Protein 3TR5 (pdb70)

B-factor: mean 40.3, std 16.74, range [4.31, 224.63]

Foldseek 3Di:
DVLQLLEAEEEEFDAPPQQRLLLVLLVCVLQVLPVVSVVSVPDDALVRCCVCLVPVCPPQVCWWGDHDPHIYIYGYQDRPSPHWLLSLLVRVLGQAYEGGAQQGAQDDRNLVVCSCVLVLHFYYEHADLADGDDPVVSQVCCCVRVVAAEAEQKAWQFNPLTFFIAGVVQQKTWTDDQPQQPDPDRTDMGHHLPDPVCCVVRNPSSVVVVVVVVVCVVPGDHDDLVCRSSNRYHYYWYDYSNRNGRSVVVVVVCSVRRDGQAWFDWPDDIGAAADAWWKWFFRAKAAHNLDQKIWTKIAIRHHKDFAWWKAFQVVRDIDIQHAWRFHRPDPGRDRMDGHSGITIGIDRQPGFHQTMMIRNDHIGTWSSKRFKFQAKWWKDAPDPVLPVLLVVLVLSCVRNVLWKWWQQQPDRIIMTGMNHPSSVVVSQVCSCSPRVGHMDIDHDLFGIKWFKDAPDVVLVVVLCVVQSRQWTAMSVRTIMGGDSDPVRVVVSVVRVRMDTHRMDID/DVLQLCEAFEEEFEAPPFQRLLLVLLVCVQLVLPPVSVVSVVDDALVRVVCCFVPVPPPFVQWWGDHDSHIYIYGDQDHPSPHWLLSLLVRVLGQAYEGGAQAGADDDRNQVVVSCVLVLHFYYEHADLADGDDPVVSQVCCCPRVVAAEAEQKDWQDNPLTFFIAGPVQQKTAGDDLGDIGHHLPPPVCCVVNNPSSVVVVVVVVVCVVPGDHDDLVCRSSNRYHYYWYAYSNSSGRSVVVVVCCRVRGDGQAWFAWPPGTGGAADQWWKWWFRAKDFRVQKIKTKIAIRHHKDFAWWKAFQVVRDIDTHHAWAFHRPDDGRDRMHGHSGITIGMDRQPHFHQTMMIRNDHIGTWDSKDFKFFAKWWKDAPDNVQVVLLVVLVLSCVRRVLWKWWQQQVDRIIMTGINHPSSVVVSQVCSCVVRVTHMDIDDDLFGIKWFKDAPPVVLVVVLCVVQSRQWTAMSVRTIMGGDSDPVRVVVSCVCPRMDTHRMDID/DVLQQCAAEEEEFDAPPQQRLLLVLLVCVLQPLNVVSVVSVPDDALVRCVVQQVPQVCWWGDHVSYIYIYGYQDRPRPHWLLNLLCRVLGQAYETGAQAHAQDDSNLVVVSCVLVLHQYYEHADLADGDDPVVNQVCCCPRVVAAEAEQKAFQDRPQTFFIAGVVQQWTATDDLGDIGHHLPPPVCCVPRNVSSVVVVVVVVVCVPPGDHDDLVCRSSSRYHYYWYDYSNSSGRSVVVVVCCSVRRGGQAWFAWPVGIGAAADQWKKWFFRAKADHHFPDQKIKTKIATRYHKDAQWWKAFQVVRDTDIRHAWAFHRPDPGRDRMGGGSGITIGMDRQPGFHQTMMIHRDHIGTWSSKDFKFQAKWWKDAPPNVCVVLLVVLVLSCVRNVLWKWWQQQPDRIIMTGINHPSSVVVSQVCSCRPSVGHMDIDHDLFGIKFFKDAPPPVVVVVCCVVQSRQWTAMSVRTIMGGDSDPVSVVVSCVCPRIDTHRMDMD/DVLQLLEAEEEEFDAPPQQRLLLVLLVCVQLVLPVVSVVSVDALVVCVCQQVDDDQVQWWGDHDSHIYIYGYQDRPRPHWLLSLLVRVLGQAYEGGAQAHAQDDRNQVVCSCVLVLHQYYEHADLADGDDPVVSQVCCCVRVVAFEAEQKAWQDNVLTFFIAGPVQQWTFGDDQVGDIDHHLPDPVCCVVNPPSSVVVVVVVVVCVVPGDHDDLVCSSSNRYHYYWYDYSNSSGRSVVVVVCCSVRRDGFAWFDWPDDIGGAADQWWKWFFRAKDAHYFQDQKMWTKIAIRYHKDAAWWKAFQVVRDIDIQHAWRFHRPDDGGDRMDGHSGITIGIDRQPGFHQTMMIRRDHIGTWDSKDFKFQAKKWKDAPDCPLVVLLVVLVLSCVRRVLWKWWQQPPDGTIMTGINHPSSVVVSQVCSCRPSVGHMDIHHDLFGIKWFKDAPDVVLVVVLCVVQSVQWTQMSVRTIMGTDSDPVRVVVSVVCPNMDTHRMDID

Secondary structure (DSSP, 8-state):
-HHHH--EEEE----TTSSHHHHHHHHHHHTT-HHHHHHHHT---TTT--HHHHH--SSSS---EEETTEEEEEE----STT--HHHHHGGGG-SEE--EETTT-S-HHHHH--TGGGGT----EEE-----S-HHHHHHHHHHHH--EEEESEEEE--TT--EEEETTTTEEEE--TTSSSSTT-S-EEE-TT-HHHHHHHTHHHHHHHHHHHHHHHHSPPP-HHHHHTTSEEEEEE-BGGGTBSHHHHHHHHHHHS-----B-BSSSPBPTTSSS-EEEEEEEEE------EEEEEEEEES-EE---EEETTTTEEE--SS-B-----SS--SEE-TT-EEEEEESSS--TT-EEESS----B---EEE--SEEEEEEES-GGGHHHHHHHHHHHHHTTS-EEEEETT---EEEEESSTHHHHHHHHHHHHHH---EEEE--S--EEEEEE-S-HHHHHHHHHHSGGGEEEETT--EEEEESSHHHHHH----TTSEEESEEE-/-HHHH--EEEE----TTSSHHHHHHHHHHHTT-HHHHHHHHT---TTT--HHHHT---SSS---EEETTEEEEEE----STT--HHHHHGGGG-SEE--EETTT-S-HHHHH--TGGGGT----EEE-------HHHHHHHHHHHS--EEEESEEEE--TT--EEEETTTTEEEE-----EEE-TT-HHHHHHHTHHHHHHHHHHHHHHHHS----HHHHHTTSEEEEEE-BGGGTBSHHHHHHHHHHHSPP---EEBSS-EEPTTSSS-EEEEEEEEE----EEEEEEEEES-EE---EEETTTTEEE--SS-B-----SS--SEE-TT-EEEEEESS---TT-EEESS----B---EEE---EEEEEEESSGGGHHHHHHHHHHHHHTTS-EEEEETTSS-EEEEESSTHHHHHHHHHHHHHH---EEEE--S--EEEEEE-S-HHHHHHHHHHHGGGEEEETTS-EEEEESSHHHHHH----TTSEEESEEE-/-HHHH--EEEE----TTSSHHHHHHHHHHHHT-HHHHHHHT----TTT--TTT---S---EEETTEEEEEE----STT--HHHHHHGGG-SEE--EETTTBS-HHHHH--TGGGGT----EEE-------HHHHHHHHHHHS--EEEESEEEE------EEEETTTTEEEE-----EEE-TT-HHHHHHHTHHHHHHHHHHHHHHHHS----HHHHHHTSEEEEEE-BGGGTBSHHHHHHHHHHHSPP---EEBSS-EEPTT-SS-EEEEEEEEE--TT---EEEEEEEEES-EE---EEEGGGTEEE--SS-B-----SS--SEE-TT-EEEEEESS---TT-EEESS----B---EEE---EEEEEEESSGGGHHHHHHHHHHHHHTTS-EEEEETTSS-EEEEESSTHHHHHHHHHHHHHH---EEEEE-S--EEEEEE-S-HHHHHHHHHHHGGGEEEETTS-EEEEESSHHHHHH----TTSEEESEEE-/-HHHH--EEEE----TTSSHHHHHHHHHHHTT-HHHHHHH---TTT--HHHH--GGG---EEETTEEEEEE----STT--HHHHHGGGG-SEE--EETTTBS-HHHHH--TGGGGT----EEE-----S-HHHHHHHHHHHS--EEEESEEEE--TT--EEEETTTTEEEE------EEE-TT-HHHHHHHTHHHHHHHHHHHHHHHHS----HHHHHHTSEEEEEE-BTTTTBSHHHHHHHHHHHSPPP--EEBSSSEE-TT-SS-EEEEEEEEE--TT---EEEEEEEEES-EE---EEETTTTEEE---S-B-----SS--SEE-TT-EEEEEESSS--TT-EEESS----B---EEE--SEEEEEEESSGGGHHHHHHHHHHHHHTTS-EEEEESSS---EEEESSTHHHHHHHHHHHHHH---EEEEE-S--EEEEEE-S-HHHHHHHHHHHGGGEEEETTS-EEEEESSHHHHHH----TTSEEESEEE-

Radius of gyration: 49.78 Å; Cα contacts (8 Å, |Δi|>4): 4368; chains: 4; bounding box: 72×140×150 Å

Sequence (1993 aa):
VEKQTARRTFAIISHPDAGKTTLTEKLLLFGGAIQLAGTIKSRHATSDWELEKQRGISVTTSVQFPYKDYLINLLDTPGHADFTEDTYRTLTAVDSALVIDAAKGVEPRTIKLEVCRLRHTPITFINKDRDTRPSIELLDEIESILRIHCAPVTWPIGGKYFKGIYHLIEDAIYLYQPGKHERVGESERIEGINNPELDKKLGDLASELRNEIELVKGASHPFEREGYLKGELTPIFFGSAINNFGVGELLDAFVKEAPPPQGRETNSRLVKPEEEKFSGFVFKIQANDGHRDRIAFLRIASGQYQKGKAYHVRLKKEIQINNALTFAGKRENAEEAWPGDIIGLHNHGTIQIGDTFTQGERFKFTGIPNFASELFRLVRLKDPLKQKALLKGLTQLSEEGATQLFRPLDSNELILGAVGLLQFDVVAYRLENEYNVKCVYESVNVVTARWVICDDKAVLERFNQEQSRNLAYDGGGHLTYLAPSRVNLEITEKWPEIQFSETREHVEKQTARRTFAIISHPDAGKTTLTEKLLLFGGAIQLAGTIKSRHATSDWELEKQRGISVTTSVQFPYKDYLINLLDTPGHADFTEDTYRTLTAVDSALVIDAAKGVEPRTIKLEVCRLRHTPITFINKDRDTRPSIELLDEIESILRIHCAPVTWPIGGKYFKGIYHLIEDAIYLYQPSERIEGINNPELDKKLGDLASELRNEIELVKGASHPFEREGYLKGELTPIFFGSAINNFGVGELLDAFVKEAPPPQGRETNSRLVKPEEEKFSGFVFKIQANHRDRIAFLRIASGQYQKGKAYHVRLKKEIQINNALTFAGKRENAEEAWPGDIIGLHNHGTIQIGDTFTQGERFKFTGIPNFASELFRLVRLKDPLKQKALLKGLTQLSEEGATQLFRPLDSNELILGAVGLLQFDVVAYRLENEYNVKCVYESVNVVTARWVICDDKAVLERFNQEQSRNLAYDGGGHLTYLAPSRVNLEITEKWPEIQFSETREHVEKQTARRTFAIISHPDAGKTTLTEKLLLFGGAIQLAGTIKSRHATSDWELEKQVTTSVQFPYKDYLINLLDTPGHADFTEDTYRTLTAVDSALVIDAAKGVEPRTIKLEVCRLRHTPITFINKDRDTRPSIELLDEIESILRIHCAPVTWPIGGKYFKGIYHLIEDAIYLYQPSERIEGINNPELDKKLGDLASELRNEIELVKGASHPFEREGYLKGELTPIFFGSAINNFGVGELLDAFVKEAPPPQGRETNSRLVKPEEEKFSGFVFKIQANDPGHRDRIAFLRIASGQYQKGKAYHVRLKKEIQINNALTFAGKRENAEEAWPGDIIGLHNHGTIQIGDTFTQGERFKFTGIPNFASELFRLVRLKDPLKQKALLKGLTQLSEEGATQLFRPLDSNELILGAVGLLQFDVVAYRLENEYNVKCVYESVNVVTARRWVICDDKAVLERFNQEQSRNLAYDGGGHLTYLAPSRVNLEITEKWPEIQFSETREHVEKQTARRTFAIISHPDAGKTTLTEKLLLFGGAIQLAGTIKHATSDWELEKQRSVTTSVQFPYKDYLINLLDTPGHADFTEDTYRTLTAVDSALVIDAAKGVEPRTIKLEVCRLRHTPITFINKDRDTRPSIELLDEIESILRIHCAPVTWPIGGKYFKGIYHLIEDAIYLYQPGSERIEGINNPELDKKLGDLASELRNEIELVKGASHPFEREGYLKGELTPIFFGSAINNFGVGELLDAFVKEAPPPQGRETNSRLVKPEEEKFSGFVFKIQANDPGHRDRIAFLRIASGQYQKGKAYHVRLKKEIQINNALTFAGKRENAEEAWPGDIIGLHNHGTIQIGDTFTQGERFKFTGIPNFASELFRLVRLKDPLKQKALLKGLTQLSEEGATQLFRPLDSNELILGAVGLLQFDVVAYRLENEYNVKCVYESVNVVTARWVICDDKAVLERFNQEQSRNLAYDGGGHLTYLAPSRVNLEITEKWPEIQFSETREH

Organism: Coxiella burnetii (strain RSA 493 / Nine Mile phase I) (NCBI:txid227377)

Solvent-accessible surface area: 87361 Å² total

InterPro domains:
  IPR000795 Translational (tr)-type GTP-binding domain [PF00009] (11-273)
  IPR000795 Translational (tr)-type GTP-binding domain [PR00315] (12-25)
  IPR000795 Translational (tr)-type GTP-binding domain [PR00315] (62-70)
  IPR000795 Translational (tr)-type GTP-binding domain [PR00315] (82-92)
  IPR000795 Translational (tr)-type GTP-binding domain [PR00315] (98-109)
  IPR000795 Translational (tr)-type GTP-binding domain [PR00315] (134-143)
  IPR000795 Translational (tr)-type GTP-binding domain [PS51722] (8-276)
  IPR004548 Peptide chain release factor 3 [MF_00072] (1-523)
  IPR004548 Peptide chain release factor 3 [PTHR43556] (2-524)
  IPR004548 Peptide chain release factor 3 [TIGR00503] (6-525)
  IPR005225 Small GTP-binding domain [TIGR00231] (14-145)
  IPR009000 Translation protein, beta-barrel domain superfamily [SSF50447] (257-389)
  IPR027417 P-loop containing nucleoside triphosphate hydrolase [G3DSA:3.40.50.300] (11-374)
  IPR027417 P-loop containing nucleoside triphosphate hydrolase [G3DSA:3.40.50.300] (18-271)
  IPR027417 P-loop containing nucleoside triphosphate hydrolase [SSF52540] (7-273)
  IPR031157 Tr-type G domain, conserved site [PS00301] (55-70)
  IPR032090 Peptide chain release factor 3, C-terminal [PF16658] (383-510)
  IPR035647 EF-G domain III/V-like [SSF54980] (390-464)
  IPR038467 Peptide chain release factor 3, domain III superfamily [G3DSA:3.30.70.3280] (386-525)
  IPR041732 Peptide chain release factor 3, GTP-binding domain [cd04169] (10-275)

CATH classification: 3.40.50.300 (+2 more: 3.40.50.300, 3.30.70.3280)

Nearest PDB structures (foldseek):
  3tr5-assembly1_C  TM=1.002E+00  e=0.000E+00  Coxiella burnetii
  3tr5-assembly1_B  TM=9.949E-01  e=0.000E+00  Coxiella burnetii
  3tr5-assembly1_A  TM=9.964E-01  e=3.483E-104  Coxiella burnetii
  3tr5-assembly1_D  TM=9.956E-01  e=2.676E-103  Coxiella burnetii
  3vqt-assembly6_D  TM=9.500E-01  e=5.322E-74  Nitratidesulfovibrio vulgaris str. 'Miyazaki F'

Structure (mmCIF, N/CA/C/O backbone):
data_3TR5
#
_entry.id   3TR5
#
_cell.length_a   57.254
_cell.length_b   141.429
_cell.length_c   161.869
_cell.angle_alpha   90.000
_cell.angle_beta   95.620
_cell.angle_gamma   90.000
#
_symmetry.space_group_name_H-M   'P 1 21 1'
#
loop_
_entity.id
_entity.type
_entity.pdbx_description
1 polymer 'Peptide chain release factor 3'
2 non-polymer 'CALCIUM ION'
3 non-polymer "GUANOSINE-5'-DIPHOSPHATE"
4 water water
#
loop_
_atom_site.group_PDB
_atom_site.id
_atom_site.type_symbol
_atom_site.label_atom_id
_atom_site.label_alt_id
_atom_site.label_comp_id
_atom_site.label_asym_id
_atom_site.label_entity_id
_atom_site.label_seq_id
_atom_site.pdbx_PDB_ins_code
_atom_site.Cartn_x
_atom_site.Cartn_y
_atom_site.Cartn_z
_atom_site.occupancy
_atom_site.B_iso_or_equiv
_atom_site.auth_seq_id
_atom_site.auth_comp_id
_atom_site.auth_asym_id
_atom_site.auth_atom_id
_atom_site.pdbx_PDB_model_num
ATOM 1 N N . VAL A 1 6 ? 2.734 -16.013 -85.847 1.00 61.70 3 VAL A N 1
ATOM 2 C CA . VAL A 1 6 ? 1.677 -16.047 -84.844 1.00 61.29 3 VAL A CA 1
ATOM 3 C C . VAL A 1 6 ? 0.666 -17.123 -85.211 1.00 58.65 3 VAL A C 1
ATOM 4 O O . VAL A 1 6 ? 0.326 -17.984 -84.396 1.00 54.05 3 VAL A O 1
ATOM 8 N N . GLU A 1 7 ? 0.183 -17.055 -86.447 1.00 59.30 4 GLU A N 1
ATOM 9 C CA . GLU A 1 7 ? -0.675 -18.092 -86.992 1.00 58.55 4 GLU A CA 1
ATOM 10 C C . GLU A 1 7 ? 0.179 -19.303 -87.342 1.00 51.85 4 GLU A C 1
ATOM 11 O O . GLU A 1 7 ? -0.302 -20.434 -87.346 1.00 48.50 4 GLU A O 1
ATOM 17 N N . LYS A 1 8 ? 1.451 -19.055 -87.633 1.00 49.79 5 LYS A N 1
ATOM 18 C CA . LYS A 1 8 ? 2.390 -20.126 -87.933 1.00 51.84 5 LYS A CA 1
ATOM 19 C C . LYS A 1 8 ? 2.833 -20.817 -86.646 1.00 47.02 5 LYS A C 1
ATOM 20 O O . LYS A 1 8 ? 2.989 -22.038 -86.611 1.00 44.54 5 LYS A O 1
ATOM 26 N N . GLN A 1 9 ? 3.036 -20.029 -85.593 1.00 45.76 6 GLN A N 1
ATOM 27 C CA . GLN A 1 9 ? 3.369 -20.579 -84.283 1.00 43.30 6 GLN A CA 1
ATOM 28 C C . GLN A 1 9 ? 2.273 -21.533 -83.825 1.00 40.47 6 GLN A C 1
ATOM 29 O O . GLN A 1 9 ? 2.555 -22.615 -83.307 1.00 42.08 6 GLN A O 1
ATOM 35 N N . THR A 1 10 ? 1.023 -21.127 -84.028 1.00 36.61 7 THR A N 1
ATOM 36 C CA . THR A 1 10 ? -0.123 -21.937 -83.632 1.00 34.24 7 THR A CA 1
ATOM 37 C C . THR A 1 10 ? -0.246 -23.195 -84.488 1.00 33.69 7 THR A C 1
ATOM 38 O O . THR A 1 10 ? -0.606 -24.258 -83.992 1.00 33.82 7 THR A O 1
ATOM 42 N N . ALA A 1 11 ? 0.058 -23.063 -85.775 1.00 32.66 8 ALA A N 1
ATOM 43 C CA . ALA A 1 11 ? -0.189 -24.130 -86.737 1.00 32.24 8 ALA A CA 1
ATOM 44 C C . ALA A 1 11 ? 0.690 -25.358 -86.506 1.00 31.34 8 ALA A C 1
ATOM 45 O O . ALA A 1 11 ? 0.304 -26.474 -86.847 1.00 28.13 8 ALA A O 1
ATOM 55 N N . ARG A 1 13 ? 1.803 -26.429 -83.538 1.00 22.15 10 ARG A N 1
ATOM 56 C CA . ARG A 1 13 ? 1.658 -26.987 -82.204 1.00 24.61 10 ARG A CA 1
ATOM 57 C C . ARG A 1 13 ? 0.586 -28.071 -82.105 1.00 23.96 10 ARG A C 1
ATOM 58 O O . ARG A 1 13 ? -0.447 -28.005 -82.771 1.00 22.68 10 ARG A O 1
ATOM 66 N N . ARG A 1 14 ? 0.860 -29.072 -81.273 1.00 20.75 11 ARG A N 1
ATOM 67 C CA . ARG A 1 14 ? -0.078 -30.152 -80.995 1.00 22.07 11 ARG A CA 1
ATOM 68 C C . ARG A 1 14 ? -0.118 -30.378 -79.489 1.00 21.18 11 ARG A C 1
ATOM 69 O O . ARG A 1 14 ? 0.846 -30.861 -78.903 1.00 21.77 11 ARG A O 1
ATOM 77 N N . THR A 1 15 ? -1.230 -30.023 -78.866 1.00 20.77 12 THR A N 1
ATOM 78 C CA . THR A 1 15 ? -1.355 -30.157 -77.425 1.00 19.31 12 THR A CA 1
ATOM 79 C C . THR A 1 15 ? -2.330 -31.277 -77.092 1.00 18.85 12 THR A C 1
ATOM 80 O O . THR A 1 15 ? -3.482 -31.252 -77.514 1.00 17.57 12 THR A O 1
ATOM 84 N N . PHE A 1 16 ? -1.859 -32.264 -76.338 1.00 20.44 13 PHE A N 1
ATOM 85 C CA . PHE A 1 16 ? -2.675 -33.430 -76.028 1.00 20.67 13 PHE A CA 1
ATOM 86 C C . PHE A 1 16 ? -2.314 -34.010 -74.667 1.00 22.08 13 PHE A C 1
ATOM 87 O O . PHE A 1 16 ? -1.415 -33.517 -73.986 1.00 24.20 13 PHE A O 1
ATOM 95 N N . ALA A 1 17 ? -3.039 -35.048 -74.276 1.00 20.05 14 ALA A N 1
ATOM 96 C CA . ALA A 1 17 ? -2.680 -35.846 -73.116 1.00 17.78 14 ALA A CA 1
ATOM 97 C C . ALA A 1 17 ? -2.968 -37.305 -73.418 1.00 20.37 14 ALA A C 1
ATOM 98 O O . ALA A 1 17 ? -3.746 -37.626 -74.321 1.00 18.73 14 ALA A O 1
ATOM 100 N N . ILE A 1 18 ? -2.328 -38.191 -72.668 1.00 18.42 15 ILE A N 1
ATOM 101 C CA . ILE A 1 18 ? -2.610 -39.607 -72.785 1.00 18.84 15 ILE A CA 1
ATOM 102 C C . ILE A 1 18 ? -3.679 -39.978 -71.771 1.00 20.06 15 ILE A C 1
ATOM 103 O O . ILE A 1 18 ? -3.571 -39.624 -70.591 1.00 21.57 15 ILE A O 1
ATOM 108 N N . ILE A 1 19 ? -4.718 -40.673 -72.226 1.00 16.32 16 ILE A N 1
ATOM 109 C CA . ILE A 1 19 ? -5.714 -41.210 -71.309 1.00 15.28 16 ILE A CA 1
ATOM 110 C C . ILE A 1 19 ? -5.642 -42.728 -71.264 1.00 16.99 16 ILE A C 1
ATOM 111 O O . ILE A 1 19 ? -5.560 -43.399 -72.296 1.00 16.41 16 ILE A O 1
ATOM 116 N N . SER A 1 20 ? -5.685 -43.269 -70.056 1.00 16.03 17 SER A N 1
ATOM 117 C CA . SER A 1 20 ? -5.411 -44.680 -69.873 1.00 17.12 17 SER A CA 1
ATOM 118 C C . SER A 1 20 ? -5.633 -45.118 -68.440 1.00 21.95 17 SER A C 1
ATOM 119 O O . SER A 1 20 ? -5.640 -44.298 -67.516 1.00 20.51 17 SER A O 1
ATOM 122 N N . HIS A 1 21 ? -5.811 -46.423 -68.270 1.00 21.07 18 HIS A N 1
ATOM 123 C CA . HIS A 1 21 ? -5.848 -47.039 -66.956 1.00 22.39 18 HIS A CA 1
ATOM 124 C C . HIS A 1 21 ? -4.411 -47.322 -66.525 1.00 21.29 18 HIS A C 1
ATOM 125 O O . HIS A 1 21 ? -3.577 -47.688 -67.351 1.00 19.44 18 HIS A O 1
ATOM 132 N N . PRO A 1 22 ? -4.113 -47.155 -65.224 1.00 19.72 19 PRO A N 1
ATOM 133 C CA . PRO A 1 22 ? -2.777 -47.421 -64.677 1.00 20.10 19 PRO A CA 1
ATOM 134 C C . PRO A 1 22 ? -2.247 -48.777 -65.143 1.00 22.41 19 PRO A C 1
ATOM 135 O O . PRO A 1 22 ? -3.038 -49.715 -65.256 1.00 25.44 19 PRO A O 1
ATOM 139 N N . ASP A 1 23 ? -0.942 -48.862 -65.410 1.00 23.84 20 ASP A N 1
ATOM 140 C CA . ASP A 1 23 ? -0.290 -50.089 -65.875 1.00 26.62 20 ASP A CA 1
ATOM 141 C C . ASP A 1 23 ? -0.482 -50.388 -67.373 1.00 26.14 20 ASP A C 1
ATOM 142 O O . ASP A 1 23 ? 0.045 -51.379 -67.883 1.00 28.13 20 ASP A O 1
ATOM 147 N N . ALA A 1 24 ? -1.232 -49.544 -68.074 1.00 24.02 21 ALA A N 1
ATOM 148 C CA . ALA A 1 24 ? -1.504 -49.768 -69.502 1.00 22.20 21 ALA A CA 1
ATOM 149 C C . ALA A 1 24 ? -0.284 -49.493 -70.390 1.00 22.02 21 ALA A C 1
ATOM 150 O O . ALA A 1 24 ? -0.123 -50.096 -71.458 1.00 22.03 21 ALA A O 1
ATOM 152 N N . GLY A 1 25 ? 0.566 -48.570 -69.949 1.00 17.94 22 GLY A N 1
ATOM 153 C CA . GLY A 1 25 ? 1.791 -48.262 -70.667 1.00 22.00 22 GLY A CA 1
ATOM 154 C C . GLY A 1 25 ? 2.010 -46.791 -70.990 1.00 22.52 22 GLY A C 1
ATOM 155 O O . GLY A 1 25 ? 2.796 -46.462 -71.880 1.00 22.34 22 GLY A O 1
ATOM 156 N N . LYS A 1 26 ? 1.330 -45.901 -70.271 1.00 20.48 23 LYS A N 1
ATOM 157 C CA . LYS A 1 26 ? 1.474 -44.464 -70.534 1.00 18.64 23 LYS A CA 1
ATOM 158 C C . LYS A 1 26 ? 2.899 -43.948 -70.302 1.00 18.17 23 LYS A C 1
ATOM 159 O O . LYS A 1 26 ? 3.453 -43.259 -71.155 1.00 18.32 23 LYS A O 1
ATOM 165 N N . THR A 1 27 ? 3.498 -44.292 -69.163 1.00 20.34 24 THR A N 1
ATOM 166 C CA . THR A 1 27 ? 4.866 -43.871 -68.868 1.00 22.27 24 THR A CA 1
ATOM 167 C C . THR A 1 27 ? 5.851 -44.389 -69.922 1.00 22.23 24 THR A C 1
ATOM 168 O O . THR A 1 27 ? 6.764 -43.674 -70.352 1.00 22.80 24 THR A O 1
ATOM 172 N N . THR A 1 28 ? 5.667 -45.638 -70.329 1.00 21.30 25 THR A N 1
ATOM 173 C CA . THR A 1 28 ? 6.516 -46.247 -71.351 1.00 21.30 25 THR A CA 1
ATOM 174 C C . THR A 1 28 ? 6.345 -45.549 -72.703 1.00 17.93 25 THR A C 1
ATOM 175 O O . THR A 1 28 ? 7.324 -45.228 -73.371 1.00 19.13 25 THR A O 1
ATOM 179 N N . LEU A 1 29 ? 5.101 -45.309 -73.103 1.00 18.84 26 LEU A N 1
ATOM 180 C CA . LEU A 1 29 ? 4.841 -44.609 -74.365 1.00 21.55 26 LEU A CA 1
ATOM 181 C C . LEU A 1 29 ? 5.380 -43.178 -74.323 1.00 21.85 26 LEU A C 1
ATOM 182 O O . LEU A 1 29 ? 5.959 -42.693 -75.296 1.00 23.37 26 LEU A O 1
ATOM 187 N N . THR A 1 30 ? 5.185 -42.507 -73.192 1.00 19.52 27 THR A N 1
ATOM 188 C CA . THR A 1 30 ? 5.708 -41.154 -72.998 1.00 18.52 27 THR A CA 1
ATOM 189 C C . THR A 1 30 ? 7.221 -41.126 -73.204 1.00 19.99 27 THR A C 1
ATOM 190 O O . THR A 1 30 ? 7.748 -40.258 -73.901 1.00 22.09 27 THR A O 1
ATOM 194 N N . GLU A 1 31 ? 7.917 -42.089 -72.607 1.00 22.26 28 GLU A N 1
ATOM 195 C CA . GLU A 1 31 ? 9.360 -42.214 -72.797 1.00 24.51 28 GLU A CA 1
ATOM 196 C C . GLU A 1 31 ? 9.710 -42.290 -74.276 1.00 22.26 28 GLU A C 1
ATOM 197 O O . GLU A 1 31 ? 10.586 -41.571 -74.749 1.00 25.48 28 GLU A O 1
ATOM 203 N N . LYS A 1 32 ? 9.022 -43.163 -75.006 1.00 18.31 29 LYS A N 1
ATOM 204 C CA . LYS A 1 32 ? 9.332 -43.382 -76.419 1.00 16.73 29 LYS A CA 1
ATOM 205 C C . LYS A 1 32 ? 8.995 -42.176 -77.296 1.00 19.68 29 LYS A C 1
ATOM 206 O O . LYS A 1 32 ? 9.696 -41.888 -78.261 1.00 17.45 29 LYS A O 1
ATOM 212 N N . LEU A 1 33 ? 7.909 -41.480 -76.974 1.00 24.70 30 LEU A N 1
ATOM 213 C CA . LEU A 1 33 ? 7.567 -40.264 -77.702 1.00 22.64 30 LEU A CA 1
ATOM 214 C C . LEU A 1 33 ? 8.649 -39.209 -77.458 1.00 19.95 30 LEU A C 1
ATOM 215 O O . LEU A 1 33 ? 9.070 -38.509 -78.371 1.00 16.91 30 LEU A O 1
ATOM 220 N N . LEU A 1 34 ? 9.100 -39.111 -76.213 1.00 22.45 31 LEU A N 1
ATOM 221 C CA . LEU A 1 34 ? 10.150 -38.166 -75.866 1.00 25.20 31 LEU A CA 1
ATOM 222 C C . LEU A 1 34 ? 11.424 -38.430 -76.658 1.00 25.78 31 LEU A C 1
ATOM 223 O O . LEU A 1 34 ? 12.048 -37.498 -77.160 1.00 25.45 31 LEU A O 1
ATOM 228 N N . LEU A 1 35 ? 11.801 -39.702 -76.775 1.00 25.53 32 LEU A N 1
ATOM 229 C CA . LEU A 1 35 ? 12.983 -40.077 -77.544 1.00 24.42 32 LEU A CA 1
ATOM 230 C C . LEU A 1 35 ? 12.832 -39.714 -79.027 1.00 25.05 32 LEU A C 1
ATOM 231 O O . LEU A 1 35 ? 13.790 -39.285 -79.669 1.00 25.39 32 LEU A O 1
ATOM 236 N N . PHE A 1 36 ? 11.633 -39.880 -79.575 1.00 23.76 33 PHE A N 1
ATOM 237 C CA . PHE A 1 36 ? 11.380 -39.414 -80.935 1.00 27.62 33 PHE A CA 1
ATOM 238 C C . PHE A 1 36 ? 11.609 -37.900 -81.042 1.00 32.53 33 PHE A C 1
ATOM 239 O O . PHE A 1 36 ? 11.943 -37.387 -82.113 1.00 34.68 33 PHE A O 1
ATOM 247 N N . GLY A 1 37 ? 11.432 -37.193 -79.928 1.00 31.63 34 GLY A N 1
ATOM 248 C CA . GLY A 1 37 ? 11.627 -35.752 -79.904 1.00 34.93 34 GLY A CA 1
ATOM 249 C C . GLY A 1 37 ? 13.009 -35.332 -79.431 1.00 35.33 34 GLY A C 1
ATOM 250 O O . GLY A 1 37 ? 13.240 -34.167 -79.105 1.00 36.06 34 GLY A O 1
ATOM 251 N N . GLY A 1 38 ? 13.928 -36.288 -79.383 1.00 34.12 35 GLY A N 1
ATOM 252 C CA . GLY A 1 38 ? 15.291 -36.018 -78.961 1.00 36.36 35 GLY A CA 1
ATOM 253 C C . GLY A 1 38 ? 15.423 -35.537 -77.526 1.00 37.29 35 GLY A C 1
ATOM 254 O O . GLY A 1 38 ? 16.409 -34.890 -77.176 1.00 40.22 35 GLY A O 1
ATOM 255 N N . ALA A 1 39 ? 14.436 -35.847 -76.690 1.00 34.10 36 ALA A N 1
ATOM 256 C CA . ALA A 1 39 ? 14.499 -35.476 -75.278 1.00 33.59 36 ALA A CA 1
ATOM 257 C C . ALA A 1 39 ? 15.078 -36.633 -74.476 1.00 34.67 36 ALA A C 1
ATOM 258 O O . ALA A 1 39 ? 14.449 -37.139 -73.550 1.00 28.13 36 ALA A O 1
ATOM 260 N N . ILE A 1 40 ? 16.286 -37.044 -74.846 1.00 39.62 37 ILE A N 1
ATOM 261 C CA . ILE A 1 40 ? 16.914 -38.226 -74.267 1.00 42.64 37 ILE A CA 1
ATOM 262 C C . ILE A 1 40 ? 17.022 -38.144 -72.746 1.00 43.34 37 ILE A C 1
ATOM 263 O O . ILE A 1 40 ? 16.661 -39.086 -72.039 1.00 41.95 37 ILE A O 1
ATOM 268 N N . GLN A 1 41 ? 17.507 -37.014 -72.242 1.00 43.87 38 GLN A N 1
ATOM 269 C CA . GLN A 1 41 ? 17.686 -36.848 -70.801 1.00 47.34 38 GLN A CA 1
ATOM 270 C C . GLN A 1 41 ? 16.368 -37.023 -70.052 1.00 43.93 38 GLN A C 1
ATOM 271 O O . GLN A 1 41 ? 16.276 -37.808 -69.112 1.00 42.53 38 GLN A O 1
ATOM 277 N N . LEU A 1 42 ? 15.352 -36.285 -70.485 1.00 42.29 39 LEU A N 1
ATOM 278 C CA . LEU A 1 42 ? 14.028 -36.346 -69.876 1.00 39.57 39 LEU A CA 1
ATOM 279 C C . LEU A 1 42 ? 13.432 -37.754 -69.921 1.00 39.64 39 LEU A C 1
ATOM 280 O O . LEU A 1 42 ? 12.905 -38.241 -68.922 1.00 42.56 39 LEU A O 1
ATOM 285 N N . ALA A 1 43 ? 13.515 -38.409 -71.075 1.00 36.99 40 ALA A N 1
ATOM 286 C CA . ALA A 1 43 ? 12.983 -39.760 -71.208 1.00 39.20 40 ALA A CA 1
ATOM 287 C C . ALA A 1 43 ? 13.570 -40.668 -70.139 1.00 43.26 40 ALA A C 1
ATOM 288 O O . ALA A 1 43 ? 12.874 -41.514 -69.578 1.00 40.47 40 ALA A O 1
ATOM 290 N N . GLY A 1 44 ? 14.857 -40.483 -69.860 1.00 49.57 41 GLY A N 1
ATOM 291 C CA . GLY A 1 44 ? 15.538 -41.262 -68.846 1.00 50.97 41 GLY A CA 1
ATOM 292 C C . GLY A 1 44 ? 14.955 -41.011 -67.472 1.00 52.57 41 GLY A C 1
ATOM 293 O O . GLY A 1 44 ? 14.766 -41.941 -66.691 1.00 53.33 41 GLY A O 1
ATOM 294 N N . THR A 1 45 ? 14.658 -39.751 -67.178 1.00 55.50 42 THR A N 1
ATOM 295 C CA . THR A 1 45 ? 14.154 -39.379 -65.862 1.00 59.02 42 THR A CA 1
ATOM 296 C C . THR A 1 45 ? 12.766 -39.947 -65.586 1.00 62.42 42 THR A C 1
ATOM 297 O O . THR A 1 45 ? 12.556 -40.612 -64.573 1.00 64.90 42 THR A O 1
ATOM 301 N N . ILE A 1 46 ? 11.819 -39.689 -66.482 1.00 62.73 43 ILE A N 1
ATOM 302 C CA . ILE A 1 46 ? 10.461 -40.186 -66.288 1.00 63.98 43 ILE A CA 1
ATOM 303 C C . ILE A 1 46 ? 10.467 -41.709 -66.203 1.00 65.33 43 ILE A C 1
ATOM 304 O O . ILE A 1 46 ? 9.608 -42.311 -65.561 1.00 64.25 43 ILE A O 1
ATOM 309 N N . LYS A 1 47 ? 11.450 -42.324 -66.852 1.00 67.96 44 LYS A N 1
ATOM 310 C CA . LYS A 1 47 ? 11.568 -43.774 -66.866 1.00 70.26 44 LYS A CA 1
ATOM 311 C C . LYS A 1 47 ? 11.995 -44.315 -65.506 1.00 73.15 44 LYS A C 1
ATOM 312 O O . LYS A 1 47 ? 11.604 -45.417 -65.118 1.00 75.31 44 LYS A O 1
ATOM 318 N N . SER A 1 48 ? 12.797 -43.537 -64.787 1.00 79.53 45 SER A N 1
ATOM 319 C CA . SER A 1 48 ? 13.256 -43.927 -63.458 1.00 81.37 45 SER A CA 1
ATOM 320 C C . SER A 1 48 ? 12.162 -43.729 -62.409 1.00 81.74 45 SER A C 1
ATOM 321 O O . SER A 1 48 ? 12.438 -43.355 -61.269 1.00 83.52 45 SER A O 1
ATOM 324 N N . ARG A 1 49 ? 10.919 -43.983 -62.806 1.00 80.05 46 ARG A N 1
ATOM 325 C CA . ARG A 1 49 ? 9.777 -43.882 -61.905 1.00 79.11 46 ARG A CA 1
ATOM 326 C C . ARG A 1 49 ? 9.100 -45.238 -61.752 1.00 77.31 46 ARG A C 1
ATOM 327 O O . ARG A 1 49 ? 8.889 -45.949 -62.735 1.00 76.33 46 ARG A O 1
ATOM 335 N N . HIS A 1 54 ? 4.463 -46.910 -54.536 1.00 59.96 51 HIS A N 1
ATOM 336 C CA . HIS A 1 54 ? 4.153 -45.525 -54.202 1.00 58.44 51 HIS A CA 1
ATOM 337 C C . HIS A 1 54 ? 2.772 -45.375 -53.576 1.00 53.42 51 HIS A C 1
ATOM 338 O O . HIS A 1 54 ? 1.774 -45.212 -54.279 1.00 52.79 51 HIS A O 1
ATOM 345 N N . ALA A 1 55 ? 2.719 -45.443 -52.251 1.00 48.54 52 ALA A N 1
ATOM 346 C CA . ALA A 1 55 ? 1.525 -45.037 -51.531 1.00 43.39 52 ALA A CA 1
ATOM 347 C C . ALA A 1 55 ? 1.513 -43.517 -51.579 1.00 37.31 52 ALA A C 1
ATOM 348 O O . ALA A 1 55 ? 2.547 -42.900 -51.842 1.00 31.76 52 ALA A O 1
ATOM 350 N N . THR A 1 56 ? 0.359 -42.906 -51.341 1.00 36.81 53 THR A N 1
ATOM 351 C CA . THR A 1 56 ? 0.288 -41.449 -51.365 1.00 38.15 53 THR A CA 1
ATOM 352 C C . THR A 1 56 ? 1.321 -40.843 -50.412 1.00 43.77 53 THR A C 1
ATOM 353 O O . THR A 1 56 ? 1.849 -39.759 -50.663 1.00 44.56 53 THR A O 1
ATOM 357 N N . SER A 1 57 ? 1.616 -41.556 -49.327 1.00 46.07 54 SER A N 1
ATOM 358 C CA . SER A 1 57 ? 2.603 -41.096 -48.356 1.00 49.20 54 SER A CA 1
ATOM 359 C C . SER A 1 57 ? 4.010 -41.103 -48.950 1.00 49.08 54 SER A C 1
ATOM 360 O O . SER A 1 57 ? 4.796 -40.187 -48.715 1.00 50.18 54 SER A O 1
ATOM 363 N N . ASP A 1 58 ? 4.323 -42.138 -49.723 1.00 47.72 55 ASP A N 1
ATOM 364 C CA . ASP A 1 58 ? 5.615 -42.219 -50.397 1.00 44.20 55 ASP A CA 1
ATOM 365 C C . ASP A 1 58 ? 5.780 -41.061 -51.373 1.00 40.79 55 ASP A C 1
ATOM 366 O O . ASP A 1 58 ? 6.845 -40.451 -51.445 1.00 39.02 55 ASP A O 1
ATOM 371 N N . TRP A 1 59 ? 4.726 -40.764 -52.129 1.00 38.99 56 TRP A N 1
ATOM 372 C CA . TRP A 1 59 ? 4.766 -39.641 -53.060 1.00 38.90 56 TRP A CA 1
ATOM 373 C C . TRP A 1 59 ? 5.029 -38.339 -52.307 1.00 36.63 56 TRP A C 1
ATOM 374 O O . TRP A 1 59 ? 5.895 -37.554 -52.688 1.00 36.17 56 TRP A O 1
ATOM 393 N N . GLU A 1 61 ? 6.506 -37.840 -49.491 1.00 47.72 58 GLU A N 1
ATOM 394 C CA . GLU A 1 61 ? 7.905 -37.820 -49.079 1.00 51.43 58 GLU A CA 1
ATOM 395 C C . GLU A 1 61 ? 8.794 -37.362 -50.226 1.00 50.31 58 GLU A C 1
ATOM 396 O O . GLU A 1 61 ? 9.504 -36.363 -50.109 1.00 49.51 58 GLU A O 1
ATOM 402 N N . LEU A 1 62 ? 8.747 -38.100 -51.333 1.00 47.81 59 LEU A N 1
ATOM 403 C CA . LEU A 1 62 ? 9.534 -37.774 -52.519 1.00 45.93 59 LEU A CA 1
ATOM 404 C C . LEU A 1 62 ? 9.320 -36.329 -52.957 1.00 43.91 59 LEU A C 1
ATOM 405 O O . LEU A 1 62 ? 10.273 -35.626 -53.290 1.00 43.96 59 LEU A O 1
ATOM 410 N N . GLU A 1 63 ? 8.065 -35.892 -52.958 1.00 39.82 60 GLU A N 1
ATOM 411 C CA . GLU A 1 63 ? 7.738 -34.535 -53.373 1.00 41.23 60 GLU A CA 1
ATOM 412 C C . GLU A 1 63 ? 8.396 -33.497 -52.462 1.00 41.53 60 GLU A C 1
ATOM 413 O O . GLU A 1 63 ? 8.916 -32.487 -52.934 1.00 39.14 60 GLU A O 1
ATOM 419 N N . LYS A 1 64 ? 8.373 -33.758 -51.158 1.00 41.64 61 LYS A N 1
ATOM 420 C CA . LYS A 1 64 ? 8.983 -32.861 -50.182 1.00 44.78 61 LYS A CA 1
ATOM 421 C C . LYS A 1 64 ? 10.492 -32.775 -50.394 1.00 48.58 61 LYS A C 1
ATOM 422 O O . LYS A 1 64 ? 11.095 -31.717 -50.223 1.00 47.02 61 LYS A O 1
ATOM 428 N N . GLN A 1 65 ? 11.091 -33.896 -50.782 1.00 52.32 62 GLN A N 1
ATOM 429 C CA . GLN A 1 65 ? 12.536 -33.981 -50.953 1.00 55.14 62 GLN A CA 1
ATOM 430 C C . GLN A 1 65 ? 13.053 -33.321 -52.233 1.00 55.96 62 GLN A C 1
ATOM 431 O O . GLN A 1 65 ? 14.014 -32.559 -52.192 1.00 54.78 62 GLN A O 1
ATOM 437 N N . ARG A 1 66 ? 12.427 -33.622 -53.367 1.00 58.35 63 ARG A N 1
ATOM 438 C CA . ARG A 1 66 ? 12.930 -33.147 -54.656 1.00 64.29 63 ARG A CA 1
ATOM 439 C C . ARG A 1 66 ? 12.075 -32.041 -55.279 1.00 64.88 63 ARG A C 1
ATOM 440 O O . ARG A 1 66 ? 12.602 -31.100 -55.873 1.00 63.67 63 ARG A O 1
ATOM 448 N N . GLY A 1 67 ? 10.760 -32.166 -55.148 1.00 66.73 64 GLY A N 1
ATOM 449 C CA . GLY A 1 67 ? 9.842 -31.120 -55.565 1.00 69.63 64 GLY A CA 1
ATOM 450 C C . GLY A 1 67 ? 9.979 -30.651 -57.001 1.00 71.62 64 GLY A C 1
ATOM 451 O O . GLY A 1 67 ? 9.867 -29.458 -57.286 1.00 71.35 64 GLY A O 1
ATOM 452 N N . ILE A 1 68 ? 10.218 -31.587 -57.911 1.00 74.42 65 ILE A N 1
ATOM 453 C CA . ILE A 1 68 ? 10.290 -31.265 -59.332 1.00 77.38 65 ILE A CA 1
ATOM 454 C C . ILE A 1 68 ? 9.322 -32.153 -60.123 1.00 74.69 65 ILE A C 1
ATOM 455 O O . ILE A 1 68 ? 9.662 -32.711 -61.166 1.00 75.87 65 ILE A O 1
ATOM 460 N N . SER A 1 69 ? 8.105 -32.285 -59.604 1.00 70.96 66 SER A N 1
ATOM 461 C CA . SER A 1 69 ? 7.055 -33.012 -60.303 1.00 67.61 66 SER A CA 1
ATOM 462 C C . SER A 1 69 ? 6.215 -32.009 -61.076 1.00 63.71 66 SER A C 1
ATOM 463 O O . SER A 1 69 ? 5.365 -32.380 -61.883 1.00 63.48 66 SER A O 1
ATOM 466 N N . VAL A 1 70 ? 6.463 -30.731 -60.816 1.00 60.74 67 VAL A N 1
ATOM 467 C CA . VAL A 1 70 ? 5.702 -29.657 -61.435 1.00 58.97 67 VAL A CA 1
ATOM 468 C C . VAL A 1 70 ? 6.347 -29.198 -62.740 1.00 55.28 67 VAL A C 1
ATOM 469 O O . VAL A 1 70 ? 5.682 -28.621 -63.600 1.00 55.01 67 VAL A O 1
ATOM 473 N N . THR A 1 71 ? 7.642 -29.459 -62.889 1.00 53.50 68 THR A N 1
ATOM 474 C CA . THR A 1 71 ? 8.359 -29.059 -64.095 1.00 54.82 68 THR A CA 1
ATOM 475 C C . THR A 1 71 ? 8.227 -30.115 -65.189 1.00 50.35 68 THR A C 1
ATOM 476 O O . THR A 1 71 ? 8.621 -29.888 -66.334 1.00 48.03 68 THR A O 1
ATOM 480 N N . THR A 1 72 ? 7.679 -31.270 -64.824 1.00 47.41 69 THR A N 1
ATOM 481 C CA . THR A 1 72 ? 7.402 -32.326 -65.789 1.00 42.41 69 THR A CA 1
ATOM 482 C C . THR A 1 72 ? 5.903 -32.603 -65.877 1.00 36.25 69 THR A C 1
ATOM 483 O O . THR A 1 72 ? 5.484 -33.596 -66.472 1.00 40.88 69 THR A O 1
ATOM 487 N N . SER A 1 73 ? 5.103 -31.731 -65.267 1.00 30.80 70 SER A N 1
ATOM 488 C CA . SER A 1 73 ? 3.650 -31.793 -65.370 1.00 31.88 70 SER A CA 1
ATOM 489 C C . SER A 1 73 ? 3.265 -31.582 -66.818 1.00 29.66 70 SER A C 1
ATOM 490 O O . SER A 1 73 ? 2.206 -32.012 -67.272 1.00 32.00 70 SER A O 1
ATOM 493 N N . VAL A 1 74 ? 4.136 -30.882 -67.526 1.00 25.94 71 VAL A N 1
ATOM 494 C CA . VAL A 1 74 ? 3.953 -30.596 -68.935 1.00 26.78 71 VAL A CA 1
ATOM 495 C C . VAL A 1 74 ? 5.278 -30.874 -69.609 1.00 27.34 71 VAL A C 1
ATOM 496 O O . VAL A 1 74 ? 6.331 -30.497 -69.098 1.00 27.83 71 VAL A O 1
ATOM 508 N N . GLN A 1 76 ? 7.203 -30.547 -73.289 1.00 23.25 73 GLN A N 1
ATOM 509 C CA . GLN A 1 76 ? 7.163 -29.937 -74.603 1.00 23.57 73 GLN A CA 1
ATOM 510 C C . GLN A 1 76 ? 8.399 -30.385 -75.362 1.00 26.90 73 GLN A C 1
ATOM 511 O O . GLN A 1 76 ? 9.505 -30.364 -74.826 1.00 30.74 73 GLN A O 1
ATOM 517 N N . PHE A 1 77 ? 8.218 -30.808 -76.605 1.00 23.81 74 PHE A N 1
ATOM 518 C CA . PHE A 1 77 ? 9.349 -31.276 -77.387 1.00 25.42 74 PHE A CA 1
ATOM 519 C C . PHE A 1 77 ? 9.070 -31.153 -78.875 1.00 27.22 74 PHE A C 1
ATOM 520 O O . PHE A 1 77 ? 7.925 -31.246 -79.306 1.00 28.84 74 PHE A O 1
ATOM 528 N N . PRO A 1 78 ? 10.123 -30.929 -79.668 1.00 27.56 75 PRO A N 1
ATOM 529 C CA . PRO A 1 78 ? 9.924 -30.777 -81.107 1.00 27.45 75 PRO A CA 1
ATOM 530 C C . PRO A 1 78 ? 9.934 -32.140 -81.795 1.00 26.58 75 PRO A C 1
ATOM 531 O O . PRO A 1 78 ? 10.559 -33.077 -81.305 1.00 27.53 75 PRO A O 1
ATOM 535 N N . TYR A 1 79 ? 9.213 -32.243 -82.903 1.00 24.78 76 TYR A N 1
ATOM 536 C CA . TYR A 1 79 ? 9.274 -33.412 -83.765 1.00 26.14 76 TYR A CA 1
ATOM 537 C C . TYR A 1 79 ? 8.978 -32.960 -85.184 1.00 26.87 76 TYR A C 1
ATOM 538 O O . TYR A 1 79 ? 7.891 -32.456 -85.470 1.00 22.45 76 TYR A O 1
ATOM 547 N N . LYS A 1 80 ? 9.949 -33.138 -86.071 1.00 31.51 77 LYS A N 1
ATOM 548 C CA . LYS A 1 80 ? 9.859 -32.564 -87.403 1.00 35.54 77 LYS A CA 1
ATOM 549 C C . LYS A 1 80 ? 9.644 -31.065 -87.253 1.00 35.88 77 LYS A C 1
ATOM 550 O O . LYS A 1 80 ? 10.313 -30.413 -86.455 1.00 37.07 77 LYS A O 1
ATOM 556 N N . ASP A 1 81 ? 8.696 -30.524 -88.007 1.00 37.45 78 ASP A N 1
ATOM 557 C CA . ASP A 1 81 ? 8.385 -29.102 -87.920 1.00 41.05 78 ASP A CA 1
ATOM 558 C C . ASP A 1 81 ? 7.181 -28.858 -87.017 1.00 37.52 78 ASP A C 1
ATOM 559 O O . ASP A 1 81 ? 6.455 -27.876 -87.177 1.00 38.88 78 ASP A O 1
ATOM 564 N N . TYR A 1 82 ? 6.979 -29.761 -86.064 1.00 28.05 79 TYR A N 1
ATOM 565 C CA . TYR A 1 82 ? 5.899 -29.628 -85.104 1.00 26.20 79 TYR A CA 1
ATOM 566 C C . TYR A 1 82 ? 6.471 -29.380 -83.718 1.00 26.74 79 TYR A C 1
ATOM 567 O O . TYR A 1 82 ? 7.591 -29.780 -83.418 1.00 27.38 79 TYR A O 1
ATOM 576 N N . LEU A 1 83 ? 5.691 -28.719 -82.874 1.00 26.00 80 LEU A N 1
ATOM 577 C CA . LEU A 1 83 ? 6.036 -28.584 -81.473 1.00 26.34 80 LEU A CA 1
ATOM 578 C C . LEU A 1 83 ? 4.924 -29.236 -80.660 1.00 24.73 80 LEU A C 1
ATOM 579 O O . LEU A 1 83 ? 3.767 -28.828 -80.738 1.00 24.48 80 LEU A O 1
ATOM 584 N N . ILE A 1 84 ? 5.283 -30.256 -79.893 1.00 21.21 81 ILE A N 1
ATOM 585 C CA . ILE A 1 84 ? 4.305 -31.064 -79.186 1.00 21.28 81 ILE A CA 1
ATOM 586 C C . ILE A 1 84 ? 4.226 -30.702 -77.706 1.00 18.72 81 ILE A C 1
ATOM 587 O O . ILE A 1 84 ? 5.249 -30.565 -77.036 1.00 21.19 81 ILE A O 1
ATOM 592 N N . ASN A 1 85 ? 3.002 -30.528 -77.214 1.00 16.44 82 ASN A N 1
ATOM 593 C CA . ASN A 1 85 ? 2.764 -30.288 -75.795 1.00 19.54 82 ASN A CA 1
ATOM 594 C C . ASN A 1 85 ? 2.019 -31.462 -75.176 1.00 20.70 82 ASN A C 1
ATOM 595 O O . ASN A 1 85 ? 0.841 -31.683 -75.451 1.00 21.76 82 ASN A O 1
ATOM 600 N N . LEU A 1 86 ? 2.718 -32.227 -74.350 1.00 21.61 83 LEU A N 1
ATOM 601 C CA . LEU A 1 86 ? 2.101 -33.350 -73.670 1.00 21.88 83 LEU A CA 1
ATOM 602 C C . LEU A 1 86 ? 1.843 -32.998 -72.210 1.00 20.57 83 LEU A C 1
ATOM 603 O O . LEU A 1 86 ? 2.786 -32.784 -71.441 1.00 17.66 83 LEU A O 1
ATOM 608 N N . LEU A 1 87 ? 0.569 -32.936 -71.836 1.00 19.38 84 LEU A N 1
ATOM 609 C CA . LEU A 1 87 ? 0.216 -32.665 -70.455 1.00 22.43 84 LEU A CA 1
ATOM 610 C C . LEU A 1 87 ? 0.058 -33.985 -69.731 1.00 23.10 84 LEU A C 1
ATOM 611 O O . LEU A 1 87 ? -0.614 -34.891 -70.214 1.00 18.88 84 LEU A O 1
ATOM 616 N N . ASP A 1 88 ? 0.677 -34.101 -68.566 1.00 24.51 85 ASP A N 1
ATOM 617 C CA . ASP A 1 88 ? 0.607 -35.363 -67.857 1.00 23.43 85 ASP A CA 1
ATOM 618 C C . ASP A 1 88 ? -0.749 -35.538 -67.193 1.00 20.82 85 ASP A C 1
ATOM 619 O O . ASP A 1 88 ? -1.442 -34.565 -66.891 1.00 20.85 85 ASP A O 1
ATOM 624 N N . THR A 1 89 ? -1.116 -36.793 -66.976 1.00 19.87 86 THR A N 1
ATOM 625 C CA . THR A 1 89 ? -2.365 -37.134 -66.319 1.00 20.49 86 THR A CA 1
ATOM 626 C C . THR A 1 89 ? -2.072 -38.204 -65.275 1.00 19.74 86 THR A C 1
ATOM 627 O O . THR A 1 89 ? -2.285 -39.392 -65.516 1.00 20.28 86 THR A O 1
ATOM 631 N N . PRO A 1 90 ? -1.565 -37.782 -64.107 1.00 18.52 87 PRO A N 1
ATOM 632 C CA . PRO A 1 90 ? -1.148 -38.756 -63.093 1.00 17.17 87 PRO A CA 1
ATOM 633 C C . PRO A 1 90 ? -2.283 -39.708 -62.752 1.00 18.11 87 PRO A C 1
ATOM 634 O O . PRO A 1 90 ? -3.406 -39.256 -62.505 1.00 15.91 87 PRO A O 1
ATOM 638 N N . GLY A 1 91 ? -1.990 -41.008 -62.756 1.00 16.38 88 GLY A N 1
ATOM 639 C CA . GLY A 1 91 ? -2.996 -42.023 -62.497 1.00 17.59 88 GLY A CA 1
ATOM 640 C C . GLY A 1 91 ? -2.729 -42.908 -61.285 1.00 21.05 88 GLY A C 1
ATOM 641 O O . GLY A 1 91 ? -3.590 -43.685 -60.874 1.00 22.95 88 GLY A O 1
ATOM 642 N N . HIS A 1 92 ? -1.537 -42.804 -60.710 1.00 19.80 89 HIS A N 1
ATOM 643 C CA . HIS A 1 92 ? -1.197 -43.624 -59.551 1.00 21.19 89 HIS A CA 1
ATOM 644 C C . HIS A 1 92 ? -1.395 -42.873 -58.234 1.00 21.13 89 HIS A C 1
ATOM 645 O O . HIS A 1 92 ? -2.463 -42.316 -57.996 1.00 23.16 89 HIS A O 1
ATOM 652 N N . ALA A 1 93 ? -0.380 -42.874 -57.376 1.00 19.42 90 ALA A N 1
ATOM 653 C CA . ALA A 1 93 ? -0.482 -42.207 -56.082 1.00 21.74 90 ALA A CA 1
ATOM 654 C C . ALA A 1 93 ? -0.899 -40.748 -56.229 1.00 23.32 90 ALA A C 1
ATOM 655 O O . ALA A 1 93 ? -1.604 -40.206 -55.379 1.00 21.17 90 ALA A O 1
ATOM 657 N N . ASP A 1 94 ? -0.464 -40.119 -57.315 1.00 25.94 91 ASP A N 1
ATOM 658 C CA . ASP A 1 94 ? -0.709 -38.693 -57.519 1.00 25.54 91 ASP A CA 1
ATOM 659 C C . ASP A 1 94 ? -1.965 -38.381 -58.348 1.00 21.62 91 ASP A C 1
ATOM 660 O O . ASP A 1 94 ? -2.144 -37.258 -58.818 1.00 21.62 91 ASP A O 1
ATOM 665 N N . PHE A 1 95 ? -2.833 -39.375 -58.512 1.00 18.82 92 PHE A N 1
ATOM 666 C CA . PHE A 1 95 ? -4.155 -39.162 -59.101 1.00 18.45 92 PHE A CA 1
ATOM 667 C C . PHE A 1 95 ? -4.941 -38.190 -58.220 1.00 20.85 92 PHE A C 1
ATOM 668 O O . PHE A 1 95 ? -4.993 -38.351 -57.000 1.00 20.77 92 PHE A O 1
ATOM 676 N N . THR A 1 96 ? -5.519 -37.162 -58.838 1.00 21.79 93 THR A N 1
ATOM 677 C CA . THR A 1 96 ? -6.387 -36.210 -58.145 1.00 19.76 93 THR A CA 1
ATOM 678 C C . THR A 1 96 ? -7.376 -35.628 -59.142 1.00 19.31 93 THR A C 1
ATOM 679 O O . THR A 1 96 ? -7.338 -35.969 -60.330 1.00 21.48 93 THR A O 1
ATOM 683 N N . GLU A 1 97 ? -8.241 -34.730 -58.676 1.00 17.26 94 GLU A N 1
ATOM 684 C CA . GLU A 1 97 ? -9.167 -34.059 -59.583 1.00 16.77 94 GLU A CA 1
ATOM 685 C C . GLU A 1 97 ? -8.411 -33.349 -60.708 1.00 16.85 94 GLU A C 1
ATOM 686 O O . GLU A 1 97 ? -8.905 -33.272 -61.834 1.00 19.24 94 GLU A O 1
ATOM 692 N N . ASP A 1 98 ? -7.208 -32.852 -60.416 1.00 17.60 95 ASP A N 1
ATOM 693 C CA . ASP A 1 98 ? -6.394 -32.200 -61.447 1.00 18.92 95 ASP A CA 1
ATOM 694 C C . ASP A 1 98 ? -6.230 -33.091 -62.683 1.00 17.18 95 ASP A C 1
ATOM 695 O O . ASP A 1 98 ? -6.149 -32.599 -63.804 1.00 19.40 95 ASP A O 1
ATOM 700 N N . THR A 1 99 ? -6.167 -34.402 -62.472 1.00 16.30 96 THR A N 1
ATOM 701 C CA . THR A 1 99 ? -6.039 -35.349 -63.576 1.00 14.90 96 THR A CA 1
ATOM 702 C C . THR A 1 99 ? -7.199 -35.231 -64.567 1.00 15.62 96 THR A C 1
ATOM 703 O O . THR A 1 99 ? -6.989 -35.277 -65.775 1.00 19.12 96 THR A O 1
ATOM 707 N N . TYR A 1 100 ? -8.419 -35.074 -64.061 1.00 16.21 97 TYR A N 1
ATOM 708 C CA . TYR A 1 100 ? -9.570 -34.855 -64.937 1.00 14.85 97 TYR A CA 1
ATOM 709 C C . TYR A 1 100 ? -9.498 -33.489 -65.611 1.00 15.67 97 TYR A C 1
ATOM 710 O O . TYR A 1 100 ? -9.674 -33.379 -66.826 1.00 13.23 97 TYR A O 1
ATOM 719 N N . ARG A 1 101 ? -9.219 -32.454 -64.819 1.00 15.39 98 ARG A N 1
ATOM 720 C CA . ARG A 1 101 ? -9.311 -31.071 -65.286 1.00 16.18 98 ARG A CA 1
ATOM 721 C C . ARG A 1 101 ? -8.233 -30.680 -66.303 1.00 17.43 98 ARG A C 1
ATOM 722 O O . ARG A 1 101 ? -8.440 -29.788 -67.125 1.00 16.58 98 ARG A O 1
ATOM 730 N N . THR A 1 102 ? -7.088 -31.348 -66.241 1.00 18.63 99 THR A N 1
ATOM 731 C CA . THR A 1 102 ? -6.034 -31.180 -67.233 1.00 18.67 99 THR A CA 1
ATOM 732 C C . THR A 1 102 ? -6.554 -31.417 -68.656 1.00 20.53 99 THR A C 1
ATOM 733 O O . THR A 1 102 ? -6.076 -30.812 -69.620 1.00 20.00 99 THR A O 1
ATOM 737 N N . LEU A 1 103 ? -7.533 -32.301 -68.784 1.00 16.39 100 LEU A N 1
ATOM 738 C CA . LEU A 1 103 ? -8.093 -32.610 -70.091 1.00 19.72 100 LEU A CA 1
ATOM 739 C C . LEU A 1 103 ? -8.810 -31.412 -70.731 1.00 19.99 100 LEU A C 1
ATOM 740 O O . LEU A 1 103 ? -9.008 -31.377 -71.944 1.00 13.27 100 LEU A O 1
ATOM 745 N N . THR A 1 104 ? -9.183 -30.424 -69.924 1.00 20.89 101 THR A N 1
ATOM 746 C CA . THR A 1 104 ? -9.854 -29.251 -70.470 1.00 20.03 101 THR A CA 1
ATOM 747 C C . THR A 1 104 ? -8.855 -28.400 -71.251 1.00 17.63 101 THR A C 1
ATOM 748 O O . THR A 1 104 ? -9.243 -27.545 -72.046 1.00 18.46 101 THR A O 1
ATOM 752 N N . ALA A 1 105 ? -7.569 -28.662 -71.033 1.00 12.53 102 ALA A N 1
ATOM 753 C CA . ALA A 1 105 ? -6.500 -27.848 -71.609 1.00 17.45 102 ALA A CA 1
ATOM 754 C C . ALA A 1 105 ? -5.854 -28.442 -72.861 1.00 17.98 102 ALA A C 1
ATOM 755 O O . ALA A 1 105 ? -4.898 -27.874 -73.388 1.00 19.77 102 ALA A O 1
ATOM 757 N N . VAL A 1 106 ? -6.358 -29.581 -73.328 1.00 15.98 103 VAL A N 1
ATOM 758 C CA . VAL A 1 106 ? -5.783 -30.237 -74.504 1.00 12.80 103 VAL A CA 1
ATOM 759 C C . VAL A 1 106 ? -6.724 -30.092 -75.690 1.00 16.16 103 VAL A C 1
ATOM 760 O O . VAL A 1 106 ? -7.908 -29.828 -75.514 1.00 15.02 103 VAL A O 1
ATOM 764 N N . ASP A 1 107 ? -6.203 -30.277 -76.898 1.00 14.98 104 ASP A N 1
ATOM 765 C CA . ASP A 1 107 ? -7.034 -30.176 -78.083 1.00 18.25 104 ASP A CA 1
ATOM 766 C C . ASP A 1 107 ? -7.413 -31.561 -78.599 1.00 20.40 104 ASP A C 1
ATOM 767 O O . ASP A 1 107 ? -8.350 -31.702 -79.379 1.00 18.38 104 ASP A O 1
ATOM 772 N N . SER A 1 108 ? -6.679 -32.577 -78.157 1.00 16.93 105 SER A N 1
ATOM 773 C CA . SER A 1 108 ? -7.020 -33.959 -78.480 1.00 14.21 105 SER A CA 1
ATOM 774 C C . SER A 1 108 ? -6.390 -34.885 -77.459 1.00 16.97 105 SER A C 1
ATOM 775 O O . SER A 1 108 ? -5.607 -34.448 -76.622 1.00 15.83 105 SER A O 1
ATOM 778 N N . ALA A 1 109 ? -6.726 -36.167 -77.532 1.00 20.79 106 ALA A N 1
ATOM 779 C CA . ALA A 1 109 ? -6.186 -37.126 -76.582 1.00 20.71 106 ALA A CA 1
ATOM 780 C C . ALA A 1 109 ? -5.735 -38.407 -77.260 1.00 21.77 106 ALA A C 1
ATOM 781 O O . ALA A 1 109 ? -6.185 -38.752 -78.358 1.00 19.85 106 ALA A O 1
ATOM 783 N N . LEU A 1 110 ? -4.826 -39.093 -76.587 1.00 19.96 107 LEU A N 1
ATOM 784 C CA . LEU A 1 110 ? -4.265 -40.332 -77.067 1.00 16.98 107 LEU A CA 1
ATOM 785 C C . LEU A 1 110 ? -4.573 -41.389 -76.023 1.00 16.94 107 LEU A C 1
ATOM 786 O O . LEU A 1 110 ? -4.031 -41.356 -74.919 1.00 15.40 107 LEU A O 1
ATOM 799 N N . VAL A 1 112 ? -4.444 -45.038 -74.441 1.00 18.55 109 VAL A N 1
ATOM 800 C CA . VAL A 1 112 ? -3.604 -46.227 -74.435 1.00 18.93 109 VAL A CA 1
ATOM 801 C C . VAL A 1 112 ? -4.312 -47.364 -73.712 1.00 21.58 109 VAL A C 1
ATOM 802 O O . VAL A 1 112 ? -4.820 -47.188 -72.601 1.00 22.13 109 VAL A O 1
ATOM 806 N N . ILE A 1 113 ? -4.336 -48.528 -74.354 1.00 20.80 110 ILE A N 1
ATOM 807 C CA . ILE A 1 113 ? -5.045 -49.686 -73.835 1.00 22.36 110 ILE A CA 1
ATOM 808 C C . ILE A 1 113 ? -4.129 -50.906 -73.771 1.00 22.56 110 ILE A C 1
ATOM 809 O O . ILE A 1 113 ? -3.405 -51.201 -74.723 1.00 24.65 110 ILE A O 1
ATOM 814 N N . ASP A 1 114 ? -4.144 -51.581 -72.626 1.00 21.22 111 ASP A N 1
ATOM 815 C CA . ASP A 1 114 ? -3.433 -52.839 -72.450 1.00 20.54 111 ASP A CA 1
ATOM 816 C C . ASP A 1 114 ? -4.234 -53.902 -73.189 1.00 17.07 111 ASP A C 1
ATOM 817 O O . ASP A 1 114 ? -5.359 -54.197 -72.816 1.00 20.03 111 ASP A O 1
ATOM 822 N N . ALA A 1 115 ? -3.656 -54.446 -74.255 1.00 18.47 112 ALA A N 1
ATOM 823 C CA . ALA A 1 115 ? -4.358 -55.377 -75.143 1.00 19.64 112 ALA A CA 1
ATOM 824 C C . ALA A 1 115 ? -4.874 -56.629 -74.431 1.00 21.39 112 ALA A C 1
ATOM 825 O O . ALA A 1 115 ? -5.855 -57.239 -74.864 1.00 18.12 112 ALA A O 1
ATOM 827 N N . ALA A 1 116 ? -4.203 -57.010 -73.350 1.00 19.79 113 ALA A N 1
ATOM 828 C CA . ALA A 1 116 ? -4.623 -58.168 -72.566 1.00 25.71 113 ALA A CA 1
ATOM 829 C C . ALA A 1 116 ? -5.781 -57.808 -71.648 1.00 28.61 113 ALA A C 1
ATOM 830 O O . ALA A 1 116 ? -6.449 -58.690 -71.109 1.00 24.19 113 ALA A O 1
ATOM 832 N N . LYS A 1 117 ? -6.009 -56.507 -71.470 1.00 26.84 114 LYS A N 1
ATOM 833 C CA . LYS A 1 117 ? -7.043 -56.023 -70.556 1.00 27.06 114 LYS A CA 1
ATOM 834 C C . LYS A 1 117 ? -8.245 -55.400 -71.261 1.00 24.22 114 LYS A C 1
ATOM 835 O O . LYS A 1 117 ? -9.370 -55.512 -70.787 1.00 25.07 114 LYS A O 1
ATOM 841 N N . GLY A 1 118 ? -8.009 -54.732 -72.384 1.00 21.69 115 GLY A N 1
ATOM 842 C CA . GLY A 1 118 ? -9.074 -54.017 -73.055 1.00 20.37 115 GLY A CA 1
ATOM 843 C C . GLY A 1 118 ? -9.439 -52.742 -72.308 1.00 22.16 115 GLY A C 1
ATOM 844 O O . GLY A 1 118 ? -8.569 -52.049 -71.784 1.00 18.30 115 GLY A O 1
ATOM 845 N N . VAL A 1 119 ? -10.732 -52.444 -72.258 1.00 22.31 116 VAL A N 1
ATOM 846 C CA . VAL A 1 119 ? -11.229 -51.219 -71.648 1.00 23.26 116 VAL A CA 1
ATOM 847 C C . VAL A 1 119 ? -11.392 -51.370 -70.138 1.00 23.20 116 VAL A C 1
ATOM 848 O O . VAL A 1 119 ? -12.104 -52.256 -69.665 1.00 19.04 116 VAL A O 1
ATOM 852 N N . GLU A 1 120 ? -10.732 -50.497 -69.386 1.00 21.73 117 GLU A N 1
ATOM 853 C CA . GLU A 1 120 ? -10.745 -50.584 -67.927 1.00 19.38 117 GLU A CA 1
ATOM 854 C C . GLU A 1 120 ? -11.458 -49.379 -67.314 1.00 19.22 117 GLU A C 1
ATOM 855 O O . GLU A 1 120 ? -11.831 -48.455 -68.033 1.00 16.05 117 GLU A O 1
ATOM 861 N N . PRO A 1 121 ? -11.684 -49.407 -65.987 1.00 21.38 118 PRO A N 1
ATOM 862 C CA . PRO A 1 121 ? -12.463 -48.361 -65.317 1.00 20.85 118 PRO A CA 1
ATOM 863 C C . PRO A 1 121 ? -11.968 -46.930 -65.561 1.00 21.73 118 PRO A C 1
ATOM 864 O O . PRO A 1 121 ? -12.799 -46.057 -65.792 1.00 20.09 118 PRO A O 1
ATOM 868 N N . ARG A 1 122 ? -10.662 -46.687 -65.512 1.00 23.67 119 ARG A N 1
ATOM 869 C CA . ARG A 1 122 ? -10.155 -45.333 -65.762 1.00 22.08 119 ARG A CA 1
ATOM 870 C C . ARG A 1 122 ? -10.272 -44.931 -67.231 1.00 22.82 119 ARG A C 1
ATOM 871 O O . ARG A 1 122 ? -10.540 -43.771 -67.539 1.00 21.63 119 ARG A O 1
ATOM 879 N N . THR A 1 123 ? -10.071 -45.893 -68.129 1.00 19.90 120 THR A N 1
ATOM 880 C CA . THR A 1 123 ? -10.279 -45.652 -69.551 1.00 19.96 120 THR A CA 1
ATOM 881 C C . THR A 1 123 ? -11.653 -45.023 -69.746 1.00 16.73 120 THR A C 1
ATOM 882 O O . THR A 1 123 ? -11.794 -43.987 -70.391 1.00 15.25 120 THR A O 1
ATOM 886 N N . ILE A 1 124 ? -12.663 -45.664 -69.169 1.00 16.21 121 ILE A N 1
ATOM 887 C CA . ILE A 1 124 ? -14.046 -45.231 -69.294 1.00 16.79 121 ILE A CA 1
ATOM 888 C C . ILE A 1 124 ? -14.249 -43.829 -68.731 1.00 20.18 121 ILE A C 1
ATOM 889 O O . ILE A 1 124 ? -14.870 -42.976 -69.368 1.00 20.37 121 ILE A O 1
ATOM 894 N N . LYS A 1 125 ? -13.735 -43.610 -67.524 1.00 20.75 122 LYS A N 1
ATOM 895 C CA . LYS A 1 125 ? -13.878 -42.339 -66.824 1.00 21.45 122 LYS A CA 1
ATOM 896 C C . LYS A 1 125 ? -13.210 -41.183 -67.562 1.00 18.90 122 LYS A C 1
ATOM 897 O O . LYS A 1 125 ? -13.798 -40.118 -67.707 1.00 17.58 122 LYS A O 1
ATOM 903 N N . LEU A 1 126 ? -11.980 -41.395 -68.018 1.00 17.48 123 LEU A N 1
ATOM 904 C CA . LEU A 1 126 ? -11.253 -40.357 -68.741 1.00 18.70 123 LEU A CA 1
ATOM 905 C C . LEU A 1 126 ? -11.869 -40.080 -70.123 1.00 17.78 123 LEU A C 1
ATOM 906 O O . LEU A 1 126 ? -11.815 -38.954 -70.630 1.00 13.97 123 LEU A O 1
ATOM 919 N N . GLU A 1 128 ? -15.116 -40.223 -70.549 1.00 22.24 125 GLU A N 1
ATOM 920 C CA . GLU A 1 128 ? -16.248 -39.390 -70.146 1.00 24.42 125 GLU A CA 1
ATOM 921 C C . GLU A 1 128 ? -15.851 -37.915 -70.020 1.00 22.58 125 GLU A C 1
ATOM 922 O O . GLU A 1 128 ? -16.586 -37.021 -70.446 1.00 20.11 125 GLU A O 1
ATOM 928 N N . VAL A 1 129 ? -14.688 -37.661 -69.429 1.00 19.17 126 VAL A N 1
ATOM 929 C CA . VAL A 1 129 ? -14.197 -36.295 -69.298 1.00 20.90 126 VAL A CA 1
ATOM 930 C C . VAL A 1 129 ? -13.972 -35.673 -70.673 1.00 21.64 126 VAL A C 1
ATOM 931 O O . VAL A 1 129 ? -14.425 -34.563 -70.949 1.00 20.21 126 VAL A O 1
ATOM 935 N N . CYS A 1 130 ? -13.278 -36.410 -71.534 1.00 20.59 127 CYS A N 1
ATOM 936 C CA . CYS A 1 130 ? -13.007 -35.975 -72.904 1.00 18.53 127 CYS A CA 1
ATOM 937 C C . CYS A 1 130 ? -14.287 -35.668 -73.676 1.00 18.89 127 CYS A C 1
ATOM 938 O O . CYS A 1 130 ? -14.328 -34.743 -74.485 1.00 18.98 127 CYS A O 1
ATOM 941 N N . ARG A 1 131 ? -15.320 -36.466 -73.428 1.00 17.73 128 ARG A N 1
ATOM 942 C CA . ARG A 1 131 ? -16.595 -36.349 -74.125 1.00 18.38 128 ARG A CA 1
ATOM 943 C C . ARG A 1 131 ? -17.226 -34.972 -73.882 1.00 20.59 128 ARG A C 1
ATOM 944 O O . ARG A 1 131 ? -17.955 -34.454 -74.728 1.00 23.11 128 ARG A O 1
ATOM 952 N N . LEU A 1 132 ? -16.917 -34.381 -72.730 1.00 18.89 129 LEU A N 1
ATOM 953 C CA . LEU A 1 132 ? -17.379 -33.043 -72.377 1.00 21.19 129 LEU A CA 1
ATOM 954 C C . LEU A 1 132 ? -17.104 -31.994 -73.453 1.00 21.87 129 LEU A C 1
ATOM 955 O O . LEU A 1 132 ? -17.848 -31.025 -73.578 1.00 21.82 129 LEU A O 1
ATOM 960 N N . ARG A 1 133 ? -16.033 -32.186 -74.218 1.00 20.52 130 ARG A N 1
ATOM 961 C CA . ARG A 1 133 ? -15.679 -31.246 -75.273 1.00 16.80 130 ARG A CA 1
ATOM 962 C C . ARG A 1 133 ? -15.582 -31.932 -76.634 1.00 18.13 130 ARG A C 1
ATOM 963 O O . ARG A 1 133 ? -15.108 -31.337 -77.605 1.00 20.16 130 ARG A O 1
ATOM 971 N N . HIS A 1 134 ? -16.028 -33.181 -76.703 1.00 18.94 131 HIS A N 1
ATOM 972 C CA . HIS A 1 134 ? -15.900 -33.986 -77.917 1.00 23.86 131 HIS A CA 1
ATOM 973 C C . HIS A 1 134 ? -14.453 -34.025 -78.384 1.00 21.67 131 HIS A C 1
ATOM 974 O O . HIS A 1 134 ? -14.167 -34.033 -79.582 1.00 21.18 131 HIS A O 1
ATOM 981 N N . THR A 1 135 ? -13.545 -34.041 -77.420 1.00 17.06 132 THR A N 1
ATOM 982 C CA . THR A 1 135 ? -12.123 -34.103 -77.705 1.00 16.43 132 THR A CA 1
ATOM 983 C C . THR A 1 135 ? -11.807 -35.285 -78.618 1.00 20.02 132 THR A C 1
ATOM 984 O O . THR A 1 135 ? -12.187 -36.415 -78.328 1.00 21.09 132 THR A O 1
ATOM 988 N N . PRO A 1 136 ? -11.103 -35.024 -79.725 1.00 16.20 133 PRO A N 1
ATOM 989 C CA . PRO A 1 136 ? -10.702 -36.095 -80.642 1.00 14.77 133 PRO A CA 1
ATOM 990 C C . PRO A 1 136 ? -9.796 -37.109 -79.953 1.00 16.72 133 PRO A C 1
ATOM 991 O O . PRO A 1 136 ? -8.959 -36.735 -79.129 1.00 17.16 133 PRO A O 1
ATOM 995 N N . ILE A 1 137 ? -9.966 -38.382 -80.300 1.00 15.18 134 ILE A N 1
ATOM 996 C CA . ILE A 1 137 ? -9.234 -39.471 -79.660 1.00 17.78 134 ILE A CA 1
ATOM 997 C C . ILE A 1 137 ? -8.458 -40.304 -80.684 1.00 19.03 134 ILE A C 1
ATOM 998 O O . ILE A 1 137 ? -9.045 -40.805 -81.644 1.00 19.81 134 ILE A O 1
ATOM 1011 N N . THR A 1 139 ? -6.143 -43.835 -80.728 1.00 20.82 136 THR A N 1
ATOM 1012 C CA . THR A 1 139 ? -6.035 -45.004 -79.865 1.00 18.65 136 THR A CA 1
ATOM 1013 C C . THR A 1 139 ? -4.783 -45.833 -80.149 1.00 21.33 136 THR A C 1
ATOM 1014 O O . THR A 1 139 ? -4.433 -46.069 -81.305 1.00 20.91 136 THR A O 1
ATOM 1018 N N . PHE A 1 140 ? -4.104 -46.257 -79.084 1.00 20.98 137 PHE A N 1
ATOM 1019 C CA . PHE A 1 140 ? -2.953 -47.148 -79.202 1.00 17.18 137 PHE A CA 1
ATOM 1020 C C . PHE A 1 140 ? -3.140 -48.384 -78.329 1.00 17.94 137 PHE A C 1
ATOM 1021 O O . PHE A 1 140 ? -3.260 -48.299 -77.100 1.00 14.11 137 PHE A O 1
ATOM 1029 N N . ILE A 1 141 ? -3.166 -49.535 -78.988 1.00 21.77 138 ILE A N 1
ATOM 1030 C CA . ILE A 1 141 ? -3.334 -50.821 -78.334 1.00 22.11 138 ILE A CA 1
ATOM 1031 C C . ILE A 1 141 ? -1.959 -51.378 -77.994 1.00 22.96 138 ILE A C 1
ATOM 1032 O O . ILE A 1 141 ? -1.222 -51.806 -78.876 1.00 23.26 138 ILE A O 1
ATOM 1037 N N . ASN A 1 142 ? -1.625 -51.380 -76.711 1.00 23.13 139 ASN A N 1
ATOM 1038 C CA . ASN A 1 142 ? -0.265 -51.687 -76.279 1.00 22.13 139 ASN A CA 1
ATOM 1039 C C . ASN A 1 142 ? -0.052 -53.149 -75.898 1.00 19.52 139 ASN A C 1
ATOM 1040 O O . ASN A 1 142 ? -1.008 -53.889 -75.695 1.00 20.12 139 ASN A O 1
ATOM 1045 N N . LYS A 1 143 ? 1.215 -53.548 -75.818 1.00 19.11 140 LYS A N 1
ATOM 1046 C CA . LYS A 1 143 ? 1.605 -54.851 -75.286 1.00 22.38 140 LYS A CA 1
ATOM 1047 C C . LYS A 1 143 ? 1.300 -56.012 -76.215 1.00 25.57 140 LYS A C 1
ATOM 1048 O O . LYS A 1 143 ? 0.939 -57.093 -75.762 1.00 28.31 140 LYS A O 1
ATOM 1062 N N . ASP A 1 145 ? 3.335 -57.701 -77.696 1.00 28.11 142 ASP A N 1
ATOM 1063 C CA . ASP A 1 145 ? 4.403 -58.688 -77.556 1.00 27.95 142 ASP A CA 1
ATOM 1064 C C . ASP A 1 145 ? 4.010 -59.807 -76.591 1.00 28.38 142 ASP A C 1
ATOM 1065 O O . ASP A 1 145 ? 4.706 -60.817 -76.467 1.00 25.23 142 ASP A O 1
ATOM 1070 N N . ARG A 1 146 ? 2.887 -59.616 -75.908 1.00 30.82 143 ARG A N 1
ATOM 1071 C CA . ARG A 1 146 ? 2.350 -60.629 -75.016 1.00 33.31 143 ARG A CA 1
ATOM 1072 C C . ARG A 1 146 ? 0.989 -61.047 -75.548 1.00 30.59 143 ARG A C 1
ATOM 1073 O O . ARG A 1 146 ? 0.395 -60.336 -76.362 1.00 28.23 143 ARG A O 1
ATOM 1081 N N . ASP A 1 147 ? 0.496 -62.202 -75.107 1.00 25.43 144 ASP A N 1
ATOM 1082 C CA . ASP A 1 147 ? -0.823 -62.634 -75.534 1.00 27.15 144 ASP A CA 1
ATOM 1083 C C . ASP A 1 147 ? -1.836 -61.541 -75.240 1.00 26.09 144 ASP A C 1
ATOM 1084 O O . ASP A 1 147 ? -1.773 -60.881 -74.202 1.00 23.88 144 ASP A O 1
ATOM 1089 N N . THR A 1 148 ? -2.783 -61.363 -76.149 1.00 24.27 145 THR A N 1
ATOM 1090 C CA . THR A 1 148 ? -3.766 -60.308 -75.998 1.00 24.69 145 THR A CA 1
ATOM 1091 C C . THR A 1 148 ? -5.153 -60.895 -76.123 1.00 26.98 145 THR A C 1
ATOM 1092 O O . THR A 1 148 ? -5.311 -62.080 -76.406 1.00 28.58 145 THR A O 1
ATOM 1096 N N . ARG A 1 149 ? -6.160 -60.061 -75.903 1.00 29.92 146 ARG A N 1
ATOM 1097 C CA . ARG A 1 149 ? -7.512 -60.403 -76.301 1.00 27.28 146 ARG A CA 1
ATOM 1098 C C . ARG A 1 149 ? -7.535 -60.288 -77.815 1.00 24.91 146 ARG A C 1
ATOM 1099 O O . ARG A 1 149 ? -6.671 -59.626 -78.391 1.00 21.43 146 ARG A O 1
ATOM 1107 N N . PRO A 1 150 ? -8.510 -60.935 -78.468 1.00 24.83 147 PRO A N 1
ATOM 1108 C CA . PRO A 1 150 ? -8.560 -60.852 -79.934 1.00 31.01 147 PRO A CA 1
ATOM 1109 C C . PRO A 1 150 ? -8.827 -59.427 -80.426 1.00 28.75 147 PRO A C 1
ATOM 1110 O O . PRO A 1 150 ? -9.664 -58.719 -79.871 1.00 28.80 147 PRO A O 1
ATOM 1114 N N . SER A 1 151 ? -8.097 -59.021 -81.459 1.00 28.36 148 SER A N 1
ATOM 1115 C CA . SER A 1 151 ? -8.151 -57.651 -81.961 1.00 26.94 148 SER A CA 1
ATOM 1116 C C . SER A 1 151 ? -9.572 -57.173 -82.226 1.00 26.29 148 SER A C 1
ATOM 1117 O O . SER A 1 151 ? -9.977 -56.117 -81.741 1.00 23.41 148 SER A O 1
ATOM 1120 N N . ILE A 1 152 ? -10.330 -57.944 -82.994 1.00 26.88 149 ILE A N 1
ATOM 1121 C CA . ILE A 1 152 ? -11.689 -57.536 -83.342 1.00 28.86 149 ILE A CA 1
ATOM 1122 C C . ILE A 1 152 ? -12.521 -57.350 -82.087 1.00 29.84 149 ILE A C 1
ATOM 1123 O O . ILE A 1 152 ? -13.359 -56.449 -82.014 1.00 35.67 149 ILE A O 1
ATOM 1128 N N . GLU A 1 153 ? -12.278 -58.193 -81.090 1.00 26.99 150 GLU A N 1
ATOM 1129 C CA . GLU A 1 153 ? -12.957 -58.054 -79.808 1.00 27.85 150 GLU A CA 1
ATOM 1130 C C . GLU A 1 153 ? -12.555 -56.761 -79.079 1.00 26.93 150 GLU A C 1
ATOM 1131 O O . GLU A 1 153 ? -13.395 -56.085 -78.487 1.00 24.63 150 GLU A O 1
ATOM 1137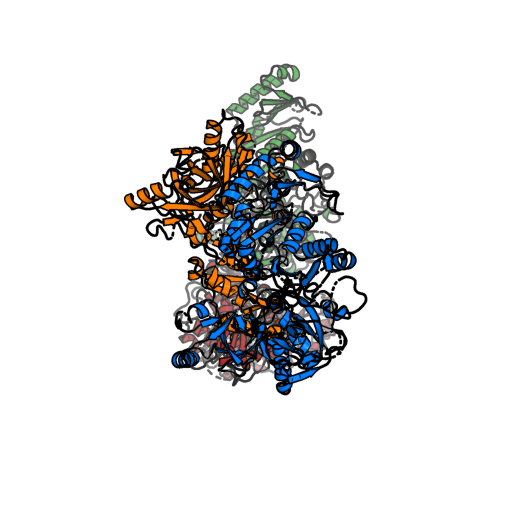 N N . LEU A 1 154 ? -11.274 -56.413 -79.121 1.00 24.14 151 LEU A N 1
ATOM 1138 C CA . LEU A 1 154 ? -10.839 -55.185 -78.461 1.00 19.61 151 LEU A CA 1
ATOM 1139 C C . LEU A 1 154 ? -11.593 -53.991 -79.040 1.00 19.00 151 LEU A C 1
ATOM 1140 O O . LEU A 1 154 ? -12.076 -53.130 -78.306 1.00 21.35 151 LEU A O 1
ATOM 1145 N N . LEU A 1 155 ? -11.722 -53.968 -80.361 1.00 18.92 152 LEU A N 1
ATOM 1146 C CA . LEU A 1 155 ? -12.384 -52.867 -81.040 1.00 21.50 152 LEU A CA 1
ATOM 1147 C C . LEU A 1 155 ? -13.873 -52.784 -80.696 1.00 25.42 152 LEU A C 1
ATOM 1148 O O . LEU A 1 155 ? -14.410 -51.694 -80.482 1.00 26.57 152 LEU A O 1
ATOM 1153 N N . ASP A 1 156 ? -14.539 -53.932 -80.646 1.00 25.85 153 ASP A N 1
ATOM 1154 C CA . ASP A 1 156 ? -15.960 -53.947 -80.333 1.00 25.85 153 ASP A CA 1
ATOM 1155 C C . ASP A 1 156 ? -16.240 -53.397 -78.940 1.00 25.15 153 ASP A C 1
ATOM 1156 O O . ASP A 1 156 ? -17.197 -52.651 -78.741 1.00 28.97 153 ASP A O 1
ATOM 1161 N N . GLU A 1 157 ? -15.410 -53.779 -77.974 1.00 26.97 154 GLU A N 1
ATOM 1162 C CA . GLU A 1 157 ? -15.566 -53.282 -76.611 1.00 28.70 154 GLU A CA 1
ATOM 1163 C C . GLU A 1 157 ? -15.384 -51.767 -76.553 1.00 28.00 154 GLU A C 1
ATOM 1164 O O . GLU A 1 157 ? -15.998 -51.093 -75.734 1.00 30.03 154 GLU A O 1
ATOM 1170 N N . ILE A 1 158 ? -14.536 -51.234 -77.424 1.00 27.69 155 ILE A N 1
ATOM 1171 C CA . ILE A 1 158 ? -14.323 -49.795 -77.483 1.00 25.15 155 ILE A CA 1
ATOM 1172 C C . ILE A 1 158 ? -15.568 -49.100 -78.021 1.00 24.27 155 ILE A C 1
ATOM 1173 O O . ILE A 1 158 ? -16.081 -48.165 -77.407 1.00 22.93 155 ILE A O 1
ATOM 1178 N N . GLU A 1 159 ? -16.061 -49.576 -79.157 1.00 20.00 156 GLU A N 1
ATOM 1179 C CA . GLU A 1 159 ? -17.262 -49.018 -79.752 1.00 22.50 156 GLU A CA 1
ATOM 1180 C C . GLU A 1 159 ? -18.455 -49.174 -78.820 1.00 24.13 156 GLU A C 1
ATOM 1181 O O . GLU A 1 159 ? -19.253 -48.249 -78.657 1.00 26.61 156 GLU A O 1
ATOM 1187 N N . SER A 1 160 ? -18.577 -50.348 -78.210 1.00 24.71 157 SER A N 1
ATOM 1188 C CA . SER A 1 160 ? -19.699 -50.612 -77.318 1.00 29.72 157 SER A CA 1
ATOM 1189 C C . SER A 1 160 ? -19.625 -49.855 -75.992 1.00 27.34 157 SER A C 1
ATOM 1190 O O . SER A 1 160 ? -20.601 -49.249 -75.560 1.00 26.65 157 SER A O 1
ATOM 1193 N N . ILE A 1 161 ? -18.472 -49.902 -75.337 1.00 23.62 158 ILE A N 1
ATOM 1194 C CA . ILE A 1 161 ? -18.370 -49.312 -74.018 1.00 28.43 158 ILE A CA 1
ATOM 1195 C C . ILE A 1 161 ? -18.098 -47.818 -74.100 1.00 28.71 158 ILE A C 1
ATOM 1196 O O . ILE A 1 161 ? -18.682 -47.038 -73.354 1.00 32.28 158 ILE A O 1
ATOM 1201 N N . LEU A 1 162 ? -17.227 -47.417 -75.019 1.00 25.53 159 LEU A N 1
ATOM 1202 C CA . LEU A 1 162 ? -16.796 -46.022 -75.088 1.00 22.94 159 LEU A CA 1
ATOM 1203 C C . LEU A 1 162 ? -17.570 -45.204 -76.121 1.00 25.18 159 LEU A C 1
ATOM 1204 O O . LEU A 1 162 ? -17.302 -44.018 -76.309 1.00 24.79 159 LEU A O 1
ATOM 1209 N N . ARG A 1 163 ? -18.523 -45.845 -76.790 1.00 29.94 160 ARG A N 1
ATOM 1210 C CA . ARG A 1 163 ? -19.427 -45.146 -77.702 1.00 32.05 160 ARG A CA 1
ATOM 1211 C C . ARG A 1 163 ? -18.686 -44.295 -78.724 1.00 29.72 160 ARG A C 1
ATOM 1212 O O . ARG A 1 163 ? -18.946 -43.096 -78.861 1.00 26.90 160 ARG A O 1
ATOM 1220 N N . ILE A 1 164 ? -17.763 -44.924 -79.438 1.00 27.29 161 ILE A N 1
ATOM 1221 C CA . ILE A 1 164 ? -16.992 -44.241 -80.464 1.00 26.12 161 ILE A CA 1
ATOM 1222 C C . ILE A 1 164 ? -16.614 -45.250 -81.541 1.00 27.38 161 ILE A C 1
ATOM 1223 O O . ILE A 1 164 ? -16.244 -46.384 -81.233 1.00 26.27 161 ILE A O 1
ATOM 1228 N N . HIS A 1 165 ? -16.733 -44.850 -82.804 1.00 26.43 162 HIS A N 1
ATOM 1229 C CA . HIS A 1 165 ? -16.424 -45.752 -83.911 1.00 25.26 162 HIS A CA 1
ATOM 1230 C C . HIS A 1 165 ? -14.927 -45.997 -83.986 1.00 24.01 162 HIS A C 1
ATOM 1231 O O . HIS A 1 165 ? -14.136 -45.073 -83.831 1.00 23.78 162 HIS A O 1
ATOM 1238 N N . CYS A 1 166 ? -14.537 -47.243 -84.226 1.00 27.31 163 CYS A N 1
ATOM 1239 C CA . CYS A 1 166 ? -13.124 -47.584 -84.370 1.00 28.00 163 CYS A CA 1
ATOM 1240 C C . CYS A 1 166 ? -12.699 -47.626 -85.835 1.00 28.13 163 CYS A C 1
ATOM 1241 O O . CYS A 1 166 ? -13.361 -48.239 -86.669 1.00 26.72 163 CYS A O 1
ATOM 1244 N N . ALA A 1 167 ? -11.589 -46.966 -86.144 1.00 29.65 164 ALA A N 1
ATOM 1245 C CA . ALA A 1 167 ? -11.066 -46.945 -87.506 1.00 31.75 164 ALA A CA 1
ATOM 1246 C C . ALA A 1 167 ? -9.603 -47.397 -87.565 1.00 29.19 164 ALA A C 1
ATOM 1247 O O . ALA A 1 167 ? -8.691 -46.585 -87.415 1.00 27.05 164 ALA A O 1
ATOM 1249 N N . PRO A 1 168 ? -9.373 -48.699 -87.792 1.00 25.89 165 PRO A N 1
ATOM 1250 C CA . PRO A 1 168 ? -8.009 -49.233 -87.794 1.00 22.83 165 PRO A CA 1
ATOM 1251 C C . PRO A 1 168 ? -7.125 -48.536 -88.814 1.00 20.35 165 PRO A C 1
ATOM 1252 O O . PRO A 1 168 ? -7.518 -48.400 -89.964 1.00 20.42 165 PRO A O 1
ATOM 1256 N N . VAL A 1 169 ? -5.951 -48.092 -88.379 1.00 17.67 166 VAL A N 1
ATOM 1257 C CA . VAL A 1 169 ? -4.957 -47.521 -89.271 1.00 19.27 166 VAL A CA 1
ATOM 1258 C C . VAL A 1 169 ? -3.771 -48.465 -89.353 1.00 21.67 166 VAL A C 1
ATOM 1259 O O . VAL A 1 169 ? -3.214 -48.676 -90.429 1.00 22.86 166 VAL A O 1
ATOM 1263 N N . THR A 1 170 ? -3.390 -49.042 -88.215 1.00 20.35 167 THR A N 1
ATOM 1264 C CA . THR A 1 170 ? -2.468 -50.170 -88.237 1.00 18.17 167 THR A CA 1
ATOM 1265 C C . THR A 1 170 ? -3.159 -51.375 -87.616 1.00 16.95 167 THR A C 1
ATOM 1266 O O . THR A 1 170 ? -4.218 -51.244 -87.013 1.00 15.72 167 THR A O 1
ATOM 1270 N N . TRP A 1 171 ? -2.558 -52.546 -87.780 1.00 16.87 168 TRP A N 1
ATOM 1271 C CA . TRP A 1 171 ? -3.197 -53.794 -87.388 1.00 17.64 168 TRP A CA 1
ATOM 1272 C C . TRP A 1 171 ? -2.101 -54.797 -87.095 1.00 20.42 168 TRP A C 1
ATOM 1273 O O . TRP A 1 171 ? -1.085 -54.820 -87.785 1.00 21.05 168 TRP A O 1
ATOM 1284 N N . PRO A 1 172 ? -2.294 -55.619 -86.057 1.00 22.39 169 PRO A N 1
ATOM 1285 C CA . PRO A 1 172 ? -1.240 -56.528 -85.614 1.00 25.38 169 PRO A CA 1
ATOM 1286 C C . PRO A 1 172 ? -1.102 -57.758 -86.506 1.00 22.67 169 PRO A C 1
ATOM 1287 O O . PRO A 1 172 ? -2.098 -58.269 -87.012 1.00 21.52 169 PRO A O 1
ATOM 1291 N N . ILE A 1 173 ? 0.134 -58.204 -86.699 1.00 18.13 170 ILE A N 1
ATOM 1292 C CA . ILE A 1 173 ? 0.411 -59.487 -87.330 1.00 22.37 170 ILE A CA 1
ATOM 1293 C C . ILE A 1 173 ? 0.918 -60.440 -86.262 1.00 21.11 170 ILE A C 1
ATOM 1294 O O . ILE A 1 173 ? 2.044 -60.299 -85.782 1.00 23.19 170 ILE A O 1
ATOM 1299 N N . GLY A 1 174 ? 0.072 -61.386 -85.869 1.00 22.30 171 GLY A N 1
ATOM 1300 C CA . GLY A 1 174 ? 0.385 -62.303 -84.782 1.00 23.62 171 GLY A CA 1
ATOM 1301 C C . GLY A 1 174 ? 0.172 -61.678 -83.414 1.00 26.14 171 GLY A C 1
ATOM 1302 O O . GLY A 1 174 ? -0.340 -60.564 -83.303 1.00 26.83 171 GLY A O 1
ATOM 1311 N N . GLY A 1 176 ? 1.778 -61.993 -78.960 1.00 30.44 173 GLY A N 1
ATOM 1312 C CA . GLY A 1 176 ? 2.649 -62.606 -77.978 1.00 31.32 173 GLY A CA 1
ATOM 1313 C C . GLY A 1 176 ? 3.927 -63.128 -78.602 1.00 31.18 173 GLY A C 1
ATOM 1314 O O . GLY A 1 176 ? 4.623 -62.400 -79.317 1.00 29.25 173 GLY A O 1
ATOM 1315 N N . LYS A 1 177 ? 4.221 -64.398 -78.332 1.00 28.06 174 LYS A N 1
ATOM 1316 C CA . LYS A 1 177 ? 5.426 -65.057 -78.826 1.00 31.13 174 LYS A CA 1
ATOM 1317 C C . LYS A 1 177 ? 5.521 -65.064 -80.350 1.00 27.99 174 LYS A C 1
ATOM 1318 O O . LYS A 1 177 ? 6.609 -65.199 -80.902 1.00 28.00 174 LYS A O 1
ATOM 1324 N N . TYR A 1 178 ? 4.384 -64.935 -81.026 1.00 26.95 175 TYR A N 1
ATOM 1325 C CA . TYR A 1 178 ? 4.379 -64.929 -82.488 1.00 26.48 175 TYR A CA 1
ATOM 1326 C C . TYR A 1 178 ? 3.906 -63.594 -83.072 1.00 27.37 175 TYR A C 1
ATOM 1327 O O . TYR A 1 178 ? 3.406 -63.534 -84.191 1.00 30.12 175 TYR A O 1
ATOM 1336 N N . PHE A 1 179 ? 4.060 -62.525 -82.304 1.00 25.96 176 PHE A N 1
ATOM 1337 C CA . PHE A 1 179 ? 3.824 -61.193 -82.833 1.00 22.16 176 PHE A CA 1
ATOM 1338 C C . PHE A 1 179 ? 4.991 -60.860 -83.749 1.00 23.57 176 PHE A C 1
ATOM 1339 O O . PHE A 1 179 ? 6.139 -60.922 -83.326 1.00 24.36 176 PHE A O 1
ATOM 1347 N N . LYS A 1 180 ? 4.700 -60.529 -85.006 1.00 23.66 177 LYS A N 1
ATOM 1348 C CA . LYS A 1 180 ? 5.750 -60.336 -86.002 1.00 26.92 177 LYS A CA 1
ATOM 1349 C C . LYS A 1 180 ? 5.741 -58.966 -86.665 1.00 26.91 177 LYS A C 1
ATOM 1350 O O . LYS A 1 180 ? 6.613 -58.667 -87.479 1.00 27.10 177 LYS A O 1
ATOM 1356 N N . GLY A 1 181 ? 4.760 -58.136 -86.335 1.00 25.88 178 GLY A N 1
ATOM 1357 C CA . GLY A 1 181 ? 4.740 -56.788 -86.870 1.00 24.94 178 GLY A CA 1
ATOM 1358 C C . GLY A 1 181 ? 3.363 -56.172 -86.985 1.00 26.42 178 GLY A C 1
ATOM 1359 O O . GLY A 1 181 ? 2.410 -56.610 -86.335 1.00 25.61 178 GLY A O 1
ATOM 1360 N N . ILE A 1 182 ? 3.262 -55.139 -87.812 1.00 26.45 179 ILE A N 1
ATOM 1361 C CA . ILE A 1 182 ? 1.986 -54.482 -88.039 1.00 25.01 179 ILE A CA 1
ATOM 1362 C C . ILE A 1 182 ? 1.797 -54.117 -89.506 1.00 23.30 179 ILE A C 1
ATOM 1363 O O . ILE A 1 182 ? 2.757 -53.826 -90.220 1.00 22.48 179 ILE A O 1
ATOM 1368 N N . TYR A 1 183 ? 0.543 -54.150 -89.939 1.00 20.67 180 TYR A N 1
ATOM 1369 C CA . TYR A 1 183 ? 0.161 -53.715 -91.268 1.00 21.69 180 TYR A CA 1
ATOM 1370 C C . TYR A 1 183 ? -0.429 -52.318 -91.161 1.00 23.63 180 TYR A C 1
ATOM 1371 O O . TYR A 1 183 ? -1.221 -52.028 -90.261 1.00 25.22 180 TYR A O 1
ATOM 1380 N N . HIS A 1 184 ? -0.026 -51.449 -92.075 1.00 24.35 181 HIS A N 1
ATOM 1381 C CA . HIS A 1 184 ? -0.514 -50.085 -92.091 1.00 23.09 181 HIS A CA 1
ATOM 1382 C C . HIS A 1 184 ? -1.541 -49.999 -93.214 1.00 24.93 181 HIS A C 1
ATOM 1383 O O . HIS A 1 184 ? -1.184 -50.099 -94.388 1.00 25.25 181 HIS A O 1
ATOM 1390 N N . LEU A 1 185 ? -2.815 -49.832 -92.860 1.00 24.10 182 LEU A N 1
ATOM 1391 C CA . LEU A 1 185 ? -3.893 -49.968 -93.846 1.00 24.45 182 LEU A CA 1
ATOM 1392 C C . LEU A 1 185 ? -3.884 -48.891 -94.926 1.00 28.23 182 LEU A C 1
ATOM 1393 O O . LEU A 1 185 ? -4.318 -49.136 -96.051 1.00 31.93 182 LEU A O 1
ATOM 1398 N N . ILE A 1 186 ? -3.393 -47.705 -94.586 1.00 28.62 183 ILE A N 1
ATOM 1399 C CA . ILE A 1 186 ? -3.361 -46.601 -95.542 1.00 31.60 183 ILE A CA 1
ATOM 1400 C C . ILE A 1 186 ? -2.126 -46.677 -96.448 1.00 32.36 183 ILE A C 1
ATOM 1401 O O . ILE A 1 186 ? -2.217 -46.468 -97.655 1.00 33.73 183 ILE A O 1
ATOM 1406 N N . GLU A 1 187 ? -0.972 -46.978 -95.865 1.00 30.98 184 GLU A N 1
ATOM 1407 C CA . GLU A 1 187 ? 0.244 -47.150 -96.647 1.00 29.12 184 GLU A CA 1
ATOM 1408 C C . GLU A 1 187 ? 0.229 -48.470 -97.411 1.00 29.57 184 GLU A C 1
ATOM 1409 O O . GLU A 1 187 ? 0.954 -48.627 -98.387 1.00 31.03 184 GLU A O 1
ATOM 1415 N N . ASP A 1 188 ? -0.595 -49.415 -96.964 1.00 25.96 185 ASP A N 1
ATOM 1416 C CA . ASP A 1 188 ? -0.558 -50.768 -97.506 1.00 29.01 185 ASP A CA 1
ATOM 1417 C C . ASP A 1 188 ? 0.861 -51.302 -97.363 1.00 28.89 185 ASP A C 1
ATOM 1418 O O . ASP A 1 188 ? 1.454 -51.790 -98.322 1.00 28.89 185 ASP A O 1
ATOM 1423 N N . ALA A 1 189 ? 1.421 -51.183 -96.165 1.00 28.52 186 ALA A N 1
ATOM 1424 C CA . ALA A 1 189 ? 2.792 -51.631 -95.935 1.00 29.51 186 ALA A CA 1
ATOM 1425 C C . ALA A 1 189 ? 2.925 -52.375 -94.620 1.00 26.69 186 ALA A C 1
ATOM 1426 O O . ALA A 1 189 ? 2.177 -52.129 -93.678 1.00 29.62 186 ALA A O 1
ATOM 1428 N N . ILE A 1 190 ? 3.888 -53.283 -94.560 1.00 25.68 187 ILE A N 1
ATOM 1429 C CA . ILE A 1 190 ? 4.102 -54.074 -93.358 1.00 24.69 187 ILE A CA 1
ATOM 1430 C C . ILE A 1 190 ? 5.414 -53.717 -92.687 1.00 24.92 187 ILE A C 1
ATOM 1431 O O . ILE A 1 190 ? 6.475 -53.788 -93.298 1.00 25.90 187 ILE A O 1
ATOM 1436 N N . TYR A 1 191 ? 5.330 -53.329 -91.424 1.00 24.68 188 TYR A N 1
ATOM 1437 C CA . TYR A 1 191 ? 6.516 -53.091 -90.627 1.00 26.02 188 TYR A CA 1
ATOM 1438 C C . TYR A 1 191 ? 6.782 -54.312 -89.767 1.00 25.30 188 TYR A C 1
ATOM 1439 O O . TYR A 1 191 ? 5.981 -54.660 -88.905 1.00 24.84 188 TYR A O 1
ATOM 1448 N N . LEU A 1 192 ? 7.905 -54.971 -90.019 1.00 28.08 189 LEU A N 1
ATOM 1449 C CA . LEU A 1 192 ? 8.267 -56.171 -89.280 1.00 24.68 189 LEU A CA 1
ATOM 1450 C C . LEU A 1 192 ? 8.791 -55.842 -87.898 1.00 19.81 189 LEU A C 1
ATOM 1451 O O . LEU A 1 192 ? 9.588 -54.925 -87.720 1.00 20.86 189 LEU A O 1
ATOM 1456 N N . TYR A 1 193 ? 8.338 -56.605 -86.917 1.00 22.62 190 TYR A N 1
ATOM 1457 C CA . TYR A 1 193 ? 8.820 -56.462 -85.556 1.00 22.19 190 TYR A CA 1
ATOM 1458 C C . TYR A 1 193 ? 10.111 -57.272 -85.409 1.00 25.30 190 TYR A C 1
ATOM 1459 O O . TYR A 1 193 ? 10.103 -58.499 -85.556 1.00 20.89 190 TYR A O 1
ATOM 1468 N N . GLN A 1 194 ? 11.219 -56.577 -85.154 1.00 26.74 191 GLN A N 1
ATOM 1469 C CA . GLN A 1 194 ? 12.534 -57.211 -85.060 1.00 30.72 191 GLN A CA 1
ATOM 1470 C C . GLN A 1 194 ? 13.363 -56.592 -83.937 1.00 28.15 191 GLN A C 1
ATOM 1471 O O . GLN A 1 194 ? 14.154 -55.680 -84.177 1.00 27.81 191 GLN A O 1
ATOM 1477 N N . PRO A 1 195 ? 13.179 -57.088 -82.704 1.00 26.41 192 PRO A N 1
ATOM 1478 C CA . PRO A 1 195 ? 13.885 -56.536 -81.544 1.00 28.24 192 PRO A CA 1
ATOM 1479 C C . PRO A 1 195 ? 15.374 -56.360 -81.817 1.00 25.51 192 PRO A C 1
ATOM 1480 O O . PRO A 1 195 ? 16.029 -57.255 -82.348 1.00 24.15 192 PRO A O 1
ATOM 1484 N N . GLY A 1 196 ? 15.896 -55.195 -81.460 1.00 25.57 193 GLY A N 1
ATOM 1485 C CA . GLY A 1 196 ? 17.271 -54.857 -81.765 1.00 28.75 193 GLY A CA 1
ATOM 1486 C C . GLY A 1 196 ? 17.394 -53.941 -82.968 1.00 29.14 193 GLY A C 1
ATOM 1487 O O . GLY A 1 196 ? 18.459 -53.380 -83.205 1.00 26.02 193 GLY A O 1
ATOM 1488 N N . LYS A 1 197 ? 16.313 -53.789 -83.734 1.00 29.95 194 LYS A N 1
ATOM 1489 C CA . LYS A 1 197 ? 16.324 -52.870 -84.874 1.00 35.26 194 LYS A CA 1
ATOM 1490 C C . LYS A 1 197 ? 15.348 -51.697 -84.714 1.00 34.87 194 LYS A C 1
ATOM 1491 O O . LYS A 1 197 ? 15.014 -51.023 -85.690 1.00 33.39 194 LYS A O 1
ATOM 1497 N N . HIS A 1 198 ? 14.895 -51.450 -83.488 1.00 33.92 195 HIS A N 1
ATOM 1498 C CA . HIS A 1 198 ? 13.987 -50.333 -83.241 1.00 35.10 195 HIS A CA 1
ATOM 1499 C C . HIS A 1 198 ? 14.545 -49.382 -82.185 1.00 38.28 195 HIS A C 1
ATOM 1500 O O . HIS A 1 198 ? 13.800 -48.665 -81.521 1.00 38.39 195 HIS A O 1
ATOM 1507 N N . GLU A 1 199 ? 15.866 -49.386 -82.040 1.00 43.09 196 GLU A N 1
ATOM 1508 C CA . GLU A 1 199 ? 16.552 -48.479 -81.129 1.00 46.55 196 GLU A CA 1
ATOM 1509 C C . GLU A 1 199 ? 16.688 -47.102 -81.772 1.00 48.09 196 GLU A C 1
ATOM 1510 O O . GLU A 1 199 ? 16.293 -46.089 -81.195 1.00 50.05 196 GLU A O 1
ATOM 1516 N N . ARG A 1 200 ? 17.253 -47.089 -82.976 1.00 45.88 197 ARG A N 1
ATOM 1517 C CA . ARG A 1 200 ? 17.433 -45.876 -83.762 1.00 43.46 197 ARG A CA 1
ATOM 1518 C C . ARG A 1 200 ? 16.525 -45.956 -84.987 1.00 45.15 197 ARG A C 1
ATOM 1519 O O . ARG A 1 200 ? 16.266 -47.042 -85.498 1.00 43.90 197 ARG A O 1
ATOM 1527 N N . VAL A 1 201 ? 16.032 -44.811 -85.449 1.00 46.74 198 VAL A N 1
ATOM 1528 C CA . VAL A 1 201 ? 15.163 -44.763 -86.625 1.00 47.15 198 VAL A CA 1
ATOM 1529 C C . VAL A 1 201 ? 15.910 -45.162 -87.904 1.00 48.14 198 VAL A C 1
ATOM 1530 O O . VAL A 1 201 ? 17.078 -44.813 -88.080 1.00 49.75 198 VAL A O 1
ATOM 1534 N N . GLY A 1 202 ? 15.243 -45.909 -88.781 1.00 48.25 199 GLY A N 1
ATOM 1535 C CA . GLY A 1 202 ? 15.795 -46.236 -90.088 1.00 49.83 199 GLY A CA 1
ATOM 1536 C C . GLY A 1 202 ? 16.380 -47.629 -90.263 1.00 52.40 199 GLY A C 1
ATOM 1537 O O . GLY A 1 202 ? 16.857 -47.974 -91.346 1.00 54.02 199 GLY A O 1
ATOM 1538 N N . GLU A 1 203 ? 16.338 -48.439 -89.211 1.00 52.26 200 GLU A N 1
ATOM 1539 C CA . GLU A 1 203 ? 16.988 -49.748 -89.239 1.00 50.68 200 GLU A CA 1
ATOM 1540 C C . GLU A 1 203 ? 15.996 -50.909 -89.341 1.00 49.16 200 GLU A C 1
ATOM 1541 O O . GLU A 1 203 ? 16.389 -52.068 -89.488 1.00 48.02 200 GLU A O 1
ATOM 1547 N N . SER A 1 204 ? 14.710 -50.584 -89.278 1.00 46.58 201 SER A N 1
ATOM 1548 C CA . SER A 1 204 ? 13.650 -51.584 -89.306 1.00 45.61 201 SER A CA 1
ATOM 1549 C C . SER A 1 204 ? 13.237 -51.945 -90.733 1.00 45.35 201 SER A C 1
ATOM 1550 O O . SER A 1 204 ? 13.330 -51.120 -91.643 1.00 43.80 201 SER A O 1
ATOM 1553 N N . GLU A 1 205 ? 12.776 -53.178 -90.923 1.00 45.28 202 GLU A N 1
ATOM 1554 C CA . GLU A 1 205 ? 12.422 -53.667 -92.253 1.00 44.51 202 GLU A CA 1
ATOM 1555 C C . GLU A 1 205 ? 10.960 -53.370 -92.592 1.00 42.76 202 GLU A C 1
ATOM 1556 O O . GLU A 1 205 ? 10.064 -53.561 -91.769 1.00 43.08 202 GLU A O 1
ATOM 1562 N N . ARG A 1 206 ? 10.733 -52.888 -93.809 1.00 40.82 203 ARG A N 1
ATOM 1563 C CA . ARG A 1 206 ? 9.403 -52.504 -94.263 1.00 40.01 203 ARG A CA 1
ATOM 1564 C C . ARG A 1 206 ? 9.088 -53.203 -95.580 1.00 39.30 203 ARG A C 1
ATOM 1565 O O . ARG A 1 206 ? 9.929 -53.262 -96.476 1.00 38.43 203 ARG A O 1
ATOM 1573 N N . ILE A 1 207 ? 7.878 -53.741 -95.687 1.00 39.84 204 ILE A N 1
ATOM 1574 C CA . ILE A 1 207 ? 7.469 -54.485 -96.874 1.00 40.36 204 ILE A CA 1
ATOM 1575 C C . ILE A 1 207 ? 6.253 -53.851 -97.544 1.00 38.04 204 ILE A C 1
ATOM 1576 O O . ILE A 1 207 ? 5.240 -53.586 -96.892 1.00 34.95 204 ILE A O 1
ATOM 1581 N N . GLU A 1 208 ? 6.362 -53.613 -98.848 1.00 38.29 205 GLU A N 1
ATOM 1582 C CA . GLU A 1 208 ? 5.275 -53.020 -99.621 1.00 38.73 205 GLU A CA 1
ATOM 1583 C C . GLU A 1 208 ? 4.260 -54.074 -100.044 1.00 33.27 205 GLU A C 1
ATOM 1584 O O . GLU A 1 208 ? 4.633 -55.142 -100.522 1.00 34.57 205 GLU A O 1
ATOM 1590 N N . GLY A 1 209 ? 2.978 -53.770 -99.863 1.00 29.94 206 GLY A N 1
ATOM 1591 C CA . GLY A 1 209 ? 1.907 -54.616 -100.356 1.00 26.09 206 GLY A CA 1
ATOM 1592 C C . GLY A 1 209 ? 1.512 -55.769 -99.451 1.00 30.79 206 GLY A C 1
ATOM 1593 O O . GLY A 1 209 ? 2.345 -56.591 -99.073 1.00 35.36 206 GLY A O 1
ATOM 1594 N N . ILE A 1 210 ? 0.228 -55.839 -99.117 1.00 29.90 207 ILE A N 1
ATOM 1595 C CA . ILE A 1 210 ? -0.289 -56.904 -98.263 1.00 30.47 207 ILE A CA 1
ATOM 1596 C C . ILE A 1 210 ? -0.330 -58.257 -98.982 1.00 33.31 207 ILE A C 1
ATOM 1597 O O . ILE A 1 210 ? -0.375 -59.306 -98.342 1.00 32.80 207 ILE A O 1
ATOM 1602 N N . ASN A 1 211 ? -0.323 -58.231 -100.310 1.00 33.44 208 ASN A N 1
ATOM 1603 C CA . ASN A 1 211 ? -0.310 -59.466 -101.089 1.00 38.00 208 ASN A CA 1
ATOM 1604 C C . ASN A 1 211 ? 1.086 -59.794 -101.620 1.00 39.55 208 ASN A C 1
ATOM 1605 O O . ASN A 1 211 ? 1.238 -60.590 -102.546 1.00 41.91 208 ASN A O 1
ATOM 1610 N N . ASN A 1 212 ? 2.097 -59.173 -101.021 1.00 39.36 209 ASN A N 1
ATOM 1611 C CA . ASN A 1 212 ? 3.483 -59.395 -101.411 1.00 42.08 209 ASN A CA 1
ATOM 1612 C C . ASN A 1 212 ? 3.965 -60.782 -100.986 1.00 44.47 209 ASN A C 1
ATOM 1613 O O . ASN A 1 212 ? 3.930 -61.122 -99.804 1.00 44.63 209 ASN A O 1
ATOM 1618 N N . PRO A 1 213 ? 4.425 -61.587 -101.954 1.00 46.87 210 PRO A N 1
ATOM 1619 C CA . PRO A 1 213 ? 4.850 -62.968 -101.693 1.00 45.29 210 PRO A CA 1
ATOM 1620 C C . PRO A 1 213 ? 5.908 -63.057 -100.595 1.00 43.39 210 PRO A C 1
ATOM 1621 O O . PRO A 1 213 ? 5.951 -64.057 -99.878 1.00 40.81 210 PRO A O 1
ATOM 1625 N N . GLU A 1 214 ? 6.737 -62.023 -100.468 1.00 45.22 211 GLU A N 1
ATOM 1626 C CA . GLU A 1 214 ? 7.775 -61.973 -99.437 1.00 46.44 211 GLU A CA 1
ATOM 1627 C C . GLU A 1 214 ? 7.209 -62.178 -98.035 1.00 43.73 211 GLU A C 1
ATOM 1628 O O . GLU A 1 214 ? 7.876 -62.738 -97.167 1.00 43.29 211 GLU A O 1
ATOM 1634 N N . LEU A 1 215 ? 5.981 -61.717 -97.818 1.00 41.35 212 LEU A N 1
ATOM 1635 C CA . LEU A 1 215 ? 5.330 -61.860 -96.519 1.00 41.87 212 LEU A CA 1
ATOM 1636 C C . LEU A 1 215 ? 5.152 -63.321 -96.124 1.00 41.14 212 LEU A C 1
ATOM 1637 O O . LEU A 1 215 ? 5.497 -63.711 -95.006 1.00 38.74 212 LEU A O 1
ATOM 1642 N N . ASP A 1 216 ? 4.606 -64.121 -97.040 1.00 38.58 213 ASP A N 1
ATOM 1643 C CA . ASP A 1 216 ? 4.382 -65.540 -96.779 1.00 40.34 213 ASP A CA 1
ATOM 1644 C C . ASP A 1 216 ? 5.707 -66.229 -96.492 1.00 39.12 213 ASP A C 1
ATOM 1645 O O . ASP A 1 216 ? 5.764 -67.202 -95.741 1.00 39.05 213 ASP A O 1
ATOM 1650 N N . LYS A 1 217 ? 6.773 -65.717 -97.095 1.00 42.18 214 LYS A N 1
ATOM 1651 C CA . LYS A 1 217 ? 8.106 -66.267 -96.888 1.00 48.33 214 LYS A CA 1
ATOM 1652 C C . LYS A 1 217 ? 8.554 -66.037 -95.456 1.00 50.03 214 LYS A C 1
ATOM 1653 O O . LYS A 1 217 ? 8.979 -66.967 -94.770 1.00 51.75 214 LYS A O 1
ATOM 1659 N N . LYS A 1 218 ? 8.454 -64.788 -95.011 1.00 49.14 215 LYS A N 1
ATOM 1660 C CA . LYS A 1 218 ? 8.934 -64.398 -93.691 1.00 48.52 215 LYS A CA 1
ATOM 1661 C C . LYS A 1 218 ? 8.006 -64.861 -92.570 1.00 49.21 215 LYS A C 1
ATOM 1662 O O . LYS A 1 218 ? 8.464 -65.363 -91.545 1.00 49.79 215 LYS A O 1
ATOM 1668 N N . LEU A 1 219 ? 6.701 -64.698 -92.771 1.00 48.41 216 LEU A N 1
ATOM 1669 C CA . LEU A 1 219 ? 5.733 -64.875 -91.688 1.00 44.39 216 LEU A CA 1
ATOM 1670 C C . LEU A 1 219 ? 4.882 -66.142 -91.804 1.00 42.78 216 LEU A C 1
ATOM 1671 O O . LEU A 1 219 ? 4.210 -66.540 -90.846 1.00 37.03 216 LEU A O 1
ATOM 1676 N N . GLY A 1 220 ? 4.908 -66.772 -92.974 1.00 45.03 217 GLY A N 1
ATOM 1677 C CA . GLY A 1 220 ? 4.134 -67.982 -93.195 1.00 46.55 217 GLY A CA 1
ATOM 1678 C C . GLY A 1 220 ? 2.637 -67.787 -93.030 1.00 45.71 217 GLY A C 1
ATOM 1679 O O . GLY A 1 220 ? 2.049 -66.903 -93.654 1.00 45.24 217 GLY A O 1
ATOM 1680 N N . ASP A 1 221 ? 2.025 -68.615 -92.183 1.00 45.52 218 ASP A N 1
ATOM 1681 C CA . ASP A 1 221 ? 0.572 -68.616 -91.984 1.00 45.43 218 ASP A CA 1
ATOM 1682 C C . ASP A 1 221 ? 0.022 -67.323 -91.383 1.00 43.18 218 ASP A C 1
ATOM 1683 O O . ASP A 1 221 ? -1.192 -67.101 -91.376 1.00 43.01 218 ASP A O 1
ATOM 1688 N N . LEU A 1 222 ? 0.907 -66.484 -90.859 1.00 38.98 219 LEU A N 1
ATOM 1689 C CA . LEU A 1 222 ? 0.484 -65.208 -90.301 1.00 34.56 219 LEU A CA 1
ATOM 1690 C C . LEU A 1 222 ? 0.049 -64.272 -91.424 1.00 32.77 219 LEU A C 1
ATOM 1691 O O . LEU A 1 222 ? -0.833 -63.436 -91.241 1.00 33.39 219 LEU A O 1
ATOM 1696 N N . ALA A 1 223 ? 0.665 -64.433 -92.588 1.00 30.58 220 ALA A N 1
ATOM 1697 C CA . ALA A 1 223 ? 0.365 -63.592 -93.742 1.00 33.58 220 ALA A CA 1
ATOM 1698 C C . ALA A 1 223 ? -1.076 -63.760 -94.201 1.00 33.90 220 ALA A C 1
ATOM 1699 O O . ALA A 1 223 ? -1.775 -62.778 -94.443 1.00 32.95 220 ALA A O 1
ATOM 1701 N N . SER A 1 224 ? -1.525 -65.006 -94.319 1.00 36.72 221 SER A N 1
ATOM 1702 C CA . SER A 1 224 ? -2.895 -65.264 -94.745 1.00 36.83 221 SER A CA 1
ATOM 1703 C C . SER A 1 224 ? -3.888 -64.902 -93.641 1.00 34.64 221 SER A C 1
ATOM 1704 O O . SER A 1 224 ? -5.006 -64.472 -93.923 1.00 34.92 221 SER A O 1
ATOM 1707 N N . GLU A 1 225 ? -3.483 -65.061 -92.386 1.00 30.21 222 GLU A N 1
ATOM 1708 C CA . GLU A 1 225 ? -4.347 -64.634 -91.295 1.00 32.29 222 GLU A CA 1
ATOM 1709 C C . GLU A 1 225 ? -4.538 -63.113 -91.335 1.00 30.47 222 GLU A C 1
ATOM 1710 O O . GLU A 1 225 ? -5.641 -62.616 -91.130 1.00 29.52 222 GLU A O 1
ATOM 1716 N N . LEU A 1 226 ? -3.462 -62.383 -91.611 1.00 31.44 223 LEU A N 1
ATOM 1717 C CA . LEU A 1 226 ? -3.545 -60.934 -91.780 1.00 28.12 223 LEU A CA 1
ATOM 1718 C C . LEU A 1 226 ? -4.532 -60.582 -92.884 1.00 28.81 223 LEU A C 1
ATOM 1719 O O . LEU A 1 226 ? -5.443 -59.775 -92.693 1.00 28.38 223 LEU A O 1
ATOM 1724 N N . ARG A 1 227 ? -4.336 -61.193 -94.047 1.00 32.09 224 ARG A N 1
ATOM 1725 C CA . ARG A 1 227 ? -5.193 -60.943 -95.195 1.00 30.50 224 ARG A CA 1
ATOM 1726 C C . ARG A 1 227 ? -6.651 -61.198 -94.854 1.00 31.43 224 ARG A C 1
ATOM 1727 O O . ARG A 1 227 ? -7.534 -60.442 -95.252 1.00 35.00 224 ARG A O 1
ATOM 1735 N N . ASN A 1 228 ? -6.900 -62.267 -94.111 1.00 28.21 225 ASN A N 1
ATOM 1736 C CA . ASN A 1 228 ? -8.250 -62.566 -93.656 1.00 27.92 225 ASN A CA 1
ATOM 1737 C C . ASN A 1 228 ? -8.798 -61.515 -92.680 1.00 28.60 225 ASN A C 1
ATOM 1738 O O . ASN A 1 228 ? -9.919 -61.030 -92.842 1.00 31.02 225 ASN A O 1
ATOM 1743 N N . GLU A 1 229 ? -8.011 -61.160 -91.668 1.00 25.59 226 GLU A N 1
ATOM 1744 C CA . GLU A 1 229 ? -8.460 -60.177 -90.675 1.00 25.04 226 GLU A CA 1
ATOM 1745 C C . GLU A 1 229 ? -8.723 -58.789 -91.270 1.00 23.98 226 GLU A C 1
ATOM 1746 O O . GLU A 1 229 ? -9.686 -58.120 -90.898 1.00 27.04 226 GLU A O 1
ATOM 1752 N N . ILE A 1 230 ? -7.862 -58.356 -92.181 1.00 23.59 227 ILE A N 1
ATOM 1753 C CA . ILE A 1 230 ? -8.030 -57.059 -92.825 1.00 25.08 227 ILE A CA 1
ATOM 1754 C C . ILE A 1 230 ? -9.333 -57.009 -93.626 1.00 27.92 227 ILE A C 1
ATOM 1755 O O . ILE A 1 230 ? -10.010 -55.981 -93.666 1.00 28.06 227 ILE A O 1
ATOM 1760 N N . GLU A 1 231 ? -9.695 -58.122 -94.256 1.00 28.08 228 GLU A N 1
ATOM 1761 C CA . GLU A 1 231 ? -10.957 -58.172 -94.990 1.00 32.40 228 GLU A CA 1
ATOM 1762 C C . GLU A 1 231 ? -12.152 -58.128 -94.029 1.00 31.14 228 GLU A C 1
ATOM 1763 O O . GLU A 1 231 ? -13.152 -57.460 -94.300 1.00 28.58 228 GLU A O 1
ATOM 1769 N N . LEU A 1 232 ? -12.046 -58.830 -92.902 1.00 27.38 229 LEU A N 1
ATOM 1770 C CA . LEU A 1 232 ? -13.065 -58.721 -91.864 1.00 28.71 229 LEU A CA 1
ATOM 1771 C C . LEU A 1 232 ? -13.185 -57.270 -91.391 1.00 30.06 229 LEU A C 1
ATOM 1772 O O . LEU A 1 232 ? -14.280 -56.728 -91.302 1.00 29.03 229 LEU A O 1
ATOM 1777 N N . VAL A 1 233 ? -12.049 -56.648 -91.093 1.00 32.25 230 VAL A N 1
ATOM 1778 C CA . VAL A 1 233 ? -12.033 -55.257 -90.649 1.00 36.68 230 VAL A CA 1
ATOM 1779 C C . VAL A 1 233 ? -12.644 -54.328 -91.689 1.00 36.25 230 VAL A C 1
ATOM 1780 O O . VAL A 1 233 ? -13.458 -53.471 -91.363 1.00 34.23 230 VAL A O 1
ATOM 1784 N N . LYS A 1 234 ? -12.246 -54.494 -92.944 1.00 41.61 231 LYS A N 1
ATOM 1785 C CA . LYS A 1 234 ? -12.772 -53.651 -94.012 1.00 48.21 231 LYS A CA 1
ATOM 1786 C C . LYS A 1 234 ? -14.295 -53.748 -94.115 1.00 49.09 231 LYS A C 1
ATOM 1787 O O . LYS A 1 234 ? -14.964 -52.773 -94.459 1.00 50.17 231 LYS A O 1
ATOM 1793 N N . GLY A 1 235 ? -14.838 -54.922 -93.807 1.00 47.30 232 GLY A N 1
ATOM 1794 C CA . GLY A 1 235 ? -16.264 -55.157 -93.939 1.00 45.91 232 GLY A CA 1
ATOM 1795 C C . GLY A 1 235 ? -17.101 -54.724 -92.749 1.00 46.93 232 GLY A C 1
ATOM 1796 O O . GLY A 1 235 ? -18.274 -54.389 -92.903 1.00 47.65 232 GLY A O 1
ATOM 1797 N N . ALA A 1 236 ? -16.505 -54.726 -91.561 1.00 47.19 233 ALA A N 1
ATOM 1798 C CA . ALA A 1 236 ? -17.248 -54.446 -90.335 1.00 46.78 233 ALA A CA 1
ATOM 1799 C C . ALA A 1 236 ? -16.793 -53.174 -89.627 1.00 44.97 233 ALA A C 1
ATOM 1800 O O . ALA A 1 236 ? -17.397 -52.756 -88.641 1.00 43.51 233 ALA A O 1
ATOM 1802 N N . SER A 1 237 ? -15.724 -52.562 -90.119 1.00 43.41 234 SER A N 1
ATOM 1803 C CA . SER A 1 237 ? -15.178 -51.380 -89.465 1.00 44.00 234 SER A CA 1
ATOM 1804 C C . SER A 1 237 ? -15.262 -50.157 -90.371 1.00 42.10 234 SER A C 1
ATOM 1805 O O . SER A 1 237 ? -15.668 -50.258 -91.524 1.00 43.68 234 SER A O 1
ATOM 1808 N N . HIS A 1 238 ? -14.886 -48.999 -89.847 1.00 41.95 235 HIS A N 1
ATOM 1809 C CA . HIS A 1 238 ? -14.891 -47.783 -90.645 1.00 42.76 235 HIS A CA 1
ATOM 1810 C C . HIS A 1 238 ? -13.469 -47.464 -91.075 1.00 40.11 235 HIS A C 1
ATOM 1811 O O . HIS A 1 238 ? -12.512 -47.828 -90.391 1.00 42.66 235 HIS A O 1
ATOM 1818 N N . PRO A 1 239 ? -13.320 -46.794 -92.223 1.00 35.62 236 PRO A N 1
ATOM 1819 C CA . PRO A 1 239 ? -12.000 -46.310 -92.617 1.00 33.46 236 PRO A CA 1
ATOM 1820 C C . PRO A 1 239 ? -11.744 -45.009 -91.879 1.00 27.95 236 PRO A C 1
ATOM 1821 O O . PRO A 1 239 ? -12.702 -44.359 -91.481 1.00 28.14 236 PRO A O 1
ATOM 1825 N N . PHE A 1 240 ? -10.486 -44.633 -91.690 1.00 27.89 237 PHE A N 1
ATOM 1826 C CA . PHE A 1 240 ? -10.205 -43.368 -91.032 1.00 24.99 237 PHE A CA 1
ATOM 1827 C C . PHE A 1 240 ? -10.836 -42.225 -91.814 1.00 26.23 237 PHE A C 1
ATOM 1828 O O . PHE A 1 240 ? -10.797 -42.204 -93.040 1.00 26.38 237 PHE A O 1
ATOM 1836 N N . GLU A 1 241 ? -11.422 -41.275 -91.099 1.00 25.97 238 GLU A N 1
ATOM 1837 C CA . GLU A 1 241 ? -12.026 -40.116 -91.739 1.00 29.48 238 GLU A CA 1
ATOM 1838 C C . GLU A 1 241 ? -11.844 -38.906 -90.836 1.00 27.21 238 GLU A C 1
ATOM 1839 O O . GLU A 1 241 ? -12.303 -38.902 -89.690 1.00 28.27 238 GLU A O 1
ATOM 1845 N N . ARG A 1 242 ? -11.166 -37.885 -91.355 1.00 24.65 239 ARG A N 1
ATOM 1846 C CA . ARG A 1 242 ? -10.742 -36.749 -90.542 1.00 31.32 239 ARG A CA 1
ATOM 1847 C C . ARG A 1 242 ? -11.896 -36.042 -89.827 1.00 29.70 239 ARG A C 1
ATOM 1848 O O . ARG A 1 242 ? -11.768 -35.682 -88.658 1.00 26.49 239 ARG A O 1
ATOM 1856 N N . GLU A 1 243 ? -13.022 -35.869 -90.517 1.00 30.75 240 GLU A N 1
ATOM 1857 C CA . GLU A 1 243 ? -14.171 -35.152 -89.956 1.00 32.15 240 GLU A CA 1
ATOM 1858 C C . GLU A 1 243 ? -14.769 -35.865 -88.739 1.00 29.31 240 GLU A C 1
ATOM 1859 O O . GLU A 1 243 ? -15.018 -35.248 -87.704 1.00 26.50 240 GLU A O 1
ATOM 1865 N N . GLY A 1 244 ? -15.000 -37.167 -88.868 1.00 27.62 241 GLY A N 1
ATOM 1866 C CA . GLY A 1 244 ? -15.499 -37.954 -87.757 1.00 22.90 241 GLY A CA 1
ATOM 1867 C C . GLY A 1 244 ? -14.504 -37.939 -86.609 1.00 19.91 241 GLY A C 1
ATOM 1868 O O . GLY A 1 244 ? -14.888 -37.897 -85.441 1.00 21.47 241 GLY A O 1
ATOM 1869 N N . TYR A 1 245 ? -13.219 -37.966 -86.944 1.00 16.11 242 TYR A N 1
ATOM 1870 C CA . TYR A 1 245 ? -12.173 -37.943 -85.925 1.00 19.58 242 TYR A CA 1
ATOM 1871 C C . TYR A 1 245 ? -12.183 -36.609 -85.179 1.00 23.91 242 TYR A C 1
ATOM 1872 O O . TYR A 1 245 ? -12.184 -36.571 -83.945 1.00 23.88 242 TYR A O 1
ATOM 1881 N N . LEU A 1 246 ? -12.195 -35.519 -85.938 1.00 23.77 243 LEU A N 1
ATOM 1882 C CA . LEU A 1 246 ? -12.178 -34.181 -85.359 1.00 23.80 243 LEU A CA 1
ATOM 1883 C C . LEU A 1 246 ? -13.439 -33.888 -84.553 1.00 22.52 243 LEU A C 1
ATOM 1884 O O . LEU A 1 246 ? -13.429 -33.026 -83.678 1.00 26.03 243 LEU A O 1
ATOM 1889 N N . LYS A 1 247 ? -14.516 -34.613 -84.839 1.00 23.87 244 LYS A N 1
ATOM 1890 C CA . LYS A 1 247 ? -15.765 -34.461 -84.091 1.00 29.72 244 LYS A CA 1
ATOM 1891 C C . LYS A 1 247 ? -15.823 -35.370 -82.868 1.00 24.26 244 LYS A C 1
ATOM 1892 O O . LYS A 1 247 ? -16.744 -35.271 -82.063 1.00 22.97 244 LYS A O 1
ATOM 1898 N N . GLY A 1 248 ? -14.851 -36.268 -82.742 1.00 23.59 245 GLY A N 1
ATOM 1899 C CA . GLY A 1 248 ? -14.809 -37.181 -81.612 1.00 24.31 245 GLY A CA 1
ATOM 1900 C C . GLY A 1 248 ? -15.816 -38.306 -81.739 1.00 26.92 245 GLY A C 1
ATOM 1901 O O . GLY A 1 248 ? -16.288 -38.836 -80.735 1.00 26.40 245 GLY A O 1
ATOM 1902 N N . GLU A 1 249 ? -16.153 -38.666 -82.975 1.00 25.26 246 GLU A N 1
ATOM 1903 C CA . GLU A 1 249 ? -17.087 -39.758 -83.225 1.00 27.65 246 GLU A CA 1
ATOM 1904 C C . GLU A 1 249 ? -16.348 -40.987 -83.745 1.00 23.59 246 GLU A C 1
ATOM 1905 O O . GLU A 1 249 ? -16.917 -42.072 -83.860 1.00 25.12 246 GLU A O 1
ATOM 1911 N N . LEU A 1 250 ? -15.074 -40.808 -84.062 1.00 22.18 247 LEU A N 1
ATOM 1912 C CA . LEU A 1 250 ? -14.293 -41.883 -84.653 1.00 22.47 247 LEU A CA 1
ATOM 1913 C C . LEU A 1 250 ? -12.840 -41.830 -84.185 1.00 20.65 247 LEU A C 1
ATOM 1914 O O . LEU A 1 250 ? -12.245 -40.753 -84.098 1.00 18.53 247 LEU A O 1
ATOM 1919 N N . THR A 1 251 ? -12.274 -42.995 -83.878 1.00 17.57 248 THR A N 1
ATOM 1920 C CA . THR A 1 251 ? -10.902 -43.054 -83.394 1.00 19.65 248 THR A CA 1
ATOM 1921 C C . THR A 1 251 ? -10.045 -44.002 -84.215 1.00 21.38 248 THR A C 1
ATOM 1922 O O . THR A 1 251 ? -10.332 -45.192 -84.293 1.00 23.41 248 THR A O 1
ATOM 1926 N N . PRO A 1 252 ? -8.975 -43.471 -84.818 1.00 19.95 249 PRO A N 1
ATOM 1927 C CA . PRO A 1 252 ? -8.035 -44.330 -85.537 1.00 20.62 249 PRO A CA 1
ATOM 1928 C C . PRO A 1 252 ? -7.295 -45.198 -84.526 1.00 19.41 249 PRO A C 1
ATOM 1929 O O . PRO A 1 252 ? -6.898 -44.713 -83.468 1.00 20.16 249 PRO A O 1
ATOM 1933 N N . ILE A 1 253 ? -7.140 -46.478 -84.830 1.00 19.46 250 ILE A N 1
ATOM 1934 C CA . ILE A 1 253 ? -6.480 -47.379 -83.900 1.00 21.67 250 ILE A CA 1
ATOM 1935 C C . ILE A 1 253 ? -5.086 -47.737 -84.383 1.00 19.68 250 ILE A C 1
ATOM 1936 O O . ILE A 1 253 ? -4.880 -48.036 -85.560 1.00 17.68 250 ILE A O 1
ATOM 1941 N N . PHE A 1 254 ? -4.128 -47.688 -83.466 1.00 17.39 251 PHE A N 1
ATOM 1942 C CA . PHE A 1 254 ? -2.781 -48.165 -83.743 1.00 18.48 251 PHE A CA 1
ATOM 1943 C C . PHE A 1 254 ? -2.447 -49.297 -82.782 1.00 17.94 251 PHE A C 1
ATOM 1944 O O . PHE A 1 254 ? -2.905 -49.296 -81.639 1.00 17.15 251 PHE A O 1
ATOM 1952 N N . PHE A 1 255 ? -1.668 -50.268 -83.255 1.00 19.68 252 PHE A N 1
ATOM 1953 C CA . PHE A 1 255 ? -1.248 -51.393 -82.426 1.00 18.62 252 PHE A CA 1
ATOM 1954 C C . PHE A 1 255 ? 0.264 -51.400 -82.315 1.00 18.93 252 PHE A C 1
ATOM 1955 O O . PHE A 1 255 ? 0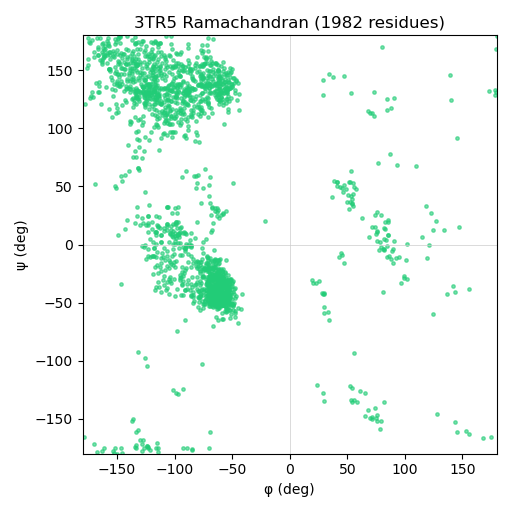.959 -51.052 -83.272 1.00 21.93 252 PHE A O 1
ATOM 1963 N N . GLY A 1 256 ? 0.778 -51.816 -81.161 1.00 17.99 253 GLY A N 1
ATOM 1964 C CA . GLY A 1 256 ? 2.217 -51.953 -80.987 1.00 18.03 253 GLY A CA 1
ATOM 1965 C C . GLY A 1 256 ? 2.712 -52.470 -79.638 1.00 18.87 253 GLY A C 1
ATOM 1966 O O . GLY A 1 256 ? 1.959 -53.027 -78.836 1.00 15.65 253 GLY A O 1
ATOM 1967 N N . SER A 1 257 ? 4.007 -52.292 -79.412 1.00 21.93 254 SER A N 1
ATOM 1968 C CA . SER A 1 257 ? 4.647 -52.663 -78.158 1.00 24.80 254 SER A CA 1
ATOM 1969 C C . SER A 1 257 ? 5.530 -51.502 -77.724 1.00 21.97 254 SER A C 1
ATOM 1970 O O . SER A 1 257 ? 6.658 -51.359 -78.199 1.00 23.33 254 SER A O 1
ATOM 1973 N N . ALA A 1 258 ? 5.006 -50.665 -76.836 1.00 18.78 255 ALA A N 1
ATOM 1974 C CA . ALA A 1 258 ? 5.720 -49.473 -76.405 1.00 16.38 255 ALA A CA 1
ATOM 1975 C C . ALA A 1 258 ? 7.088 -49.810 -75.813 1.00 18.11 255 ALA A C 1
ATOM 1976 O O . ALA A 1 258 ? 8.081 -49.158 -76.128 1.00 18.72 255 ALA A O 1
ATOM 1978 N N . ILE A 1 259 ? 7.143 -50.832 -74.964 1.00 22.50 256 ILE A N 1
ATOM 1979 C CA . ILE A 1 259 ? 8.394 -51.197 -74.297 1.00 25.31 256 ILE A CA 1
ATOM 1980 C C . ILE A 1 259 ? 9.503 -51.529 -75.298 1.00 27.60 256 ILE A C 1
ATOM 1981 O O . ILE A 1 259 ? 10.684 -51.350 -75.008 1.00 31.77 256 ILE A O 1
ATOM 1986 N N . ASN A 1 260 ? 9.118 -52.016 -76.473 1.00 25.60 257 ASN A N 1
ATOM 1987 C CA . ASN A 1 260 ? 10.076 -52.334 -77.524 1.00 26.20 257 ASN A CA 1
ATOM 1988 C C . ASN A 1 260 ? 10.095 -51.277 -78.631 1.00 28.79 257 ASN A C 1
ATOM 1989 O O . ASN A 1 260 ? 10.610 -51.513 -79.728 1.00 27.51 257 ASN A O 1
ATOM 1994 N N . ASN A 1 261 ? 9.530 -50.112 -78.332 1.00 27.27 258 ASN A N 1
ATOM 1995 C CA . ASN A 1 261 ? 9.480 -49.008 -79.276 1.00 24.71 258 ASN A CA 1
ATOM 1996 C C . ASN A 1 261 ? 8.944 -49.411 -80.653 1.00 24.06 258 ASN A C 1
ATOM 1997 O O . ASN A 1 261 ? 9.468 -49.001 -81.689 1.00 26.11 258 ASN A O 1
ATOM 2002 N N . PHE A 1 262 ? 7.889 -50.210 -80.671 1.00 23.07 259 PHE A N 1
ATOM 2003 C CA . PHE A 1 262 ? 7.365 -50.674 -81.947 1.00 23.47 259 PHE A CA 1
ATOM 2004 C C . PHE A 1 262 ? 5.928 -50.243 -82.172 1.00 20.82 259 PHE A C 1
ATOM 2005 O O . PHE A 1 262 ? 5.076 -50.413 -81.303 1.00 22.71 259 PHE A O 1
ATOM 2013 N N . GLY A 1 263 ? 5.667 -49.688 -83.351 1.00 22.94 260 GLY A N 1
ATOM 2014 C CA . GLY A 1 263 ? 4.356 -49.154 -83.678 1.00 19.89 260 GLY A CA 1
ATOM 2015 C C . GLY A 1 263 ? 4.184 -47.730 -83.175 1.00 20.91 260 GLY A C 1
ATOM 2016 O O . GLY A 1 263 ? 3.136 -47.110 -83.371 1.00 20.23 260 GLY A O 1
ATOM 2017 N N . VAL A 1 264 ? 5.211 -47.213 -82.511 1.00 20.16 261 VAL A N 1
ATOM 2018 C CA . VAL A 1 264 ? 5.149 -45.875 -81.934 1.00 21.63 261 VAL A CA 1
ATOM 2019 C C . VAL A 1 264 ? 5.367 -44.796 -82.992 1.00 22.10 261 VAL A C 1
ATOM 2020 O O . VAL A 1 264 ? 4.638 -43.808 -83.039 1.00 25.06 261 VAL A O 1
ATOM 2024 N N . GLY A 1 265 ? 6.381 -44.982 -83.828 1.00 23.02 262 GLY A N 1
ATOM 2025 C CA . GLY A 1 265 ? 6.612 -44.085 -84.945 1.00 24.40 262 GLY A CA 1
ATOM 2026 C C . GLY A 1 265 ? 5.368 -43.888 -85.800 1.00 23.00 262 GLY A C 1
ATOM 2027 O O . GLY A 1 265 ? 5.053 -42.766 -86.193 1.00 19.60 262 GLY A O 1
ATOM 2028 N N . GLU A 1 266 ? 4.656 -44.976 -86.087 1.00 22.15 263 GLU A N 1
ATOM 2029 C CA . GLU A 1 266 ? 3.455 -44.900 -86.918 1.00 22.23 263 GLU A CA 1
ATOM 2030 C C . GLU A 1 266 ? 2.372 -44.075 -86.242 1.00 25.52 263 GLU A C 1
ATOM 2031 O O . GLU A 1 266 ? 1.665 -43.301 -86.893 1.00 25.98 263 GLU A O 1
ATOM 2037 N N . LEU A 1 267 ? 2.241 -44.270 -84.934 1.00 20.69 264 LEU A N 1
ATOM 2038 C CA . LEU A 1 267 ? 1.279 -43.543 -84.127 1.00 18.62 264 LEU A CA 1
ATOM 2039 C C . LEU A 1 267 ? 1.600 -42.042 -84.108 1.00 20.55 264 LEU A C 1
ATOM 2040 O O . LEU A 1 267 ? 0.729 -41.199 -84.345 1.00 20.26 264 LEU A O 1
ATOM 2045 N N . LEU A 1 268 ? 2.859 -41.722 -83.833 1.00 22.46 265 LEU A N 1
ATOM 2046 C CA . LEU A 1 268 ? 3.305 -40.336 -83.722 1.00 22.42 265 LEU A CA 1
ATOM 2047 C C . LEU A 1 268 ? 3.149 -39.578 -85.033 1.00 23.91 265 LEU A C 1
ATOM 2048 O O . LEU A 1 268 ? 2.784 -38.405 -85.033 1.00 28.09 265 LEU A O 1
ATOM 2053 N N . ASP A 1 269 ? 3.431 -40.245 -86.148 1.00 23.39 266 ASP A N 1
ATOM 2054 C CA . ASP A 1 269 ? 3.352 -39.596 -87.450 1.00 25.10 266 ASP A CA 1
ATOM 2055 C C . ASP A 1 269 ? 1.914 -39.224 -87.813 1.00 22.50 266 ASP A C 1
ATOM 2056 O O . ASP A 1 269 ? 1.652 -38.110 -88.269 1.00 22.77 266 ASP A O 1
ATOM 2061 N N . ALA A 1 270 ? 0.991 -40.154 -87.594 1.00 19.08 267 ALA A N 1
ATOM 2062 C CA . ALA A 1 270 ? -0.424 -39.887 -87.810 1.00 19.55 267 ALA A CA 1
ATOM 2063 C C . ALA A 1 270 ? -0.922 -38.792 -86.868 1.00 23.45 267 ALA A C 1
ATOM 2064 O O . ALA A 1 270 ? -1.708 -37.935 -87.272 1.00 22.55 267 ALA A O 1
ATOM 2066 N N . PHE A 1 271 ? -0.458 -38.830 -85.618 1.00 21.37 268 PHE A N 1
ATOM 2067 C CA . PHE A 1 271 ? -0.807 -37.814 -84.630 1.00 23.06 268 PHE A CA 1
ATOM 2068 C C . PHE A 1 271 ? -0.465 -36.400 -85.106 1.00 22.30 268 PHE A C 1
ATOM 2069 O O . PHE A 1 271 ? -1.341 -35.544 -85.186 1.00 25.77 268 PHE A O 1
ATOM 2077 N N . VAL A 1 272 ? 0.801 -36.151 -85.423 1.00 23.01 269 VAL A N 1
ATOM 2078 C CA . VAL A 1 272 ? 1.188 -34.811 -85.865 1.00 26.36 269 VAL A CA 1
ATOM 2079 C C . VAL A 1 272 ? 0.443 -34.413 -87.138 1.00 28.56 269 VAL A C 1
ATOM 2080 O O . VAL A 1 272 ? 0.094 -33.248 -87.324 1.00 27.53 269 VAL A O 1
ATOM 2084 N N . LYS A 1 273 ? 0.178 -35.388 -88.002 1.00 28.78 270 LYS A N 1
ATOM 2085 C CA . LYS A 1 273 ? -0.530 -35.106 -89.245 1.00 30.13 270 LYS A CA 1
ATOM 2086 C C . LYS A 1 273 ? -2.010 -34.771 -89.037 1.00 28.82 270 LYS A C 1
ATOM 2087 O O . LYS A 1 273 ? -2.507 -33.794 -89.590 1.00 27.88 270 LYS A O 1
ATOM 2093 N N . GLU A 1 274 ? -2.706 -35.586 -88.246 1.00 25.04 271 GLU A N 1
ATOM 2094 C CA . GLU A 1 274 ? -4.159 -35.494 -88.132 1.00 25.38 271 GLU A CA 1
ATOM 2095 C C . GLU A 1 274 ? -4.665 -34.769 -86.885 1.00 27.08 271 GLU A C 1
ATOM 2096 O O . GLU A 1 274 ? -5.748 -34.189 -86.906 1.00 27.11 271 GLU A O 1
ATOM 2102 N N . ALA A 1 275 ? -3.914 -34.823 -85.790 1.00 26.05 272 ALA A N 1
ATOM 2103 C CA . ALA A 1 275 ? -4.384 -34.190 -84.557 1.00 23.97 272 ALA A CA 1
ATOM 2104 C C . ALA A 1 275 ? -4.559 -32.689 -84.762 1.00 19.53 272 ALA A C 1
ATOM 2105 O O . ALA A 1 275 ? -3.761 -32.060 -85.451 1.00 22.45 272 ALA A O 1
ATOM 2107 N N . PRO A 1 276 ? -5.607 -32.108 -84.162 1.00 20.83 273 PRO A N 1
ATOM 2108 C CA . PRO A 1 276 ? -5.900 -30.682 -84.373 1.00 20.42 273 PRO A CA 1
ATOM 2109 C C . PRO A 1 276 ? -4.906 -29.747 -83.690 1.00 23.00 273 PRO A C 1
ATOM 2110 O O . PRO A 1 276 ? -4.447 -30.043 -82.583 1.00 25.88 273 PRO A O 1
ATOM 2114 N N . PRO A 1 277 ? -4.577 -28.621 -84.343 1.00 25.00 274 PRO A N 1
ATOM 2115 C CA . PRO A 1 277 ? -3.781 -27.585 -83.680 1.00 23.48 274 PRO A CA 1
ATOM 2116 C C . PRO A 1 277 ? -4.649 -26.914 -82.623 1.00 21.40 274 PRO A C 1
ATOM 2117 O O . PRO A 1 277 ? -5.821 -27.274 -82.504 1.00 17.67 274 PRO A O 1
ATOM 2121 N N . PRO A 1 278 ? -4.087 -25.965 -81.858 1.00 26.11 275 PRO A N 1
ATOM 2122 C CA . PRO A 1 278 ? -4.881 -25.251 -80.855 1.00 27.45 275 PRO A CA 1
ATOM 2123 C C . PRO A 1 278 ? -6.187 -24.702 -81.430 1.00 23.98 275 PRO A C 1
ATOM 2124 O O . PRO A 1 278 ? -6.196 -24.152 -82.529 1.00 23.50 275 PRO A O 1
ATOM 2128 N N . GLN A 1 279 ? -7.274 -24.864 -80.682 1.00 25.20 276 GLN A N 1
ATOM 2129 C CA . GLN A 1 279 ? -8.605 -24.488 -81.146 1.00 25.58 276 GLN A CA 1
ATOM 2130 C C . GLN A 1 279 ? -9.159 -23.296 -80.369 1.00 28.19 276 GLN A C 1
ATOM 2131 O O . GLN A 1 279 ? -8.683 -22.980 -79.273 1.00 25.60 276 GLN A O 1
ATOM 2137 N N . GLY A 1 280 ? -10.177 -22.655 -80.938 1.00 23.99 277 GLY A N 1
ATOM 2138 C CA . GLY A 1 280 ? -10.868 -21.570 -80.271 1.00 24.26 277 GLY A CA 1
ATOM 2139 C C . GLY A 1 280 ? -11.495 -22.013 -78.962 1.00 28.65 277 GLY A C 1
ATOM 2140 O O . GLY A 1 280 ? -11.818 -23.189 -78.784 1.00 29.15 277 GLY A O 1
ATOM 2141 N N . ARG A 1 281 ? -11.663 -21.068 -78.041 1.00 28.12 278 ARG A N 1
ATOM 2142 C CA . ARG A 1 281 ? -12.269 -21.353 -76.747 1.00 28.95 278 ARG A CA 1
ATOM 2143 C C . ARG A 1 281 ? -13.437 -20.411 -76.481 1.00 30.20 278 ARG A C 1
ATOM 2144 O O . ARG A 1 281 ? -13.316 -19.195 -76.615 1.00 33.77 278 ARG A O 1
ATOM 2152 N N . GLU A 1 282 ? -14.567 -20.987 -76.098 1.00 26.61 279 GLU A N 1
ATOM 2153 C CA . GLU A 1 282 ? -15.766 -20.223 -75.803 1.00 27.10 279 GLU A CA 1
ATOM 2154 C C . GLU A 1 282 ? -15.597 -19.411 -74.521 1.00 24.46 279 GLU A C 1
ATOM 2155 O O . GLU A 1 282 ? -14.792 -19.761 -73.655 1.00 21.33 279 GLU A O 1
ATOM 2161 N N . THR A 1 283 ? -16.347 -18.315 -74.421 1.00 21.60 280 THR A N 1
ATOM 2162 C CA . THR A 1 283 ? -16.395 -17.509 -73.211 1.00 22.58 280 THR A CA 1
ATOM 2163 C C . THR A 1 283 ? -17.845 -17.175 -72.912 1.00 23.52 280 THR A C 1
ATOM 2164 O O . THR A 1 283 ? -18.741 -17.566 -73.663 1.00 25.91 280 THR A O 1
ATOM 2168 N N . ASN A 1 284 ? -18.083 -16.456 -71.819 1.00 24.64 281 ASN A N 1
ATOM 2169 C CA . ASN A 1 284 ? -19.435 -16.012 -71.490 1.00 28.47 281 ASN A CA 1
ATOM 2170 C C . ASN A 1 284 ? -20.024 -15.091 -72.567 1.00 33.08 281 ASN A C 1
ATOM 2171 O O . ASN A 1 284 ? -21.232 -14.856 -72.602 1.00 37.87 281 ASN A O 1
ATOM 2176 N N . SER A 1 285 ? -19.169 -14.575 -73.444 1.00 27.27 282 SER A N 1
ATOM 2177 C CA . SER A 1 285 ? -19.645 -13.889 -74.638 1.00 30.58 282 SER A CA 1
ATOM 2178 C C . SER A 1 285 ? -19.084 -14.499 -75.921 1.00 29.89 282 SER A C 1
ATOM 2179 O O . SER A 1 285 ? -19.517 -15.567 -76.364 1.00 25.88 282 SER A O 1
ATOM 2182 N N . ARG A 1 286 ? -18.120 -13.804 -76.517 1.00 30.62 283 ARG A N 1
ATOM 2183 C CA . ARG A 1 286 ? -17.633 -14.148 -77.847 1.00 25.95 283 ARG A CA 1
ATOM 2184 C C . ARG A 1 286 ? -16.739 -15.374 -77.842 1.00 22.16 283 ARG A C 1
ATOM 2185 O O . ARG A 1 286 ? -16.285 -15.825 -76.791 1.00 19.03 283 ARG A O 1
ATOM 2193 N N . LEU A 1 287 ? -16.485 -15.909 -79.030 1.00 26.30 284 LEU A N 1
ATOM 2194 C CA . LEU A 1 287 ? -15.530 -16.997 -79.183 1.00 28.34 284 LEU A CA 1
ATOM 2195 C C . LEU A 1 287 ? -14.143 -16.402 -79.376 1.00 28.05 284 LEU A C 1
ATOM 2196 O O . LEU A 1 287 ? -13.961 -15.483 -80.176 1.00 25.52 284 LEU A O 1
ATOM 2201 N N . VAL A 1 288 ? -13.167 -16.921 -78.639 1.00 24.67 285 VAL A N 1
ATOM 2202 C CA . VAL A 1 288 ? -11.790 -16.472 -78.794 1.00 22.85 285 VAL A CA 1
ATOM 2203 C C . VAL A 1 288 ? -11.012 -17.425 -79.696 1.00 23.28 285 VAL A C 1
ATOM 2204 O O . VAL A 1 288 ? -10.975 -18.631 -79.449 1.00 21.54 285 VAL A O 1
ATOM 2208 N N . LYS A 1 289 ? -10.388 -16.874 -80.735 1.00 23.73 286 LYS A N 1
ATOM 2209 C CA . LYS A 1 289 ? -9.590 -17.657 -81.667 1.00 27.91 286 LYS A CA 1
ATOM 2210 C C . LYS A 1 289 ? -8.103 -17.493 -81.357 1.00 27.70 286 LYS A C 1
ATOM 2211 O O . LYS A 1 289 ? -7.654 -16.402 -81.014 1.00 23.09 286 LYS A O 1
ATOM 2217 N N . PRO A 1 290 ? -7.336 -18.587 -81.470 1.00 28.54 287 PRO A N 1
ATOM 2218 C CA . PRO A 1 290 ? -5.918 -18.565 -81.097 1.00 29.95 287 PRO A CA 1
ATOM 2219 C C . PRO A 1 290 ? -5.106 -17.566 -81.923 1.00 28.69 287 PRO A C 1
ATOM 2220 O O . PRO A 1 290 ? -4.133 -17.004 -81.420 1.00 23.64 287 PRO A O 1
ATOM 2224 N N . GLU A 1 291 ? -5.518 -17.350 -83.168 1.00 32.20 288 GLU A N 1
ATOM 2225 C CA . GLU A 1 291 ? -4.802 -16.468 -84.088 1.00 36.88 288 GLU A CA 1
ATOM 2226 C C . GLU A 1 291 ? -4.920 -14.985 -83.728 1.00 36.80 288 GLU A C 1
ATOM 2227 O O . GLU A 1 291 ? -4.199 -14.155 -84.280 1.00 38.55 288 GLU A O 1
ATOM 2233 N N . GLU A 1 292 ? -5.824 -14.650 -82.813 1.00 32.67 289 GLU A N 1
ATOM 2234 C CA . GLU A 1 292 ? -5.958 -13.267 -82.378 1.00 34.62 289 GLU A CA 1
ATOM 2235 C C . GLU A 1 292 ? -4.630 -12.744 -81.830 1.00 32.93 289 GLU A C 1
ATOM 2236 O O . GLU A 1 292 ? -3.815 -13.514 -81.316 1.00 30.04 289 GLU A O 1
ATOM 2242 N N . GLU A 1 293 ? -4.425 -11.434 -81.948 1.00 30.10 290 GLU A N 1
ATOM 2243 C CA . GLU A 1 293 ? -3.149 -10.815 -81.607 1.00 35.17 290 GLU A CA 1
ATOM 2244 C C . GLU A 1 293 ? -2.958 -10.672 -80.102 1.00 31.96 290 GLU A C 1
ATOM 2245 O O . GLU A 1 293 ? -1.843 -10.763 -79.600 1.00 35.56 290 GLU A O 1
ATOM 2251 N N . LYS A 1 294 ? -4.055 -10.447 -79.390 1.00 30.25 291 LYS A N 1
ATOM 2252 C CA . LYS A 1 294 ? -4.008 -10.211 -77.955 1.00 30.78 291 LYS A CA 1
ATOM 2253 C C . LYS A 1 294 ? -3.876 -11.507 -77.156 1.00 29.22 291 LYS A C 1
ATOM 2254 O O . LYS A 1 294 ? -4.545 -12.501 -77.448 1.00 27.57 291 LYS A O 1
ATOM 2260 N N . PHE A 1 295 ? -3.019 -11.473 -76.140 1.00 27.52 292 PHE A N 1
ATOM 2261 C CA . PHE A 1 295 ? -2.794 -12.618 -75.264 1.00 26.25 292 PHE A CA 1
ATOM 2262 C C . PHE A 1 295 ? -3.971 -12.868 -74.333 1.00 24.95 292 PHE A C 1
ATOM 2263 O O . PHE A 1 295 ? -4.560 -11.931 -73.787 1.00 23.53 292 PHE A O 1
ATOM 2271 N N . SER A 1 296 ? -4.300 -14.145 -74.152 1.00 19.90 293 SER A N 1
ATOM 2272 C CA . SER A 1 296 ? -5.291 -14.551 -73.167 1.00 22.81 293 SER A CA 1
ATOM 2273 C C . SER A 1 296 ? -5.126 -16.033 -72.856 1.00 20.22 293 SER A C 1
ATOM 2274 O O . SER A 1 296 ? -4.520 -16.775 -73.629 1.00 20.55 293 SER A O 1
ATOM 2277 N N . GLY A 1 297 ? -5.672 -16.463 -71.729 1.00 19.66 294 GLY A N 1
ATOM 2278 C CA . GLY A 1 297 ? -5.568 -17.855 -71.326 1.00 20.18 294 GLY A CA 1
ATOM 2279 C C . GLY A 1 297 ? -6.373 -18.119 -70.069 1.00 21.52 294 GLY A C 1
ATOM 2280 O O . GLY A 1 297 ? -6.977 -17.202 -69.512 1.00 21.37 294 GLY A O 1
ATOM 2281 N N . PHE A 1 298 ? -6.387 -19.372 -69.622 1.00 18.74 295 PHE A N 1
ATOM 2282 C CA . PHE A 1 298 ? -7.112 -19.733 -68.411 1.00 17.08 295 PHE A CA 1
ATOM 2283 C C . PHE A 1 298 ? -6.306 -20.686 -67.539 1.00 17.28 295 PHE A C 1
ATOM 2284 O O . PHE A 1 298 ? -5.511 -21.485 -68.036 1.00 19.15 295 PHE A O 1
ATOM 2292 N N . VAL A 1 299 ? -6.516 -20.587 -66.232 1.00 17.05 296 VAL A N 1
ATOM 2293 C CA . VAL A 1 299 ? -5.850 -21.468 -65.278 1.00 18.55 296 VAL A CA 1
ATOM 2294 C C . VAL A 1 299 ? -6.680 -22.731 -65.056 1.00 15.27 296 VAL A C 1
ATOM 2295 O O . VAL A 1 299 ? -7.877 -22.653 -64.791 1.00 17.84 296 VAL A O 1
ATOM 2299 N N . PHE A 1 300 ? -6.050 -23.894 -65.172 1.00 21.45 297 PHE A N 1
ATOM 2300 C CA . PHE A 1 300 ? -6.785 -25.160 -65.081 1.00 18.06 297 PHE A CA 1
ATOM 2301 C C . PHE A 1 300 ? -6.290 -26.078 -63.962 1.00 16.40 297 PHE A C 1
ATOM 2302 O O . PHE A 1 300 ? -6.935 -27.078 -63.639 1.00 21.02 297 PHE A O 1
ATOM 2310 N N . LYS A 1 301 ? -5.150 -25.746 -63.371 1.00 18.55 298 LYS A N 1
ATOM 2311 C CA . LYS A 1 301 ? -4.702 -26.440 -62.159 1.00 22.91 298 LYS A CA 1
ATOM 2312 C C . LYS A 1 301 ? -3.624 -25.662 -61.424 1.00 20.47 298 LYS A C 1
ATOM 2313 O O . LYS A 1 301 ? -2.908 -24.864 -62.020 1.00 24.48 298 LYS A O 1
ATOM 2319 N N . ILE A 1 302 ? -3.510 -25.911 -60.125 1.00 19.12 299 ILE A N 1
ATOM 2320 C CA . ILE A 1 302 ? -2.541 -25.220 -59.285 1.00 21.53 299 ILE A CA 1
ATOM 2321 C C . ILE A 1 302 ? -1.769 -26.241 -58.451 1.00 27.08 299 ILE A C 1
ATOM 2322 O O . ILE A 1 302 ? -2.363 -27.083 -57.783 1.00 25.96 299 ILE A O 1
ATOM 2327 N N . GLN A 1 303 ? -0.444 -26.180 -58.512 1.00 29.58 300 GLN A N 1
ATOM 2328 C CA . GLN A 1 303 ? 0.386 -27.085 -57.730 1.00 33.59 300 GLN A CA 1
ATOM 2329 C C . GLN A 1 303 ? 1.150 -26.284 -56.687 1.00 29.87 300 GLN A C 1
ATOM 2330 O O . GLN A 1 303 ? 1.807 -25.299 -57.016 1.00 22.32 300 GLN A O 1
ATOM 2336 N N . ALA A 1 304 ? 1.056 -26.704 -55.431 1.00 29.92 301 ALA A N 1
ATOM 2337 C CA . ALA A 1 304 ? 1.720 -25.991 -54.353 1.00 34.13 301 ALA A CA 1
ATOM 2338 C C . ALA A 1 304 ? 3.138 -26.494 -54.134 1.00 35.14 301 ALA A C 1
ATOM 2339 O O . ALA A 1 304 ? 3.405 -27.693 -54.188 1.00 34.81 301 ALA A O 1
ATOM 2341 N N . ASN A 1 305 ? 4.050 -25.561 -53.896 1.00 39.73 302 ASN A N 1
ATOM 2342 C CA . ASN A 1 305 ? 5.394 -25.915 -53.476 1.00 46.39 302 ASN A CA 1
ATOM 2343 C C . ASN A 1 305 ? 5.325 -26.535 -52.086 1.00 48.26 302 ASN A C 1
ATOM 2344 O O . ASN A 1 305 ? 4.895 -25.887 -51.132 1.00 48.34 302 ASN A O 1
ATOM 2357 N N . ASP A 1 307 ? 8.034 -27.751 -50.458 1.00 67.86 304 ASP A N 1
ATOM 2358 C CA . ASP A 1 307 ? 9.231 -27.315 -49.746 1.00 72.28 304 ASP A CA 1
ATOM 2359 C C . ASP A 1 307 ? 9.032 -25.962 -49.079 1.00 73.79 304 ASP A C 1
ATOM 2360 O O . ASP A 1 307 ? 9.604 -25.699 -48.024 1.00 78.00 304 ASP A O 1
ATOM 2365 N N . GLY A 1 309 ? 9.369 -24.118 -45.795 1.00 57.44 306 GLY A N 1
ATOM 2366 C CA . GLY A 1 309 ? 8.707 -22.885 -45.417 1.00 60.78 306 GLY A CA 1
ATOM 2367 C C . GLY A 1 309 ? 8.241 -22.080 -46.613 1.00 65.43 306 GLY A C 1
ATOM 2368 O O . GLY A 1 309 ? 8.009 -20.875 -46.511 1.00 66.34 306 GLY A O 1
ATOM 2369 N N . HIS A 1 310 ? 8.107 -22.747 -47.754 1.00 67.55 307 HIS A N 1
ATOM 2370 C CA . HIS A 1 310 ? 7.602 -22.097 -48.955 1.00 69.04 307 HIS A CA 1
ATOM 2371 C C . HIS A 1 310 ? 6.084 -21.972 -48.907 1.00 69.77 307 HIS A C 1
ATOM 2372 O O . HIS A 1 310 ? 5.400 -22.805 -48.310 1.00 70.75 307 HIS A O 1
ATOM 2379 N N . ARG A 1 311 ? 5.563 -20.926 -49.537 1.00 68.71 308 ARG A N 1
ATOM 2380 C CA . ARG A 1 311 ? 4.122 -20.732 -49.628 1.00 67.46 308 ARG A CA 1
ATOM 2381 C C . ARG A 1 311 ? 3.725 -20.184 -50.995 1.00 61.46 308 ARG A C 1
ATOM 2382 O O . ARG A 1 311 ? 2.656 -19.601 -51.161 1.00 61.58 308 ARG A O 1
ATOM 2390 N N . ASP A 1 312 ? 4.605 -20.379 -51.971 1.00 56.46 309 ASP A N 1
ATOM 2391 C CA . ASP A 1 312 ? 4.310 -20.051 -53.358 1.00 51.02 309 ASP A CA 1
ATOM 2392 C C . ASP A 1 312 ? 3.646 -21.244 -54.041 1.00 45.98 309 ASP A C 1
ATOM 2393 O O . ASP A 1 312 ? 3.838 -22.393 -53.633 1.00 42.28 309 ASP A O 1
ATOM 2398 N N . ARG A 1 313 ? 2.859 -20.963 -55.074 1.00 42.18 310 ARG A N 1
ATOM 2399 C CA . ARG A 1 313 ? 2.236 -22.012 -55.865 1.00 39.78 310 ARG A CA 1
ATOM 2400 C C . ARG A 1 313 ? 2.375 -21.682 -57.341 1.00 33.59 310 ARG A C 1
ATOM 2401 O O . ARG A 1 313 ? 2.572 -20.520 -57.714 1.00 31.08 310 ARG A O 1
ATOM 2409 N N . ILE A 1 314 ? 2.273 -22.713 -58.175 1.00 27.75 311 ILE A N 1
ATOM 2410 C CA . ILE A 1 314 ? 2.287 -22.533 -59.614 1.00 25.27 311 ILE A CA 1
ATOM 2411 C C . ILE A 1 314 ? 0.884 -22.728 -60.165 1.00 24.28 311 ILE A C 1
ATOM 2412 O O . ILE A 1 314 ? 0.307 -23.810 -60.040 1.00 24.77 311 ILE A O 1
ATOM 2417 N N . ALA A 1 315 ? 0.328 -21.686 -60.771 1.00 24.00 312 ALA A N 1
ATOM 2418 C CA . ALA A 1 315 ? -0.955 -21.826 -61.441 1.00 24.19 312 ALA A CA 1
ATOM 2419 C C . ALA A 1 315 ? -0.737 -22.094 -62.929 1.00 24.84 312 ALA A C 1
ATOM 2420 O O . ALA A 1 315 ? -0.191 -21.259 -63.652 1.00 24.44 312 ALA A O 1
ATOM 2422 N N . PHE A 1 316 ? -1.159 -23.271 -63.375 1.00 20.67 313 PHE A N 1
ATOM 2423 C CA . PHE A 1 316 ? -0.998 -23.665 -64.773 1.00 20.01 313 PHE A CA 1
ATOM 2424 C C . PHE A 1 316 ? -2.032 -23.001 -65.670 1.00 19.07 313 PHE A C 1
ATOM 2425 O O . PHE A 1 316 ? -3.234 -23.135 -65.459 1.00 18.29 313 PHE A O 1
ATOM 2433 N N . LEU A 1 317 ? -1.542 -22.284 -66.675 1.00 19.13 314 LEU A N 1
ATOM 2434 C CA . LEU A 1 317 ? -2.403 -21.567 -67.598 1.00 17.74 314 LEU A CA 1
ATOM 2435 C C . LEU A 1 317 ? -2.169 -22.027 -69.021 1.00 19.53 314 LEU A C 1
ATOM 2436 O O . LEU A 1 317 ? -1.029 -22.093 -69.487 1.00 18.99 314 LEU A O 1
ATOM 2441 N N . ARG A 1 318 ? -3.256 -22.345 -69.711 1.00 21.07 315 ARG A N 1
ATOM 2442 C CA . ARG A 1 318 ? -3.184 -22.677 -71.120 1.00 18.05 315 ARG A CA 1
ATOM 2443 C C . ARG A 1 318 ? -3.369 -21.400 -71.933 1.00 17.22 315 ARG A C 1
ATOM 2444 O O . ARG A 1 318 ? -4.314 -20.656 -71.706 1.00 17.52 315 ARG A O 1
ATOM 2452 N N . ILE A 1 319 ? -2.468 -21.141 -72.874 1.00 20.17 316 ILE A N 1
ATOM 2453 C CA . ILE A 1 319 ? -2.608 -19.957 -73.713 1.00 22.29 316 ILE A CA 1
ATOM 2454 C C . ILE A 1 319 ? -3.667 -20.189 -74.785 1.00 24.33 316 ILE A C 1
ATOM 2455 O O . ILE A 1 319 ? -3.586 -21.145 -75.553 1.00 23.44 316 ILE A O 1
ATOM 2460 N N . ALA A 1 320 ? -4.667 -19.313 -74.816 1.00 25.43 317 ALA A N 1
ATOM 2461 C CA . ALA A 1 320 ? -5.781 -19.453 -75.748 1.00 22.23 317 ALA A CA 1
ATOM 2462 C C . ALA A 1 320 ? -5.566 -18.625 -77.006 1.00 25.77 317 ALA A C 1
ATOM 2463 O O . ALA A 1 320 ? -6.046 -18.982 -78.074 1.00 27.95 317 ALA A O 1
ATOM 2465 N N . SER A 1 321 ? -4.839 -17.520 -76.878 1.00 24.24 318 SER A N 1
ATOM 2466 C CA . SER A 1 321 ? -4.576 -16.657 -78.021 1.00 23.63 318 SER A CA 1
ATOM 2467 C C . SER A 1 321 ? -3.409 -15.712 -77.758 1.00 25.51 318 SER A C 1
ATOM 2468 O O . SER A 1 321 ? -2.974 -15.540 -76.617 1.00 22.46 318 SER A O 1
ATOM 2471 N N . GLY A 1 322 ? -2.908 -15.104 -78.825 1.00 26.35 319 GLY A N 1
ATOM 2472 C CA . GLY A 1 322 ? -1.848 -14.123 -78.707 1.00 26.40 319 GLY A CA 1
ATOM 2473 C C . GLY A 1 322 ? -0.512 -14.735 -78.335 1.00 26.54 319 GLY A C 1
ATOM 2474 O O . GLY A 1 322 ? -0.218 -15.883 -78.667 1.00 25.99 319 GLY A O 1
ATOM 2475 N N . GLN A 1 323 ? 0.299 -13.960 -77.631 1.00 27.34 320 GLN A N 1
ATOM 2476 C CA . GLN A 1 323 ? 1.651 -14.374 -77.304 1.00 28.69 320 GLN A CA 1
ATOM 2477 C C . GLN A 1 323 ? 1.980 -13.991 -75.871 1.00 28.76 320 GLN A C 1
ATOM 2478 O O . GLN A 1 323 ? 1.690 -12.876 -75.434 1.00 27.83 320 GLN A O 1
ATOM 2484 N N . TYR A 1 324 ? 2.563 -14.927 -75.129 1.00 26.90 321 TYR A N 1
ATOM 2485 C CA . TYR A 1 324 ? 3.139 -14.592 -73.840 1.00 25.13 321 TYR A CA 1
ATOM 2486 C C . TYR A 1 324 ? 4.555 -14.081 -74.063 1.00 25.06 321 TYR A C 1
ATOM 2487 O O . TYR A 1 324 ? 5.316 -14.656 -74.843 1.00 26.23 321 TYR A O 1
ATOM 2496 N N . GLN A 1 325 ? 4.895 -12.985 -73.397 1.00 23.94 322 GLN A N 1
ATOM 2497 C CA . GLN A 1 325 ? 6.259 -12.478 -73.412 1.00 27.45 322 GLN A CA 1
ATOM 2498 C C . GLN A 1 325 ? 6.726 -12.357 -71.976 1.00 26.21 322 GLN A C 1
ATOM 2499 O O . GLN A 1 325 ? 6.010 -11.813 -71.132 1.00 27.45 322 GLN A O 1
ATOM 2505 N N . LYS A 1 326 ? 7.915 -12.874 -71.690 1.00 26.25 323 LYS A N 1
ATOM 2506 C CA . LYS A 1 326 ? 8.435 -12.837 -70.329 1.00 30.07 323 LYS A CA 1
ATOM 2507 C C . LYS A 1 326 ? 8.508 -11.390 -69.822 1.00 33.04 323 LYS A C 1
ATOM 2508 O O . LYS A 1 326 ? 9.145 -10.540 -70.438 1.00 35.79 323 LYS A O 1
ATOM 2514 N N . GLY A 1 327 ? 7.832 -11.116 -68.711 1.00 32.48 324 GLY A N 1
ATOM 2515 C CA . GLY A 1 327 ? 7.834 -9.791 -68.123 1.00 36.17 324 GLY A CA 1
ATOM 2516 C C . GLY A 1 327 ? 6.675 -8.922 -68.575 1.00 36.58 324 GLY A C 1
ATOM 2517 O O . GLY A 1 327 ? 6.609 -7.740 -68.238 1.00 36.32 324 GLY A O 1
ATOM 2526 N N . LYS A 1 329 ? 2.881 -7.275 -69.215 1.00 36.73 326 LYS A N 1
ATOM 2527 C CA . LYS A 1 329 ? 1.715 -6.872 -68.445 1.00 39.72 326 LYS A CA 1
ATOM 2528 C C . LYS A 1 329 ? 0.545 -7.736 -68.884 1.00 35.77 326 LYS A C 1
ATOM 2529 O O . LYS A 1 329 ? 0.432 -8.081 -70.062 1.00 33.46 326 LYS A O 1
ATOM 2535 N N . ALA A 1 330 ? -0.326 -8.086 -67.945 1.00 30.61 327 ALA A N 1
ATOM 2536 C CA . ALA A 1 330 ? -1.522 -8.833 -68.286 1.00 30.92 327 ALA A CA 1
ATOM 2537 C C . ALA A 1 330 ? -2.671 -8.402 -67.396 1.00 31.20 327 ALA A C 1
ATOM 2538 O O . ALA A 1 330 ? -2.463 -7.764 -66.365 1.00 34.43 327 ALA A O 1
ATOM 2540 N N . TYR A 1 331 ? -3.886 -8.753 -67.797 1.00 24.56 328 TYR A N 1
ATOM 2541 C CA . TYR A 1 331 ? -5.062 -8.351 -67.053 1.00 23.99 328 TYR A CA 1
ATOM 2542 C C . TYR A 1 331 ? -5.721 -9.534 -66.331 1.00 28.83 328 TYR A C 1
ATOM 2543 O O . TYR A 1 331 ? -6.225 -10.465 -66.959 1.00 28.76 328 TYR A O 1
ATOM 2552 N N . HIS A 1 332 ? -5.693 -9.484 -65.002 1.00 30.72 329 HIS A N 1
ATOM 2553 C CA . HIS A 1 332 ? -6.327 -10.485 -64.153 1.00 28.90 329 HIS A CA 1
ATOM 2554 C C . HIS A 1 332 ? -7.810 -10.146 -64.051 1.00 32.20 329 HIS A C 1
ATOM 2555 O O . HIS A 1 332 ? -8.207 -9.306 -63.244 1.00 30.39 329 HIS A O 1
ATOM 2562 N N . VAL A 1 333 ? -8.625 -10.798 -64.876 1.00 30.78 330 VAL A N 1
ATOM 2563 C CA . VAL A 1 333 ? -10.033 -10.426 -65.026 1.00 29.43 330 VAL A CA 1
ATOM 2564 C C . VAL A 1 333 ? -10.858 -10.519 -63.742 1.00 30.30 330 VAL A C 1
ATOM 2565 O O . VAL A 1 333 ? -11.699 -9.656 -63.479 1.00 30.19 330 VAL A O 1
ATOM 2569 N N . ARG A 1 334 ? -10.639 -11.566 -62.953 1.00 28.86 331 ARG A N 1
ATOM 2570 C CA . ARG A 1 334 ? -11.386 -11.720 -61.703 1.00 29.16 331 ARG A CA 1
ATOM 2571 C C . ARG A 1 334 ? -11.076 -10.589 -60.724 1.00 27.15 331 ARG A C 1
ATOM 2572 O O . ARG A 1 334 ? -11.976 -10.055 -60.084 1.00 29.52 331 ARG A O 1
ATOM 2580 N N . LEU A 1 335 ? -9.804 -10.225 -60.611 1.00 27.65 332 LEU A N 1
ATOM 2581 C CA . LEU A 1 335 ? -9.408 -9.165 -59.687 1.00 33.52 332 LEU A CA 1
ATOM 2582 C C . LEU A 1 335 ? -9.507 -7.771 -60.322 1.00 35.15 332 LEU A C 1
ATOM 2583 O O . LEU A 1 335 ? -9.159 -6.768 -59.697 1.00 32.20 332 LEU A O 1
ATOM 2588 N N . LYS A 1 336 ? -9.997 -7.724 -61.558 1.00 36.55 333 LYS A N 1
ATOM 2589 C CA . LYS A 1 336 ? -10.098 -6.478 -62.307 1.00 40.24 333 LYS A CA 1
ATOM 2590 C C . LYS A 1 336 ? -8.855 -5.635 -62.076 1.00 40.86 333 LYS A C 1
ATOM 2591 O O . LYS A 1 336 ? -8.937 -4.476 -61.680 1.00 39.18 333 LYS A O 1
ATOM 2597 N N . LYS A 1 337 ? -7.698 -6.234 -62.328 1.00 40.23 334 LYS A N 1
ATOM 2598 C CA . LYS A 1 337 ? -6.429 -5.599 -62.015 1.00 42.98 334 LYS A CA 1
ATOM 2599 C C . LYS A 1 337 ? -5.376 -5.975 -63.043 1.00 39.48 334 LYS A C 1
ATOM 2600 O O . LYS A 1 337 ? -5.434 -7.052 -63.638 1.00 36.50 334 LYS A O 1
ATOM 2606 N N . GLU A 1 338 ? -4.411 -5.088 -63.251 1.00 36.61 335 GLU A N 1
ATOM 2607 C CA . GLU A 1 338 ? -3.281 -5.415 -64.101 1.00 36.07 335 GLU A CA 1
ATOM 2608 C C . GLU A 1 338 ? -2.208 -6.082 -63.260 1.00 34.23 335 GLU A C 1
ATOM 2609 O O . GLU A 1 338 ? -1.930 -5.652 -62.144 1.00 34.11 335 GLU A O 1
ATOM 2615 N N . ILE A 1 339 ? -1.620 -7.146 -63.788 1.00 34.33 336 ILE A N 1
ATOM 2616 C CA . ILE A 1 339 ? -0.486 -7.779 -63.129 1.00 36.38 336 ILE A CA 1
ATOM 2617 C C . ILE A 1 339 ? 0.688 -7.863 -64.090 1.00 37.87 336 ILE A C 1
ATOM 2618 O O . ILE A 1 339 ? 0.551 -7.571 -65.277 1.00 38.76 336 ILE A O 1
ATOM 2623 N N . GLN A 1 340 ? 1.846 -8.246 -63.570 1.00 38.05 337 GLN A N 1
ATOM 2624 C CA . GLN A 1 340 ? 2.988 -8.531 -64.421 1.00 39.04 337 GLN A CA 1
ATOM 2625 C C . GLN A 1 340 ? 3.305 -10.020 -64.320 1.00 36.57 337 GLN A C 1
ATOM 2626 O O . GLN A 1 340 ? 3.052 -10.642 -63.293 1.00 37.21 337 GLN A O 1
ATOM 2632 N N . ILE A 1 341 ? 3.835 -10.587 -65.397 1.00 33.64 338 ILE A N 1
ATOM 2633 C CA . ILE A 1 341 ? 4.252 -11.983 -65.414 1.00 31.23 338 ILE A CA 1
ATOM 2634 C C . ILE A 1 341 ? 5.738 -12.021 -65.742 1.00 32.55 338 ILE A C 1
ATOM 2635 O O . ILE A 1 341 ? 6.127 -11.965 -66.909 1.00 32.04 338 ILE A O 1
ATOM 2640 N N . ASN A 1 342 ? 6.564 -12.116 -64.706 1.00 35.26 339 ASN A N 1
ATOM 2641 C CA . ASN A 1 342 ? 7.993 -11.852 -64.837 1.00 40.20 339 ASN A CA 1
ATOM 2642 C C . ASN A 1 342 ? 8.866 -13.049 -65.183 1.00 41.57 339 ASN A C 1
ATOM 2643 O O . ASN A 1 342 ? 9.989 -12.884 -65.668 1.00 48.15 339 ASN A O 1
ATOM 2648 N N . ASN A 1 343 ? 8.360 -14.247 -64.928 1.00 33.01 340 ASN A N 1
ATOM 2649 C CA . ASN A 1 343 ? 9.190 -15.433 -65.035 1.00 35.26 340 ASN A CA 1
ATOM 2650 C C . ASN A 1 343 ? 8.361 -16.707 -64.964 1.00 30.83 340 ASN A C 1
ATOM 2651 O O . ASN A 1 343 ? 8.640 -17.596 -64.165 1.00 36.03 340 ASN A O 1
ATOM 2656 N N . ALA A 1 344 ? 7.332 -16.780 -65.798 1.00 23.82 341 ALA A N 1
ATOM 2657 C CA . ALA A 1 344 ? 6.457 -17.942 -65.833 1.00 25.12 341 ALA A CA 1
ATOM 2658 C C . ALA A 1 344 ? 7.228 -19.206 -66.207 1.00 23.94 341 ALA A C 1
ATOM 2659 O O . ALA A 1 344 ? 8.101 -19.182 -67.076 1.00 21.96 341 ALA A O 1
ATOM 2661 N N . LEU A 1 345 ? 6.906 -20.310 -65.540 1.00 22.87 342 LEU A N 1
ATOM 2662 C CA . LEU A 1 345 ? 7.507 -21.598 -65.859 1.00 21.90 342 LEU A CA 1
ATOM 2663 C C . LEU A 1 345 ? 7.169 -21.999 -67.305 1.00 25.88 342 LEU A C 1
ATOM 2664 O O . LEU A 1 345 ? 6.023 -21.870 -67.739 1.00 27.14 342 LEU A O 1
ATOM 2669 N N . THR A 1 346 ? 8.169 -22.457 -68.054 1.00 27.28 343 THR A N 1
ATOM 2670 C CA . THR A 1 346 ? 7.934 -23.060 -69.367 1.00 27.55 343 THR A CA 1
ATOM 2671 C C . THR A 1 346 ? 8.460 -24.501 -69.361 1.00 29.15 343 THR A C 1
ATOM 2672 O O . THR A 1 346 ? 9.073 -24.928 -68.385 1.00 27.13 343 THR A O 1
ATOM 2676 N N . PHE A 1 347 ? 8.222 -25.247 -70.438 1.00 28.31 344 PHE A N 1
ATOM 2677 C CA . PHE A 1 347 ? 8.337 -26.704 -70.367 1.00 27.10 344 PHE A CA 1
ATOM 2678 C C . PHE A 1 347 ? 9.082 -27.386 -71.520 1.00 27.97 344 PHE A C 1
ATOM 2679 O O . PHE A 1 347 ? 8.932 -28.590 -71.733 1.00 27.45 344 PHE A O 1
ATOM 2695 N N . ALA A 1 349 ? 11.641 -29.456 -73.191 1.00 29.63 346 ALA A N 1
ATOM 2696 C CA . ALA A 1 349 ? 12.546 -30.507 -72.739 1.00 30.25 346 ALA A CA 1
ATOM 2697 C C . ALA A 1 349 ? 14.008 -30.097 -72.906 1.00 30.00 346 ALA A C 1
ATOM 2698 O O . ALA A 1 349 ? 14.427 -29.692 -73.989 1.00 32.61 346 ALA A O 1
ATOM 2700 N N . GLY A 1 350 ? 14.778 -30.199 -71.826 1.00 30.82 347 GLY A N 1
ATOM 2701 C CA . GLY A 1 350 ? 16.208 -29.929 -71.870 1.00 31.30 347 GLY A CA 1
ATOM 2702 C C . GLY A 1 350 ? 16.550 -28.456 -71.760 1.00 36.05 347 GLY A C 1
ATOM 2703 O O . GLY A 1 350 ? 17.684 -28.052 -72.016 1.00 40.60 347 GLY A O 1
ATOM 2704 N N . LYS A 1 351 ? 15.566 -27.651 -71.374 1.00 37.91 348 LYS A N 1
ATOM 2705 C CA . LYS A 1 351 ? 15.751 -26.208 -71.273 1.00 40.75 348 LYS A CA 1
ATOM 2706 C C . LYS A 1 351 ? 16.676 -25.839 -70.117 1.00 41.86 348 LYS A C 1
ATOM 2707 O O . LYS A 1 351 ? 16.722 -26.525 -69.093 1.00 36.12 348 LYS A O 1
ATOM 2713 N N . ARG A 1 352 ? 17.406 -24.743 -70.289 1.00 48.35 349 ARG A N 1
ATOM 2714 C CA . ARG A 1 352 ? 18.307 -24.257 -69.252 1.00 53.24 349 ARG A CA 1
ATOM 2715 C C . ARG A 1 352 ? 17.604 -23.226 -68.383 1.00 48.13 349 ARG A C 1
ATOM 2716 O O . ARG A 1 352 ? 17.974 -23.011 -67.228 1.00 49.05 349 ARG A O 1
ATOM 2724 N N . GLU A 1 353 ? 16.580 -22.599 -68.950 1.00 43.25 350 GLU A N 1
ATOM 2725 C CA . GLU A 1 353 ? 15.820 -21.574 -68.249 1.00 42.04 350 GLU A CA 1
ATOM 2726 C C . GLU A 1 353 ? 14.466 -21.365 -68.915 1.00 39.39 350 GLU A C 1
ATOM 2727 O O . GLU A 1 353 ? 14.224 -21.844 -70.027 1.00 39.56 350 GLU A O 1
ATOM 2733 N N . ASN A 1 354 ? 13.586 -20.647 -68.230 1.00 34.81 351 ASN A N 1
ATOM 2734 C CA . ASN A 1 354 ? 12.263 -20.371 -68.767 1.00 32.82 351 ASN A CA 1
ATOM 2735 C C . ASN A 1 354 ? 12.332 -19.568 -70.060 1.00 33.48 351 ASN A C 1
ATOM 2736 O O . ASN A 1 354 ? 13.210 -18.721 -70.228 1.00 33.57 351 ASN A O 1
ATOM 2741 N N . ALA A 1 355 ? 11.415 -19.850 -70.978 1.00 32.06 352 ALA A N 1
ATOM 2742 C CA . ALA A 1 355 ? 11.450 -19.226 -72.295 1.00 30.72 352 ALA A CA 1
ATOM 2743 C C . ALA A 1 355 ? 11.046 -17.762 -72.219 1.00 30.57 352 ALA A C 1
ATOM 2744 O O . ALA A 1 355 ? 10.430 -17.329 -71.245 1.00 28.96 352 ALA A O 1
ATOM 2746 N N . GLU A 1 356 ? 11.406 -17.005 -73.251 1.00 31.97 353 GLU A N 1
ATOM 2747 C CA . GLU A 1 356 ? 11.059 -15.592 -73.323 1.00 32.06 353 GLU A CA 1
ATOM 2748 C C . GLU A 1 356 ? 9.633 -15.423 -73.818 1.00 29.46 353 GLU A C 1
ATOM 2749 O O . GLU A 1 356 ? 9.024 -14.372 -73.640 1.00 28.70 353 GLU A O 1
ATOM 2755 N N . GLU A 1 357 ? 9.101 -16.463 -74.445 1.00 33.58 354 GLU A N 1
ATOM 2756 C CA . GLU A 1 357 ? 7.754 -16.387 -74.994 1.00 36.82 354 GLU A CA 1
ATOM 2757 C C . GLU A 1 357 ? 7.108 -17.756 -75.139 1.00 30.89 354 GLU A C 1
ATOM 2758 O O . GLU A 1 357 ? 7.791 -18.779 -75.163 1.00 29.36 354 GLU A O 1
ATOM 2764 N N . ALA A 1 358 ? 5.784 -17.756 -75.229 1.00 24.96 355 ALA A N 1
ATOM 2765 C CA . ALA A 1 358 ? 5.014 -18.968 -75.468 1.00 24.52 355 ALA A CA 1
ATOM 2766 C C . ALA A 1 358 ? 3.828 -18.622 -76.358 1.00 23.90 355 ALA A C 1
ATOM 2767 O O . ALA A 1 358 ? 3.475 -17.451 -76.502 1.00 25.01 355 ALA A O 1
ATOM 2769 N N . TRP A 1 359 ? 3.210 -19.634 -76.950 1.00 25.30 356 TRP A N 1
ATOM 2770 C CA . TRP A 1 359 ? 2.158 -19.403 -77.935 1.00 24.80 356 TRP A CA 1
ATOM 2771 C C . TRP A 1 359 ? 0.883 -20.192 -77.635 1.00 25.71 356 TRP A C 1
ATOM 2772 O O . TRP A 1 359 ? 0.862 -21.009 -76.718 1.00 21.88 356 TRP A O 1
ATOM 2783 N N . PRO A 1 360 ? -0.194 -19.932 -78.399 1.00 26.37 357 PRO A N 1
ATOM 2784 C CA . PRO A 1 360 ? -1.447 -20.645 -78.131 1.00 23.93 357 PRO A CA 1
ATOM 2785 C C . PRO A 1 360 ? -1.237 -22.149 -78.166 1.00 24.66 357 PRO A C 1
ATOM 2786 O O . PRO A 1 360 ? -0.544 -22.654 -79.047 1.00 23.06 357 PRO A O 1
ATOM 2790 N N . GLY A 1 361 ? -1.843 -22.854 -77.220 1.00 25.25 358 GLY A N 1
ATOM 2791 C CA . GLY A 1 361 ? -1.686 -24.292 -77.129 1.00 23.43 358 GLY A CA 1
ATOM 2792 C C . GLY A 1 361 ? -0.665 -24.616 -76.066 1.00 24.60 358 GLY A C 1
ATOM 2793 O O . GLY A 1 361 ? -0.720 -25.674 -75.440 1.00 23.95 358 GLY A O 1
ATOM 2794 N N . ASP A 1 362 ? 0.273 -23.692 -75.862 1.00 26.65 359 ASP A N 1
ATOM 2795 C CA . ASP A 1 362 ? 1.289 -23.854 -74.832 1.00 24.41 359 ASP A CA 1
ATOM 2796 C C . ASP A 1 362 ? 0.686 -23.688 -73.457 1.00 23.32 359 ASP A C 1
ATOM 2797 O O . ASP A 1 362 ? -0.351 -23.039 -73.289 1.00 20.97 359 ASP A O 1
ATOM 2802 N N . ILE A 1 363 ? 1.355 -24.281 -72.475 1.00 22.78 360 ILE A N 1
ATOM 2803 C CA . ILE A 1 363 ? 1.045 -24.045 -71.077 1.00 21.51 360 ILE A CA 1
ATOM 2804 C C . ILE A 1 363 ? 2.208 -23.276 -70.471 1.00 22.02 360 ILE A C 1
ATOM 2805 O O . ILE A 1 363 ? 3.364 -23.514 -70.829 1.00 21.16 360 ILE A O 1
ATOM 2810 N N . ILE A 1 364 ? 1.904 -22.352 -69.566 1.00 18.05 361 ILE A N 1
ATOM 2811 C CA . ILE A 1 364 ? 2.941 -21.676 -68.805 1.00 18.78 361 ILE A CA 1
ATOM 2812 C C . ILE A 1 364 ? 2.560 -21.678 -67.335 1.00 17.26 361 ILE A C 1
ATOM 2813 O O . ILE A 1 364 ? 1.386 -21.765 -67.004 1.00 17.36 361 ILE A O 1
ATOM 2818 N N . GLY A 1 365 ? 3.555 -21.585 -66.457 1.00 20.93 362 GLY A N 1
ATOM 2819 C CA . GLY A 1 365 ? 3.313 -21.643 -65.025 1.00 23.90 362 GLY A CA 1
ATOM 2820 C C . GLY A 1 365 ? 3.470 -20.306 -64.326 1.00 23.60 362 GLY A C 1
ATOM 2821 O O . GLY A 1 365 ? 4.581 -19.783 -64.208 1.00 22.19 362 GLY A O 1
ATOM 2822 N N . LEU A 1 366 ? 2.354 -19.758 -63.850 1.00 25.07 363 LEU A N 1
ATOM 2823 C CA . LEU A 1 366 ? 2.353 -18.440 -63.223 1.00 24.73 363 LEU A CA 1
ATOM 2824 C C . LEU A 1 366 ? 2.626 -18.524 -61.726 1.00 28.24 363 LEU A C 1
ATOM 2825 O O . LEU A 1 366 ? 1.878 -19.164 -60.978 1.00 27.33 363 LEU A O 1
ATOM 2830 N N . HIS A 1 367 ? 3.698 -17.872 -61.293 1.00 30.44 364 HIS A N 1
ATOM 2831 C CA . HIS A 1 367 ? 4.050 -17.828 -59.880 1.00 35.44 364 HIS A CA 1
ATOM 2832 C C . HIS A 1 367 ? 3.121 -16.899 -59.110 1.00 35.09 364 HIS A C 1
ATOM 2833 O O . HIS A 1 367 ? 2.829 -15.790 -59.554 1.00 36.41 364 HIS A O 1
ATOM 2840 N N . ASN A 1 368 ? 2.654 -17.362 -57.955 1.00 33.61 365 ASN A N 1
ATOM 2841 C CA . ASN A 1 368 ? 1.824 -16.538 -57.084 1.00 35.76 365 ASN A CA 1
ATOM 2842 C C . ASN A 1 368 ? 1.750 -17.080 -55.665 1.00 39.09 365 ASN A C 1
ATOM 2843 O O . ASN A 1 368 ? 2.227 -18.177 -55.377 1.00 37.49 365 ASN A O 1
ATOM 2848 N N . HIS A 1 369 ? 1.137 -16.299 -54.782 1.00 42.07 366 HIS A N 1
ATOM 2849 C CA . HIS A 1 369 ? 0.994 -16.694 -53.391 1.00 41.46 366 HIS A CA 1
ATOM 2850 C C . HIS A 1 369 ? -0.471 -16.731 -52.971 1.00 37.78 366 HIS A C 1
ATOM 2851 O O . HIS A 1 369 ? -0.811 -16.431 -51.830 1.00 36.90 366 HIS A O 1
ATOM 2858 N N . GLY A 1 370 ? -1.338 -17.105 -53.907 1.00 35.38 367 GLY A N 1
ATOM 2859 C CA . GLY A 1 370 ? -2.735 -17.340 -53.585 1.00 34.50 367 GLY A CA 1
ATOM 2860 C C . GLY A 1 370 ? -3.710 -16.381 -54.239 1.00 33.17 367 GLY A C 1
ATOM 2861 O O . GLY A 1 370 ? -4.906 -16.410 -53.957 1.00 34.91 367 GLY A O 1
ATOM 2862 N N . THR A 1 371 ? -3.202 -15.536 -55.126 1.00 30.25 368 THR A N 1
ATOM 2863 C CA . THR A 1 371 ? -4.042 -14.560 -55.799 1.00 29.96 368 THR A CA 1
ATOM 2864 C C . THR A 1 371 ? -4.596 -15.114 -57.112 1.00 31.86 368 THR A C 1
ATOM 2865 O O . THR A 1 371 ? -5.389 -14.456 -57.788 1.00 30.54 368 THR A O 1
ATOM 2869 N N . ILE A 1 372 ? -4.184 -16.334 -57.459 1.00 30.42 369 ILE A N 1
ATOM 2870 C CA . ILE A 1 372 ? -4.631 -16.970 -58.696 1.00 30.48 369 ILE A CA 1
ATOM 2871 C C . ILE A 1 372 ? -5.356 -18.292 -58.422 1.00 31.19 369 ILE A C 1
ATOM 2872 O O . ILE A 1 372 ? -4.839 -19.163 -57.718 1.00 35.19 369 ILE A O 1
ATOM 2877 N N . GLN A 1 373 ? -6.554 -18.433 -58.985 1.00 28.60 370 GLN A N 1
ATOM 2878 C CA . GLN A 1 373 ? -7.415 -19.579 -58.696 1.00 29.24 370 GLN A CA 1
ATOM 2879 C C . GLN A 1 373 ? -7.892 -20.311 -59.945 1.00 24.00 370 GLN A C 1
ATOM 2880 O O . GLN A 1 373 ? -7.794 -19.788 -61.056 1.00 21.07 370 GLN A O 1
ATOM 2886 N N . ILE A 1 374 ? -8.415 -21.517 -59.746 1.00 21.39 371 ILE A N 1
ATOM 2887 C CA . ILE A 1 374 ? -8.921 -22.337 -60.845 1.00 20.87 371 ILE A CA 1
ATOM 2888 C C . ILE A 1 374 ? -9.974 -21.598 -61.658 1.00 20.54 371 ILE A C 1
ATOM 2889 O O . ILE A 1 374 ? -10.898 -21.011 -61.103 1.00 22.98 371 ILE A O 1
ATOM 2894 N N . GLY A 1 375 ? -9.828 -21.624 -62.977 1.00 22.99 372 GLY A N 1
ATOM 2895 C CA . GLY A 1 375 ? -10.788 -20.978 -63.854 1.00 24.36 372 GLY A CA 1
ATOM 2896 C C . GLY A 1 375 ? -10.476 -19.521 -64.138 1.00 23.45 372 GLY A C 1
ATOM 2897 O O . GLY A 1 375 ? -11.156 -18.890 -64.944 1.00 23.17 372 GLY A O 1
ATOM 2898 N N . ASP A 1 376 ? -9.451 -18.979 -63.482 1.00 22.69 373 ASP A N 1
ATOM 2899 C CA . ASP A 1 376 ? -9.099 -17.576 -63.685 1.00 22.37 373 ASP A CA 1
ATOM 2900 C C . ASP A 1 376 ? -8.712 -17.303 -65.135 1.00 23.39 373 ASP A C 1
ATOM 2901 O O . ASP A 1 376 ? -7.897 -18.022 -65.722 1.00 19.55 373 ASP A O 1
ATOM 2906 N N . THR A 1 377 ? -9.312 -16.259 -65.701 1.00 23.35 374 THR A N 1
ATOM 2907 C CA . THR A 1 377 ? -9.018 -15.821 -67.059 1.00 23.99 374 THR A CA 1
ATOM 2908 C C . THR A 1 377 ? -8.066 -14.633 -67.045 1.00 27.40 374 THR A C 1
ATOM 2909 O O . THR A 1 377 ? -8.214 -13.711 -66.236 1.00 28.17 374 THR A O 1
ATOM 2913 N N . PHE A 1 378 ? -7.084 -14.661 -67.938 1.00 25.65 375 PHE A N 1
ATOM 2914 C CA . PHE A 1 378 ? -6.150 -13.558 -68.077 1.00 24.14 375 PHE A CA 1
ATOM 2915 C C . PHE A 1 378 ? -6.164 -13.046 -69.512 1.00 23.06 375 PHE A C 1
ATOM 2916 O O . PHE A 1 378 ? -6.123 -13.826 -70.451 1.00 22.36 375 PHE A O 1
ATOM 2924 N N . THR A 1 379 ? -6.243 -11.729 -69.671 1.00 23.11 376 THR A N 1
ATOM 2925 C CA . THR A 1 379 ? -6.231 -11.105 -70.989 1.00 23.65 376 THR A CA 1
ATOM 2926 C C . THR A 1 379 ? -5.223 -9.958 -70.989 1.00 28.45 376 THR A C 1
ATOM 2927 O O . THR A 1 379 ? -4.323 -9.915 -70.156 1.00 29.90 376 THR A O 1
ATOM 2931 N N . GLN A 1 380 ? -5.373 -9.030 -71.927 1.00 31.22 377 GLN A N 1
ATOM 2932 C CA . GLN A 1 380 ? -4.536 -7.836 -71.954 1.00 31.70 377 GLN A CA 1
ATOM 2933 C C . GLN A 1 380 ? -5.374 -6.585 -71.730 1.00 31.98 377 GLN A C 1
ATOM 2934 O O . GLN A 1 380 ? -4.897 -5.468 -71.913 1.00 32.75 377 GLN A O 1
ATOM 2940 N N . GLY A 1 381 ? -6.626 -6.780 -71.328 1.00 31.75 378 GLY A N 1
ATOM 2941 C CA . GLY A 1 381 ? -7.507 -5.669 -71.031 1.00 32.49 378 GLY A CA 1
ATOM 2942 C C . GLY A 1 381 ? -8.959 -6.062 -71.184 1.00 30.56 378 GLY A C 1
ATOM 2943 O O . GLY A 1 381 ? -9.815 -5.654 -70.402 1.00 30.65 378 GLY A O 1
ATOM 2944 N N . GLU A 1 382 ? -9.238 -6.867 -72.200 1.00 30.02 379 GLU A N 1
ATOM 2945 C CA . GLU A 1 382 ? -10.597 -7.313 -72.450 1.00 30.92 379 GLU A CA 1
ATOM 2946 C C . GLU A 1 382 ? -11.132 -8.112 -71.268 1.00 32.92 379 GLU A C 1
ATOM 2947 O O . GLU A 1 382 ? -10.444 -8.978 -70.723 1.00 29.94 379 GLU A O 1
ATOM 2953 N N . ARG A 1 383 ? -12.361 -7.814 -70.864 1.00 35.93 380 ARG A N 1
ATOM 2954 C CA . ARG A 1 383 ? -12.993 -8.583 -69.804 1.00 39.69 380 ARG A CA 1
ATOM 2955 C C . ARG A 1 383 ? -13.939 -9.635 -70.372 1.00 38.45 380 ARG A C 1
ATOM 2956 O O . ARG A 1 383 ? -14.972 -9.323 -70.965 1.00 39.25 380 ARG A O 1
ATOM 2964 N N . PHE A 1 384 ? -13.536 -10.889 -70.218 1.00 35.00 381 PHE A N 1
ATOM 2965 C CA . PHE A 1 384 ? -14.398 -12.032 -70.460 1.00 31.78 381 PHE A CA 1
ATOM 2966 C C . PHE A 1 384 ? -13.841 -13.195 -69.654 1.00 29.03 381 PHE A C 1
ATOM 2967 O O . PHE A 1 384 ? -12.695 -13.167 -69.216 1.00 29.64 381 PHE A O 1
ATOM 2975 N N . LYS A 1 385 ? -14.655 -14.216 -69.460 1.00 29.08 382 LYS A N 1
ATOM 2976 C CA . LYS A 1 385 ? -14.210 -15.399 -68.746 1.00 32.49 382 LYS A CA 1
ATOM 2977 C C . LYS A 1 385 ? -14.416 -16.623 -69.622 1.00 27.79 382 LYS A C 1
ATOM 2978 O O . LYS A 1 385 ? -15.496 -16.829 -70.169 1.00 22.92 382 LYS A O 1
ATOM 2984 N N . PHE A 1 386 ? -13.362 -17.413 -69.783 1.00 25.63 383 PHE A N 1
ATOM 2985 C CA . PHE A 1 386 ? -13.472 -18.668 -70.505 1.00 24.65 383 PHE A CA 1
ATOM 2986 C C . PHE A 1 386 ? -14.390 -19.618 -69.742 1.00 22.86 383 PHE A C 1
ATOM 2987 O O . PHE A 1 386 ? -14.333 -19.710 -68.518 1.00 24.26 383 PHE A O 1
ATOM 2995 N N . THR A 1 387 ? -15.252 -20.308 -70.472 1.00 20.95 384 THR A N 1
ATOM 2996 C CA . THR A 1 387 ? -16.192 -21.233 -69.867 1.00 19.90 384 THR A CA 1
ATOM 2997 C C . THR A 1 387 ? -15.705 -22.661 -70.089 1.00 19.28 384 THR A C 1
ATOM 2998 O O . THR A 1 387 ? -14.665 -22.876 -70.697 1.00 18.68 384 THR A O 1
ATOM 3002 N N . GLY A 1 388 ? -16.451 -23.633 -69.579 1.00 23.69 385 GLY A N 1
ATOM 3003 C CA . GLY A 1 388 ? -16.140 -25.030 -69.810 1.00 23.21 385 GLY A CA 1
ATOM 3004 C C . GLY A 1 388 ? -15.075 -25.625 -68.903 1.00 22.35 385 GLY A C 1
ATOM 3005 O O . GLY A 1 388 ? -14.681 -26.775 -69.088 1.00 18.21 385 GLY A O 1
ATOM 3006 N N . ILE A 1 389 ? -14.596 -24.857 -67.929 1.00 27.18 386 ILE A N 1
ATOM 3007 C CA . ILE A 1 389 ? -13.640 -25.398 -66.959 1.00 24.79 386 ILE A CA 1
ATOM 3008 C C . ILE A 1 389 ? -14.405 -26.099 -65.837 1.00 23.92 386 ILE A C 1
ATOM 3009 O O . ILE A 1 389 ? -15.056 -25.449 -65.024 1.00 22.08 386 ILE A O 1
ATOM 3014 N N . PRO A 1 390 ? -14.327 -27.437 -65.785 1.00 27.41 387 PRO A N 1
ATOM 3015 C CA . PRO A 1 390 ? -15.282 -28.177 -64.961 1.00 25.50 387 PRO A CA 1
ATOM 3016 C C . PRO A 1 390 ? -14.809 -28.472 -63.549 1.00 24.13 387 PRO A C 1
ATOM 3017 O O . PRO A 1 390 ? -13.614 -28.543 -63.291 1.00 27.13 387 PRO A O 1
ATOM 3021 N N . ASN A 1 391 ? -15.766 -28.621 -62.641 1.00 23.56 388 ASN A N 1
ATOM 3022 C CA . ASN A 1 391 ? -15.570 -29.433 -61.454 1.00 23.52 388 ASN A CA 1
ATOM 3023 C C . ASN A 1 391 ? -16.092 -30.820 -61.802 1.00 23.24 388 ASN A C 1
ATOM 3024 O O . ASN A 1 391 ? -16.968 -30.956 -62.660 1.00 22.76 388 ASN A O 1
ATOM 3029 N N . PHE A 1 392 ? -15.564 -31.845 -61.144 1.00 23.11 389 PHE A N 1
ATOM 3030 C CA . PHE A 1 392 ? -16.034 -33.210 -61.358 1.00 20.22 389 PHE A CA 1
ATOM 3031 C C . PHE A 1 392 ? -16.517 -33.772 -60.031 1.00 22.51 389 PHE A C 1
ATOM 3032 O O . PHE A 1 392 ? -15.984 -33.418 -58.983 1.00 18.67 389 PHE A O 1
ATOM 3040 N N . ALA A 1 393 ? -17.515 -34.650 -60.078 1.00 20.62 390 ALA A N 1
ATOM 3041 C CA . ALA A 1 393 ? -18.087 -35.203 -58.857 1.00 21.77 390 ALA A CA 1
ATOM 3042 C C . ALA A 1 393 ? -17.032 -35.897 -58.007 1.00 21.81 390 ALA A C 1
ATOM 3043 O O . ALA A 1 393 ? -16.270 -36.724 -58.499 1.00 19.74 390 ALA A O 1
ATOM 3045 N N . SER A 1 394 ? -16.995 -35.555 -56.726 1.00 25.38 391 SER A N 1
ATOM 3046 C CA . SER A 1 394 ? -16.036 -36.164 -55.811 1.00 24.55 391 SER A CA 1
ATOM 3047 C C . SER A 1 394 ? -16.326 -37.652 -55.663 1.00 25.94 391 SER A C 1
ATOM 3048 O O . SER A 1 394 ? -17.482 -38.083 -55.735 1.00 24.22 391 SER A O 1
ATOM 3051 N N . GLU A 1 395 ? -15.269 -38.431 -55.459 1.00 25.28 392 GLU A N 1
ATOM 3052 C CA . GLU A 1 395 ? -15.388 -39.878 -55.373 1.00 25.80 392 GLU A CA 1
ATOM 3053 C C . GLU A 1 395 ? -14.949 -40.368 -53.996 1.00 25.53 392 GLU A C 1
ATOM 3054 O O . GLU A 1 395 ? -15.016 -41.552 -53.703 1.00 24.07 392 GLU A O 1
ATOM 3060 N N . LEU A 1 396 ? -14.485 -39.445 -53.160 1.00 25.68 393 LEU A N 1
ATOM 3061 C CA . LEU A 1 396 ? -14.056 -39.777 -51.803 1.00 21.15 393 LEU A CA 1
ATOM 3062 C C . LEU A 1 396 ? -14.488 -38.654 -50.877 1.00 23.34 393 LEU A C 1
ATOM 3063 O O . LEU A 1 396 ? -14.430 -37.477 -51.246 1.00 17.95 393 LEU A O 1
ATOM 3068 N N . PHE A 1 397 ? -14.909 -39.019 -49.672 1.00 26.67 394 PHE A N 1
ATOM 3069 C CA . PHE A 1 397 ? -15.513 -38.068 -48.755 1.00 25.82 394 PHE A CA 1
ATOM 3070 C C . PHE A 1 397 ? -14.986 -38.247 -47.339 1.00 26.67 394 PHE A C 1
ATOM 3071 O O . PHE A 1 397 ? -14.747 -39.371 -46.893 1.00 26.37 394 PHE A O 1
ATOM 3079 N N . ARG A 1 398 ? -14.799 -37.130 -46.644 1.00 20.34 395 ARG A N 1
ATOM 3080 C CA . ARG A 1 398 ? -14.367 -37.166 -45.259 1.00 21.71 395 ARG A CA 1
ATOM 3081 C C . ARG A 1 398 ? -14.849 -35.934 -44.516 1.00 25.51 395 ARG A C 1
ATOM 3082 O O . ARG A 1 398 ? -14.828 -34.819 -45.045 1.00 27.36 395 ARG A O 1
ATOM 3090 N N . LEU A 1 399 ? -15.308 -36.146 -43.291 1.00 27.41 396 LEU A N 1
ATOM 3091 C CA . LEU A 1 399 ? -15.635 -35.044 -42.411 1.00 30.54 396 LEU A CA 1
ATOM 3092 C C . LEU A 1 399 ? -14.301 -34.462 -41.951 1.00 33.26 396 LEU A C 1
ATOM 3093 O O . LEU A 1 399 ? -13.348 -35.205 -41.688 1.00 32.21 396 LEU A O 1
ATOM 3098 N N . VAL A 1 400 ? -14.211 -33.137 -41.898 1.00 30.55 397 VAL A N 1
ATOM 3099 C CA . VAL A 1 400 ? -13.009 -32.505 -41.373 1.00 32.72 397 VAL A CA 1
ATOM 3100 C C . VAL A 1 400 ? -13.362 -31.627 -40.176 1.00 36.73 397 VAL A C 1
ATOM 3101 O O . VAL A 1 400 ? -14.347 -30.883 -40.201 1.00 36.52 397 VAL A O 1
ATOM 3105 N N . ARG A 1 401 ? -12.564 -31.747 -39.121 1.00 39.42 398 ARG A N 1
ATOM 3106 C CA . ARG A 1 401 ? -12.780 -30.987 -37.896 1.00 42.17 398 ARG A CA 1
ATOM 3107 C C . ARG A 1 401 ? -11.456 -30.660 -37.203 1.00 41.34 398 ARG A C 1
ATOM 3108 O O . ARG A 1 401 ? -10.386 -31.050 -37.673 1.00 37.75 398 ARG A O 1
ATOM 3116 N N . LEU A 1 402 ? -11.547 -29.953 -36.080 1.00 40.33 399 LEU A N 1
ATOM 3117 C CA . LEU A 1 402 ? -10.379 -29.545 -35.313 1.00 41.14 399 LEU A CA 1
ATOM 3118 C C . LEU A 1 402 ? -10.388 -30.133 -33.909 1.00 36.47 399 LEU A C 1
ATOM 3119 O O . LEU A 1 402 ? -11.440 -30.412 -33.352 1.00 32.19 399 LEU A O 1
ATOM 3124 N N . LYS A 1 403 ? -9.203 -30.299 -33.336 1.00 40.98 400 LYS A N 1
ATOM 3125 C CA . LYS A 1 403 ? -9.082 -30.649 -31.931 1.00 45.52 400 LYS A CA 1
ATOM 3126 C C . LYS A 1 403 ? -9.246 -29.387 -31.092 1.00 42.43 400 LYS A C 1
ATOM 3127 O O . LYS A 1 403 ? -9.701 -29.446 -29.952 1.00 43.07 400 LYS A O 1
ATOM 3133 N N . ASP A 1 404 ? -8.883 -28.244 -31.670 1.00 37.91 401 ASP A N 1
ATOM 3134 C CA . ASP A 1 404 ? -8.956 -26.957 -30.971 1.00 34.41 401 ASP A CA 1
ATOM 3135 C C . ASP A 1 404 ? -9.970 -26.014 -31.622 1.00 35.26 401 ASP A C 1
ATOM 3136 O O . ASP A 1 404 ? -9.724 -25.479 -32.704 1.00 35.18 401 ASP A O 1
ATOM 3141 N N . PRO A 1 405 ? -11.110 -25.798 -30.951 1.00 36.33 402 PRO A N 1
ATOM 3142 C CA . PRO A 1 405 ? -12.207 -24.964 -31.461 1.00 36.09 402 PRO A CA 1
ATOM 3143 C C . PRO A 1 405 ? -11.757 -23.536 -31.767 1.00 33.61 402 PRO A C 1
ATOM 3144 O O . PRO A 1 405 ? -12.346 -22.880 -32.626 1.00 33.59 402 PRO A O 1
ATOM 3148 N N . LEU A 1 406 ? -10.730 -23.059 -31.067 1.00 29.03 403 LEU A N 1
ATOM 3149 C CA . LEU A 1 406 ? -10.274 -21.683 -31.243 1.00 27.26 403 LEU A CA 1
ATOM 3150 C C . LEU A 1 406 ? -9.656 -21.428 -32.626 1.00 27.28 403 LEU A C 1
ATOM 3151 O O . LEU A 1 406 ? -9.486 -20.278 -33.035 1.00 28.56 403 LEU A O 1
ATOM 3156 N N . LYS A 1 407 ? -9.345 -22.501 -33.349 1.00 29.80 404 LYS A N 1
ATOM 3157 C CA . LYS A 1 407 ? -8.718 -22.393 -34.667 1.00 32.94 404 LYS A CA 1
ATOM 3158 C C . LYS A 1 407 ? -9.718 -22.531 -35.813 1.00 34.11 404 LYS A C 1
ATOM 3159 O O . LYS A 1 407 ? -9.327 -22.784 -36.951 1.00 33.69 404 LYS A O 1
ATOM 3165 N N . GLN A 1 408 ? -11.003 -22.365 -35.520 1.00 36.79 405 GLN A N 1
ATOM 3166 C CA . GLN A 1 408 ? -12.035 -22.550 -36.538 1.00 42.07 405 GLN A CA 1
ATOM 3167 C C . GLN A 1 408 ? -11.901 -21.568 -37.694 1.00 37.10 405 GLN A C 1
ATOM 3168 O O . GLN A 1 408 ? -12.115 -21.930 -38.855 1.00 33.64 405 GLN A O 1
ATOM 3174 N N . LYS A 1 409 ? -11.546 -20.328 -37.378 1.00 36.34 406 LYS A N 1
ATOM 3175 C CA . LYS A 1 409 ? -11.406 -19.298 -38.401 1.00 36.89 406 LYS A CA 1
ATOM 3176 C C . LYS A 1 409 ? -10.308 -19.648 -39.405 1.00 34.12 406 LYS A C 1
ATOM 3177 O O . LYS A 1 409 ? -10.504 -19.532 -40.612 1.00 36.06 406 LYS A O 1
ATOM 3183 N N . ALA A 1 410 ? -9.153 -20.070 -38.901 1.00 27.89 407 ALA A N 1
ATOM 3184 C CA . ALA A 1 410 ? -8.048 -20.474 -39.761 1.00 24.79 407 ALA A CA 1
ATOM 3185 C C . ALA A 1 410 ? -8.396 -21.707 -40.608 1.00 23.37 407 ALA A C 1
ATOM 3186 O O . ALA A 1 410 ? -8.064 -21.767 -41.793 1.00 23.60 407 ALA A O 1
ATOM 3188 N N . LEU A 1 411 ? -9.060 -22.687 -40.006 1.00 23.18 408 LEU A N 1
ATOM 3189 C CA . LEU A 1 411 ? -9.471 -23.881 -40.751 1.00 22.23 408 LEU A CA 1
ATOM 3190 C C . LEU A 1 411 ? -10.360 -23.494 -41.940 1.00 24.25 408 LEU A C 1
ATOM 3191 O O . LEU A 1 411 ? -10.101 -23.890 -43.080 1.00 23.12 408 LEU A O 1
ATOM 3196 N N . LEU A 1 412 ? -11.393 -22.701 -41.666 1.00 25.94 409 LEU A N 1
ATOM 3197 C CA . LEU A 1 412 ? -12.318 -22.243 -42.699 1.00 30.01 409 LEU A CA 1
ATOM 3198 C C . LEU A 1 412 ? -11.629 -21.452 -43.802 1.00 27.95 409 LEU A C 1
ATOM 3199 O O . LEU A 1 412 ? -11.881 -21.673 -44.985 1.00 25.07 409 LEU A O 1
ATOM 3204 N N . LYS A 1 413 ? -10.769 -20.523 -43.405 1.00 25.99 410 LYS A N 1
ATOM 3205 C CA . LYS A 1 413 ? -10.012 -19.725 -44.357 1.00 27.80 410 LYS A CA 1
ATOM 3206 C C . LYS A 1 413 ? -9.158 -20.612 -45.252 1.00 25.68 410 LYS A C 1
ATOM 3207 O O . LYS A 1 413 ? -9.142 -20.442 -46.471 1.00 25.96 410 LYS A O 1
ATOM 3213 N N . GLY A 1 414 ? -8.442 -21.549 -44.635 1.00 22.17 411 GLY A N 1
ATOM 3214 C CA . GLY A 1 414 ? -7.575 -22.455 -45.366 1.00 21.40 411 GLY A CA 1
ATOM 3215 C C . GLY A 1 414 ? -8.353 -23.336 -46.326 1.00 18.76 411 GLY A C 1
ATOM 3216 O O . GLY A 1 414 ? -8.022 -23.416 -47.506 1.00 22.70 411 GLY A O 1
ATOM 3217 N N . LEU A 1 415 ? -9.393 -23.990 -45.815 1.00 19.49 412 LEU A N 1
ATOM 3218 C CA . LEU A 1 415 ? -10.257 -24.839 -46.632 1.00 18.17 412 LEU A CA 1
ATOM 3219 C C . LEU A 1 415 ? -10.924 -24.057 -47.761 1.00 21.43 412 LEU A C 1
ATOM 3220 O O . LEU A 1 415 ? -11.155 -24.589 -48.847 1.00 20.39 412 LEU A O 1
ATOM 3225 N N . THR A 1 416 ? -11.230 -22.789 -47.509 1.00 23.59 413 THR A N 1
ATOM 3226 C CA . THR A 1 416 ? -11.838 -21.961 -48.545 1.00 24.37 413 THR A CA 1
ATOM 3227 C C . THR A 1 416 ? -10.835 -21.658 -49.665 1.00 25.70 413 THR A C 1
ATOM 3228 O O . THR A 1 416 ? -11.168 -21.766 -50.845 1.00 29.84 413 THR A O 1
ATOM 3232 N N . GLN A 1 417 ? -9.604 -21.303 -49.300 1.00 23.76 414 GLN A N 1
ATOM 3233 C CA . GLN A 1 417 ? -8.566 -21.066 -50.304 1.00 23.08 414 GLN A CA 1
ATOM 3234 C C . GLN A 1 417 ? -8.208 -22.341 -51.071 1.00 22.63 414 GLN A C 1
ATOM 3235 O O . GLN A 1 417 ? -8.102 -22.330 -52.296 1.00 23.54 414 GLN A O 1
ATOM 3241 N N . LEU A 1 418 ? -8.022 -23.433 -50.337 1.00 21.05 415 LEU A N 1
ATOM 3242 C CA . LEU A 1 418 ? -7.678 -24.723 -50.927 1.00 22.05 415 LEU A CA 1
ATOM 3243 C C . LEU A 1 418 ? -8.714 -25.180 -51.957 1.00 22.09 415 LEU A C 1
ATOM 3244 O O . LEU A 1 418 ? -8.361 -25.682 -53.025 1.00 23.78 415 LEU A O 1
ATOM 3249 N N . SER A 1 419 ? -9.988 -24.991 -51.631 1.00 21.76 416 SER A N 1
ATOM 3250 C CA . SER A 1 419 ? -11.082 -25.275 -52.554 1.00 23.07 416 SER A CA 1
ATOM 3251 C C . SER A 1 419 ? -10.945 -24.417 -53.811 1.00 23.64 416 SER A C 1
ATOM 3252 O O . SER A 1 419 ? -11.020 -24.912 -54.937 1.00 20.54 416 SER A O 1
ATOM 3255 N N . GLU A 1 420 ? -10.728 -23.122 -53.608 1.00 21.75 417 GLU A N 1
ATOM 3256 C CA . GLU A 1 420 ? -10.607 -22.194 -54.727 1.00 21.56 417 GLU A CA 1
ATOM 3257 C C . GLU A 1 420 ? -9.413 -22.512 -55.622 1.00 21.77 417 GLU A C 1
ATOM 3258 O O . GLU A 1 420 ? -9.394 -22.129 -56.791 1.00 25.25 417 GLU A O 1
ATOM 3264 N N . GLU A 1 421 ? -8.429 -23.219 -55.077 1.00 19.68 418 GLU A N 1
ATOM 3265 C CA . GLU A 1 421 ? -7.276 -23.655 -55.861 1.00 19.71 418 GLU A CA 1
ATOM 3266 C C . GLU A 1 421 ? -7.405 -25.100 -56.349 1.00 22.60 418 GLU A C 1
ATOM 3267 O O . GLU A 1 421 ? -6.458 -25.669 -56.889 1.00 25.54 418 GLU A O 1
ATOM 3273 N N . GLY A 1 422 ? -8.578 -25.687 -56.144 1.00 19.51 419 GLY A N 1
ATOM 3274 C CA . GLY A 1 422 ? -8.869 -27.017 -56.655 1.00 16.90 419 GLY A CA 1
ATOM 3275 C C . GLY A 1 422 ? -8.215 -28.139 -55.878 1.00 18.19 419 GLY A C 1
ATOM 3276 O O . GLY A 1 422 ? -8.226 -29.287 -56.319 1.00 21.38 419 GLY A O 1
ATOM 3277 N N . ALA A 1 423 ? -7.648 -27.819 -54.716 1.00 16.01 420 ALA A N 1
ATOM 3278 C CA . ALA A 1 423 ? -6.988 -28.816 -53.890 1.00 17.06 420 ALA A CA 1
ATOM 3279 C C . ALA A 1 423 ? -8.010 -29.831 -53.385 1.00 20.05 420 ALA A C 1
ATOM 3280 O O . ALA A 1 423 ? -7.683 -30.988 -53.128 1.00 20.83 420 ALA A O 1
ATOM 3282 N N . THR A 1 424 ? -9.251 -29.383 -53.251 1.00 17.17 421 THR A N 1
ATOM 3283 C CA . THR A 1 424 ? -10.297 -30.207 -52.681 1.00 17.72 421 THR A CA 1
ATOM 3284 C C . THR A 1 424 ? -11.648 -29.567 -52.956 1.00 21.66 421 THR A C 1
ATOM 3285 O O . THR A 1 424 ? -11.726 -28.391 -53.302 1.00 27.52 421 THR A O 1
ATOM 3289 N N . GLN A 1 425 ? -12.716 -30.338 -52.812 1.00 20.53 422 GLN A N 1
ATOM 3290 C CA . GLN A 1 425 ? -14.037 -29.739 -52.778 1.00 19.03 422 GLN A CA 1
ATOM 3291 C C . GLN A 1 425 ? -14.501 -29.668 -51.331 1.00 19.14 422 GLN A C 1
ATOM 3292 O O . GLN A 1 425 ? -13.999 -30.393 -50.469 1.00 17.48 422 GLN A O 1
ATOM 3298 N N . LEU A 1 426 ? -15.448 -28.777 -51.078 1.00 20.09 423 LEU A N 1
ATOM 3299 C CA . LEU A 1 426 ? -15.861 -28.444 -49.727 1.00 24.80 423 LEU A CA 1
ATOM 3300 C C . LEU A 1 426 ? -17.377 -28.369 -49.697 1.00 26.85 423 LEU A C 1
ATOM 3301 O O . LEU A 1 426 ? -17.984 -27.644 -50.486 1.00 29.26 423 LEU A O 1
ATOM 3306 N N . PHE A 1 427 ? -17.993 -29.124 -48.795 1.00 26.31 424 PHE A N 1
ATOM 3307 C CA . PHE A 1 427 ? -19.447 -29.169 -48.731 1.00 23.97 424 PHE A CA 1
ATOM 3308 C C . PHE A 1 427 ? -19.959 -28.780 -47.347 1.00 27.39 424 PHE A C 1
ATOM 3309 O O . PHE A 1 427 ? -19.404 -29.199 -46.325 1.00 25.42 424 PHE A O 1
ATOM 3317 N N . ARG A 1 428 ? -21.025 -27.986 -47.326 1.00 26.83 425 ARG A N 1
ATOM 3318 C CA . ARG A 1 428 ? -21.677 -27.599 -46.082 1.00 32.62 425 ARG A CA 1
ATOM 3319 C C . ARG A 1 428 ? -23.109 -28.106 -46.078 1.00 32.92 425 ARG A C 1
ATOM 3320 O O . ARG A 1 428 ? -23.977 -27.515 -46.715 1.00 32.80 425 ARG A O 1
ATOM 3328 N N . PRO A 1 429 ? -23.357 -29.214 -45.371 1.00 33.65 426 PRO A N 1
ATOM 3329 C CA . PRO A 1 429 ? -24.710 -29.772 -45.295 1.00 34.46 426 PRO A CA 1
ATOM 3330 C C . PRO A 1 429 ? -25.710 -28.715 -44.828 1.00 32.24 426 PRO A C 1
ATOM 3331 O O . PRO A 1 429 ? -25.345 -27.830 -44.059 1.00 28.34 426 PRO A O 1
ATOM 3335 N N . LEU A 1 430 ? -26.950 -28.805 -45.298 1.00 34.85 427 LEU A N 1
ATOM 3336 C CA . LEU A 1 430 ? -27.979 -27.827 -44.955 1.00 37.04 427 LEU A CA 1
ATOM 3337 C C . LEU A 1 430 ? -28.364 -27.892 -43.479 1.00 40.40 427 LEU A C 1
ATOM 3338 O O . LEU A 1 430 ? -28.632 -26.864 -42.854 1.00 42.40 427 LEU A O 1
ATOM 3343 N N . ASP A 1 431 ? -28.389 -29.105 -42.932 1.00 42.27 428 ASP A N 1
ATOM 3344 C CA . ASP A 1 431 ? -28.900 -29.333 -41.582 1.00 50.93 428 ASP A CA 1
ATOM 3345 C C . ASP A 1 431 ? -27.804 -29.620 -40.559 1.00 54.11 428 ASP A C 1
ATOM 3346 O O . ASP A 1 431 ? -28.019 -30.383 -39.619 1.00 56.63 428 ASP A O 1
ATOM 3351 N N . SER A 1 432 ? -26.634 -29.019 -40.746 1.00 54.01 429 SER A N 1
ATOM 3352 C CA . SER A 1 432 ? -25.553 -29.131 -39.772 1.00 54.36 429 SER A CA 1
ATOM 3353 C C . SER A 1 432 ? -24.469 -28.104 -40.068 1.00 52.48 429 SER A C 1
ATOM 3354 O O . SER A 1 432 ? -24.488 -27.454 -41.111 1.00 52.07 429 SER A O 1
ATOM 3357 N N . ASN A 1 433 ? -23.530 -27.959 -39.140 1.00 51.73 430 ASN A N 1
ATOM 3358 C CA . ASN A 1 433 ? -22.410 -27.044 -39.313 1.00 52.13 430 ASN A CA 1
ATOM 3359 C C . ASN A 1 433 ? -21.134 -27.803 -39.649 1.00 47.44 430 ASN A C 1
ATOM 3360 O O . ASN A 1 433 ? -20.042 -27.231 -39.664 1.00 44.13 430 ASN A O 1
ATOM 3365 N N . GLU A 1 434 ? -21.286 -29.096 -39.916 1.00 45.54 431 GLU A N 1
ATOM 3366 C CA . GLU A 1 434 ? -20.164 -29.954 -40.272 1.00 44.74 431 GLU A CA 1
ATOM 3367 C C . GLU A 1 434 ? -19.536 -29.554 -41.600 1.00 38.02 431 GLU A C 1
ATOM 3368 O O . GLU A 1 434 ? -20.173 -28.923 -42.440 1.00 37.22 431 GLU A O 1
ATOM 3374 N N . LEU A 1 435 ? -18.274 -29.923 -41.772 1.00 36.00 432 LEU A N 1
ATOM 3375 C CA . LEU A 1 435 ? -17.550 -29.671 -43.008 1.00 32.89 432 LEU A CA 1
ATOM 3376 C C . LEU A 1 435 ? -17.146 -30.995 -43.642 1.00 29.23 432 LEU A C 1
ATOM 3377 O O . LEU A 1 435 ? -16.504 -31.832 -43.002 1.00 28.99 432 LEU A O 1
ATOM 3382 N N . ILE A 1 436 ? -17.535 -31.185 -44.897 1.00 24.36 433 ILE A N 1
ATOM 3383 C CA . ILE A 1 436 ? -17.212 -32.402 -45.620 1.00 23.25 433 ILE A CA 1
ATOM 3384 C C . ILE A 1 436 ? -16.272 -32.073 -46.763 1.00 21.33 433 ILE A C 1
ATOM 3385 O O . ILE A 1 436 ? -16.572 -31.206 -47.582 1.00 20.17 433 ILE A O 1
ATOM 3390 N N . LEU A 1 437 ? -15.134 -32.754 -46.819 1.00 17.62 434 LEU A N 1
ATOM 3391 C CA . LEU A 1 437 ? -14.233 -32.593 -47.953 1.00 16.96 434 LEU A CA 1
ATOM 3392 C C . LEU A 1 437 ? -14.509 -33.638 -49.024 1.00 18.51 434 LEU A C 1
ATOM 3393 O O . LEU A 1 437 ? -14.788 -34.801 -48.721 1.00 20.17 434 LEU A O 1
ATOM 3398 N N . GLY A 1 438 ? -14.429 -33.209 -50.278 1.00 20.59 435 GLY A N 1
ATOM 3399 C CA . GLY A 1 438 ? -14.627 -34.089 -51.415 1.00 22.38 435 GLY A CA 1
ATOM 3400 C C . GLY A 1 438 ? -13.386 -34.123 -52.290 1.00 23.23 435 GLY A C 1
ATOM 3401 O O . GLY A 1 438 ? -12.825 -33.082 -52.648 1.00 22.45 435 GLY A O 1
ATOM 3402 N N . ALA A 1 439 ? -12.956 -35.327 -52.630 1.00 15.10 436 ALA A N 1
ATOM 3403 C CA . ALA A 1 439 ? -11.764 -35.506 -53.437 1.00 18.07 436 ALA A CA 1
ATOM 3404 C C . ALA A 1 439 ? -12.049 -36.485 -54.567 1.00 17.85 436 ALA A C 1
ATOM 3405 O O . ALA A 1 439 ? -12.997 -37.269 -54.496 1.00 17.43 436 ALA A O 1
ATOM 3407 N N . VAL A 1 440 ? -11.232 -36.437 -55.609 1.00 19.04 437 VAL A N 1
ATOM 3408 C CA . VAL A 1 440 ? -11.285 -37.448 -56.651 1.00 20.94 437 VAL A CA 1
ATOM 3409 C C . VAL A 1 440 ? -10.205 -38.498 -56.389 1.00 24.55 437 VAL A C 1
ATOM 3410 O O . VAL A 1 440 ? -10.417 -39.695 -56.592 1.00 21.36 437 VAL A O 1
ATOM 3414 N N . GLY A 1 441 ? -9.049 -38.030 -55.931 1.00 23.19 438 GLY A N 1
ATOM 3415 C CA . GLY A 1 441 ? -7.949 -38.906 -55.588 1.00 23.14 438 GLY A CA 1
ATOM 3416 C C . GLY A 1 441 ? -7.560 -38.826 -54.120 1.00 23.19 438 GLY A C 1
ATOM 3417 O O . GLY A 1 441 ? -7.566 -37.755 -53.512 1.00 23.41 438 GLY A O 1
ATOM 3418 N N . LEU A 1 442 ? -7.206 -39.979 -53.564 1.00 22.26 439 LEU A N 1
ATOM 3419 C CA . LEU A 1 442 ? -6.782 -40.110 -52.177 1.00 21.61 439 LEU A CA 1
ATOM 3420 C C . LEU A 1 442 ? -5.729 -39.083 -51.751 1.00 21.66 439 LEU A C 1
ATOM 3421 O O . LEU A 1 442 ? -5.755 -38.584 -50.627 1.00 18.60 439 LEU A O 1
ATOM 3426 N N . LEU A 1 443 ? -4.798 -38.776 -52.648 1.00 24.05 440 LEU A N 1
ATOM 3427 C CA . LEU A 1 443 ? -3.686 -37.892 -52.313 1.00 22.38 440 LEU A CA 1
ATOM 3428 C C . LEU A 1 443 ? -4.146 -36.512 -51.832 1.00 22.48 440 LEU A C 1
ATOM 3429 O O . LEU A 1 443 ? -3.481 -35.879 -51.011 1.00 19.95 440 LEU A O 1
ATOM 3434 N N . GLN A 1 444 ? -5.291 -36.059 -52.333 1.00 19.65 441 GLN A N 1
ATOM 3435 C CA . GLN A 1 444 ? -5.794 -34.731 -52.000 1.00 19.30 441 GLN A CA 1
ATOM 3436 C C . GLN A 1 444 ? -5.929 -34.519 -50.494 1.00 22.13 441 GLN A C 1
ATOM 3437 O O . GLN A 1 444 ? -5.682 -33.430 -50.001 1.00 20.56 441 GLN A O 1
ATOM 3443 N N . PHE A 1 445 ? -6.319 -35.558 -49.760 1.00 24.01 442 PHE A N 1
ATOM 3444 C CA . PHE A 1 445 ? -6.500 -35.407 -48.322 1.00 22.26 442 PHE A CA 1
ATOM 3445 C C . PHE A 1 445 ? -5.157 -35.127 -47.637 1.00 21.21 442 PHE A C 1
ATOM 3446 O O . PHE A 1 445 ? -5.086 -34.330 -46.705 1.00 23.34 442 PHE A O 1
ATOM 3454 N N . ASP A 1 446 ? -4.102 -35.782 -48.115 1.00 19.13 443 ASP A N 1
ATOM 3455 C CA . ASP A 1 446 ? -2.747 -35.571 -47.608 1.00 22.03 443 ASP A CA 1
ATOM 3456 C C . ASP A 1 446 ? -2.260 -34.146 -47.885 1.00 24.66 443 ASP A C 1
ATOM 3457 O O . ASP A 1 446 ? -1.720 -33.479 -47.001 1.00 23.92 443 ASP A O 1
ATOM 3462 N N . VAL A 1 447 ? -2.435 -33.707 -49.128 1.00 20.58 444 VAL A N 1
ATOM 3463 C CA . VAL A 1 447 ? -2.073 -32.358 -49.546 1.00 21.85 444 VAL A CA 1
ATOM 3464 C C . VAL A 1 447 ? -2.826 -31.302 -48.746 1.00 24.27 444 VAL A C 1
ATOM 3465 O O . VAL A 1 447 ? -2.247 -30.297 -48.326 1.00 23.22 444 VAL A O 1
ATOM 3469 N N . VAL A 1 448 ? -4.119 -31.532 -48.536 1.00 22.06 445 VAL A N 1
ATOM 3470 C CA . VAL A 1 448 ? -4.934 -30.606 -47.767 1.00 24.19 445 VAL A CA 1
ATOM 3471 C C . VAL A 1 448 ? -4.439 -30.502 -46.323 1.00 26.46 445 VAL A C 1
ATOM 3472 O O . VAL A 1 448 ? -4.274 -29.400 -45.797 1.00 24.86 445 VAL A O 1
ATOM 3476 N N . ALA A 1 449 ? -4.198 -31.646 -45.689 1.00 25.09 446 ALA A N 1
ATOM 3477 C CA . ALA A 1 449 ? -3.722 -31.663 -44.306 1.00 25.05 446 ALA A CA 1
ATOM 3478 C C . ALA A 1 449 ? -2.370 -30.960 -44.173 1.00 21.52 446 ALA A C 1
ATOM 3479 O O . ALA A 1 449 ? -2.163 -30.145 -43.271 1.00 21.72 446 ALA A O 1
ATOM 3481 N N . TYR A 1 450 ? -1.452 -31.279 -45.074 1.00 17.05 447 TYR A N 1
ATOM 3482 C CA . TYR A 1 450 ? -0.143 -30.644 -45.091 1.00 26.84 447 TYR A CA 1
ATOM 3483 C C . TYR A 1 450 ? -0.253 -29.130 -45.292 1.00 25.51 447 TYR A C 1
ATOM 3484 O O . TYR A 1 450 ? 0.356 -28.340 -44.565 1.00 21.66 447 TYR A O 1
ATOM 3493 N N . ARG A 1 451 ? -1.031 -28.730 -46.287 1.00 23.61 448 ARG A N 1
ATOM 3494 C CA . ARG A 1 451 ? -1.179 -27.315 -46.588 1.00 27.12 448 ARG A CA 1
ATOM 3495 C C . ARG A 1 451 ? -1.770 -26.550 -45.409 1.00 23.71 448 ARG A C 1
ATOM 3496 O O . ARG A 1 451 ? -1.303 -25.464 -45.074 1.00 23.93 448 ARG A O 1
ATOM 3504 N N . LEU A 1 452 ? -2.786 -27.126 -44.774 1.00 21.26 449 LEU A N 1
ATOM 3505 C CA . LEU A 1 452 ? -3.412 -26.503 -43.614 1.00 22.18 449 LEU A CA 1
ATOM 3506 C C . LEU A 1 452 ? -2.408 -26.247 -42.493 1.00 29.01 449 LEU A C 1
ATOM 3507 O O . LEU A 1 452 ? -2.404 -25.183 -41.869 1.00 30.38 449 LEU A O 1
ATOM 3512 N N . GLU A 1 453 ? -1.571 -27.241 -42.239 1.00 28.79 450 GLU A N 1
ATOM 3513 C CA . GLU A 1 453 ? -0.540 -27.137 -41.225 1.00 34.39 450 GLU A CA 1
ATOM 3514 C C . GLU A 1 453 ? 0.529 -26.125 -41.625 1.00 35.61 450 GLU A C 1
ATOM 3515 O O . GLU A 1 453 ? 0.830 -25.199 -40.876 1.00 35.95 450 GLU A O 1
ATOM 3521 N N . ASN A 1 454 ? 1.083 -26.295 -42.822 1.00 36.25 451 ASN A N 1
ATOM 3522 C CA . ASN A 1 454 ? 2.218 -25.493 -43.274 1.00 37.61 451 ASN A CA 1
ATOM 3523 C C . ASN A 1 454 ? 1.887 -24.035 -43.620 1.00 36.12 451 ASN A C 1
ATOM 3524 O O . ASN A 1 454 ? 2.717 -23.149 -43.413 1.00 37.57 451 ASN A O 1
ATOM 3529 N N . GLU A 1 455 ? 0.684 -23.786 -44.135 1.00 30.28 452 GLU A N 1
ATOM 3530 C CA . GLU A 1 455 ? 0.295 -22.433 -44.547 1.00 28.55 452 GLU A CA 1
ATOM 3531 C C . GLU A 1 455 ? -0.665 -21.746 -43.572 1.00 24.18 452 GLU A C 1
ATOM 3532 O O . GLU A 1 455 ? -0.689 -20.524 -43.478 1.00 25.21 452 GLU A O 1
ATOM 3538 N N . TYR A 1 456 ? -1.460 -22.527 -42.851 1.00 21.92 453 TYR A N 1
ATOM 3539 C CA . TYR A 1 456 ? -2.484 -21.953 -41.980 1.00 22.04 453 TYR A CA 1
ATOM 3540 C C . TYR A 1 456 ? -2.290 -22.312 -40.510 1.00 24.91 453 TYR A C 1
ATOM 3541 O O . TYR A 1 456 ? -3.091 -21.923 -39.665 1.00 27.00 453 TYR A O 1
ATOM 3550 N N . ASN A 1 457 ? -1.213 -23.036 -40.213 1.00 26.01 454 ASN A N 1
ATOM 3551 C CA . ASN A 1 457 ? -0.950 -23.520 -38.860 1.00 27.70 454 ASN A CA 1
ATOM 3552 C C . ASN A 1 457 ? -2.197 -24.127 -38.227 1.00 29.70 454 ASN A C 1
ATOM 3553 O O . ASN A 1 457 ? -2.561 -23.789 -37.098 1.00 28.28 454 ASN A O 1
ATOM 3558 N N . VAL A 1 458 ? -2.854 -25.012 -38.977 1.00 28.22 455 VAL A N 1
ATOM 3559 C CA . VAL A 1 458 ? -4.048 -25.711 -38.520 1.00 30.30 455 VAL A CA 1
ATOM 3560 C C . VAL A 1 458 ? -3.872 -27.222 -38.649 1.00 30.25 455 VAL A C 1
ATOM 3561 O O . VAL A 1 458 ? -3.555 -27.719 -39.729 1.00 34.21 455 VAL A O 1
ATOM 3565 N N . LYS A 1 459 ? -4.083 -27.950 -37.557 1.00 28.08 456 LYS A N 1
ATOM 3566 C CA . LYS A 1 459 ? -4.065 -29.412 -37.597 1.00 34.68 456 LYS A CA 1
ATOM 3567 C C . LYS A 1 459 ? -5.484 -29.958 -37.706 1.00 34.43 456 LYS A C 1
ATOM 3568 O O . LYS A 1 459 ? -6.290 -29.804 -36.790 1.00 35.20 456 LYS A O 1
ATOM 3574 N N . CYS A 1 460 ? -5.790 -30.588 -38.832 1.00 32.21 457 CYS A N 1
ATOM 3575 C CA . CYS A 1 460 ? -7.135 -31.096 -39.059 1.00 31.08 457 CYS A CA 1
ATOM 3576 C C . CYS A 1 460 ? -7.250 -32.579 -38.719 1.00 30.24 457 CYS A C 1
ATOM 3577 O O . CYS A 1 460 ? -6.263 -33.309 -38.719 1.00 33.82 457 CYS A O 1
ATOM 3580 N N . VAL A 1 461 ? -8.466 -33.012 -38.421 1.00 29.71 458 VAL A N 1
ATOM 3581 C CA . VAL A 1 461 ? -8.741 -34.414 -38.156 1.00 31.81 458 VAL A CA 1
ATOM 3582 C C . VAL A 1 461 ? -9.798 -34.906 -39.140 1.00 31.47 458 VAL A C 1
ATOM 3583 O O . VAL A 1 461 ? -10.831 -34.263 -39.328 1.00 31.51 458 VAL A O 1
ATOM 3587 N N . TYR A 1 462 ? -9.528 -36.038 -39.778 1.00 31.29 459 TYR A N 1
ATOM 3588 C CA . TYR A 1 462 ? -10.470 -36.629 -40.719 1.00 30.22 459 TYR A CA 1
ATOM 3589 C C . TYR A 1 462 ? -11.310 -37.703 -40.038 1.00 30.20 459 TYR A C 1
ATOM 3590 O O . TYR A 1 462 ? -10.837 -38.397 -39.144 1.00 30.79 459 TYR A O 1
ATOM 3599 N N . GLU A 1 463 ? -12.563 -37.826 -40.459 1.00 31.17 460 GLU A N 1
ATOM 3600 C CA . GLU A 1 463 ? -13.403 -38.949 -40.055 1.00 33.06 460 GLU A CA 1
ATOM 3601 C C . GLU A 1 463 ? -14.172 -39.479 -41.259 1.00 31.91 460 GLU A C 1
ATOM 3602 O O . GLU A 1 463 ? -14.572 -38.712 -42.140 1.00 30.29 460 GLU A O 1
ATOM 3608 N N . SER A 1 464 ? -14.365 -40.792 -41.302 1.00 27.42 461 SER A N 1
ATOM 3609 C CA . SER A 1 464 ? -15.192 -41.386 -42.340 1.00 27.70 461 SER A CA 1
ATOM 3610 C C . SER A 1 464 ? -16.608 -40.851 -42.205 1.00 25.79 461 SER A C 1
ATOM 3611 O O . SER A 1 464 ? -17.046 -40.512 -41.102 1.00 27.98 461 SER A O 1
ATOM 3614 N N . VAL A 1 465 ? -17.315 -40.767 -43.326 1.00 22.71 462 VAL A N 1
ATOM 3615 C CA . VAL A 1 465 ? -18.699 -40.320 -43.330 1.00 24.17 462 VAL A CA 1
ATOM 3616 C C . VAL A 1 465 ? -19.509 -41.229 -44.254 1.00 26.87 462 VAL A C 1
ATOM 3617 O O . VAL A 1 465 ? -18.945 -41.892 -45.118 1.00 23.70 462 VAL A O 1
ATOM 3621 N N . ASN A 1 466 ? -20.825 -41.270 -44.068 1.00 30.87 463 ASN A N 1
ATOM 3622 C CA . ASN A 1 466 ? -21.671 -42.148 -44.875 1.00 31.01 463 ASN A CA 1
ATOM 3623 C C . ASN A 1 466 ? -22.049 -41.544 -46.226 1.00 26.60 463 ASN A C 1
ATOM 3624 O O . ASN A 1 466 ? -23.232 -41.379 -46.537 1.00 25.19 463 ASN A O 1
ATOM 3629 N N . VAL A 1 467 ? -21.039 -41.221 -47.026 1.00 26.23 464 VAL A N 1
ATOM 3630 C CA . VAL A 1 467 ? -21.257 -40.661 -48.357 1.00 24.49 464 VAL A CA 1
ATOM 3631 C C . VAL A 1 467 ? -20.375 -41.385 -49.363 1.00 23.51 464 VAL A C 1
ATOM 3632 O O . VAL A 1 467 ? -19.185 -41.561 -49.123 1.00 26.37 464 VAL A O 1
ATOM 3636 N N . VAL A 1 468 ? -20.949 -41.817 -50.481 1.00 23.78 465 VAL A N 1
ATOM 3637 C CA . VAL A 1 468 ? -20.157 -42.531 -51.483 1.00 23.27 465 VAL A CA 1
ATOM 3638 C C . VAL A 1 468 ? -20.030 -41.770 -52.801 1.00 23.26 465 VAL A C 1
ATOM 3639 O O . VAL A 1 468 ? -19.080 -41.974 -53.553 1.00 26.77 465 VAL A O 1
ATOM 3643 N N . THR A 1 469 ? -20.984 -40.892 -53.083 1.00 23.82 466 THR A N 1
ATOM 3644 C CA . THR A 1 469 ? -20.934 -40.112 -54.313 1.00 25.53 466 THR A CA 1
ATOM 3645 C C . THR A 1 469 ? -21.761 -38.840 -54.163 1.00 25.96 466 THR A C 1
ATOM 3646 O O . THR A 1 469 ? -22.484 -38.671 -53.178 1.00 25.13 466 THR A O 1
ATOM 3650 N N . ALA A 1 470 ? -21.652 -37.949 -55.142 1.00 25.01 467 ALA A N 1
ATOM 3651 C CA . ALA A 1 470 ? -22.366 -36.680 -55.093 1.00 24.74 467 ALA A CA 1
ATOM 3652 C C . ALA A 1 470 ? -22.765 -36.209 -56.488 1.00 21.42 467 ALA A C 1
ATOM 3653 O O . ALA A 1 470 ? -22.146 -36.585 -57.485 1.00 19.94 467 ALA A O 1
ATOM 3655 N N . ARG A 1 471 ? -23.811 -35.391 -56.541 1.00 21.20 468 ARG A N 1
ATOM 3656 C CA . ARG A 1 471 ? -24.300 -34.820 -57.789 1.00 22.10 468 ARG A CA 1
ATOM 3657 C C . ARG A 1 471 ? -24.731 -33.385 -57.540 1.00 23.77 468 ARG A C 1
ATOM 3658 O O . ARG A 1 471 ? -25.330 -33.088 -56.509 1.00 24.29 468 ARG A O 1
ATOM 3666 N N . TRP A 1 472 ? -24.437 -32.497 -58.483 1.00 22.47 469 TRP A N 1
ATOM 3667 C CA . TRP A 1 472 ? -24.982 -31.151 -58.421 1.00 24.52 469 TRP A CA 1
ATOM 3668 C C . TRP A 1 472 ? -26.451 -31.154 -58.858 1.00 27.69 469 TRP A C 1
ATOM 3669 O O . TRP A 1 472 ? -26.828 -31.841 -59.807 1.00 25.77 469 TRP A O 1
ATOM 3680 N N . VAL A 1 473 ? -27.268 -30.398 -58.130 1.00 29.95 470 VAL A N 1
ATOM 3681 C CA . VAL A 1 473 ? -28.714 -30.390 -58.314 1.00 32.21 470 VAL A CA 1
ATOM 3682 C C . VAL A 1 473 ? -29.166 -29.147 -59.063 1.00 35.27 470 VAL A C 1
ATOM 3683 O O . VAL A 1 473 ? -28.918 -28.025 -58.623 1.00 33.35 470 VAL A O 1
ATOM 3687 N N . ILE A 1 474 ? -29.854 -29.355 -60.179 1.00 37.35 471 ILE A N 1
ATOM 3688 C CA . ILE A 1 474 ? -30.335 -28.260 -61.006 1.00 40.03 471 ILE A CA 1
ATOM 3689 C C . ILE A 1 474 ? -31.798 -28.485 -61.363 1.00 41.21 471 ILE A C 1
ATOM 3690 O O . ILE A 1 474 ? -32.184 -29.583 -61.758 1.00 40.31 471 ILE A O 1
ATOM 3695 N N . CYS A 1 475 ? -32.613 -27.445 -61.215 1.00 42.43 472 CYS A N 1
ATOM 3696 C CA . CYS A 1 475 ? -34.027 -27.531 -61.565 1.00 43.34 472 CYS A CA 1
ATOM 3697 C C . CYS A 1 475 ? -34.581 -26.158 -61.935 1.00 46.86 472 CYS A C 1
ATOM 3698 O O . CYS A 1 475 ? -34.439 -25.202 -61.179 1.00 46.12 472 CYS A O 1
ATOM 3701 N N . ASP A 1 476 ? -35.213 -26.067 -63.099 1.00 51.26 473 ASP A N 1
ATOM 3702 C CA . ASP A 1 476 ? -35.819 -24.813 -63.537 1.00 56.08 473 ASP A CA 1
ATOM 3703 C C . ASP A 1 476 ? -36.958 -24.381 -62.615 1.00 58.69 473 ASP A C 1
ATOM 3704 O O . ASP A 1 476 ? -36.965 -23.258 -62.109 1.00 61.72 473 ASP A O 1
ATOM 3709 N N . ASP A 1 477 ? -37.910 -25.281 -62.393 1.00 55.67 474 ASP A N 1
ATOM 3710 C CA . ASP A 1 477 ? -39.064 -24.982 -61.553 1.00 56.18 474 ASP A CA 1
ATOM 3711 C C . ASP A 1 477 ? -38.673 -24.885 -60.080 1.00 52.60 474 ASP A C 1
ATOM 3712 O O . ASP A 1 477 ? -38.352 -25.889 -59.445 1.00 51.98 474 ASP A O 1
ATOM 3717 N N . LYS A 1 478 ? -38.716 -23.672 -59.540 1.00 50.47 475 LYS A N 1
ATOM 3718 C CA . LYS A 1 478 ? -38.284 -23.428 -58.169 1.00 51.15 475 LYS A CA 1
ATOM 3719 C C . LYS A 1 478 ? -39.255 -23.971 -57.118 1.00 50.55 475 LYS A C 1
ATOM 3720 O O . LYS A 1 478 ? -38.874 -24.190 -55.969 1.00 49.33 475 LYS A O 1
ATOM 3726 N N . ALA A 1 479 ? -40.508 -24.181 -57.507 1.00 50.22 476 ALA A N 1
ATOM 3727 C CA . ALA A 1 479 ? -41.485 -24.749 -56.588 1.00 48.71 476 ALA A CA 1
ATOM 3728 C C . ALA A 1 479 ? -41.132 -26.202 -56.308 1.00 47.49 476 ALA A C 1
ATOM 3729 O O . ALA A 1 479 ? -41.156 -26.650 -55.164 1.00 49.95 476 ALA A O 1
ATOM 3731 N N . VAL A 1 480 ? -40.800 -26.933 -57.364 1.00 46.03 477 VAL A N 1
ATOM 3732 C CA . VAL A 1 480 ? -40.361 -28.311 -57.228 1.00 45.84 477 VAL A CA 1
ATOM 3733 C C . VAL A 1 480 ? -39.064 -28.359 -56.425 1.00 42.83 477 VAL A C 1
ATOM 3734 O O . VAL A 1 480 ? -38.963 -29.079 -55.434 1.00 42.11 477 VAL A O 1
ATOM 3738 N N . LEU A 1 481 ? -38.079 -27.575 -56.854 1.00 41.86 478 LEU A N 1
ATOM 3739 C CA . LEU A 1 481 ? -36.771 -27.561 -56.204 1.00 41.37 478 LEU A CA 1
ATOM 3740 C C . LEU A 1 481 ? -36.869 -27.330 -54.697 1.00 42.82 478 LEU A C 1
ATOM 3741 O O . LEU A 1 481 ? -36.372 -28.133 -53.906 1.00 39.35 478 LEU A O 1
ATOM 3746 N N . GLU A 1 482 ? -37.507 -26.236 -54.299 1.00 46.46 479 GLU A N 1
ATOM 3747 C CA . GLU A 1 482 ? -37.605 -25.917 -52.880 1.00 50.55 479 GLU A CA 1
ATOM 3748 C C . GLU A 1 482 ? -38.350 -27.019 -52.140 1.00 48.88 479 GLU A C 1
ATOM 3749 O O . GLU A 1 482 ? -38.066 -27.305 -50.975 1.00 48.15 479 GLU A O 1
ATOM 3755 N N . ARG A 1 483 ? -39.300 -27.642 -52.827 1.00 45.81 480 ARG A N 1
ATOM 3756 C CA . ARG A 1 483 ? -40.002 -28.786 -52.276 1.00 45.26 480 ARG A CA 1
ATOM 3757 C C . ARG A 1 483 ? -38.981 -29.886 -52.024 1.00 40.35 480 ARG A C 1
ATOM 3758 O O . ARG A 1 483 ? -38.938 -30.478 -50.945 1.00 36.61 480 ARG A O 1
ATOM 3766 N N . PHE A 1 484 ? -38.146 -30.131 -53.030 1.00 38.28 481 PHE A N 1
ATOM 3767 C CA . PHE A 1 484 ? -37.086 -31.137 -52.958 1.00 36.04 481 PHE A CA 1
ATOM 3768 C C . PHE A 1 484 ? -36.088 -30.847 -51.833 1.00 34.62 481 PHE A C 1
ATOM 3769 O O . PHE A 1 484 ? -35.637 -31.762 -51.148 1.00 33.64 481 PHE A O 1
ATOM 3777 N N . ASN A 1 485 ? -35.754 -29.578 -51.631 1.00 37.42 482 ASN A N 1
ATOM 3778 C CA . ASN A 1 485 ? -34.827 -29.211 -50.561 1.00 41.28 482 ASN A CA 1
ATOM 3779 C C . ASN A 1 485 ? -35.379 -29.533 -49.173 1.00 46.89 482 ASN A C 1
ATOM 3780 O O . ASN A 1 485 ? -34.630 -29.578 -48.201 1.00 47.69 482 ASN A O 1
ATOM 3785 N N . GLN A 1 486 ? -36.687 -29.768 -49.088 1.00 53.72 483 GLN A N 1
ATOM 3786 C CA . GLN A 1 486 ? -37.331 -30.111 -47.819 1.00 59.63 483 GLN A CA 1
ATOM 3787 C C . GLN A 1 486 ? -37.226 -31.596 -47.482 1.00 57.68 483 GLN A C 1
ATOM 3788 O O . GLN A 1 486 ? -36.861 -31.964 -46.365 1.00 58.73 483 GLN A O 1
ATOM 3794 N N . GLU A 1 487 ? -37.559 -32.438 -48.454 1.00 54.55 484 GLU A N 1
ATOM 3795 C CA . GLU A 1 487 ? -37.549 -33.884 -48.271 1.00 53.63 484 GLU A CA 1
ATOM 3796 C C . GLU A 1 487 ? -36.134 -34.424 -48.136 1.00 50.96 484 GLU A C 1
ATOM 3797 O O . GLU A 1 487 ? -35.916 -35.456 -47.506 1.00 52.72 484 GLU A O 1
ATOM 3803 N N . GLN A 1 488 ? -35.173 -33.726 -48.734 1.00 48.41 485 GLN A N 1
ATOM 3804 C CA . GLN A 1 488 ? -33.826 -34.266 -48.871 1.00 45.45 485 GLN A CA 1
ATOM 3805 C C . GLN A 1 488 ? -32.736 -33.379 -48.262 1.00 41.10 485 GLN A C 1
ATOM 3806 O O . GLN A 1 488 ? -31.556 -33.552 -48.562 1.00 40.65 485 GLN A O 1
ATOM 3812 N N . SER A 1 489 ? -33.128 -32.445 -47.400 1.00 39.05 486 SER A N 1
ATOM 3813 C CA . SER A 1 489 ? -32.177 -31.507 -46.807 1.00 38.72 486 SER A CA 1
ATOM 3814 C C . SER A 1 489 ? -31.041 -32.217 -46.071 1.00 38.02 486 SER A C 1
ATOM 3815 O O . SER A 1 489 ? -29.904 -31.745 -46.077 1.00 38.72 486 SER A O 1
ATOM 3818 N N . ARG A 1 490 ? -31.351 -33.351 -45.452 1.00 37.14 487 ARG A N 1
ATOM 3819 C CA . ARG A 1 490 ? -30.348 -34.132 -44.733 1.00 41.69 487 ARG A CA 1
ATOM 3820 C C . ARG A 1 490 ? -29.254 -34.666 -45.666 1.00 35.72 487 ARG A C 1
ATOM 3821 O O . ARG A 1 490 ? -28.133 -34.928 -45.232 1.00 34.72 487 ARG A O 1
ATOM 3829 N N . ASN A 1 491 ? -29.581 -34.831 -46.943 1.00 32.23 488 ASN A N 1
ATOM 3830 C CA . ASN A 1 491 ? -28.594 -35.286 -47.922 1.00 32.82 488 ASN A CA 1
ATOM 3831 C C . ASN A 1 491 ? -28.149 -34.165 -48.859 1.00 29.91 488 ASN A C 1
ATOM 3832 O O . ASN A 1 491 ? -27.588 -34.422 -49.920 1.00 28.89 488 ASN A O 1
ATOM 3837 N N . LEU A 1 492 ? -28.405 -32.923 -48.461 1.00 29.68 489 LEU A N 1
ATOM 3838 C CA . LEU A 1 492 ? -28.066 -31.774 -49.294 1.00 28.02 489 LEU A CA 1
ATOM 3839 C C . LEU A 1 492 ? -27.019 -30.881 -48.649 1.00 29.44 489 LEU A C 1
ATOM 3840 O O . LEU A 1 492 ? -26.904 -30.812 -47.424 1.00 27.96 489 LEU A O 1
ATOM 3845 N N . ALA A 1 493 ? -26.277 -30.177 -49.494 1.00 29.34 490 ALA A N 1
ATOM 3846 C CA . ALA A 1 493 ? -25.226 -29.294 -49.034 1.00 30.95 490 ALA A CA 1
ATOM 3847 C C . ALA A 1 493 ? -24.964 -28.250 -50.099 1.00 26.86 490 ALA A C 1
ATOM 3848 O O . ALA A 1 493 ? -25.406 -28.390 -51.237 1.00 26.90 490 ALA A O 1
ATOM 3850 N N . TYR A 1 494 ? -24.250 -27.200 -49.719 1.00 25.42 491 TYR A N 1
ATOM 3851 C CA . TYR A 1 494 ? -23.744 -26.234 -50.675 1.00 26.81 491 TYR A CA 1
ATOM 3852 C C . TYR A 1 494 ? -22.238 -26.417 -50.749 1.00 26.57 491 TYR A C 1
ATOM 3853 O O . TYR A 1 494 ? -21.584 -26.563 -49.718 1.00 24.89 491 TYR A O 1
ATOM 3862 N N . ASP A 1 495 ? -21.687 -26.442 -51.960 1.00 25.39 492 ASP A N 1
ATOM 3863 C CA . ASP A 1 495 ? -20.247 -26.581 -52.101 1.00 25.97 492 ASP A CA 1
ATOM 3864 C C . ASP A 1 495 ? -19.572 -25.214 -51.999 1.00 27.20 492 ASP A C 1
ATOM 3865 O O . ASP A 1 495 ? -20.238 -24.215 -51.741 1.00 28.15 492 ASP A O 1
ATOM 3870 N N . GLY A 1 496 ? -18.257 -25.179 -52.186 1.00 28.30 493 GLY A N 1
ATOM 3871 C CA . GLY A 1 496 ? -17.485 -23.964 -51.984 1.00 33.13 493 GLY A CA 1
ATOM 3872 C C . GLY A 1 496 ? -17.825 -22.844 -52.948 1.00 36.63 493 GLY A C 1
ATOM 3873 O O . GLY A 1 496 ? -17.419 -21.699 -52.755 1.00 39.13 493 GLY A O 1
ATOM 3874 N N . GLY A 1 497 ? -18.566 -23.177 -53.997 1.00 35.89 494 GLY A N 1
ATOM 3875 C CA . GLY A 1 497 ? -19.007 -22.186 -54.961 1.00 33.69 494 GLY A CA 1
ATOM 3876 C C . GLY A 1 497 ? -20.454 -21.802 -54.735 1.00 31.79 494 GLY A C 1
ATOM 3877 O O . GLY A 1 497 ? -21.007 -20.983 -55.465 1.00 34.19 494 GLY A O 1
ATOM 3878 N N . GLY A 1 498 ? -21.072 -22.405 -53.722 1.00 28.33 495 GLY A N 1
ATOM 3879 C CA . GLY A 1 498 ? -22.456 -22.116 -53.393 1.00 27.42 495 GLY A CA 1
ATOM 3880 C C . GLY A 1 498 ? -23.447 -22.896 -54.236 1.00 28.99 495 GLY A C 1
ATOM 3881 O O . GLY A 1 498 ? -24.610 -22.516 -54.344 1.00 27.18 495 GLY A O 1
ATOM 3882 N N . HIS A 1 499 ? -22.985 -23.990 -54.838 1.00 28.60 496 HIS A N 1
ATOM 3883 C CA . HIS A 1 499 ? -23.846 -24.818 -55.675 1.00 26.73 496 HIS A CA 1
ATOM 3884 C C . HIS A 1 499 ? -24.475 -25.944 -54.875 1.00 26.19 496 HIS A C 1
ATOM 3885 O O . HIS A 1 499 ? -23.786 -26.669 -54.152 1.00 23.66 496 HIS A O 1
ATOM 3892 N N . LEU A 1 500 ? -25.790 -26.084 -55.015 1.00 26.66 497 LEU A N 1
ATOM 3893 C CA . LEU A 1 500 ? -26.539 -27.132 -54.334 1.00 26.01 497 LEU A CA 1
ATOM 3894 C C . LEU A 1 500 ? -26.051 -28.512 -54.774 1.00 27.12 497 LEU A C 1
ATOM 3895 O O . LEU A 1 500 ? -26.026 -28.824 -55.969 1.00 29.96 497 LEU A O 1
ATOM 3900 N N . THR A 1 501 ? -25.661 -29.331 -53.802 1.00 23.92 498 THR A N 1
ATOM 3901 C CA . THR A 1 501 ? -25.089 -30.644 -54.074 1.00 24.89 498 THR A CA 1
ATOM 3902 C C . THR A 1 501 ? -25.791 -31.746 -53.268 1.00 28.36 498 THR A C 1
ATOM 3903 O O . THR A 1 501 ? -26.086 -31.573 -52.082 1.00 28.83 498 THR A O 1
ATOM 3907 N N . TYR A 1 502 ? -26.049 -32.878 -53.915 1.00 25.44 499 TYR A N 1
ATOM 3908 C CA . TYR A 1 502 ? -26.648 -34.026 -53.245 1.00 27.26 499 TYR A CA 1
ATOM 3909 C C . TYR A 1 502 ? -25.562 -35.021 -52.841 1.00 24.75 499 TYR A C 1
ATOM 3910 O O . TYR A 1 502 ? -24.803 -35.496 -53.683 1.00 23.17 499 TYR A O 1
ATOM 3919 N N . LEU A 1 503 ? -25.480 -35.324 -51.548 1.00 24.84 500 LEU A N 1
ATOM 3920 C CA . LEU A 1 503 ? -24.466 -36.250 -51.058 1.00 22.95 500 LEU A CA 1
ATOM 3921 C C . LEU A 1 503 ? -25.099 -37.606 -50.787 1.00 24.17 500 LEU A C 1
ATOM 3922 O O . LEU A 1 503 ? -25.676 -37.830 -49.720 1.00 23.63 500 LEU A O 1
ATOM 3927 N N . ALA A 1 504 ? -24.989 -38.507 -51.759 1.00 21.34 501 ALA A N 1
ATOM 3928 C CA . ALA A 1 504 ? -25.634 -39.809 -51.663 1.00 22.24 501 ALA A CA 1
ATOM 3929 C C . ALA A 1 504 ? -24.894 -40.748 -50.718 1.00 23.82 501 ALA A C 1
ATOM 3930 O O . ALA A 1 504 ? -23.696 -40.982 -50.871 1.00 21.73 501 ALA A O 1
ATOM 3932 N N . PRO A 1 505 ? -25.618 -41.287 -49.730 1.00 28.64 502 PRO A N 1
ATOM 3933 C CA . PRO A 1 505 ? -25.067 -42.277 -48.802 1.00 30.28 502 PRO A CA 1
ATOM 3934 C C . PRO A 1 505 ? -24.824 -43.603 -49.514 1.00 29.01 502 PRO A C 1
ATOM 3935 O O . PRO A 1 505 ? -24.034 -44.421 -49.048 1.00 28.75 502 PRO A O 1
ATOM 3939 N N . SER A 1 506 ? -25.488 -43.810 -50.646 1.00 28.40 503 SER A N 1
ATOM 3940 C CA . SER A 1 506 ? -25.321 -45.054 -51.391 1.00 26.64 503 SER A CA 1
ATOM 3941 C C . SER A 1 506 ? -25.822 -44.906 -52.816 1.00 28.01 503 SER A C 1
ATOM 3942 O O . SER A 1 506 ? -26.616 -44.017 -53.108 1.00 29.72 503 SER A O 1
ATOM 3945 N N . ARG A 1 507 ? -25.355 -45.780 -53.699 1.00 29.23 504 ARG A N 1
ATOM 3946 C CA . ARG A 1 507 ? -25.848 -45.803 -55.068 1.00 33.07 504 ARG A CA 1
ATOM 3947 C C . ARG A 1 507 ? -27.363 -45.939 -55.087 1.00 37.47 504 ARG A C 1
ATOM 3948 O O . ARG A 1 507 ? -28.052 -45.184 -55.771 1.00 38.00 504 ARG A O 1
ATOM 3956 N N . VAL A 1 508 ? -27.881 -46.902 -54.329 1.00 40.61 505 VAL A N 1
ATOM 3957 C CA . VAL A 1 508 ? -29.314 -47.173 -54.341 1.00 41.65 505 VAL A CA 1
ATOM 3958 C C . VAL A 1 508 ? -30.128 -45.951 -53.937 1.00 39.83 505 VAL A C 1
ATOM 3959 O O . VAL A 1 508 ? -31.171 -45.675 -54.527 1.00 38.93 505 VAL A O 1
ATOM 3963 N N . ASN A 1 509 ? -29.655 -45.227 -52.928 1.00 36.67 506 ASN A N 1
ATOM 3964 C CA . ASN A 1 509 ? -30.341 -44.019 -52.483 1.00 33.65 506 ASN A CA 1
ATOM 3965 C C . ASN A 1 509 ? -30.409 -42.961 -53.587 1.00 31.91 506 ASN A C 1
ATOM 3966 O O . ASN A 1 509 ? -31.447 -42.331 -53.788 1.00 32.01 506 ASN A O 1
ATOM 3971 N N . LEU A 1 510 ? -29.307 -42.776 -54.308 1.00 30.13 507 LEU A N 1
ATOM 3972 C CA . LEU A 1 510 ? -29.288 -41.835 -55.426 1.00 33.85 507 LEU A CA 1
ATOM 3973 C C . LEU A 1 510 ? -30.344 -42.210 -56.470 1.00 36.75 507 LEU A C 1
ATOM 3974 O O . LEU A 1 510 ? -31.235 -41.416 -56.772 1.00 37.35 507 LEU A O 1
ATOM 3979 N N . GLU A 1 511 ? -30.247 -43.421 -57.010 1.00 39.86 508 GLU A N 1
ATOM 3980 C CA . GLU A 1 511 ? -31.252 -43.919 -57.944 1.00 43.16 508 GLU A CA 1
ATOM 3981 C C . GLU A 1 511 ? -32.657 -43.617 -57.444 1.00 43.99 508 GLU A C 1
ATOM 3982 O O . GLU A 1 511 ? -33.460 -43.000 -58.146 1.00 42.98 508 GLU A O 1
ATOM 3988 N N . ILE A 1 512 ? -32.947 -44.055 -56.224 1.00 43.80 509 ILE A N 1
ATOM 3989 C CA . ILE A 1 512 ? -34.278 -43.899 -55.652 1.00 45.68 509 ILE A CA 1
ATOM 3990 C C . ILE A 1 512 ? -34.711 -42.437 -55.556 1.00 46.16 509 ILE A C 1
ATOM 3991 O O . ILE A 1 512 ? -35.864 -42.105 -55.837 1.00 47.57 509 ILE A O 1
ATOM 3996 N N . THR A 1 513 ? -33.787 -41.563 -55.172 1.00 40.98 510 THR A N 1
ATOM 3997 C CA . THR A 1 513 ? -34.099 -40.142 -55.102 1.00 37.26 510 THR A CA 1
ATOM 3998 C C . THR A 1 513 ? -34.326 -39.577 -56.501 1.00 38.70 510 THR A C 1
ATOM 3999 O O . THR A 1 513 ? -35.246 -38.786 -56.720 1.00 39.83 510 THR A O 1
ATOM 4011 N N . GLU A 1 515 ? -35.339 -41.065 -59.376 1.00 42.15 512 GLU A N 1
ATOM 4012 C CA . GLU A 1 515 ? -36.594 -41.466 -60.000 1.00 45.52 512 GLU A CA 1
ATOM 4013 C C . GLU A 1 515 ? -37.800 -40.750 -59.397 1.00 43.68 512 GLU A C 1
ATOM 4014 O O . GLU A 1 515 ? -38.787 -40.498 -60.087 1.00 42.71 512 GLU A O 1
ATOM 4020 N N . LYS A 1 516 ? -37.712 -40.419 -58.112 1.00 43.65 513 LYS A N 1
ATOM 4021 C CA . LYS A 1 516 ? -38.771 -39.675 -57.436 1.00 47.46 513 LYS A CA 1
ATOM 4022 C C . LYS A 1 516 ? -38.836 -38.216 -57.892 1.00 44.01 513 LYS A C 1
ATOM 4023 O O . LYS A 1 516 ? -39.833 -37.533 -57.659 1.00 43.22 513 LYS A O 1
ATOM 4029 N N . TRP A 1 517 ? -37.774 -37.740 -58.535 1.00 41.42 514 TRP A N 1
ATOM 4030 C CA . TRP A 1 517 ? -37.698 -36.337 -58.934 1.00 40.02 514 TRP A CA 1
ATOM 4031 C C . TRP A 1 517 ? -37.098 -36.163 -60.324 1.00 40.12 514 TRP A C 1
ATOM 4032 O O . TRP A 1 517 ? -36.052 -35.529 -60.478 1.00 41.26 514 TRP A O 1
ATOM 4043 N N . PRO A 1 518 ? -37.779 -36.700 -61.348 1.00 40.15 515 PRO A N 1
ATOM 4044 C CA . PRO A 1 518 ? -37.261 -36.728 -62.722 1.00 37.84 515 PRO A CA 1
ATOM 4045 C C . PRO A 1 518 ? -37.130 -35.339 -63.337 1.00 38.21 515 PRO A C 1
ATOM 4046 O O . PRO A 1 518 ? -36.335 -35.161 -64.255 1.00 42.49 515 PRO A O 1
ATOM 4050 N N . GLU A 1 519 ? -37.892 -34.370 -62.843 1.00 37.44 516 GLU A N 1
ATOM 4051 C CA . GLU A 1 519 ? -37.783 -32.998 -63.329 1.00 38.33 516 GLU A CA 1
ATOM 4052 C C . GLU A 1 519 ? -36.528 -32.334 -62.780 1.00 39.26 516 GLU A C 1
ATOM 4053 O O . GLU A 1 519 ? -36.177 -31.219 -63.169 1.00 42.05 516 GLU A O 1
ATOM 4059 N N . ILE A 1 520 ? -35.855 -33.020 -61.865 1.00 35.59 517 ILE A N 1
ATOM 4060 C CA . ILE A 1 520 ? -34.623 -32.499 -61.298 1.00 34.90 517 ILE A CA 1
ATOM 4061 C C . ILE A 1 520 ? -33.417 -33.139 -61.964 1.00 33.97 517 ILE A C 1
ATOM 4062 O O . ILE A 1 520 ? -33.313 -34.364 -62.050 1.00 36.70 517 ILE A O 1
ATOM 4067 N N . GLN A 1 521 ? -32.511 -32.301 -62.452 1.00 31.67 518 GLN A N 1
ATOM 4068 C CA . GLN A 1 521 ? -31.291 -32.795 -63.065 1.00 33.71 518 GLN A CA 1
ATOM 4069 C C . GLN A 1 521 ? -30.222 -33.062 -62.009 1.00 33.22 518 GLN A C 1
ATOM 4070 O O . GLN A 1 521 ? -29.993 -32.241 -61.122 1.00 33.74 518 GLN A O 1
ATOM 4076 N N . PHE A 1 522 ? -29.579 -34.220 -62.102 1.00 33.15 519 PHE A N 1
ATOM 4077 C CA . PHE A 1 522 ? -28.459 -34.549 -61.228 1.00 33.73 519 PHE A CA 1
ATOM 4078 C C . PHE A 1 522 ? -27.199 -34.716 -62.072 1.00 32.76 519 PHE A C 1
ATOM 4079 O O . PHE A 1 522 ? -27.081 -35.663 -62.839 1.00 34.85 519 PHE A O 1
ATOM 4087 N N . SER A 1 523 ? -26.256 -33.793 -61.928 1.00 29.22 520 SER A N 1
ATOM 4088 C CA . SER A 1 523 ? -25.085 -33.787 -62.796 1.00 30.35 520 SER A CA 1
ATOM 4089 C C . SER A 1 523 ? -23.821 -34.258 -62.095 1.00 27.08 520 SER A C 1
ATOM 4090 O O . SER A 1 523 ? -23.678 -34.124 -60.880 1.00 24.01 520 SER A O 1
ATOM 4093 N N . GLU A 1 524 ? -22.903 -34.802 -62.887 1.00 27.24 521 GLU A N 1
ATOM 4094 C CA . GLU A 1 524 ? -21.625 -35.293 -62.388 1.00 27.56 521 GLU A CA 1
ATOM 4095 C C . GLU A 1 524 ? -20.519 -34.286 -62.671 1.00 23.41 521 GLU A C 1
ATOM 4096 O O . GLU A 1 524 ? -19.374 -34.478 -62.278 1.00 22.69 521 GLU A O 1
ATOM 4102 N N . THR A 1 525 ? -20.873 -33.214 -63.365 1.00 22.79 522 THR A N 1
ATOM 4103 C CA . THR A 1 525 ? -19.944 -32.130 -63.632 1.00 21.68 522 THR A CA 1
ATOM 4104 C C . THR A 1 525 ? -20.691 -30.811 -63.552 1.00 26.18 522 THR A C 1
ATOM 4105 O O . THR A 1 525 ? -21.910 -30.755 -63.727 1.00 23.78 522 THR A O 1
ATOM 4109 N N . ARG A 1 526 ? -19.950 -29.752 -63.269 1.00 25.56 523 ARG A N 1
ATOM 4110 C CA . ARG A 1 526 ? -20.493 -28.414 -63.337 1.00 27.02 523 ARG A CA 1
ATOM 4111 C C . ARG A 1 526 ? -19.376 -27.469 -63.730 1.00 26.57 523 ARG A C 1
ATOM 4112 O O . ARG A 1 526 ? -18.201 -27.770 -63.528 1.00 27.61 523 ARG A O 1
ATOM 4120 N N . GLU A 1 527 ? -19.742 -26.340 -64.320 1.00 26.64 524 GLU A N 1
ATOM 4121 C CA . GLU A 1 527 ? -18.771 -25.307 -64.627 1.00 31.95 524 GLU A CA 1
ATOM 4122 C C . GLU A 1 527 ? -18.180 -24.824 -63.311 1.00 29.02 524 GLU A C 1
ATOM 4123 O O . GLU A 1 527 ? -18.919 -24.503 -62.389 1.00 27.86 524 GLU A O 1
ATOM 4129 N N . HIS A 1 528 ? -16.855 -24.800 -63.213 1.00 28.67 525 HIS A N 1
ATOM 4130 C CA . HIS A 1 528 ? -16.204 -24.389 -61.972 1.00 29.65 525 HIS A CA 1
ATOM 4131 C C . HIS A 1 528 ? -16.595 -22.965 -61.591 1.00 32.69 525 HIS A C 1
ATOM 4132 O O . HIS A 1 528 ? -16.626 -22.078 -62.448 1.00 32.54 525 HIS A O 1
ATOM 4140 N N . VAL B 1 6 ? -23.038 -92.707 -41.253 1.00 92.80 3 VAL B N 1
ATOM 4141 C CA . VAL B 1 6 ? -23.007 -92.197 -42.619 1.00 92.14 3 VAL B CA 1
ATOM 4142 C C . VAL B 1 6 ? -23.545 -90.773 -42.685 1.00 91.45 3 VAL B C 1
ATOM 4143 O O . VAL B 1 6 ? -23.459 -90.112 -43.719 1.00 91.56 3 VAL B O 1
ATOM 4147 N N . GLU B 1 7 ? -24.100 -90.305 -41.572 1.00 91.13 4 GLU B N 1
ATOM 4148 C CA . GLU B 1 7 ? -24.661 -88.962 -41.504 1.00 90.63 4 GLU B CA 1
ATOM 4149 C C . GLU B 1 7 ? -23.586 -87.928 -41.191 1.00 88.88 4 GLU B C 1
ATOM 4150 O O . GLU B 1 7 ? -23.616 -86.812 -41.708 1.00 89.26 4 GLU B O 1
ATOM 4156 N N . LYS B 1 8 ? -22.637 -88.308 -40.342 1.00 86.59 5 LYS B N 1
ATOM 4157 C CA . LYS B 1 8 ? -21.574 -87.400 -39.925 1.00 84.45 5 LYS B CA 1
ATOM 4158 C C . LYS B 1 8 ? -20.522 -87.194 -41.013 1.00 78.03 5 LYS B C 1
ATOM 4159 O O . LYS B 1 8 ? -19.813 -86.188 -41.016 1.00 77.12 5 LYS B O 1
ATOM 4165 N N . GLN B 1 9 ? -20.422 -88.149 -41.933 1.00 72.14 6 GLN B N 1
ATOM 4166 C CA . GLN B 1 9 ? -19.487 -88.033 -43.046 1.00 65.54 6 GLN B CA 1
ATOM 4167 C C . GLN B 1 9 ? -19.881 -86.871 -43.958 1.00 63.11 6 GLN B C 1
ATOM 4168 O O . GLN B 1 9 ? -19.024 -86.146 -44.456 1.00 61.71 6 GLN B O 1
ATOM 4174 N N . THR B 1 10 ? -21.182 -86.694 -44.161 1.00 62.22 7 THR B N 1
ATOM 4175 C CA . THR B 1 10 ? -21.690 -85.574 -44.949 1.00 60.68 7 THR B CA 1
ATOM 4176 C C . THR B 1 10 ? -21.766 -84.300 -44.102 1.00 57.99 7 THR B C 1
ATOM 4177 O O . THR B 1 10 ? -21.534 -83.195 -44.596 1.00 57.53 7 THR B O 1
ATOM 4181 N N . ALA B 1 11 ? -22.072 -84.470 -42.820 1.00 55.08 8 ALA B N 1
ATOM 4182 C CA . ALA B 1 11 ? -22.254 -83.347 -41.907 1.00 51.45 8 ALA B CA 1
ATOM 4183 C C . ALA B 1 11 ? -20.986 -82.518 -41.710 1.00 47.97 8 ALA B C 1
ATOM 4184 O O . ALA B 1 11 ? -21.047 -81.293 -41.588 1.00 43.42 8 ALA B O 1
ATOM 4194 N N . ARG B 1 13 ? -18.587 -82.164 -43.821 1.00 36.65 10 ARG B N 1
ATOM 4195 C CA . ARG B 1 13 ? -17.987 -81.761 -45.088 1.00 35.28 10 ARG B CA 1
ATOM 4196 C C . ARG B 1 13 ? -18.368 -80.352 -45.545 1.00 33.36 10 ARG B C 1
ATOM 4197 O O . ARG B 1 13 ? -19.480 -79.883 -45.310 1.00 30.75 10 ARG B O 1
ATOM 4205 N N . ARG B 1 14 ? -17.417 -79.681 -46.186 1.00 33.61 11 ARG B N 1
ATOM 4206 C CA . ARG B 1 14 ? -17.626 -78.332 -46.699 1.00 33.75 11 ARG B CA 1
ATOM 4207 C C . ARG B 1 14 ? -17.005 -78.216 -48.083 1.00 32.32 11 ARG B C 1
ATOM 4208 O O . ARG B 1 14 ? -15.784 -78.146 -48.222 1.00 33.11 11 ARG B O 1
ATOM 4216 N N . THR B 1 15 ? -17.852 -78.202 -49.105 1.00 28.35 12 THR B N 1
ATOM 4217 C CA . THR B 1 15 ? -17.390 -78.141 -50.481 1.00 28.89 12 THR B CA 1
ATOM 4218 C C . THR B 1 15 ? -17.626 -76.742 -51.042 1.00 30.77 12 THR B C 1
ATOM 4219 O O . THR B 1 15 ? -18.744 -76.224 -51.003 1.00 28.01 12 THR B O 1
ATOM 4223 N N . PHE B 1 16 ? -16.567 -76.126 -51.553 1.00 31.35 13 PHE B N 1
ATOM 4224 C CA . PHE B 1 16 ? -16.662 -74.749 -52.014 1.00 30.40 13 PHE B CA 1
ATOM 4225 C C . PHE B 1 16 ? -15.583 -74.401 -53.025 1.00 28.98 13 PHE B C 1
ATOM 4226 O O . PHE B 1 16 ? -14.719 -75.221 -53.350 1.00 27.94 13 PHE B O 1
ATOM 4234 N N . ALA B 1 17 ? -15.649 -73.171 -53.519 1.00 27.21 14 ALA B N 1
ATOM 4235 C CA . ALA B 1 17 ? -14.633 -72.642 -54.405 1.00 28.17 14 ALA B CA 1
ATOM 4236 C C . ALA B 1 17 ? -14.457 -71.157 -54.141 1.00 29.35 14 ALA B C 1
ATOM 4237 O O . ALA B 1 17 ? -15.328 -70.503 -53.566 1.00 27.70 14 ALA B O 1
ATOM 4239 N N . ILE B 1 18 ? -13.316 -70.631 -54.561 1.00 31.41 15 ILE B N 1
ATOM 4240 C CA . ILE B 1 18 ? -13.051 -69.214 -54.434 1.00 32.66 15 ILE B CA 1
ATOM 4241 C C . ILE B 1 18 ? -13.325 -68.532 -55.764 1.00 30.87 15 ILE B C 1
ATOM 4242 O O . ILE B 1 18 ? -12.820 -68.952 -56.806 1.00 30.59 15 ILE B O 1
ATOM 4247 N N . ILE B 1 19 ? -14.150 -67.494 -55.729 1.00 29.96 16 ILE B N 1
ATOM 4248 C CA . ILE B 1 19 ? -14.405 -66.703 -56.922 1.00 28.45 16 ILE B CA 1
ATOM 4249 C C . ILE B 1 19 ? -13.733 -65.353 -56.752 1.00 28.43 16 ILE B C 1
ATOM 4250 O O . ILE B 1 19 ? -13.817 -64.737 -55.686 1.00 27.54 16 ILE B O 1
ATOM 4255 N N . SER B 1 20 ? -13.051 -64.906 -57.802 1.00 27.29 17 SER B N 1
ATOM 4256 C CA . SER B 1 20 ? -12.244 -63.704 -57.715 1.00 29.72 17 SER B CA 1
ATOM 4257 C C . SER B 1 20 ? -11.668 -63.337 -59.072 1.00 29.16 17 SER B C 1
ATOM 4258 O O . SER B 1 20 ? -11.478 -64.196 -59.933 1.00 18.70 17 SER B O 1
ATOM 4261 N N . HIS B 1 21 ? -11.387 -62.052 -59.253 1.00 29.47 18 HIS B N 1
ATOM 4262 C CA . HIS B 1 21 ? -10.708 -61.579 -60.451 1.00 28.61 18 HIS B CA 1
ATOM 4263 C C . HIS B 1 21 ? -9.228 -61.893 -60.297 1.00 27.49 18 HIS B C 1
ATOM 4264 O O . HIS B 1 21 ? -8.698 -61.849 -59.189 1.00 31.10 18 HIS B O 1
ATOM 4271 N N . PRO B 1 22 ? -8.557 -62.236 -61.401 1.00 24.54 19 PRO B N 1
ATOM 4272 C CA . PRO B 1 22 ? -7.120 -62.516 -61.326 1.00 28.24 19 PRO B CA 1
ATOM 4273 C C . PRO B 1 22 ? -6.375 -61.442 -60.534 1.00 30.12 19 PRO B C 1
ATOM 4274 O O . PRO B 1 22 ? -6.709 -60.260 -60.640 1.00 33.63 19 PRO B O 1
ATOM 4278 N N . ASP B 1 23 ? -5.397 -61.867 -59.737 1.00 31.82 20 ASP B N 1
ATOM 4279 C CA . ASP B 1 23 ? -4.589 -60.974 -58.899 1.00 38.21 20 ASP B CA 1
ATOM 4280 C C . ASP B 1 23 ? -5.268 -60.440 -57.631 1.00 38.11 20 ASP B C 1
ATOM 4281 O O . ASP B 1 23 ? -4.743 -59.536 -56.984 1.00 36.53 20 ASP B O 1
ATOM 4286 N N . ALA B 1 24 ? -6.420 -60.996 -57.271 1.00 36.24 21 ALA B N 1
ATOM 4287 C CA . ALA B 1 24 ? -7.121 -60.545 -56.072 1.00 34.20 21 ALA B CA 1
ATOM 4288 C C . ALA B 1 24 ? -6.536 -61.162 -54.802 1.00 31.72 21 ALA B C 1
ATOM 4289 O O . ALA B 1 24 ? -6.550 -60.539 -53.742 1.00 29.24 21 ALA B O 1
ATOM 4291 N N . GLY B 1 25 ? -6.028 -62.388 -54.916 1.00 30.81 22 GLY B N 1
ATOM 4292 C CA . GLY B 1 25 ? -5.436 -63.073 -53.784 1.00 29.21 22 GLY B CA 1
ATOM 4293 C C . GLY B 1 25 ? -5.860 -64.523 -53.609 1.00 32.08 22 GLY B C 1
ATOM 4294 O O . GLY B 1 25 ? -5.596 -65.123 -52.567 1.00 31.72 22 GLY B O 1
ATOM 4295 N N . LYS B 1 26 ? -6.509 -65.099 -54.619 1.00 32.27 23 LYS B N 1
ATOM 4296 C CA . LYS B 1 26 ? -6.970 -66.485 -54.515 1.00 30.88 23 LYS B CA 1
ATOM 4297 C C . LYS B 1 26 ? -5.851 -67.430 -54.082 1.00 30.87 23 LYS B C 1
ATOM 4298 O O . LYS B 1 26 ? -5.931 -68.041 -53.021 1.00 30.35 23 LYS B O 1
ATOM 4304 N N . THR B 1 27 ? -4.816 -67.544 -54.911 1.00 33.33 24 THR B N 1
ATOM 4305 C CA . THR B 1 27 ? -3.683 -68.425 -54.633 1.00 36.49 24 THR B CA 1
ATOM 4306 C C . THR B 1 27 ? -3.080 -68.188 -53.255 1.00 39.95 24 THR B C 1
ATOM 4307 O O . THR B 1 27 ? -2.806 -69.134 -52.514 1.00 38.58 24 THR B O 1
ATOM 4311 N N . THR B 1 28 ? -2.865 -66.917 -52.923 1.00 37.85 25 THR B N 1
ATOM 4312 C CA . THR B 1 28 ? -2.276 -66.550 -51.642 1.00 35.17 25 THR B CA 1
ATOM 4313 C C . THR B 1 28 ? -3.150 -67.034 -50.489 1.00 34.61 25 THR B C 1
ATOM 4314 O O . THR B 1 28 ? -2.658 -67.630 -49.531 1.00 37.87 25 THR B O 1
ATOM 4318 N N . LEU B 1 29 ? -4.449 -66.777 -50.584 1.00 32.31 26 LEU B N 1
ATOM 4319 C CA . LEU B 1 29 ? -5.384 -67.230 -49.562 1.00 32.55 26 LEU B CA 1
ATOM 4320 C C . LEU B 1 29 ? -5.444 -68.760 -49.494 1.00 33.03 26 LEU B C 1
ATOM 4321 O O . LEU B 1 29 ? -5.420 -69.338 -48.407 1.00 32.44 26 LEU B O 1
ATOM 4326 N N . THR B 1 30 ? -5.525 -69.406 -50.654 1.00 32.71 27 THR B N 1
ATOM 4327 C CA . THR B 1 30 ? -5.556 -70.868 -50.725 1.00 34.83 27 THR B CA 1
ATOM 4328 C C . THR B 1 30 ? -4.402 -71.485 -49.943 1.00 37.37 27 THR B C 1
ATOM 4329 O O . THR B 1 30 ? -4.584 -72.462 -49.222 1.00 39.00 27 THR B O 1
ATOM 4333 N N . GLU B 1 31 ? -3.214 -70.913 -50.100 1.00 41.07 28 GLU B N 1
ATOM 4334 C CA . GLU B 1 31 ? -2.038 -71.354 -49.357 1.00 43.53 28 GLU B CA 1
ATOM 4335 C C . GLU B 1 31 ? -2.292 -71.303 -47.855 1.00 42.51 28 GLU B C 1
ATOM 4336 O O . GLU B 1 31 ? -2.096 -72.293 -47.149 1.00 44.03 28 GLU B O 1
ATOM 4342 N N . LYS B 1 32 ? -2.734 -70.145 -47.375 1.00 39.29 29 LYS B N 1
ATOM 4343 C CA . LYS B 1 32 ? -2.959 -69.940 -45.947 1.00 40.55 29 LYS B CA 1
ATOM 4344 C C . LYS B 1 32 ? -3.992 -70.910 -45.373 1.00 42.98 29 LYS B C 1
ATOM 4345 O O . LYS B 1 32 ? -3.783 -71.484 -44.304 1.00 44.09 29 LYS B O 1
ATOM 4351 N N . LEU B 1 33 ? -5.106 -71.088 -46.080 1.00 40.84 30 LEU B N 1
ATOM 4352 C CA . LEU B 1 33 ? -6.139 -72.019 -45.640 1.00 39.48 30 LEU B CA 1
ATOM 4353 C C . LEU B 1 33 ? -5.570 -73.433 -45.565 1.00 39.05 30 LEU B C 1
ATOM 4354 O O . LEU B 1 33 ? -5.889 -74.203 -44.660 1.00 37.02 30 LEU B O 1
ATOM 4359 N N . LEU B 1 34 ? -4.717 -73.762 -46.525 1.00 39.23 31 LEU B N 1
ATOM 4360 C CA . LEU B 1 34 ? -4.038 -75.046 -46.539 1.00 39.63 31 LEU B CA 1
ATOM 4361 C C . LEU B 1 34 ? -3.117 -75.185 -45.329 1.00 41.85 31 LEU B C 1
ATOM 4362 O O . LEU B 1 34 ? -3.029 -76.257 -44.732 1.00 41.90 31 LEU B O 1
ATOM 4367 N N . LEU B 1 35 ? -2.432 -74.102 -44.969 1.00 41.98 32 LEU B N 1
ATOM 4368 C CA . LEU B 1 35 ? -1.575 -74.113 -43.786 1.00 43.22 32 LEU B CA 1
ATOM 4369 C C . LEU B 1 35 ? -2.389 -74.384 -42.525 1.00 44.13 32 LEU B C 1
ATOM 4370 O O . LEU B 1 35 ? -1.959 -75.136 -41.651 1.00 45.11 32 LEU B O 1
ATOM 4375 N N . PHE B 1 36 ? -3.564 -73.770 -42.431 1.00 42.25 33 PHE B N 1
ATOM 4376 C CA . PHE B 1 36 ? -4.444 -74.000 -41.290 1.00 41.75 33 PHE B CA 1
ATOM 4377 C C . PHE B 1 36 ? -4.897 -75.454 -41.246 1.00 46.31 33 PHE B C 1
ATOM 4378 O O . PHE B 1 36 ? -5.186 -75.993 -40.174 1.00 46.79 33 PHE B O 1
ATOM 4386 N N . GLY B 1 37 ? -4.953 -76.085 -42.416 1.00 46.03 34 GLY B N 1
ATOM 4387 C CA . GLY B 1 37 ? -5.374 -77.470 -42.516 1.00 50.85 34 GLY B CA 1
ATOM 4388 C C . GLY B 1 37 ? -4.241 -78.458 -42.306 1.00 52.77 34 GLY B C 1
ATOM 4389 O O . GLY B 1 37 ? -4.454 -79.673 -42.335 1.00 52.60 34 GLY B O 1
ATOM 4390 N N . GLY B 1 38 ? -3.036 -77.935 -42.094 1.00 52.15 35 GLY B N 1
ATOM 4391 C CA . GLY B 1 38 ? -1.864 -78.767 -41.895 1.00 53.20 35 GLY B CA 1
ATOM 4392 C C . GLY B 1 38 ? -1.230 -79.235 -43.193 1.00 53.93 35 GLY B C 1
ATOM 4393 O O . GLY B 1 38 ? -0.269 -80.002 -43.179 1.00 55.86 35 GLY B O 1
ATOM 4394 N N . ALA B 1 39 ? -1.762 -78.769 -44.319 1.00 50.68 36 ALA B N 1
ATOM 4395 C CA . ALA B 1 39 ? -1.283 -79.200 -45.628 1.00 50.42 36 ALA B CA 1
ATOM 4396 C C . ALA B 1 39 ? -0.014 -78.469 -46.068 1.00 51.92 36 ALA B C 1
ATOM 4397 O O . ALA B 1 39 ? 0.040 -77.909 -47.163 1.00 52.81 36 ALA B O 1
ATOM 4399 N N . ILE B 1 40 ? 1.007 -78.488 -45.216 1.00 53.55 37 ILE B N 1
ATOM 4400 C CA . ILE B 1 40 ? 2.287 -77.849 -45.519 1.00 54.34 37 ILE B CA 1
ATOM 4401 C C . ILE B 1 40 ? 2.845 -78.293 -46.875 1.00 58.19 37 ILE B C 1
ATOM 4402 O O . ILE B 1 40 ? 3.554 -77.539 -47.541 1.00 57.36 37 ILE B O 1
ATOM 4407 N N . GLN B 1 41 ? 2.513 -79.516 -47.279 1.00 63.62 38 GLN B N 1
ATOM 4408 C CA . GLN B 1 41 ? 2.944 -80.054 -48.567 1.00 68.03 38 GLN B CA 1
ATOM 4409 C C . GLN B 1 41 ? 2.396 -79.244 -49.743 1.00 65.14 38 GLN B C 1
ATOM 4410 O O . GLN B 1 41 ? 3.156 -78.633 -50.496 1.00 63.66 38 GLN B O 1
ATOM 4416 N N . LEU B 1 42 ? 1.075 -79.258 -49.903 1.00 63.58 39 LEU B N 1
ATOM 4417 C CA . LEU B 1 42 ? 0.413 -78.510 -50.970 1.00 61.07 39 LEU B CA 1
ATOM 4418 C C . LEU B 1 42 ? 0.728 -77.023 -50.894 1.00 59.36 39 LEU B C 1
ATOM 4419 O O . LEU B 1 42 ? 0.963 -76.377 -51.916 1.00 59.68 39 LEU B O 1
ATOM 4424 N N . ALA B 1 43 ? 0.722 -76.489 -49.677 1.00 57.68 40 ALA B N 1
ATOM 4425 C CA . ALA B 1 43 ? 0.913 -75.060 -49.456 1.00 56.66 40 ALA B CA 1
ATOM 4426 C C . ALA B 1 43 ? 2.095 -74.512 -50.245 1.00 59.10 40 ALA B C 1
ATOM 4427 O O . ALA B 1 43 ? 1.940 -73.605 -51.060 1.00 59.95 40 ALA B O 1
ATOM 4429 N N . GLY B 1 44 ? 3.277 -75.066 -50.005 1.00 61.14 41 GLY B N 1
ATOM 4430 C CA . GLY B 1 44 ? 4.462 -74.637 -50.724 1.00 61.75 41 GLY B CA 1
ATOM 4431 C C . GLY B 1 44 ? 4.327 -74.872 -52.214 1.00 61.53 41 GLY B C 1
ATOM 4432 O O . GLY B 1 44 ? 4.693 -74.019 -53.024 1.00 61.08 41 GLY B O 1
ATOM 4433 N N . THR B 1 45 ? 3.789 -76.033 -52.573 1.00 61.45 42 THR B N 1
ATOM 4434 C CA . THR B 1 45 ? 3.644 -76.422 -53.973 1.00 62.95 42 THR B CA 1
ATOM 4435 C C . THR B 1 45 ? 2.873 -75.393 -54.792 1.00 64.93 42 THR B C 1
ATOM 4436 O O . THR B 1 45 ? 3.283 -75.040 -55.896 1.00 64.68 42 THR B O 1
ATOM 4440 N N . ILE B 1 46 ? 1.754 -74.918 -54.254 1.00 68.55 43 ILE B N 1
ATOM 4441 C CA . ILE B 1 46 ? 0.902 -73.989 -54.990 1.00 72.31 43 ILE B CA 1
ATOM 4442 C C . ILE B 1 46 ? 1.562 -72.623 -55.187 1.00 72.55 43 ILE B C 1
ATOM 4443 O O . ILE B 1 46 ? 1.417 -72.008 -56.244 1.00 70.67 43 ILE B O 1
ATOM 4448 N N . LYS B 1 47 ? 2.290 -72.155 -54.178 1.00 74.89 44 LYS B N 1
ATOM 4449 C CA . LYS B 1 47 ? 2.961 -70.865 -54.279 1.00 77.25 44 LYS B CA 1
ATOM 4450 C C . LYS B 1 47 ? 4.118 -70.934 -55.258 1.00 78.28 44 LYS B C 1
ATOM 4451 O O . LYS B 1 47 ? 4.546 -69.916 -55.800 1.00 80.35 44 LYS B O 1
ATOM 4457 N N . SER B 1 48 ? 4.627 -72.139 -55.483 1.00 86.32 45 SER B N 1
ATOM 4458 C CA . SER B 1 48 ? 5.674 -72.339 -56.476 1.00 86.57 45 SER B CA 1
ATOM 4459 C C . SER B 1 48 ? 5.119 -72.079 -57.876 1.00 86.41 45 SER B C 1
ATOM 4460 O O . SER B 1 48 ? 5.695 -72.509 -58.876 1.00 88.26 45 SER B O 1
ATOM 4463 N N . ARG B 1 49 ? 3.994 -71.374 -57.936 1.00 84.00 46 ARG B N 1
ATOM 4464 C CA . ARG B 1 49 ? 3.408 -70.953 -59.199 1.00 80.94 46 ARG B CA 1
ATOM 4465 C C . ARG B 1 49 ? 3.088 -69.460 -59.153 1.00 79.46 46 ARG B C 1
ATOM 4466 O O . ARG B 1 49 ? 2.942 -68.808 -60.194 1.00 78.30 46 ARG B O 1
ATOM 4474 N N . HIS B 1 54 ? 2.904 -67.333 -66.887 1.00 64.56 51 HIS B N 1
ATOM 4475 C CA . HIS B 1 54 ? 2.532 -68.363 -67.853 1.00 65.77 51 HIS B CA 1
ATOM 4476 C C . HIS B 1 54 ? 1.625 -67.846 -68.964 1.00 63.66 51 HIS B C 1
ATOM 4477 O O . HIS B 1 54 ? 0.558 -67.285 -68.700 1.00 64.80 51 HIS B O 1
ATOM 4484 N N . ALA B 1 55 ? 2.054 -68.038 -70.206 1.00 59.43 52 ALA B N 1
ATOM 4485 C CA . ALA B 1 55 ? 1.170 -67.870 -71.347 1.00 55.72 52 ALA B CA 1
ATOM 4486 C C . ALA B 1 55 ? 0.492 -69.214 -71.566 1.00 54.02 52 ALA B C 1
ATOM 4487 O O . ALA B 1 55 ? 0.842 -70.196 -70.910 1.00 53.35 52 ALA B O 1
ATOM 4489 N N . THR B 1 56 ? -0.485 -69.264 -72.464 1.00 53.67 53 THR B N 1
ATOM 4490 C CA . THR B 1 56 ? -1.164 -70.522 -72.752 1.00 54.96 53 THR B CA 1
ATOM 4491 C C . THR B 1 56 ? -0.150 -71.549 -73.250 1.00 56.76 53 THR B C 1
ATOM 4492 O O . THR B 1 56 ? -0.182 -72.714 -72.851 1.00 56.40 53 THR B O 1
ATOM 4496 N N . SER B 1 57 ? 0.754 -71.099 -74.116 1.00 57.81 54 SER B N 1
ATOM 4497 C CA . SER B 1 57 ? 1.827 -71.941 -74.630 1.00 59.79 54 SER B CA 1
ATOM 4498 C C . SER B 1 57 ? 2.682 -72.507 -73.499 1.00 62.48 54 SER B C 1
ATOM 4499 O O . SER B 1 57 ? 3.013 -73.695 -73.497 1.00 63.32 54 SER B O 1
ATOM 4502 N N . ASP B 1 58 ? 3.043 -71.654 -72.545 1.00 62.87 55 ASP B N 1
ATOM 4503 C CA . ASP B 1 58 ? 3.836 -72.086 -71.396 1.00 62.63 55 ASP B CA 1
ATOM 4504 C C . ASP B 1 58 ? 3.129 -73.207 -70.648 1.00 59.54 55 ASP B C 1
ATOM 4505 O O . ASP B 1 58 ? 3.734 -74.228 -70.322 1.00 58.33 55 ASP B O 1
ATOM 4510 N N . TRP B 1 59 ? 1.842 -73.008 -70.383 1.00 58.54 56 TRP B N 1
ATOM 4511 C CA . TRP B 1 59 ? 1.043 -74.000 -69.672 1.00 56.67 56 TRP B CA 1
ATOM 4512 C C . TRP B 1 59 ? 1.029 -75.348 -70.394 1.00 59.10 56 TRP B C 1
ATOM 4513 O O . TRP B 1 59 ? 1.028 -76.394 -69.752 1.00 57.43 56 TRP B O 1
ATOM 4532 N N . GLU B 1 61 ? 3.423 -76.535 -72.490 1.00 76.66 58 GLU B N 1
ATOM 4533 C CA . GLU B 1 61 ? 4.754 -77.117 -72.383 1.00 82.75 58 GLU B CA 1
ATOM 4534 C C . GLU B 1 61 ? 4.859 -77.966 -71.121 1.00 85.93 58 GLU B C 1
ATOM 4535 O O . GLU B 1 61 ? 5.030 -79.183 -71.195 1.00 86.80 58 GLU B O 1
ATOM 4541 N N . LEU B 1 62 ? 4.752 -77.318 -69.965 1.00 88.45 59 LEU B N 1
ATOM 4542 C CA . LEU B 1 62 ? 4.788 -78.020 -68.687 1.00 91.94 59 LEU B CA 1
ATOM 4543 C C . LEU B 1 62 ? 3.744 -79.128 -68.668 1.00 92.79 59 LEU B C 1
ATOM 4544 O O . LEU B 1 62 ? 4.021 -80.253 -68.255 1.00 93.88 59 LEU B O 1
ATOM 4549 N N . GLU B 1 63 ? 2.541 -78.792 -69.120 1.00 92.52 60 GLU B N 1
ATOM 4550 C CA . GLU B 1 63 ? 1.415 -79.719 -69.143 1.00 92.77 60 GLU B CA 1
ATOM 4551 C C . GLU B 1 63 ? 1.752 -81.062 -69.784 1.00 90.37 60 GLU B C 1
ATOM 4552 O O . GLU B 1 63 ? 1.418 -82.115 -69.246 1.00 90.31 60 GLU B O 1
ATOM 4558 N N . LYS B 1 64 ? 2.398 -81.025 -70.942 1.00 88.61 61 LYS B N 1
ATOM 4559 C CA . LYS B 1 64 ? 2.750 -82.257 -71.635 1.00 87.92 61 LYS B CA 1
ATOM 4560 C C . LYS B 1 64 ? 3.784 -83.054 -70.840 1.00 90.35 61 LYS B C 1
ATOM 4561 O O . LYS B 1 64 ? 3.470 -84.105 -70.280 1.00 90.55 61 LYS B O 1
ATOM 4567 N N . GLN B 1 65 ? 5.010 -82.541 -70.788 1.00 91.87 62 GLN B N 1
ATOM 4568 C CA . GLN B 1 65 ? 6.083 -83.177 -70.032 1.00 93.75 62 GLN B CA 1
ATOM 4569 C C . GLN B 1 65 ? 5.599 -83.609 -68.651 1.00 95.20 62 GLN B C 1
ATOM 4570 O O . GLN B 1 65 ? 5.498 -84.802 -68.361 1.00 95.41 62 GLN B O 1
ATOM 4576 N N . ARG B 1 66 ? 5.296 -82.625 -67.809 1.00 96.03 63 ARG B N 1
ATOM 4577 C CA . ARG B 1 66 ? 4.909 -82.867 -66.422 1.00 97.49 63 ARG B CA 1
ATOM 4578 C C . ARG B 1 66 ? 3.404 -83.020 -66.246 1.00 98.38 63 ARG B C 1
ATOM 4579 O O . ARG B 1 66 ? 2.923 -84.081 -65.846 1.00 99.08 63 ARG B O 1
ATOM 4587 N N . GLY B 1 67 ? 2.673 -81.944 -66.519 1.00 98.14 64 GLY B N 1
ATOM 4588 C CA . GLY B 1 67 ? 1.222 -81.963 -66.481 1.00 97.88 64 GLY B CA 1
ATOM 4589 C C . GLY B 1 67 ? 0.619 -82.443 -65.177 1.00 97.92 64 GLY B C 1
ATOM 4590 O O . GLY B 1 67 ? -0.446 -83.066 -65.169 1.00 97.55 64 GLY B O 1
ATOM 4591 N N . ILE B 1 68 ? 1.294 -82.152 -64.070 1.00 98.06 65 ILE B N 1
ATOM 4592 C CA . ILE B 1 68 ? 0.773 -82.507 -62.758 1.00 98.02 65 ILE B CA 1
ATOM 4593 C C . ILE B 1 68 ? -0.244 -81.461 -62.305 1.00 97.43 65 ILE B C 1
ATOM 4594 O O . ILE B 1 68 ? -0.180 -80.954 -61.184 1.00 97.52 65 ILE B O 1
ATOM 4599 N N . SER B 1 69 ? -1.172 -81.131 -63.199 1.00 97.19 66 SER B N 1
ATOM 4600 C CA . SER B 1 69 ? -2.284 -80.249 -62.872 1.00 96.22 66 SER B CA 1
ATOM 4601 C C . SER B 1 69 ? -3.519 -81.105 -62.632 1.00 95.06 66 SER B C 1
ATOM 4602 O O . SER B 1 69 ? -4.638 -80.599 -62.543 1.00 94.99 66 SER B O 1
ATOM 4605 N N . VAL B 1 70 ? -3.293 -82.411 -62.528 1.00 93.89 67 VAL B N 1
ATOM 4606 C CA . VAL B 1 70 ? -4.361 -83.386 -62.344 1.00 91.75 67 VAL B CA 1
ATOM 4607 C C . VAL B 1 70 ? -4.603 -83.673 -60.865 1.00 87.73 67 VAL B C 1
ATOM 4608 O O . VAL B 1 70 ? -5.708 -84.041 -60.466 1.00 86.91 67 VAL B O 1
ATOM 4612 N N . THR B 1 71 ? -3.564 -83.494 -60.056 1.00 84.74 68 THR B N 1
ATOM 4613 C CA . THR B 1 71 ? -3.620 -83.851 -58.643 1.00 81.30 68 THR B CA 1
ATOM 4614 C C . THR B 1 71 ? -3.975 -82.668 -57.747 1.00 75.47 68 THR B C 1
ATOM 4615 O O . THR B 1 71 ? -4.025 -82.805 -56.525 1.00 76.49 68 THR B O 1
ATOM 4619 N N . THR B 1 72 ? -4.216 -81.508 -58.349 1.00 68.65 69 THR B N 1
ATOM 4620 C CA . THR B 1 72 ? -4.528 -80.312 -57.571 1.00 62.79 69 THR B CA 1
ATOM 4621 C C . THR B 1 72 ? -5.722 -79.530 -58.125 1.00 58.34 69 THR B C 1
ATOM 4622 O O . THR B 1 72 ? -5.896 -78.352 -57.817 1.00 58.00 69 THR B O 1
ATOM 4626 N N . SER B 1 73 ? -6.538 -80.186 -58.942 1.00 53.28 70 SER B N 1
ATOM 4627 C CA . SER B 1 73 ? -7.769 -79.574 -59.425 1.00 47.38 70 SER B CA 1
ATOM 4628 C C . SER B 1 73 ? -8.782 -79.571 -58.293 1.00 39.93 70 SER B C 1
ATOM 4629 O O . SER B 1 73 ? -9.737 -78.796 -58.294 1.00 37.14 70 SER B O 1
ATOM 4632 N N . VAL B 1 74 ? -8.552 -80.450 -57.325 1.00 35.70 71 VAL B N 1
ATOM 4633 C CA . VAL B 1 74 ? -9.381 -80.540 -56.132 1.00 35.42 71 VAL B CA 1
ATOM 4634 C C . VAL B 1 74 ? -8.478 -80.631 -54.903 1.00 36.34 71 VAL B C 1
ATOM 4635 O O . VAL B 1 74 ? -7.579 -81.466 -54.848 1.00 36.86 71 VAL B O 1
ATOM 4647 N N . GLN B 1 76 ? -8.496 -81.252 -50.931 1.00 36.71 73 GLN B N 1
ATOM 4648 C CA . GLN B 1 76 ? -9.223 -81.740 -49.773 1.00 35.09 73 GLN B CA 1
ATOM 4649 C C . GLN B 1 76 ? -8.313 -81.725 -48.550 1.00 38.59 73 GLN B C 1
ATOM 4650 O O . GLN B 1 76 ? -7.178 -82.197 -48.607 1.00 41.40 73 GLN B O 1
ATOM 4656 N N . PHE B 1 77 ? -8.809 -81.186 -47.443 1.00 37.18 74 PHE B N 1
ATOM 4657 C CA . PHE B 1 77 ? -8.013 -81.122 -46.225 1.00 38.55 74 PHE B CA 1
ATOM 4658 C C . PHE B 1 77 ? -8.890 -81.003 -44.989 1.00 38.85 74 PHE B C 1
ATOM 4659 O O . PHE B 1 77 ? -9.989 -80.452 -45.051 1.00 37.08 74 PHE B O 1
ATOM 4667 N N . PRO B 1 78 ? -8.398 -81.522 -43.854 1.00 39.98 75 PRO B N 1
ATOM 4668 C CA . PRO B 1 78 ? -9.131 -81.490 -42.590 1.00 41.16 75 PRO B CA 1
ATOM 4669 C C . PRO B 1 78 ? -8.872 -80.190 -41.848 1.00 41.94 75 PRO B C 1
ATOM 4670 O O . PRO B 1 78 ? -7.783 -79.629 -41.950 1.00 44.66 75 PRO B O 1
ATOM 4674 N N . TYR B 1 79 ? -9.873 -79.719 -41.114 1.00 41.33 76 TYR B N 1
ATOM 4675 C CA . TYR B 1 79 ? -9.717 -78.586 -40.209 1.00 39.24 76 TYR B CA 1
ATOM 4676 C C . TYR B 1 79 ? -10.701 -78.753 -39.060 1.00 42.33 76 TYR B C 1
ATOM 4677 O O . TYR B 1 79 ? -11.909 -78.832 -39.275 1.00 41.15 76 TYR B O 1
ATOM 4686 N N . LYS B 1 80 ? -10.181 -78.807 -37.838 1.00 48.52 77 LYS B N 1
ATOM 4687 C CA . LYS B 1 80 ? -11.002 -79.160 -36.688 1.00 49.69 77 LYS B CA 1
ATOM 4688 C C . LYS B 1 80 ? -11.703 -80.479 -36.986 1.00 49.17 77 LYS B C 1
ATOM 4689 O O . LYS B 1 80 ? -11.082 -81.426 -37.472 1.00 48.32 77 LYS B O 1
ATOM 4695 N N . ASP B 1 81 ? -13.000 -80.536 -36.707 1.00 50.37 78 ASP B N 1
ATOM 4696 C CA . ASP B 1 81 ? -13.787 -81.728 -37.002 1.00 51.81 78 ASP B CA 1
ATOM 4697 C C . ASP B 1 81 ? -14.524 -81.588 -38.332 1.00 48.28 78 ASP B C 1
ATOM 4698 O O . ASP B 1 81 ? -15.617 -82.127 -38.502 1.00 49.91 78 ASP B O 1
ATOM 4703 N N . TYR B 1 82 ? -13.919 -80.863 -39.269 1.00 43.58 79 TYR B N 1
ATOM 4704 C CA . TYR B 1 82 ? -14.521 -80.628 -40.579 1.00 39.16 79 TYR B CA 1
ATOM 4705 C C . TYR B 1 82 ? -13.647 -81.198 -41.689 1.00 39.53 79 TYR B C 1
ATOM 4706 O O . TYR B 1 82 ? -12.434 -81.317 -41.534 1.00 42.13 79 TYR B O 1
ATOM 4715 N N . LEU B 1 83 ? -14.267 -81.555 -42.809 1.00 38.66 80 LEU B N 1
ATOM 4716 C CA . LEU B 1 83 ? -13.517 -81.922 -44.003 1.00 38.58 80 LEU B CA 1
ATOM 4717 C C . LEU B 1 83 ? -13.848 -80.922 -45.102 1.00 37.52 80 LEU B C 1
ATOM 4718 O O . LEU B 1 83 ? -15.006 -80.767 -45.485 1.00 39.47 80 LEU B O 1
ATOM 4723 N N . ILE B 1 84 ? -12.829 -80.237 -45.601 1.00 33.77 81 ILE B N 1
ATOM 4724 C CA . ILE B 1 84 ? -13.045 -79.161 -46.560 1.00 33.55 81 ILE B CA 1
ATOM 4725 C C . ILE B 1 84 ? -12.636 -79.556 -47.976 1.00 33.03 81 ILE B C 1
ATOM 4726 O O . ILE B 1 84 ? -11.501 -79.968 -48.207 1.00 35.90 81 ILE B O 1
ATOM 4731 N N . ASN B 1 85 ? -13.568 -79.434 -48.917 1.00 31.39 82 ASN B N 1
ATOM 4732 C CA . ASN B 1 85 ? -13.267 -79.662 -50.330 1.00 31.32 82 ASN B CA 1
ATOM 4733 C C . ASN B 1 85 ? -13.186 -78.354 -51.109 1.00 30.47 82 ASN B C 1
ATOM 4734 O O . ASN B 1 85 ? -14.208 -77.749 -51.422 1.00 30.62 82 ASN B O 1
ATOM 4739 N N . LEU B 1 86 ? -11.969 -77.919 -51.418 1.00 30.55 83 LEU B N 1
ATOM 4740 C CA . LEU B 1 86 ? -11.770 -76.723 -52.229 1.00 32.32 83 LEU B CA 1
ATOM 4741 C C . LEU B 1 86 ? -11.570 -77.088 -53.697 1.00 32.14 83 LEU B C 1
ATOM 4742 O O . LEU B 1 86 ? -10.559 -77.693 -54.058 1.00 31.53 83 LEU B O 1
ATOM 4747 N N . LEU B 1 87 ? -12.528 -76.714 -54.541 1.00 29.57 84 LEU B N 1
ATOM 4748 C CA . LEU B 1 87 ? -12.398 -76.967 -55.970 1.00 29.87 84 LEU B CA 1
ATOM 4749 C C . LEU B 1 87 ? -11.687 -75.812 -56.667 1.00 35.94 84 LEU B C 1
ATOM 4750 O O . LEU B 1 87 ? -12.036 -74.648 -56.485 1.00 33.15 84 LEU B O 1
ATOM 4755 N N . ASP B 1 88 ? -10.684 -76.152 -57.465 1.00 31.62 85 ASP B N 1
ATOM 4756 C CA . ASP B 1 88 ? -9.893 -75.178 -58.213 1.00 34.85 85 ASP B CA 1
ATOM 4757 C C . ASP B 1 88 ? -10.742 -74.415 -59.231 1.00 33.62 85 ASP B C 1
ATOM 4758 O O . ASP B 1 88 ? -11.590 -74.997 -59.907 1.00 29.16 85 ASP B O 1
ATOM 4763 N N . THR B 1 89 ? -10.504 -73.110 -59.332 1.00 33.14 86 THR B N 1
ATOM 4764 C CA . THR B 1 89 ? -11.140 -72.266 -60.342 1.00 31.77 86 THR B CA 1
ATOM 4765 C C . THR B 1 89 ? -10.073 -71.466 -61.087 1.00 31.09 86 THR B C 1
ATOM 4766 O O . THR B 1 89 ? -9.924 -70.267 -60.861 1.00 31.27 86 THR B O 1
ATOM 4770 N N . PRO B 1 90 ? -9.322 -72.133 -61.976 1.00 29.98 87 PRO B N 1
ATOM 4771 C CA . PRO B 1 90 ? -8.206 -71.509 -62.694 1.00 29.02 87 PRO B CA 1
ATOM 4772 C C . PRO B 1 90 ? -8.633 -70.210 -63.371 1.00 29.26 87 PRO B C 1
ATOM 4773 O O . PRO B 1 90 ? -9.689 -70.167 -64.002 1.00 31.62 87 PRO B O 1
ATOM 4777 N N . GLY B 1 91 ? -7.820 -69.166 -63.233 1.00 24.06 88 GLY B N 1
ATOM 4778 C CA . GLY B 1 91 ? -8.187 -67.850 -63.711 1.00 20.45 88 GLY B CA 1
ATOM 4779 C C . GLY B 1 91 ? -7.172 -67.243 -64.658 1.00 24.48 88 GLY B C 1
ATOM 4780 O O . GLY B 1 91 ? -7.451 -66.251 -65.328 1.00 25.98 88 GLY B O 1
ATOM 4781 N N . HIS B 1 92 ? -5.992 -67.844 -64.729 1.00 27.77 89 HIS B N 1
ATOM 4782 C CA . HIS B 1 92 ? -4.943 -67.316 -65.589 1.00 31.93 89 HIS B CA 1
ATOM 4783 C C . HIS B 1 92 ? -4.876 -68.071 -66.910 1.00 33.09 89 HIS B C 1
ATOM 4784 O O . HIS B 1 92 ? -5.891 -68.223 -67.593 1.00 30.40 89 HIS B O 1
ATOM 4791 N N . ALA B 1 93 ? -3.683 -68.544 -67.254 1.00 33.65 90 ALA B N 1
ATOM 4792 C CA . ALA B 1 93 ? -3.451 -69.234 -68.521 1.00 31.73 90 ALA B CA 1
ATOM 4793 C C . ALA B 1 93 ? -4.406 -70.403 -68.749 1.00 31.06 90 ALA B C 1
ATOM 4794 O O . ALA B 1 93 ? -4.795 -70.684 -69.884 1.00 31.85 90 ALA B O 1
ATOM 4796 N N . ASP B 1 94 ? -4.771 -71.090 -67.671 1.00 31.61 91 ASP B N 1
ATOM 4797 C CA . ASP B 1 94 ? -5.588 -72.293 -67.780 1.00 32.51 91 ASP B CA 1
ATOM 4798 C C . ASP B 1 94 ? -7.065 -72.038 -67.494 1.00 29.77 91 ASP B C 1
ATOM 4799 O O . ASP B 1 94 ? -7.827 -72.963 -67.221 1.00 30.42 91 ASP B O 1
ATOM 4804 N N . PHE B 1 95 ? -7.457 -70.771 -67.561 1.00 26.22 92 PHE B N 1
ATOM 4805 C CA . PHE B 1 95 ? -8.862 -70.395 -67.546 1.00 22.20 92 PHE B CA 1
ATOM 4806 C C . PHE B 1 95 ? -9.565 -71.036 -68.739 1.00 19.99 92 PHE B C 1
ATOM 4807 O O . PHE B 1 95 ? -9.118 -70.889 -69.873 1.00 23.24 92 PHE B O 1
ATOM 4815 N N . THR B 1 96 ? -10.652 -71.755 -68.475 1.00 20.77 93 THR B N 1
ATOM 4816 C CA . THR B 1 96 ? -11.500 -72.312 -69.533 1.00 25.50 93 THR B CA 1
ATOM 4817 C C . THR B 1 96 ? -12.944 -72.301 -69.050 1.00 26.53 93 THR B C 1
ATOM 4818 O O . THR B 1 96 ? -13.226 -71.897 -67.918 1.00 26.52 93 THR B O 1
ATOM 4822 N N . GLU B 1 97 ? -13.853 -72.786 -69.891 1.00 25.73 94 GLU B N 1
ATOM 4823 C CA . GLU B 1 97 ? -15.249 -72.922 -69.494 1.00 25.04 94 GLU B CA 1
ATOM 4824 C C . GLU B 1 97 ? -15.388 -73.784 -68.233 1.00 26.12 94 GLU B C 1
ATOM 4825 O O . GLU B 1 97 ? -16.295 -73.566 -67.431 1.00 26.35 94 GLU B O 1
ATOM 4831 N N . ASP B 1 98 ? -14.491 -74.755 -68.056 1.00 25.76 95 ASP B N 1
ATOM 4832 C CA . ASP B 1 98 ? -14.518 -75.605 -66.860 1.00 28.07 95 ASP B CA 1
ATOM 4833 C C . ASP B 1 98 ? -14.471 -74.782 -65.573 1.00 27.78 95 ASP B C 1
ATOM 4834 O O . ASP B 1 98 ? -14.972 -75.209 -64.536 1.00 26.07 95 ASP B O 1
ATOM 4839 N N . THR B 1 99 ? -13.845 -73.610 -65.640 1.00 27.35 96 THR B N 1
ATOM 4840 C CA . THR B 1 99 ? -13.760 -72.727 -64.482 1.00 27.95 96 THR B CA 1
ATOM 4841 C C . THR B 1 99 ? -15.152 -72.300 -64.026 1.00 24.71 96 THR B C 1
ATOM 4842 O O . THR B 1 99 ? -15.422 -72.230 -62.825 1.00 23.54 96 THR B O 1
ATOM 4846 N N . TYR B 1 100 ? -16.034 -72.022 -64.985 1.00 18.63 97 TYR B N 1
ATOM 4847 C CA . TYR B 1 100 ? -17.423 -71.720 -64.667 1.00 21.03 97 TYR B CA 1
ATOM 4848 C C . TYR B 1 100 ? -18.149 -72.977 -64.197 1.00 22.75 97 TYR B C 1
ATOM 4849 O O . TYR B 1 100 ? -18.802 -72.975 -63.153 1.00 27.98 97 TYR B O 1
ATOM 4858 N N . ARG B 1 101 ? -18.028 -74.053 -64.967 1.00 21.84 98 ARG B N 1
ATOM 4859 C CA . ARG B 1 101 ? -18.813 -75.257 -64.698 1.00 23.41 98 ARG B CA 1
ATOM 4860 C C . ARG B 1 101 ? -18.487 -75.872 -63.332 1.00 22.06 98 ARG B C 1
ATOM 4861 O O . ARG B 1 101 ? -19.333 -76.511 -62.716 1.00 22.77 98 ARG B O 1
ATOM 4869 N N . THR B 1 102 ? -17.273 -75.647 -62.849 1.00 25.21 99 THR B N 1
ATOM 4870 C CA . THR B 1 102 ? -16.865 -76.168 -61.549 1.00 29.06 99 THR B CA 1
ATOM 4871 C C . THR B 1 102 ? -17.722 -75.628 -60.408 1.00 30.03 99 THR B C 1
ATOM 4872 O O . THR B 1 102 ? -17.875 -76.279 -59.374 1.00 32.12 99 THR B O 1
ATOM 4876 N N . LEU B 1 103 ? -18.292 -74.444 -60.601 1.00 27.58 100 LEU B N 1
ATOM 4877 C CA . LEU B 1 103 ? -19.121 -73.840 -59.563 1.00 24.97 100 LEU B CA 1
ATOM 4878 C C . LEU B 1 103 ? -20.421 -74.614 -59.360 1.00 23.32 100 LEU B C 1
ATOM 4879 O O . LEU B 1 103 ? -21.037 -74.534 -58.298 1.00 24.47 100 LEU B O 1
ATOM 4884 N N . THR B 1 104 ? -20.838 -75.370 -60.373 1.00 20.98 101 THR B N 1
ATOM 4885 C CA . THR B 1 104 ? -22.049 -76.173 -60.246 1.00 26.01 101 THR B CA 1
ATOM 4886 C C . THR B 1 104 ? -21.851 -77.290 -59.221 1.00 24.42 101 THR B C 1
ATOM 4887 O O . THR B 1 104 ? -22.818 -77.810 -58.670 1.00 24.22 101 THR B O 1
ATOM 4891 N N . ALA B 1 105 ? -20.597 -77.645 -58.958 1.00 24.12 102 ALA B N 1
ATOM 4892 C CA . ALA B 1 105 ? -20.307 -78.723 -58.019 1.00 25.46 102 ALA B CA 1
ATOM 4893 C C . ALA B 1 105 ? -19.997 -78.247 -56.596 1.00 25.14 102 ALA B C 1
ATOM 4894 O O . ALA B 1 105 ? -19.567 -79.047 -55.771 1.00 26.12 102 ALA B O 1
ATOM 4896 N N . VAL B 1 106 ? -20.205 -76.963 -56.304 1.00 22.71 103 VAL B N 1
ATOM 4897 C CA . VAL B 1 106 ? -19.992 -76.470 -54.936 1.00 25.11 103 VAL B CA 1
ATOM 4898 C C . VAL B 1 106 ? -21.306 -76.225 -54.193 1.00 25.03 103 VAL B C 1
ATOM 4899 O O . VAL B 1 106 ? -22.368 -76.140 -54.804 1.00 26.55 103 VAL B O 1
ATOM 4903 N N . ASP B 1 107 ? -21.227 -76.123 -52.870 1.00 24.17 104 ASP B N 1
ATOM 4904 C CA . ASP B 1 107 ? -22.398 -75.836 -52.048 1.00 23.23 104 ASP B CA 1
ATOM 4905 C C . ASP B 1 107 ? -22.375 -74.396 -51.572 1.00 26.04 104 ASP B C 1
ATOM 4906 O O . ASP B 1 107 ? -23.404 -73.844 -51.181 1.00 29.86 104 ASP B O 1
ATOM 4911 N N . SER B 1 108 ? -21.193 -73.791 -51.593 1.00 23.64 105 SER B N 1
ATOM 4912 C CA . SER B 1 108 ? -21.077 -72.367 -51.306 1.00 26.17 105 SER B CA 1
ATOM 4913 C C . SER B 1 108 ? -19.791 -71.829 -51.911 1.00 29.74 105 SER B C 1
ATOM 4914 O O . SER B 1 108 ? -18.957 -72.595 -52.391 1.00 30.40 105 SER B O 1
ATOM 4917 N N . ALA B 1 109 ? -19.626 -70.512 -51.880 1.00 32.19 106 ALA B N 1
ATOM 4918 C CA . ALA B 1 109 ? -18.454 -69.896 -52.478 1.00 29.75 106 ALA B CA 1
ATOM 4919 C C . ALA B 1 109 ? -17.822 -68.855 -51.563 1.00 30.39 106 ALA B C 1
ATOM 4920 O O . ALA B 1 109 ? -18.488 -68.271 -50.708 1.00 29.25 106 ALA B O 1
ATOM 4922 N N . LEU B 1 110 ? -16.525 -68.647 -51.755 1.00 29.18 107 LEU B N 1
ATOM 4923 C CA . LEU B 1 110 ? -15.772 -67.633 -51.039 1.00 27.72 107 LEU B CA 1
ATOM 4924 C C . LEU B 1 110 ? -15.271 -66.621 -52.062 1.00 27.90 107 LEU B C 1
ATOM 4925 O O . LEU B 1 110 ? -14.443 -66.949 -52.913 1.00 25.77 107 LEU B O 1
ATOM 4938 N N . VAL B 1 112 ? -13.179 -63.380 -53.208 1.00 27.41 109 VAL B N 1
ATOM 4939 C CA . VAL B 1 112 ? -12.026 -62.574 -52.822 1.00 26.03 109 VAL B CA 1
ATOM 4940 C C . VAL B 1 112 ? -11.953 -61.310 -53.655 1.00 27.16 109 VAL B C 1
ATOM 4941 O O . VAL B 1 112 ? -11.979 -61.360 -54.886 1.00 25.29 109 VAL B O 1
ATOM 4945 N N . ILE B 1 113 ? -11.860 -60.177 -52.972 1.00 25.38 110 ILE B N 1
ATOM 4946 C CA . ILE B 1 113 ? -11.810 -58.892 -53.638 1.00 27.04 110 ILE B CA 1
ATOM 4947 C C . ILE B 1 113 ? -10.563 -58.131 -53.229 1.00 28.93 110 ILE B C 1
ATOM 4948 O O . ILE B 1 113 ? -10.205 -58.093 -52.049 1.00 30.93 110 ILE B O 1
ATOM 4953 N N . ASP B 1 114 ? -9.894 -57.539 -54.212 1.00 27.12 111 ASP B N 1
ATOM 4954 C CA . ASP B 1 114 ? -8.747 -56.691 -53.946 1.00 29.68 111 ASP B CA 1
ATOM 4955 C C . ASP B 1 114 ? -9.256 -55.345 -53.447 1.00 28.23 111 ASP B C 1
ATOM 4956 O O . ASP B 1 114 ? -9.886 -54.602 -54.197 1.00 27.68 111 ASP B O 1
ATOM 4961 N N . ALA B 1 115 ? -8.985 -55.041 -52.180 1.00 29.48 112 ALA B N 1
ATOM 4962 C CA . ALA B 1 115 ? -9.501 -53.827 -51.540 1.00 28.54 112 ALA B CA 1
ATOM 4963 C C . ALA B 1 115 ? -9.218 -52.545 -52.324 1.00 28.11 112 ALA B C 1
ATOM 4964 O O . ALA B 1 115 ? -9.988 -51.587 -52.249 1.00 30.06 112 ALA B O 1
ATOM 4966 N N . ALA B 1 116 ? -8.112 -52.522 -53.060 1.00 28.99 113 ALA B N 1
ATOM 4967 C CA . ALA B 1 116 ? -7.773 -51.366 -53.894 1.00 31.81 113 ALA B CA 1
ATOM 4968 C C . ALA B 1 116 ? -8.579 -51.327 -55.194 1.00 36.07 113 ALA B C 1
ATOM 4969 O O . ALA B 1 116 ? -8.670 -50.287 -55.848 1.00 36.93 113 ALA B O 1
ATOM 4971 N N . LYS B 1 117 ? -9.160 -52.463 -55.561 1.00 35.85 114 LYS B N 1
ATOM 4972 C CA . LYS B 1 117 ? -9.855 -52.595 -56.837 1.00 35.18 114 LYS B CA 1
ATOM 4973 C C . LYS B 1 117 ? -11.378 -52.642 -56.707 1.00 32.59 114 LYS B C 1
ATOM 4974 O O . LYS B 1 117 ? -12.094 -52.104 -57.548 1.00 32.25 114 LYS B O 1
ATOM 4980 N N . GLY B 1 118 ? -11.873 -53.297 -55.661 1.00 31.61 115 GLY B N 1
ATOM 4981 C CA . GLY B 1 118 ? -13.299 -53.533 -55.532 1.00 27.88 115 GLY B CA 1
ATOM 4982 C C . GLY B 1 118 ? -13.754 -54.568 -56.550 1.00 26.95 115 GLY B C 1
ATOM 4983 O O . GLY B 1 118 ? -12.988 -55.449 -56.926 1.00 26.51 115 GLY B O 1
ATOM 4984 N N . VAL B 1 119 ? -14.994 -54.441 -57.010 1.00 26.19 116 VAL B N 1
ATOM 4985 C CA . VAL B 1 119 ? -15.585 -55.388 -57.947 1.00 27.25 116 VAL B CA 1
ATOM 4986 C C . VAL B 1 119 ? -14.983 -55.293 -59.349 1.00 29.81 116 VAL B C 1
ATOM 4987 O O . VAL B 1 119 ? -14.970 -54.224 -59.954 1.00 29.22 116 VAL B O 1
ATOM 4991 N N . GLU B 1 120 ? -14.513 -56.422 -59.872 1.00 28.66 117 GLU B N 1
ATOM 4992 C CA . GLU B 1 120 ? -13.889 -56.456 -61.194 1.00 26.97 117 GLU B CA 1
ATOM 4993 C C . GLU B 1 120 ? -14.656 -57.361 -62.170 1.00 26.15 117 GLU B C 1
ATOM 4994 O O . GLU B 1 120 ? -15.614 -58.018 -61.776 1.00 23.88 117 GLU B O 1
ATOM 5000 N N . PRO B 1 121 ? -14.260 -57.366 -63.460 1.00 25.95 118 PRO B N 1
ATOM 5001 C CA . PRO B 1 121 ? -15.025 -58.122 -64.464 1.00 23.17 118 PRO B CA 1
ATOM 5002 C C . PRO B 1 121 ? -15.291 -59.594 -64.110 1.00 25.65 118 PRO B C 1
ATOM 5003 O O . PRO B 1 121 ? -16.444 -60.021 -64.182 1.00 26.65 118 PRO B O 1
ATOM 5007 N N . ARG B 1 122 ? -14.262 -60.355 -63.748 1.00 25.12 119 ARG B N 1
ATOM 5008 C CA . ARG B 1 122 ? -14.472 -61.762 -63.384 1.00 27.60 119 ARG B CA 1
ATOM 5009 C C . ARG B 1 122 ? -15.266 -61.927 -62.092 1.00 28.78 119 ARG B C 1
ATOM 5010 O O . ARG B 1 122 ? -15.967 -62.921 -61.917 1.00 31.34 119 ARG B O 1
ATOM 5018 N N . THR B 1 123 ? -15.145 -60.962 -61.185 1.00 27.01 120 THR B N 1
ATOM 5019 C CA . THR B 1 123 ? -15.910 -61.011 -59.949 1.00 23.53 120 THR B CA 1
ATOM 5020 C C . THR B 1 123 ? -17.374 -61.074 -60.337 1.00 24.26 120 THR B C 1
ATOM 5021 O O . THR B 1 123 ? -18.152 -61.843 -59.774 1.00 25.27 120 THR B O 1
ATOM 5025 N N . ILE B 1 124 ? -17.739 -60.250 -61.314 1.00 22.01 121 ILE B N 1
ATOM 5026 C CA . ILE B 1 124 ? -19.115 -60.163 -61.771 1.00 23.37 121 ILE B CA 1
ATOM 5027 C C . ILE B 1 124 ? -19.537 -61.443 -62.483 1.00 27.23 121 ILE B C 1
ATOM 5028 O O . ILE B 1 124 ? -20.626 -61.961 -62.242 1.00 28.77 121 ILE B O 1
ATOM 5033 N N . LYS B 1 125 ? -18.675 -61.944 -63.365 1.00 28.42 122 LYS B N 1
ATOM 5034 C CA . LYS B 1 125 ? -18.981 -63.147 -64.131 1.00 30.35 122 LYS B CA 1
ATOM 5035 C C . LYS B 1 125 ? -19.225 -64.343 -63.216 1.00 30.33 122 LYS B C 1
ATOM 5036 O O . LYS B 1 125 ? -20.247 -65.018 -63.330 1.00 29.08 122 LYS B O 1
ATOM 5042 N N . LEU B 1 126 ? -18.279 -64.594 -62.314 1.00 29.88 123 LEU B N 1
ATOM 5043 C CA . LEU B 1 126 ? -18.344 -65.742 -61.414 1.00 26.85 123 LEU B CA 1
ATOM 5044 C C . LEU B 1 126 ? -19.543 -65.664 -60.467 1.00 26.59 123 LEU B C 1
ATOM 5045 O O . LEU B 1 126 ? -20.095 -66.692 -60.076 1.00 23.04 123 LEU B O 1
ATOM 5058 N N . GLU B 1 128 ? -22.452 -64.181 -61.315 1.00 27.89 125 GLU B N 1
ATOM 5059 C CA . GLU B 1 128 ? -23.550 -64.559 -62.197 1.00 28.63 125 GLU B CA 1
ATOM 5060 C C . GLU B 1 128 ? -23.674 -66.083 -62.272 1.00 26.72 125 GLU B C 1
ATOM 5061 O O . GLU B 1 128 ? -24.776 -66.631 -62.230 1.00 27.34 125 GLU B O 1
ATOM 5067 N N . VAL B 1 129 ? -22.542 -66.768 -62.381 1.00 23.82 126 VAL B N 1
ATOM 5068 C CA . VAL B 1 129 ? -22.559 -68.232 -62.420 1.00 22.30 126 VAL B CA 1
ATOM 5069 C C . VAL B 1 129 ? -23.058 -68.790 -61.088 1.00 22.19 126 VAL B C 1
ATOM 5070 O O . VAL B 1 129 ? -23.957 -69.616 -61.056 1.00 23.62 126 VAL B O 1
ATOM 5074 N N . CYS B 1 130 ? -22.487 -68.321 -59.986 1.00 20.74 127 CYS B N 1
ATOM 5075 C CA . CYS B 1 130 ? -22.965 -68.731 -58.674 1.00 24.48 127 CYS B CA 1
ATOM 5076 C C . CYS B 1 130 ? -24.464 -68.462 -58.536 1.00 26.90 127 CYS B C 1
ATOM 5077 O O . CYS B 1 130 ? -25.196 -69.250 -57.936 1.00 27.36 127 CYS B O 1
ATOM 5080 N N . ARG B 1 131 ? -24.918 -67.360 -59.119 1.00 30.38 128 ARG B N 1
ATOM 5081 C CA . ARG B 1 131 ? -26.313 -66.944 -59.009 1.00 33.60 128 ARG B CA 1
ATOM 5082 C C . ARG B 1 131 ? -27.294 -67.971 -59.597 1.00 34.52 128 ARG B C 1
ATOM 5083 O O . ARG B 1 131 ? -28.471 -67.999 -59.229 1.00 33.93 128 ARG B O 1
ATOM 5091 N N . LEU B 1 132 ? -26.804 -68.815 -60.502 1.00 30.46 129 LEU B N 1
ATOM 5092 C CA . LEU B 1 132 ? -27.628 -69.850 -61.122 1.00 29.13 129 LEU B CA 1
ATOM 5093 C C . LEU B 1 132 ? -28.199 -70.829 -60.106 1.00 29.47 129 LEU B C 1
ATOM 5094 O O . LEU B 1 132 ? -29.244 -71.435 -60.336 1.00 31.02 129 LEU B O 1
ATOM 5099 N N . ARG B 1 133 ? -27.504 -70.994 -58.987 1.00 29.36 130 ARG B N 1
ATOM 5100 C CA . ARG B 1 133 ? -27.969 -71.897 -57.941 1.00 29.27 130 ARG B CA 1
ATOM 5101 C C . ARG B 1 133 ? -28.125 -71.158 -56.609 1.00 28.72 130 ARG B C 1
ATOM 5102 O O . ARG B 1 133 ? -28.187 -71.775 -55.544 1.00 29.58 130 ARG B O 1
ATOM 5110 N N . HIS B 1 134 ? -28.196 -69.832 -56.678 1.00 30.59 131 HIS B N 1
ATOM 5111 C CA . HIS B 1 134 ? -28.254 -68.997 -55.478 1.00 31.91 131 HIS B CA 1
ATOM 5112 C C . HIS B 1 134 ? -27.216 -69.454 -54.471 1.00 28.28 131 HIS B C 1
ATOM 5113 O O . HIS B 1 134 ? -27.502 -69.591 -53.280 1.00 31.01 131 HIS B O 1
ATOM 5120 N N . THR B 1 135 ? -26.010 -69.701 -54.963 1.00 25.95 132 THR B N 1
ATOM 5121 C CA . THR B 1 135 ? -24.928 -70.213 -54.132 1.00 26.85 132 THR B CA 1
ATOM 5122 C C . THR B 1 135 ? -24.570 -69.210 -53.038 1.00 24.84 132 THR B C 1
ATOM 5123 O O . THR B 1 135 ? -24.304 -68.047 -53.332 1.00 23.89 132 THR B O 1
ATOM 5127 N N . PRO B 1 136 ? -24.590 -69.650 -51.770 1.00 24.35 133 PRO B N 1
ATOM 5128 C CA . PRO B 1 136 ? -24.184 -68.768 -50.666 1.00 23.86 133 PRO B CA 1
ATOM 5129 C C . PRO B 1 136 ? -22.770 -68.226 -50.865 1.00 23.93 133 PRO B C 1
ATOM 5130 O O . PRO B 1 136 ? -21.898 -68.954 -51.353 1.00 24.46 133 PRO B O 1
ATOM 5134 N N . ILE B 1 137 ? -22.556 -66.968 -50.481 1.00 18.89 134 ILE B N 1
ATOM 5135 C CA . ILE B 1 137 ? -21.273 -66.304 -50.678 1.00 20.33 134 ILE B CA 1
ATOM 5136 C C . ILE B 1 137 ? -20.711 -65.714 -49.382 1.00 23.91 134 ILE B C 1
ATOM 5137 O O . ILE B 1 137 ? -21.401 -64.979 -48.680 1.00 24.83 134 ILE B O 1
ATOM 5150 N N . THR B 1 139 ? -17.365 -63.319 -48.142 1.00 22.54 136 THR B N 1
ATOM 5151 C CA . THR B 1 139 ? -16.430 -62.390 -48.767 1.00 21.57 136 THR B CA 1
ATOM 5152 C C . THR B 1 139 ? -15.206 -62.076 -47.911 1.00 23.80 136 THR B C 1
ATOM 5153 O O . THR B 1 139 ? -15.313 -61.749 -46.723 1.00 25.52 136 THR B O 1
ATOM 5157 N N . PHE B 1 140 ? -14.039 -62.174 -48.532 1.00 23.18 137 PHE B N 1
ATOM 5158 C CA . PHE B 1 140 ? -12.802 -61.719 -47.917 1.00 25.72 137 PHE B CA 1
ATOM 5159 C C . PHE B 1 140 ? -12.272 -60.519 -48.700 1.00 27.25 137 PHE B C 1
ATOM 5160 O O . PHE B 1 140 ? -11.914 -60.643 -49.874 1.00 26.68 137 PHE B O 1
ATOM 5168 N N . ILE B 1 141 ? -12.258 -59.352 -48.059 1.00 25.64 138 ILE B N 1
ATOM 5169 C CA . ILE B 1 141 ? -11.660 -58.153 -48.642 1.00 28.28 138 ILE B CA 1
ATOM 5170 C C . ILE B 1 141 ? -10.169 -58.163 -48.327 1.00 30.26 138 ILE B C 1
ATOM 5171 O O . ILE B 1 141 ? -9.770 -57.985 -47.173 1.00 30.03 138 ILE B O 1
ATOM 5176 N N . ASN B 1 142 ? -9.353 -58.355 -49.358 1.00 30.39 139 ASN B N 1
ATOM 5177 C CA . ASN B 1 142 ? -7.934 -58.649 -49.190 1.00 29.97 139 ASN B CA 1
ATOM 5178 C C . ASN B 1 142 ? -7.031 -57.427 -49.361 1.00 32.36 139 ASN B C 1
ATOM 5179 O O . ASN B 1 142 ? -7.460 -56.400 -49.879 1.00 34.32 139 ASN B O 1
ATOM 5184 N N . LYS B 1 143 ? -5.783 -57.549 -48.914 1.00 34.46 140 LYS B N 1
ATOM 5185 C CA . LYS B 1 143 ? -4.764 -56.508 -49.092 1.00 36.07 140 LYS B CA 1
ATOM 5186 C C . LYS B 1 143 ? -5.026 -55.220 -48.302 1.00 35.05 140 LYS B C 1
ATOM 5187 O O . LYS B 1 143 ? -4.917 -54.122 -48.847 1.00 37.41 140 LYS B O 1
ATOM 5201 N N . ASP B 1 145 ? -3.160 -54.242 -45.992 1.00 33.83 142 ASP B N 1
ATOM 5202 C CA . ASP B 1 145 ? -1.844 -53.725 -45.639 1.00 36.45 142 ASP B CA 1
ATOM 5203 C C . ASP B 1 145 ? -1.401 -52.585 -46.560 1.00 39.35 142 ASP B C 1
ATOM 5204 O O . ASP B 1 145 ? -0.470 -51.846 -46.235 1.00 43.17 142 ASP B O 1
ATOM 5209 N N . ARG B 1 146 ? -2.072 -52.447 -47.703 1.00 35.56 143 ARG B N 1
ATOM 5210 C CA . ARG B 1 146 ? -1.811 -51.354 -48.640 1.00 37.16 143 ARG B CA 1
ATOM 5211 C C . ARG B 1 146 ? -3.037 -50.445 -48.727 1.00 37.56 143 ARG B C 1
ATOM 5212 O O . ARG B 1 146 ? -4.120 -50.823 -48.276 1.00 40.60 143 ARG B O 1
ATOM 5220 N N . ASP B 1 147 ? -2.878 -49.251 -49.293 1.00 36.96 144 ASP B N 1
ATOM 5221 C CA . ASP B 1 147 ? -4.008 -48.334 -49.417 1.00 37.82 144 ASP B CA 1
ATOM 5222 C C . ASP B 1 147 ? -5.189 -49.028 -50.079 1.00 38.59 144 ASP B C 1
AT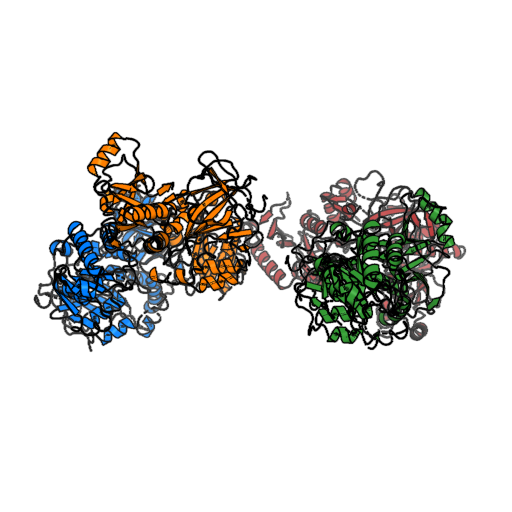OM 5223 O O . ASP B 1 147 ? -5.012 -49.907 -50.927 1.00 36.78 144 ASP B O 1
ATOM 5228 N N . THR B 1 148 ? -6.394 -48.632 -49.688 1.00 36.50 145 THR B N 1
ATOM 5229 C CA . THR B 1 148 ? -7.594 -49.226 -50.249 1.00 36.40 145 THR B CA 1
ATOM 5230 C C . THR B 1 148 ? -8.656 -48.173 -50.465 1.00 38.40 145 THR B C 1
ATOM 5231 O O . THR B 1 148 ? -8.544 -47.052 -49.973 1.00 40.02 145 THR B O 1
ATOM 5235 N N . ARG B 1 149 ? -9.693 -48.549 -51.200 1.00 39.17 146 ARG B N 1
ATOM 5236 C CA . ARG B 1 149 ? -10.891 -47.739 -51.288 1.00 39.72 146 ARG B CA 1
ATOM 5237 C C . ARG B 1 149 ? -11.567 -47.760 -49.927 1.00 37.83 146 ARG B C 1
ATOM 5238 O O . ARG B 1 149 ? -11.385 -48.705 -49.158 1.00 34.65 146 ARG B O 1
ATOM 5246 N N . PRO B 1 150 ? -12.343 -46.714 -49.613 1.00 41.66 147 PRO B N 1
ATOM 5247 C CA . PRO B 1 150 ? -13.083 -46.736 -48.350 1.00 40.03 147 PRO B CA 1
ATOM 5248 C C . PRO B 1 150 ? -13.911 -48.012 -48.223 1.00 39.78 147 PRO B C 1
ATOM 5249 O O . PRO B 1 150 ? -14.503 -48.474 -49.200 1.00 38.81 147 PRO B O 1
ATOM 5253 N N . SER B 1 151 ? -13.937 -48.572 -47.019 1.00 38.46 148 SER B N 1
ATOM 5254 C CA . SER B 1 151 ? -14.633 -49.822 -46.748 1.00 37.86 148 SER B CA 1
ATOM 5255 C C . SER B 1 151 ? -16.120 -49.729 -47.073 1.00 37.30 148 SER B C 1
ATOM 5256 O O . SER B 1 151 ? -16.700 -50.659 -47.634 1.00 34.73 148 SER B O 1
ATOM 5259 N N . ILE B 1 152 ? -16.726 -48.600 -46.715 1.00 38.04 149 ILE B N 1
ATOM 5260 C CA . ILE B 1 152 ? -18.137 -48.348 -46.986 1.00 38.67 149 ILE B CA 1
ATOM 5261 C C . ILE B 1 152 ? -18.403 -48.329 -48.485 1.00 35.70 149 ILE B C 1
ATOM 5262 O O . ILE B 1 152 ? -19.423 -48.833 -48.952 1.00 37.70 149 ILE B O 1
ATOM 5267 N N . GLU B 1 153 ? -17.487 -47.730 -49.235 1.00 31.53 150 GLU B N 1
ATOM 5268 C CA . GLU B 1 153 ? -17.602 -47.703 -50.687 1.00 35.47 150 GLU B CA 1
ATOM 5269 C C . GLU B 1 153 ? -17.519 -49.121 -51.258 1.00 33.45 150 GLU B C 1
ATOM 5270 O O . GLU B 1 153 ? -18.343 -49.517 -52.083 1.00 33.57 150 GLU B O 1
ATOM 5276 N N . LEU B 1 154 ? -16.531 -49.884 -50.803 1.00 32.44 151 LEU B N 1
ATOM 5277 C CA . LEU B 1 154 ? -16.391 -51.275 -51.231 1.00 33.21 151 LEU B CA 1
ATOM 5278 C C . LEU B 1 154 ? -17.678 -52.060 -50.993 1.00 32.21 151 LEU B C 1
ATOM 5279 O O . LEU B 1 154 ? -18.123 -52.805 -51.861 1.00 31.85 151 LEU B O 1
ATOM 5284 N N . LEU B 1 155 ? -18.274 -51.885 -49.818 1.00 32.33 152 LEU B N 1
ATOM 5285 C CA . LEU B 1 155 ? -19.508 -52.587 -49.486 1.00 33.27 152 LEU B CA 1
ATOM 5286 C C . LEU B 1 155 ? -20.670 -52.130 -50.358 1.00 31.60 152 LEU B C 1
ATOM 5287 O O . LEU B 1 155 ? -21.438 -52.951 -50.853 1.00 34.17 152 LEU B O 1
ATOM 5292 N N . ASP B 1 156 ? -20.807 -50.820 -50.534 1.00 30.01 153 ASP B N 1
ATOM 5293 C CA . ASP B 1 156 ? -21.908 -50.290 -51.327 1.00 31.08 153 ASP B CA 1
ATOM 5294 C C . ASP B 1 156 ? -21.863 -50.818 -52.751 1.00 29.78 153 ASP B C 1
ATOM 5295 O O . ASP B 1 156 ? -22.887 -51.223 -53.306 1.00 32.33 153 ASP B O 1
ATOM 5300 N N . GLU B 1 157 ? -20.671 -50.805 -53.338 1.00 28.57 154 GLU B N 1
ATOM 5301 C CA . GLU B 1 157 ? -20.494 -51.286 -54.697 1.00 32.18 154 GLU B CA 1
ATOM 5302 C C . GLU B 1 157 ? -20.905 -52.745 -54.828 1.00 31.37 154 GLU B C 1
ATOM 5303 O O . GLU B 1 157 ? -21.535 -53.125 -55.810 1.00 28.33 154 GLU B O 1
ATOM 5309 N N . ILE B 1 158 ? -20.534 -53.559 -53.843 1.00 30.88 155 ILE B N 1
ATOM 5310 C CA . ILE B 1 158 ? -20.895 -54.976 -53.855 1.00 29.90 155 ILE B CA 1
ATOM 5311 C C . ILE B 1 158 ? -22.408 -55.132 -53.889 1.00 31.32 155 ILE B C 1
ATOM 5312 O O . ILE B 1 158 ? -22.940 -55.936 -54.655 1.00 29.88 155 ILE B O 1
ATOM 5317 N N . GLU B 1 159 ? -23.099 -54.339 -53.075 1.00 31.43 156 GLU B N 1
ATOM 5318 C CA . GLU B 1 159 ? -24.553 -54.417 -53.002 1.00 33.43 156 GLU B CA 1
ATOM 5319 C C . GLU B 1 159 ? -25.229 -54.000 -54.308 1.00 34.57 156 GLU B C 1
ATOM 5320 O O . GLU B 1 159 ? -26.177 -54.643 -54.760 1.00 36.01 156 GLU B O 1
ATOM 5326 N N . SER B 1 160 ? -24.740 -52.925 -54.913 1.00 36.03 157 SER B N 1
ATOM 5327 C CA . SER B 1 160 ? -25.352 -52.402 -56.127 1.00 38.71 157 SER B CA 1
ATOM 5328 C C . SER B 1 160 ? -25.015 -53.265 -57.332 1.00 36.99 157 SER B C 1
ATOM 5329 O O . SER B 1 160 ? -25.907 -53.725 -58.043 1.00 38.25 157 SER B O 1
ATOM 5332 N N . ILE B 1 161 ? -23.723 -53.476 -57.558 1.00 33.84 158 ILE B N 1
ATOM 5333 C CA . ILE B 1 161 ? -23.270 -54.195 -58.738 1.00 35.81 158 ILE B CA 1
ATOM 5334 C C . ILE B 1 161 ? -23.545 -55.691 -58.640 1.00 32.63 158 ILE B C 1
ATOM 5335 O O . ILE B 1 161 ? -24.065 -56.290 -59.576 1.00 31.86 158 ILE B O 1
ATOM 5340 N N . LEU B 1 162 ? -23.202 -56.292 -57.507 1.00 31.30 159 LEU B N 1
ATOM 5341 C CA . LEU B 1 162 ? -23.336 -57.736 -57.364 1.00 28.80 159 LEU B CA 1
ATOM 5342 C C . LEU B 1 162 ? -24.693 -58.156 -56.799 1.00 30.91 159 LEU B C 1
ATOM 5343 O O . LEU B 1 162 ? -24.985 -59.348 -56.683 1.00 31.14 159 LEU B O 1
ATOM 5348 N N . ARG B 1 163 ? -25.521 -57.173 -56.462 1.00 33.15 160 ARG B N 1
ATOM 5349 C CA . ARG B 1 163 ? -26.899 -57.427 -56.042 1.00 36.81 160 ARG B CA 1
ATOM 5350 C C . ARG B 1 163 ? -27.014 -58.363 -54.836 1.00 34.96 160 ARG B C 1
ATOM 5351 O O . ARG B 1 163 ? -27.809 -59.307 -54.843 1.00 31.79 160 ARG B O 1
ATOM 5359 N N . ILE B 1 164 ? -26.228 -58.088 -53.800 1.00 33.80 161 ILE B N 1
ATOM 5360 C CA . ILE B 1 164 ? -26.274 -58.886 -52.578 1.00 34.48 161 ILE B CA 1
ATOM 5361 C C . ILE B 1 164 ? -25.950 -58.043 -51.352 1.00 38.37 161 ILE B C 1
ATOM 5362 O O . ILE B 1 164 ? -25.015 -57.243 -51.364 1.00 41.22 161 ILE B O 1
ATOM 5367 N N . HIS B 1 165 ? -26.731 -58.229 -50.294 1.00 40.36 162 HIS B N 1
ATOM 5368 C CA . HIS B 1 165 ? -26.540 -57.483 -49.057 1.00 42.08 162 HIS B CA 1
ATOM 5369 C C . HIS B 1 165 ? -25.217 -57.829 -48.389 1.00 38.45 162 HIS B C 1
ATOM 5370 O O . HIS B 1 165 ? -24.841 -58.993 -48.307 1.00 36.27 162 HIS B O 1
ATOM 5377 N N . CYS B 1 166 ? -24.518 -56.808 -47.905 1.00 37.89 163 CYS B N 1
ATOM 5378 C CA . CYS B 1 166 ? -23.268 -57.013 -47.183 1.00 34.47 163 CYS B CA 1
ATOM 5379 C C . CYS B 1 166 ? -23.507 -57.005 -45.678 1.00 32.74 163 CYS B C 1
ATOM 5380 O O . CYS B 1 166 ? -24.261 -56.179 -45.166 1.00 38.26 163 CYS B O 1
ATOM 5383 N N . ALA B 1 167 ? -22.872 -57.938 -44.975 1.00 27.48 164 ALA B N 1
ATOM 5384 C CA . ALA B 1 167 ? -22.987 -58.028 -43.522 1.00 25.54 164 ALA B CA 1
ATOM 5385 C C . ALA B 1 167 ? -21.614 -58.191 -42.879 1.00 27.82 164 ALA B C 1
ATOM 5386 O O . ALA B 1 167 ? -21.142 -59.310 -42.704 1.00 30.75 164 ALA B O 1
ATOM 5388 N N . PRO B 1 168 ? -20.967 -57.071 -42.522 1.00 28.05 165 PRO B N 1
ATOM 5389 C CA . PRO B 1 168 ? -19.622 -57.131 -41.937 1.00 28.83 165 PRO B CA 1
ATOM 5390 C C . PRO B 1 168 ? -19.559 -58.007 -40.687 1.00 30.87 165 PRO B C 1
ATOM 5391 O O . PRO B 1 168 ? -20.423 -57.910 -39.809 1.00 28.57 165 PRO B O 1
ATOM 5395 N N . VAL B 1 169 ? -18.537 -58.855 -40.620 1.00 30.27 166 VAL B N 1
ATOM 5396 C CA . VAL B 1 169 ? -18.280 -59.660 -39.438 1.00 27.40 166 VAL B CA 1
ATOM 5397 C C . VAL B 1 169 ? -16.941 -59.236 -38.857 1.00 29.49 166 VAL B C 1
ATOM 5398 O O . VAL B 1 169 ? -16.760 -59.204 -37.639 1.00 32.01 166 VAL B O 1
ATOM 5402 N N . THR B 1 170 ? -15.999 -58.915 -39.738 1.00 26.29 167 THR B N 1
ATOM 5403 C CA . THR B 1 170 ? -14.783 -58.232 -39.321 1.00 24.29 167 THR B CA 1
ATOM 5404 C C . THR B 1 170 ? -14.660 -56.895 -40.044 1.00 28.41 167 THR B C 1
ATOM 5405 O O . THR B 1 170 ? -15.360 -56.634 -41.025 1.00 30.81 167 THR B O 1
ATOM 5409 N N . TRP B 1 171 ? -13.773 -56.048 -39.540 1.00 30.04 168 TRP B N 1
ATOM 5410 C CA . TRP B 1 171 ? -13.651 -54.686 -40.019 1.00 30.62 168 TRP B CA 1
ATOM 5411 C C . TRP B 1 171 ? -12.206 -54.239 -39.850 1.00 32.79 168 TRP B C 1
ATOM 5412 O O . TRP B 1 171 ? -11.559 -54.576 -38.856 1.00 30.91 168 TRP B O 1
ATOM 5423 N N . PRO B 1 172 ? -11.686 -53.488 -40.831 1.00 32.10 169 PRO B N 1
ATOM 5424 C CA . PRO B 1 172 ? -10.286 -53.052 -40.809 1.00 31.58 169 PRO B CA 1
ATOM 5425 C C . PRO B 1 172 ? -10.046 -51.913 -39.820 1.00 32.28 169 PRO B C 1
ATOM 5426 O O . PRO B 1 172 ? -10.896 -51.032 -39.666 1.00 28.89 169 PRO B O 1
ATOM 5430 N N . ILE B 1 173 ? -8.896 -51.940 -39.157 1.00 32.53 170 ILE B N 1
ATOM 5431 C CA . ILE B 1 173 ? -8.461 -50.804 -38.352 1.00 36.26 170 ILE B CA 1
ATOM 5432 C C . ILE B 1 173 ? -7.322 -50.099 -39.088 1.00 34.65 170 ILE B C 1
ATOM 5433 O O . ILE B 1 173 ? -6.195 -50.584 -39.121 1.00 34.03 170 ILE B O 1
ATOM 5438 N N . GLY B 1 174 ? -7.634 -48.958 -39.692 1.00 34.35 171 GLY B N 1
ATOM 5439 C CA . GLY B 1 174 ? -6.695 -48.274 -40.561 1.00 34.67 171 GLY B CA 1
ATOM 5440 C C . GLY B 1 174 ? -6.575 -48.964 -41.913 1.00 34.17 171 GLY B C 1
ATOM 5441 O O . GLY B 1 174 ? -7.306 -49.920 -42.205 1.00 28.44 171 GLY B O 1
ATOM 5450 N N . GLY B 1 176 ? -3.357 -49.503 -45.351 1.00 37.60 173 GLY B N 1
ATOM 5451 C CA . GLY B 1 176 ? -1.988 -49.281 -45.776 1.00 39.66 173 GLY B CA 1
ATOM 5452 C C . GLY B 1 176 ? -1.004 -49.272 -44.620 1.00 44.28 173 GLY B C 1
ATOM 5453 O O . GLY B 1 176 ? -1.059 -50.135 -43.743 1.00 42.91 173 GLY B O 1
ATOM 5454 N N . LYS B 1 177 ? -0.105 -48.289 -44.617 1.00 49.39 174 LYS B N 1
ATOM 5455 C CA . LYS B 1 177 ? 0.924 -48.180 -43.583 1.00 51.02 174 LYS B CA 1
ATOM 5456 C C . LYS B 1 177 ? 0.351 -48.169 -42.168 1.00 48.71 174 LYS B C 1
ATOM 5457 O O . LYS B 1 177 ? 0.955 -48.714 -41.245 1.00 49.84 174 LYS B O 1
ATOM 5463 N N . TYR B 1 178 ? -0.815 -47.552 -41.998 1.00 47.22 175 TYR B N 1
ATOM 5464 C CA . TYR B 1 178 ? -1.434 -47.472 -40.680 1.00 49.94 175 TYR B CA 1
ATOM 5465 C C . TYR B 1 178 ? -2.539 -48.505 -40.461 1.00 46.67 175 TYR B C 1
ATOM 5466 O O . TYR B 1 178 ? -3.498 -48.252 -39.728 1.00 45.51 175 TYR B O 1
ATOM 5475 N N . PHE B 1 179 ? -2.402 -49.665 -41.099 1.00 41.51 176 PHE B N 1
ATOM 5476 C CA . PHE B 1 179 ? -3.297 -50.786 -40.835 1.00 36.96 176 PHE B CA 1
ATOM 5477 C C . PHE B 1 179 ? -2.875 -51.494 -39.555 1.00 34.51 176 PHE B C 1
ATOM 5478 O O . PHE B 1 179 ? -1.810 -52.117 -39.500 1.00 31.91 176 PHE B O 1
ATOM 5486 N N . LYS B 1 180 ? -3.713 -51.404 -38.528 1.00 34.83 177 LYS B N 1
ATOM 5487 C CA . LYS B 1 180 ? -3.341 -51.901 -37.206 1.00 36.42 177 LYS B CA 1
ATOM 5488 C C . LYS B 1 180 ? -4.077 -53.166 -36.759 1.00 36.19 177 LYS B C 1
ATOM 5489 O O . LYS B 1 180 ? -3.803 -53.694 -35.683 1.00 39.33 177 LYS B O 1
ATOM 5495 N N . GLY B 1 181 ? -5.006 -53.650 -37.574 1.00 33.41 178 GLY B N 1
ATOM 5496 C CA . GLY B 1 181 ? -5.691 -54.889 -37.256 1.00 36.19 178 GLY B CA 1
ATOM 5497 C C . GLY B 1 181 ? -7.142 -54.933 -37.687 1.00 32.48 178 GLY B C 1
ATOM 5498 O O . GLY B 1 181 ? -7.570 -54.159 -38.540 1.00 29.12 178 GLY B O 1
ATOM 5499 N N . ILE B 1 182 ? -7.896 -55.855 -37.098 1.00 31.22 179 ILE B N 1
ATOM 5500 C CA . ILE B 1 182 ? -9.311 -55.994 -37.415 1.00 30.30 179 ILE B CA 1
ATOM 5501 C C . ILE B 1 182 ? -10.170 -56.089 -36.165 1.00 31.35 179 ILE B C 1
ATOM 5502 O O . ILE B 1 182 ? -9.705 -56.498 -35.100 1.00 32.62 179 ILE B O 1
ATOM 5507 N N . TYR B 1 183 ? -11.428 -55.698 -36.308 1.00 32.85 180 TYR B N 1
ATOM 5508 C CA . TYR B 1 183 ? -12.393 -55.774 -35.224 1.00 34.93 180 TYR B CA 1
ATOM 5509 C C . TYR B 1 183 ? -13.466 -56.789 -35.580 1.00 36.72 180 TYR B C 1
ATOM 5510 O O . TYR B 1 183 ? -14.131 -56.679 -36.614 1.00 34.56 180 TYR B O 1
ATOM 5519 N N . HIS B 1 184 ? -13.611 -57.794 -34.725 1.00 36.43 181 HIS B N 1
ATOM 5520 C CA . HIS B 1 184 ? -14.641 -58.800 -34.906 1.00 35.61 181 HIS B CA 1
ATOM 5521 C C . HIS B 1 184 ? -15.912 -58.265 -34.275 1.00 34.02 181 HIS B C 1
ATOM 5522 O O . HIS B 1 184 ? -15.982 -58.102 -33.058 1.00 34.51 181 HIS B O 1
ATOM 5529 N N . LEU B 1 185 ? -16.908 -57.975 -35.106 1.00 31.74 182 LEU B N 1
ATOM 5530 C CA . LEU B 1 185 ? -18.149 -57.366 -34.633 1.00 32.53 182 LEU B CA 1
ATOM 5531 C C . LEU B 1 185 ? -18.948 -58.291 -33.722 1.00 34.40 182 LEU B C 1
ATOM 5532 O O . LEU B 1 185 ? -19.644 -57.831 -32.814 1.00 36.49 182 LEU B O 1
ATOM 5537 N N . ILE B 1 186 ? -18.849 -59.593 -33.964 1.00 33.42 183 ILE B N 1
ATOM 5538 C CA . ILE B 1 186 ? -19.589 -60.564 -33.165 1.00 36.76 183 ILE B CA 1
ATOM 5539 C C . ILE B 1 186 ? -18.922 -60.820 -31.810 1.00 35.57 183 ILE B C 1
ATOM 5540 O O . ILE B 1 186 ? -19.584 -60.827 -30.777 1.00 37.24 183 ILE B O 1
ATOM 5545 N N . GLU B 1 187 ? -17.608 -61.006 -31.820 1.00 35.66 184 GLU B N 1
ATOM 5546 C CA . GLU B 1 187 ? -16.852 -61.214 -30.593 1.00 36.74 184 GLU B CA 1
ATOM 5547 C C . GLU B 1 187 ? -16.657 -59.912 -29.824 1.00 38.87 184 GLU B C 1
ATOM 5548 O O . GLU B 1 187 ? -16.360 -59.928 -28.629 1.00 36.71 184 GLU B O 1
ATOM 5554 N N . ASP B 1 188 ? -16.821 -58.787 -30.517 1.00 38.07 185 ASP B N 1
ATOM 5555 C CA . ASP B 1 188 ? -16.509 -57.483 -29.949 1.00 37.91 185 ASP B CA 1
ATOM 5556 C C . ASP B 1 188 ? -15.068 -57.490 -29.451 1.00 39.73 185 ASP B C 1
ATOM 5557 O O . ASP B 1 188 ? -14.793 -57.161 -28.297 1.00 39.33 185 ASP B O 1
ATOM 5562 N N . ALA B 1 189 ? -14.153 -57.880 -30.333 1.00 38.91 186 ALA B N 1
ATOM 5563 C CA . ALA B 1 189 ? -12.741 -57.971 -29.985 1.00 36.93 186 ALA B CA 1
ATOM 5564 C C . ALA B 1 189 ? -11.856 -57.435 -31.106 1.00 34.10 186 ALA B C 1
ATOM 5565 O O . ALA B 1 189 ? -12.231 -57.468 -32.281 1.00 34.29 186 ALA B O 1
ATOM 5567 N N . ILE B 1 190 ? -10.681 -56.940 -30.729 1.00 31.40 187 ILE B N 1
ATOM 5568 C CA . ILE B 1 190 ? -9.731 -56.370 -31.673 1.00 32.28 187 ILE B CA 1
ATOM 5569 C C . ILE B 1 190 ? -8.486 -57.241 -31.789 1.00 36.58 187 ILE B C 1
ATOM 5570 O O . ILE B 1 190 ? -7.797 -57.487 -30.797 1.00 38.08 187 ILE B O 1
ATOM 5575 N N . TYR B 1 191 ? -8.198 -57.709 -33.000 1.00 34.53 188 TYR B N 1
ATOM 5576 C CA . TYR B 1 191 ? -6.973 -58.457 -33.248 1.00 35.41 188 TYR B CA 1
ATOM 5577 C C . TYR B 1 191 ? -5.926 -57.538 -33.864 1.00 38.88 188 TYR B C 1
ATOM 5578 O O . TYR B 1 191 ? -6.077 -57.080 -34.999 1.00 38.81 188 TYR B O 1
ATOM 5587 N N . LEU B 1 192 ? -4.865 -57.268 -33.109 1.00 39.94 189 LEU B N 1
ATOM 5588 C CA . LEU B 1 192 ? -3.831 -56.338 -33.545 1.00 41.65 189 LEU B CA 1
ATOM 5589 C C . LEU B 1 192 ? -2.910 -56.946 -34.599 1.00 41.90 189 LEU B C 1
ATOM 5590 O O . LEU B 1 192 ? -2.481 -58.092 -34.479 1.00 40.76 189 LEU B O 1
ATOM 5595 N N . TYR B 1 193 ? -2.610 -56.162 -35.628 1.00 45.91 190 TYR B N 1
ATOM 5596 C CA . TYR B 1 193 ? -1.721 -56.593 -36.699 1.00 51.14 190 TYR B CA 1
ATOM 5597 C C . TYR B 1 193 ? -0.272 -56.244 -36.374 1.00 56.38 190 TYR B C 1
ATOM 5598 O O . TYR B 1 193 ? 0.135 -55.082 -36.438 1.00 57.78 190 TYR B O 1
ATOM 5607 N N . GLN B 1 194 ? 0.500 -57.267 -36.023 1.00 59.26 191 GLN B N 1
ATOM 5608 C CA . GLN B 1 194 ? 1.884 -57.094 -35.609 1.00 62.65 191 GLN B CA 1
ATOM 5609 C C . GLN B 1 194 ? 2.778 -58.074 -36.358 1.00 65.44 191 GLN B C 1
ATOM 5610 O O . GLN B 1 194 ? 3.099 -59.143 -35.840 1.00 65.28 191 GLN B O 1
ATOM 5616 N N . PRO B 1 195 ? 3.185 -57.707 -37.584 1.00 68.27 192 PRO B N 1
ATOM 5617 C CA . PRO B 1 195 ? 3.967 -58.579 -38.470 1.00 69.29 192 PRO B CA 1
ATOM 5618 C C . PRO B 1 195 ? 5.165 -59.205 -37.761 1.00 71.60 192 PRO B C 1
ATOM 5619 O O . PRO B 1 195 ? 6.044 -58.466 -37.317 1.00 73.58 192 PRO B O 1
ATOM 5623 N N . SER B 1 204 ? -0.221 -61.303 -32.837 1.00 79.93 201 SER B N 1
ATOM 5624 C CA . SER B 1 204 ? -1.674 -61.428 -32.849 1.00 78.83 201 SER B CA 1
ATOM 5625 C C . SER B 1 204 ? -2.257 -61.199 -31.458 1.00 75.65 201 SER B C 1
ATOM 5626 O O . SER B 1 204 ? -3.070 -61.987 -30.972 1.00 74.68 201 SER B O 1
ATOM 5629 N N . GLU B 1 205 ? -1.823 -60.115 -30.825 1.00 73.43 202 GLU B N 1
ATOM 5630 C CA . GLU B 1 205 ? -2.357 -59.697 -29.537 1.00 70.58 202 GLU B CA 1
ATOM 5631 C C . GLU B 1 205 ? -3.851 -59.413 -29.657 1.00 65.76 202 GLU B C 1
ATOM 5632 O O . GLU B 1 205 ? -4.298 -58.817 -30.637 1.00 64.05 202 GLU B O 1
ATOM 5638 N N . ARG B 1 206 ? -4.621 -59.838 -28.659 1.00 61.95 203 ARG B N 1
ATOM 5639 C CA . ARG B 1 206 ? -6.072 -59.685 -28.703 1.00 59.18 203 ARG B CA 1
ATOM 5640 C C . ARG B 1 206 ? -6.609 -58.780 -27.592 1.00 58.89 203 ARG B C 1
ATOM 5641 O O . ARG B 1 206 ? -6.180 -58.871 -26.441 1.00 62.80 203 ARG B O 1
ATOM 5649 N N . ILE B 1 207 ? -7.553 -57.911 -27.945 1.00 54.12 204 ILE B N 1
ATOM 5650 C CA . ILE B 1 207 ? -8.099 -56.943 -26.999 1.00 53.13 204 ILE B CA 1
ATOM 5651 C C . ILE B 1 207 ? -9.627 -56.891 -27.043 1.00 52.30 204 ILE B C 1
ATOM 5652 O O . ILE B 1 207 ? -10.219 -56.597 -28.080 1.00 48.80 204 ILE B O 1
ATOM 5657 N N . GLU B 1 208 ? -10.255 -57.170 -25.904 1.00 52.12 205 GLU B N 1
ATOM 5658 C CA . GLU B 1 208 ? -11.712 -57.222 -25.813 1.00 50.59 205 GLU B CA 1
ATOM 5659 C C . GLU B 1 208 ? -12.334 -55.847 -25.590 1.00 45.85 205 GLU B C 1
ATOM 5660 O O . GLU B 1 208 ? -11.798 -55.028 -24.844 1.00 43.72 205 GLU B O 1
ATOM 5666 N N . GLY B 1 209 ? -13.473 -55.608 -26.237 1.00 41.30 206 GLY B N 1
ATOM 5667 C CA . GLY B 1 209 ? -14.212 -54.370 -26.071 1.00 38.92 206 GLY B CA 1
ATOM 5668 C C . GLY B 1 209 ? -13.771 -53.263 -27.013 1.00 40.93 206 GLY B C 1
ATOM 5669 O O . GLY B 1 209 ? -12.632 -52.805 -26.956 1.00 39.46 206 GLY B O 1
ATOM 5670 N N . ILE B 1 210 ? -14.680 -52.826 -27.881 1.00 43.27 207 ILE B N 1
ATOM 5671 C CA . ILE B 1 210 ? -14.379 -51.743 -28.812 1.00 42.78 207 ILE B CA 1
ATOM 5672 C C . ILE B 1 210 ? -14.075 -50.444 -28.059 1.00 42.00 207 ILE B C 1
ATOM 5673 O O . ILE B 1 210 ? -13.369 -49.572 -28.564 1.00 41.45 207 ILE B O 1
ATOM 5678 N N . ASN B 1 211 ? -14.593 -50.335 -26.840 1.00 44.21 208 ASN B N 1
ATOM 5679 C CA . ASN B 1 211 ? -14.398 -49.144 -26.017 1.00 46.18 208 ASN B CA 1
ATOM 5680 C C . ASN B 1 211 ? -13.282 -49.297 -24.989 1.00 47.62 208 ASN B C 1
ATOM 5681 O O . ASN B 1 211 ? -13.078 -48.422 -24.150 1.00 48.32 208 ASN B O 1
ATOM 5686 N N . ASN B 1 212 ? -12.568 -50.414 -25.052 1.00 47.65 209 ASN B N 1
ATOM 5687 C CA . ASN B 1 212 ? -11.459 -50.651 -24.141 1.00 44.96 209 ASN B CA 1
ATOM 5688 C C . ASN B 1 212 ? -10.413 -49.543 -24.255 1.00 45.83 209 ASN B C 1
ATOM 5689 O O . ASN B 1 212 ? -9.852 -49.321 -25.330 1.00 45.80 209 ASN B O 1
ATOM 5694 N N . PRO B 1 213 ? -10.156 -48.837 -23.143 1.00 56.82 210 PRO B N 1
ATOM 5695 C CA . PRO B 1 213 ? -9.235 -47.694 -23.095 1.00 56.10 210 PRO B CA 1
ATOM 5696 C C . PRO B 1 213 ? -7.844 -48.013 -23.635 1.00 53.94 210 PRO B C 1
ATOM 5697 O O . PRO B 1 213 ? -7.152 -47.109 -24.100 1.00 51.86 210 PRO B O 1
ATOM 5701 N N . GLU B 1 214 ? -7.435 -49.276 -23.575 1.00 55.98 211 GLU B N 1
ATOM 5702 C CA . GLU B 1 214 ? -6.129 -49.651 -24.104 1.00 59.58 211 GLU B CA 1
ATOM 5703 C C . GLU B 1 214 ? -6.043 -49.471 -25.621 1.00 58.58 211 GLU B C 1
ATOM 5704 O O . GLU B 1 214 ? -4.958 -49.271 -26.165 1.00 59.41 211 GLU B O 1
ATOM 5710 N N . LEU B 1 215 ? -7.183 -49.540 -26.299 1.00 55.96 212 LEU B N 1
ATOM 5711 C CA . LEU B 1 215 ? -7.213 -49.308 -27.740 1.00 54.71 212 LEU B CA 1
ATOM 5712 C C . LEU B 1 215 ? -6.688 -47.915 -28.067 1.00 53.41 212 LEU B C 1
ATOM 5713 O O . LEU B 1 215 ? -5.831 -47.752 -28.935 1.00 50.09 212 LEU B O 1
ATOM 5718 N N . ASP B 1 216 ? -7.208 -46.916 -27.361 1.00 56.46 213 ASP B N 1
ATOM 5719 C CA . ASP B 1 216 ? -6.815 -45.527 -27.580 1.00 60.07 213 ASP B CA 1
ATOM 5720 C C . ASP B 1 216 ? -5.332 -45.316 -27.296 1.00 62.09 213 ASP B C 1
ATOM 5721 O O . ASP B 1 216 ? -4.690 -44.453 -27.896 1.00 62.43 213 ASP B O 1
ATOM 5726 N N . LYS B 1 217 ? -4.796 -46.115 -26.380 1.00 63.61 214 LYS B N 1
ATOM 5727 C CA . LYS B 1 217 ? -3.394 -46.013 -25.996 1.00 67.67 214 LYS B CA 1
ATOM 5728 C C . LYS B 1 217 ? -2.477 -46.515 -27.102 1.00 66.67 214 LYS B C 1
ATOM 5729 O O . LYS B 1 217 ? -1.465 -45.888 -27.410 1.00 67.45 214 LYS B O 1
ATOM 5735 N N . LYS B 1 218 ? -2.838 -47.645 -27.700 1.00 66.10 215 LYS B N 1
ATOM 5736 C CA . LYS B 1 218 ? -2.011 -48.256 -28.732 1.00 65.44 215 LYS B CA 1
ATOM 5737 C C . LYS B 1 218 ? -2.320 -47.737 -30.135 1.00 64.43 215 LYS B C 1
ATOM 5738 O O . LYS B 1 218 ? -1.434 -47.685 -30.985 1.00 67.03 215 LYS B O 1
ATOM 5744 N N . LEU B 1 219 ? -3.569 -47.350 -30.376 1.00 61.07 216 LEU B N 1
ATOM 5745 C CA . LEU B 1 219 ? -4.001 -47.007 -31.732 1.00 58.17 216 LEU B CA 1
ATOM 5746 C C . LEU B 1 219 ? -4.324 -45.525 -31.940 1.00 55.78 216 LEU B C 1
ATOM 5747 O O . LEU B 1 219 ? -4.421 -45.057 -33.078 1.00 54.90 216 LEU B O 1
ATOM 5752 N N . GLY B 1 220 ? -4.494 -44.793 -30.844 1.00 53.66 217 GLY B N 1
ATOM 5753 C CA . GLY B 1 220 ? -4.722 -43.359 -30.908 1.00 51.73 217 GLY B CA 1
ATOM 5754 C C . GLY B 1 220 ? -6.024 -42.960 -31.579 1.00 51.71 217 GLY B C 1
ATOM 5755 O O . GLY B 1 220 ? -7.099 -43.435 -31.208 1.00 51.46 217 GLY B O 1
ATOM 5756 N N . ASP B 1 221 ? -5.922 -42.074 -32.567 1.00 50.71 218 ASP B N 1
ATOM 5757 C CA . ASP B 1 221 ? -7.087 -41.605 -33.312 1.00 51.29 218 ASP B CA 1
ATOM 5758 C C . ASP B 1 221 ? -7.796 -42.735 -34.068 1.00 49.73 218 ASP B C 1
ATOM 5759 O O . ASP B 1 221 ? -8.990 -42.641 -34.356 1.00 48.88 218 ASP B O 1
ATOM 5764 N N . LEU B 1 222 ? -7.063 -43.798 -34.389 1.00 47.23 219 LEU B N 1
ATOM 5765 C CA . LEU B 1 222 ? -7.650 -44.942 -35.084 1.00 45.74 219 LEU B CA 1
ATOM 5766 C C . LEU B 1 222 ? -8.721 -45.615 -34.231 1.00 43.22 219 LEU B C 1
ATOM 5767 O O . LEU B 1 222 ? -9.672 -46.191 -34.757 1.00 41.04 219 LEU B O 1
ATOM 5772 N N . ALA B 1 223 ? -8.563 -45.537 -32.913 1.00 43.90 220 ALA B N 1
ATOM 5773 C CA . ALA B 1 223 ? -9.512 -46.161 -31.997 1.00 40.98 220 ALA B CA 1
ATOM 5774 C C . ALA B 1 223 ? -10.899 -45.542 -32.136 1.00 39.42 220 ALA B C 1
ATOM 5775 O O . ALA B 1 223 ? -11.896 -46.257 -32.204 1.00 37.88 220 ALA B O 1
ATOM 5777 N N . SER B 1 224 ? -10.962 -44.215 -32.185 1.00 37.84 221 SER B N 1
ATOM 5778 C CA . SER B 1 224 ? -12.246 -43.531 -32.340 1.00 37.60 221 SER B CA 1
ATOM 5779 C C . SER B 1 224 ? -12.754 -43.569 -33.785 1.00 34.52 221 SER B C 1
ATOM 5780 O O . SER B 1 224 ? -13.952 -43.444 -34.032 1.00 35.65 221 SER B O 1
ATOM 5783 N N . GLU B 1 225 ? -11.844 -43.747 -34.736 1.00 32.88 222 GLU B N 1
ATOM 5784 C CA . GLU B 1 225 ? -12.245 -43.926 -36.126 1.00 35.72 222 GLU B CA 1
ATOM 5785 C C . GLU B 1 225 ? -12.929 -45.287 -36.285 1.00 38.34 222 GLU B C 1
ATOM 5786 O O . GLU B 1 225 ? -13.929 -45.414 -36.988 1.00 38.88 222 GLU B O 1
ATOM 5792 N N . LEU B 1 226 ? -12.394 -46.303 -35.613 1.00 39.51 223 LEU B N 1
ATOM 5793 C CA . LEU B 1 226 ? -13.023 -47.620 -35.601 1.00 37.93 223 LEU B CA 1
ATOM 5794 C C . LEU B 1 226 ? -14.445 -47.518 -35.060 1.00 37.61 223 LEU B C 1
ATOM 5795 O O . LEU B 1 226 ? -15.385 -48.033 -35.662 1.00 38.28 223 LEU B O 1
ATOM 5800 N N . ARG B 1 227 ? -14.599 -46.849 -33.923 1.00 37.48 224 ARG B N 1
ATOM 5801 C CA . ARG B 1 227 ? -15.915 -46.665 -33.320 1.00 36.42 224 ARG B CA 1
ATOM 5802 C C . ARG B 1 227 ? -16.848 -45.902 -34.251 1.00 34.98 224 ARG B C 1
ATOM 5803 O O . ARG B 1 227 ? -17.999 -46.293 -34.452 1.00 35.87 224 ARG B O 1
ATOM 5811 N N . ASN B 1 228 ? -16.346 -44.807 -34.810 1.00 32.66 225 ASN B N 1
ATOM 5812 C CA . ASN B 1 228 ? -17.084 -44.054 -35.813 1.00 32.54 225 ASN B CA 1
ATOM 5813 C C . ASN B 1 228 ? -17.580 -44.976 -36.921 1.00 30.14 225 ASN B C 1
ATOM 5814 O O . ASN B 1 228 ? -18.784 -45.093 -37.144 1.00 31.96 225 ASN B O 1
ATOM 5819 N N . GLU B 1 229 ? -16.649 -45.641 -37.601 1.00 32.57 226 GLU B N 1
ATOM 5820 C CA . GLU B 1 229 ? -16.995 -46.514 -38.727 1.00 34.51 226 GLU B CA 1
ATOM 5821 C C . GLU B 1 229 ? -17.938 -47.656 -38.353 1.00 33.13 226 GLU B C 1
ATOM 5822 O O . GLU B 1 229 ? -18.841 -47.991 -39.117 1.00 33.07 226 GLU B O 1
ATOM 5828 N N . ILE B 1 230 ? -17.732 -48.250 -37.182 1.00 35.34 227 ILE B N 1
ATOM 5829 C CA . ILE B 1 230 ? -18.598 -49.337 -36.730 1.00 36.13 227 ILE B CA 1
ATOM 5830 C C . ILE B 1 230 ? -20.038 -48.856 -36.538 1.00 36.97 227 ILE B C 1
ATOM 5831 O O . ILE B 1 230 ? -20.992 -49.581 -36.830 1.00 33.93 227 ILE B O 1
ATOM 5836 N N . GLU B 1 231 ? -20.189 -47.622 -36.069 1.00 40.38 228 GLU B N 1
ATOM 5837 C CA . GLU B 1 231 ? -21.513 -47.031 -35.896 1.00 42.11 228 GLU B CA 1
ATOM 5838 C C . GLU B 1 231 ? -22.188 -46.765 -37.243 1.00 37.90 228 GLU B C 1
ATOM 5839 O O . GLU B 1 231 ? -23.354 -47.115 -37.444 1.00 33.84 228 GLU B O 1
ATOM 5845 N N . LEU B 1 232 ? -21.448 -46.143 -38.159 1.00 37.05 229 LEU B N 1
ATOM 5846 C CA . LEU B 1 232 ? -21.923 -45.949 -39.524 1.00 38.96 229 LEU B CA 1
ATOM 5847 C C . LEU B 1 232 ? -22.334 -47.289 -40.135 1.00 40.97 229 LEU B C 1
ATOM 5848 O O . LEU B 1 232 ? -23.385 -47.396 -40.768 1.00 41.30 229 LEU B O 1
ATOM 5853 N N . VAL B 1 233 ? -21.499 -48.308 -39.943 1.00 42.64 230 VAL B N 1
ATOM 5854 C CA . VAL B 1 233 ? -21.773 -49.641 -40.476 1.00 46.15 230 VAL B CA 1
ATOM 5855 C C . VAL B 1 233 ? -23.128 -50.158 -40.026 1.00 47.45 230 VAL B C 1
ATOM 5856 O O . VAL B 1 233 ? -23.963 -50.521 -40.846 1.00 46.31 230 VAL B O 1
ATOM 5860 N N . LYS B 1 234 ? -23.341 -50.188 -38.715 1.00 52.09 231 LYS B N 1
ATOM 5861 C CA . LYS B 1 234 ? -24.551 -50.781 -38.151 1.00 54.89 231 LYS B CA 1
ATOM 5862 C C . LYS B 1 234 ? -25.798 -49.920 -38.368 1.00 58.13 231 LYS B C 1
ATOM 5863 O O . LYS B 1 234 ? -26.882 -50.248 -37.889 1.00 61.47 231 LYS B O 1
ATOM 5869 N N . GLY B 1 235 ? -25.638 -48.823 -39.099 1.00 58.15 232 GLY B N 1
ATOM 5870 C CA . GLY B 1 235 ? -26.759 -47.970 -39.442 1.00 57.61 232 GLY B CA 1
ATOM 5871 C C . GLY B 1 235 ? -27.083 -48.046 -40.921 1.00 57.66 232 GLY B C 1
ATOM 5872 O O . GLY B 1 235 ? -28.237 -47.903 -41.323 1.00 59.59 232 GLY B O 1
ATOM 5873 N N . ALA B 1 236 ? -26.057 -48.282 -41.733 1.00 56.87 233 ALA B N 1
ATOM 5874 C CA . ALA B 1 236 ? -26.222 -48.334 -43.179 1.00 57.91 233 ALA B CA 1
ATOM 5875 C C . ALA B 1 236 ? -26.018 -49.742 -43.733 1.00 59.05 233 ALA B C 1
ATOM 5876 O O . ALA B 1 236 ? -26.086 -49.957 -44.943 1.00 60.27 233 ALA B O 1
ATOM 5878 N N . SER B 1 237 ? -25.772 -50.700 -42.847 1.00 58.45 234 SER B N 1
ATOM 5879 C CA . SER B 1 237 ? -25.480 -52.064 -43.273 1.00 58.77 234 SER B CA 1
ATOM 5880 C C . SER B 1 237 ? -26.373 -53.083 -42.569 1.00 60.62 234 SER B C 1
ATOM 5881 O O . SER B 1 237 ? -27.252 -52.719 -41.789 1.00 62.35 234 SER B O 1
ATOM 5884 N N . HIS B 1 238 ? -26.148 -54.361 -42.860 1.00 60.79 235 HIS B N 1
ATOM 5885 C CA . HIS B 1 238 ? -26.912 -55.437 -42.243 1.00 60.45 235 HIS B CA 1
ATOM 5886 C C . HIS B 1 238 ? -26.019 -56.260 -41.322 1.00 56.33 235 HIS B C 1
ATOM 5887 O O . HIS B 1 238 ? -24.814 -56.373 -41.556 1.00 56.47 235 HIS B O 1
ATOM 5894 N N . PRO B 1 239 ? -26.611 -56.835 -40.265 1.00 50.12 236 PRO B N 1
ATOM 5895 C CA . PRO B 1 239 ? -25.901 -57.773 -39.394 1.00 47.22 236 PRO B CA 1
ATOM 5896 C C . PRO B 1 239 ? -25.923 -59.158 -40.024 1.00 44.63 236 PRO B C 1
ATOM 5897 O O . PRO B 1 239 ? -26.853 -59.468 -40.771 1.00 43.65 236 PRO B O 1
ATOM 5901 N N . PHE B 1 240 ? -24.921 -59.980 -39.738 1.00 44.01 237 PHE B N 1
ATOM 5902 C CA . PHE B 1 240 ? -24.896 -61.325 -40.295 1.00 45.30 237 PHE B CA 1
ATOM 5903 C C . PHE B 1 240 ? -26.176 -62.076 -39.946 1.00 48.37 237 PHE B C 1
ATOM 5904 O O . PHE B 1 240 ? -26.765 -61.857 -38.888 1.00 49.45 237 PHE B O 1
ATOM 5912 N N . GLU B 1 241 ? -26.600 -62.961 -40.843 1.00 49.57 238 GLU B N 1
ATOM 5913 C CA . GLU B 1 241 ? -27.851 -63.690 -40.672 1.00 51.93 238 GLU B CA 1
ATOM 5914 C C . GLU B 1 241 ? -27.828 -64.985 -41.483 1.00 48.93 238 GLU B C 1
ATOM 5915 O O . GLU B 1 241 ? -27.747 -64.957 -42.711 1.00 45.53 238 GLU B O 1
ATOM 5921 N N . ARG B 1 242 ? -27.888 -66.115 -40.781 1.00 49.71 239 ARG B N 1
ATOM 5922 C CA . ARG B 1 242 ? -27.814 -67.440 -41.398 1.00 51.05 239 ARG B CA 1
ATOM 5923 C C . ARG B 1 242 ? -28.774 -67.605 -42.579 1.00 48.12 239 ARG B C 1
ATOM 5924 O O . ARG B 1 242 ? -28.353 -67.937 -43.685 1.00 49.54 239 ARG B O 1
ATOM 5932 N N . GLU B 1 243 ? -30.060 -67.372 -42.335 1.00 46.03 240 GLU B N 1
ATOM 5933 C CA . GLU B 1 243 ? -31.095 -67.578 -43.347 1.00 45.57 240 GLU B CA 1
ATOM 5934 C C . GLU B 1 243 ? -30.805 -66.837 -44.656 1.00 44.77 240 GLU B C 1
ATOM 5935 O O . GLU B 1 243 ? -30.841 -67.427 -45.741 1.00 43.26 240 GLU B O 1
ATOM 5941 N N . GLY B 1 244 ? -30.522 -65.543 -44.553 1.00 41.98 241 GLY B N 1
ATOM 5942 C CA . GLY B 1 244 ? -30.211 -64.746 -45.725 1.00 40.44 241 GLY B CA 1
ATOM 5943 C C . GLY B 1 244 ? -28.955 -65.231 -46.424 1.00 38.74 241 GLY B C 1
ATOM 5944 O O . GLY B 1 244 ? -28.876 -65.241 -47.656 1.00 37.88 241 GLY B O 1
ATOM 5945 N N . TYR B 1 245 ? -27.969 -65.637 -45.631 1.00 35.07 242 TYR B N 1
ATOM 5946 C CA . TYR B 1 245 ? -26.723 -66.149 -46.178 1.00 33.92 242 TYR B CA 1
ATOM 5947 C C . TYR B 1 245 ? -26.947 -67.439 -46.963 1.00 34.82 242 TYR B C 1
ATOM 5948 O O . TYR B 1 245 ? -26.396 -67.614 -48.048 1.00 33.12 242 TYR B O 1
ATOM 5957 N N . LEU B 1 246 ? -27.765 -68.335 -46.419 1.00 35.69 243 LEU B N 1
ATOM 5958 C CA . LEU B 1 246 ? -28.038 -69.610 -47.077 1.00 36.72 243 LEU B CA 1
ATOM 5959 C C . LEU B 1 246 ? -28.873 -69.465 -48.353 1.00 37.44 243 LEU B C 1
ATOM 5960 O O . LEU B 1 246 ? -28.767 -70.284 -49.262 1.00 38.76 243 LEU B O 1
ATOM 5965 N N . LYS B 1 247 ? -29.701 -68.427 -48.420 1.00 36.77 244 LYS B N 1
ATOM 5966 C CA . LYS B 1 247 ? -30.518 -68.190 -49.605 1.00 36.40 244 LYS B CA 1
ATOM 5967 C C . LYS B 1 247 ? -29.778 -67.357 -50.643 1.00 33.73 244 LYS B C 1
ATOM 5968 O O . LYS B 1 247 ? -30.319 -67.049 -51.704 1.00 35.48 244 LYS B O 1
ATOM 5974 N N . GLY B 1 248 ? -28.539 -66.995 -50.334 1.00 31.66 245 GLY B N 1
ATOM 5975 C CA . GLY B 1 248 ? -27.719 -66.223 -51.253 1.00 31.21 245 GLY B CA 1
ATOM 5976 C C . GLY B 1 248 ? -28.122 -64.763 -51.373 1.00 32.63 245 GLY B C 1
ATOM 5977 O O . GLY B 1 248 ? -27.854 -64.125 -52.390 1.00 30.07 245 GLY B O 1
ATOM 5978 N N . GLU B 1 249 ? -28.753 -64.223 -50.334 1.00 36.09 246 GLU B N 1
ATOM 5979 C CA . GLU B 1 249 ? -29.213 -62.835 -50.369 1.00 40.83 246 GLU B CA 1
ATOM 5980 C C . GLU B 1 249 ? -28.292 -61.917 -49.581 1.00 40.36 246 GLU B C 1
ATOM 5981 O O . GLU B 1 249 ? -28.412 -60.695 -49.649 1.00 39.07 246 GLU B O 1
ATOM 5987 N N . LEU B 1 250 ? -27.371 -62.514 -48.835 1.00 33.91 247 LEU B N 1
ATOM 5988 C CA . LEU B 1 250 ? -26.531 -61.766 -47.913 1.00 34.76 247 LEU B CA 1
ATOM 5989 C C . LEU B 1 250 ? -25.164 -62.426 -47.810 1.00 34.30 247 LEU B C 1
ATOM 5990 O O . LEU B 1 250 ? -25.065 -63.655 -47.762 1.00 34.88 247 LEU B O 1
ATOM 5995 N N . THR B 1 251 ? -24.110 -61.616 -47.787 1.00 29.93 248 THR B N 1
ATOM 5996 C CA . THR B 1 251 ? -22.755 -62.137 -47.616 1.00 28.46 248 THR B CA 1
ATOM 5997 C C . THR B 1 251 ? -22.028 -61.519 -46.423 1.00 30.48 248 THR B C 1
ATOM 5998 O O . THR B 1 251 ? -21.904 -60.300 -46.328 1.00 26.55 248 THR B O 1
ATOM 6002 N N . PRO B 1 252 ? -21.540 -62.363 -45.506 1.00 30.91 249 PRO B N 1
ATOM 6003 C CA . PRO B 1 252 ? -20.699 -61.829 -44.427 1.00 31.44 249 PRO B CA 1
ATOM 6004 C C . PRO B 1 252 ? -19.350 -61.373 -44.982 1.00 30.93 249 PRO B C 1
ATOM 6005 O O . PRO B 1 252 ? -18.754 -62.089 -45.786 1.00 31.78 249 PRO B O 1
ATOM 6009 N N . ILE B 1 253 ? -18.885 -60.194 -44.573 1.00 30.22 250 ILE B N 1
ATOM 6010 C CA . ILE B 1 253 ? -17.614 -59.660 -45.067 1.00 27.76 250 ILE B CA 1
ATOM 6011 C C . ILE B 1 253 ? -16.493 -59.801 -44.048 1.00 26.57 250 ILE B C 1
ATOM 6012 O O . ILE B 1 253 ? -16.682 -59.555 -42.856 1.00 24.47 250 ILE B O 1
ATOM 6017 N N . PHE B 1 254 ? -15.319 -60.185 -44.535 1.00 30.16 251 PHE B N 1
ATOM 6018 C CA . PHE B 1 254 ? -14.126 -60.265 -43.707 1.00 30.56 251 PHE B CA 1
ATOM 6019 C C . PHE B 1 254 ? -13.012 -59.458 -44.358 1.00 29.30 251 PHE B C 1
ATOM 6020 O O . PHE B 1 254 ? -12.879 -59.446 -45.583 1.00 29.54 251 PHE B O 1
ATOM 6028 N N . PHE B 1 255 ? -12.224 -58.772 -43.541 1.00 26.32 252 PHE B N 1
ATOM 6029 C CA . PHE B 1 255 ? -11.113 -57.979 -44.049 1.00 29.14 252 PHE B CA 1
ATOM 6030 C C . PHE B 1 255 ? -9.805 -58.564 -43.543 1.00 31.11 252 PHE B C 1
ATOM 6031 O O . PHE B 1 255 ? -9.717 -59.002 -42.399 1.00 31.69 252 PHE B O 1
ATOM 6039 N N . GLY B 1 256 ? -8.782 -58.567 -44.386 1.00 33.36 253 GLY B N 1
ATOM 6040 C CA . GLY B 1 256 ? -7.487 -59.045 -43.949 1.00 32.56 253 GLY B CA 1
ATOM 6041 C C . GLY B 1 256 ? -6.366 -58.782 -44.926 1.00 34.52 253 GLY B C 1
ATOM 6042 O O . GLY B 1 256 ? -6.524 -58.059 -45.913 1.00 36.05 253 GLY B O 1
ATOM 6043 N N . SER B 1 257 ? -5.216 -59.367 -44.623 1.00 36.78 254 SER B N 1
ATOM 6044 C CA . SER B 1 257 ? -4.078 -59.371 -45.517 1.00 38.61 254 SER B CA 1
ATOM 6045 C C . SER B 1 257 ? -3.625 -60.816 -45.648 1.00 40.14 254 SER B C 1
ATOM 6046 O O . SER B 1 257 ? -2.988 -61.362 -44.744 1.00 39.96 254 SER B O 1
ATOM 6049 N N . ALA B 1 258 ? -3.974 -61.436 -46.771 1.00 38.28 255 ALA B N 1
ATOM 6050 C CA . ALA B 1 258 ? -3.677 -62.847 -46.996 1.00 37.72 255 ALA B CA 1
ATOM 6051 C C . ALA B 1 258 ? -2.180 -63.130 -46.961 1.00 36.29 255 ALA B C 1
ATOM 6052 O O . ALA B 1 258 ? -1.746 -64.118 -46.372 1.00 39.50 255 ALA B O 1
ATOM 6054 N N . ILE B 1 259 ? -1.395 -62.263 -47.593 1.00 33.12 256 ILE B N 1
ATOM 6055 C CA . ILE B 1 259 ? 0.050 -62.448 -47.655 1.00 33.30 256 ILE B CA 1
ATOM 6056 C C . ILE B 1 259 ? 0.675 -62.464 -46.252 1.00 36.75 256 ILE B C 1
ATOM 6057 O O . ILE B 1 259 ? 1.729 -63.065 -46.044 1.00 39.97 256 ILE B O 1
ATOM 6062 N N . ASN B 1 260 ? 0.014 -61.813 -45.297 1.00 36.71 257 ASN B N 1
ATOM 6063 C CA . ASN B 1 260 ? 0.454 -61.826 -43.901 1.00 38.95 257 ASN B CA 1
ATOM 6064 C C . ASN B 1 260 ? -0.327 -62.828 -43.063 1.00 41.04 257 ASN B C 1
ATOM 6065 O O . ASN B 1 260 ? -0.184 -62.872 -41.842 1.00 42.84 257 ASN B O 1
ATOM 6070 N N . ASN B 1 261 ? -1.160 -63.626 -43.724 1.00 42.59 258 ASN B N 1
ATOM 6071 C CA . ASN B 1 261 ? -1.956 -64.640 -43.041 1.00 40.96 258 ASN B CA 1
ATOM 6072 C C . ASN B 1 261 ? -2.749 -64.028 -41.898 1.00 39.35 258 ASN B C 1
ATOM 6073 O O . ASN B 1 261 ? -2.840 -64.597 -40.809 1.00 40.21 258 ASN B O 1
ATOM 6078 N N . PHE B 1 262 ? -3.315 -62.856 -42.159 1.00 35.91 259 PHE B N 1
ATOM 6079 C CA . PHE B 1 262 ? -4.019 -62.094 -41.142 1.00 32.92 259 PHE B CA 1
ATOM 6080 C C . PHE B 1 262 ? -5.480 -61.917 -41.524 1.00 30.55 259 PHE B C 1
ATOM 6081 O O . PHE B 1 262 ? -5.796 -61.535 -42.655 1.00 31.83 259 PHE B O 1
ATOM 6089 N N . GLY B 1 263 ? -6.369 -62.185 -40.576 1.00 28.00 260 GLY B N 1
ATOM 6090 C CA . GLY B 1 263 ? -7.794 -62.103 -40.825 1.00 28.85 260 GLY B CA 1
ATOM 6091 C C . GLY B 1 263 ? -8.315 -63.387 -41.439 1.00 31.61 260 GLY B C 1
ATOM 6092 O O . GLY B 1 263 ? -9.524 -63.591 -41.532 1.00 32.76 260 GLY B O 1
ATOM 6093 N N . VAL B 1 264 ? -7.396 -64.257 -41.850 1.00 34.30 261 VAL B N 1
ATOM 6094 C CA . VAL B 1 264 ? -7.758 -65.519 -42.489 1.00 33.92 261 VAL B CA 1
ATOM 6095 C C . VAL B 1 264 ? -8.422 -66.484 -41.508 1.00 32.42 261 VAL B C 1
ATOM 6096 O O . VAL B 1 264 ? -9.449 -67.090 -41.822 1.00 30.26 261 VAL B O 1
ATOM 6100 N N . GLY B 1 265 ? -7.832 -66.619 -40.323 1.00 32.59 262 GLY B N 1
ATOM 6101 C CA . GLY B 1 265 ? -8.350 -67.506 -39.294 1.00 32.06 262 GLY B CA 1
ATOM 6102 C C . GLY B 1 265 ? -9.794 -67.216 -38.938 1.00 33.28 262 GLY B C 1
ATOM 6103 O O . GLY B 1 265 ? -10.594 -68.132 -38.756 1.00 33.76 262 GLY B O 1
ATOM 6104 N N . GLU B 1 266 ? -10.124 -65.932 -38.833 1.00 34.89 263 GLU B N 1
ATOM 6105 C CA . GLU B 1 266 ? -11.491 -65.507 -38.558 1.00 32.41 263 GLU B CA 1
ATOM 6106 C C . GLU B 1 266 ? -12.424 -65.898 -39.699 1.00 33.60 263 GLU B C 1
ATOM 6107 O O . GLU B 1 266 ? -13.568 -66.289 -39.471 1.00 34.75 263 GLU B O 1
ATOM 6113 N N . LEU B 1 267 ? -11.926 -65.791 -40.927 1.00 33.25 264 LEU B N 1
ATOM 6114 C CA . LEU B 1 267 ? -12.695 -66.174 -42.105 1.00 33.74 264 LEU B CA 1
ATOM 6115 C C . LEU B 1 267 ? -12.988 -67.675 -42.116 1.00 33.95 264 LEU B C 1
ATOM 6116 O O . LEU B 1 267 ? -14.131 -68.092 -42.295 1.00 34.55 264 LEU B O 1
ATOM 6121 N N . LEU B 1 268 ? -11.947 -68.477 -41.917 1.00 36.84 265 LEU B N 1
ATOM 6122 C CA . LEU B 1 268 ? -12.062 -69.936 -41.940 1.00 36.15 265 LEU B CA 1
ATOM 6123 C C . LEU B 1 268 ? -13.001 -70.481 -40.863 1.00 37.51 265 LEU B C 1
ATOM 6124 O O . LEU B 1 268 ? -13.783 -71.397 -41.114 1.00 36.38 265 LEU B O 1
ATOM 6129 N N . ASP B 1 269 ? -12.910 -69.923 -39.662 1.00 38.80 266 ASP B N 1
ATOM 6130 C CA . ASP B 1 269 ? -13.770 -70.351 -38.565 1.00 39.14 266 ASP B CA 1
ATOM 6131 C C . ASP B 1 269 ? -15.235 -70.055 -38.860 1.00 36.38 266 ASP B C 1
ATOM 6132 O O . ASP B 1 269 ? -16.112 -70.865 -38.561 1.00 37.75 266 ASP B O 1
ATOM 6137 N N . ALA B 1 270 ? -15.502 -68.896 -39.448 1.00 33.49 267 ALA B N 1
ATOM 6138 C CA . ALA B 1 270 ? -16.871 -68.553 -39.797 1.00 33.49 267 ALA B CA 1
ATOM 6139 C C . ALA B 1 270 ? -17.350 -69.436 -40.948 1.00 34.00 267 ALA B C 1
ATOM 6140 O O . ALA B 1 270 ? -18.532 -69.772 -41.032 1.00 34.00 267 ALA B O 1
ATOM 6142 N N . PHE B 1 271 ? -16.420 -69.818 -41.819 1.00 33.30 268 PHE B N 1
ATOM 6143 C CA . PHE B 1 271 ? -16.734 -70.693 -42.948 1.00 34.60 268 PHE B CA 1
ATOM 6144 C C . PHE B 1 271 ? -17.195 -72.085 -42.504 1.00 37.84 268 PHE B C 1
ATOM 6145 O O . PHE B 1 271 ? -18.324 -72.489 -42.786 1.00 37.97 268 PHE B O 1
ATOM 6153 N N . VAL B 1 272 ? -16.321 -72.821 -41.822 1.00 40.68 269 VAL B N 1
ATOM 6154 C CA . VAL B 1 272 ? -16.673 -74.165 -41.359 1.00 42.28 269 VAL B CA 1
ATOM 6155 C C . VAL B 1 272 ? -17.949 -74.142 -40.519 1.00 40.98 269 VAL B C 1
ATOM 6156 O O . VAL B 1 272 ? -18.767 -75.057 -40.591 1.00 42.24 269 VAL B O 1
ATOM 6160 N N . LYS B 1 273 ? -18.123 -73.078 -39.744 1.00 39.85 270 LYS B N 1
ATOM 6161 C CA . LYS B 1 273 ? -19.285 -72.951 -38.875 1.00 40.21 270 LYS B CA 1
ATOM 6162 C C . LYS B 1 273 ? -20.589 -72.699 -39.626 1.00 38.34 270 LYS B C 1
ATOM 6163 O O . LYS B 1 273 ? -21.614 -73.310 -39.317 1.00 35.15 270 LYS B O 1
ATOM 6169 N N . GLU B 1 274 ? -20.553 -71.802 -40.610 1.00 38.88 271 GLU B N 1
ATOM 6170 C CA . GLU B 1 274 ? -21.780 -71.336 -41.253 1.00 38.25 271 GLU B CA 1
ATOM 6171 C C . GLU B 1 274 ? -22.025 -71.903 -42.649 1.00 34.47 271 GLU B C 1
ATOM 6172 O O . GLU B 1 274 ? -23.172 -72.037 -43.065 1.00 31.86 271 GLU B O 1
ATOM 6178 N N . ALA B 1 275 ? -20.958 -72.214 -43.379 1.00 34.28 272 ALA B N 1
ATOM 6179 C CA . ALA B 1 275 ? -21.105 -72.691 -44.756 1.00 29.88 272 ALA B CA 1
ATOM 6180 C C . ALA B 1 275 ? -21.859 -74.017 -44.788 1.00 32.51 272 ALA B C 1
ATOM 6181 O O . ALA B 1 275 ? -21.707 -74.843 -43.889 1.00 35.82 272 ALA B O 1
ATOM 6183 N N . PRO B 1 276 ? -22.675 -74.221 -45.829 1.00 32.03 273 PRO B N 1
ATOM 6184 C CA . PRO B 1 276 ? -23.547 -75.396 -45.927 1.00 32.87 273 PRO B CA 1
ATOM 6185 C C . PRO B 1 276 ? -22.794 -76.695 -46.183 1.00 36.94 273 PRO B C 1
ATOM 6186 O O . PRO B 1 276 ? -21.810 -76.705 -46.926 1.00 38.02 273 PRO B O 1
ATOM 6190 N N . PRO B 1 277 ? -23.253 -77.785 -45.555 1.00 35.54 274 PRO B N 1
ATOM 6191 C CA . PRO B 1 277 ? -22.797 -79.127 -45.917 1.00 39.93 274 PRO B CA 1
ATOM 6192 C C . PRO B 1 277 ? -23.378 -79.484 -47.282 1.00 39.82 274 PRO B C 1
ATOM 6193 O O . PRO B 1 277 ? -24.269 -78.780 -47.765 1.00 41.73 274 PRO B O 1
ATOM 6197 N N . PRO B 1 278 ? -22.870 -80.549 -47.911 1.00 38.87 275 PRO B N 1
ATOM 6198 C CA . PRO B 1 278 ? -23.409 -80.979 -49.203 1.00 39.80 275 PRO B CA 1
ATOM 6199 C C . PRO B 1 278 ? -24.936 -80.962 -49.223 1.00 38.55 275 PRO B C 1
ATOM 6200 O O . PRO B 1 278 ? -25.583 -81.494 -48.327 1.00 37.26 275 PRO B O 1
ATOM 6204 N N . GLN B 1 279 ? -25.504 -80.331 -50.240 1.00 40.01 276 GLN B N 1
ATOM 6205 C CA . GLN B 1 279 ? -26.953 -80.262 -50.373 1.00 41.87 276 GLN B CA 1
ATOM 6206 C C . GLN B 1 279 ? -27.423 -81.264 -51.412 1.00 40.94 276 GLN B C 1
ATOM 6207 O O . GLN B 1 279 ? -26.619 -81.822 -52.155 1.00 40.76 276 GLN B O 1
ATOM 6213 N N . GLY B 1 280 ? -28.730 -81.491 -51.461 1.00 40.62 277 GLY B N 1
ATOM 6214 C CA . GLY B 1 280 ? -29.303 -82.370 -52.458 1.00 41.60 277 GLY B CA 1
ATOM 6215 C C . GLY B 1 280 ? -29.360 -81.676 -53.801 1.00 41.78 277 GLY B C 1
ATOM 6216 O O . GLY B 1 280 ? -29.223 -80.455 -53.885 1.00 42.05 277 GLY B O 1
ATOM 6217 N N . ARG B 1 281 ? -29.558 -82.452 -54.859 1.00 41.60 278 ARG B N 1
ATOM 6218 C CA . ARG B 1 281 ? -29.659 -81.886 -56.195 1.00 40.40 278 ARG B CA 1
ATOM 6219 C C . ARG B 1 281 ? -30.892 -82.428 -56.900 1.00 43.43 278 ARG B C 1
ATOM 6220 O O . ARG B 1 281 ? -31.285 -83.577 -56.693 1.00 43.81 278 ARG B O 1
ATOM 6228 N N . GLU B 1 282 ? -31.508 -81.591 -57.725 1.00 43.32 279 GLU B N 1
ATOM 6229 C CA . GLU B 1 282 ? -32.683 -81.998 -58.480 1.00 44.72 279 GLU B CA 1
ATOM 6230 C C . GLU B 1 282 ? -32.303 -82.914 -59.635 1.00 42.48 279 GLU B C 1
ATOM 6231 O O . GLU B 1 282 ? -31.173 -82.880 -60.120 1.00 43.48 279 GLU B O 1
ATOM 6237 N N . THR B 1 283 ? -33.251 -83.740 -60.064 1.00 41.38 280 THR B N 1
ATOM 6238 C CA . THR B 1 283 ? -33.064 -84.576 -61.243 1.00 41.41 280 THR B CA 1
ATOM 6239 C C . THR B 1 283 ? -34.297 -84.489 -62.130 1.00 43.75 280 THR B C 1
ATOM 6240 O O . THR B 1 283 ? -35.305 -83.891 -61.750 1.00 40.00 280 THR B O 1
ATOM 6244 N N . ASN B 1 284 ? -34.213 -85.101 -63.307 1.00 46.40 281 ASN B N 1
ATOM 6245 C CA . ASN B 1 284 ? -35.323 -85.115 -64.247 1.00 52.11 281 ASN B CA 1
ATOM 6246 C C . ASN B 1 284 ? -36.507 -85.938 -63.747 1.00 57.93 281 ASN B C 1
ATOM 6247 O O . ASN B 1 284 ? -37.420 -86.242 -64.514 1.00 62.32 281 ASN B O 1
ATOM 6252 N N . SER B 1 285 ? -36.490 -86.308 -62.470 1.00 56.29 282 SER B N 1
ATOM 6253 C CA . SER B 1 285 ? -37.574 -87.104 -61.908 1.00 59.27 282 SER B CA 1
ATOM 6254 C C . SER B 1 285 ? -37.872 -86.793 -60.440 1.00 58.69 282 SER B C 1
ATOM 6255 O O . SER B 1 285 ? -39.024 -86.864 -60.010 1.00 58.86 282 SER B O 1
ATOM 6258 N N . ARG B 1 286 ? -36.839 -86.456 -59.671 1.00 56.19 283 ARG B N 1
ATOM 6259 C CA . ARG B 1 286 ? -37.016 -86.233 -58.237 1.00 53.12 283 ARG B CA 1
ATOM 6260 C C . ARG B 1 286 ? -35.819 -85.557 -57.574 1.00 51.37 283 ARG B C 1
ATOM 6261 O O . ARG B 1 286 ? -34.748 -85.441 -58.167 1.00 50.59 283 ARG B O 1
ATOM 6269 N N . LEU B 1 287 ? -36.011 -85.117 -56.335 1.00 49.44 284 LEU B N 1
ATOM 6270 C CA . LEU B 1 287 ? -34.921 -84.543 -55.562 1.00 50.35 284 LEU B CA 1
ATOM 6271 C C . LEU B 1 287 ? -34.110 -85.649 -54.905 1.00 51.21 284 LEU B C 1
ATOM 6272 O O . LEU B 1 287 ? -34.638 -86.426 -54.110 1.00 55.89 284 LEU B O 1
ATOM 6277 N N . VAL B 1 288 ? -32.829 -85.723 -55.245 1.00 47.75 285 VAL B N 1
ATOM 6278 C CA . VAL B 1 288 ? -31.932 -86.689 -54.626 1.00 43.99 285 VAL B CA 1
ATOM 6279 C C . VAL B 1 288 ? -31.223 -86.039 -53.444 1.00 42.13 285 VAL B C 1
ATOM 6280 O O . VAL B 1 288 ? -30.558 -85.018 -53.603 1.00 41.77 285 VAL B O 1
ATOM 6284 N N . LYS B 1 289 ? -31.378 -86.623 -52.260 1.00 41.13 286 LYS B N 1
ATOM 6285 C CA . LYS B 1 289 ? -30.706 -86.114 -51.069 1.00 42.23 286 LYS B CA 1
ATOM 6286 C C . LYS B 1 289 ? -29.486 -86.970 -50.726 1.00 41.00 286 LYS B C 1
ATOM 6287 O O . LYS B 1 289 ? -29.485 -88.179 -50.964 1.00 40.24 286 LYS B O 1
ATOM 6293 N N . PRO B 1 290 ? -28.432 -86.338 -50.185 1.00 43.89 287 PRO B N 1
ATOM 6294 C CA . PRO B 1 290 ? -27.148 -87.023 -49.998 1.00 47.28 287 PRO B CA 1
ATOM 6295 C C . PRO B 1 290 ? -27.220 -88.168 -48.994 1.00 49.70 287 PRO B C 1
ATOM 6296 O O . PRO B 1 290 ? -26.422 -89.103 -49.079 1.00 51.61 287 PRO B O 1
ATOM 6300 N N . GLU B 1 291 ? -28.167 -88.098 -48.065 1.00 50.63 288 GLU B N 1
ATOM 6301 C CA . GLU B 1 291 ? -28.278 -89.111 -47.020 1.00 54.54 288 GLU B CA 1
ATOM 6302 C C . GLU B 1 291 ? -28.891 -90.425 -47.515 1.00 52.56 288 GLU B C 1
ATOM 6303 O O . GLU B 1 291 ? -29.000 -91.383 -46.751 1.00 52.65 288 GLU B O 1
ATOM 6309 N N . GLU B 1 292 ? -29.290 -90.473 -48.784 1.00 49.79 289 GLU B N 1
ATOM 6310 C CA . GLU B 1 292 ? -29.773 -91.723 -49.365 1.00 47.86 289 GLU B CA 1
ATOM 6311 C C . GLU B 1 292 ? -28.627 -92.725 -49.400 1.00 48.55 289 GLU B C 1
ATOM 6312 O O . GLU B 1 292 ? -27.499 -92.367 -49.733 1.00 46.63 289 GLU B O 1
ATOM 6318 N N . GLU B 1 293 ? -28.919 -93.976 -49.055 1.00 50.07 290 GLU B N 1
ATOM 6319 C CA . GLU B 1 293 ? -27.883 -94.997 -48.934 1.00 52.98 290 GLU B CA 1
ATOM 6320 C C . GLU B 1 293 ? -27.257 -95.383 -50.271 1.00 46.38 290 GLU B C 1
ATOM 6321 O O . GLU B 1 293 ? -26.090 -95.770 -50.326 1.00 41.33 290 GLU B O 1
ATOM 6327 N N . LYS B 1 294 ? -28.032 -95.285 -51.345 1.00 46.56 291 LYS B N 1
ATOM 6328 C CA . LYS B 1 294 ? -27.516 -95.616 -52.667 1.00 48.78 291 LYS B CA 1
ATOM 6329 C C . LYS B 1 294 ? -26.589 -94.528 -53.205 1.00 46.39 291 LYS B C 1
ATOM 6330 O O . LYS B 1 294 ? -26.806 -93.340 -52.971 1.00 46.51 291 LYS B O 1
ATOM 6336 N N . PHE B 1 295 ? -25.552 -94.953 -53.918 1.00 44.11 292 PHE B N 1
ATOM 6337 C CA . PHE B 1 295 ? -24.570 -94.039 -54.479 1.00 42.45 292 PHE B CA 1
ATOM 6338 C C . PHE B 1 295 ? -25.105 -93.337 -55.725 1.00 40.81 292 PHE B C 1
ATOM 6339 O O . PHE B 1 295 ? -25.892 -93.903 -56.483 1.00 36.82 292 PHE B O 1
ATOM 6347 N N . SER B 1 296 ? -24.687 -92.090 -55.914 1.00 40.03 293 SER B N 1
ATOM 6348 C CA . SER B 1 296 ? -24.989 -91.353 -57.135 1.00 37.51 293 SER B CA 1
ATOM 6349 C C . SER B 1 296 ? -24.085 -90.130 -57.243 1.00 35.45 293 SER B C 1
ATOM 6350 O O . SER B 1 296 ? -23.536 -89.664 -56.247 1.00 32.36 293 SER B O 1
ATOM 6353 N N . GLY B 1 297 ? -23.931 -89.619 -58.460 1.00 37.65 294 GLY B N 1
ATOM 6354 C CA . GLY B 1 297 ? -23.098 -88.457 -58.703 1.00 37.83 294 GLY B CA 1
ATOM 6355 C C . GLY B 1 297 ? -23.213 -87.996 -60.142 1.00 37.17 294 GLY B C 1
ATOM 6356 O O . GLY B 1 297 ? -23.868 -88.652 -60.952 1.00 35.84 294 GLY B O 1
ATOM 6357 N N . PHE B 1 298 ? -22.585 -86.865 -60.460 1.00 34.29 295 PHE B N 1
ATOM 6358 C CA . PHE B 1 298 ? -22.602 -86.354 -61.828 1.00 33.53 295 PHE B CA 1
ATOM 6359 C C . PHE B 1 298 ? -21.226 -85.847 -62.266 1.00 32.41 295 PHE B C 1
ATOM 6360 O O . PHE B 1 298 ? -20.445 -85.358 -61.449 1.00 31.40 295 PHE B O 1
ATOM 6368 N N . VAL B 1 299 ? -20.933 -85.982 -63.555 1.00 30.17 296 VAL B N 1
ATOM 6369 C CA . VAL B 1 299 ? -19.672 -85.504 -64.104 1.00 30.91 296 VAL B CA 1
ATOM 6370 C C . VAL B 1 299 ? -19.797 -84.046 -64.550 1.00 31.95 296 VAL B C 1
ATOM 6371 O O . VAL B 1 299 ? -20.718 -83.694 -65.292 1.00 31.27 296 VAL B O 1
ATOM 6375 N N . PHE B 1 300 ? -18.874 -83.205 -64.091 1.00 28.35 297 PHE B N 1
ATOM 6376 C CA . PHE B 1 300 ? -18.924 -81.779 -64.402 1.00 29.31 297 PHE B CA 1
ATOM 6377 C C . PHE B 1 300 ? -17.630 -81.254 -65.012 1.00 28.81 297 PHE B C 1
ATOM 6378 O O . PHE B 1 300 ? -17.534 -80.076 -65.352 1.00 28.81 297 PHE B O 1
ATOM 6386 N N . LYS B 1 301 ? -16.632 -82.120 -65.142 1.00 26.36 298 LYS B N 1
ATOM 6387 C CA . LYS B 1 301 ? -15.353 -81.696 -65.692 1.00 32.82 298 LYS B CA 1
ATOM 6388 C C . LYS B 1 301 ? -14.546 -82.872 -66.224 1.00 32.57 298 LYS B C 1
ATOM 6389 O O . LYS B 1 301 ? -14.452 -83.916 -65.582 1.00 37.17 298 LYS B O 1
ATOM 6395 N N . ILE B 1 302 ? -13.963 -82.695 -67.404 1.00 28.81 299 ILE B N 1
ATOM 6396 C CA . ILE B 1 302 ? -13.100 -83.710 -67.981 1.00 32.66 299 ILE B CA 1
ATOM 6397 C C . ILE B 1 302 ? -11.790 -83.093 -68.442 1.00 37.11 299 ILE B C 1
ATOM 6398 O O . ILE B 1 302 ? -11.781 -82.061 -69.106 1.00 33.68 299 ILE B O 1
ATOM 6403 N N . GLN B 1 303 ? -10.677 -83.715 -68.073 1.00 43.94 300 GLN B N 1
ATOM 6404 C CA . GLN B 1 303 ? -9.396 -83.334 -68.654 1.00 49.84 300 GLN B CA 1
ATOM 6405 C C . GLN B 1 303 ? -8.588 -84.552 -69.084 1.00 49.53 300 GLN B C 1
ATOM 6406 O O . GLN B 1 303 ? -8.411 -85.502 -68.322 1.00 48.83 300 GLN B O 1
ATOM 6412 N N . ALA B 1 304 ? -8.123 -84.519 -70.327 1.00 50.10 301 ALA B N 1
ATOM 6413 C CA . ALA B 1 304 ? -7.412 -85.647 -70.911 1.00 52.14 301 ALA B CA 1
ATOM 6414 C C . ALA B 1 304 ? -5.922 -85.557 -70.616 1.00 52.35 301 ALA B C 1
ATOM 6415 O O . ALA B 1 304 ? -5.399 -84.482 -70.310 1.00 51.95 301 ALA B O 1
ATOM 6417 N N . ASN B 1 305 ? -5.247 -86.697 -70.702 1.00 52.06 302 ASN B N 1
ATOM 6418 C CA . ASN B 1 305 ? -3.812 -86.751 -70.498 1.00 53.90 302 ASN B CA 1
ATOM 6419 C C . ASN B 1 305 ? -3.089 -86.218 -71.727 1.00 54.28 302 ASN B C 1
ATOM 6420 O O . ASN B 1 305 ? -3.282 -86.718 -72.837 1.00 55.00 302 ASN B O 1
ATOM 6433 N N . HIS B 1 310 ? -0.784 -90.911 -75.159 1.00 90.35 307 HIS B N 1
ATOM 6434 C CA . HIS B 1 310 ? -1.854 -91.409 -74.305 1.00 90.27 307 HIS B CA 1
ATOM 6435 C C . HIS B 1 310 ? -3.223 -91.090 -74.900 1.00 85.53 307 HIS B C 1
ATOM 6436 O O . HIS B 1 310 ? -3.331 -90.335 -75.867 1.00 84.82 307 HIS B O 1
ATOM 6443 N N . ARG B 1 311 ? -4.265 -91.671 -74.314 1.00 81.28 308 ARG B N 1
ATOM 6444 C CA . ARG B 1 311 ? -5.633 -91.442 -74.766 1.00 76.14 308 ARG B CA 1
ATOM 6445 C C . ARG B 1 311 ? -6.623 -91.551 -73.607 1.00 71.48 308 ARG B C 1
ATOM 6446 O O . ARG B 1 311 ? -7.836 -91.526 -73.808 1.00 71.21 308 ARG B O 1
ATOM 6454 N N . ASP B 1 312 ? -6.095 -91.664 -72.392 1.00 66.60 309 ASP B N 1
ATOM 6455 C CA . ASP B 1 312 ? -6.931 -91.783 -71.203 1.00 63.25 309 ASP B CA 1
ATOM 6456 C C . ASP B 1 312 ? -7.335 -90.411 -70.666 1.00 58.99 309 ASP B C 1
ATOM 6457 O O . ASP B 1 312 ? -6.607 -89.431 -70.825 1.00 59.19 309 ASP B O 1
ATOM 6462 N N . ARG B 1 313 ? -8.501 -90.350 -70.032 1.00 54.03 310 ARG B N 1
ATOM 6463 C CA . ARG B 1 313 ? -9.032 -89.094 -69.521 1.00 49.60 310 ARG B CA 1
ATOM 6464 C C . ARG B 1 313 ? -9.548 -89.265 -68.100 1.00 41.78 310 ARG B C 1
ATOM 6465 O O . ARG B 1 313 ? -9.850 -90.372 -67.666 1.00 36.17 310 ARG B O 1
ATOM 6473 N N . ILE B 1 314 ? -9.661 -88.156 -67.382 1.00 39.00 311 ILE B N 1
ATOM 6474 C CA . ILE B 1 314 ? -10.219 -88.193 -66.038 1.00 36.99 311 ILE B CA 1
ATOM 6475 C C . ILE B 1 314 ? -11.495 -87.367 -65.941 1.00 32.99 311 ILE B C 1
ATOM 6476 O O . ILE B 1 314 ? -11.476 -86.151 -66.127 1.00 35.39 311 ILE B O 1
ATOM 6481 N N . ALA B 1 315 ? -12.606 -88.032 -65.656 1.00 30.45 312 ALA B N 1
ATOM 6482 C CA . ALA B 1 315 ? -13.873 -87.335 -65.471 1.00 29.39 312 ALA B CA 1
ATOM 6483 C C . ALA B 1 315 ? -14.105 -87.064 -63.992 1.00 30.69 312 ALA B C 1
ATOM 6484 O O . ALA B 1 315 ? -14.205 -87.993 -63.192 1.00 31.93 312 ALA B O 1
ATOM 6486 N N . PHE B 1 316 ? -14.181 -85.789 -63.631 1.00 30.42 313 PHE B N 1
ATOM 6487 C CA . PHE B 1 316 ? -14.415 -85.408 -62.246 1.00 33.40 313 PHE B CA 1
ATOM 6488 C C . PHE B 1 316 ? -15.895 -85.540 -61.894 1.00 34.19 313 PHE B C 1
ATOM 6489 O O . PHE B 1 316 ? -16.760 -84.927 -62.524 1.00 34.48 313 PHE B O 1
ATOM 6497 N N . LEU B 1 317 ? -16.170 -86.367 -60.893 1.00 31.91 314 LEU B N 1
ATOM 6498 C CA . LEU B 1 317 ? -17.530 -86.630 -60.455 1.00 30.58 314 LEU B CA 1
ATOM 6499 C C . LEU B 1 317 ? -17.744 -86.110 -59.045 1.00 32.90 314 LEU B C 1
ATOM 6500 O O . LEU B 1 317 ? -16.970 -86.420 -58.137 1.00 37.12 314 LEU B O 1
ATOM 6505 N N . ARG B 1 318 ? -18.786 -85.308 -58.863 1.00 30.28 315 ARG B N 1
ATOM 6506 C CA . ARG B 1 318 ? -19.212 -84.939 -57.522 1.00 34.38 315 ARG B CA 1
ATOM 6507 C C . ARG B 1 318 ? -20.182 -85.993 -57.018 1.00 34.81 315 ARG B C 1
ATOM 6508 O O . ARG B 1 318 ? -21.148 -86.328 -57.705 1.00 33.54 315 ARG B O 1
ATOM 6516 N N . ILE B 1 319 ? -19.924 -86.526 -55.827 1.00 35.07 316 ILE B N 1
ATOM 6517 C CA . ILE B 1 319 ? -20.839 -87.495 -55.239 1.00 34.27 316 ILE B CA 1
ATOM 6518 C C . ILE B 1 319 ? -22.053 -86.760 -54.699 1.00 35.86 316 ILE B C 1
ATOM 6519 O O . ILE B 1 319 ? -21.916 -85.760 -53.990 1.00 35.09 316 ILE B O 1
ATOM 6524 N N . ALA B 1 320 ? -23.241 -87.244 -55.049 1.00 35.01 317 ALA B N 1
ATOM 6525 C CA . ALA B 1 320 ? -24.469 -86.559 -54.663 1.00 34.74 317 ALA B CA 1
ATOM 6526 C C . ALA B 1 320 ? -25.224 -87.291 -53.562 1.00 38.84 317 ALA B C 1
ATOM 6527 O O . ALA B 1 320 ? -26.067 -86.701 -52.890 1.00 41.18 317 ALA B O 1
ATOM 6529 N N . SER B 1 321 ? -24.922 -88.575 -53.379 1.00 40.28 318 SER B N 1
ATOM 6530 C CA . SER B 1 321 ? -25.617 -89.385 -52.380 1.00 41.44 318 SER B CA 1
ATOM 6531 C C . SER B 1 321 ? -24.900 -90.707 -52.121 1.00 41.46 318 SER B C 1
ATOM 6532 O O . SER B 1 321 ? -24.071 -91.144 -52.924 1.00 40.41 318 SER B O 1
ATOM 6535 N N . GLY B 1 322 ? -25.235 -91.345 -51.002 1.00 42.49 319 GLY B N 1
ATOM 6536 C CA . GLY B 1 322 ? -24.670 -92.640 -50.658 1.00 37.90 319 GLY B CA 1
ATOM 6537 C C . GLY B 1 322 ? -23.194 -92.539 -50.334 1.00 36.85 319 GLY B C 1
ATOM 6538 O O . GLY B 1 322 ? -22.754 -91.572 -49.711 1.00 34.15 319 GLY B O 1
ATOM 6539 N N . GLN B 1 323 ? -22.426 -93.539 -50.753 1.00 40.03 320 GLN B N 1
ATOM 6540 C CA . GLN B 1 323 ? -20.981 -93.517 -50.562 1.00 44.18 320 GLN B CA 1
ATOM 6541 C C . GLN B 1 323 ? -20.277 -94.206 -51.719 1.00 44.56 320 GLN B C 1
ATOM 6542 O O . GLN B 1 323 ? -20.832 -95.106 -52.354 1.00 44.97 320 GLN B O 1
ATOM 6548 N N . TYR B 1 324 ? -19.050 -93.776 -51.988 1.00 43.97 321 TYR B N 1
ATOM 6549 C CA . TYR B 1 324 ? -18.204 -94.449 -52.961 1.00 43.78 321 TYR B CA 1
ATOM 6550 C C . TYR B 1 324 ? -17.277 -95.431 -52.256 1.00 42.93 321 TYR B C 1
ATOM 6551 O O . TYR B 1 324 ? -16.719 -95.122 -51.203 1.00 39.39 321 TYR B O 1
ATOM 6560 N N . GLN B 1 325 ? -17.117 -96.613 -52.840 1.00 45.12 322 GLN B N 1
ATOM 6561 C CA . GLN B 1 325 ? -16.189 -97.608 -52.315 1.00 49.48 322 GLN B CA 1
ATOM 6562 C C . GLN B 1 325 ? -15.347 -98.152 -53.462 1.00 51.76 322 GLN B C 1
ATOM 6563 O O . GLN B 1 325 ? -15.880 -98.571 -54.487 1.00 49.21 322 GLN B O 1
ATOM 6569 N N . LYS B 1 326 ? -14.030 -98.125 -53.291 1.00 55.55 323 LYS B N 1
ATOM 6570 C CA . LYS B 1 326 ? -13.119 -98.602 -54.321 1.00 58.91 323 LYS B CA 1
ATOM 6571 C C . LYS B 1 326 ? -13.525 -100.000 -54.780 1.00 59.12 323 LYS B C 1
ATOM 6572 O O . LYS B 1 326 ? -13.894 -100.847 -53.965 1.00 59.26 323 LYS B O 1
ATOM 6578 N N . GLY B 1 327 ? -13.474 -100.229 -56.088 1.00 58.22 324 GLY B N 1
ATOM 6579 C CA . GLY B 1 327 ? -13.819 -101.520 -56.653 1.00 58.65 324 GLY B CA 1
ATOM 6580 C C . GLY B 1 327 ? -15.311 -101.794 -56.725 1.00 57.47 324 GLY B C 1
ATOM 6581 O O . GLY B 1 327 ? -15.723 -102.925 -56.964 1.00 59.22 324 GLY B O 1
ATOM 6590 N N . LYS B 1 329 ? -19.392 -101.482 -58.014 1.00 52.19 326 LYS B N 1
ATOM 6591 C CA . LYS B 1 329 ? -20.120 -101.506 -59.271 1.00 55.86 326 LYS B CA 1
ATOM 6592 C C . LYS B 1 329 ? -21.093 -100.332 -59.292 1.00 53.62 326 LYS B C 1
ATOM 6593 O O . LYS B 1 329 ? -21.815 -100.092 -58.321 1.00 50.69 326 LYS B O 1
ATOM 6599 N N . ALA B 1 330 ? -21.094 -99.589 -60.394 1.00 53.00 327 ALA B N 1
ATOM 6600 C CA . ALA B 1 330 ? -22.008 -98.468 -60.552 1.00 50.81 327 ALA B CA 1
ATOM 6601 C C . ALA B 1 330 ? -22.738 -98.556 -61.885 1.00 49.12 327 ALA B C 1
ATOM 6602 O O . ALA B 1 330 ? -22.370 -99.339 -62.757 1.00 48.52 327 ALA B O 1
ATOM 6604 N N . TYR B 1 331 ? -23.771 -97.737 -62.032 1.00 47.01 328 TYR B N 1
ATOM 6605 C CA . TYR B 1 331 ? -24.592 -97.743 -63.231 1.00 40.71 328 TYR B CA 1
ATOM 6606 C C . TYR B 1 331 ? -24.384 -96.465 -64.031 1.00 38.82 328 TYR B C 1
ATOM 6607 O O . TYR B 1 331 ? -24.712 -95.376 -63.567 1.00 37.00 328 TYR B O 1
ATOM 6616 N N . HIS B 1 332 ? -23.830 -96.611 -65.230 1.00 39.96 329 HIS B N 1
ATOM 6617 C CA . HIS B 1 332 ? -23.638 -95.498 -66.149 1.00 40.29 329 HIS B CA 1
ATOM 6618 C C . HIS B 1 332 ? -24.957 -95.228 -66.863 1.00 39.71 329 HIS B C 1
ATOM 6619 O O . HIS B 1 332 ? -25.271 -95.862 -67.873 1.00 37.58 329 HIS B O 1
ATOM 6626 N N . VAL B 1 333 ? -25.728 -94.290 -66.323 1.00 37.95 330 VAL B N 1
ATOM 6627 C CA . VAL B 1 333 ? -27.104 -94.065 -66.764 1.00 36.66 330 VAL B CA 1
ATOM 6628 C C . VAL B 1 333 ? -27.276 -93.860 -68.273 1.00 37.24 330 VAL B C 1
ATOM 6629 O O . VAL B 1 333 ? -28.116 -94.510 -68.893 1.00 40.00 330 VAL B O 1
ATOM 6633 N N . ARG B 1 334 ? -26.488 -92.964 -68.859 1.00 36.29 331 ARG B N 1
ATOM 6634 C CA . ARG B 1 334 ? -26.601 -92.678 -70.289 1.00 36.09 331 ARG B CA 1
ATOM 6635 C C . ARG B 1 334 ? -26.386 -93.925 -71.143 1.00 37.43 331 ARG B C 1
ATOM 6636 O O . ARG B 1 334 ? -27.118 -94.158 -72.097 1.00 35.62 331 ARG B O 1
ATOM 6644 N N . LEU B 1 335 ? -25.379 -94.723 -70.802 1.00 39.97 332 LEU B N 1
ATOM 6645 C CA . LEU B 1 335 ? -25.045 -95.897 -71.598 1.00 41.51 332 LEU B CA 1
ATOM 6646 C C . LEU B 1 335 ? -25.791 -97.150 -71.135 1.00 41.59 332 LEU B C 1
ATOM 6647 O O . LEU B 1 335 ? -25.505 -98.256 -71.599 1.00 41.24 332 LEU B O 1
ATOM 6652 N N . LYS B 1 336 ? -26.751 -96.972 -70.230 1.00 43.38 333 LYS B N 1
ATOM 6653 C CA . LYS B 1 336 ? -27.525 -98.090 -69.693 1.00 46.54 333 LYS B CA 1
ATOM 6654 C C . LYS B 1 336 ? -26.632 -99.297 -69.427 1.00 47.00 333 LYS B C 1
ATOM 6655 O O . LYS B 1 336 ? -26.941 -100.416 -69.835 1.00 45.07 333 LYS B O 1
ATOM 6661 N N . LYS B 1 337 ? -25.529 -99.059 -68.725 1.00 47.04 334 LYS B N 1
ATOM 6662 C CA . LYS B 1 337 ? -24.474 -100.051 -68.603 1.00 48.30 334 LYS B CA 1
ATOM 6663 C C . LYS B 1 337 ? -23.871 -100.075 -67.205 1.00 43.39 334 LYS B C 1
ATOM 6664 O O . LYS B 1 337 ? -23.588 -99.026 -66.625 1.00 39.88 334 LYS B O 1
ATOM 6670 N N . GLU B 1 338 ? -23.677 -101.272 -66.661 1.00 41.94 335 GLU B N 1
ATOM 6671 C CA . GLU B 1 338 ? -22.987 -101.412 -65.386 1.00 45.75 335 GLU B CA 1
ATOM 6672 C C . GLU B 1 338 ? -21.484 -101.255 -65.581 1.00 45.71 335 GLU B C 1
ATOM 6673 O O . GLU B 1 338 ? -20.923 -101.704 -66.580 1.00 43.14 335 GLU B O 1
ATOM 6679 N N . ILE B 1 339 ? -20.841 -100.599 -64.622 1.00 49.59 336 ILE B N 1
ATOM 6680 C CA . ILE B 1 339 ? -19.399 -100.406 -64.653 1.00 50.85 336 ILE B CA 1
ATOM 6681 C C . ILE B 1 339 ? -18.807 -100.718 -63.290 1.00 48.17 336 ILE B C 1
ATOM 6682 O O . ILE B 1 339 ? -19.530 -100.939 -62.319 1.00 44.52 336 ILE B O 1
ATOM 6687 N N . GLN B 1 340 ? -17.483 -100.723 -63.227 1.00 51.31 337 GLN B N 1
ATOM 6688 C CA . GLN B 1 340 ? -16.770 -100.911 -61.977 1.00 55.48 337 GLN B CA 1
ATOM 6689 C C . GLN B 1 340 ? -15.718 -99.823 -61.842 1.00 57.99 337 GLN B C 1
ATOM 6690 O O . GLN B 1 340 ? -14.872 -99.649 -62.719 1.00 59.33 337 GLN B O 1
ATOM 6696 N N . ILE B 1 341 ? -15.783 -99.076 -60.748 1.00 58.36 338 ILE B N 1
ATOM 6697 C CA . ILE B 1 341 ? -14.794 -98.044 -60.483 1.00 55.09 338 ILE B CA 1
ATOM 6698 C C . ILE B 1 341 ? -13.711 -98.644 -59.599 1.00 56.43 338 ILE B C 1
ATOM 6699 O O . ILE B 1 341 ? -13.916 -98.850 -58.403 1.00 55.32 338 ILE B O 1
ATOM 6704 N N . ASN B 1 342 ? -12.563 -98.943 -60.200 1.00 58.71 339 ASN B N 1
ATOM 6705 C CA . ASN B 1 342 ? -11.522 -99.703 -59.514 1.00 59.57 339 ASN B CA 1
ATOM 6706 C C . ASN B 1 342 ? -10.514 -98.868 -58.733 1.00 58.85 339 ASN B C 1
ATOM 6707 O O . ASN B 1 342 ? -10.024 -99.299 -57.689 1.00 61.17 339 ASN B O 1
ATOM 6712 N N . ASN B 1 343 ? -10.201 -97.679 -59.236 1.00 53.99 340 ASN B N 1
ATOM 6713 C CA . ASN B 1 343 ? -9.160 -96.863 -58.626 1.00 51.11 340 ASN B CA 1
ATOM 6714 C C . ASN B 1 343 ? -9.381 -95.370 -58.849 1.00 47.72 340 ASN B C 1
ATOM 6715 O O . ASN B 1 343 ? -8.476 -94.658 -59.279 1.00 49.42 340 ASN B O 1
ATOM 6720 N N . ALA B 1 344 ? -10.588 -94.902 -58.548 1.00 45.03 341 ALA B N 1
ATOM 6721 C CA . ALA B 1 344 ? -10.936 -93.500 -58.753 1.00 45.24 341 ALA B CA 1
ATOM 6722 C C . ALA B 1 344 ? -10.006 -92.569 -57.982 1.00 48.66 341 ALA B C 1
ATOM 6723 O O . ALA B 1 344 ? -9.733 -92.783 -56.804 1.00 50.48 341 ALA B O 1
ATOM 6725 N N . LEU B 1 345 ? -9.526 -91.534 -58.659 1.00 48.96 342 LEU B N 1
ATOM 6726 C CA . LEU B 1 345 ? -8.646 -90.554 -58.042 1.00 49.17 342 LEU B CA 1
ATOM 6727 C C . LEU B 1 345 ? -9.357 -89.803 -56.920 1.00 46.15 342 LEU B C 1
ATOM 6728 O O . LEU B 1 345 ? -10.479 -89.336 -57.095 1.00 44.46 342 LEU B O 1
ATOM 6733 N N . THR B 1 346 ? -8.702 -89.702 -55.766 1.00 42.95 343 THR B N 1
ATOM 6734 C CA . THR B 1 346 ? -9.209 -88.896 -54.659 1.00 40.52 343 THR B CA 1
ATOM 6735 C C . THR B 1 346 ? -8.231 -87.765 -54.366 1.00 40.41 343 THR B C 1
ATOM 6736 O O . THR B 1 346 ? -7.146 -87.714 -54.947 1.00 40.03 343 THR B O 1
ATOM 6740 N N . PHE B 1 347 ? -8.602 -86.863 -53.463 1.00 40.41 344 PHE B N 1
ATOM 6741 C CA . PHE B 1 347 ? -7.875 -85.602 -53.345 1.00 40.46 344 PHE B CA 1
ATOM 6742 C C . PHE B 1 347 ? -7.463 -85.176 -51.935 1.00 41.78 344 PHE B C 1
ATOM 6743 O O . PHE B 1 347 ? -7.271 -83.990 -51.675 1.00 40.70 344 PHE B O 1
ATOM 6759 N N . ALA B 1 349 ? -5.140 -84.117 -49.252 1.00 42.70 346 ALA B N 1
ATOM 6760 C CA . ALA B 1 349 ? -3.792 -83.568 -49.251 1.00 46.08 346 ALA B CA 1
ATOM 6761 C C . ALA B 1 349 ? -2.825 -84.518 -48.547 1.00 49.55 346 ALA B C 1
ATOM 6762 O O . ALA B 1 349 ? -3.159 -85.108 -47.519 1.00 48.81 346 ALA B O 1
ATOM 6764 N N . GLY B 1 350 ? -1.635 -84.677 -49.119 1.00 54.14 347 GLY B N 1
ATOM 6765 C CA . GLY B 1 350 ? -0.586 -85.473 -48.507 1.00 59.43 347 GLY B CA 1
ATOM 6766 C C . GLY B 1 350 ? -0.726 -86.980 -48.636 1.00 64.70 347 GLY B C 1
ATOM 6767 O O . GLY B 1 350 ? 0.162 -87.721 -48.217 1.00 66.21 347 GLY B O 1
ATOM 6768 N N . LYS B 1 351 ? -1.832 -87.442 -49.211 1.00 66.45 348 LYS B N 1
ATOM 6769 C CA . LYS B 1 351 ? -2.075 -88.878 -49.341 1.00 69.92 348 LYS B CA 1
ATOM 6770 C C . LYS B 1 351 ? -1.020 -89.563 -50.210 1.00 70.35 348 LYS B C 1
ATOM 6771 O O . LYS B 1 351 ? -0.400 -88.930 -51.064 1.00 68.99 348 LYS B O 1
ATOM 6777 N N . ARG B 1 352 ? -0.823 -90.859 -49.990 1.00 72.92 349 ARG B N 1
ATOM 6778 C CA . ARG B 1 352 ? 0.086 -91.641 -50.821 1.00 76.36 349 ARG B CA 1
ATOM 6779 C C . ARG B 1 352 ? -0.686 -92.514 -51.804 1.00 75.34 349 ARG B C 1
ATOM 6780 O O . ARG B 1 352 ? -0.214 -92.784 -52.908 1.00 77.48 349 ARG B O 1
ATOM 6788 N N . GLU B 1 353 ? -1.871 -92.956 -51.395 1.00 71.07 350 GLU B N 1
ATOM 6789 C CA . GLU B 1 353 ? -2.731 -93.755 -52.261 1.00 65.65 350 GLU B CA 1
ATOM 6790 C C . GLU B 1 353 ? -4.120 -93.141 -52.374 1.00 54.75 350 GLU B C 1
ATOM 6791 O O . GLU B 1 353 ? -4.509 -92.313 -51.548 1.00 51.65 350 GLU B O 1
ATOM 6797 N N . ASN B 1 354 ? -4.865 -93.556 -53.394 1.00 48.34 351 ASN B N 1
ATOM 6798 C CA . ASN B 1 354 ? -6.261 -93.158 -53.531 1.00 45.73 351 ASN B CA 1
ATOM 6799 C C . ASN B 1 354 ? -7.084 -93.693 -52.367 1.00 47.07 351 ASN B C 1
ATOM 6800 O O . ASN B 1 354 ? -6.889 -94.824 -51.933 1.00 49.21 351 ASN B O 1
ATOM 6805 N N . ALA B 1 355 ? -7.996 -92.877 -51.854 1.00 49.07 352 ALA B N 1
ATOM 6806 C CA . ALA B 1 355 ? -8.831 -93.286 -50.730 1.00 52.01 352 ALA B CA 1
ATOM 6807 C C . ALA B 1 355 ? -9.677 -94.500 -51.096 1.00 53.51 352 ALA B C 1
ATOM 6808 O O . ALA B 1 355 ? -10.059 -94.676 -52.251 1.00 53.99 352 ALA B O 1
ATOM 6810 N N . GLU B 1 356 ? -9.964 -95.341 -50.112 1.00 56.36 353 GLU B N 1
ATOM 6811 C CA . GLU B 1 356 ? -10.738 -96.550 -50.360 1.00 58.77 353 GLU B CA 1
ATOM 6812 C C . GLU B 1 356 ? -12.222 -96.215 -50.430 1.00 56.19 353 GLU B C 1
ATOM 6813 O O . GLU B 1 356 ? -13.023 -96.989 -50.958 1.00 52.47 353 GLU B O 1
ATOM 6819 N N . GLU B 1 357 ? -12.578 -95.051 -49.896 1.00 55.41 354 GLU B N 1
ATOM 6820 C CA . GLU B 1 357 ? -13.963 -94.600 -49.895 1.00 54.75 354 GLU B CA 1
ATOM 6821 C C . GLU B 1 357 ? -14.064 -93.084 -50.023 1.00 49.44 354 GLU B C 1
ATOM 6822 O O . GLU B 1 357 ? -13.082 -92.368 -49.833 1.00 46.40 354 GLU B O 1
ATOM 6828 N N . ALA B 1 358 ? -15.262 -92.607 -50.349 1.00 47.90 355 ALA B N 1
ATOM 6829 C CA . ALA B 1 358 ? -15.534 -91.177 -50.456 1.00 44.84 355 ALA B CA 1
ATOM 6830 C C . ALA B 1 358 ? -17.013 -90.914 -50.183 1.00 44.81 355 ALA B C 1
ATOM 6831 O O . ALA B 1 358 ? -17.821 -91.844 -50.175 1.00 44.86 355 ALA B O 1
ATOM 6833 N N . TRP B 1 359 ? -17.363 -89.649 -49.963 1.00 42.36 356 TRP B N 1
ATOM 6834 C CA . TRP B 1 359 ? -18.701 -89.297 -49.500 1.00 41.46 356 TRP B CA 1
ATOM 6835 C C . TRP B 1 359 ? -19.291 -88.089 -50.224 1.00 40.53 356 TRP B C 1
ATOM 6836 O O . TRP B 1 359 ? -18.573 -87.363 -50.905 1.00 41.98 356 TRP B O 1
ATOM 6847 N N . PRO B 1 360 ? -20.609 -87.872 -50.071 1.00 39.47 357 PRO B N 1
ATOM 6848 C CA . PRO B 1 360 ? -21.296 -86.747 -50.710 1.00 40.07 357 PRO B CA 1
ATOM 6849 C C . PRO B 1 360 ? -20.566 -85.436 -50.463 1.00 40.30 357 PRO B C 1
ATOM 6850 O O . PRO B 1 360 ? -20.115 -85.185 -49.347 1.00 41.09 357 PRO B O 1
ATOM 6854 N N . GLY B 1 361 ? -20.461 -84.611 -51.498 1.00 37.23 358 GLY B N 1
ATOM 6855 C CA . GLY B 1 361 ? -19.715 -83.371 -51.416 1.00 36.04 358 GLY B CA 1
ATOM 6856 C C . GLY B 1 361 ? -18.314 -83.550 -51.968 1.00 35.03 358 GLY B C 1
ATOM 6857 O O . GLY B 1 361 ? -17.744 -82.625 -52.545 1.00 35.79 358 GLY B O 1
ATOM 6858 N N . ASP B 1 362 ? -17.761 -84.748 -51.793 1.00 35.54 359 ASP B N 1
ATOM 6859 C CA . ASP B 1 362 ? -16.427 -85.058 -52.295 1.00 34.71 359 ASP B CA 1
ATOM 6860 C C . ASP B 1 362 ? -16.404 -85.131 -53.820 1.00 34.87 359 ASP B C 1
ATOM 6861 O O . ASP B 1 362 ? -17.441 -85.292 -54.463 1.00 34.49 359 ASP B O 1
ATOM 6866 N N . ILE B 1 363 ? -15.207 -85.022 -54.384 1.00 31.93 360 ILE B N 1
ATOM 6867 C CA . ILE B 1 363 ? -15.014 -85.217 -55.810 1.00 31.62 360 ILE B CA 1
ATOM 6868 C C . ILE B 1 363 ? -14.134 -86.438 -56.036 1.00 34.89 360 ILE B C 1
ATOM 6869 O O . ILE B 1 363 ? -13.142 -86.634 -55.333 1.00 38.25 360 ILE B O 1
ATOM 6874 N N . ILE B 1 364 ? -14.502 -87.267 -57.004 1.00 33.84 361 ILE B N 1
ATOM 6875 C CA . ILE B 1 364 ? -13.636 -88.370 -57.400 1.00 34.92 361 ILE B CA 1
ATOM 6876 C C . ILE B 1 364 ? -13.338 -88.302 -58.896 1.00 35.57 361 ILE B C 1
ATOM 6877 O O . ILE B 1 364 ? -14.132 -87.765 -59.673 1.00 35.77 361 ILE B O 1
ATOM 6882 N N . GLY B 1 365 ? -12.181 -88.825 -59.287 1.00 34.27 362 GLY B N 1
ATOM 6883 C CA . GLY B 1 365 ? -11.759 -88.793 -60.673 1.00 35.22 362 GLY B CA 1
ATOM 6884 C C . GLY B 1 365 ? -11.922 -90.146 -61.340 1.00 38.80 362 GLY B C 1
ATOM 6885 O O . GLY B 1 365 ? -11.265 -91.120 -60.961 1.00 41.40 362 GLY B O 1
ATOM 6886 N N . LEU B 1 366 ? -12.801 -90.206 -62.337 1.00 36.27 363 LEU B N 1
ATOM 6887 C CA . LEU B 1 366 ? -13.070 -91.447 -63.045 1.00 37.52 363 LEU B CA 1
ATOM 6888 C C . LEU B 1 366 ? -12.192 -91.589 -64.282 1.00 39.19 363 LEU B C 1
ATOM 6889 O O . LEU B 1 366 ? -12.323 -90.821 -65.236 1.00 36.35 363 LEU B O 1
ATOM 6894 N N . HIS B 1 367 ? -11.306 -92.582 -64.263 1.00 42.51 364 HIS B N 1
ATOM 6895 C CA . HIS B 1 367 ? -10.468 -92.885 -65.418 1.00 44.69 364 HIS B CA 1
ATOM 6896 C C . HIS B 1 367 ? -11.280 -93.551 -66.517 1.00 44.11 364 HIS B C 1
ATOM 6897 O O . HIS B 1 367 ? -12.081 -94.449 -66.252 1.00 43.57 364 HIS B O 1
ATOM 6904 N N . ASN B 1 368 ? -11.056 -93.114 -67.751 1.00 44.43 365 ASN B N 1
ATOM 6905 C CA . ASN B 1 368 ? -11.727 -93.689 -68.910 1.00 45.34 365 ASN B CA 1
ATOM 6906 C C . ASN B 1 368 ? -10.973 -93.330 -70.177 1.00 47.30 365 ASN B C 1
ATOM 6907 O O . ASN B 1 368 ? -9.913 -92.709 -70.119 1.00 45.78 365 ASN B O 1
ATOM 6912 N N . HIS B 1 369 ? -11.528 -93.708 -71.322 1.00 52.64 366 HIS B N 1
ATOM 6913 C CA . HIS B 1 369 ? -10.884 -93.438 -72.602 1.00 57.56 366 HIS B CA 1
ATOM 6914 C C . HIS B 1 369 ? -11.850 -92.842 -73.624 1.00 59.05 366 HIS B C 1
ATOM 6915 O O . HIS B 1 369 ? -11.641 -92.963 -74.833 1.00 62.07 366 HIS B O 1
ATOM 6922 N N . GLY B 1 370 ? -12.905 -92.198 -73.133 1.00 55.83 367 GLY B N 1
ATOM 6923 C CA . GLY B 1 370 ? -13.850 -91.520 -74.002 1.00 51.19 367 GLY B CA 1
ATOM 6924 C C . GLY B 1 370 ? -15.294 -91.949 -73.829 1.00 46.70 367 GLY B C 1
ATOM 6925 O O . GLY B 1 370 ? -16.141 -91.608 -74.651 1.00 49.20 367 GLY B O 1
ATOM 6926 N N . THR B 1 371 ? -15.581 -92.686 -72.761 1.00 41.95 368 THR B N 1
ATOM 6927 C CA . THR B 1 371 ? -16.931 -93.194 -72.529 1.00 38.81 368 THR B CA 1
ATOM 6928 C C . THR B 1 371 ? -17.680 -92.390 -71.476 1.00 38.03 368 THR B C 1
ATOM 6929 O O . THR B 1 371 ? -18.781 -92.765 -71.066 1.00 38.29 368 THR B O 1
ATOM 6933 N N . ILE B 1 372 ? -17.082 -91.289 -71.034 1.00 33.66 369 ILE B N 1
ATOM 6934 C CA . ILE B 1 372 ? -17.702 -90.464 -70.011 1.00 34.21 369 ILE B CA 1
ATOM 6935 C C . ILE B 1 372 ? -17.783 -89.022 -70.491 1.00 32.01 369 ILE B C 1
ATOM 6936 O O . ILE B 1 372 ? -16.783 -88.438 -70.907 1.00 32.63 369 ILE B O 1
ATOM 6941 N N . GLN B 1 373 ? -18.979 -88.452 -70.446 1.00 29.12 370 GLN B N 1
ATOM 6942 C CA . GLN B 1 373 ? -19.172 -87.097 -70.939 1.00 28.58 370 GLN B CA 1
ATOM 6943 C C . GLN B 1 373 ? -19.729 -86.172 -69.878 1.00 27.25 370 GLN B C 1
ATOM 6944 O O . GLN B 1 373 ? -20.270 -86.616 -68.866 1.00 27.73 370 GLN B O 1
ATOM 6950 N N . ILE B 1 374 ? -19.581 -84.877 -70.131 1.00 24.61 371 ILE B N 1
ATOM 6951 C CA . ILE B 1 374 ? -20.091 -83.845 -69.255 1.00 24.40 371 ILE B CA 1
ATOM 6952 C C . ILE B 1 374 ? -21.564 -84.096 -68.979 1.00 26.30 371 ILE B C 1
ATOM 6953 O O . ILE B 1 374 ? -22.335 -84.384 -69.896 1.00 24.68 371 ILE B O 1
ATOM 6958 N N . GLY B 1 375 ? -21.955 -83.987 -67.715 1.00 27.32 372 GLY B N 1
ATOM 6959 C CA . GLY B 1 375 ? -23.338 -84.203 -67.338 1.00 28.13 372 GLY B CA 1
ATOM 6960 C C . GLY B 1 375 ? -23.691 -85.651 -67.026 1.00 28.52 372 GLY B C 1
ATOM 6961 O O . GLY B 1 375 ? -24.763 -85.916 -66.484 1.00 32.86 372 GLY B O 1
ATOM 6962 N N . ASP B 1 376 ? -22.811 -86.589 -67.365 1.00 24.94 373 ASP B N 1
ATOM 6963 C CA . ASP B 1 376 ? -23.111 -88.002 -67.115 1.00 29.78 373 ASP B CA 1
ATOM 6964 C C . ASP B 1 376 ? -23.469 -88.259 -65.650 1.00 32.83 373 ASP B C 1
ATOM 6965 O O . ASP B 1 376 ? -22.713 -87.908 -64.739 1.00 30.07 373 ASP B O 1
ATOM 6970 N N . THR B 1 377 ? -24.637 -88.860 -65.439 1.00 31.86 374 THR B N 1
ATOM 6971 C CA . THR B 1 377 ? -25.078 -89.247 -64.108 1.00 34.72 374 THR B CA 1
ATOM 6972 C C . THR B 1 377 ? -24.794 -90.727 -63.851 1.00 36.04 374 THR B C 1
ATOM 6973 O O . THR B 1 377 ? -25.045 -91.581 -64.708 1.00 31.29 374 THR B O 1
ATOM 6977 N N . PHE B 1 378 ? -24.259 -91.019 -62.669 1.00 36.24 375 PHE B N 1
ATOM 6978 C CA . PHE B 1 378 ? -24.015 -92.391 -62.251 1.00 35.24 375 PHE B CA 1
ATOM 6979 C C . PHE B 1 378 ? -24.820 -92.698 -61.000 1.00 35.40 375 PHE B C 1
ATOM 6980 O O . PHE B 1 378 ? -24.950 -91.854 -60.116 1.00 37.74 375 PHE B O 1
ATOM 6988 N N . THR B 1 379 ? -25.372 -93.906 -60.942 1.00 36.23 376 THR B N 1
ATOM 6989 C CA . THR B 1 379 ? -26.149 -94.357 -59.793 1.00 33.97 376 THR B CA 1
ATOM 6990 C C . THR B 1 379 ? -25.770 -95.792 -59.463 1.00 33.62 376 THR B C 1
ATOM 6991 O O . THR B 1 379 ? -24.647 -96.220 -59.726 1.00 33.10 376 THR B O 1
ATOM 6995 N N . GLN B 1 380 ? -26.712 -96.532 -58.888 1.00 36.03 377 GLN B N 1
ATOM 6996 C CA . GLN B 1 380 ? -26.514 -97.957 -58.642 1.00 38.65 377 GLN B CA 1
ATOM 6997 C C . GLN B 1 380 ? -27.616 -98.777 -59.300 1.00 39.36 377 GLN B C 1
ATOM 6998 O O . GLN B 1 380 ? -27.908 -99.895 -58.880 1.00 39.04 377 GLN B O 1
ATOM 7004 N N . GLY B 1 381 ? -28.220 -98.207 -60.338 1.00 39.40 378 GLY B N 1
ATOM 7005 C CA . GLY B 1 381 ? -29.279 -98.874 -61.070 1.00 41.29 378 GLY B CA 1
ATOM 7006 C C . GLY B 1 381 ? -30.433 -97.945 -61.395 1.00 41.74 378 GLY B C 1
ATOM 7007 O O . GLY B 1 381 ? -30.965 -97.976 -62.506 1.00 40.79 378 GLY B O 1
ATOM 7008 N N . GLU B 1 382 ? -30.828 -97.125 -60.422 1.00 40.89 379 GLU B N 1
ATOM 7009 C CA . GLU B 1 382 ? -31.894 -96.153 -60.635 1.00 42.17 379 GLU B CA 1
ATOM 7010 C C . GLU B 1 382 ? -31.516 -95.252 -61.803 1.00 45.17 379 GLU B C 1
ATOM 7011 O O . GLU B 1 382 ? -30.383 -94.783 -61.889 1.00 45.67 379 GLU B O 1
ATOM 7017 N N . ARG B 1 383 ? -32.459 -95.022 -62.709 1.00 47.74 380 ARG B N 1
ATOM 7018 C CA . ARG B 1 383 ? -32.168 -94.249 -63.909 1.00 51.33 380 ARG B CA 1
ATOM 7019 C C . ARG B 1 383 ? -32.765 -92.845 -63.875 1.00 50.77 380 ARG B C 1
ATOM 7020 O O . ARG B 1 383 ? -33.930 -92.637 -64.215 1.00 53.94 380 ARG B O 1
ATOM 7028 N N . PHE B 1 384 ? -31.952 -91.889 -63.441 1.00 46.99 381 PHE B N 1
ATOM 7029 C CA . PHE B 1 384 ? -32.298 -90.479 -63.518 1.00 44.62 381 PHE B CA 1
ATOM 7030 C C . PHE B 1 384 ? -31.075 -89.706 -63.989 1.00 41.99 381 PHE B C 1
ATOM 7031 O O . PHE B 1 384 ? -29.963 -90.231 -63.973 1.00 40.13 381 PHE B O 1
ATOM 7039 N N . LYS B 1 385 ? -31.279 -88.467 -64.421 1.00 41.22 382 LYS B N 1
ATOM 7040 C CA . LYS B 1 385 ? -30.164 -87.617 -64.809 1.00 42.53 382 LYS B CA 1
ATOM 7041 C C . LYS B 1 385 ? -30.211 -86.314 -64.012 1.00 38.78 382 LYS B C 1
ATOM 7042 O O . LYS B 1 385 ? -31.255 -85.665 -63.938 1.00 38.23 382 LYS B O 1
ATOM 7048 N N . PHE B 1 386 ? -29.091 -85.947 -63.395 1.00 32.89 383 PHE B N 1
ATOM 7049 C CA . PHE B 1 386 ? -29.036 -84.713 -62.623 1.00 33.36 383 PHE B CA 1
ATOM 7050 C C . PHE B 1 386 ? -29.160 -83.506 -63.544 1.00 32.96 383 PHE B C 1
ATOM 7051 O O . PHE B 1 386 ? -28.641 -83.501 -64.661 1.00 30.94 383 PHE B O 1
ATOM 7059 N N . THR B 1 387 ? -29.865 -82.489 -63.075 1.00 36.06 384 THR B N 1
ATOM 7060 C CA . THR B 1 387 ? -30.090 -81.296 -63.874 1.00 35.15 384 THR B CA 1
ATOM 7061 C C . THR B 1 387 ? -29.178 -80.161 -63.415 1.00 32.37 384 THR B C 1
ATOM 7062 O O . THR B 1 387 ? -28.470 -80.297 -62.414 1.00 31.96 384 THR B O 1
ATOM 7066 N N . GLY B 1 388 ? -29.174 -79.064 -64.170 1.00 29.95 385 GLY B N 1
ATOM 7067 C CA . GLY B 1 388 ? -28.499 -77.845 -63.757 1.00 29.07 385 GLY B CA 1
ATOM 7068 C C . GLY B 1 388 ? -27.045 -77.708 -64.168 1.00 28.43 385 GLY B C 1
ATOM 7069 O O . GLY B 1 388 ? -26.421 -76.679 -63.910 1.00 31.43 385 GLY B O 1
ATOM 7070 N N . ILE B 1 389 ? -26.492 -78.742 -64.793 1.00 27.98 386 ILE B N 1
ATOM 7071 C CA . ILE B 1 389 ? -25.121 -78.672 -65.292 1.00 28.54 386 ILE B CA 1
ATOM 7072 C C . ILE B 1 389 ? -25.119 -77.876 -66.591 1.00 29.39 386 ILE B C 1
ATOM 7073 O O . ILE B 1 389 ? -25.631 -78.343 -67.601 1.00 26.74 386 ILE B O 1
ATOM 7078 N N . PRO B 1 390 ? -24.544 -76.662 -66.564 1.00 32.73 387 PRO B N 1
ATOM 7079 C CA . PRO B 1 390 ? -24.733 -75.698 -67.651 1.00 31.46 387 PRO B CA 1
ATOM 7080 C C . PRO B 1 390 ? -23.623 -75.654 -68.688 1.00 30.56 387 PRO B C 1
ATOM 7081 O O . PRO B 1 390 ? -22.483 -75.995 -68.391 1.00 32.00 387 PRO B O 1
ATOM 7085 N N . ASN B 1 391 ? -23.981 -75.238 -69.900 1.00 28.31 388 ASN B N 1
ATOM 7086 C CA . ASN B 1 391 ? -23.027 -74.676 -70.845 1.00 28.00 388 ASN B CA 1
ATOM 7087 C C . ASN B 1 391 ? -23.058 -73.161 -70.671 1.00 26.45 388 ASN B C 1
ATOM 7088 O O . ASN B 1 391 ? -24.086 -72.595 -70.302 1.00 25.20 388 ASN B O 1
ATOM 7093 N N . PHE B 1 392 ? -21.943 -72.500 -70.931 1.00 25.65 389 PHE B N 1
ATOM 7094 C CA . PHE B 1 392 ? -21.911 -71.051 -70.810 1.00 25.87 389 PHE B CA 1
ATOM 7095 C C . PHE B 1 392 ? -21.630 -70.395 -72.148 1.00 26.73 389 PHE B C 1
ATOM 7096 O O . PHE B 1 392 ? -20.885 -70.927 -72.968 1.00 24.66 389 PHE B O 1
ATOM 7104 N N . ALA B 1 393 ? -22.251 -69.244 -72.375 1.00 29.13 390 ALA B N 1
ATOM 7105 C CA . ALA B 1 393 ? -22.052 -68.518 -73.620 1.00 29.34 390 ALA B CA 1
ATOM 7106 C C . ALA B 1 393 ? -20.567 -68.430 -73.919 1.00 26.16 390 ALA B C 1
ATOM 7107 O O . ALA B 1 393 ? -19.777 -68.056 -73.049 1.00 25.62 390 ALA B O 1
ATOM 7109 N N . SER B 1 394 ? -20.186 -68.787 -75.142 1.00 20.87 391 SER B N 1
ATOM 7110 C CA . SER B 1 394 ? -18.788 -68.695 -75.546 1.00 19.38 391 SER B CA 1
ATOM 7111 C C . SER B 1 394 ? -18.371 -67.228 -75.594 1.00 19.45 391 SER B C 1
ATOM 7112 O O . SER B 1 394 ? -19.193 -66.355 -75.853 1.00 21.92 391 SER B O 1
ATOM 7115 N N . GLU B 1 395 ? -17.096 -66.961 -75.358 1.00 20.20 392 GLU B N 1
ATOM 7116 C CA . GLU B 1 395 ? -16.603 -65.592 -75.321 1.00 24.71 392 GLU B CA 1
ATOM 7117 C C . GLU B 1 395 ? -15.577 -65.349 -76.424 1.00 29.25 392 GLU B C 1
ATOM 7118 O O . GLU B 1 395 ? -15.319 -64.210 -76.804 1.00 31.85 392 GLU B O 1
ATOM 7124 N N . LEU B 1 396 ? -15.007 -66.435 -76.940 1.00 26.60 393 LEU B N 1
ATOM 7125 C CA . LEU B 1 396 ? -13.988 -66.361 -77.983 1.00 23.32 393 LEU B CA 1
ATOM 7126 C C . LEU B 1 396 ? -14.405 -67.286 -79.116 1.00 24.59 393 LEU B C 1
ATOM 7127 O O . LEU B 1 396 ? -14.966 -68.348 -78.873 1.00 23.07 393 LEU B O 1
ATOM 7132 N N . PHE B 1 397 ? -14.133 -66.888 -80.351 1.00 22.42 394 PHE B N 1
ATOM 7133 C CA . PHE B 1 397 ? -14.625 -67.640 -81.492 1.00 24.76 394 PHE B CA 1
ATOM 7134 C C . PHE B 1 397 ? -13.563 -67.761 -82.561 1.00 24.71 394 PHE B C 1
ATOM 7135 O O . PHE B 1 397 ? -12.798 -66.833 -82.796 1.00 24.54 394 PHE B O 1
ATOM 7143 N N . ARG B 1 398 ? -13.516 -68.920 -83.206 1.00 25.63 395 ARG B N 1
ATOM 7144 C CA . ARG B 1 398 ? -12.640 -69.112 -84.350 1.00 25.51 395 ARG B CA 1
ATOM 7145 C C . ARG B 1 398 ? -13.259 -70.063 -85.359 1.00 23.52 395 ARG B C 1
ATOM 7146 O O . ARG B 1 398 ? -13.982 -70.986 -84.996 1.00 21.87 395 ARG B O 1
ATOM 7154 N N . LEU B 1 399 ? -12.985 -69.823 -86.632 1.00 26.14 396 LEU B N 1
ATOM 7155 C CA . LEU B 1 399 ? -13.347 -70.778 -87.664 1.00 28.90 396 LEU B CA 1
ATOM 7156 C C . LEU B 1 399 ? -12.309 -71.894 -87.654 1.00 28.31 396 LEU B C 1
ATOM 7157 O O . LEU B 1 399 ? -11.115 -71.633 -87.503 1.00 28.07 396 LEU B O 1
ATOM 7162 N N . VAL B 1 400 ? -12.758 -73.138 -87.794 1.00 27.98 397 VAL B N 1
ATOM 7163 C CA . VAL B 1 400 ? -11.826 -74.260 -87.847 1.00 29.99 397 VAL B CA 1
ATOM 7164 C C . VAL B 1 400 ? -11.974 -75.075 -89.130 1.00 36.40 397 VAL B C 1
ATOM 7165 O O . VAL B 1 400 ? -13.085 -75.369 -89.574 1.00 39.39 397 VAL B O 1
ATOM 7169 N N . ARG B 1 401 ? -10.836 -75.429 -89.718 1.00 40.19 398 ARG B N 1
ATOM 7170 C CA . ARG B 1 401 ? -10.801 -76.196 -90.957 1.00 42.47 398 ARG B CA 1
ATOM 7171 C C . ARG B 1 401 ? -9.505 -77.001 -91.047 1.00 41.10 398 ARG B C 1
ATOM 7172 O O . ARG B 1 401 ? -8.684 -76.972 -90.128 1.00 34.87 398 ARG B O 1
ATOM 7180 N N . LEU B 1 402 ? -9.328 -77.711 -92.158 1.00 44.55 399 LEU B N 1
ATOM 7181 C CA . LEU B 1 402 ? -8.125 -78.509 -92.388 1.00 47.54 399 LEU B CA 1
ATOM 7182 C C . LEU B 1 402 ? -7.433 -78.077 -93.669 1.00 52.28 399 LEU B C 1
ATOM 7183 O O . LEU B 1 402 ? -8.060 -77.493 -94.550 1.00 53.07 399 LEU B O 1
ATOM 7188 N N . LYS B 1 403 ? -6.138 -78.359 -93.768 1.00 59.21 400 LYS B N 1
ATOM 7189 C CA . LYS B 1 403 ? -5.413 -78.149 -95.017 1.00 65.80 400 LYS B CA 1
ATOM 7190 C C . LYS B 1 403 ? -5.629 -79.339 -95.946 1.00 70.37 400 LYS B C 1
ATOM 7191 O O . LYS B 1 403 ? -5.704 -79.182 -97.165 1.00 72.23 400 LYS B O 1
ATOM 7197 N N . ASP B 1 404 ? -5.732 -80.528 -95.357 1.00 71.95 401 ASP B N 1
ATOM 7198 C CA . ASP B 1 404 ? -6.071 -81.732 -96.106 1.00 73.32 401 ASP B CA 1
ATOM 7199 C C . ASP B 1 404 ? -7.570 -81.989 -96.006 1.00 71.98 401 ASP B C 1
ATOM 7200 O O . ASP B 1 404 ? -8.051 -82.475 -94.984 1.00 71.84 401 ASP B O 1
ATOM 7205 N N . PRO B 1 405 ? -8.312 -81.661 -97.074 1.00 71.22 402 PRO B N 1
ATOM 7206 C CA . PRO B 1 405 ? -9.772 -81.801 -97.129 1.00 71.19 402 PRO B CA 1
ATOM 7207 C C . PRO B 1 405 ? -10.260 -83.241 -96.977 1.00 71.74 402 PRO B C 1
ATOM 7208 O O . PRO B 1 405 ? -11.437 -83.451 -96.695 1.00 71.96 402 PRO B O 1
ATOM 7212 N N . LEU B 1 406 ? -9.378 -84.217 -97.163 1.00 71.17 403 LEU B N 1
ATOM 7213 C CA . LEU B 1 406 ? -9.789 -85.618 -97.120 1.00 71.12 403 LEU B CA 1
ATOM 7214 C C . LEU B 1 406 ? -10.052 -86.120 -95.700 1.00 68.99 403 LEU B C 1
ATOM 7215 O O . LEU B 1 406 ? -10.375 -87.291 -95.500 1.00 69.58 403 LEU B O 1
ATOM 7220 N N . LYS B 1 407 ? -9.926 -85.229 -94.721 1.00 65.30 404 LYS B N 1
ATOM 7221 C CA . LYS B 1 407 ? -10.016 -85.618 -93.316 1.00 62.42 404 LYS B CA 1
ATOM 7222 C C . LYS B 1 407 ? -11.264 -85.066 -92.623 1.00 56.53 404 LYS B C 1
ATOM 7223 O O . LYS B 1 407 ? -11.403 -85.178 -91.404 1.00 55.64 404 LYS B O 1
ATOM 7229 N N . GLN B 1 408 ? -12.167 -84.478 -93.402 1.00 52.77 405 GLN B N 1
ATOM 7230 C CA . GLN B 1 408 ? -13.335 -83.783 -92.853 1.00 53.59 405 GLN B CA 1
ATOM 7231 C C . GLN B 1 408 ? -14.107 -84.579 -91.794 1.00 48.45 405 GLN B C 1
ATOM 7232 O O . GLN B 1 408 ? -14.386 -84.069 -90.709 1.00 44.62 405 GLN B O 1
ATOM 7238 N N . LYS B 1 409 ? -14.434 -85.828 -92.109 1.00 44.58 406 LYS B N 1
ATOM 7239 C CA . LYS B 1 409 ? -15.222 -86.670 -91.213 1.00 41.57 406 LYS B CA 1
ATOM 7240 C C . LYS B 1 409 ? -14.560 -86.881 -89.854 1.00 35.13 406 LYS B C 1
ATOM 7241 O O . LYS B 1 409 ? -15.236 -86.882 -88.829 1.00 34.85 406 LYS B O 1
ATOM 7247 N N . ALA B 1 410 ? -13.245 -87.074 -89.845 1.00 31.49 407 ALA B N 1
ATOM 7248 C CA . ALA B 1 410 ? -12.518 -87.236 -88.593 1.00 31.71 407 ALA B CA 1
ATOM 7249 C C . ALA B 1 410 ? -12.506 -85.921 -87.820 1.00 32.86 407 ALA B C 1
ATOM 7250 O O . ALA B 1 410 ? -12.510 -85.908 -86.591 1.00 35.85 407 ALA B O 1
ATOM 7252 N N . LEU B 1 411 ? -12.489 -84.816 -88.552 1.00 29.28 408 LEU B N 1
ATOM 7253 C CA . LEU B 1 411 ? -12.524 -83.502 -87.928 1.00 29.95 408 LEU B CA 1
ATOM 7254 C C . LEU B 1 411 ? -13.836 -83.313 -87.169 1.00 30.14 408 LEU B C 1
ATOM 7255 O O . LEU B 1 411 ? -13.837 -82.944 -85.997 1.00 30.40 408 LEU B O 1
ATOM 7260 N N . LEU B 1 412 ? -14.949 -83.571 -87.848 1.00 31.13 409 LEU B N 1
ATOM 7261 C CA . LEU B 1 412 ? -16.266 -83.505 -87.229 1.00 35.34 409 LEU B CA 1
ATOM 7262 C C . LEU B 1 412 ? -16.403 -84.481 -86.072 1.00 35.85 409 LEU B C 1
ATOM 7263 O O . LEU B 1 412 ? -16.950 -84.143 -85.024 1.00 36.58 409 LEU B O 1
ATOM 7268 N N . LYS B 1 413 ? -15.924 -85.701 -86.276 1.00 35.60 410 LYS B N 1
ATOM 7269 C CA . LYS B 1 413 ? -16.012 -86.717 -85.241 1.00 35.83 410 LYS B CA 1
ATOM 7270 C C . LYS B 1 413 ? -15.223 -86.282 -84.016 1.00 32.46 410 LYS B C 1
ATOM 7271 O O . LYS B 1 413 ? -15.682 -86.428 -82.885 1.00 31.57 410 LYS B O 1
ATOM 7277 N N . GLY B 1 414 ? -14.027 -85.754 -84.252 1.00 30.15 411 GLY B N 1
ATOM 7278 C CA . GLY B 1 414 ? -13.179 -85.290 -83.173 1.00 24.97 411 GLY B CA 1
ATOM 7279 C C . GLY B 1 414 ? -13.824 -84.137 -82.436 1.00 24.11 411 GLY B C 1
ATOM 7280 O O . GLY B 1 414 ? -13.926 -84.154 -81.213 1.00 26.99 411 GLY B O 1
ATOM 7281 N N . LEU B 1 415 ? -14.265 -83.129 -83.182 1.00 26.92 412 LEU B N 1
ATOM 7282 C CA . LEU B 1 415 ? -14.869 -81.944 -82.581 1.00 24.70 412 LEU B CA 1
ATOM 7283 C C . LEU B 1 415 ? -16.116 -82.296 -81.774 1.00 27.04 412 LEU B C 1
ATOM 7284 O O . LEU B 1 415 ? -16.338 -81.750 -80.693 1.00 29.24 412 LEU B O 1
ATOM 7289 N N . THR B 1 416 ? -16.925 -83.208 -82.303 1.00 23.01 413 THR B N 1
ATOM 7290 C CA . THR B 1 416 ? -18.120 -83.669 -81.606 1.00 24.94 413 THR B CA 1
ATOM 7291 C C . THR B 1 416 ? -17.772 -84.265 -80.241 1.00 29.09 413 THR B C 1
ATOM 7292 O O . THR B 1 416 ? -18.333 -83.873 -79.221 1.00 31.46 413 THR B O 1
ATOM 7296 N N . GLN B 1 417 ? -16.839 -85.209 -80.228 1.00 28.97 414 GLN B N 1
ATOM 7297 C CA . GLN B 1 417 ? -16.392 -85.806 -78.980 1.00 30.76 414 GLN B CA 1
ATOM 7298 C C . GLN B 1 417 ? -15.852 -84.745 -78.027 1.00 26.43 414 GLN B C 1
ATOM 7299 O O . GLN B 1 417 ? -16.216 -84.709 -76.849 1.00 24.97 414 GLN B O 1
ATOM 7305 N N . LEU B 1 418 ? -14.971 -83.891 -78.539 1.00 25.37 415 LEU B N 1
ATOM 7306 C CA . LEU B 1 418 ? -14.423 -82.793 -77.747 1.00 24.15 415 LEU B CA 1
ATOM 7307 C C . LEU B 1 418 ? -15.536 -81.917 -77.180 1.00 27.19 415 LEU B C 1
ATOM 7308 O O . LEU B 1 418 ? -15.489 -81.509 -76.020 1.00 26.13 415 LEU B O 1
ATOM 7313 N N . SER B 1 419 ? -16.547 -81.640 -77.997 1.00 29.48 416 SER B N 1
ATOM 7314 C CA . SER B 1 419 ? -17.697 -80.870 -77.534 1.00 30.24 416 SER B CA 1
ATOM 7315 C C . SER B 1 419 ? -18.417 -81.621 -76.413 1.00 27.75 416 SER B C 1
ATOM 7316 O O . SER B 1 419 ? -18.858 -81.025 -75.433 1.00 26.05 416 SER B O 1
ATOM 7319 N N . GLU B 1 420 ? -18.519 -82.937 -76.559 1.00 24.06 417 GLU B N 1
ATOM 7320 C CA . GLU B 1 420 ? -19.184 -83.762 -75.559 1.00 26.98 417 GLU B CA 1
ATOM 7321 C C . GLU B 1 420 ? -18.407 -83.821 -74.244 1.00 24.95 417 GLU B C 1
ATOM 7322 O O . GLU B 1 420 ? -18.993 -84.025 -73.185 1.00 27.27 417 GLU B O 1
ATOM 7328 N N . GLU B 1 421 ? -17.093 -83.640 -74.308 1.00 21.21 418 GLU B N 1
ATOM 7329 C CA . GLU B 1 421 ? -16.272 -83.615 -73.102 1.00 21.25 418 GLU B CA 1
ATOM 7330 C C . GLU B 1 421 ? -16.025 -82.189 -72.586 1.00 23.60 418 GLU B C 1
ATOM 7331 O O . GLU B 1 421 ? -15.201 -81.975 -71.699 1.00 25.47 418 GLU B O 1
ATOM 7337 N N . GLY B 1 422 ? -16.743 -81.224 -73.149 1.00 21.93 419 GLY B N 1
ATOM 7338 C CA . GLY B 1 422 ? -16.699 -79.855 -72.657 1.00 26.69 419 GLY B CA 1
ATOM 7339 C C . GLY B 1 422 ? -15.436 -79.083 -72.997 1.00 28.24 419 GLY B C 1
ATOM 7340 O O . GLY B 1 422 ? -15.171 -78.034 -72.411 1.00 28.74 419 GLY B O 1
ATOM 7341 N N . ALA B 1 423 ? -14.656 -79.590 -73.949 1.00 29.48 420 ALA B N 1
ATOM 7342 C CA . ALA B 1 423 ? -13.395 -78.952 -74.324 1.00 29.12 420 ALA B CA 1
ATOM 7343 C C . ALA B 1 423 ? -13.623 -77.701 -75.168 1.00 25.21 420 ALA B C 1
ATOM 7344 O O . ALA B 1 423 ? -12.808 -76.781 -75.159 1.00 19.34 420 ALA B O 1
ATOM 7346 N N . THR B 1 424 ? -14.735 -77.692 -75.896 1.00 23.79 421 THR B N 1
ATOM 7347 C CA . THR B 1 424 ? -15.078 -76.603 -76.798 1.00 22.26 421 THR B CA 1
ATOM 7348 C C . THR B 1 424 ? -16.563 -76.682 -77.121 1.00 25.53 421 THR B C 1
ATOM 7349 O O . THR B 1 424 ? -17.187 -77.727 -76.941 1.00 28.74 421 THR B O 1
ATOM 7353 N N . GLN B 1 425 ? -17.137 -75.580 -77.588 1.00 24.97 422 GLN B N 1
ATOM 7354 C CA . GLN B 1 425 ? -18.473 -75.625 -78.167 1.00 22.25 422 GLN B CA 1
ATOM 7355 C C . GLN B 1 425 ? -18.296 -75.602 -79.682 1.00 25.03 422 GLN B C 1
ATOM 7356 O O . GLN B 1 425 ? -17.273 -75.111 -80.174 1.00 25.96 422 GLN B O 1
ATOM 7362 N N . LEU B 1 426 ? -19.259 -76.166 -80.413 1.00 23.49 423 LEU B N 1
ATOM 7363 C CA . LEU B 1 426 ? -19.176 -76.231 -81.875 1.00 25.11 423 LEU B CA 1
ATOM 7364 C C . LEU B 1 426 ? -20.419 -75.644 -82.535 1.00 24.58 423 LEU B C 1
ATOM 7365 O O . LEU B 1 426 ? -21.542 -76.011 -82.195 1.00 27.49 423 LEU B O 1
ATOM 7370 N N . PHE B 1 427 ? -20.218 -74.747 -83.493 1.00 19.95 424 PHE B N 1
ATOM 7371 C CA . PHE B 1 427 ? -21.343 -74.080 -84.140 1.00 21.27 424 PHE B CA 1
ATOM 7372 C C . PHE B 1 427 ? -21.348 -74.305 -85.653 1.00 23.32 424 PHE B C 1
ATOM 7373 O O . PHE B 1 427 ? -20.306 -74.180 -86.306 1.00 19.41 424 PHE B O 1
ATOM 7381 N N . ARG B 1 428 ? -22.521 -74.638 -86.198 1.00 21.08 425 ARG B N 1
ATOM 7382 C CA . ARG B 1 428 ? -22.691 -74.795 -87.639 1.00 23.89 425 ARG B CA 1
ATOM 7383 C C . ARG B 1 428 ? -23.631 -73.719 -88.180 1.00 21.14 425 ARG B C 1
ATOM 7384 O O . ARG B 1 428 ? -24.847 -73.818 -88.029 1.00 20.29 425 ARG B O 1
ATOM 7392 N N . PRO B 1 429 ? -23.062 -72.666 -88.791 1.00 23.17 426 PRO B N 1
ATOM 7393 C CA . PRO B 1 429 ? -23.859 -71.565 -89.353 1.00 22.70 426 PRO B CA 1
ATOM 7394 C C . PRO B 1 429 ? -24.872 -72.044 -90.384 1.00 26.85 426 PRO B C 1
ATOM 7395 O O . PRO B 1 429 ? -24.568 -72.909 -91.205 1.00 25.19 426 PRO B O 1
ATOM 7399 N N . LEU B 1 430 ? -26.068 -71.466 -90.345 1.00 29.18 427 LEU B N 1
ATOM 7400 C CA . LEU B 1 430 ? -27.158 -71.889 -91.211 1.00 29.54 427 LEU B CA 1
ATOM 7401 C C . LEU B 1 430 ? -26.833 -71.754 -92.692 1.00 33.52 427 LEU B C 1
ATOM 7402 O O . LEU B 1 430 ? -27.236 -72.587 -93.498 1.00 32.12 427 LEU B O 1
ATOM 7407 N N . ASP B 1 431 ? -26.109 -70.703 -93.055 1.00 36.08 428 ASP B N 1
ATOM 7408 C CA . ASP B 1 431 ? -25.947 -70.375 -94.466 1.00 37.88 428 ASP B CA 1
ATOM 7409 C C . ASP B 1 431 ? -24.666 -70.913 -95.096 1.00 38.08 428 ASP B C 1
ATOM 7410 O O . ASP B 1 431 ? -24.375 -70.622 -96.256 1.00 34.71 428 ASP B O 1
ATOM 7415 N N . SER B 1 432 ? -23.919 -71.716 -94.344 1.00 37.49 429 SER B N 1
ATOM 7416 C CA . SER B 1 432 ? -22.672 -72.266 -94.857 1.00 36.33 429 SER B CA 1
ATOM 7417 C C . SER B 1 432 ? -22.366 -73.633 -94.273 1.00 38.84 429 SER B C 1
ATOM 7418 O O . SER B 1 432 ? -23.092 -74.134 -93.415 1.00 37.69 429 SER B O 1
ATOM 7421 N N . ASN B 1 433 ? -21.269 -74.222 -94.740 1.00 41.13 430 ASN B N 1
ATOM 7422 C CA . ASN B 1 433 ? -20.782 -75.491 -94.214 1.00 42.67 430 ASN B CA 1
ATOM 7423 C C . ASN B 1 433 ? -19.578 -75.289 -93.298 1.00 39.84 430 ASN B C 1
ATOM 7424 O O . ASN B 1 433 ? -18.925 -76.251 -92.901 1.00 40.37 430 ASN B O 1
ATOM 7429 N N . GLU B 1 434 ? -19.286 -74.037 -92.965 1.00 37.63 431 GLU B N 1
ATOM 7430 C CA . GLU B 1 434 ? -18.158 -73.737 -92.089 1.00 37.58 431 GLU B CA 1
ATOM 7431 C C . GLU B 1 434 ? -18.385 -74.248 -90.667 1.00 28.71 431 GLU B C 1
ATOM 7432 O O . GLU B 1 434 ? -19.521 -74.443 -90.238 1.00 23.46 431 GLU B O 1
ATOM 7438 N N . LEU B 1 435 ? -17.292 -74.478 -89.951 1.00 27.40 432 LEU B N 1
ATOM 7439 C CA . LEU B 1 435 ? -17.357 -74.873 -88.548 1.00 28.20 432 LEU B CA 1
ATOM 7440 C C . LEU B 1 435 ? -16.730 -73.792 -87.676 1.00 25.53 432 LEU B C 1
ATOM 7441 O O . LEU B 1 435 ? -15.594 -73.375 -87.918 1.00 24.23 432 LEU B O 1
ATOM 7446 N N . ILE B 1 436 ? -17.465 -73.351 -86.661 1.00 24.12 433 ILE B N 1
ATOM 7447 C CA . ILE B 1 436 ? -16.972 -72.317 -85.751 1.00 22.86 433 ILE B CA 1
ATOM 7448 C C . ILE B 1 436 ? -16.791 -72.864 -84.344 1.00 19.11 433 ILE B C 1
ATOM 7449 O O . ILE B 1 436 ? -17.702 -73.473 -83.792 1.00 22.82 433 ILE B O 1
ATOM 7454 N N . LEU B 1 437 ? -15.615 -72.644 -83.765 1.00 19.65 434 LEU B N 1
ATOM 7455 C CA . LEU B 1 437 ? -15.362 -73.067 -82.390 1.00 23.09 434 LEU B CA 1
ATOM 7456 C C . LEU B 1 437 ? -15.621 -71.946 -81.391 1.00 24.89 434 LEU B C 1
ATOM 7457 O O . LEU B 1 437 ? -15.244 -70.797 -81.621 1.00 23.51 434 LEU B O 1
ATOM 7462 N N . GLY B 1 438 ? -16.273 -72.302 -80.287 1.00 22.98 435 GLY B N 1
ATOM 7463 C CA . GLY B 1 438 ? -16.548 -71.381 -79.204 1.00 20.44 435 GLY B CA 1
ATOM 7464 C C . GLY B 1 438 ? -15.820 -71.814 -77.946 1.00 24.14 435 GLY B C 1
ATOM 7465 O O . GLY B 1 438 ? -15.879 -72.982 -77.549 1.00 22.64 435 GLY B O 1
ATOM 7466 N N . ALA B 1 439 ? -15.122 -70.867 -77.327 1.00 20.92 436 ALA B N 1
ATOM 7467 C CA . ALA B 1 439 ? -14.355 -71.123 -76.125 1.00 19.86 436 ALA B CA 1
ATOM 7468 C C . ALA B 1 439 ? -14.653 -70.045 -75.092 1.00 23.11 436 ALA B C 1
ATOM 7469 O O . ALA B 1 439 ? -15.052 -68.941 -75.446 1.00 19.28 436 ALA B O 1
ATOM 7471 N N . VAL B 1 440 ? -14.467 -70.371 -73.815 1.00 26.32 437 VAL B N 1
ATOM 7472 C CA . VAL B 1 440 ? -14.560 -69.368 -72.761 1.00 25.09 437 VAL B CA 1
ATOM 7473 C C . VAL B 1 440 ? -13.170 -68.813 -72.460 1.00 25.30 437 VAL B C 1
ATOM 7474 O O . VAL B 1 440 ? -13.019 -67.631 -72.164 1.00 25.40 437 VAL B O 1
ATOM 7478 N N . GLY B 1 441 ? -12.156 -69.672 -72.555 1.00 22.75 438 GLY B N 1
ATOM 7479 C CA . GLY B 1 441 ? -10.782 -69.263 -72.335 1.00 22.69 438 GLY B CA 1
ATOM 7480 C C . GLY B 1 441 ? -9.846 -69.670 -73.457 1.00 25.44 438 GLY B C 1
ATOM 7481 O O . GLY B 1 441 ? -10.024 -70.723 -74.076 1.00 26.32 438 GLY B O 1
ATOM 7482 N N . LEU B 1 442 ? -8.835 -68.838 -73.699 1.00 23.54 439 LEU B N 1
ATOM 7483 C CA . LEU B 1 442 ? -7.911 -69.005 -74.824 1.00 26.14 439 LEU B CA 1
ATOM 7484 C C . LEU B 1 442 ? -7.247 -70.385 -74.898 1.00 27.02 439 LEU B C 1
ATOM 7485 O O . LEU B 1 442 ? -6.951 -70.879 -75.991 1.00 22.31 439 LEU B O 1
ATOM 7490 N N . LEU B 1 443 ? -7.012 -71.000 -73.741 1.00 25.46 440 LEU B N 1
ATOM 7491 C CA . LEU B 1 443 ? -6.330 -72.293 -73.694 1.00 24.72 440 LEU B CA 1
ATOM 7492 C C . LEU B 1 443 ? -7.095 -73.385 -74.440 1.00 23.50 440 LEU B C 1
ATOM 7493 O O . LEU B 1 443 ? -6.489 -74.277 -75.028 1.00 25.66 440 LEU B O 1
ATOM 7498 N N . GLN B 1 444 ? -8.421 -73.316 -74.425 1.00 23.16 441 GLN B N 1
ATOM 7499 C CA . GLN B 1 444 ? -9.237 -74.352 -75.071 1.00 22.89 441 GLN B CA 1
ATOM 7500 C C . GLN B 1 444 ? -8.885 -74.569 -76.542 1.00 24.16 441 GLN B C 1
ATOM 7501 O O . GLN B 1 444 ? -8.905 -75.702 -77.036 1.00 23.95 441 GLN B O 1
ATOM 7507 N N . PHE B 1 445 ? -8.562 -73.487 -77.241 1.00 23.02 442 PHE B N 1
ATOM 7508 C CA . PHE B 1 445 ? -8.157 -73.598 -78.635 1.00 26.69 442 PHE B CA 1
ATOM 7509 C C . PHE B 1 445 ? -6.888 -74.448 -78.773 1.00 29.05 442 PHE B C 1
ATOM 7510 O O . PHE B 1 445 ? -6.767 -75.227 -79.714 1.00 29.53 442 PHE B O 1
ATOM 7518 N N . ASP B 1 446 ? -5.953 -74.305 -77.832 1.00 29.62 443 ASP B N 1
ATOM 7519 C CA . ASP B 1 446 ? -4.705 -75.074 -77.855 1.00 30.18 443 ASP B CA 1
ATOM 7520 C C . ASP B 1 446 ? -4.952 -76.545 -77.537 1.00 28.79 443 ASP B C 1
ATOM 7521 O O . ASP B 1 446 ? -4.333 -77.433 -78.126 1.00 28.48 443 ASP B O 1
ATOM 7526 N N . VAL B 1 447 ? -5.844 -76.793 -76.586 1.00 27.64 444 VAL B N 1
ATOM 7527 C CA . VAL B 1 447 ? -6.181 -78.151 -76.180 1.00 27.63 444 VAL B CA 1
ATOM 7528 C C . VAL B 1 447 ? -6.929 -78.885 -77.294 1.00 29.77 444 VAL B C 1
ATOM 7529 O O . VAL B 1 447 ? -6.697 -80.073 -77.531 1.00 31.67 444 VAL B O 1
ATOM 7533 N N . VAL B 1 448 ? -7.819 -78.172 -77.979 1.00 28.93 445 VAL B N 1
ATOM 7534 C CA . VAL B 1 448 ? -8.543 -78.745 -79.107 1.00 28.50 445 VAL B CA 1
ATOM 7535 C C . VAL B 1 448 ? -7.591 -79.152 -80.231 1.00 29.96 445 VAL B C 1
ATOM 7536 O O . VAL B 1 448 ? -7.675 -80.269 -80.747 1.00 26.93 445 VAL B O 1
ATOM 7540 N N . ALA B 1 449 ? -6.690 -78.246 -80.609 1.00 28.10 446 ALA B N 1
ATOM 7541 C CA . ALA B 1 449 ? -5.793 -78.505 -81.733 1.00 27.37 446 ALA B CA 1
ATOM 7542 C C . ALA B 1 449 ? -4.870 -79.679 -81.437 1.00 30.14 446 ALA B C 1
ATOM 7543 O O . ALA B 1 449 ? -4.543 -80.454 -82.332 1.00 28.27 446 ALA B O 1
ATOM 7545 N N . TYR B 1 450 ? -4.460 -79.801 -80.178 1.00 30.93 447 TYR B N 1
ATOM 7546 C CA . TYR B 1 450 ? -3.566 -80.874 -79.766 1.00 34.23 447 TYR B CA 1
ATOM 7547 C C . TYR B 1 450 ? -4.293 -82.210 -79.714 1.00 32.31 447 TYR B C 1
ATOM 7548 O O . TYR B 1 450 ? -3.836 -83.200 -80.279 1.00 35.48 447 TYR B O 1
ATOM 7557 N N . ARG B 1 451 ? -5.425 -82.231 -79.023 1.00 29.14 448 ARG B N 1
ATOM 7558 C CA . ARG B 1 451 ? -6.218 -83.441 -78.902 1.00 29.69 448 ARG B CA 1
ATOM 7559 C C . ARG B 1 451 ? -6.654 -83.970 -80.267 1.00 31.63 448 ARG B C 1
ATOM 7560 O O . ARG B 1 451 ? -6.680 -85.178 -80.487 1.00 32.20 448 ARG B O 1
ATOM 7568 N N . LEU B 1 452 ? -6.997 -83.065 -81.180 1.00 28.64 449 LEU B N 1
ATOM 7569 C CA . LEU B 1 452 ? -7.386 -83.463 -82.528 1.00 29.71 449 LEU B CA 1
ATOM 7570 C C . LEU B 1 452 ? -6.260 -84.202 -83.237 1.00 34.92 449 LEU B C 1
ATOM 7571 O O . LEU B 1 452 ? -6.482 -85.227 -83.893 1.00 32.51 449 LEU B O 1
ATOM 7576 N N . GLU B 1 453 ? -5.050 -83.673 -83.108 1.00 38.25 450 GLU B N 1
ATOM 7577 C CA . GLU B 1 453 ? -3.883 -84.298 -83.714 1.00 40.67 450 GLU B CA 1
ATOM 7578 C C . GLU B 1 453 ? -3.541 -85.618 -83.026 1.00 39.22 450 GLU B C 1
ATOM 7579 O O . GLU B 1 453 ? -3.418 -86.650 -83.680 1.00 38.50 450 GLU B O 1
ATOM 7585 N N . ASN B 1 454 ? -3.405 -85.582 -81.704 1.00 43.13 451 ASN B N 1
ATOM 7586 C CA . ASN B 1 454 ? -2.993 -86.758 -80.934 1.00 47.90 451 ASN B CA 1
ATOM 7587 C C . ASN B 1 454 ? -4.013 -87.907 -80.940 1.00 49.18 451 ASN B C 1
ATOM 7588 O O . ASN B 1 454 ? -3.639 -89.066 -81.109 1.00 49.53 451 ASN B O 1
ATOM 7593 N N . GLU B 1 455 ? -5.294 -87.588 -80.770 1.00 46.74 452 GLU B N 1
ATOM 7594 C CA . GLU B 1 455 ? -6.331 -88.619 -80.693 1.00 45.81 452 GLU B CA 1
ATOM 7595 C C . GLU B 1 455 ? -7.011 -88.934 -82.029 1.00 43.47 452 GLU B C 1
ATOM 7596 O O . GLU B 1 455 ? -7.621 -89.994 -82.183 1.00 43.03 452 GLU B O 1
ATOM 7602 N N . TYR B 1 456 ? -6.913 -88.020 -82.990 1.00 39.77 453 TYR B N 1
ATOM 7603 C CA . TYR B 1 456 ? -7.632 -88.177 -84.253 1.00 38.00 453 TYR B CA 1
ATOM 7604 C C . TYR B 1 456 ? -6.754 -88.029 -85.492 1.00 38.97 453 TYR B C 1
ATOM 7605 O O . TYR B 1 456 ? -7.236 -88.167 -86.615 1.00 41.77 453 TYR B O 1
ATOM 7614 N N . ASN B 1 457 ? -5.469 -87.758 -85.289 1.00 39.18 454 ASN B N 1
ATOM 7615 C CA . ASN B 1 457 ? -4.546 -87.541 -86.401 1.00 44.71 454 ASN B CA 1
ATOM 7616 C C . ASN B 1 457 ? -5.056 -86.489 -87.377 1.00 41.63 454 ASN B C 1
ATOM 7617 O O . ASN B 1 457 ? -4.855 -86.601 -88.587 1.00 41.83 454 ASN B O 1
ATOM 7622 N N . VAL B 1 458 ? -5.709 -85.464 -86.835 1.00 37.65 455 VAL B N 1
ATOM 7623 C CA . VAL B 1 458 ? -6.295 -84.393 -87.635 1.00 37.06 455 VAL B CA 1
ATOM 7624 C C . VAL B 1 458 ? -5.545 -83.084 -87.404 1.00 34.49 455 VAL B C 1
ATOM 7625 O O . VAL B 1 458 ? -5.467 -82.606 -86.280 1.00 36.22 455 VAL B O 1
ATOM 7629 N N . LYS B 1 459 ? -4.984 -82.512 -88.463 1.00 36.14 456 LYS B N 1
ATOM 7630 C CA . LYS B 1 459 ? -4.277 -81.236 -88.351 1.00 40.64 456 LYS B CA 1
ATOM 7631 C C . LYS B 1 459 ? -5.193 -80.083 -88.753 1.00 41.29 456 LYS B C 1
ATOM 7632 O O . LYS B 1 459 ? -5.468 -79.891 -89.937 1.00 44.84 456 LYS B O 1
ATOM 7638 N N . CYS B 1 460 ? -5.668 -79.323 -87.767 1.00 37.36 457 CYS B N 1
ATOM 7639 C CA . CYS B 1 460 ? -6.611 -78.240 -88.038 1.00 36.77 457 CYS B CA 1
ATOM 7640 C C . CYS B 1 460 ? -5.943 -76.869 -88.108 1.00 37.83 457 CYS B C 1
ATOM 7641 O O . CYS B 1 460 ? -4.871 -76.649 -87.547 1.00 38.51 457 CYS B O 1
ATOM 7644 N N . VAL B 1 461 ? -6.593 -75.951 -88.809 1.00 38.07 458 VAL B N 1
ATOM 7645 C CA . VAL B 1 461 ? -6.121 -74.578 -88.908 1.00 38.17 458 VAL B CA 1
ATOM 7646 C C . VAL B 1 461 ? -7.209 -73.631 -88.406 1.00 28.75 458 VAL B C 1
ATOM 7647 O O . VAL B 1 461 ? -8.385 -73.801 -88.732 1.00 25.06 458 VAL B O 1
ATOM 7651 N N . TYR B 1 462 ? -6.811 -72.639 -87.617 1.00 26.08 459 TYR B N 1
ATOM 7652 C CA . TYR B 1 462 ? -7.747 -71.646 -87.102 1.00 28.64 459 TYR B CA 1
ATOM 7653 C C . TYR B 1 462 ? -7.767 -70.390 -87.971 1.00 27.62 459 TYR B C 1
ATOM 7654 O O . TYR B 1 462 ? -6.747 -69.990 -88.520 1.00 30.18 459 TYR B O 1
ATOM 7663 N N . GLU B 1 463 ? -8.938 -69.777 -88.094 1.00 24.12 460 GLU B N 1
ATOM 7664 C CA . GLU B 1 463 ? -9.051 -68.457 -88.709 1.00 26.77 460 GLU B CA 1
ATOM 7665 C C . GLU B 1 463 ? -9.914 -67.557 -87.846 1.00 23.21 460 GLU B C 1
ATOM 7666 O O . GLU B 1 463 ? -10.831 -68.026 -87.172 1.00 23.46 460 GLU B O 1
ATOM 7672 N N . SER B 1 464 ? -9.608 -66.263 -87.860 1.00 23.43 461 SER B N 1
ATOM 7673 C CA . SER B 1 464 ? -10.432 -65.280 -87.171 1.00 26.60 461 SER B CA 1
ATOM 7674 C C . SER B 1 464 ? -11.772 -65.141 -87.872 1.00 24.16 461 SER B C 1
ATOM 7675 O O . SER B 1 464 ? -11.860 -65.243 -89.096 1.00 24.25 461 SER B O 1
ATOM 7678 N N . VAL B 1 465 ? -12.816 -64.909 -87.085 1.00 25.73 462 VAL B N 1
ATOM 7679 C CA . VAL B 1 465 ? -14.143 -64.635 -87.628 1.00 23.79 462 VAL B CA 1
ATOM 7680 C C . VAL B 1 465 ? -14.729 -63.411 -86.945 1.00 24.82 462 VAL B C 1
ATOM 7681 O O . VAL B 1 465 ? -14.265 -63.008 -85.879 1.00 28.75 462 VAL B O 1
ATOM 7685 N N . ASN B 1 466 ? -15.763 -62.839 -87.548 1.00 24.83 463 ASN B N 1
ATOM 7686 C CA . ASN B 1 466 ? -16.423 -61.657 -86.996 1.00 24.94 463 ASN B CA 1
ATOM 7687 C C . ASN B 1 466 ? -17.570 -62.032 -86.065 1.00 19.51 463 ASN B C 1
ATOM 7688 O O . ASN B 1 466 ? -18.729 -61.762 -86.346 1.00 19.59 463 ASN B O 1
ATOM 7693 N N . VAL B 1 467 ? -17.233 -62.700 -84.971 1.00 19.95 464 VAL B N 1
ATOM 7694 C CA . VAL B 1 467 ? -18.205 -63.058 -83.955 1.00 22.03 464 VAL B CA 1
ATOM 7695 C C . VAL B 1 467 ? -17.571 -62.728 -82.607 1.00 21.19 464 VAL B C 1
ATOM 7696 O O . VAL B 1 467 ? -16.419 -63.065 -82.373 1.00 19.22 464 VAL B O 1
ATOM 7700 N N . VAL B 1 468 ? -18.302 -62.047 -81.735 1.00 18.23 465 VAL B N 1
ATOM 7701 C CA . VAL B 1 468 ? -17.733 -61.659 -80.451 1.00 19.11 465 VAL B CA 1
ATOM 7702 C C . VAL B 1 468 ? -18.480 -62.263 -79.267 1.00 17.78 465 VAL B C 1
ATOM 7703 O O . VAL B 1 468 ? -17.911 -62.435 -78.198 1.00 23.02 465 VAL B O 1
ATOM 7707 N N . THR B 1 469 ? -19.753 -62.588 -79.448 1.00 18.96 466 THR B N 1
ATOM 7708 C CA . THR B 1 469 ? -20.497 -63.243 -78.373 1.00 23.46 466 THR B CA 1
ATOM 7709 C C . THR B 1 469 ? -21.605 -64.138 -78.913 1.00 20.33 466 THR B C 1
ATOM 7710 O O . THR B 1 469 ? -21.864 -64.164 -80.121 1.00 18.47 466 THR B O 1
ATOM 7714 N N . ALA B 1 470 ? -22.256 -64.875 -78.021 1.00 19.43 467 ALA B N 1
ATOM 7715 C CA . ALA B 1 470 ? -23.291 -65.815 -78.444 1.00 22.62 467 ALA B CA 1
ATOM 7716 C C . ALA B 1 470 ? -24.447 -65.911 -77.456 1.00 23.23 467 ALA B C 1
ATOM 7717 O O . ALA B 1 470 ? -24.259 -65.774 -76.250 1.00 25.20 467 ALA B O 1
ATOM 7719 N N . ARG B 1 471 ? -25.645 -66.140 -77.984 1.00 19.37 468 ARG B N 1
ATOM 7720 C CA . ARG B 1 471 ? -26.819 -66.363 -77.153 1.00 19.99 468 ARG B CA 1
ATOM 7721 C C . ARG B 1 471 ? -27.610 -67.519 -77.731 1.00 21.50 468 ARG B C 1
ATOM 7722 O O . ARG B 1 471 ? -27.752 -67.639 -78.949 1.00 20.81 468 ARG B O 1
ATOM 7730 N N . TRP B 1 472 ? -28.132 -68.365 -76.854 1.00 22.90 469 TRP B N 1
ATOM 7731 C CA . TRP B 1 472 ? -29.077 -69.377 -77.285 1.00 20.83 469 TRP B CA 1
ATOM 7732 C C . TRP B 1 472 ? -30.442 -68.736 -77.517 1.00 20.73 469 TRP B C 1
ATOM 7733 O O . TRP B 1 472 ? -30.880 -67.873 -76.753 1.00 20.08 469 TRP B O 1
ATOM 7744 N N . VAL B 1 473 ? -31.086 -69.141 -78.605 1.00 18.65 470 VAL B N 1
ATOM 7745 C CA . VAL B 1 473 ? -32.336 -68.537 -79.041 1.00 22.74 470 VAL B CA 1
ATOM 7746 C C . VAL B 1 473 ? -33.489 -69.455 -78.693 1.00 27.32 470 VAL B C 1
ATOM 7747 O O . VAL B 1 473 ? -33.443 -70.654 -78.962 1.00 23.89 470 VAL B O 1
ATOM 7751 N N . ILE B 1 474 ? -34.535 -68.886 -78.112 1.00 33.52 471 ILE B N 1
ATOM 7752 C CA . ILE B 1 474 ? -35.668 -69.676 -77.657 1.00 36.73 471 ILE B CA 1
ATOM 7753 C C . ILE B 1 474 ? -36.972 -68.928 -77.908 1.00 33.59 471 ILE B C 1
ATOM 7754 O O . ILE B 1 474 ? -37.150 -67.796 -77.443 1.00 29.26 471 ILE B O 1
ATOM 7759 N N . CYS B 1 475 ? -37.879 -69.553 -78.652 1.00 30.53 472 CYS B N 1
ATOM 7760 C CA . CYS B 1 475 ? -39.202 -68.970 -78.855 1.00 37.66 472 CYS B CA 1
ATOM 7761 C C . CYS B 1 475 ? -40.259 -70.040 -79.084 1.00 45.94 472 CYS B C 1
ATOM 7762 O O . CYS B 1 475 ? -40.237 -70.730 -80.099 1.00 46.25 472 CYS B O 1
ATOM 7765 N N . ASP B 1 476 ? -41.185 -70.169 -78.139 1.00 54.08 473 ASP B N 1
ATOM 7766 C CA . ASP B 1 476 ? -42.233 -71.181 -78.235 1.00 58.46 473 ASP B CA 1
ATOM 7767 C C . ASP B 1 476 ? -43.254 -70.819 -79.309 1.00 57.45 473 ASP B C 1
ATOM 7768 O O . ASP B 1 476 ? -44.097 -71.635 -79.683 1.00 59.75 473 ASP B O 1
ATOM 7773 N N . ASP B 1 477 ? -43.170 -69.587 -79.803 1.00 53.50 474 ASP B N 1
ATOM 7774 C CA . ASP B 1 477 ? -44.016 -69.142 -80.900 1.00 51.21 474 ASP B CA 1
ATOM 7775 C C . ASP B 1 477 ? -43.306 -69.411 -82.224 1.00 49.10 474 ASP B C 1
ATOM 7776 O O . ASP B 1 477 ? -42.512 -68.597 -82.696 1.00 47.01 474 ASP B O 1
ATOM 7781 N N . LYS B 1 478 ? -43.606 -70.562 -82.818 1.00 48.86 475 LYS B N 1
ATOM 7782 C CA . LYS B 1 478 ? -42.885 -71.045 -83.991 1.00 47.75 475 LYS B CA 1
ATOM 7783 C C . LYS B 1 478 ? -43.020 -70.159 -85.234 1.00 46.07 475 LYS B C 1
ATOM 7784 O O . LYS B 1 478 ? -42.109 -70.105 -86.056 1.00 46.53 475 LYS B O 1
ATOM 7790 N N . ALA B 1 479 ? -44.140 -69.462 -85.376 1.00 46.34 476 ALA B N 1
ATOM 7791 C CA . ALA B 1 479 ? -44.293 -68.547 -86.502 1.00 45.90 476 ALA B CA 1
ATOM 7792 C C . ALA B 1 479 ? -43.335 -67.358 -86.365 1.00 42.78 476 ALA B C 1
ATOM 7793 O O . ALA B 1 479 ? -42.693 -66.945 -87.331 1.00 38.86 476 ALA B O 1
ATOM 7795 N N . VAL B 1 480 ? -43.242 -66.811 -85.157 1.00 41.18 477 VAL B N 1
ATOM 7796 C CA . VAL B 1 480 ? -42.259 -65.769 -84.887 1.00 40.31 477 VAL B CA 1
ATOM 7797 C C . VAL B 1 480 ? -40.832 -66.294 -85.099 1.00 36.21 477 VAL B C 1
ATOM 7798 O O . VAL B 1 480 ? -40.035 -65.677 -85.809 1.00 35.00 477 VAL B O 1
ATOM 7802 N N . LEU B 1 481 ? -40.524 -67.440 -84.498 1.00 35.17 478 LEU B N 1
ATOM 7803 C CA . LEU B 1 481 ? -39.196 -68.036 -84.617 1.00 36.82 478 LEU B CA 1
ATOM 7804 C C . LEU B 1 481 ? -38.791 -68.241 -86.070 1.00 38.61 478 LEU B C 1
ATOM 7805 O O . LEU B 1 481 ? -37.617 -68.088 -86.419 1.00 35.52 478 LEU B O 1
ATOM 7810 N N . GLU B 1 482 ? -39.766 -68.589 -86.911 1.00 42.59 479 GLU B N 1
ATOM 7811 C CA . GLU B 1 482 ? -39.502 -68.857 -88.322 1.00 43.72 479 GLU B CA 1
ATOM 7812 C C . GLU B 1 482 ? -39.211 -67.564 -89.079 1.00 38.08 479 GLU B C 1
ATOM 7813 O O . GLU B 1 482 ? -38.332 -67.530 -89.932 1.00 34.08 479 GLU B O 1
ATOM 7819 N N . ARG B 1 483 ? -39.936 -66.494 -88.763 1.00 40.23 480 ARG B N 1
ATOM 7820 C CA . ARG B 1 483 ? -39.629 -65.200 -89.359 1.00 39.87 480 ARG B CA 1
ATOM 7821 C C . ARG B 1 483 ? -38.243 -64.754 -88.904 1.00 31.97 480 ARG B C 1
ATOM 7822 O O . ARG B 1 483 ? -37.452 -64.242 -89.691 1.00 29.93 480 ARG B O 1
ATOM 7830 N N . PHE B 1 484 ? -37.951 -64.970 -87.627 1.00 29.81 481 PHE B N 1
ATOM 7831 C CA . PHE B 1 484 ? -36.639 -64.643 -87.078 1.00 28.16 481 PHE B CA 1
ATOM 7832 C C . PHE B 1 484 ? -35.521 -65.374 -87.829 1.00 28.86 481 PHE B C 1
ATOM 7833 O O . PHE B 1 484 ? -34.557 -64.751 -88.278 1.00 29.70 481 PHE B O 1
ATOM 7841 N N . ASN B 1 485 ? -35.657 -66.691 -87.966 1.00 28.11 482 ASN B N 1
ATOM 7842 C CA . ASN B 1 485 ? -34.681 -67.495 -88.706 1.00 33.57 482 ASN B CA 1
ATOM 7843 C C . ASN B 1 485 ? -34.458 -67.023 -90.138 1.00 32.75 482 ASN B C 1
ATOM 7844 O O . ASN B 1 485 ? -33.320 -66.944 -90.606 1.00 31.09 482 ASN B O 1
ATOM 7849 N N . GLN B 1 486 ? -35.550 -66.726 -90.835 1.00 33.88 483 GLN B N 1
ATOM 7850 C CA . GLN B 1 486 ? -35.467 -66.218 -92.198 1.00 36.64 483 GLN B CA 1
ATOM 7851 C C . GLN B 1 486 ? -34.640 -64.938 -92.258 1.00 34.29 483 GLN B C 1
ATOM 7852 O O . GLN B 1 486 ? -33.737 -64.815 -93.079 1.00 34.21 483 GLN B O 1
ATOM 7858 N N . GLU B 1 487 ? -34.950 -63.995 -91.376 1.00 30.90 484 GLU B N 1
ATOM 7859 C CA . GLU B 1 487 ? -34.287 -62.695 -91.365 1.00 31.14 484 GLU B CA 1
ATOM 7860 C C . GLU B 1 487 ? -32.832 -62.745 -90.884 1.00 33.33 484 GLU B C 1
ATOM 7861 O O . GLU B 1 487 ? -31.965 -62.083 -91.456 1.00 35.64 484 GLU B O 1
ATOM 7867 N N . GLN B 1 488 ? -32.561 -63.530 -89.845 1.00 31.96 485 GLN B N 1
ATOM 7868 C CA . GLN B 1 488 ? -31.255 -63.486 -89.187 1.00 29.68 485 GLN B CA 1
ATOM 7869 C C . GLN B 1 488 ? -30.345 -64.688 -89.476 1.00 27.50 485 GLN B C 1
ATOM 7870 O O . GLN B 1 488 ? -29.357 -64.905 -88.776 1.00 25.99 485 GLN B O 1
ATOM 7876 N N . SER B 1 489 ? -30.671 -65.454 -90.513 1.00 28.05 486 SER B N 1
ATOM 7877 C CA . SER B 1 489 ? -29.929 -66.671 -90.838 1.00 28.68 486 SER B CA 1
ATOM 7878 C C . SER B 1 489 ? -28.420 -66.454 -90.964 1.00 24.59 486 SER B C 1
ATOM 7879 O O . SER B 1 489 ? -27.623 -67.309 -90.571 1.00 22.18 486 SER B O 1
ATOM 7882 N N . ARG B 1 490 ? -28.024 -65.317 -91.520 1.00 26.75 487 ARG B N 1
ATOM 7883 C CA . ARG B 1 490 ? -26.608 -64.996 -91.629 1.00 30.44 487 ARG B CA 1
ATOM 7884 C C . ARG B 1 490 ? -25.892 -65.065 -90.273 1.00 31.03 487 ARG B C 1
ATOM 7885 O O . ARG B 1 490 ? -24.709 -65.386 -90.211 1.00 35.15 487 ARG B O 1
ATOM 7893 N N . ASN B 1 491 ? -26.612 -64.776 -89.194 1.00 28.65 488 ASN B N 1
ATOM 7894 C CA . ASN B 1 491 ? -26.014 -64.764 -87.860 1.00 27.73 488 ASN B CA 1
ATOM 7895 C C . ASN B 1 491 ? -26.467 -65.915 -86.972 1.00 26.75 488 ASN B C 1
ATOM 7896 O O . ASN B 1 491 ? -26.277 -65.875 -85.757 1.00 24.01 488 ASN B O 1
ATOM 7901 N N . LEU B 1 492 ? -27.083 -66.930 -87.568 1.00 25.97 489 LEU B N 1
ATOM 7902 C CA . LEU B 1 492 ? -27.610 -68.047 -86.789 1.00 24.37 489 LEU B CA 1
ATOM 7903 C C . LEU B 1 492 ? -26.831 -69.331 -87.035 1.00 23.66 489 LEU B C 1
ATOM 7904 O O . LEU B 1 492 ? -26.188 -69.490 -88.071 1.00 24.77 489 LEU B O 1
ATOM 7909 N N . ALA B 1 493 ? -26.894 -70.241 -86.068 1.00 20.29 490 ALA B N 1
ATOM 7910 C CA . ALA B 1 493 ? -26.236 -71.538 -86.176 1.00 19.62 490 ALA B CA 1
ATOM 7911 C C . ALA B 1 493 ? -26.813 -72.536 -85.182 1.00 21.76 490 ALA B C 1
ATOM 7912 O O . ALA B 1 493 ? -27.484 -72.160 -84.217 1.00 22.89 490 ALA B O 1
ATOM 7914 N N . TYR B 1 494 ? -26.555 -73.814 -85.428 1.00 23.37 491 TYR B N 1
ATOM 7915 C CA . TYR B 1 494 ? -26.909 -74.858 -84.476 1.00 20.63 491 TYR B CA 1
ATOM 7916 C C . TYR B 1 494 ? -25.642 -75.318 -83.778 1.00 19.71 491 TYR B C 1
ATOM 7917 O O . TYR B 1 494 ? -24.602 -75.463 -84.414 1.00 18.66 491 TYR B O 1
ATOM 7926 N N . ASP B 1 495 ? -25.712 -75.520 -82.468 1.00 21.05 492 ASP B N 1
ATOM 7927 C CA . ASP B 1 495 ? -24.526 -75.952 -81.740 1.00 22.02 492 ASP B CA 1
ATOM 7928 C C . ASP B 1 495 ? -24.447 -77.477 -81.611 1.00 25.07 492 ASP B C 1
ATOM 7929 O O . ASP B 1 495 ? -25.265 -78.203 -82.175 1.00 24.64 492 ASP B O 1
ATOM 7934 N N . GLY B 1 496 ? -23.452 -77.962 -80.877 1.00 30.08 493 GLY B N 1
ATOM 7935 C CA . GLY B 1 496 ? -23.226 -79.393 -80.760 1.00 28.45 493 GLY B CA 1
ATOM 7936 C C . GLY B 1 496 ? -24.379 -80.165 -80.142 1.00 30.29 493 GLY B C 1
ATOM 7937 O O . GLY B 1 496 ? -24.407 -81.393 -80.212 1.00 31.63 493 GLY B O 1
ATOM 7938 N N . GLY B 1 497 ? -25.327 -79.459 -79.532 1.00 26.18 494 GLY B N 1
ATOM 7939 C CA . GLY B 1 497 ? -26.469 -80.109 -78.908 1.00 24.17 494 GLY B CA 1
ATOM 7940 C C . GLY B 1 497 ? -27.736 -79.963 -79.727 1.00 27.70 494 GLY B C 1
ATOM 7941 O O . GLY B 1 497 ? -28.810 -80.416 -79.320 1.00 31.73 494 GLY B O 1
ATOM 7942 N N . GLY B 1 498 ? -27.614 -79.326 -80.889 1.00 25.61 495 GLY B N 1
ATOM 7943 C CA . GLY B 1 498 ? -28.770 -79.066 -81.731 1.00 26.52 495 GLY B CA 1
ATOM 7944 C C . GLY B 1 498 ? -29.531 -77.790 -81.382 1.00 26.42 495 GLY B C 1
ATOM 7945 O O . GLY B 1 498 ? -30.609 -77.543 -81.923 1.00 23.82 495 GLY B O 1
ATOM 7946 N N . HIS B 1 499 ? -28.982 -76.972 -80.484 1.00 24.01 496 HIS B N 1
ATOM 7947 C CA . HIS B 1 499 ? -29.672 -75.740 -80.075 1.00 24.28 496 HIS B CA 1
ATOM 7948 C C . HIS B 1 499 ? -29.362 -74.554 -80.981 1.00 16.88 496 HIS B C 1
ATOM 7949 O O . HIS B 1 499 ? -28.198 -74.257 -81.252 1.00 18.58 496 HIS B O 1
ATOM 7956 N N . LEU B 1 500 ? -30.409 -73.864 -81.421 1.00 20.23 497 LEU B N 1
ATOM 7957 C CA . LEU B 1 500 ? -30.262 -72.640 -82.203 1.00 23.17 497 LEU B CA 1
ATOM 7958 C C . LEU B 1 500 ? -29.491 -71.587 -81.403 1.00 25.06 497 LEU B C 1
ATOM 7959 O O . LEU B 1 500 ? -29.812 -71.322 -80.246 1.00 22.64 497 LEU B O 1
ATOM 7964 N N . THR B 1 501 ? -28.473 -71.004 -82.031 1.00 24.87 498 THR B N 1
ATOM 7965 C CA . THR B 1 501 ? -27.574 -70.061 -81.378 1.00 23.44 498 THR B CA 1
ATOM 7966 C C . THR B 1 501 ? -27.368 -68.811 -82.232 1.00 23.75 498 THR B C 1
ATOM 7967 O O . THR B 1 501 ? -27.110 -68.911 -83.435 1.00 22.44 498 THR B O 1
ATOM 7971 N N . TYR B 1 502 ? -27.473 -67.638 -81.611 1.00 21.38 499 TYR B N 1
ATOM 7972 C CA . TYR B 1 502 ? -27.170 -66.375 -82.290 1.00 17.22 499 TYR B CA 1
ATOM 7973 C C . TYR B 1 502 ? -25.705 -66.007 -82.079 1.00 15.91 499 TYR B C 1
ATOM 7974 O O . TYR B 1 502 ? -25.275 -65.797 -80.947 1.00 14.95 499 TYR B O 1
ATOM 7983 N N . LEU B 1 503 ? -24.943 -65.942 -83.168 1.00 16.47 500 LEU B N 1
ATOM 7984 C CA . LEU B 1 503 ? -23.541 -65.537 -83.111 1.00 15.36 500 LEU B CA 1
ATOM 7985 C C . LEU B 1 503 ? -23.396 -64.064 -83.522 1.00 18.95 500 LEU B C 1
ATOM 7986 O O . LEU B 1 503 ? -23.341 -63.750 -84.711 1.00 18.22 500 LEU B O 1
ATOM 7991 N N . ALA B 1 504 ? -23.333 -63.164 -82.542 1.00 18.92 501 ALA B N 1
ATOM 7992 C CA . ALA B 1 504 ? -23.293 -61.728 -82.820 1.00 15.22 501 ALA B CA 1
ATOM 7993 C C . ALA B 1 504 ? -21.918 -61.230 -83.268 1.00 15.73 501 ALA B C 1
ATOM 7994 O O . ALA B 1 504 ? -20.907 -61.492 -82.612 1.00 15.59 501 ALA B O 1
ATOM 7996 N N . PRO B 1 505 ? -21.883 -60.506 -84.400 1.00 16.94 502 PRO B N 1
ATOM 7997 C CA . PRO B 1 505 ? -20.662 -59.883 -84.918 1.00 22.02 502 PRO B CA 1
ATOM 7998 C C . PRO B 1 505 ? -20.221 -58.723 -84.030 1.00 21.51 502 PRO B C 1
ATOM 7999 O O . PRO B 1 505 ? -19.067 -58.317 -84.092 1.00 26.42 502 PRO B O 1
ATOM 8003 N N . SER B 1 506 ? -21.134 -58.206 -83.212 1.00 19.82 503 SER B N 1
ATOM 8004 C CA . SER B 1 506 ? -20.804 -57.124 -82.291 1.00 21.01 503 SER B CA 1
ATOM 8005 C C . SER B 1 506 ? -21.868 -57.012 -81.209 1.00 23.56 503 SER B C 1
ATOM 8006 O O . SER B 1 506 ? -23.013 -57.445 -81.410 1.00 23.00 503 SER B O 1
ATOM 8009 N N . ARG B 1 507 ? -21.489 -56.432 -80.069 1.00 20.45 504 ARG B N 1
ATOM 8010 C CA . ARG B 1 507 ? -22.415 -56.207 -78.967 1.00 24.13 504 ARG B CA 1
ATOM 8011 C C . ARG B 1 507 ? -23.574 -55.352 -79.434 1.00 26.31 504 ARG B C 1
ATOM 8012 O O . ARG B 1 507 ? -24.732 -55.616 -79.105 1.00 28.02 504 ARG B O 1
ATOM 8020 N N . VAL B 1 508 ? -23.255 -54.313 -80.198 1.00 28.41 505 VAL B N 1
ATOM 8021 C CA . VAL B 1 508 ? -24.276 -53.420 -80.717 1.00 30.59 505 VAL B CA 1
ATOM 8022 C C . VAL B 1 508 ? -25.270 -54.192 -81.579 1.00 29.79 505 VAL B C 1
ATOM 8023 O O . VAL B 1 508 ? -26.475 -53.974 -81.487 1.00 27.50 505 VAL B O 1
ATOM 8027 N N . ASN B 1 509 ? -24.767 -55.096 -82.415 1.00 27.28 506 ASN B N 1
ATOM 8028 C CA . ASN B 1 509 ? -25.666 -55.914 -83.225 1.00 25.13 506 ASN B CA 1
ATOM 8029 C C . ASN B 1 509 ? -26.575 -56.789 -82.355 1.00 24.13 506 ASN B C 1
ATOM 8030 O O . ASN B 1 509 ? -27.770 -56.899 -82.616 1.00 25.04 506 ASN B O 1
ATOM 8035 N N . LEU B 1 510 ? -26.014 -57.389 -81.309 1.00 26.59 507 LEU B N 1
ATOM 8036 C CA . LEU B 1 510 ? -26.814 -58.167 -80.367 1.00 28.40 507 LEU B CA 1
ATOM 8037 C C . LEU B 1 510 ? -27.946 -57.328 -79.770 1.00 26.88 507 LEU B C 1
ATOM 8038 O O . LEU B 1 510 ? -29.091 -57.778 -79.715 1.00 25.77 507 LEU B O 1
ATOM 8043 N N . GLU B 1 511 ? -27.616 -56.118 -79.321 1.00 21.25 508 GLU B N 1
ATOM 8044 C CA . GLU B 1 511 ? -28.606 -55.204 -78.755 1.00 26.62 508 GLU B CA 1
ATOM 8045 C C . GLU B 1 511 ? -29.736 -54.917 -79.736 1.00 26.42 508 GLU B C 1
ATOM 8046 O O . GLU B 1 511 ? -30.916 -55.035 -79.402 1.00 25.81 508 GLU B O 1
ATOM 8052 N N . ILE B 1 512 ? -29.374 -54.524 -80.951 1.00 27.36 509 ILE B N 1
ATOM 8053 C CA . ILE B 1 512 ? -30.376 -54.196 -81.958 1.00 26.72 509 ILE B CA 1
ATOM 8054 C C . ILE B 1 512 ? -31.265 -55.395 -82.257 1.00 28.61 509 ILE B C 1
ATOM 8055 O O . ILE B 1 512 ? -32.487 -55.275 -82.300 1.00 29.52 509 ILE B O 1
ATOM 8060 N N . THR B 1 513 ? -30.652 -56.557 -82.458 1.00 27.62 510 THR B N 1
ATOM 8061 C CA . THR B 1 513 ? -31.425 -57.759 -82.751 1.00 25.88 510 THR B CA 1
ATOM 8062 C C . THR B 1 513 ? -32.371 -58.105 -81.606 1.00 25.46 510 THR B C 1
ATOM 8063 O O . THR B 1 513 ? -33.546 -58.375 -81.837 1.00 27.46 510 THR B O 1
ATOM 8075 N N . GLU B 1 515 ? -33.568 -56.161 -79.300 1.00 32.91 512 GLU B N 1
ATOM 8076 C CA . GLU B 1 515 ? -34.572 -55.098 -79.213 1.00 33.05 512 GLU B CA 1
ATOM 8077 C C . GLU B 1 515 ? -35.615 -55.260 -80.311 1.00 30.78 512 GLU B C 1
ATOM 8078 O O . GLU B 1 515 ? -36.783 -54.921 -80.132 1.00 27.08 512 GLU B O 1
ATOM 8084 N N . LYS B 1 516 ? -35.176 -55.791 -81.445 1.00 31.67 513 LYS B N 1
ATOM 8085 C CA . LYS B 1 516 ? -36.049 -55.991 -82.594 1.00 35.37 513 LYS B CA 1
ATOM 8086 C C . LYS B 1 516 ? -36.976 -57.186 -82.363 1.00 32.67 513 LYS B C 1
ATOM 8087 O O . LYS B 1 516 ? -38.026 -57.299 -82.994 1.00 33.97 513 LYS B O 1
ATOM 8093 N N . TRP B 1 517 ? -36.589 -58.072 -81.451 1.00 28.10 514 TRP B N 1
ATOM 8094 C CA . TRP B 1 517 ? -37.337 -59.308 -81.239 1.00 24.79 514 TRP B CA 1
ATOM 8095 C C . TRP B 1 517 ? -37.625 -59.587 -79.764 1.00 23.02 514 TRP B C 1
ATOM 8096 O O . TRP B 1 517 ? -37.139 -60.572 -79.206 1.00 26.68 514 TRP B O 1
ATOM 8107 N N . PRO B 1 518 ? -38.441 -58.735 -79.135 1.00 23.22 515 PRO B N 1
ATOM 8108 C CA . PRO B 1 518 ? -38.724 -58.909 -77.704 1.00 27.11 515 PRO B CA 1
ATOM 8109 C C . PRO B 1 518 ? -39.501 -60.193 -77.401 1.00 31.26 515 PRO B C 1
ATOM 8110 O O . PRO B 1 518 ? -39.582 -60.591 -76.236 1.00 33.68 515 PRO B O 1
ATOM 8114 N N . GLU B 1 519 ? -40.054 -60.832 -78.429 1.00 28.03 516 GLU B N 1
ATOM 8115 C CA . GLU B 1 519 ? -40.771 -62.092 -78.243 1.00 32.42 516 GLU B CA 1
ATOM 8116 C C . GLU B 1 519 ? -39.830 -63.291 -78.131 1.00 32.84 516 GLU B C 1
ATOM 8117 O O . GLU B 1 519 ? -40.240 -64.378 -77.726 1.00 31.25 516 GLU B O 1
ATOM 8123 N N . ILE B 1 520 ? -38.572 -63.085 -78.504 1.00 32.41 517 ILE B N 1
ATOM 8124 C CA . ILE B 1 520 ? -37.583 -64.157 -78.512 1.00 32.55 517 ILE B CA 1
ATOM 8125 C C . ILE B 1 520 ? -36.622 -64.018 -77.337 1.00 34.74 517 ILE B C 1
ATOM 8126 O O . ILE B 1 520 ? -36.126 -62.926 -77.063 1.00 36.02 517 ILE B O 1
ATOM 8131 N N . GLN B 1 521 ? -36.373 -65.118 -76.633 1.00 36.83 518 GLN B N 1
ATOM 8132 C CA . GLN B 1 521 ? -35.435 -65.098 -75.511 1.00 36.91 518 GLN B CA 1
ATOM 8133 C C . GLN B 1 521 ? -34.002 -65.385 -75.974 1.00 31.13 518 GLN B C 1
ATOM 8134 O O . GLN B 1 521 ? -33.753 -66.324 -76.734 1.00 29.98 518 GLN B O 1
ATOM 8140 N N . PHE B 1 522 ? -33.070 -64.559 -75.514 1.00 23.45 519 PHE B N 1
ATOM 8141 C CA . PHE B 1 522 ? -31.659 -64.738 -75.801 1.00 24.33 519 PHE B CA 1
ATOM 8142 C C . PHE B 1 522 ? -30.942 -65.039 -74.494 1.00 28.46 519 PHE B C 1
ATOM 8143 O O . PHE B 1 522 ? -30.828 -64.172 -73.629 1.00 30.24 519 PHE B O 1
ATOM 8151 N N . SER B 1 523 ? -30.462 -66.270 -74.349 1.00 26.11 520 SER B N 1
ATOM 8152 C CA . SER B 1 523 ? -29.904 -66.710 -73.072 1.00 25.37 520 SER B CA 1
ATOM 8153 C C . SER B 1 523 ? -28.390 -66.883 -73.087 1.00 22.62 520 SER B C 1
ATOM 8154 O O . SER B 1 523 ? -27.801 -67.273 -74.099 1.00 20.96 520 SER B O 1
ATOM 8157 N N . GLU B 1 524 ? -27.770 -66.600 -71.947 1.00 23.46 521 GLU B N 1
ATOM 8158 C CA . GLU B 1 524 ? -26.327 -66.736 -71.789 1.00 26.99 521 GLU B CA 1
ATOM 8159 C C . GLU B 1 524 ? -25.935 -68.098 -71.215 1.00 23.50 521 GLU B C 1
ATOM 8160 O O . GLU B 1 524 ? -24.758 -68.429 -71.156 1.00 22.53 521 GLU B O 1
ATOM 8166 N N . THR B 1 525 ? -26.922 -68.869 -70.771 1.00 26.97 522 THR B N 1
ATOM 8167 C CA . THR B 1 525 ? -26.683 -70.239 -70.311 1.00 25.01 522 THR B CA 1
ATOM 8168 C C . THR B 1 525 ? -27.758 -71.190 -70.829 1.00 26.88 522 THR B C 1
ATOM 8169 O O . THR B 1 525 ? -28.842 -70.769 -71.225 1.00 30.70 522 THR B O 1
ATOM 8173 N N . ARG B 1 526 ? -27.435 -72.476 -70.834 1.00 24.85 523 ARG B N 1
ATOM 8174 C CA . ARG B 1 526 ? -28.405 -73.526 -71.096 1.00 23.64 523 ARG B CA 1
ATOM 8175 C C . ARG B 1 526 ? -27.904 -74.784 -70.406 1.00 25.10 523 ARG B C 1
ATOM 8176 O O . ARG B 1 526 ? -26.734 -74.870 -70.041 1.00 25.64 523 ARG B O 1
ATOM 8184 N N . GLU B 1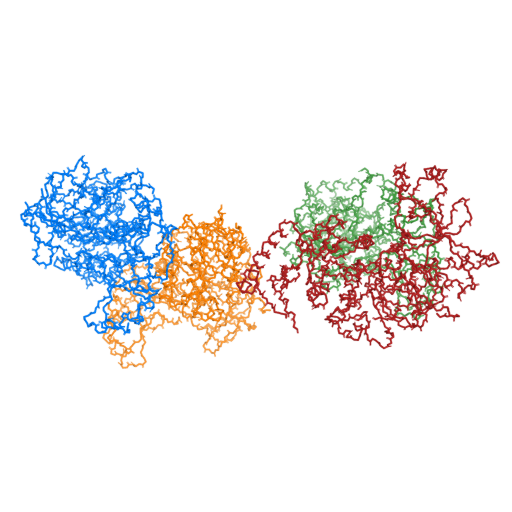 527 ? -28.787 -75.748 -70.202 1.00 27.68 524 GLU B N 1
ATOM 8185 C CA . GLU B 1 527 ? -28.365 -77.006 -69.612 1.00 34.92 524 GLU B CA 1
ATOM 8186 C C . GLU B 1 527 ? -27.566 -77.772 -70.650 1.00 34.54 524 GLU B C 1
ATOM 8187 O O . GLU B 1 527 ? -27.930 -77.806 -71.828 1.00 33.11 524 GLU B O 1
ATOM 8193 N N . HIS B 1 528 ? -26.459 -78.363 -70.217 1.00 35.08 525 HIS B N 1
ATOM 8194 C CA . HIS B 1 528 ? -25.608 -79.124 -71.115 1.00 33.77 525 HIS B CA 1
ATOM 8195 C C . HIS B 1 528 ? -26.419 -80.213 -71.809 1.00 31.03 525 HIS B C 1
ATOM 8196 O O . HIS B 1 528 ? -27.240 -80.867 -71.170 1.00 31.72 525 HIS B O 1
ATOM 8204 N N . VAL C 1 6 ? -0.141 -95.276 -40.069 1.00 117.24 3 VAL C N 1
ATOM 8205 C CA . VAL C 1 6 ? -0.842 -95.567 -38.824 1.00 117.34 3 VAL C CA 1
ATOM 8206 C C . VAL C 1 6 ? -1.465 -96.964 -38.842 1.00 117.80 3 VAL C C 1
ATOM 8207 O O . VAL C 1 6 ? -1.528 -97.637 -37.812 1.00 116.23 3 VAL C O 1
ATOM 8211 N N . GLU C 1 7 ? -1.922 -97.397 -40.015 1.00 119.59 4 GLU C N 1
ATOM 8212 C CA . GLU C 1 7 ? -2.482 -98.736 -40.172 1.00 119.79 4 GLU C CA 1
ATOM 8213 C C . GLU C 1 7 ? -1.381 -99.768 -40.395 1.00 117.23 4 GLU C C 1
ATOM 8214 O O . GLU C 1 7 ? -1.396 -100.844 -39.798 1.00 116.88 4 GLU C O 1
ATOM 8220 N N . LYS C 1 8 ? -0.429 -99.434 -41.261 1.00 115.00 5 LYS C N 1
ATOM 8221 C CA . LYS C 1 8 ? 0.687 -100.326 -41.546 1.00 112.47 5 LYS C CA 1
ATOM 8222 C C . LYS C 1 8 ? 1.614 -100.441 -40.339 1.00 109.48 5 LYS C C 1
ATOM 8223 O O . LYS C 1 8 ? 2.282 -101.458 -40.155 1.00 109.90 5 LYS C O 1
ATOM 8229 N N . GLN C 1 9 ? 1.645 -99.394 -39.518 1.00 105.72 6 GLN C N 1
ATOM 8230 C CA . GLN C 1 9 ? 2.457 -99.384 -38.304 1.00 101.42 6 GLN C CA 1
ATOM 8231 C C . GLN C 1 9 ? 2.106 -100.555 -37.392 1.00 95.58 6 GLN C C 1
ATOM 8232 O O . GLN C 1 9 ? 2.986 -101.196 -36.820 1.00 94.85 6 GLN C O 1
ATOM 8238 N N . THR C 1 10 ? 0.811 -100.824 -37.260 1.00 90.87 7 THR C N 1
ATOM 8239 C CA . THR C 1 10 ? 0.331 -101.926 -36.438 1.00 86.61 7 THR C CA 1
ATOM 8240 C C . THR C 1 10 ? 0.515 -103.257 -37.157 1.00 82.04 7 THR C C 1
ATOM 8241 O O . THR C 1 10 ? 0.934 -104.247 -36.559 1.00 81.17 7 THR C O 1
ATOM 8245 N N . ALA C 1 11 ? 0.206 -103.267 -38.449 1.00 78.41 8 ALA C N 1
ATOM 8246 C CA . ALA C 1 11 ? 0.241 -104.490 -39.242 1.00 74.16 8 ALA C CA 1
ATOM 8247 C C . ALA C 1 11 ? 1.656 -105.011 -39.503 1.00 68.35 8 ALA C C 1
ATOM 8248 O O . ALA C 1 11 ? 1.830 -106.163 -39.893 1.00 67.40 8 ALA C O 1
ATOM 8258 N N . ARG C 1 13 ? 4.015 -105.024 -37.129 1.00 45.59 10 ARG C N 1
ATOM 8259 C CA . ARG C 1 13 ? 4.607 -105.420 -35.858 1.00 43.40 10 ARG C CA 1
ATOM 8260 C C . ARG C 1 13 ? 4.185 -106.809 -35.397 1.00 42.54 10 ARG C C 1
ATOM 8261 O O . ARG C 1 13 ? 3.034 -107.220 -35.567 1.00 39.62 10 ARG C O 1
ATOM 8269 N N . ARG C 1 14 ? 5.143 -107.526 -34.820 1.00 45.35 11 ARG C N 1
ATOM 8270 C CA . ARG C 1 14 ? 4.899 -108.845 -34.260 1.00 48.27 11 ARG C CA 1
ATOM 8271 C C . ARG C 1 14 ? 5.466 -108.885 -32.852 1.00 45.44 11 ARG C C 1
ATOM 8272 O O . ARG C 1 14 ? 6.684 -108.899 -32.663 1.00 42.16 11 ARG C O 1
ATOM 8280 N N . THR C 1 15 ? 4.577 -108.889 -31.866 1.00 44.96 12 THR C N 1
ATOM 8281 C CA . THR C 1 15 ? 4.985 -108.879 -30.470 1.00 41.62 12 THR C CA 1
ATOM 8282 C C . THR C 1 15 ? 4.706 -110.231 -29.832 1.00 41.19 12 THR C C 1
ATOM 8283 O O . THR C 1 15 ? 3.557 -110.669 -29.763 1.00 39.51 12 THR C O 1
ATOM 8287 N N . PHE C 1 16 ? 5.762 -110.887 -29.365 1.00 39.85 13 PHE C N 1
ATOM 8288 C CA . PHE C 1 16 ? 5.629 -112.217 -28.786 1.00 39.17 13 PHE C CA 1
ATOM 8289 C C . PHE C 1 16 ? 6.634 -112.439 -27.667 1.00 38.77 13 PHE C C 1
ATOM 8290 O O . PHE C 1 16 ? 7.368 -111.525 -27.280 1.00 39.90 13 PHE C O 1
ATOM 8298 N N . ALA C 1 17 ? 6.652 -113.663 -27.149 1.00 35.18 14 ALA C N 1
ATOM 8299 C CA . ALA C 1 17 ? 7.597 -114.058 -26.119 1.00 34.60 14 ALA C CA 1
ATOM 8300 C C . ALA C 1 17 ? 7.862 -115.551 -26.240 1.00 36.21 14 ALA C C 1
ATOM 8301 O O . ALA C 1 17 ? 7.018 -116.301 -26.736 1.00 33.84 14 ALA C O 1
ATOM 8303 N N . ILE C 1 18 ? 9.040 -115.981 -25.802 1.00 34.15 15 ILE C N 1
ATOM 8304 C CA . ILE C 1 18 ? 9.386 -117.394 -25.866 1.00 33.29 15 ILE C CA 1
ATOM 8305 C C . ILE C 1 18 ? 9.022 -118.094 -24.561 1.00 31.01 15 ILE C C 1
ATOM 8306 O O . ILE C 1 18 ? 9.462 -117.684 -23.493 1.00 31.91 15 ILE C O 1
ATOM 8311 N N . ILE C 1 19 ? 8.209 -119.143 -24.651 1.00 29.69 16 ILE C N 1
ATOM 8312 C CA . ILE C 1 19 ? 7.859 -119.936 -23.476 1.00 28.51 16 ILE C CA 1
ATOM 8313 C C . ILE C 1 19 ? 8.551 -121.292 -23.508 1.00 28.70 16 ILE C C 1
ATOM 8314 O O . ILE C 1 19 ? 8.495 -122.012 -24.506 1.00 30.47 16 ILE C O 1
ATOM 8319 N N . SER C 1 20 ? 9.203 -121.636 -22.405 1.00 26.52 17 SER C N 1
ATOM 8320 C CA . SER C 1 20 ? 10.006 -122.844 -22.342 1.00 28.05 17 SER C CA 1
ATOM 8321 C C . SER C 1 20 ? 10.445 -123.151 -20.918 1.00 29.56 17 SER C C 1
ATOM 8322 O O . SER C 1 20 ? 10.428 -122.278 -20.042 1.00 28.41 17 SER C O 1
ATOM 8325 N N . HIS C 1 21 ? 10.833 -124.403 -20.701 1.00 28.07 18 HIS C N 1
ATOM 8326 C CA . HIS C 1 21 ? 11.442 -124.813 -19.451 1.00 24.60 18 HIS C CA 1
ATOM 8327 C C . HIS C 1 21 ? 12.933 -124.507 -19.534 1.00 27.29 18 HIS C C 1
ATOM 8328 O O . HIS C 1 21 ? 13.534 -124.610 -20.606 1.00 27.39 18 HIS C O 1
ATOM 8335 N N . PRO C 1 22 ? 13.536 -124.117 -18.406 1.00 28.75 19 PRO C N 1
ATOM 8336 C CA . PRO C 1 22 ? 14.973 -123.841 -18.346 1.00 30.15 19 PRO C CA 1
ATOM 8337 C C . PRO C 1 22 ? 15.798 -124.916 -19.051 1.00 26.00 19 PRO C C 1
ATOM 8338 O O . PRO C 1 22 ? 15.494 -126.100 -18.933 1.00 25.38 19 PRO C O 1
ATOM 8342 N N . ASP C 1 23 ? 16.823 -124.488 -19.778 1.00 27.28 20 ASP C N 1
ATOM 8343 C CA . ASP C 1 23 ? 17.752 -125.390 -20.453 1.00 28.00 20 ASP C CA 1
ATOM 8344 C C . ASP C 1 23 ? 17.223 -125.920 -21.785 1.00 28.38 20 ASP C C 1
ATOM 8345 O O . ASP C 1 23 ? 17.935 -126.623 -22.494 1.00 27.02 20 ASP C O 1
ATOM 8350 N N . ALA C 1 24 ? 15.988 -125.575 -22.131 1.00 31.61 21 ALA C N 1
ATOM 8351 C CA . ALA C 1 24 ? 15.409 -126.034 -23.394 1.00 34.70 21 ALA C CA 1
ATOM 8352 C C . ALA C 1 24 ? 16.154 -125.474 -24.606 1.00 36.82 21 ALA C C 1
ATOM 8353 O O . ALA C 1 24 ? 16.484 -126.216 -25.534 1.00 38.94 21 ALA C O 1
ATOM 8355 N N . GLY C 1 25 ? 16.408 -124.167 -24.599 1.00 33.15 22 GLY C N 1
ATOM 8356 C CA . GLY C 1 25 ? 17.117 -123.527 -25.694 1.00 31.51 22 GLY C CA 1
ATOM 8357 C C . GLY C 1 25 ? 16.697 -122.097 -25.993 1.00 32.81 22 GLY C C 1
ATOM 8358 O O . GLY C 1 25 ? 17.023 -121.558 -27.054 1.00 31.73 22 GLY C O 1
ATOM 8359 N N . LYS C 1 26 ? 15.981 -121.475 -25.059 1.00 34.16 23 LYS C N 1
ATOM 8360 C CA . LYS C 1 26 ? 15.473 -120.112 -25.255 1.00 36.28 23 LYS C CA 1
ATOM 8361 C C . LYS C 1 26 ? 16.576 -119.095 -25.552 1.00 34.99 23 LYS C C 1
ATOM 8362 O O . LYS C 1 26 ? 16.489 -118.334 -26.518 1.00 35.28 23 LYS C O 1
ATOM 8368 N N . THR C 1 27 ? 17.613 -119.088 -24.723 1.00 35.05 24 THR C N 1
ATOM 8369 C CA . THR C 1 27 ? 18.724 -118.159 -24.904 1.00 36.97 24 THR C CA 1
ATOM 8370 C C . THR C 1 27 ? 19.381 -118.344 -26.270 1.00 36.66 24 THR C C 1
ATOM 8371 O O . THR C 1 27 ? 19.710 -117.372 -26.947 1.00 35.33 24 THR C O 1
ATOM 8375 N N . THR C 1 28 ? 19.571 -119.598 -26.666 1.00 35.87 25 THR C N 1
ATOM 8376 C CA . THR C 1 28 ? 20.250 -119.910 -27.918 1.00 38.59 25 THR C CA 1
ATOM 8377 C C . THR C 1 28 ? 19.437 -119.452 -29.125 1.00 40.70 25 THR C C 1
ATOM 8378 O O . THR C 1 28 ? 19.976 -118.853 -30.054 1.00 38.96 25 THR C O 1
ATOM 8382 N N . LEU C 1 29 ? 18.137 -119.736 -29.098 1.00 41.19 26 LEU C N 1
ATOM 8383 C CA . LEU C 1 29 ? 17.237 -119.352 -30.181 1.00 36.95 26 LEU C CA 1
ATOM 8384 C C . LEU C 1 29 ? 17.085 -117.834 -30.293 1.00 36.15 26 LEU C C 1
ATOM 8385 O O . LEU C 1 29 ? 16.945 -117.298 -31.396 1.00 36.96 26 LEU C O 1
ATOM 8390 N N . THR C 1 30 ? 17.101 -117.143 -29.156 1.00 33.56 27 THR C N 1
ATOM 8391 C CA . THR C 1 30 ? 16.995 -115.689 -29.159 1.00 35.10 27 THR C CA 1
ATOM 8392 C C . THR C 1 30 ? 18.178 -115.097 -29.907 1.00 38.15 27 THR C C 1
ATOM 8393 O O . THR C 1 30 ? 18.028 -114.180 -30.712 1.00 36.48 27 THR C O 1
ATOM 8397 N N . GLU C 1 31 ? 19.363 -115.626 -29.626 1.00 41.97 28 GLU C N 1
ATOM 8398 C CA . GLU C 1 31 ? 20.561 -115.198 -30.325 1.00 46.12 28 GLU C CA 1
ATOM 8399 C C . GLU C 1 31 ? 20.348 -115.318 -31.827 1.00 47.66 28 GLU C C 1
ATOM 8400 O O . GLU C 1 31 ? 20.528 -114.352 -32.571 1.00 50.33 28 GLU C O 1
ATOM 8406 N N . LYS C 1 32 ? 19.952 -116.508 -32.268 1.00 44.32 29 LYS C N 1
ATOM 8407 C CA . LYS C 1 32 ? 19.772 -116.759 -33.694 1.00 45.28 29 LYS C CA 1
ATOM 8408 C C . LYS C 1 32 ? 18.744 -115.817 -34.308 1.00 45.80 29 LYS C C 1
ATOM 8409 O O . LYS C 1 32 ? 18.929 -115.323 -35.423 1.00 47.64 29 LYS C O 1
ATOM 8415 N N . LEU C 1 33 ? 17.660 -115.570 -33.579 1.00 43.14 30 LEU C N 1
ATOM 8416 C CA . LEU C 1 33 ? 16.633 -114.652 -34.048 1.00 41.99 30 LEU C CA 1
ATOM 8417 C C . LEU C 1 33 ? 17.200 -113.236 -34.183 1.00 43.16 30 LEU C C 1
ATOM 8418 O O . LEU C 1 33 ? 16.923 -112.544 -35.158 1.00 39.63 30 LEU C O 1
ATOM 8423 N N . LEU C 1 34 ? 18.008 -112.817 -33.214 1.00 46.09 31 LEU C N 1
ATOM 8424 C CA . LEU C 1 34 ? 18.637 -111.500 -33.269 1.00 50.22 31 LEU C CA 1
ATOM 8425 C C . LEU C 1 34 ? 19.578 -111.380 -34.471 1.00 53.35 31 LEU C C 1
ATOM 8426 O O . LEU C 1 34 ? 19.700 -110.312 -35.072 1.00 52.05 31 LEU C O 1
ATOM 8431 N N . LEU C 1 35 ? 20.232 -112.485 -34.818 1.00 55.32 32 LEU C N 1
ATOM 8432 C CA . LEU C 1 35 ? 21.124 -112.523 -35.972 1.00 55.76 32 LEU C CA 1
ATOM 8433 C C . LEU C 1 35 ? 20.386 -112.257 -37.281 1.00 57.36 32 LEU C C 1
ATOM 8434 O O . LEU C 1 35 ? 20.753 -111.354 -38.029 1.00 61.11 32 LEU C O 1
ATOM 8439 N N . PHE C 1 36 ? 19.352 -113.047 -37.557 1.00 56.08 33 PHE C N 1
ATOM 8440 C CA . PHE C 1 36 ? 18.545 -112.852 -38.757 1.00 56.20 33 PHE C CA 1
ATOM 8441 C C . PHE C 1 36 ? 18.108 -111.398 -38.891 1.00 59.14 33 PHE C C 1
ATOM 8442 O O . PHE C 1 36 ? 17.953 -110.886 -39.999 1.00 59.6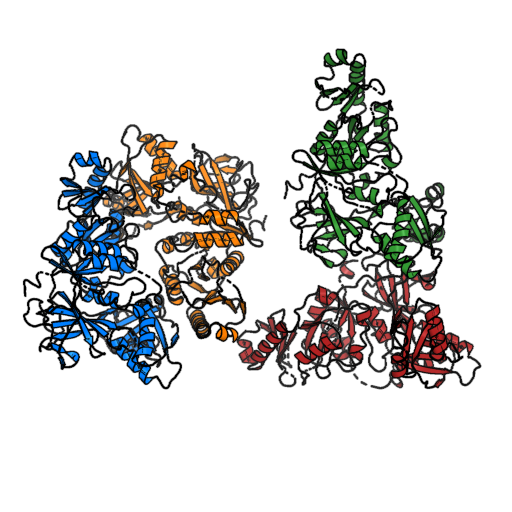0 33 PHE C O 1
ATOM 8450 N N . GLY C 1 37 ? 17.907 -110.738 -37.755 1.00 60.87 34 GLY C N 1
ATOM 8451 C CA . GLY C 1 37 ? 17.471 -109.355 -37.747 1.00 64.61 34 GLY C CA 1
ATOM 8452 C C . GLY C 1 37 ? 18.593 -108.381 -38.050 1.00 66.32 34 GLY C C 1
ATOM 8453 O O . GLY C 1 37 ? 18.381 -107.351 -38.689 1.00 67.87 34 GLY C O 1
ATOM 8454 N N . GLY C 1 38 ? 19.793 -108.708 -37.587 1.00 70.45 35 GLY C N 1
ATOM 8455 C CA . GLY C 1 38 ? 20.947 -107.859 -37.801 1.00 70.98 35 GLY C CA 1
ATOM 8456 C C . GLY C 1 38 ? 21.555 -107.367 -36.503 1.00 71.98 35 GLY C C 1
ATOM 8457 O O . GLY C 1 38 ? 22.655 -106.812 -36.496 1.00 73.42 35 GLY C O 1
ATOM 8458 N N . ALA C 1 39 ? 20.838 -107.569 -35.400 1.00 69.75 36 ALA C N 1
ATOM 8459 C CA . ALA C 1 39 ? 21.308 -107.134 -34.089 1.00 67.66 36 ALA C CA 1
ATOM 8460 C C . ALA C 1 39 ? 22.436 -108.026 -33.588 1.00 67.11 36 ALA C C 1
ATOM 8461 O O . ALA C 1 39 ? 22.288 -108.726 -32.588 1.00 67.27 36 ALA C O 1
ATOM 8463 N N . ILE C 1 40 ? 23.564 -107.991 -34.290 1.00 68.92 37 ILE C N 1
ATOM 8464 C CA . ILE C 1 40 ? 24.716 -108.819 -33.952 1.00 69.76 37 ILE C CA 1
ATOM 8465 C C . ILE C 1 40 ? 25.210 -108.544 -32.535 1.00 69.84 37 ILE C C 1
ATOM 8466 O O . ILE C 1 40 ? 25.446 -109.470 -31.759 1.00 68.68 37 ILE C O 1
ATOM 8471 N N . GLN C 1 41 ? 25.366 -107.264 -32.209 1.00 70.68 38 GLN C N 1
ATOM 8472 C CA . GLN C 1 41 ? 25.861 -106.845 -30.903 1.00 71.19 38 GLN C CA 1
ATOM 8473 C C . GLN C 1 41 ? 25.000 -107.410 -29.778 1.00 69.03 38 GLN C C 1
ATOM 8474 O O . GLN C 1 41 ? 25.496 -108.100 -28.886 1.00 66.75 38 GLN C O 1
ATOM 8480 N N . LEU C 1 42 ? 23.706 -107.111 -29.828 1.00 68.97 39 LEU C N 1
ATOM 8481 C CA . LEU C 1 42 ? 22.766 -107.599 -28.831 1.00 68.12 39 LEU C CA 1
ATOM 8482 C C . LEU C 1 42 ? 22.861 -109.118 -28.723 1.00 68.58 39 LEU C C 1
ATOM 8483 O O . LEU C 1 42 ? 22.993 -109.665 -27.628 1.00 66.27 39 LEU C O 1
ATOM 8488 N N . ALA C 1 43 ? 22.796 -109.795 -29.865 1.00 70.74 40 ALA C N 1
ATOM 8489 C CA . ALA C 1 43 ? 22.873 -111.251 -29.889 1.00 71.72 40 ALA C CA 1
ATOM 8490 C C . ALA C 1 43 ? 24.145 -111.738 -29.205 1.00 73.45 40 ALA C C 1
ATOM 8491 O O . ALA C 1 43 ? 24.107 -112.649 -28.380 1.00 75.36 40 ALA C O 1
ATOM 8493 N N . GLY C 1 44 ? 25.270 -111.122 -29.548 1.00 72.93 41 GLY C N 1
ATOM 8494 C CA . GLY C 1 44 ? 26.538 -111.478 -28.942 1.00 72.63 41 GLY C CA 1
ATOM 8495 C C . GLY C 1 44 ? 26.541 -111.244 -27.444 1.00 72.51 41 GLY C C 1
ATOM 8496 O O . GLY C 1 44 ? 27.345 -111.827 -26.718 1.00 72.47 41 GLY C O 1
ATOM 8497 N N . THR C 1 45 ? 25.634 -110.391 -26.978 1.00 73.54 42 THR C N 1
ATOM 8498 C CA . THR C 1 45 ? 25.559 -110.046 -25.561 1.00 74.81 42 THR C CA 1
ATOM 8499 C C . THR C 1 45 ? 24.883 -111.129 -24.725 1.00 74.18 42 THR C C 1
ATOM 8500 O O . THR C 1 45 ? 25.460 -111.625 -23.756 1.00 73.50 42 THR C O 1
ATOM 8504 N N . ILE C 1 46 ? 23.660 -111.489 -25.098 1.00 75.03 43 ILE C N 1
ATOM 8505 C CA . ILE C 1 46 ? 22.904 -112.488 -24.351 1.00 76.30 43 ILE C CA 1
ATOM 8506 C C . ILE C 1 46 ? 23.646 -113.821 -24.307 1.00 76.07 43 ILE C C 1
ATOM 8507 O O . ILE C 1 46 ? 23.390 -114.651 -23.436 1.00 75.50 43 ILE C O 1
ATOM 8512 N N . LYS C 1 47 ? 24.568 -114.020 -25.244 1.00 77.72 44 LYS C N 1
ATOM 8513 C CA . LYS C 1 47 ? 25.398 -115.219 -25.244 1.00 78.95 44 LYS C CA 1
ATOM 8514 C C . LYS C 1 47 ? 26.288 -115.259 -24.006 1.00 78.36 44 LYS C C 1
ATOM 8515 O O . LYS C 1 47 ? 26.582 -116.333 -23.481 1.00 78.74 44 LYS C O 1
ATOM 8521 N N . SER C 1 48 ? 26.719 -114.086 -23.545 1.00 76.84 45 SER C N 1
ATOM 8522 C CA . SER C 1 48 ? 27.510 -113.990 -22.322 1.00 75.61 45 SER C CA 1
ATOM 8523 C C . SER C 1 48 ? 26.650 -114.302 -21.104 1.00 76.23 45 SER C C 1
ATOM 8524 O O . SER C 1 48 ? 26.613 -113.536 -20.140 1.00 75.15 45 SER C O 1
ATOM 8527 N N . ARG C 1 49 ? 25.959 -115.437 -21.163 1.00 77.76 46 ARG C N 1
ATOM 8528 C CA . ARG C 1 49 ? 25.043 -115.856 -20.113 1.00 78.75 46 ARG C CA 1
ATOM 8529 C C . ARG C 1 49 ? 24.976 -117.377 -20.039 1.00 77.72 46 ARG C C 1
ATOM 8530 O O . ARG C 1 49 ? 24.905 -118.054 -21.066 1.00 77.24 46 ARG C O 1
ATOM 8538 N N . HIS C 1 54 ? 23.925 -118.484 -12.477 1.00 63.40 51 HIS C N 1
ATOM 8539 C CA . HIS C 1 54 ? 23.778 -117.570 -11.350 1.00 63.27 51 HIS C CA 1
ATOM 8540 C C . HIS C 1 54 ? 22.704 -118.032 -10.379 1.00 60.39 51 HIS C C 1
ATOM 8541 O O . HIS C 1 54 ? 21.700 -118.623 -10.776 1.00 61.04 51 HIS C O 1
ATOM 8548 N N . ALA C 1 55 ? 22.929 -117.762 -9.100 1.00 56.50 52 ALA C N 1
ATOM 8549 C CA . ALA C 1 55 ? 21.886 -117.907 -8.101 1.00 51.88 52 ALA C CA 1
ATOM 8550 C C . ALA C 1 55 ? 21.298 -116.523 -7.867 1.00 45.41 52 ALA C C 1
ATOM 8551 O O . ALA C 1 55 ? 21.895 -115.521 -8.261 1.00 41.98 52 ALA C O 1
ATOM 8553 N N . THR C 1 56 ? 20.129 -116.464 -7.239 1.00 43.72 53 THR C N 1
ATOM 8554 C CA . THR C 1 56 ? 19.508 -115.181 -6.930 1.00 43.79 53 THR C CA 1
ATOM 8555 C C . THR C 1 56 ? 20.503 -114.252 -6.239 1.00 47.36 53 THR C C 1
ATOM 8556 O O . THR C 1 56 ? 20.502 -113.042 -6.467 1.00 45.70 53 THR C O 1
ATOM 8560 N N . SER C 1 57 ? 21.361 -114.830 -5.405 1.00 52.26 54 SER C N 1
ATOM 8561 C CA . SER C 1 57 ? 22.374 -114.060 -4.690 1.00 57.71 54 SER C CA 1
ATOM 8562 C C . SER C 1 57 ? 23.323 -113.364 -5.663 1.00 60.02 54 SER C C 1
ATOM 8563 O O . SER C 1 57 ? 23.627 -112.182 -5.513 1.00 59.65 54 SER C O 1
ATOM 8566 N N . ASP C 1 58 ? 23.783 -114.107 -6.664 1.00 61.94 55 ASP C N 1
ATOM 8567 C CA . ASP C 1 58 ? 24.657 -113.557 -7.694 1.00 63.37 55 ASP C CA 1
ATOM 8568 C C . ASP C 1 58 ? 23.947 -112.466 -8.485 1.00 61.87 55 ASP C C 1
ATOM 8569 O O . ASP C 1 58 ? 24.505 -111.395 -8.719 1.00 63.64 55 ASP C O 1
ATOM 8574 N N . TRP C 1 59 ? 22.714 -112.747 -8.896 1.00 58.53 56 TRP C N 1
ATOM 8575 C CA . TRP C 1 59 ? 21.930 -111.800 -9.681 1.00 54.24 56 TRP C CA 1
ATOM 8576 C C . TRP C 1 59 ? 21.765 -110.478 -8.937 1.00 52.76 56 TRP C C 1
ATOM 8577 O O . TRP C 1 59 ? 21.870 -109.402 -9.532 1.00 50.22 56 TRP C O 1
ATOM 8596 N N . GLU C 1 61 ? 23.766 -109.262 -6.779 1.00 71.07 58 GLU C N 1
ATOM 8597 C CA . GLU C 1 61 ? 25.071 -108.613 -6.792 1.00 78.10 58 GLU C CA 1
ATOM 8598 C C . GLU C 1 61 ? 25.240 -107.781 -8.057 1.00 80.37 58 GLU C C 1
ATOM 8599 O O . GLU C 1 61 ? 25.475 -106.573 -7.992 1.00 81.39 58 GLU C O 1
ATOM 8605 N N . LEU C 1 62 ? 25.119 -108.436 -9.207 1.00 81.17 59 LEU C N 1
ATOM 8606 C CA . LEU C 1 62 ? 25.277 -107.766 -10.492 1.00 83.34 59 LEU C CA 1
ATOM 8607 C C . LEU C 1 62 ? 24.281 -106.628 -10.643 1.00 85.54 59 LEU C C 1
ATOM 8608 O O . LEU C 1 62 ? 24.628 -105.540 -11.104 1.00 86.70 59 LEU C O 1
ATOM 8613 N N . GLU C 1 63 ? 23.039 -106.888 -10.250 1.00 86.10 60 GLU C N 1
ATOM 8614 C CA . GLU C 1 63 ? 21.966 -105.922 -10.439 1.00 87.79 60 GLU C CA 1
ATOM 8615 C C . GLU C 1 63 ? 22.215 -104.623 -9.672 1.00 89.72 60 GLU C C 1
ATOM 8616 O O . GLU C 1 63 ? 21.540 -103.624 -9.905 1.00 91.79 60 GLU C O 1
ATOM 8622 N N . LYS C 1 64 ? 23.182 -104.639 -8.761 1.00 88.89 61 LYS C N 1
ATOM 8623 C CA . LYS C 1 64 ? 23.587 -103.416 -8.079 1.00 89.09 61 LYS C CA 1
ATOM 8624 C C . LYS C 1 64 ? 24.623 -102.665 -8.913 1.00 88.80 61 LYS C C 1
ATOM 8625 O O . LYS C 1 64 ? 24.532 -101.448 -9.084 1.00 90.88 61 LYS C O 1
ATOM 8631 N N . GLN C 1 65 ? 25.594 -103.396 -9.448 1.00 85.52 62 GLN C N 1
ATOM 8632 C CA . GLN C 1 65 ? 26.535 -102.825 -10.405 1.00 83.01 62 GLN C CA 1
ATOM 8633 C C . GLN C 1 65 ? 25.972 -102.876 -11.823 1.00 81.80 62 GLN C C 1
ATOM 8634 O O . GLN C 1 65 ? 25.420 -101.894 -12.317 1.00 81.71 62 GLN C O 1
ATOM 8640 N N . VAL C 1 70 ? 17.172 -104.869 -17.853 1.00 76.02 67 VAL C N 1
ATOM 8641 C CA . VAL C 1 70 ? 16.593 -103.531 -17.937 1.00 75.98 67 VAL C CA 1
ATOM 8642 C C . VAL C 1 70 ? 16.390 -103.083 -19.381 1.00 73.29 67 VAL C C 1
ATOM 8643 O O . VAL C 1 70 ? 15.268 -102.793 -19.794 1.00 71.74 67 VAL C O 1
ATOM 8647 N N . THR C 1 71 ? 17.477 -103.028 -20.144 1.00 73.06 68 THR C N 1
ATOM 8648 C CA . THR C 1 71 ? 17.407 -102.624 -21.544 1.00 71.95 68 THR C CA 1
ATOM 8649 C C . THR C 1 71 ? 17.331 -103.836 -22.466 1.00 68.26 68 THR C C 1
ATOM 8650 O O . THR C 1 71 ? 17.212 -103.693 -23.682 1.00 69.86 68 THR C O 1
ATOM 8654 N N . THR C 1 72 ? 17.407 -105.029 -21.885 1.00 63.91 69 THR C N 1
ATOM 8655 C CA . THR C 1 72 ? 17.195 -106.257 -22.645 1.00 59.82 69 THR C CA 1
ATOM 8656 C C . THR C 1 72 ? 16.007 -107.044 -22.090 1.00 56.36 69 THR C C 1
ATOM 8657 O O . THR C 1 72 ? 15.868 -108.242 -22.338 1.00 56.42 69 THR C O 1
ATOM 8661 N N . SER C 1 73 ? 15.156 -106.360 -21.333 1.00 53.74 70 SER C N 1
ATOM 8662 C CA . SER C 1 73 ? 13.896 -106.941 -20.891 1.00 52.56 70 SER C CA 1
ATOM 8663 C C . SER C 1 73 ? 12.972 -107.027 -22.096 1.00 48.21 70 SER C C 1
ATOM 8664 O O . SER C 1 73 ? 12.090 -107.884 -22.168 1.00 47.91 70 SER C O 1
ATOM 8667 N N . VAL C 1 74 ? 13.189 -106.120 -23.041 1.00 45.95 71 VAL C N 1
ATOM 8668 C CA . VAL C 1 74 ? 12.484 -106.125 -24.312 1.00 43.61 71 VAL C CA 1
ATOM 8669 C C . VAL C 1 74 ? 13.510 -106.013 -25.426 1.00 43.77 71 VAL C C 1
ATOM 8670 O O . VAL C 1 74 ? 14.469 -105.244 -25.322 1.00 44.79 71 VAL C O 1
ATOM 8682 N N . GLN C 1 76 ? 13.570 -105.307 -29.405 1.00 47.92 73 GLN C N 1
ATOM 8683 C CA . GLN C 1 76 ? 12.915 -104.913 -30.641 1.00 51.97 73 GLN C CA 1
ATOM 8684 C C . GLN C 1 76 ? 13.923 -104.945 -31.781 1.00 55.43 73 GLN C C 1
ATOM 8685 O O . GLN C 1 76 ? 15.024 -104.410 -31.657 1.00 57.47 73 GLN C O 1
ATOM 8691 N N . PHE C 1 77 ? 13.553 -105.580 -32.889 1.00 55.53 74 PHE C N 1
ATOM 8692 C CA . PHE C 1 77 ? 14.467 -105.703 -34.019 1.00 55.98 74 PHE C CA 1
ATOM 8693 C C . PHE C 1 77 ? 13.729 -105.932 -35.332 1.00 53.49 74 PHE C C 1
ATOM 8694 O O . PHE C 1 77 ? 12.637 -106.502 -35.348 1.00 51.51 74 PHE C O 1
ATOM 8702 N N . PRO C 1 78 ? 14.330 -105.480 -36.443 1.00 51.66 75 PRO C N 1
ATOM 8703 C CA . PRO C 1 78 ? 13.712 -105.546 -37.769 1.00 50.49 75 PRO C CA 1
ATOM 8704 C C . PRO C 1 78 ? 13.951 -106.878 -38.474 1.00 49.60 75 PRO C C 1
ATOM 8705 O O . PRO C 1 78 ? 14.980 -107.519 -38.263 1.00 46.94 75 PRO C O 1
ATOM 8709 N N . TYR C 1 79 ? 12.994 -107.282 -39.303 1.00 53.49 76 TYR C N 1
ATOM 8710 C CA . TYR C 1 79 ? 13.155 -108.432 -40.188 1.00 57.06 76 TYR C CA 1
ATOM 8711 C C . TYR C 1 79 ? 12.242 -108.264 -41.401 1.00 58.81 76 TYR C C 1
ATOM 8712 O O . TYR C 1 79 ? 11.019 -108.354 -41.284 1.00 57.38 76 TYR C O 1
ATOM 8721 N N . LYS C 1 80 ? 12.842 -108.008 -42.560 1.00 63.36 77 LYS C N 1
ATOM 8722 C CA . LYS C 1 80 ? 12.082 -107.693 -43.767 1.00 65.99 77 LYS C CA 1
ATOM 8723 C C . LYS C 1 80 ? 11.129 -106.524 -43.511 1.00 66.53 77 LYS C C 1
ATOM 8724 O O . LYS C 1 80 ? 11.512 -105.529 -42.893 1.00 66.28 77 LYS C O 1
ATOM 8730 N N . ASP C 1 81 ? 9.890 -106.646 -43.977 1.00 66.81 78 ASP C N 1
ATOM 8731 C CA . ASP C 1 81 ? 8.899 -105.594 -43.771 1.00 68.26 78 ASP C CA 1
ATOM 8732 C C . ASP C 1 81 ? 8.288 -105.665 -42.376 1.00 65.13 78 ASP C C 1
ATOM 8733 O O . ASP C 1 81 ? 7.221 -105.103 -42.129 1.00 65.51 78 ASP C O 1
ATOM 8738 N N . TYR C 1 82 ? 8.973 -106.351 -41.465 1.00 62.15 79 TYR C N 1
ATOM 8739 C CA . TYR C 1 82 ? 8.436 -106.593 -40.131 1.00 57.04 79 TYR C CA 1
ATOM 8740 C C . TYR C 1 82 ? 9.294 -105.992 -39.018 1.00 53.62 79 TYR C C 1
ATOM 8741 O O . TYR C 1 82 ? 10.516 -105.893 -39.139 1.00 52.93 79 TYR C O 1
ATOM 8750 N N . LEU C 1 83 ? 8.637 -105.596 -37.932 1.00 51.25 80 LEU C N 1
ATOM 8751 C CA . LEU C 1 83 ? 9.327 -105.154 -36.724 1.00 52.13 80 LEU C CA 1
ATOM 8752 C C . LEU C 1 83 ? 8.960 -106.088 -35.574 1.00 49.35 80 LEU C C 1
ATOM 8753 O O . LEU C 1 83 ? 7.782 -106.235 -35.234 1.00 48.86 80 LEU C O 1
ATOM 8758 N N . ILE C 1 84 ? 9.968 -106.719 -34.981 1.00 45.70 81 ILE C N 1
ATOM 8759 C CA . ILE C 1 84 ? 9.735 -107.767 -33.989 1.00 43.94 81 ILE C CA 1
ATOM 8760 C C . ILE C 1 84 ? 9.996 -107.309 -32.557 1.00 41.58 81 ILE C C 1
ATOM 8761 O O . ILE C 1 84 ? 11.113 -106.921 -32.217 1.00 37.54 81 ILE C O 1
ATOM 8766 N N . ASN C 1 85 ? 8.957 -107.364 -31.727 1.00 41.93 82 ASN C N 1
ATOM 8767 C CA . ASN C 1 85 ? 9.090 -107.083 -30.300 1.00 40.55 82 ASN C CA 1
ATOM 8768 C C . ASN C 1 85 ? 9.152 -108.378 -29.506 1.00 39.68 82 ASN C C 1
ATOM 8769 O O . ASN C 1 85 ? 8.154 -109.079 -29.377 1.00 37.38 82 ASN C O 1
ATOM 8774 N N . LEU C 1 86 ? 10.329 -108.693 -28.977 1.00 41.40 83 LEU C N 1
ATOM 8775 C CA . LEU C 1 86 ? 10.509 -109.912 -28.202 1.00 39.91 83 LEU C CA 1
ATOM 8776 C C . LEU C 1 86 ? 10.611 -109.595 -26.716 1.00 39.68 83 LEU C C 1
ATOM 8777 O O . LEU C 1 86 ? 11.616 -109.056 -26.257 1.00 41.31 83 LEU C O 1
ATOM 8782 N N . LEU C 1 87 ? 9.561 -109.926 -25.969 1.00 37.21 84 LEU C N 1
ATOM 8783 C CA . LEU C 1 87 ? 9.546 -109.685 -24.534 1.00 34.22 84 LEU C CA 1
ATOM 8784 C C . LEU C 1 87 ? 10.180 -110.873 -23.836 1.00 35.37 84 LEU C C 1
ATOM 8785 O O . LEU C 1 87 ? 9.781 -112.015 -24.061 1.00 37.61 84 LEU C O 1
ATOM 8790 N N . ASP C 1 88 ? 11.174 -110.615 -22.996 1.00 37.27 85 ASP C N 1
ATOM 8791 C CA . ASP C 1 88 ? 11.876 -111.713 -22.349 1.00 38.06 85 ASP C CA 1
ATOM 8792 C C . ASP C 1 88 ? 11.047 -112.310 -21.225 1.00 34.06 85 ASP C C 1
ATOM 8793 O O . ASP C 1 88 ? 10.188 -111.647 -20.645 1.00 34.22 85 ASP C O 1
ATOM 8798 N N . THR C 1 89 ? 11.304 -113.577 -20.937 1.00 28.76 86 THR C N 1
ATOM 8799 C CA . THR C 1 89 ? 10.614 -114.279 -19.873 1.00 28.86 86 THR C CA 1
ATOM 8800 C C . THR C 1 89 ? 11.634 -115.035 -19.032 1.00 27.50 86 THR C C 1
ATOM 8801 O O . THR C 1 89 ? 11.758 -116.249 -19.150 1.00 29.29 86 THR C O 1
ATOM 8805 N N . PRO C 1 90 ? 12.374 -114.304 -18.183 1.00 29.01 87 PRO C N 1
ATOM 8806 C CA . PRO C 1 90 ? 13.449 -114.865 -17.355 1.00 29.76 87 PRO C CA 1
ATOM 8807 C C . PRO C 1 90 ? 13.021 -116.153 -16.674 1.00 28.34 87 PRO C C 1
ATOM 8808 O O . PRO C 1 90 ? 12.018 -116.167 -15.961 1.00 26.23 87 PRO C O 1
ATOM 8812 N N . GLY C 1 91 ? 13.783 -117.220 -16.891 1.00 30.19 88 GLY C N 1
ATOM 8813 C CA . GLY C 1 91 ? 13.451 -118.517 -16.335 1.00 29.33 88 GLY C CA 1
ATOM 8814 C C . GLY C 1 91 ? 14.392 -119.033 -15.262 1.00 27.09 88 GLY C C 1
ATOM 8815 O O . GLY C 1 91 ? 14.074 -120.007 -14.589 1.00 22.16 88 GLY C O 1
ATOM 8816 N N . HIS C 1 92 ? 15.546 -118.394 -15.085 1.00 26.78 89 HIS C N 1
ATOM 8817 C CA . HIS C 1 92 ? 16.516 -118.896 -14.108 1.00 28.32 89 HIS C CA 1
ATOM 8818 C C . HIS C 1 92 ? 16.488 -118.108 -12.794 1.00 29.82 89 HIS C C 1
ATOM 8819 O O . HIS C 1 92 ? 15.436 -117.973 -12.171 1.00 31.70 89 HIS C O 1
ATOM 8826 N N . ALA C 1 93 ? 17.641 -117.591 -12.379 1.00 29.29 90 ALA C N 1
ATOM 8827 C CA . ALA C 1 93 ? 17.751 -116.874 -11.110 1.00 28.06 90 ALA C CA 1
ATOM 8828 C C . ALA C 1 93 ? 16.727 -115.752 -10.976 1.00 28.19 90 ALA C C 1
ATOM 8829 O O . ALA C 1 93 ? 16.196 -115.508 -9.890 1.00 22.88 90 ALA C O 1
ATOM 8831 N N . ASP C 1 94 ? 16.457 -115.062 -12.078 1.00 29.18 91 ASP C N 1
ATOM 8832 C CA . ASP C 1 94 ? 15.571 -113.904 -12.022 1.00 30.40 91 ASP C CA 1
ATOM 8833 C C . ASP C 1 94 ? 14.127 -114.207 -12.424 1.00 27.57 91 ASP C C 1
ATOM 8834 O O . ASP C 1 94 ? 13.364 -113.302 -12.754 1.00 28.28 91 ASP C O 1
ATOM 8839 N N . PHE C 1 95 ? 13.760 -115.485 -12.377 1.00 27.15 92 PHE C N 1
ATOM 8840 C CA . PHE C 1 95 ? 12.368 -115.894 -12.511 1.00 25.64 92 PHE C CA 1
ATOM 8841 C C . PHE C 1 95 ? 11.512 -115.275 -11.402 1.00 26.83 92 PHE C C 1
ATOM 8842 O O . PHE C 1 95 ? 11.834 -115.397 -10.217 1.00 27.87 92 PHE C O 1
ATOM 8850 N N . THR C 1 96 ? 10.432 -114.605 -11.790 1.00 24.79 93 THR C N 1
ATOM 8851 C CA . THR C 1 96 ? 9.480 -114.027 -10.840 1.00 25.32 93 THR C CA 1
ATOM 8852 C C . THR C 1 96 ? 8.084 -114.049 -11.454 1.00 29.64 93 THR C C 1
ATOM 8853 O O . THR C 1 96 ? 7.909 -114.485 -12.594 1.00 25.55 93 THR C O 1
ATOM 8857 N N . GLU C 1 97 ? 7.095 -113.559 -10.711 1.00 21.66 94 GLU C N 1
ATOM 8858 C CA . GLU C 1 97 ? 5.752 -113.409 -11.267 1.00 25.86 94 GLU C CA 1
ATOM 8859 C C . GLU C 1 97 ? 5.758 -112.531 -12.524 1.00 27.18 94 GLU C C 1
ATOM 8860 O O . GLU C 1 97 ? 4.967 -112.757 -13.440 1.00 26.31 94 GLU C O 1
ATOM 8866 N N . ASP C 1 98 ? 6.651 -111.543 -12.579 1.00 27.73 95 ASP C N 1
ATOM 8867 C CA . ASP C 1 98 ? 6.754 -110.695 -13.766 1.00 30.61 95 ASP C CA 1
ATOM 8868 C C . ASP C 1 98 ? 6.863 -111.567 -15.012 1.00 32.26 95 ASP C C 1
ATOM 8869 O O . ASP C 1 98 ? 6.381 -111.200 -16.085 1.00 31.58 95 ASP C O 1
ATOM 8874 N N . THR C 1 99 ? 7.501 -112.725 -14.861 1.00 31.97 96 THR C N 1
ATOM 8875 C CA . THR C 1 99 ? 7.663 -113.667 -15.965 1.00 29.75 96 THR C CA 1
ATOM 8876 C C . THR C 1 99 ? 6.325 -114.124 -16.546 1.00 31.05 96 THR C C 1
ATOM 8877 O O . THR C 1 99 ? 6.165 -114.191 -17.768 1.00 32.72 96 THR C O 1
ATOM 8881 N N . TYR C 1 100 ? 5.369 -114.444 -15.675 1.00 25.88 97 TYR C N 1
ATOM 8882 C CA . TYR C 1 100 ? 4.029 -114.821 -16.123 1.00 24.42 97 TYR C CA 1
ATOM 8883 C C . TYR C 1 100 ? 3.280 -113.618 -16.690 1.00 28.52 97 TYR C C 1
ATOM 8884 O O . TYR C 1 100 ? 2.696 -113.687 -17.773 1.00 29.79 97 TYR C O 1
ATOM 8893 N N . ARG C 1 101 ? 3.290 -112.521 -15.938 1.00 27.47 98 ARG C N 1
ATOM 8894 C CA . ARG C 1 101 ? 2.501 -111.343 -16.288 1.00 31.10 98 ARG C CA 1
ATOM 8895 C C . ARG C 1 101 ? 2.899 -110.745 -17.632 1.00 32.59 98 ARG C C 1
ATOM 8896 O O . ARG C 1 101 ? 2.068 -110.153 -18.318 1.00 34.36 98 ARG C O 1
ATOM 8904 N N . THR C 1 102 ? 4.163 -110.910 -18.009 1.00 33.70 99 THR C N 1
ATOM 8905 C CA . THR C 1 102 ? 4.650 -110.408 -19.288 1.00 34.46 99 THR C CA 1
ATOM 8906 C C . THR C 1 102 ? 3.804 -110.916 -20.457 1.00 36.25 99 THR C C 1
ATOM 8907 O O . THR C 1 102 ? 3.465 -110.156 -21.367 1.00 36.72 99 THR C O 1
ATOM 8911 N N . LEU C 1 103 ? 3.455 -112.197 -20.416 1.00 33.35 100 LEU C N 1
ATOM 8912 C CA . LEU C 1 103 ? 2.742 -112.840 -21.516 1.00 33.99 100 LEU C CA 1
ATOM 8913 C C . LEU C 1 103 ? 1.435 -112.127 -21.863 1.00 31.58 100 LEU C C 1
ATOM 8914 O O . LEU C 1 103 ? 0.947 -112.225 -22.991 1.00 29.15 100 LEU C O 1
ATOM 8919 N N . THR C 1 104 ? 0.888 -111.393 -20.899 1.00 30.95 101 THR C N 1
ATOM 8920 C CA . THR C 1 104 ? -0.320 -110.613 -21.130 1.00 32.82 101 THR C CA 1
ATOM 8921 C C . THR C 1 104 ? -0.049 -109.494 -22.137 1.00 37.45 101 THR C C 1
ATOM 8922 O O . THR C 1 104 ? -0.977 -108.897 -22.684 1.00 39.74 101 THR C O 1
ATOM 8926 N N . ALA C 1 105 ? 1.230 -109.233 -22.392 1.00 36.54 102 ALA C N 1
ATOM 8927 C CA . ALA C 1 105 ? 1.634 -108.136 -23.264 1.00 34.66 102 ALA C CA 1
ATOM 8928 C C . ALA C 1 105 ? 1.993 -108.587 -24.677 1.00 32.87 102 ALA C C 1
ATOM 8929 O O . ALA C 1 105 ? 2.371 -107.770 -25.511 1.00 33.07 102 ALA C O 1
ATOM 8931 N N . VAL C 1 106 ? 1.884 -109.882 -24.951 1.00 31.72 103 VAL C N 1
ATOM 8932 C CA . VAL C 1 106 ? 2.195 -110.381 -26.284 1.00 32.28 103 VAL C CA 1
ATOM 8933 C C . VAL C 1 106 ? 0.931 -110.781 -27.043 1.00 35.44 103 VAL C C 1
ATOM 8934 O O . VAL C 1 106 ? -0.108 -111.040 -26.442 1.00 35.55 103 VAL C O 1
ATOM 8938 N N . ASP C 1 107 ? 1.025 -110.819 -28.368 1.00 38.28 104 ASP C N 1
ATOM 8939 C CA . ASP C 1 107 ? -0.113 -111.182 -29.206 1.00 39.76 104 ASP C CA 1
ATOM 8940 C C . ASP C 1 107 ? -0.040 -112.644 -29.644 1.00 40.05 104 ASP C C 1
ATOM 8941 O O . ASP C 1 107 ? -1.017 -113.205 -30.143 1.00 41.56 104 ASP C O 1
ATOM 8946 N N . SER C 1 108 ? 1.129 -113.249 -29.461 1.00 37.41 105 SER C N 1
ATOM 8947 C CA . SER C 1 108 ? 1.320 -114.675 -29.712 1.00 35.78 105 SER C CA 1
ATOM 8948 C C . SER C 1 108 ? 2.593 -115.126 -29.011 1.00 33.24 105 SER C C 1
ATOM 8949 O O . SER C 1 108 ? 3.329 -114.303 -28.471 1.00 29.78 105 SER C O 1
ATOM 8952 N N . ALA C 1 109 ? 2.861 -116.428 -29.015 1.00 35.28 106 ALA C N 1
ATOM 8953 C CA . ALA C 1 109 ? 4.032 -116.938 -28.308 1.00 35.42 106 ALA C CA 1
ATOM 8954 C C . ALA C 1 109 ? 4.740 -118.052 -29.070 1.00 37.77 106 ALA C C 1
ATOM 8955 O O . ALA C 1 109 ? 4.135 -118.743 -29.896 1.00 39.73 106 ALA C O 1
ATOM 8957 N N . LEU C 1 110 ? 6.029 -118.210 -28.794 1.00 35.32 107 LEU C N 1
ATOM 8958 C CA . LEU C 1 110 ? 6.829 -119.254 -29.424 1.00 37.97 107 LEU C CA 1
ATOM 8959 C C . LEU C 1 110 ? 7.296 -120.260 -28.374 1.00 33.35 107 LEU C C 1
ATOM 8960 O O . LEU C 1 110 ? 7.996 -119.897 -27.424 1.00 30.84 107 LEU C O 1
ATOM 8973 N N . VAL C 1 112 ? 9.451 -123.381 -27.089 1.00 30.02 109 VAL C N 1
ATOM 8974 C CA . VAL C 1 112 ? 10.655 -124.155 -27.343 1.00 30.34 109 VAL C CA 1
ATOM 8975 C C . VAL C 1 112 ? 10.693 -125.366 -26.424 1.00 32.50 109 VAL C C 1
ATOM 8976 O O . VAL C 1 112 ? 10.578 -125.237 -25.205 1.00 29.64 109 VAL C O 1
ATOM 8980 N N . ILE C 1 113 ? 10.843 -126.540 -27.029 1.00 34.58 110 ILE C N 1
ATOM 8981 C CA . ILE C 1 113 ? 10.854 -127.804 -26.309 1.00 33.87 110 ILE C CA 1
ATOM 8982 C C . ILE C 1 113 ? 12.173 -128.532 -26.525 1.00 33.96 110 ILE C C 1
ATOM 8983 O O . ILE C 1 113 ? 12.674 -128.609 -27.647 1.00 35.66 110 ILE C O 1
ATOM 8988 N N . ASP C 1 114 ? 12.740 -129.060 -25.447 1.00 32.23 111 ASP C N 1
ATOM 8989 C CA . ASP C 1 114 ? 13.926 -129.895 -25.544 1.00 31.21 111 ASP C CA 1
ATOM 8990 C C . ASP C 1 114 ? 13.482 -131.256 -26.053 1.00 30.89 111 ASP C C 1
ATOM 8991 O O . ASP C 1 114 ? 12.726 -131.958 -25.386 1.00 30.73 111 ASP C O 1
ATOM 8996 N N . ALA C 1 115 ? 13.944 -131.625 -27.240 1.00 31.62 112 ALA C N 1
ATOM 8997 C CA . ALA C 1 115 ? 13.499 -132.863 -27.872 1.00 32.09 112 ALA C CA 1
ATOM 8998 C C . ALA C 1 115 ? 13.702 -134.091 -26.981 1.00 30.99 112 ALA C C 1
ATOM 8999 O O . ALA C 1 115 ? 12.887 -135.010 -26.986 1.00 31.92 112 ALA C O 1
ATOM 9001 N N . ALA C 1 116 ? 14.784 -134.106 -26.213 1.00 30.95 113 ALA C N 1
ATOM 9002 C CA . ALA C 1 116 ? 15.068 -135.252 -25.357 1.00 34.18 113 ALA C CA 1
ATOM 9003 C C . ALA C 1 116 ? 14.191 -135.268 -24.105 1.00 34.65 113 ALA C C 1
ATOM 9004 O O . ALA C 1 116 ? 14.122 -136.279 -23.409 1.00 33.77 113 ALA C O 1
ATOM 9006 N N . LYS C 1 117 ? 13.511 -134.155 -23.838 1.00 32.99 114 LYS C N 1
ATOM 9007 C CA . LYS C 1 117 ? 12.720 -134.011 -22.614 1.00 32.74 114 LYS C CA 1
ATOM 9008 C C . LYS C 1 117 ? 11.209 -133.918 -22.827 1.00 32.03 114 LYS C C 1
ATOM 9009 O O . LYS C 1 117 ? 10.435 -134.427 -22.022 1.00 34.53 114 LYS C O 1
ATOM 9015 N N . GLY C 1 118 ? 10.790 -133.253 -23.896 1.00 33.58 115 GLY C N 1
ATOM 9016 C CA . GLY C 1 118 ? 9.376 -133.029 -24.142 1.00 33.56 115 GLY C CA 1
ATOM 9017 C C . GLY C 1 118 ? 8.786 -131.939 -23.262 1.00 30.12 115 GLY C C 1
ATOM 9018 O O . GLY C 1 118 ? 9.453 -130.974 -22.909 1.00 28.17 115 GLY C O 1
ATOM 9019 N N . VAL C 1 119 ? 7.520 -132.101 -22.903 1.00 29.44 116 VAL C N 1
ATOM 9020 C CA . VAL C 1 119 ? 6.826 -131.146 -22.051 1.00 29.33 116 VAL C CA 1
ATOM 9021 C C . VAL C 1 119 ? 7.338 -131.195 -20.609 1.00 28.65 116 VAL C C 1
ATOM 9022 O O . VAL C 1 119 ? 7.280 -132.231 -19.953 1.00 26.14 116 VAL C O 1
ATOM 9026 N N . GLU C 1 120 ? 7.836 -130.069 -20.115 1.00 29.17 117 GLU C N 1
ATOM 9027 C CA . GLU C 1 120 ? 8.335 -130.004 -18.744 1.00 28.26 117 GLU C CA 1
ATOM 9028 C C . GLU C 1 120 ? 7.446 -129.096 -17.891 1.00 26.72 117 GLU C C 1
ATOM 9029 O O . GLU C 1 120 ? 6.518 -128.481 -18.413 1.00 28.02 117 GLU C O 1
ATOM 9035 N N . PRO C 1 121 ? 7.701 -129.042 -16.568 1.00 25.19 118 PRO C N 1
ATOM 9036 C CA . PRO C 1 121 ? 6.836 -128.283 -15.658 1.00 24.93 118 PRO C CA 1
ATOM 9037 C C . PRO C 1 121 ? 6.623 -126.813 -16.060 1.00 27.13 118 PRO C C 1
ATOM 9038 O O . PRO C 1 121 ? 5.480 -126.357 -16.092 1.00 26.98 118 PRO C O 1
ATOM 9042 N N . ARG C 1 122 ? 7.694 -126.081 -16.349 1.00 25.76 119 ARG C N 1
ATOM 9043 C CA . ARG C 1 122 ? 7.545 -124.687 -16.762 1.00 27.35 119 ARG C CA 1
ATOM 9044 C C . ARG C 1 122 ? 6.758 -124.580 -18.066 1.00 29.07 119 ARG C C 1
ATOM 9045 O O . ARG C 1 122 ? 6.036 -123.607 -18.280 1.00 30.92 119 ARG C O 1
ATOM 9053 N N . THR C 1 123 ? 6.897 -125.582 -18.931 1.00 28.59 120 THR C N 1
ATOM 9054 C CA . THR C 1 123 ? 6.181 -125.597 -20.209 1.00 27.66 120 THR C CA 1
ATOM 9055 C C . THR C 1 123 ? 4.683 -125.500 -19.950 1.00 27.76 120 THR C C 1
ATOM 9056 O O . THR C 1 123 ? 3.976 -124.704 -20.571 1.00 25.63 120 THR C O 1
ATOM 9060 N N . ILE C 1 124 ? 4.223 -126.315 -19.009 1.00 27.55 121 ILE C N 1
ATOM 9061 C CA . ILE C 1 124 ? 2.820 -126.408 -18.625 1.00 27.42 121 ILE C CA 1
ATOM 9062 C C . ILE C 1 124 ? 2.291 -125.105 -18.027 1.00 29.34 121 ILE C C 1
ATOM 9063 O O . ILE C 1 124 ? 1.216 -124.638 -18.401 1.00 27.73 121 ILE C O 1
ATOM 9068 N N . LYS C 1 125 ? 3.046 -124.526 -17.096 1.00 30.26 122 LYS C N 1
ATOM 9069 C CA . LYS C 1 125 ? 2.644 -123.283 -16.441 1.00 31.31 122 LYS C CA 1
ATOM 9070 C C . LYS C 1 125 ? 2.488 -122.115 -17.418 1.00 26.64 122 LYS C C 1
ATOM 9071 O O . LYS C 1 125 ? 1.493 -121.392 -17.380 1.00 24.70 122 LYS C O 1
ATOM 9077 N N . LEU C 1 126 ? 3.479 -121.935 -18.284 1.00 23.33 123 LEU C N 1
ATOM 9078 C CA . LEU C 1 126 ? 3.481 -120.826 -19.237 1.00 23.65 123 LEU C CA 1
ATOM 9079 C C . LEU C 1 126 ? 2.382 -120.986 -20.288 1.00 27.38 123 LEU C C 1
ATOM 9080 O O . LEU C 1 126 ? 1.848 -120.000 -20.796 1.00 30.60 123 LEU C O 1
ATOM 9093 N N . GLU C 1 128 ? -0.520 -122.457 -19.562 1.00 28.19 125 GLU C N 1
ATOM 9094 C CA . GLU C 1 128 ? -1.710 -122.080 -18.809 1.00 27.86 125 GLU C CA 1
ATOM 9095 C C . GLU C 1 128 ? -1.892 -120.565 -18.820 1.00 28.64 125 GLU C C 1
ATOM 9096 O O . GLU C 1 128 ? -3.009 -120.072 -18.981 1.00 30.63 125 GLU C O 1
ATOM 9102 N N . VAL C 1 129 ? -0.794 -119.832 -18.655 1.00 27.30 126 VAL C N 1
ATOM 9103 C CA . VAL C 1 129 ? -0.837 -118.371 -18.699 1.00 25.35 126 VAL C CA 1
ATOM 9104 C C . VAL C 1 129 ? -1.299 -117.880 -20.069 1.00 26.97 126 VAL C C 1
ATOM 9105 O O . VAL C 1 129 ? -2.162 -117.012 -20.170 1.00 30.37 126 VAL C O 1
ATOM 9109 N N . CYS C 1 130 ? -0.722 -118.443 -21.122 1.00 27.58 127 CYS C N 1
ATOM 9110 C CA . CYS C 1 130 ? -1.098 -118.085 -22.483 1.00 33.15 127 CYS C CA 1
ATOM 9111 C C . CYS C 1 130 ? -2.575 -118.367 -22.730 1.00 38.44 127 CYS C C 1
ATOM 9112 O O . CYS C 1 130 ? -3.257 -117.612 -23.422 1.00 39.96 127 CYS C O 1
ATOM 9115 N N . ARG C 1 131 ? -3.060 -119.458 -22.151 1.00 39.41 128 ARG C N 1
ATOM 9116 C CA . ARG C 1 131 ? -4.442 -119.880 -22.338 1.00 42.10 128 ARG C CA 1
ATOM 9117 C C . ARG C 1 131 ? -5.429 -118.813 -21.859 1.00 41.71 128 ARG C C 1
ATOM 9118 O O . ARG C 1 131 ? -6.546 -118.716 -22.373 1.00 41.80 128 ARG C O 1
ATOM 9126 N N . LEU C 1 132 ? -5.007 -118.012 -20.882 1.00 38.05 129 LEU C N 1
ATOM 9127 C CA . LEU C 1 132 ? -5.831 -116.926 -20.348 1.00 38.03 129 LEU C CA 1
ATOM 9128 C C . LEU C 1 132 ? -6.372 -116.018 -21.445 1.00 38.86 129 LEU C C 1
ATOM 9129 O O . LEU C 1 132 ? -7.447 -115.437 -21.307 1.00 42.55 129 LEU C O 1
ATOM 9134 N N . ARG C 1 133 ? -5.616 -115.891 -22.529 1.00 38.74 130 ARG C N 1
ATOM 9135 C CA . ARG C 1 133 ? -5.992 -115.012 -23.627 1.00 41.64 130 ARG C CA 1
ATOM 9136 C C . ARG C 1 133 ? -6.039 -115.787 -24.933 1.00 43.43 130 ARG C C 1
ATOM 9137 O O . ARG C 1 133 ? -6.029 -115.198 -26.016 1.00 44.37 130 ARG C O 1
ATOM 9145 N N . HIS C 1 134 ? -6.087 -117.111 -24.822 1.00 44.52 131 HIS C N 1
ATOM 9146 C CA . HIS C 1 134 ? -6.094 -117.984 -25.990 1.00 46.91 131 HIS C CA 1
ATOM 9147 C C . HIS C 1 134 ? -4.966 -117.588 -26.927 1.00 43.24 131 HIS C C 1
ATOM 9148 O O . HIS C 1 134 ? -5.112 -117.636 -28.147 1.00 43.72 131 HIS C O 1
ATOM 9155 N N . THR C 1 135 ? -3.842 -117.191 -26.341 1.00 40.82 132 THR C N 1
ATOM 9156 C CA . THR C 1 135 ? -2.679 -116.752 -27.102 1.00 41.39 132 THR C CA 1
ATOM 9157 C C . THR C 1 135 ? -2.218 -117.801 -28.112 1.00 41.87 132 THR C C 1
ATOM 9158 O O . THR C 1 135 ? -1.890 -118.928 -27.742 1.00 37.30 132 THR C O 1
ATOM 9162 N N . PRO C 1 136 ? -2.187 -117.424 -29.397 1.00 41.81 133 PRO C N 1
ATOM 9163 C CA . PRO C 1 136 ? -1.704 -118.314 -30.456 1.00 39.22 133 PRO C CA 1
ATOM 9164 C C . PRO C 1 136 ? -0.314 -118.834 -30.111 1.00 34.60 133 PRO C C 1
ATOM 9165 O O . PRO C 1 136 ? 0.506 -118.069 -29.606 1.00 33.76 133 PRO C O 1
ATOM 9169 N N . ILE C 1 137 ? -0.059 -120.111 -30.379 1.00 32.60 134 ILE C N 1
ATOM 9170 C CA . ILE C 1 137 ? 1.221 -120.731 -30.058 1.00 29.03 134 ILE C CA 1
ATOM 9171 C C . ILE C 1 137 ? 1.878 -121.326 -31.296 1.00 30.16 134 ILE C C 1
ATOM 9172 O O . ILE C 1 137 ? 1.235 -122.039 -32.061 1.00 31.32 134 ILE C O 1
ATOM 9185 N N . THR C 1 139 ? 5.416 -123.708 -32.256 1.00 32.07 136 THR C N 1
ATOM 9186 C CA . THR C 1 139 ? 6.303 -124.612 -31.525 1.00 33.61 136 THR C CA 1
ATOM 9187 C C . THR C 1 139 ? 7.601 -124.917 -32.256 1.00 34.32 136 THR C C 1
ATOM 9188 O O . THR C 1 139 ? 7.615 -125.103 -33.468 1.00 37.29 136 THR C O 1
ATOM 9192 N N . PHE C 1 140 ? 8.691 -124.966 -31.500 1.00 34.76 137 PHE C N 1
ATOM 9193 C CA . PHE C 1 140 ? 9.987 -125.344 -32.041 1.00 36.86 137 PHE C CA 1
ATOM 9194 C C . PHE C 1 140 ? 10.610 -126.466 -31.208 1.00 38.45 137 PHE C C 1
ATOM 9195 O O . PHE C 1 140 ? 11.003 -126.255 -30.058 1.00 37.39 137 PHE C O 1
ATOM 9203 N N . ILE C 1 141 ? 10.685 -127.663 -31.786 1.00 38.10 138 ILE C N 1
ATOM 9204 C CA . ILE C 1 141 ? 11.321 -128.802 -31.124 1.00 36.66 138 ILE C CA 1
ATOM 9205 C C . ILE C 1 141 ? 12.825 -128.742 -31.359 1.00 33.96 138 ILE C C 1
ATOM 9206 O O . ILE C 1 141 ? 13.296 -128.901 -32.489 1.00 34.43 138 ILE C O 1
ATOM 9211 N N . ASN C 1 142 ? 13.572 -128.517 -30.282 1.00 30.49 139 ASN C N 1
ATOM 9212 C CA . ASN C 1 142 ? 14.986 -128.161 -30.372 1.00 30.64 139 ASN C CA 1
ATOM 9213 C C . ASN C 1 142 ? 15.938 -129.308 -30.022 1.00 30.69 139 ASN C C 1
ATOM 9214 O O . ASN C 1 142 ? 15.539 -130.290 -29.399 1.00 30.78 139 ASN C O 1
ATOM 9219 N N . LYS C 1 143 ? 17.197 -129.171 -30.433 1.00 32.08 140 LYS C N 1
ATOM 9220 C CA . LYS C 1 143 ? 18.240 -130.152 -30.131 1.00 31.45 140 LYS C CA 1
ATOM 9221 C C . LYS C 1 143 ? 18.094 -131.472 -30.892 1.00 35.96 140 LYS C C 1
ATOM 9222 O O . LYS C 1 143 ? 18.376 -132.545 -30.354 1.00 34.62 140 LYS C O 1
ATOM 9236 N N . ASP C 1 145 ? 19.978 -132.475 -32.982 1.00 40.64 142 ASP C N 1
ATOM 9237 C CA . ASP C 1 145 ? 21.338 -132.968 -33.190 1.00 43.13 142 ASP C CA 1
ATOM 9238 C C . ASP C 1 145 ? 21.756 -133.982 -32.134 1.00 44.73 142 ASP C C 1
ATOM 9239 O O . ASP C 1 145 ? 22.832 -134.568 -32.219 1.00 47.36 142 ASP C O 1
ATOM 9244 N N . ARG C 1 146 ? 20.923 -134.166 -31.119 1.00 42.80 143 ARG C N 1
ATOM 9245 C CA . ARG C 1 146 ? 21.174 -135.200 -30.132 1.00 46.34 143 ARG C CA 1
ATOM 9246 C C . ARG C 1 146 ? 19.971 -136.121 -30.072 1.00 43.83 143 ARG C C 1
ATOM 9247 O O . ARG C 1 146 ? 18.896 -135.779 -30.561 1.00 43.56 143 ARG C O 1
ATOM 9255 N N . ASP C 1 147 ? 20.155 -137.294 -29.483 1.00 41.07 144 ASP C N 1
ATOM 9256 C CA . ASP C 1 147 ? 19.060 -138.240 -29.370 1.00 41.09 144 ASP C CA 1
ATOM 9257 C C . ASP C 1 147 ? 17.827 -137.583 -28.766 1.00 39.99 144 ASP C C 1
ATOM 9258 O O . ASP C 1 147 ? 17.926 -136.667 -27.947 1.00 38.70 144 ASP C O 1
ATOM 9263 N N . THR C 1 148 ? 16.668 -138.066 -29.190 1.00 39.14 145 THR C N 1
ATOM 9264 C CA . THR C 1 148 ? 15.405 -137.401 -28.936 1.00 38.02 145 THR C CA 1
ATOM 9265 C C . THR C 1 148 ? 14.347 -138.428 -28.565 1.00 33.83 145 THR C C 1
ATOM 9266 O O . THR C 1 148 ? 14.513 -139.620 -28.820 1.00 29.23 145 THR C O 1
ATOM 9270 N N . ARG C 1 149 ? 13.260 -137.965 -27.960 1.00 34.30 146 ARG C N 1
ATOM 9271 C CA . ARG C 1 149 ? 12.068 -138.788 -27.845 1.00 37.54 146 ARG C CA 1
ATOM 9272 C C . ARG C 1 149 ? 11.454 -138.881 -29.234 1.00 35.94 146 ARG C C 1
ATOM 9273 O O . ARG C 1 149 ? 11.587 -137.952 -30.032 1.00 34.27 146 ARG C O 1
ATOM 9281 N N . PRO C 1 150 ? 10.769 -139.993 -29.529 1.00 34.14 147 PRO C N 1
ATOM 9282 C CA . PRO C 1 150 ? 10.169 -140.100 -30.864 1.00 35.62 147 PRO C CA 1
ATOM 9283 C C . PRO C 1 150 ? 9.265 -138.903 -31.157 1.00 35.18 147 PRO C C 1
ATOM 9284 O O . PRO C 1 150 ? 8.632 -138.364 -30.245 1.00 31.84 147 PRO C O 1
ATOM 9288 N N . SER C 1 151 ? 9.229 -138.491 -32.421 1.00 36.44 148 SER C N 1
ATOM 9289 C CA . SER C 1 151 ? 8.538 -137.274 -32.828 1.00 37.98 148 SER C CA 1
ATOM 9290 C C . SER C 1 151 ? 7.027 -137.367 -32.654 1.00 38.30 148 SER C C 1
ATOM 9291 O O . SER C 1 151 ? 6.380 -136.399 -32.245 1.00 36.04 148 SER C O 1
ATOM 9294 N N . ILE C 1 152 ? 6.467 -138.528 -32.972 1.00 37.34 149 ILE C N 1
ATOM 9295 C CA . ILE C 1 152 ? 5.037 -138.747 -32.804 1.00 39.39 149 ILE C CA 1
ATOM 9296 C C . ILE C 1 152 ? 4.687 -138.732 -31.318 1.00 34.43 149 ILE C C 1
ATOM 9297 O O . ILE C 1 152 ? 3.618 -138.267 -30.924 1.00 36.40 149 ILE C O 1
ATOM 9302 N N . GLU C 1 153 ? 5.597 -139.242 -30.496 1.00 32.81 150 GLU C N 1
ATOM 9303 C CA . GLU C 1 153 ? 5.420 -139.213 -29.044 1.00 36.15 150 GLU C CA 1
ATOM 9304 C C . GLU C 1 153 ? 5.439 -137.782 -28.506 1.00 35.38 150 GLU C C 1
ATOM 9305 O O . GLU C 1 153 ? 4.662 -137.432 -27.616 1.00 33.48 150 GLU C O 1
ATOM 9311 N N . LEU C 1 154 ? 6.328 -136.957 -29.051 1.00 35.62 151 LEU C N 1
ATOM 9312 C CA . LEU C 1 154 ? 6.430 -135.565 -28.624 1.00 33.00 151 LEU C CA 1
ATOM 9313 C C . LEU C 1 154 ? 5.155 -134.815 -28.969 1.00 33.22 151 LEU C C 1
ATOM 9314 O O . LEU C 1 154 ? 4.640 -134.037 -28.165 1.00 34.23 151 LEU C O 1
ATOM 9319 N N . LEU C 1 155 ? 4.648 -135.060 -30.172 1.00 33.43 152 LEU C N 1
ATOM 9320 C CA . LEU C 1 155 ? 3.417 -134.433 -30.626 1.00 36.78 152 LEU C CA 1
ATOM 9321 C C . LEU C 1 155 ? 2.270 -134.872 -29.743 1.00 32.98 152 LEU C C 1
ATOM 9322 O O . LEU C 1 155 ? 1.453 -134.058 -29.320 1.00 32.13 152 LEU C O 1
ATOM 9327 N N . ASP C 1 156 ? 2.207 -136.171 -29.475 1.00 34.72 153 ASP C N 1
ATOM 9328 C CA . ASP C 1 156 ? 1.124 -136.710 -28.671 1.00 35.89 153 ASP C CA 1
ATOM 9329 C C . ASP C 1 156 ? 1.106 -136.072 -27.290 1.00 35.55 153 ASP C C 1
ATOM 9330 O O . ASP C 1 156 ? 0.055 -135.664 -26.797 1.00 37.26 153 ASP C O 1
ATOM 9335 N N . GLU C 1 157 ? 2.276 -135.984 -26.672 1.00 35.71 154 GLU C N 1
ATOM 9336 C CA . GLU C 1 157 ? 2.377 -135.410 -25.338 1.00 38.05 154 GLU C CA 1
ATOM 9337 C C . GLU C 1 157 ? 1.847 -133.980 -25.325 1.00 39.22 154 GLU C C 1
ATOM 9338 O O . GLU C 1 157 ? 1.045 -133.620 -24.460 1.00 36.62 154 GLU C O 1
ATOM 9344 N N . ILE C 1 158 ? 2.291 -133.176 -26.292 1.00 40.11 155 ILE C N 1
ATOM 9345 C CA . ILE C 1 158 ? 1.815 -131.799 -26.444 1.00 37.44 155 ILE C CA 1
ATOM 9346 C C . ILE C 1 158 ? 0.289 -131.746 -26.540 1.00 40.29 155 ILE C C 1
ATOM 9347 O O . ILE C 1 158 ? -0.348 -130.882 -25.935 1.00 38.69 155 ILE C O 1
ATOM 9352 N N . GLU C 1 159 ? -0.299 -132.681 -27.285 1.00 40.89 156 GLU C N 1
ATOM 9353 C CA . GLU C 1 159 ? -1.748 -132.687 -27.484 1.00 38.51 156 GLU C CA 1
ATOM 9354 C C . GLU C 1 159 ? -2.545 -132.936 -26.206 1.00 36.04 156 GLU C C 1
ATOM 9355 O O . GLU C 1 159 ? -3.438 -132.161 -25.875 1.00 35.22 156 GLU C O 1
ATOM 9361 N N . SER C 1 160 ? -2.228 -134.009 -25.488 1.00 39.30 157 SER C N 1
ATOM 9362 C CA . SER C 1 160 ? -3.028 -134.383 -24.325 1.00 39.74 157 SER C CA 1
ATOM 9363 C C . SER C 1 160 ? -2.696 -133.545 -23.093 1.00 40.31 157 SER C C 1
ATOM 9364 O O . SER C 1 160 ? -3.590 -133.153 -22.345 1.00 40.58 157 SER C O 1
ATOM 9367 N N . ILE C 1 161 ? -1.412 -133.268 -22.891 1.00 38.99 158 ILE C N 1
ATOM 9368 C CA . ILE C 1 161 ? -0.979 -132.492 -21.737 1.00 36.35 158 ILE C CA 1
ATOM 9369 C C . ILE C 1 161 ? -1.214 -130.994 -21.916 1.00 37.70 158 ILE C C 1
ATOM 9370 O O . ILE C 1 161 ? -1.700 -130.323 -21.007 1.00 37.56 158 ILE C O 1
ATOM 9375 N N . LEU C 1 162 ? -0.877 -130.470 -23.090 1.00 38.73 159 LEU C N 1
ATOM 9376 C CA . LEU C 1 162 ? -1.001 -129.036 -23.334 1.00 35.67 159 LEU C CA 1
ATOM 9377 C C . LEU C 1 162 ? -2.300 -128.677 -24.059 1.00 40.24 159 LEU C C 1
ATOM 9378 O O . LEU C 1 162 ? -2.485 -127.538 -24.487 1.00 43.20 159 LEU C O 1
ATOM 9383 N N . ARG C 1 163 ? -3.190 -129.660 -24.188 1.00 42.92 160 ARG C N 1
ATOM 9384 C CA . ARG C 1 163 ? -4.521 -129.458 -24.761 1.00 45.02 160 ARG C CA 1
ATOM 9385 C C . ARG C 1 163 ? -4.516 -128.544 -25.987 1.00 44.40 160 ARG C C 1
ATOM 9386 O O . ARG C 1 163 ? -5.242 -127.552 -26.037 1.00 45.77 160 ARG C O 1
ATOM 9394 N N . ILE C 1 164 ? -3.690 -128.886 -26.971 1.00 41.52 161 ILE C N 1
ATOM 9395 C CA . ILE C 1 164 ? -3.633 -128.140 -28.223 1.00 41.72 161 ILE C CA 1
ATOM 9396 C C . ILE C 1 164 ? -3.192 -129.050 -29.370 1.00 44.69 161 ILE C C 1
ATOM 9397 O O . ILE C 1 164 ? -2.235 -129.815 -29.238 1.00 47.82 161 ILE C O 1
ATOM 9402 N N . HIS C 1 165 ? -3.906 -128.974 -30.487 1.00 43.31 162 HIS C N 1
ATOM 9403 C CA . HIS C 1 165 ? -3.610 -129.808 -31.645 1.00 44.91 162 HIS C CA 1
ATOM 9404 C C . HIS C 1 165 ? -2.294 -129.394 -32.296 1.00 41.39 162 HIS C C 1
ATOM 9405 O O . HIS C 1 165 ? -2.007 -128.204 -32.429 1.00 43.73 162 HIS C O 1
ATOM 9412 N N . CYS C 1 166 ? -1.499 -130.381 -32.697 1.00 35.34 163 CYS C N 1
ATOM 9413 C CA . CYS C 1 166 ? -0.206 -130.127 -33.320 1.00 34.58 163 CYS C CA 1
ATOM 9414 C C . CYS C 1 166 ? -0.310 -130.135 -34.841 1.00 37.44 163 CYS C C 1
ATOM 9415 O O . CYS C 1 166 ? -0.949 -131.013 -35.425 1.00 36.88 163 CYS C O 1
ATOM 9418 N N . ALA C 1 167 ? 0.324 -129.161 -35.483 1.00 36.96 164 ALA C N 1
ATOM 9419 C CA . ALA C 1 167 ? 0.284 -129.078 -36.940 1.00 39.47 164 ALA C CA 1
ATOM 9420 C C . ALA C 1 167 ? 1.678 -128.892 -37.524 1.00 39.90 164 ALA C C 1
ATOM 9421 O O . ALA C 1 167 ? 2.137 -127.766 -37.712 1.00 42.11 164 ALA C O 1
ATOM 9423 N N . PRO C 1 168 ? 2.353 -130.008 -37.826 1.00 36.67 165 PRO C N 1
ATOM 9424 C CA . PRO C 1 168 ? 3.740 -129.962 -38.295 1.00 38.25 165 PRO C CA 1
ATOM 9425 C C . PRO C 1 168 ? 3.876 -129.183 -39.596 1.00 45.53 165 PRO C C 1
ATOM 9426 O O . PRO C 1 168 ? 3.089 -129.385 -40.520 1.00 48.83 165 PRO C O 1
ATOM 9430 N N . VAL C 1 169 ? 4.861 -128.293 -39.649 1.00 47.63 166 VAL C N 1
ATOM 9431 C CA . VAL C 1 169 ? 5.193 -127.569 -40.865 1.00 49.85 166 VAL C CA 1
ATOM 9432 C C . VAL C 1 169 ? 6.584 -127.999 -41.306 1.00 50.34 166 VAL C C 1
ATOM 9433 O O . VAL C 1 169 ? 6.892 -128.034 -42.500 1.00 51.88 166 VAL C O 1
ATOM 9437 N N . THR C 1 170 ? 7.425 -128.318 -40.327 1.00 45.75 167 THR C N 1
ATOM 9438 C CA . THR C 1 170 ? 8.701 -128.964 -40.597 1.00 44.30 167 THR C CA 1
ATOM 9439 C C . THR C 1 170 ? 8.750 -130.307 -39.876 1.00 43.69 167 THR C C 1
ATOM 9440 O O . THR C 1 170 ? 7.980 -130.543 -38.947 1.00 45.63 167 THR C O 1
ATOM 9444 N N . TRP C 1 171 ? 9.644 -131.187 -40.314 1.00 42.38 168 TRP C N 1
ATOM 9445 C CA . TRP C 1 171 ? 9.740 -132.524 -39.741 1.00 41.28 168 TRP C CA 1
ATOM 9446 C C . TRP C 1 171 ? 11.182 -133.022 -39.776 1.00 43.23 168 TRP C C 1
ATOM 9447 O O . TRP C 1 171 ? 11.867 -132.873 -40.786 1.00 43.16 168 TRP C O 1
ATOM 9458 N N . PRO C 1 172 ? 11.643 -133.629 -38.671 1.00 43.53 169 PRO C N 1
ATOM 9459 C CA . PRO C 1 172 ? 13.041 -134.052 -38.556 1.00 44.98 169 PRO C CA 1
ATOM 9460 C C . PRO C 1 172 ? 13.364 -135.246 -39.449 1.00 45.38 169 PRO C C 1
ATOM 9461 O O . PRO C 1 172 ? 12.513 -136.107 -39.658 1.00 45.89 169 PRO C O 1
ATOM 9465 N N . ILE C 1 173 ? 14.588 -135.288 -39.967 1.00 44.81 170 ILE C N 1
ATOM 9466 C CA . ILE C 1 173 ? 15.078 -136.454 -40.697 1.00 43.34 170 ILE C CA 1
ATOM 9467 C C . ILE C 1 173 ? 16.248 -137.070 -39.937 1.00 41.57 170 ILE C C 1
ATOM 9468 O O . ILE C 1 173 ? 17.361 -136.547 -39.969 1.00 41.33 170 ILE C O 1
ATOM 9473 N N . GLY C 1 174 ? 15.991 -138.184 -39.259 1.00 40.65 171 GLY C N 1
ATOM 9474 C CA . GLY C 1 174 ? 16.980 -138.786 -38.384 1.00 41.64 171 GLY C CA 1
ATOM 9475 C C . GLY C 1 174 ? 17.045 -138.043 -37.057 1.00 40.04 171 GLY C C 1
ATOM 9476 O O . GLY C 1 174 ? 16.206 -137.183 -36.787 1.00 38.87 171 GLY C O 1
ATOM 9485 N N . GLY C 1 176 ? 20.037 -137.365 -33.366 1.00 43.93 173 GLY C N 1
ATOM 9486 C CA . GLY C 1 176 ? 21.210 -137.730 -32.592 1.00 48.12 173 GLY C CA 1
ATOM 9487 C C . GLY C 1 176 ? 22.498 -137.779 -33.386 1.00 54.44 173 GLY C C 1
ATOM 9488 O O . GLY C 1 176 ? 23.188 -136.773 -33.536 1.00 57.52 173 GLY C O 1
ATOM 9489 N N . LYS C 1 177 ? 22.837 -138.958 -33.887 1.00 57.88 174 LYS C N 1
ATOM 9490 C CA . LYS C 1 177 ? 24.012 -139.100 -34.730 1.00 59.03 174 LYS C CA 1
ATOM 9491 C C . LYS C 1 177 ? 23.636 -138.863 -36.185 1.00 56.75 174 LYS C C 1
ATOM 9492 O O . LYS C 1 177 ? 24.385 -138.245 -36.939 1.00 55.66 174 LYS C O 1
ATOM 9498 N N . TYR C 1 178 ? 22.455 -139.340 -36.562 1.00 55.90 175 TYR C N 1
ATOM 9499 C CA . TYR C 1 178 ? 22.029 -139.337 -37.955 1.00 57.16 175 TYR C CA 1
ATOM 9500 C C . TYR C 1 178 ? 20.970 -138.288 -38.294 1.00 55.09 175 TYR C C 1
ATOM 9501 O O . TYR C 1 178 ? 20.126 -138.515 -39.158 1.00 56.69 175 TYR C O 1
ATOM 9510 N N . PHE C 1 179 ? 21.009 -137.146 -37.612 1.00 49.96 176 PHE C N 1
ATOM 9511 C CA . PHE C 1 179 ? 20.180 -136.008 -38.003 1.00 48.41 176 PHE C CA 1
ATOM 9512 C C . PHE C 1 179 ? 20.733 -135.471 -39.317 1.00 47.53 176 PHE C C 1
ATOM 9513 O O . PHE C 1 179 ? 21.886 -135.047 -39.383 1.00 49.00 176 PHE C O 1
ATOM 9521 N N . LYS C 1 180 ? 19.919 -135.501 -40.366 1.00 46.93 177 LYS C N 1
ATOM 9522 C CA . LYS C 1 180 ? 20.396 -135.115 -41.692 1.00 47.20 177 LYS C CA 1
ATOM 9523 C C . LYS C 1 180 ? 19.700 -133.885 -42.268 1.00 47.35 177 LYS C C 1
ATOM 9524 O O . LYS C 1 180 ? 20.130 -133.342 -43.288 1.00 49.99 177 LYS C O 1
ATOM 9530 N N . GLY C 1 181 ? 18.623 -133.448 -41.625 1.00 44.16 178 GLY C N 1
ATOM 9531 C CA . GLY C 1 181 ? 17.922 -132.263 -42.080 1.00 45.79 178 GLY C CA 1
ATOM 9532 C C . GLY C 1 181 ? 16.470 -132.211 -41.660 1.00 45.11 178 GLY C C 1
ATOM 9533 O O . GLY C 1 181 ? 16.048 -132.927 -40.748 1.00 43.75 178 GLY C O 1
ATOM 9534 N N . ILE C 1 182 ? 15.704 -131.353 -42.328 1.00 44.85 179 ILE C N 1
ATOM 9535 C CA . ILE C 1 182 ? 14.281 -131.213 -42.048 1.00 45.55 179 ILE C CA 1
ATOM 9536 C C . ILE C 1 182 ? 13.450 -131.184 -43.326 1.00 46.05 179 ILE C C 1
ATOM 9537 O O . ILE C 1 182 ? 13.951 -130.837 -44.397 1.00 47.79 179 ILE C O 1
ATOM 9542 N N . TYR C 1 183 ? 12.177 -131.549 -43.196 1.00 44.60 180 TYR C N 1
ATOM 9543 C CA . TYR C 1 183 ? 11.229 -131.530 -44.304 1.00 47.73 180 TYR C CA 1
ATOM 9544 C C . TYR C 1 183 ? 10.145 -130.480 -44.062 1.00 49.88 180 TYR C C 1
ATOM 9545 O O . TYR C 1 183 ? 9.594 -130.392 -42.965 1.00 52.51 180 TYR C O 1
ATOM 9554 N N . HIS C 1 184 ? 9.841 -129.691 -45.088 1.00 46.80 181 HIS C N 1
ATOM 9555 C CA . HIS C 1 184 ? 8.852 -128.618 -44.987 1.00 47.54 181 HIS C CA 1
ATOM 9556 C C . HIS C 1 184 ? 7.527 -129.041 -45.634 1.00 49.65 181 HIS C C 1
ATOM 9557 O O . HIS C 1 184 ? 7.330 -128.861 -46.834 1.00 49.01 181 HIS C O 1
ATOM 9564 N N . LEU C 1 185 ? 6.623 -129.598 -44.833 1.00 50.31 182 LEU C N 1
ATOM 9565 C CA . LEU C 1 185 ? 5.371 -130.166 -45.338 1.00 52.54 182 LEU C CA 1
ATOM 9566 C C . LEU C 1 185 ? 4.599 -129.272 -46.311 1.00 58.10 182 LEU C C 1
ATOM 9567 O O . LEU C 1 185 ? 3.990 -129.766 -47.259 1.00 60.33 182 LEU C O 1
ATOM 9572 N N . ILE C 1 186 ? 4.609 -127.965 -46.071 1.00 61.22 183 ILE C N 1
ATOM 9573 C CA . ILE C 1 186 ? 3.874 -127.037 -46.927 1.00 65.25 183 ILE C CA 1
ATOM 9574 C C . ILE C 1 186 ? 4.584 -126.808 -48.257 1.00 67.40 183 ILE C C 1
ATOM 9575 O O . ILE C 1 186 ? 3.979 -126.920 -49.323 1.00 69.42 183 ILE C O 1
ATOM 9580 N N . GLU C 1 187 ? 5.869 -126.483 -48.188 1.00 66.44 184 GLU C N 1
ATOM 9581 C CA . GLU C 1 187 ? 6.662 -126.267 -49.390 1.00 67.39 184 GLU C CA 1
ATOM 9582 C C . GLU C 1 187 ? 6.943 -127.576 -50.111 1.00 66.89 184 GLU C C 1
ATOM 9583 O O . GLU C 1 187 ? 7.254 -127.581 -51.301 1.00 68.44 184 GLU C O 1
ATOM 9589 N N . ASP C 1 188 ? 6.841 -128.686 -49.389 1.00 64.91 185 ASP C N 1
ATOM 9590 C CA . ASP C 1 188 ? 7.311 -129.962 -49.908 1.00 63.91 185 ASP C CA 1
ATOM 9591 C C . ASP C 1 188 ? 8.765 -129.813 -50.366 1.00 61.40 185 ASP C C 1
ATOM 9592 O O . ASP C 1 188 ? 9.078 -129.943 -51.548 1.00 62.03 185 ASP C O 1
ATOM 9597 N N . ALA C 1 189 ? 9.648 -129.506 -49.424 1.00 59.62 186 ALA C N 1
ATOM 9598 C CA . ALA C 1 189 ? 11.066 -129.371 -49.723 1.00 59.10 186 ALA C CA 1
ATOM 9599 C C . ALA C 1 189 ? 11.902 -129.894 -48.556 1.00 57.84 186 ALA C C 1
ATOM 9600 O O . ALA C 1 189 ? 11.466 -129.873 -47.405 1.00 58.85 186 ALA C O 1
ATOM 9602 N N . ILE C 1 190 ? 13.099 -130.382 -48.861 1.00 55.19 187 ILE C N 1
ATOM 9603 C CA . ILE C 1 190 ? 14.014 -130.872 -47.836 1.00 53.67 187 ILE C CA 1
ATOM 9604 C C . ILE C 1 190 ? 15.243 -129.973 -47.693 1.00 56.46 187 ILE C C 1
ATOM 9605 O O . ILE C 1 190 ? 15.982 -129.750 -48.655 1.00 58.60 187 ILE C O 1
ATOM 9610 N N . TYR C 1 191 ? 15.450 -129.456 -46.486 1.00 53.16 188 TYR C N 1
ATOM 9611 C CA . TYR C 1 191 ? 16.644 -128.679 -46.181 1.00 54.15 188 TYR C CA 1
ATOM 9612 C C . TYR C 1 191 ? 17.627 -129.540 -45.402 1.00 53.51 188 TYR C C 1
ATOM 9613 O O . TYR C 1 191 ? 17.337 -129.981 -44.290 1.00 52.80 188 TYR C O 1
ATOM 9622 N N . LEU C 1 192 ? 18.789 -129.786 -45.994 1.00 54.35 189 LEU C N 1
ATOM 9623 C CA . LEU C 1 192 ? 19.764 -130.690 -45.398 1.00 55.16 189 LEU C CA 1
ATOM 9624 C C . LEU C 1 192 ? 20.611 -130.003 -44.335 1.00 58.59 189 LEU C C 1
ATOM 9625 O O . LEU C 1 192 ? 20.999 -128.844 -44.485 1.00 57.91 189 LEU C O 1
ATOM 9630 N N . TYR C 1 193 ? 20.885 -130.737 -43.260 1.00 62.83 190 TYR C N 1
ATOM 9631 C CA . TYR C 1 193 ? 21.704 -130.249 -42.160 1.00 64.04 190 TYR C CA 1
ATOM 9632 C C . TYR C 1 193 ? 23.162 -130.617 -42.381 1.00 66.48 190 TYR C C 1
ATOM 9633 O O . TYR C 1 193 ? 23.530 -131.791 -42.337 1.00 63.61 190 TYR C O 1
ATOM 9642 N N . GLN C 1 194 ? 23.990 -129.607 -42.618 1.00 71.36 191 GLN C N 1
ATOM 9643 C CA . GLN C 1 194 ? 25.404 -129.828 -42.877 1.00 75.85 191 GLN C CA 1
ATOM 9644 C C . GLN C 1 194 ? 26.251 -128.785 -42.156 1.00 77.68 191 GLN C C 1
ATOM 9645 O O . GLN C 1 194 ? 26.328 -127.636 -42.587 1.00 80.13 191 GLN C O 1
ATOM 9651 N N . PRO C 1 195 ? 26.883 -129.188 -41.043 1.00 76.25 192 PRO C N 1
ATOM 9652 C CA . PRO C 1 195 ? 27.690 -128.284 -40.217 1.00 75.33 192 PRO C CA 1
ATOM 9653 C C . PRO C 1 195 ? 28.967 -127.849 -40.927 1.00 75.99 192 PRO C C 1
ATOM 9654 O O . PRO C 1 195 ? 30.055 -128.187 -40.463 1.00 75.26 192 PRO C O 1
ATOM 9658 N N . SER C 1 204 ? 23.382 -124.749 -47.220 1.00 82.82 201 SER C N 1
ATOM 9659 C CA . SER C 1 204 ? 22.064 -125.278 -46.887 1.00 82.38 201 SER C CA 1
ATOM 9660 C C . SER C 1 204 ? 21.339 -125.794 -48.127 1.00 80.24 201 SER C C 1
ATOM 9661 O O . SER C 1 204 ? 20.417 -125.152 -48.632 1.00 79.97 201 SER C O 1
ATOM 9664 N N . GLU C 1 205 ? 21.762 -126.961 -48.606 1.00 78.02 202 GLU C N 1
ATOM 9665 C CA . GLU C 1 205 ? 21.199 -127.563 -49.813 1.00 76.70 202 GLU C CA 1
ATOM 9666 C C . GLU C 1 205 ? 19.707 -127.850 -49.683 1.00 72.64 202 GLU C C 1
ATOM 9667 O O . GLU C 1 205 ? 19.249 -128.364 -48.664 1.00 72.76 202 GLU C O 1
ATOM 9673 N N . ARG C 1 206 ? 18.961 -127.520 -50.730 1.00 69.86 203 ARG C N 1
ATOM 9674 C CA . ARG C 1 206 ? 17.516 -127.695 -50.740 1.00 67.15 203 ARG C CA 1
ATOM 9675 C C . ARG C 1 206 ? 17.083 -128.673 -51.830 1.00 67.88 203 ARG C C 1
ATOM 9676 O O . ARG C 1 206 ? 17.507 -128.558 -52.978 1.00 69.56 203 ARG C O 1
ATOM 9684 N N . ILE C 1 207 ? 16.238 -129.632 -51.464 1.00 66.53 204 ILE C N 1
ATOM 9685 C CA . ILE C 1 207 ? 15.724 -130.611 -52.416 1.00 67.04 204 ILE C CA 1
ATOM 9686 C C . ILE C 1 207 ? 14.200 -130.611 -52.398 1.00 71.38 204 ILE C C 1
ATOM 9687 O O . ILE C 1 207 ? 13.593 -130.552 -51.333 1.00 71.64 204 ILE C O 1
ATOM 9692 N N . GLU C 1 208 ? 13.578 -130.674 -53.572 1.00 76.13 205 GLU C N 1
ATOM 9693 C CA . GLU C 1 208 ? 12.117 -130.645 -53.645 1.00 79.35 205 GLU C CA 1
ATOM 9694 C C . GLU C 1 208 ? 11.503 -132.015 -53.952 1.00 78.83 205 GLU C C 1
ATOM 9695 O O . GLU C 1 208 ? 12.102 -132.839 -54.644 1.00 79.34 205 GLU C O 1
ATOM 9701 N N . GLY C 1 209 ? 10.303 -132.247 -53.425 1.00 75.97 206 GLY C N 1
ATOM 9702 C CA . GLY C 1 209 ? 9.650 -133.539 -53.522 1.00 73.81 206 GLY C CA 1
ATOM 9703 C C . GLY C 1 209 ? 10.082 -134.508 -52.433 1.00 71.21 206 GLY C C 1
ATOM 9704 O O . GLY C 1 209 ? 11.246 -134.900 -52.365 1.00 67.52 206 GLY C O 1
ATOM 9705 N N . ILE C 1 210 ? 9.142 -134.898 -51.577 1.00 72.62 207 ILE C N 1
ATOM 9706 C CA . ILE C 1 210 ? 9.423 -135.888 -50.543 1.00 74.51 207 ILE C CA 1
ATOM 9707 C C . ILE C 1 210 ? 9.703 -137.248 -51.182 1.00 77.66 207 ILE C C 1
ATOM 9708 O O . ILE C 1 210 ? 10.474 -138.049 -50.654 1.00 75.54 207 ILE C O 1
ATOM 9713 N N . ASN C 1 211 ? 9.075 -137.499 -52.327 1.00 82.37 208 ASN C N 1
ATOM 9714 C CA . ASN C 1 211 ? 9.293 -138.738 -53.065 1.00 85.00 208 ASN C CA 1
ATOM 9715 C C . ASN C 1 211 ? 10.415 -138.596 -54.090 1.00 85.67 208 ASN C C 1
ATOM 9716 O O . ASN C 1 211 ? 10.619 -139.474 -54.928 1.00 85.84 208 ASN C O 1
ATOM 9721 N N . ASN C 1 212 ? 11.136 -137.482 -54.014 1.00 85.09 209 ASN C N 1
ATOM 9722 C CA . ASN C 1 212 ? 12.271 -137.237 -54.896 1.00 86.65 209 ASN C CA 1
ATOM 9723 C C . ASN C 1 212 ? 13.352 -138.293 -54.706 1.00 86.74 209 ASN C C 1
ATOM 9724 O O . ASN C 1 212 ? 13.881 -138.453 -53.607 1.00 85.30 209 ASN C O 1
ATOM 9729 N N . PRO C 1 213 ? 13.685 -139.015 -55.785 1.00 88.59 210 PRO C N 1
ATOM 9730 C CA . PRO C 1 213 ? 14.691 -140.083 -55.773 1.00 88.17 210 PRO C CA 1
ATOM 9731 C C . PRO C 1 213 ? 16.048 -139.614 -55.250 1.00 86.28 210 PRO C C 1
ATOM 9732 O O . PRO C 1 213 ? 16.908 -140.443 -54.949 1.00 85.33 210 PRO C O 1
ATOM 9736 N N . GLU C 1 214 ? 16.233 -138.302 -55.144 1.00 85.38 211 GLU C N 1
ATOM 9737 C CA . GLU C 1 214 ? 17.500 -137.740 -54.686 1.00 83.64 211 GLU C CA 1
ATOM 9738 C C . GLU C 1 214 ? 17.691 -137.894 -53.179 1.00 77.67 211 GLU C C 1
ATOM 9739 O O . GLU C 1 214 ? 18.821 -137.942 -52.687 1.00 73.49 211 GLU C O 1
ATOM 9745 N N . LEU C 1 215 ? 16.582 -137.968 -52.451 1.00 77.26 212 LEU C N 1
ATOM 9746 C CA . LEU C 1 215 ? 16.632 -138.220 -51.016 1.00 75.32 212 LEU C CA 1
ATOM 9747 C C . LEU C 1 215 ? 17.277 -139.574 -50.732 1.00 73.15 212 LEU C C 1
ATOM 9748 O O . LEU C 1 215 ? 18.246 -139.662 -49.981 1.00 70.22 212 LEU C O 1
ATOM 9753 N N . ASP C 1 216 ? 16.736 -140.622 -51.345 1.00 74.68 213 ASP C N 1
ATOM 9754 C CA . ASP C 1 216 ? 17.236 -141.979 -51.143 1.00 75.05 213 ASP C CA 1
ATOM 9755 C C . ASP C 1 216 ? 18.741 -142.057 -51.384 1.00 78.06 213 ASP C C 1
ATOM 9756 O O . ASP C 1 216 ? 19.461 -142.743 -50.659 1.00 77.22 213 ASP C O 1
ATOM 9761 N N . LYS C 1 217 ? 19.206 -141.343 -52.403 1.00 81.43 214 LYS C N 1
ATOM 9762 C CA . LYS C 1 217 ? 20.614 -141.363 -52.782 1.00 84.03 214 LYS C CA 1
ATOM 9763 C C . LYS C 1 217 ? 21.530 -140.769 -51.711 1.00 81.29 214 LYS C C 1
ATOM 9764 O O . LYS C 1 217 ? 22.632 -141.269 -51.481 1.00 81.55 214 LYS C O 1
ATOM 9770 N N . LYS C 1 218 ? 21.073 -139.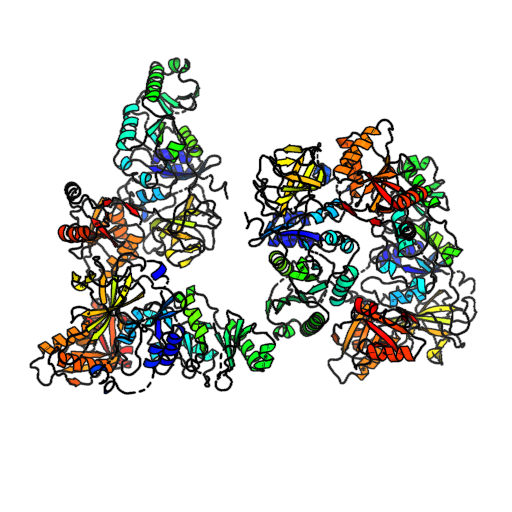705 -51.058 1.00 77.94 215 LYS C N 1
ATOM 9771 C CA . LYS C 1 218 ? 21.890 -139.006 -50.069 1.00 74.70 215 LYS C CA 1
ATOM 9772 C C . LYS C 1 218 ? 21.673 -139.511 -48.642 1.00 69.67 215 LYS C C 1
ATOM 9773 O O . LYS C 1 218 ? 22.630 -139.698 -47.891 1.00 66.99 215 LYS C O 1
ATOM 9779 N N . LEU C 1 219 ? 20.414 -139.728 -48.277 1.00 68.74 216 LEU C N 1
ATOM 9780 C CA . LEU C 1 219 ? 20.051 -140.045 -46.896 1.00 67.03 216 LEU C CA 1
ATOM 9781 C C . LEU C 1 219 ? 19.921 -141.548 -46.632 1.00 65.97 216 LEU C C 1
ATOM 9782 O O . LEU C 1 219 ? 20.093 -142.005 -45.501 1.00 64.70 216 LEU C O 1
ATOM 9787 N N . GLY C 1 220 ? 19.615 -142.311 -47.676 1.00 65.77 217 GLY C N 1
ATOM 9788 C CA . GLY C 1 220 ? 19.474 -143.749 -47.546 1.00 64.45 217 GLY C CA 1
ATOM 9789 C C . GLY C 1 220 ? 18.112 -144.166 -47.026 1.00 63.42 217 GLY C C 1
ATOM 9790 O O . GLY C 1 220 ? 17.084 -143.656 -47.474 1.00 63.48 217 GLY C O 1
ATOM 9791 N N . ASP C 1 221 ? 18.104 -145.096 -46.076 1.00 62.48 218 ASP C N 1
ATOM 9792 C CA . ASP C 1 221 ? 16.857 -145.600 -45.510 1.00 62.73 218 ASP C CA 1
ATOM 9793 C C . ASP C 1 221 ? 16.061 -144.506 -44.802 1.00 57.45 218 ASP C C 1
ATOM 9794 O O . ASP C 1 221 ? 14.850 -144.631 -44.619 1.00 54.51 218 ASP C O 1
ATOM 9799 N N . LEU C 1 222 ? 16.747 -143.437 -44.410 1.00 57.12 219 LEU C N 1
ATOM 9800 C CA . LEU C 1 222 ? 16.095 -142.289 -43.787 1.00 54.52 219 LEU C CA 1
ATOM 9801 C C . LEU C 1 222 ? 15.042 -141.682 -44.707 1.00 53.20 219 LEU C C 1
ATOM 9802 O O . LEU C 1 222 ? 14.061 -141.100 -44.242 1.00 51.42 219 LEU C O 1
ATOM 9807 N N . ALA C 1 223 ? 15.251 -141.824 -46.013 1.00 53.60 220 ALA C N 1
ATOM 9808 C CA . ALA C 1 223 ? 14.314 -141.298 -47.000 1.00 54.63 220 ALA C CA 1
ATOM 9809 C C . ALA C 1 223 ? 12.966 -141.999 -46.897 1.00 52.81 220 ALA C C 1
ATOM 9810 O O . ALA C 1 223 ? 11.917 -141.354 -46.927 1.00 52.89 220 ALA C O 1
ATOM 9812 N N . SER C 1 224 ? 12.999 -143.321 -46.771 1.00 52.46 221 SER C N 1
ATOM 9813 C CA . SER C 1 224 ? 11.775 -144.096 -46.599 1.00 52.74 221 SER C CA 1
ATOM 9814 C C . SER C 1 224 ? 11.148 -143.827 -45.233 1.00 50.78 221 SER C C 1
ATOM 9815 O O . SER C 1 224 ? 9.925 -143.786 -45.096 1.00 50.52 221 SER C O 1
ATOM 9818 N N . GLU C 1 225 ? 11.991 -143.641 -44.223 1.00 48.66 222 GLU C N 1
ATOM 9819 C CA . GLU C 1 225 ? 11.500 -143.373 -42.880 1.00 49.00 222 GLU C CA 1
ATOM 9820 C C . GLU C 1 225 ? 10.750 -142.053 -42.865 1.00 47.83 222 GLU C C 1
ATOM 9821 O O . GLU C 1 225 ? 9.732 -141.915 -42.187 1.00 46.82 222 GLU C O 1
ATOM 9827 N N . LEU C 1 226 ? 11.263 -141.083 -43.618 1.00 45.04 223 LEU C N 1
ATOM 9828 C CA . LEU C 1 226 ? 10.610 -139.789 -43.743 1.00 44.14 223 LEU C CA 1
ATOM 9829 C C . LEU C 1 226 ? 9.228 -139.950 -44.371 1.00 45.70 223 LEU C C 1
ATOM 9830 O O . LEU C 1 226 ? 8.225 -139.524 -43.800 1.00 44.28 223 LEU C O 1
ATOM 9835 N N . ARG C 1 227 ? 9.178 -140.578 -45.542 1.00 48.82 224 ARG C N 1
ATOM 9836 C CA . ARG C 1 227 ? 7.909 -140.823 -46.217 1.00 49.88 224 ARG C CA 1
ATOM 9837 C C . ARG C 1 227 ? 6.929 -141.535 -45.292 1.00 47.68 224 ARG C C 1
ATOM 9838 O O . ARG C 1 227 ? 5.769 -141.140 -45.178 1.00 47.86 224 ARG C O 1
ATOM 9846 N N . ASN C 1 228 ? 7.405 -142.585 -44.629 1.00 46.29 225 ASN C N 1
ATOM 9847 C CA . ASN C 1 228 ? 6.591 -143.312 -43.663 1.00 47.24 225 ASN C CA 1
ATOM 9848 C C . ASN C 1 228 ? 6.008 -142.387 -42.595 1.00 46.71 225 ASN C C 1
ATOM 9849 O O . ASN C 1 228 ? 4.796 -142.352 -42.385 1.00 46.04 225 ASN C O 1
ATOM 9854 N N . GLU C 1 229 ? 6.876 -141.631 -41.928 1.00 45.63 226 GLU C N 1
ATOM 9855 C CA . GLU C 1 229 ? 6.442 -140.763 -40.838 1.00 43.42 226 GLU C CA 1
ATOM 9856 C C . GLU C 1 229 ? 5.514 -139.654 -41.328 1.00 43.41 226 GLU C C 1
ATOM 9857 O O . GLU C 1 229 ? 4.537 -139.313 -40.666 1.00 40.19 226 GLU C O 1
ATOM 9863 N N . ILE C 1 230 ? 5.808 -139.097 -42.495 1.00 47.61 227 ILE C N 1
ATOM 9864 C CA . ILE C 1 230 ? 4.964 -138.041 -43.041 1.00 50.15 227 ILE C CA 1
ATOM 9865 C C . ILE C 1 230 ? 3.561 -138.568 -43.334 1.00 52.42 227 ILE C C 1
ATOM 9866 O O . ILE C 1 230 ? 2.572 -137.856 -43.149 1.00 53.79 227 ILE C O 1
ATOM 9871 N N . GLU C 1 231 ? 3.482 -139.820 -43.774 1.00 52.79 228 GLU C N 1
ATOM 9872 C CA . GLU C 1 231 ? 2.197 -140.481 -43.972 1.00 53.30 228 GLU C CA 1
ATOM 9873 C C . GLU C 1 231 ? 1.510 -140.712 -42.628 1.00 47.24 228 GLU C C 1
ATOM 9874 O O . GLU C 1 231 ? 0.305 -140.500 -42.490 1.00 45.82 228 GLU C O 1
ATOM 9880 N N . LEU C 1 232 ? 2.283 -141.140 -41.634 1.00 44.54 229 LEU C N 1
ATOM 9881 C CA . LEU C 1 232 ? 1.751 -141.306 -40.286 1.00 44.09 229 LEU C CA 1
ATOM 9882 C C . LEU C 1 232 ? 1.189 -139.983 -39.768 1.00 45.79 229 LEU C C 1
ATOM 9883 O O . LEU C 1 232 ? 0.168 -139.956 -39.086 1.00 47.72 229 LEU C O 1
ATOM 9888 N N . VAL C 1 233 ? 1.858 -138.887 -40.109 1.00 47.55 230 VAL C N 1
ATOM 9889 C CA . VAL C 1 233 ? 1.427 -137.556 -39.693 1.00 50.46 230 VAL C CA 1
ATOM 9890 C C . VAL C 1 233 ? 0.129 -137.152 -40.389 1.00 55.61 230 VAL C C 1
ATOM 9891 O O . VAL C 1 233 ? -0.653 -136.371 -39.855 1.00 56.95 230 VAL C O 1
ATOM 9895 N N . LYS C 1 234 ? -0.101 -137.698 -41.578 1.00 59.30 231 LYS C N 1
ATOM 9896 C CA . LYS C 1 234 ? -1.291 -137.367 -42.355 1.00 64.81 231 LYS C CA 1
ATOM 9897 C C . LYS C 1 234 ? -2.586 -137.783 -41.655 1.00 64.13 231 LYS C C 1
ATOM 9898 O O . LYS C 1 234 ? -3.572 -137.044 -41.665 1.00 63.36 231 LYS C O 1
ATOM 9904 N N . GLY C 1 235 ? -2.576 -138.964 -41.046 1.00 65.33 232 GLY C N 1
ATOM 9905 C CA . GLY C 1 235 ? -3.775 -139.516 -40.439 1.00 66.81 232 GLY C CA 1
ATOM 9906 C C . GLY C 1 235 ? -3.949 -139.253 -38.953 1.00 66.77 232 GLY C C 1
ATOM 9907 O O . GLY C 1 235 ? -5.075 -139.211 -38.455 1.00 67.27 232 GLY C O 1
ATOM 9908 N N . ALA C 1 236 ? -2.843 -139.080 -38.238 1.00 66.24 233 ALA C N 1
ATOM 9909 C CA . ALA C 1 236 ? -2.901 -138.915 -36.789 1.00 65.23 233 ALA C CA 1
ATOM 9910 C C . ALA C 1 236 ? -2.694 -137.465 -36.364 1.00 66.60 233 ALA C C 1
ATOM 9911 O O . ALA C 1 236 ? -2.988 -137.093 -35.226 1.00 66.31 233 ALA C O 1
ATOM 9913 N N . SER C 1 237 ? -2.190 -136.648 -37.282 1.00 68.16 234 SER C N 1
ATOM 9914 C CA . SER C 1 237 ? -1.920 -135.248 -36.979 1.00 69.34 234 SER C CA 1
ATOM 9915 C C . SER C 1 237 ? -2.814 -134.317 -37.790 1.00 70.55 234 SER C C 1
ATOM 9916 O O . SER C 1 237 ? -3.660 -134.767 -38.565 1.00 71.49 234 SER C O 1
ATOM 9919 N N . HIS C 1 238 ? -2.619 -133.015 -37.604 1.00 70.35 235 HIS C N 1
ATOM 9920 C CA . HIS C 1 238 ? -3.437 -132.009 -38.268 1.00 69.74 235 HIS C CA 1
ATOM 9921 C C . HIS C 1 238 ? -2.605 -131.179 -39.241 1.00 64.72 235 HIS C C 1
ATOM 9922 O O . HIS C 1 238 ? -1.400 -131.010 -39.049 1.00 62.20 235 HIS C O 1
ATOM 9929 N N . PRO C 1 239 ? -3.249 -130.665 -40.299 1.00 61.68 236 PRO C N 1
ATOM 9930 C CA . PRO C 1 239 ? -2.606 -129.720 -41.216 1.00 59.37 236 PRO C CA 1
ATOM 9931 C C . PRO C 1 239 ? -2.705 -128.304 -40.661 1.00 52.52 236 PRO C C 1
ATOM 9932 O O . PRO C 1 239 ? -3.729 -127.956 -40.074 1.00 49.90 236 PRO C O 1
ATOM 9936 N N . PHE C 1 240 ? -1.663 -127.500 -40.837 1.00 51.54 237 PHE C N 1
ATOM 9937 C CA . PHE C 1 240 ? -1.683 -126.130 -40.330 1.00 55.40 237 PHE C CA 1
ATOM 9938 C C . PHE C 1 240 ? -2.908 -125.353 -40.806 1.00 60.46 237 PHE C C 1
ATOM 9939 O O . PHE C 1 240 ? -3.077 -125.121 -42.003 1.00 60.33 237 PHE C O 1
ATOM 9947 N N . GLU C 1 241 ? -3.751 -124.945 -39.863 1.00 65.05 238 GLU C N 1
ATOM 9948 C CA . GLU C 1 241 ? -4.953 -124.182 -40.184 1.00 69.65 238 GLU C CA 1
ATOM 9949 C C . GLU C 1 241 ? -4.929 -122.811 -39.501 1.00 69.48 238 GLU C C 1
ATOM 9950 O O . GLU C 1 241 ? -5.018 -122.716 -38.274 1.00 66.82 238 GLU C O 1
ATOM 9956 N N . ARG C 1 242 ? -4.809 -121.758 -40.307 1.00 70.38 239 ARG C N 1
ATOM 9957 C CA . ARG C 1 242 ? -4.682 -120.390 -39.803 1.00 71.46 239 ARG C CA 1
ATOM 9958 C C . ARG C 1 242 ? -5.708 -120.041 -38.728 1.00 68.50 239 ARG C C 1
ATOM 9959 O O . ARG C 1 242 ? -5.343 -119.737 -37.590 1.00 65.13 239 ARG C O 1
ATOM 9967 N N . GLU C 1 243 ? -6.987 -120.076 -39.095 1.00 68.19 240 GLU C N 1
ATOM 9968 C CA . GLU C 1 243 ? -8.059 -119.762 -38.155 1.00 67.66 240 GLU C CA 1
ATOM 9969 C C . GLU C 1 243 ? -7.867 -120.487 -36.826 1.00 61.24 240 GLU C C 1
ATOM 9970 O O . GLU C 1 243 ? -8.010 -119.889 -35.763 1.00 56.97 240 GLU C O 1
ATOM 9976 N N . GLY C 1 244 ? -7.547 -121.776 -36.896 1.00 59.58 241 GLY C N 1
ATOM 9977 C CA . GLY C 1 244 ? -7.341 -122.579 -35.705 1.00 57.14 241 GLY C CA 1
ATOM 9978 C C . GLY C 1 244 ? -6.164 -122.099 -34.877 1.00 54.56 241 GLY C C 1
ATOM 9979 O O . GLY C 1 244 ? -6.232 -122.056 -33.650 1.00 52.75 241 GLY C O 1
ATOM 9980 N N . TYR C 1 245 ? -5.082 -121.735 -35.555 1.00 53.90 242 TYR C N 1
ATOM 9981 C CA . TYR C 1 245 ? -3.888 -121.238 -34.888 1.00 50.40 242 TYR C CA 1
ATOM 9982 C C . TYR C 1 245 ? -4.156 -119.917 -34.171 1.00 49.22 242 TYR C C 1
ATOM 9983 O O . TYR C 1 245 ? -3.746 -119.729 -33.022 1.00 45.85 242 TYR C O 1
ATOM 9992 N N . LEU C 1 246 ? -4.858 -119.013 -34.850 1.00 48.40 243 LEU C N 1
ATOM 9993 C CA . LEU C 1 246 ? -5.181 -117.705 -34.290 1.00 47.13 243 LEU C CA 1
ATOM 9994 C C . LEU C 1 246 ? -6.211 -117.799 -33.169 1.00 45.98 243 LEU C C 1
ATOM 9995 O O . LEU C 1 246 ? -6.338 -116.880 -32.358 1.00 42.97 243 LEU C O 1
ATOM 10000 N N . LYS C 1 247 ? -6.949 -118.904 -33.129 1.00 47.33 244 LYS C N 1
ATOM 10001 C CA . LYS C 1 247 ? -7.934 -119.124 -32.075 1.00 52.41 244 LYS C CA 1
ATOM 10002 C C . LYS C 1 247 ? -7.263 -119.711 -30.837 1.00 49.85 244 LYS C C 1
ATOM 10003 O O . LYS C 1 247 ? -7.830 -119.703 -29.744 1.00 48.03 244 LYS C O 1
ATOM 10009 N N . GLY C 1 248 ? -6.049 -120.220 -31.024 1.00 49.75 245 GLY C N 1
ATOM 10010 C CA . GLY C 1 248 ? -5.308 -120.849 -29.949 1.00 49.50 245 GLY C CA 1
ATOM 10011 C C . GLY C 1 248 ? -5.667 -122.314 -29.789 1.00 48.47 245 GLY C C 1
ATOM 10012 O O . GLY C 1 248 ? -5.427 -122.907 -28.742 1.00 48.07 245 GLY C O 1
ATOM 10013 N N . GLU C 1 249 ? -6.240 -122.900 -30.833 1.00 49.06 246 GLU C N 1
ATOM 10014 C CA . GLU C 1 249 ? -6.682 -124.288 -30.780 1.00 50.77 246 GLU C CA 1
ATOM 10015 C C . GLU C 1 249 ? -5.685 -125.227 -31.453 1.00 47.64 246 GLU C C 1
ATOM 10016 O O . GLU C 1 249 ? -5.814 -126.446 -31.371 1.00 48.76 246 GLU C O 1
ATOM 10022 N N . LEU C 1 250 ? -4.684 -124.651 -32.107 1.00 46.07 247 LEU C N 1
ATOM 10023 C CA . LEU C 1 250 ? -3.788 -125.416 -32.964 1.00 45.87 247 LEU C CA 1
ATOM 10024 C C . LEU C 1 250 ? -2.431 -124.726 -33.084 1.00 43.55 247 LEU C C 1
ATOM 10025 O O . LEU C 1 250 ? -2.364 -123.517 -33.298 1.00 39.66 247 LEU C O 1
ATOM 10030 N N . THR C 1 251 ? -1.348 -125.488 -32.951 1.00 40.61 248 THR C N 1
ATOM 10031 C CA . THR C 1 251 ? -0.014 -124.902 -33.038 1.00 37.27 248 THR C CA 1
ATOM 10032 C C . THR C 1 251 ? 0.838 -125.554 -34.115 1.00 37.33 248 THR C C 1
ATOM 10033 O O . THR C 1 251 ? 0.925 -126.776 -34.187 1.00 35.74 248 THR C O 1
ATOM 10037 N N . PRO C 1 252 ? 1.468 -124.731 -34.966 1.00 42.54 249 PRO C N 1
ATOM 10038 C CA . PRO C 1 252 ? 2.364 -125.247 -36.005 1.00 43.65 249 PRO C CA 1
ATOM 10039 C C . PRO C 1 252 ? 3.679 -125.714 -35.400 1.00 42.36 249 PRO C C 1
ATOM 10040 O O . PRO C 1 252 ? 4.283 -124.991 -34.606 1.00 41.71 249 PRO C O 1
ATOM 10044 N N . ILE C 1 253 ? 4.112 -126.913 -35.778 1.00 40.81 250 ILE C N 1
ATOM 10045 C CA . ILE C 1 253 ? 5.310 -127.510 -35.203 1.00 40.84 250 ILE C CA 1
ATOM 10046 C C . ILE C 1 253 ? 6.527 -127.392 -36.119 1.00 40.66 250 ILE C C 1
ATOM 10047 O O . ILE C 1 253 ? 6.479 -127.763 -37.295 1.00 44.49 250 ILE C O 1
ATOM 10052 N N . PHE C 1 254 ? 7.614 -126.860 -35.568 1.00 38.88 251 PHE C N 1
ATOM 10053 C CA . PHE C 1 254 ? 8.893 -126.793 -36.268 1.00 38.90 251 PHE C CA 1
ATOM 10054 C C . PHE C 1 254 ? 9.969 -127.568 -35.516 1.00 37.19 251 PHE C C 1
ATOM 10055 O O . PHE C 1 254 ? 9.927 -127.669 -34.287 1.00 35.34 251 PHE C O 1
ATOM 10063 N N . PHE C 1 255 ? 10.929 -128.110 -36.260 1.00 35.98 252 PHE C N 1
ATOM 10064 C CA . PHE C 1 255 ? 12.018 -128.892 -35.683 1.00 39.03 252 PHE C CA 1
ATOM 10065 C C . PHE C 1 255 ? 13.359 -128.286 -36.087 1.00 39.15 252 PHE C C 1
ATOM 10066 O O . PHE C 1 255 ? 13.461 -127.628 -37.121 1.00 41.11 252 PHE C O 1
ATOM 10074 N N . GLY C 1 256 ? 14.392 -128.521 -35.285 1.00 37.83 253 GLY C N 1
ATOM 10075 C CA . GLY C 1 256 ? 15.722 -128.063 -35.641 1.00 40.00 253 GLY C CA 1
ATOM 10076 C C . GLY C 1 256 ? 16.742 -128.132 -34.522 1.00 38.22 253 GLY C C 1
ATOM 10077 O O . GLY C 1 256 ? 16.516 -128.774 -33.494 1.00 35.64 253 GLY C O 1
ATOM 10078 N N . SER C 1 257 ? 17.872 -127.466 -34.736 1.00 38.04 254 SER C N 1
ATOM 10079 C CA . SER C 1 257 ? 18.950 -127.412 -33.754 1.00 39.96 254 SER C CA 1
ATOM 10080 C C . SER C 1 257 ? 19.420 -125.969 -33.573 1.00 41.44 254 SER C C 1
ATOM 10081 O O . SER C 1 257 ? 20.226 -125.470 -34.356 1.00 38.48 254 SER C O 1
ATOM 10084 N N . ALA C 1 258 ? 18.917 -125.304 -32.536 1.00 44.18 255 ALA C N 1
ATOM 10085 C CA . ALA C 1 258 ? 19.183 -123.879 -32.332 1.00 42.10 255 ALA C CA 1
ATOM 10086 C C . ALA C 1 258 ? 20.669 -123.576 -32.230 1.00 41.11 255 ALA C C 1
ATOM 10087 O O . ALA C 1 258 ? 21.117 -122.501 -32.625 1.00 43.60 255 ALA C O 1
ATOM 10089 N N . ILE C 1 259 ? 21.431 -124.524 -31.699 1.00 39.50 256 ILE C N 1
ATOM 10090 C CA . ILE C 1 259 ? 22.870 -124.342 -31.557 1.00 40.70 256 ILE C CA 1
ATOM 10091 C C . ILE C 1 259 ? 23.570 -124.291 -32.918 1.00 44.06 256 ILE C C 1
ATOM 10092 O O . ILE C 1 259 ? 24.639 -123.694 -33.053 1.00 45.39 256 ILE C O 1
ATOM 10097 N N . ASN C 1 260 ? 22.960 -124.911 -33.924 1.00 46.62 257 ASN C N 1
ATOM 10098 C CA . ASN C 1 260 ? 23.513 -124.901 -35.276 1.00 48.92 257 ASN C CA 1
ATOM 10099 C C . ASN C 1 260 ? 22.731 -123.981 -36.213 1.00 51.74 257 ASN C C 1
ATOM 10100 O O . ASN C 1 260 ? 22.909 -124.029 -37.432 1.00 52.35 257 ASN C O 1
ATOM 10105 N N . ASN C 1 261 ? 21.870 -123.146 -35.635 1.00 50.74 258 ASN C N 1
ATOM 10106 C CA . ASN C 1 261 ? 21.028 -122.233 -36.409 1.00 51.55 258 ASN C CA 1
ATOM 10107 C C . ASN C 1 261 ? 20.265 -122.944 -37.527 1.00 49.74 258 ASN C C 1
ATOM 10108 O O . ASN C 1 261 ? 19.970 -122.360 -38.570 1.00 48.63 258 ASN C O 1
ATOM 10113 N N . PHE C 1 262 ? 19.940 -124.211 -37.300 1.00 50.25 259 PHE C N 1
ATOM 10114 C CA . PHE C 1 262 ? 19.257 -125.005 -38.311 1.00 51.40 259 PHE C CA 1
ATOM 10115 C C . PHE C 1 262 ? 17.767 -125.145 -38.017 1.00 49.45 259 PHE C C 1
ATOM 10116 O O . PHE C 1 262 ? 17.374 -125.471 -36.899 1.00 50.25 259 PHE C O 1
ATOM 10124 N N . GLY C 1 263 ? 16.944 -124.902 -39.032 1.00 45.74 260 GLY C N 1
ATOM 10125 C CA . GLY C 1 263 ? 15.503 -124.965 -38.880 1.00 43.32 260 GLY C CA 1
ATOM 10126 C C . GLY C 1 263 ? 14.960 -123.678 -38.295 1.00 45.65 260 GLY C C 1
ATOM 10127 O O . GLY C 1 263 ? 13.748 -123.503 -38.160 1.00 45.54 260 GLY C O 1
ATOM 10128 N N . VAL C 1 264 ? 15.868 -122.771 -37.945 1.00 47.24 261 VAL C N 1
ATOM 10129 C CA . VAL C 1 264 ? 15.495 -121.496 -37.347 1.00 48.18 261 VAL C CA 1
ATOM 10130 C C . VAL C 1 264 ? 14.861 -120.564 -38.375 1.00 47.49 261 VAL C C 1
ATOM 10131 O O . VAL C 1 264 ? 13.823 -119.959 -38.118 1.00 47.29 261 VAL C O 1
ATOM 10135 N N . GLY C 1 265 ? 15.492 -120.451 -39.540 1.00 47.98 262 GLY C N 1
ATOM 10136 C CA . GLY C 1 265 ? 14.984 -119.592 -40.596 1.00 48.07 262 GLY C CA 1
ATOM 10137 C C . GLY C 1 265 ? 13.529 -119.869 -40.924 1.00 46.22 262 GLY C C 1
ATOM 10138 O O . GLY C 1 265 ? 12.722 -118.946 -41.041 1.00 45.53 262 GLY C O 1
ATOM 10139 N N . GLU C 1 266 ? 13.198 -121.151 -41.060 1.00 43.94 263 GLU C N 1
ATOM 10140 C CA . GLU C 1 266 ? 11.842 -121.585 -41.391 1.00 45.14 263 GLU C CA 1
ATOM 10141 C C . GLU C 1 266 ? 10.825 -121.213 -40.318 1.00 44.57 263 GLU C C 1
ATOM 10142 O O . GLU C 1 266 ? 9.662 -120.945 -40.619 1.00 42.29 263 GLU C O 1
ATOM 10148 N N . LEU C 1 267 ? 11.265 -121.216 -39.062 1.00 44.91 264 LEU C N 1
ATOM 10149 C CA . LEU C 1 267 ? 10.400 -120.833 -37.957 1.00 42.87 264 LEU C CA 1
ATOM 10150 C C . LEU C 1 267 ? 10.105 -119.339 -38.019 1.00 43.48 264 LEU C C 1
ATOM 10151 O O . LEU C 1 267 ? 8.953 -118.922 -37.926 1.00 46.00 264 LEU C O 1
ATOM 10156 N N . LEU C 1 268 ? 11.150 -118.537 -38.192 1.00 42.78 265 LEU C N 1
ATOM 10157 C CA . LEU C 1 268 ? 10.994 -117.086 -38.270 1.00 41.64 265 LEU C CA 1
ATOM 10158 C C . LEU C 1 268 ? 10.068 -116.650 -39.411 1.00 42.88 265 LEU C C 1
ATOM 10159 O O . LEU C 1 268 ? 9.186 -115.812 -39.216 1.00 40.26 265 LEU C O 1
ATOM 10164 N N . ASP C 1 269 ? 10.265 -117.220 -40.598 1.00 47.05 266 ASP C N 1
ATOM 10165 C CA . ASP C 1 269 ? 9.458 -116.846 -41.757 1.00 51.56 266 ASP C CA 1
ATOM 10166 C C . ASP C 1 269 ? 7.979 -117.118 -41.511 1.00 53.00 266 ASP C C 1
ATOM 10167 O O . ASP C 1 269 ? 7.130 -116.269 -41.785 1.00 54.12 266 ASP C O 1
ATOM 10172 N N . ALA C 1 270 ? 7.675 -118.306 -40.997 1.00 52.62 267 ALA C N 1
ATOM 10173 C CA . ALA C 1 270 ? 6.298 -118.675 -40.692 1.00 52.01 267 ALA C CA 1
ATOM 10174 C C . ALA C 1 270 ? 5.744 -117.772 -39.596 1.00 52.77 267 ALA C C 1
ATOM 10175 O O . ALA C 1 270 ? 4.572 -117.396 -39.618 1.00 55.21 267 ALA C O 1
ATOM 10177 N N . PHE C 1 271 ? 6.596 -117.425 -38.639 1.00 49.69 268 PHE C N 1
ATOM 10178 C CA . PHE C 1 271 ? 6.214 -116.503 -37.579 1.00 48.12 268 PHE C CA 1
ATOM 10179 C C . PHE C 1 271 ? 5.777 -115.139 -38.139 1.00 48.48 268 PHE C C 1
ATOM 10180 O O . PHE C 1 271 ? 4.620 -114.748 -37.998 1.00 48.92 268 PHE C O 1
ATOM 10188 N N . VAL C 1 272 ? 6.696 -114.421 -38.774 1.00 49.29 269 VAL C N 1
ATOM 10189 C CA . VAL C 1 272 ? 6.374 -113.095 -39.309 1.00 54.73 269 VAL C CA 1
ATOM 10190 C C . VAL C 1 272 ? 5.184 -113.114 -40.269 1.00 58.96 269 VAL C C 1
ATOM 10191 O O . VAL C 1 272 ? 4.509 -112.101 -40.455 1.00 63.10 269 VAL C O 1
ATOM 10195 N N . LYS C 1 273 ? 4.932 -114.266 -40.878 1.00 60.35 270 LYS C N 1
ATOM 10196 C CA . LYS C 1 273 ? 3.839 -114.397 -41.830 1.00 61.05 270 LYS C CA 1
ATOM 10197 C C . LYS C 1 273 ? 2.516 -114.671 -41.126 1.00 59.61 270 LYS C C 1
ATOM 10198 O O . LYS C 1 273 ? 1.519 -113.996 -41.378 1.00 60.00 270 LYS C O 1
ATOM 10204 N N . GLU C 1 274 ? 2.511 -115.656 -40.235 1.00 58.18 271 GLU C N 1
ATOM 10205 C CA . GLU C 1 274 ? 1.275 -116.084 -39.590 1.00 57.57 271 GLU C CA 1
ATOM 10206 C C . GLU C 1 274 ? 0.966 -115.370 -38.279 1.00 52.98 271 GLU C C 1
ATOM 10207 O O . GLU C 1 274 ? -0.192 -115.066 -37.999 1.00 53.30 271 GLU C O 1
ATOM 10213 N N . ALA C 1 275 ? 1.989 -115.113 -37.471 1.00 50.21 272 ALA C N 1
ATOM 10214 C CA . ALA C 1 275 ? 1.768 -114.494 -36.168 1.00 48.13 272 ALA C CA 1
ATOM 10215 C C . ALA C 1 275 ? 0.953 -113.214 -36.317 1.00 45.79 272 ALA C C 1
ATOM 10216 O O . ALA C 1 275 ? 1.216 -112.405 -37.204 1.00 46.60 272 ALA C O 1
ATOM 10218 N N . PRO C 1 276 ? -0.048 -113.035 -35.446 1.00 43.21 273 PRO C N 1
ATOM 10219 C CA . PRO C 1 276 ? -0.987 -111.913 -35.511 1.00 45.19 273 PRO C CA 1
ATOM 10220 C C . PRO C 1 276 ? -0.349 -110.574 -35.148 1.00 47.45 273 PRO C C 1
ATOM 10221 O O . PRO C 1 276 ? 0.584 -110.530 -34.347 1.00 47.36 273 PRO C O 1
ATOM 10225 N N . PRO C 1 277 ? -0.851 -109.485 -35.745 1.00 49.77 274 PRO C N 1
ATOM 10226 C CA . PRO C 1 277 ? -0.428 -108.128 -35.390 1.00 49.67 274 PRO C CA 1
ATOM 10227 C C . PRO C 1 277 ? -1.088 -107.696 -34.083 1.00 48.83 274 PRO C C 1
ATOM 10228 O O . PRO C 1 277 ? -2.011 -108.366 -33.625 1.00 48.17 274 PRO C O 1
ATOM 10232 N N . PRO C 1 278 ? -0.620 -106.591 -33.487 1.00 50.96 275 PRO C N 1
ATOM 10233 C CA . PRO C 1 278 ? -1.206 -106.083 -32.244 1.00 53.26 275 PRO C CA 1
ATOM 10234 C C . PRO C 1 278 ? -2.731 -106.109 -32.270 1.00 57.25 275 PRO C C 1
ATOM 10235 O O . PRO C 1 278 ? -3.354 -105.413 -33.070 1.00 59.22 275 PRO C O 1
ATOM 10239 N N . GLN C 1 279 ? -3.319 -106.917 -31.396 1.00 58.60 276 GLN C N 1
ATOM 10240 C CA . GLN C 1 279 ? -4.767 -107.021 -31.303 1.00 60.73 276 GLN C CA 1
ATOM 10241 C C . GLN C 1 279 ? -5.325 -105.976 -30.344 1.00 61.37 276 GLN C C 1
ATOM 10242 O O . GLN C 1 279 ? -4.576 -105.319 -29.621 1.00 61.42 276 GLN C O 1
ATOM 10248 N N . GLY C 1 280 ? -6.644 -105.826 -30.344 1.00 61.74 277 GLY C N 1
ATOM 10249 C CA . GLY C 1 280 ? -7.301 -104.895 -29.450 1.00 59.91 277 GLY C CA 1
ATOM 10250 C C . GLY C 1 280 ? -7.359 -105.442 -28.039 1.00 56.53 277 GLY C C 1
ATOM 10251 O O . GLY C 1 280 ? -7.018 -106.599 -27.801 1.00 55.25 277 GLY C O 1
ATOM 10252 N N . ARG C 1 281 ? -7.790 -104.607 -27.101 1.00 55.69 278 ARG C N 1
ATOM 10253 C CA . ARG C 1 281 ? -7.892 -105.018 -25.709 1.00 53.78 278 ARG C CA 1
ATOM 10254 C C . ARG C 1 281 ? -9.170 -104.483 -25.076 1.00 55.57 278 ARG C C 1
ATOM 10255 O O . ARG C 1 281 ? -9.488 -103.300 -25.206 1.00 56.63 278 ARG C O 1
ATOM 10263 N N . GLU C 1 282 ? -9.903 -105.361 -24.396 1.00 54.89 279 GLU C N 1
ATOM 10264 C CA . GLU C 1 282 ? -11.124 -104.964 -23.703 1.00 56.67 279 GLU C CA 1
ATOM 10265 C C . GLU C 1 282 ? -10.818 -104.064 -22.508 1.00 56.41 279 GLU C C 1
ATOM 10266 O O . GLU C 1 282 ? -9.701 -104.064 -21.990 1.00 55.42 279 GLU C O 1
ATOM 10272 N N . THR C 1 283 ? -11.815 -103.291 -22.085 1.00 55.33 280 THR C N 1
ATOM 10273 C CA . THR C 1 283 ? -11.690 -102.424 -20.919 1.00 53.23 280 THR C CA 1
ATOM 10274 C C . THR C 1 283 ? -12.995 -102.435 -20.131 1.00 53.01 280 THR C C 1
ATOM 10275 O O . THR C 1 283 ? -13.950 -103.098 -20.521 1.00 52.50 280 THR C O 1
ATOM 10279 N N . ASN C 1 284 ? -13.036 -101.700 -19.025 1.00 55.37 281 ASN C N 1
ATOM 10280 C CA . ASN C 1 284 ? -14.254 -101.606 -18.227 1.00 59.65 281 ASN C CA 1
ATOM 10281 C C . ASN C 1 284 ? -15.372 -100.886 -18.980 1.00 63.61 281 ASN C C 1
ATOM 10282 O O . ASN C 1 284 ? -16.546 -101.012 -18.633 1.00 64.64 281 ASN C O 1
ATOM 10287 N N . SER C 1 285 ? -14.995 -100.133 -20.012 1.00 66.22 282 SER C N 1
ATOM 10288 C CA . SER C 1 285 ? -15.942 -99.323 -20.776 1.00 69.98 282 SER C CA 1
ATOM 10289 C C . SER C 1 285 ? -16.279 -99.925 -22.138 1.00 70.13 282 SER C C 1
ATOM 10290 O O . SER C 1 285 ? -17.440 -99.934 -22.551 1.00 70.82 282 SER C O 1
ATOM 10293 N N . ARG C 1 286 ? -15.259 -100.422 -22.831 1.00 68.22 283 ARG C N 1
ATOM 10294 C CA . ARG C 1 286 ? -15.426 -100.895 -24.200 1.00 66.71 283 ARG C CA 1
ATOM 10295 C C . ARG C 1 286 ? -14.168 -101.571 -24.738 1.00 63.70 283 ARG C C 1
ATOM 10296 O O . ARG C 1 286 ? -13.117 -101.563 -24.098 1.00 60.99 283 ARG C O 1
ATOM 10304 N N . LEU C 1 287 ? -14.290 -102.146 -25.930 1.00 64.11 284 LEU C N 1
ATOM 10305 C CA . LEU C 1 287 ? -13.154 -102.720 -26.638 1.00 64.94 284 LEU C CA 1
ATOM 10306 C C . LEU C 1 287 ? -12.337 -101.627 -27.318 1.00 67.14 284 LEU C C 1
ATOM 10307 O O . LEU C 1 287 ? -12.839 -100.920 -28.191 1.00 69.30 284 LEU C O 1
ATOM 10312 N N . VAL C 1 288 ? -11.078 -101.490 -26.914 1.00 65.98 285 VAL C N 1
ATOM 10313 C CA . VAL C 1 288 ? -10.183 -100.514 -27.521 1.00 65.21 285 VAL C CA 1
ATOM 10314 C C . VAL C 1 288 ? -9.403 -101.146 -28.671 1.00 64.55 285 VAL C C 1
ATOM 10315 O O . VAL C 1 288 ? -8.773 -102.190 -28.504 1.00 61.41 285 VAL C O 1
ATOM 10319 N N . LYS C 1 289 ? -9.457 -100.518 -29.842 1.00 66.82 286 LYS C N 1
ATOM 10320 C CA . LYS C 1 289 ? -8.736 -101.026 -31.004 1.00 69.26 286 LYS C CA 1
ATOM 10321 C C . LYS C 1 289 ? -7.405 -100.301 -31.172 1.00 66.13 286 LYS C C 1
ATOM 10322 O O . LYS C 1 289 ? -7.279 -99.132 -30.811 1.00 64.34 286 LYS C O 1
ATOM 10328 N N . PRO C 1 290 ? -6.398 -101.003 -31.711 1.00 64.91 287 PRO C N 1
ATOM 10329 C CA . PRO C 1 290 ? -5.070 -100.421 -31.924 1.00 65.15 287 PRO C CA 1
ATOM 10330 C C . PRO C 1 290 ? -5.121 -99.254 -32.897 1.00 70.01 287 PRO C C 1
ATOM 10331 O O . PRO C 1 290 ? -4.370 -98.293 -32.742 1.00 69.96 287 PRO C O 1
ATOM 10335 N N . GLU C 1 291 ? -6.006 -99.344 -33.885 1.00 75.50 288 GLU C N 1
ATOM 10336 C CA . GLU C 1 291 ? -6.087 -98.347 -34.948 1.00 80.93 288 GLU C CA 1
ATOM 10337 C C . GLU C 1 291 ? -6.555 -96.987 -34.446 1.00 80.16 288 GLU C C 1
ATOM 10338 O O . GLU C 1 291 ? -6.368 -95.974 -35.123 1.00 83.51 288 GLU C O 1
ATOM 10344 N N . GLU C 1 292 ? -7.162 -96.963 -33.264 1.00 75.85 289 GLU C N 1
ATOM 10345 C CA . GLU C 1 292 ? -7.664 -95.714 -32.698 1.00 73.93 289 GLU C CA 1
ATOM 10346 C C . GLU C 1 292 ? -6.609 -94.609 -32.734 1.00 73.31 289 GLU C C 1
ATOM 10347 O O . GLU C 1 292 ? -5.418 -94.865 -32.552 1.00 71.25 289 GLU C O 1
ATOM 10353 N N . GLU C 1 293 ? -7.060 -93.381 -32.984 1.00 73.95 290 GLU C N 1
ATOM 10354 C CA . GLU C 1 293 ? -6.169 -92.229 -33.078 1.00 73.14 290 GLU C CA 1
ATOM 10355 C C . GLU C 1 293 ? -5.508 -91.917 -31.741 1.00 65.22 290 GLU C C 1
ATOM 10356 O O . GLU C 1 293 ? -4.291 -91.748 -31.660 1.00 61.80 290 GLU C O 1
ATOM 10362 N N . LYS C 1 294 ? -6.323 -91.836 -30.696 1.00 62.26 291 LYS C N 1
ATOM 10363 C CA . LYS C 1 294 ? -5.844 -91.458 -29.372 1.00 61.69 291 LYS C CA 1
ATOM 10364 C C . LYS C 1 294 ? -4.927 -92.509 -28.743 1.00 58.24 291 LYS C C 1
ATOM 10365 O O . LYS C 1 294 ? -5.204 -93.709 -28.795 1.00 54.98 291 LYS C O 1
ATOM 10371 N N . PHE C 1 295 ? -3.833 -92.040 -28.151 1.00 58.18 292 PHE C N 1
ATOM 10372 C CA . PHE C 1 295 ? -2.861 -92.914 -27.500 1.00 58.08 292 PHE C CA 1
ATOM 10373 C C . PHE C 1 295 ? -3.403 -93.536 -26.221 1.00 55.08 292 PHE C C 1
ATOM 10374 O O . PHE C 1 295 ? -4.004 -92.851 -25.392 1.00 55.67 292 PHE C O 1
ATOM 10382 N N . SER C 1 296 ? -3.177 -94.837 -26.067 1.00 52.50 293 SER C N 1
ATOM 10383 C CA . SER C 1 296 ? -3.502 -95.542 -24.833 1.00 49.75 293 SER C CA 1
ATOM 10384 C C . SER C 1 296 ? -2.513 -96.680 -24.601 1.00 48.51 293 SER C C 1
ATOM 10385 O O . SER C 1 296 ? -1.880 -97.164 -25.543 1.00 47.68 293 SER C O 1
ATOM 10388 N N . GLY C 1 297 ? -2.383 -97.101 -23.346 1.00 47.12 294 GLY C N 1
ATOM 10389 C CA . GLY C 1 297 ? -1.493 -98.193 -22.988 1.00 43.88 294 GLY C CA 1
ATOM 10390 C C . GLY C 1 297 ? -1.732 -98.685 -21.572 1.00 40.31 294 GLY C C 1
ATOM 10391 O O . GLY C 1 297 ? -2.576 -98.142 -20.858 1.00 40.63 294 GLY C O 1
ATOM 10392 N N . PHE C 1 298 ? -0.991 -99.713 -21.163 1.00 37.79 295 PHE C N 1
ATOM 10393 C CA . PHE C 1 298 ? -1.124 -100.253 -19.809 1.00 32.47 295 PHE C CA 1
ATOM 10394 C C . PHE C 1 298 ? 0.182 -100.833 -19.289 1.00 31.28 295 PHE C C 1
ATOM 10395 O O . PHE C 1 298 ? 0.978 -101.389 -20.049 1.00 29.56 295 PHE C O 1
ATOM 10403 N N . VAL C 1 299 ? 0.391 -100.703 -17.983 1.00 31.88 296 VAL C N 1
ATOM 10404 C CA . VAL C 1 299 ? 1.602 -101.201 -17.346 1.00 33.64 296 VAL C CA 1
ATOM 10405 C C . VAL C 1 299 ? 1.415 -102.643 -16.883 1.00 33.94 296 VAL C C 1
ATOM 10406 O O . VAL C 1 299 ? 0.412 -102.981 -16.252 1.00 34.55 296 VAL C O 1
ATOM 10410 N N . PHE C 1 300 ? 2.393 -103.488 -17.186 1.00 32.10 297 PHE C N 1
ATOM 10411 C CA . PHE C 1 300 ? 2.300 -104.900 -16.847 1.00 32.02 297 PHE C CA 1
ATOM 10412 C C . PHE C 1 300 ? 3.502 -105.363 -16.035 1.00 32.91 297 PHE C C 1
ATOM 10413 O O . PHE C 1 300 ? 3.586 -106.522 -15.641 1.00 33.19 297 PHE C O 1
ATOM 10421 N N . LYS C 1 301 ? 4.425 -104.446 -15.779 1.00 36.60 298 LYS C N 1
ATOM 10422 C CA . LYS C 1 301 ? 5.692 -104.800 -15.159 1.00 35.93 298 LYS C CA 1
ATOM 10423 C C . LYS C 1 301 ? 6.450 -103.549 -14.722 1.00 32.51 298 LYS C C 1
ATOM 10424 O O . LYS C 1 301 ? 6.482 -102.546 -15.428 1.00 32.60 298 LYS C O 1
ATOM 10430 N N . ILE C 1 302 ? 7.054 -103.622 -13.544 1.00 33.74 299 ILE C N 1
ATOM 10431 C CA . ILE C 1 302 ? 7.764 -102.499 -12.956 1.00 34.72 299 ILE C CA 1
ATOM 10432 C C . ILE C 1 302 ? 9.119 -102.970 -12.446 1.00 35.36 299 ILE C C 1
ATOM 10433 O O . ILE C 1 302 ? 9.200 -103.927 -11.680 1.00 32.55 299 ILE C O 1
ATOM 10438 N N . GLN C 1 303 ? 10.183 -102.302 -12.879 1.00 35.60 300 GLN C N 1
ATOM 10439 C CA . GLN C 1 303 ? 11.526 -102.687 -12.478 1.00 40.39 300 GLN C CA 1
ATOM 10440 C C . GLN C 1 303 ? 12.174 -101.586 -11.644 1.00 40.98 300 GLN C C 1
ATOM 10441 O O . GLN C 1 303 ? 12.267 -100.441 -12.078 1.00 41.52 300 GLN C O 1
ATOM 10447 N N . ALA C 1 304 ? 12.620 -101.933 -10.443 1.00 41.27 301 ALA C N 1
ATOM 10448 C CA . ALA C 1 304 ? 13.238 -100.950 -9.564 1.00 42.23 301 ALA C CA 1
ATOM 10449 C C . ALA C 1 304 ? 14.752 -100.912 -9.732 1.00 44.06 301 ALA C C 1
ATOM 10450 O O . ALA C 1 304 ? 15.400 -101.950 -9.894 1.00 40.22 301 ALA C O 1
ATOM 10452 N N . ASN C 1 305 ? 15.306 -99.703 -9.707 1.00 48.80 302 ASN C N 1
ATOM 10453 C CA . ASN C 1 305 ? 16.749 -99.513 -9.697 1.00 49.13 302 ASN C CA 1
ATOM 10454 C C . ASN C 1 305 ? 17.289 -99.961 -8.345 1.00 46.37 302 ASN C C 1
ATOM 10455 O O . ASN C 1 305 ? 16.818 -99.511 -7.303 1.00 44.78 302 ASN C O 1
ATOM 10468 N N . ASP C 1 307 ? 20.500 -99.714 -7.234 1.00 59.71 304 ASP C N 1
ATOM 10469 C CA . ASP C 1 307 ? 21.564 -98.862 -6.701 1.00 64.98 304 ASP C CA 1
ATOM 10470 C C . ASP C 1 307 ? 21.140 -98.073 -5.462 1.00 66.01 304 ASP C C 1
ATOM 10471 O O . ASP C 1 307 ? 20.097 -97.422 -5.459 1.00 66.69 304 ASP C O 1
ATOM 10476 N N . PRO C 1 308 ? 21.966 -98.128 -4.405 1.00 66.50 305 PRO C N 1
ATOM 10477 C CA . PRO C 1 308 ? 21.702 -97.506 -3.103 1.00 66.67 305 PRO C CA 1
ATOM 10478 C C . PRO C 1 308 ? 21.333 -96.033 -3.214 1.00 67.92 305 PRO C C 1
ATOM 10479 O O . PRO C 1 308 ? 21.865 -95.322 -4.066 1.00 67.94 305 PRO C O 1
ATOM 10483 N N . GLY C 1 309 ? 20.426 -95.586 -2.352 1.00 68.81 306 GLY C N 1
ATOM 10484 C CA . GLY C 1 309 ? 20.008 -94.198 -2.337 1.00 68.97 306 GLY C CA 1
ATOM 10485 C C . GLY C 1 309 ? 18.970 -93.880 -3.394 1.00 69.38 306 GLY C C 1
ATOM 10486 O O . GLY C 1 309 ? 18.018 -93.145 -3.136 1.00 68.84 306 GLY C O 1
ATOM 10487 N N . HIS C 1 310 ? 19.152 -94.432 -4.590 1.00 69.58 307 HIS C N 1
ATOM 10488 C CA . HIS C 1 310 ? 18.227 -94.181 -5.690 1.00 69.46 307 HIS C CA 1
ATOM 10489 C C . HIS C 1 310 ? 16.799 -94.583 -5.330 1.00 64.41 307 HIS C C 1
ATOM 10490 O O . HIS C 1 310 ? 16.576 -95.402 -4.437 1.00 60.88 307 HIS C O 1
ATOM 10497 N N . ARG C 1 311 ? 15.836 -93.992 -6.031 1.00 63.67 308 ARG C N 1
ATOM 10498 C CA . ARG C 1 311 ? 14.424 -94.201 -5.737 1.00 62.79 308 ARG C CA 1
ATOM 10499 C C . ARG C 1 311 ? 13.621 -94.247 -7.033 1.00 61.31 308 ARG C C 1
ATOM 10500 O O . ARG C 1 311 ? 12.390 -94.179 -7.021 1.00 61.93 308 ARG C O 1
ATOM 10508 N N . ASP C 1 312 ? 14.329 -94.368 -8.152 1.00 57.48 309 ASP C N 1
ATOM 10509 C CA . ASP C 1 312 ? 13.690 -94.378 -9.463 1.00 56.84 309 ASP C CA 1
ATOM 10510 C C . ASP C 1 312 ? 13.291 -95.788 -9.897 1.00 53.36 309 ASP C C 1
ATOM 10511 O O . ASP C 1 312 ? 13.946 -96.772 -9.550 1.00 51.48 309 ASP C O 1
ATOM 10516 N N . ARG C 1 313 ? 12.206 -95.870 -10.657 1.00 49.80 310 ARG C N 1
ATOM 10517 C CA . ARG C 1 313 ? 11.711 -97.141 -11.155 1.00 46.60 310 ARG C CA 1
ATOM 10518 C C . ARG C 1 313 ? 11.419 -97.003 -12.636 1.00 46.37 310 ARG C C 1
ATOM 10519 O O . ARG C 1 313 ? 11.405 -95.898 -13.177 1.00 49.30 310 ARG C O 1
ATOM 10527 N N . ILE C 1 314 ? 11.183 -98.129 -13.293 1.00 44.40 311 ILE C N 1
ATOM 10528 C CA . ILE C 1 314 ? 10.738 -98.110 -14.675 1.00 44.38 311 ILE C CA 1
ATOM 10529 C C . ILE C 1 314 ? 9.440 -98.896 -14.791 1.00 43.80 311 ILE C C 1
ATOM 10530 O O . ILE C 1 314 ? 9.370 -100.061 -14.398 1.00 44.44 311 ILE C O 1
ATOM 10535 N N . ALA C 1 315 ? 8.404 -98.245 -15.303 1.00 41.30 312 ALA C N 1
ATOM 10536 C CA . ALA C 1 315 ? 7.132 -98.912 -15.532 1.00 36.44 312 ALA C CA 1
ATOM 10537 C C . ALA C 1 315 ? 7.016 -99.294 -17.000 1.00 37.33 312 ALA C C 1
ATOM 10538 O O . ALA C 1 315 ? 6.851 -98.428 -17.857 1.00 35.93 312 ALA C O 1
ATOM 10540 N N . PHE C 1 316 ? 7.113 -100.589 -17.288 1.00 37.67 313 PHE C N 1
ATOM 10541 C CA . PHE C 1 316 ? 6.981 -101.070 -18.658 1.00 38.96 313 PHE C CA 1
ATOM 10542 C C . PHE C 1 316 ? 5.529 -101.002 -19.112 1.00 38.13 313 PHE C C 1
ATOM 10543 O O . PHE C 1 316 ? 4.635 -101.550 -18.469 1.00 38.21 313 PHE C O 1
ATOM 10551 N N . LEU C 1 317 ? 5.300 -100.320 -20.225 1.00 39.67 314 LEU C N 1
ATOM 10552 C CA . LEU C 1 317 ? 3.949 -100.102 -20.715 1.00 38.11 314 LEU C CA 1
ATOM 10553 C C . LEU C 1 317 ? 3.778 -100.606 -22.145 1.00 36.09 314 LEU C C 1
ATOM 10554 O O . LEU C 1 317 ? 4.540 -100.237 -23.037 1.00 37.87 314 LEU C O 1
ATOM 10559 N N . ARG C 1 318 ? 2.785 -101.461 -22.357 1.00 33.50 315 ARG C N 1
ATOM 10560 C CA . ARG C 1 318 ? 2.421 -101.864 -23.706 1.00 35.79 315 ARG C CA 1
ATOM 10561 C C . ARG C 1 318 ? 1.461 -100.846 -24.300 1.00 36.32 315 ARG C C 1
ATOM 10562 O O . ARG C 1 318 ? 0.514 -100.415 -23.641 1.00 36.92 315 ARG C O 1
ATOM 10570 N N . ILE C 1 319 ? 1.710 -100.460 -25.545 1.00 34.86 316 ILE C N 1
ATOM 10571 C CA . ILE C 1 319 ? 0.838 -99.513 -26.217 1.00 38.33 316 ILE C CA 1
ATOM 10572 C C . ILE C 1 319 ? -0.317 -100.257 -26.877 1.00 39.13 316 ILE C C 1
ATOM 10573 O O . ILE C 1 319 ? -0.108 -101.178 -27.666 1.00 37.57 316 ILE C O 1
ATOM 10578 N N . ALA C 1 320 ? -1.538 -99.868 -26.532 1.00 41.04 317 ALA C N 1
ATOM 10579 C CA . ALA C 1 320 ? -2.717 -100.549 -27.044 1.00 42.57 317 ALA C CA 1
ATOM 10580 C C . ALA C 1 320 ? -3.347 -99.801 -28.219 1.00 46.43 317 ALA C C 1
ATOM 10581 O O . ALA C 1 320 ? -4.109 -100.382 -28.991 1.00 47.77 317 ALA C O 1
ATOM 10583 N N . SER C 1 321 ? -3.028 -98.516 -28.354 1.00 48.13 318 SER C N 1
ATOM 10584 C CA . SER C 1 321 ? -3.591 -97.714 -29.439 1.00 53.38 318 SER C CA 1
ATOM 10585 C C . SER C 1 321 ? -2.848 -96.399 -29.667 1.00 55.52 318 SER C C 1
ATOM 10586 O O . SER C 1 321 ? -1.907 -96.068 -28.946 1.00 54.25 318 SER C O 1
ATOM 10589 N N . GLY C 1 322 ? -3.284 -95.654 -30.680 1.00 59.28 319 GLY C N 1
ATOM 10590 C CA . GLY C 1 322 ? -2.698 -94.365 -31.001 1.00 59.29 319 GLY C CA 1
ATOM 10591 C C . GLY C 1 322 ? -1.216 -94.460 -31.300 1.00 58.89 319 GLY C C 1
ATOM 10592 O O . GLY C 1 322 ? -0.773 -95.354 -32.022 1.00 59.03 319 GLY C O 1
ATOM 10593 N N . GLN C 1 323 ? -0.448 -93.529 -30.745 1.00 58.19 320 GLN C N 1
ATOM 10594 C CA . GLN C 1 323 ? 1.003 -93.572 -30.857 1.00 59.55 320 GLN C CA 1
ATOM 10595 C C . GLN C 1 323 ? 1.660 -92.815 -29.713 1.00 57.70 320 GLN C C 1
ATOM 10596 O O . GLN C 1 323 ? 1.091 -91.870 -29.168 1.00 58.47 320 GLN C O 1
ATOM 10602 N N . TYR C 1 324 ? 2.863 -93.243 -29.351 1.00 55.41 321 TYR C N 1
ATOM 10603 C CA . TYR C 1 324 ? 3.658 -92.524 -28.372 1.00 53.65 321 TYR C CA 1
ATOM 10604 C C . TYR C 1 324 ? 4.507 -91.473 -29.069 1.00 53.36 321 TYR C C 1
ATOM 10605 O O . TYR C 1 324 ? 5.121 -91.740 -30.103 1.00 47.18 321 TYR C O 1
ATOM 10614 N N . GLN C 1 325 ? 4.529 -90.272 -28.506 1.00 57.97 322 GLN C N 1
ATOM 10615 C CA . GLN C 1 325 ? 5.378 -89.207 -29.020 1.00 62.21 322 GLN C CA 1
ATOM 10616 C C . GLN C 1 325 ? 6.237 -88.641 -27.898 1.00 59.41 322 GLN C C 1
ATOM 10617 O O . GLN C 1 325 ? 5.725 -88.187 -26.876 1.00 58.76 322 GLN C O 1
ATOM 10623 N N . LYS C 1 326 ? 7.549 -88.695 -28.090 1.00 58.72 323 LYS C N 1
ATOM 10624 C CA . LYS C 1 326 ? 8.492 -88.235 -27.081 1.00 60.56 323 LYS C CA 1
ATOM 10625 C C . LYS C 1 326 ? 8.220 -86.778 -26.713 1.00 59.80 323 LYS C C 1
ATOM 10626 O O . LYS C 1 326 ? 8.548 -85.868 -27.471 1.00 58.66 323 LYS C O 1
ATOM 10632 N N . GLY C 1 327 ? 7.608 -86.571 -25.548 1.00 59.30 324 GLY C N 1
ATOM 10633 C CA . GLY C 1 327 ? 7.254 -85.241 -25.087 1.00 58.29 324 GLY C CA 1
ATOM 10634 C C . GLY C 1 327 ? 5.759 -84.972 -25.108 1.00 57.28 324 GLY C C 1
ATOM 10635 O O . GLY C 1 327 ? 5.322 -83.833 -24.958 1.00 57.19 324 GLY C O 1
ATOM 10644 N N . LYS C 1 329 ? 1.591 -85.283 -24.047 1.00 61.94 326 LYS C N 1
ATOM 10645 C CA . LYS C 1 329 ? 0.766 -85.205 -22.849 1.00 63.20 326 LYS C CA 1
ATOM 10646 C C . LYS C 1 329 ? -0.083 -86.463 -22.731 1.00 61.27 326 LYS C C 1
ATOM 10647 O O . LYS C 1 329 ? -0.877 -86.772 -23.620 1.00 61.85 326 LYS C O 1
ATOM 10653 N N . ALA C 1 330 ? 0.089 -87.189 -21.632 1.00 58.60 327 ALA C N 1
ATOM 10654 C CA . ALA C 1 330 ? -0.687 -88.397 -21.390 1.00 55.74 327 ALA C CA 1
ATOM 10655 C C . ALA C 1 330 ? -1.590 -88.221 -20.178 1.00 53.44 327 ALA C C 1
ATOM 10656 O O . ALA C 1 330 ? -1.356 -87.352 -19.338 1.00 52.65 327 ALA C O 1
ATOM 10658 N N . TYR C 1 331 ? -2.620 -89.052 -20.092 1.00 52.44 328 TYR C N 1
ATOM 10659 C CA . TYR C 1 331 ? -3.549 -89.000 -18.973 1.00 49.20 328 TYR C CA 1
ATOM 10660 C C . TYR C 1 331 ? -3.392 -90.220 -18.060 1.00 43.83 328 TYR C C 1
ATOM 10661 O O . TYR C 1 331 ? -3.676 -91.348 -18.464 1.00 42.71 328 TYR C O 1
ATOM 10670 N N . HIS C 1 332 ? -2.930 -89.976 -16.835 1.00 40.83 329 HIS C N 1
ATOM 10671 C CA . HIS C 1 332 ? -2.759 -91.016 -15.818 1.00 37.68 329 HIS C CA 1
ATOM 10672 C C . HIS C 1 332 ? -4.105 -91.338 -15.184 1.00 40.18 329 HIS C C 1
ATOM 10673 O O . HIS C 1 332 ? -4.477 -90.751 -14.172 1.00 43.41 329 HIS C O 1
ATOM 10680 N N . VAL C 1 333 ? -4.829 -92.277 -15.784 1.00 40.11 330 VAL C N 1
ATOM 10681 C CA . VAL C 1 333 ? -6.202 -92.567 -15.386 1.00 41.94 330 VAL C CA 1
ATOM 10682 C C . VAL C 1 333 ? -6.406 -92.712 -13.875 1.00 45.38 330 VAL C C 1
ATOM 10683 O O . VAL C 1 333 ? -7.213 -91.995 -13.282 1.00 48.15 330 VAL C O 1
ATOM 10687 N N . ARG C 1 334 ? -5.681 -93.637 -13.255 1.00 42.77 331 ARG C N 1
ATOM 10688 C CA . ARG C 1 334 ? -5.873 -93.913 -11.834 1.00 41.23 331 ARG C CA 1
ATOM 10689 C C . ARG C 1 334 ? -5.754 -92.654 -10.981 1.00 42.73 331 ARG C C 1
ATOM 10690 O O . ARG C 1 334 ? -6.516 -92.462 -10.033 1.00 42.58 331 ARG C O 1
ATOM 10698 N N . LEU C 1 335 ? -4.798 -91.797 -11.318 1.00 46.61 332 LEU C N 1
ATOM 10699 C CA . LEU C 1 335 ? -4.571 -90.577 -10.551 1.00 48.28 332 LEU C CA 1
ATOM 10700 C C . LEU C 1 335 ? -5.379 -89.383 -11.074 1.00 51.86 332 LEU C C 1
ATOM 10701 O O . LEU C 1 335 ? -5.291 -88.281 -10.529 1.00 51.27 332 LEU C O 1
ATOM 10706 N N . LYS C 1 336 ? -6.169 -89.608 -12.121 1.00 55.66 333 LYS C N 1
ATOM 10707 C CA . LYS C 1 336 ? -6.965 -88.543 -12.728 1.00 59.21 333 LYS C CA 1
ATOM 10708 C C . LYS C 1 336 ? -6.097 -87.307 -12.931 1.00 60.51 333 LYS C C 1
ATOM 10709 O O . LYS C 1 336 ? -6.460 -86.201 -12.526 1.00 61.43 333 LYS C O 1
ATOM 10715 N N . LYS C 1 337 ? -4.948 -87.508 -13.566 1.00 59.79 334 LYS C N 1
ATOM 10716 C CA . LYS C 1 337 ? -3.918 -86.483 -13.629 1.00 61.31 334 LYS C CA 1
ATOM 10717 C C . LYS C 1 337 ? -3.221 -86.471 -14.983 1.00 59.84 334 LYS C C 1
ATOM 10718 O O . LYS C 1 337 ? -2.888 -87.522 -15.532 1.00 58.99 334 LYS C O 1
ATOM 10724 N N . GLU C 1 338 ? -3.007 -85.274 -15.515 1.00 57.76 335 GLU C N 1
ATOM 10725 C CA . GLU C 1 338 ? -2.227 -85.112 -16.730 1.00 59.23 335 GLU C CA 1
ATOM 10726 C C . GLU C 1 338 ? -0.750 -85.270 -16.393 1.00 56.85 335 GLU C C 1
ATOM 10727 O O . GLU C 1 338 ? -0.254 -84.657 -15.446 1.00 57.03 335 GLU C O 1
ATOM 10733 N N . ILE C 1 339 ? -0.051 -86.106 -17.154 1.00 53.55 336 ILE C N 1
ATOM 10734 C CA . ILE C 1 339 ? 1.386 -86.268 -16.973 1.00 52.02 336 ILE C CA 1
ATOM 10735 C C . ILE C 1 339 ? 2.103 -86.037 -18.289 1.00 51.54 336 ILE C C 1
ATOM 10736 O O . ILE C 1 339 ? 1.480 -85.995 -19.349 1.00 49.85 336 ILE C O 1
ATOM 10741 N N . GLN C 1 340 ? 3.420 -85.898 -18.223 1.00 54.90 337 GLN C N 1
ATOM 10742 C CA . GLN C 1 340 ? 4.209 -85.700 -19.427 1.00 61.72 337 GLN C CA 1
ATOM 10743 C C . GLN C 1 340 ? 5.254 -86.798 -19.580 1.00 63.39 337 GLN C C 1
ATOM 10744 O O . GLN C 1 340 ? 6.038 -87.058 -18.666 1.00 63.20 337 GLN C O 1
ATOM 10750 N N . ILE C 1 341 ? 5.245 -87.448 -20.740 1.00 64.53 338 ILE C N 1
ATOM 10751 C CA . ILE C 1 341 ? 6.196 -88.511 -21.042 1.00 62.86 338 ILE C CA 1
ATOM 10752 C C . ILE C 1 341 ? 7.296 -87.959 -21.943 1.00 63.89 338 ILE C C 1
ATOM 10753 O O . ILE C 1 341 ? 7.127 -87.878 -23.159 1.00 64.55 338 ILE C O 1
ATOM 10758 N N . ASN C 1 342 ? 8.420 -87.583 -21.340 1.00 65.87 339 ASN C N 1
ATOM 10759 C CA . ASN C 1 342 ? 9.475 -86.859 -22.053 1.00 69.09 339 ASN C CA 1
ATOM 10760 C C . ASN C 1 342 ? 10.541 -87.736 -22.699 1.00 66.97 339 ASN C C 1
ATOM 10761 O O . ASN C 1 342 ? 11.008 -87.442 -23.798 1.00 70.05 339 ASN C O 1
ATOM 10766 N N . ASN C 1 343 ? 10.935 -88.798 -22.007 1.00 60.97 340 ASN C N 1
ATOM 10767 C CA . ASN C 1 343 ? 12.037 -89.638 -22.458 1.00 58.24 340 ASN C CA 1
ATOM 10768 C C . ASN C 1 343 ? 11.812 -91.101 -22.080 1.00 54.83 340 ASN C C 1
ATOM 10769 O O . ASN C 1 343 ? 12.618 -91.705 -21.372 1.00 51.88 340 ASN C O 1
ATOM 10774 N N . ALA C 1 344 ? 10.704 -91.661 -22.557 1.00 54.31 341 ALA C N 1
ATOM 10775 C CA . ALA C 1 344 ? 10.352 -93.046 -22.269 1.00 51.54 341 ALA C CA 1
ATOM 10776 C C . ALA C 1 344 ? 11.344 -94.015 -22.904 1.00 49.35 341 ALA C C 1
ATOM 10777 O O . ALA C 1 344 ? 11.672 -93.900 -24.086 1.00 50.02 341 ALA C O 1
ATOM 10779 N N . LEU C 1 345 ? 11.816 -94.970 -22.112 1.00 48.60 342 LEU C N 1
ATOM 10780 C CA . LEU C 1 345 ? 12.743 -95.987 -22.596 1.00 47.00 342 LEU C CA 1
ATOM 10781 C C . LEU C 1 345 ? 12.196 -96.697 -23.833 1.00 46.73 342 LEU C C 1
ATOM 10782 O O . LEU C 1 345 ? 11.029 -97.085 -23.874 1.00 44.97 342 LEU C O 1
ATOM 10787 N N . THR C 1 346 ? 13.042 -96.846 -24.846 1.00 48.04 343 THR C N 1
ATOM 10788 C CA . THR C 1 346 ? 12.688 -97.601 -26.044 1.00 50.79 343 THR C CA 1
ATOM 10789 C C . THR C 1 346 ? 13.660 -98.770 -26.158 1.00 48.28 343 THR C C 1
ATOM 10790 O O . THR C 1 346 ? 14.732 -98.741 -25.559 1.00 50.55 343 THR C O 1
ATOM 10794 N N . PHE C 1 347 ? 13.302 -99.799 -26.918 1.00 46.81 344 PHE C N 1
ATOM 10795 C CA . PHE C 1 347 ? 14.101 -101.023 -26.905 1.00 45.79 344 PHE C CA 1
ATOM 10796 C C . PHE C 1 347 ? 14.580 -101.492 -28.272 1.00 48.24 344 PHE C C 1
ATOM 10797 O O . PHE C 1 347 ? 14.741 -102.694 -28.500 1.00 50.87 344 PHE C O 1
ATOM 10813 N N . ALA C 1 349 ? 17.126 -102.467 -30.861 1.00 49.48 346 ALA C N 1
ATOM 10814 C CA . ALA C 1 349 ? 18.501 -102.948 -30.821 1.00 51.57 346 ALA C CA 1
ATOM 10815 C C . ALA C 1 349 ? 19.395 -102.089 -31.708 1.00 55.70 346 ALA C C 1
ATOM 10816 O O . ALA C 1 349 ? 19.064 -101.817 -32.861 1.00 55.76 346 ALA C O 1
ATOM 10818 N N . GLY C 1 350 ? 20.527 -101.662 -31.160 1.00 59.71 347 GLY C N 1
ATOM 10819 C CA . GLY C 1 350 ? 21.447 -100.809 -31.885 1.00 66.09 347 GLY C CA 1
ATOM 10820 C C . GLY C 1 350 ? 21.094 -99.337 -31.774 1.00 71.48 347 GLY C C 1
ATOM 10821 O O . GLY C 1 350 ? 21.685 -98.501 -32.455 1.00 72.65 347 GLY C O 1
ATOM 10822 N N . LYS C 1 351 ? 20.131 -99.017 -30.914 1.00 75.20 348 LYS C N 1
ATOM 10823 C CA . LYS C 1 351 ? 19.706 -97.634 -30.725 1.00 78.53 348 LYS C CA 1
ATOM 10824 C C . LYS C 1 351 ? 20.785 -96.821 -30.022 1.00 81.01 348 LYS C C 1
ATOM 10825 O O . LYS C 1 351 ? 21.497 -97.330 -29.157 1.00 79.99 348 LYS C O 1
ATOM 10831 N N . ARG C 1 352 ? 20.895 -95.551 -30.394 1.00 83.98 349 ARG C N 1
ATOM 10832 C CA . ARG C 1 352 ? 21.830 -94.644 -29.742 1.00 85.24 349 ARG C CA 1
ATOM 10833 C C . ARG C 1 352 ? 21.101 -93.871 -28.651 1.00 81.47 349 ARG C C 1
ATOM 10834 O O . ARG C 1 352 ? 21.685 -93.508 -27.631 1.00 80.26 349 ARG C O 1
ATOM 10842 N N . GLU C 1 353 ? 19.813 -93.636 -28.875 1.00 79.03 350 GLU C N 1
ATOM 10843 C CA . GLU C 1 353 ? 18.982 -92.908 -27.928 1.00 75.95 350 GLU C CA 1
ATOM 10844 C C . GLU C 1 353 ? 17.552 -93.430 -27.976 1.00 70.65 350 GLU C C 1
ATOM 10845 O O . GLU C 1 353 ? 17.165 -94.112 -28.926 1.00 72.37 350 GLU C O 1
ATOM 10851 N N . ASN C 1 354 ? 16.770 -93.108 -26.950 1.00 63.59 351 ASN C N 1
ATOM 10852 C CA . ASN C 1 354 ? 15.360 -93.474 -26.927 1.00 59.79 351 ASN C CA 1
ATOM 10853 C C . ASN C 1 354 ? 14.617 -92.949 -28.155 1.00 60.06 351 ASN C C 1
ATOM 10854 O O . ASN C 1 354 ? 14.857 -91.828 -28.607 1.00 63.01 351 ASN C O 1
ATOM 10859 N N . ALA C 1 355 ? 13.723 -93.770 -28.694 1.00 58.02 352 ALA C N 1
ATOM 10860 C CA . ALA C 1 355 ? 12.996 -93.438 -29.915 1.00 58.47 352 ALA C CA 1
ATOM 10861 C C . ALA C 1 355 ? 12.039 -92.268 -29.711 1.00 58.53 352 ALA C C 1
ATOM 10862 O O . ALA C 1 355 ? 11.496 -92.080 -28.625 1.00 58.38 352 ALA C O 1
ATOM 10864 N N . GLU C 1 356 ? 11.835 -91.490 -30.768 1.00 59.87 353 GLU C N 1
ATOM 10865 C CA . GLU C 1 356 ? 10.987 -90.307 -30.705 1.00 61.82 353 GLU C CA 1
ATOM 10866 C C . GLU C 1 356 ? 9.514 -90.694 -30.763 1.00 59.00 353 GLU C C 1
ATOM 10867 O O . GLU C 1 356 ? 8.643 -89.932 -30.347 1.00 59.38 353 GLU C O 1
ATOM 10873 N N . GLU C 1 357 ? 9.240 -91.884 -31.283 1.00 56.68 354 GLU C N 1
ATOM 10874 C CA . GLU C 1 357 ? 7.870 -92.362 -31.398 1.00 55.79 354 GLU C CA 1
ATOM 10875 C C . GLU C 1 357 ? 7.773 -93.854 -31.105 1.00 50.47 354 GLU C C 1
ATOM 10876 O O . GLU C 1 357 ? 8.785 -94.551 -31.035 1.00 50.09 354 GLU C O 1
ATOM 10882 N N . ALA C 1 358 ? 6.544 -94.331 -30.943 1.00 45.90 355 ALA C N 1
ATOM 10883 C CA . ALA C 1 358 ? 6.277 -95.745 -30.727 1.00 44.10 355 ALA C CA 1
ATOM 10884 C C . ALA C 1 358 ? 4.848 -96.053 -31.148 1.00 46.89 355 ALA C C 1
ATOM 10885 O O . ALA C 1 358 ? 3.976 -95.185 -31.088 1.00 48.78 355 ALA C O 1
ATOM 10887 N N . TRP C 1 359 ? 4.612 -97.286 -31.578 1.00 47.22 356 TRP C N 1
ATOM 10888 C CA . TRP C 1 359 ? 3.301 -97.681 -32.071 1.00 50.03 356 TRP C CA 1
ATOM 10889 C C . TRP C 1 359 ? 2.776 -98.883 -31.298 1.00 48.95 356 TRP C C 1
ATOM 10890 O O . TRP C 1 359 ? 3.544 -99.574 -30.635 1.00 47.94 356 TRP C O 1
ATOM 10901 N N . PRO C 1 360 ? 1.459 -99.133 -31.383 1.00 47.67 357 PRO C N 1
ATOM 10902 C CA . PRO C 1 360 ? 0.840 -100.233 -30.638 1.00 46.88 357 PRO C CA 1
ATOM 10903 C C . PRO C 1 360 ? 1.616 -101.533 -30.798 1.00 45.10 357 PRO C C 1
ATOM 10904 O O . PRO C 1 360 ? 2.084 -101.847 -31.894 1.00 44.04 357 PRO C O 1
ATOM 10908 N N . GLY C 1 361 ? 1.751 -102.277 -29.707 1.00 42.74 358 GLY C N 1
ATOM 10909 C CA . GLY C 1 361 ? 2.489 -103.524 -29.729 1.00 44.17 358 GLY C CA 1
ATOM 10910 C C . GLY C 1 361 ? 3.890 -103.332 -29.189 1.00 44.01 358 GLY C C 1
ATOM 10911 O O . GLY C 1 361 ? 4.500 -104.265 -28.664 1.00 42.43 358 GLY C O 1
ATOM 10912 N N . ASP C 1 362 ? 4.404 -102.113 -29.321 1.00 42.00 359 ASP C N 1
ATOM 10913 C CA . ASP C 1 362 ? 5.703 -101.776 -28.760 1.00 41.02 359 ASP C CA 1
ATOM 10914 C C . ASP C 1 362 ? 5.597 -101.683 -27.248 1.00 38.17 359 ASP C C 1
ATOM 10915 O O . ASP C 1 362 ? 4.506 -101.516 -26.701 1.00 37.97 359 ASP C O 1
ATOM 10920 N N . ILE C 1 363 ? 6.740 -101.780 -26.580 1.00 36.41 360 ILE C N 1
ATOM 10921 C CA . ILE C 1 363 ? 6.817 -101.513 -25.154 1.00 35.05 360 ILE C CA 1
ATOM 10922 C C . ILE C 1 363 ? 7.713 -100.307 -24.919 1.00 37.36 360 ILE C C 1
ATOM 10923 O O . ILE C 1 363 ? 8.780 -100.196 -25.519 1.00 39.10 360 ILE C O 1
ATOM 10928 N N . ILE C 1 364 ? 7.278 -99.402 -24.050 1.00 39.36 361 ILE C N 1
ATOM 10929 C CA . ILE C 1 364 ? 8.124 -98.294 -23.626 1.00 40.83 361 ILE C CA 1
ATOM 10930 C C . ILE C 1 364 ? 8.228 -98.274 -22.108 1.00 39.32 361 ILE C C 1
ATOM 10931 O O . ILE C 1 364 ? 7.331 -98.754 -21.411 1.00 39.27 361 ILE C O 1
ATOM 10936 N N . GLY C 1 365 ? 9.326 -97.722 -21.602 1.00 37.01 362 GLY C N 1
ATOM 10937 C CA . GLY C 1 365 ? 9.557 -97.654 -20.170 1.00 38.44 362 GLY C CA 1
ATOM 10938 C C . GLY C 1 365 ? 9.216 -96.292 -19.596 1.00 42.37 362 GLY C C 1
ATOM 10939 O O . GLY C 1 365 ? 9.753 -95.272 -20.034 1.00 43.15 362 GLY C O 1
ATOM 10940 N N . LEU C 1 366 ? 8.317 -96.273 -18.616 1.00 41.50 363 LEU C N 1
ATOM 10941 C CA . LEU C 1 366 ? 7.924 -95.026 -17.974 1.00 43.49 363 LEU C CA 1
ATOM 10942 C C . LEU C 1 366 ? 8.743 -94.785 -16.715 1.00 40.35 363 LEU C C 1
ATOM 10943 O O . LEU C 1 366 ? 8.661 -95.552 -15.755 1.00 34.58 363 LEU C O 1
ATOM 10948 N N . HIS C 1 367 ? 9.539 -93.720 -16.735 1.00 41.55 364 HIS C N 1
ATOM 10949 C CA . HIS C 1 367 ? 10.341 -93.331 -15.582 1.00 44.88 364 HIS C CA 1
ATOM 10950 C C . HIS C 1 367 ? 9.449 -92.699 -14.516 1.00 44.20 364 HIS C C 1
ATOM 10951 O O . HIS C 1 367 ? 8.588 -91.877 -14.826 1.00 46.44 364 HIS C O 1
ATOM 10958 N N . ASN C 1 368 ? 9.651 -93.095 -13.265 1.00 42.35 365 ASN C N 1
ATOM 10959 C CA . ASN C 1 368 ? 8.906 -92.530 -12.141 1.00 40.78 365 ASN C CA 1
ATOM 10960 C C . ASN C 1 368 ? 9.541 -92.931 -10.819 1.00 39.13 365 ASN C C 1
ATOM 10961 O O . ASN C 1 368 ? 10.561 -93.620 -10.800 1.00 36.84 365 ASN C O 1
ATOM 10966 N N . HIS C 1 369 ? 8.933 -92.507 -9.716 1.00 48.50 366 HIS C N 1
ATOM 10967 C CA . HIS C 1 369 ? 9.491 -92.777 -8.397 1.00 49.79 366 HIS C CA 1
ATOM 10968 C C . HIS C 1 369 ? 8.486 -93.408 -7.447 1.00 48.32 366 HIS C C 1
ATOM 10969 O O . HIS C 1 369 ? 8.637 -93.330 -6.226 1.00 47.29 366 HIS C O 1
ATOM 10976 N N . GLY C 1 370 ? 7.462 -94.040 -8.011 1.00 47.20 367 GLY C N 1
ATOM 10977 C CA . GLY C 1 370 ? 6.486 -94.748 -7.205 1.00 45.29 367 GLY C CA 1
ATOM 10978 C C . GLY C 1 370 ? 5.083 -94.195 -7.338 1.00 44.37 367 GLY C C 1
ATOM 10979 O O . GLY C 1 370 ? 4.312 -94.219 -6.385 1.00 47.84 367 GLY C O 1
ATOM 10980 N N . THR C 1 371 ? 4.750 -93.698 -8.523 1.00 39.86 368 THR C N 1
ATOM 10981 C CA . THR C 1 371 ? 3.418 -93.163 -8.773 1.00 36.54 368 THR C CA 1
ATOM 10982 C C . THR C 1 371 ? 2.723 -93.959 -9.866 1.00 33.60 368 THR C C 1
ATOM 10983 O O . THR C 1 371 ? 1.566 -93.698 -10.194 1.00 36.20 368 THR C O 1
ATOM 10987 N N . ILE C 1 372 ? 3.439 -94.928 -10.430 1.00 32.82 369 ILE C N 1
ATOM 10988 C CA . ILE C 1 372 ? 2.873 -95.816 -11.441 1.00 32.87 369 ILE C CA 1
ATOM 10989 C C . ILE C 1 372 ? 2.821 -97.258 -10.931 1.00 31.78 369 ILE C C 1
ATOM 10990 O O . ILE C 1 372 ? 3.819 -97.784 -10.441 1.00 32.04 369 ILE C O 1
ATOM 10995 N N . GLN C 1 373 ? 1.656 -97.887 -11.059 1.00 30.32 370 GLN C N 1
ATOM 10996 C CA . GLN C 1 373 ? 1.416 -99.213 -10.491 1.00 30.75 370 GLN C CA 1
ATOM 10997 C C . GLN C 1 373 ? 1.000 -100.226 -11.545 1.00 30.86 370 GLN C C 1
ATOM 10998 O O . GLN C 1 373 ? 0.524 -99.861 -12.620 1.00 30.92 370 GLN C O 1
ATOM 11004 N N . ILE C 1 374 ? 1.161 -101.506 -11.218 1.00 29.79 371 ILE C N 1
ATOM 11005 C CA . ILE C 1 374 ? 0.691 -102.580 -12.079 1.00 26.79 371 ILE C CA 1
ATOM 11006 C C . ILE C 1 374 ? -0.783 -102.386 -12.383 1.00 32.29 371 ILE C C 1
ATOM 11007 O O . ILE C 1 374 ? -1.582 -102.095 -11.489 1.00 34.33 371 ILE C O 1
ATOM 11012 N N . GLY C 1 375 ? -1.140 -102.557 -13.650 1.00 33.25 372 GLY C N 1
ATOM 11013 C CA . GLY C 1 375 ? -2.512 -102.392 -14.082 1.00 34.40 372 GLY C CA 1
ATOM 11014 C C . GLY C 1 375 ? -2.802 -100.984 -14.564 1.00 36.02 372 GLY C C 1
ATOM 11015 O O . GLY C 1 375 ? -3.849 -100.734 -15.160 1.00 36.92 372 GLY C O 1
ATOM 11016 N N . ASP C 1 376 ? -1.883 -100.056 -14.317 1.00 35.35 373 ASP C N 1
ATOM 11017 C CA . ASP C 1 376 ? -2.147 -98.664 -14.668 1.00 37.84 373 ASP C CA 1
ATOM 11018 C C . ASP C 1 376 ? -2.393 -98.454 -16.159 1.00 39.87 373 ASP C C 1
ATOM 11019 O O . ASP C 1 376 ? -1.566 -98.809 -17.001 1.00 36.50 373 ASP C O 1
ATOM 11024 N N . THR C 1 377 ? -3.550 -97.879 -16.468 1.00 42.67 374 THR C N 1
ATOM 11025 C CA . THR C 1 377 ? -3.886 -97.524 -17.837 1.00 43.91 374 THR C CA 1
ATOM 11026 C C . THR C 1 377 ? -3.539 -96.063 -18.092 1.00 43.90 374 THR C C 1
ATOM 11027 O O . THR C 1 377 ? -3.652 -95.226 -17.202 1.00 44.62 374 THR C O 1
ATOM 11031 N N . PHE C 1 378 ? -3.093 -95.766 -19.305 1.00 45.41 375 PHE C N 1
ATOM 11032 C CA . PHE C 1 378 ? -2.813 -94.391 -19.695 1.00 46.56 375 PHE C CA 1
ATOM 11033 C C . PHE C 1 378 ? -3.540 -94.066 -20.990 1.00 51.40 375 PHE C C 1
ATOM 11034 O O . PHE C 1 378 ? -3.557 -94.873 -21.919 1.00 52.60 375 PHE C O 1
ATOM 11042 N N . THR C 1 379 ? -4.158 -92.889 -21.035 1.00 52.99 376 THR C N 1
ATOM 11043 C CA . THR C 1 379 ? -4.855 -92.427 -22.230 1.00 50.95 376 THR C CA 1
ATOM 11044 C C . THR C 1 379 ? -4.512 -90.965 -22.486 1.00 50.83 376 THR C C 1
ATOM 11045 O O . THR C 1 379 ? -3.421 -90.509 -22.145 1.00 48.99 376 THR C O 1
ATOM 11049 N N . GLN C 1 380 ? -5.444 -90.232 -23.084 1.00 54.51 377 GLN C N 1
ATOM 11050 C CA . GLN C 1 380 ? -5.239 -88.813 -23.358 1.00 58.28 377 GLN C CA 1
ATOM 11051 C C . GLN C 1 380 ? -6.392 -87.983 -22.808 1.00 61.27 377 GLN C C 1
ATOM 11052 O O . GLN C 1 380 ? -6.599 -86.841 -23.220 1.00 63.56 377 GLN C O 1
ATOM 11058 N N . GLY C 1 381 ? -7.143 -88.567 -21.881 1.00 60.55 378 GLY C N 1
ATOM 11059 C CA . GLY C 1 381 ? -8.251 -87.871 -21.254 1.00 61.49 378 GLY C CA 1
ATOM 11060 C C . GLY C 1 381 ? -9.451 -88.763 -21.008 1.00 58.82 378 GLY C C 1
ATOM 11061 O O . GLY C 1 381 ? -10.153 -88.611 -20.010 1.00 58.50 378 GLY C O 1
ATOM 11062 N N . GLU C 1 382 ? -9.695 -89.689 -21.928 1.00 58.57 379 GLU C N 1
ATOM 11063 C CA . GLU C 1 382 ? -10.793 -90.633 -21.776 1.00 61.01 379 GLU C CA 1
ATOM 11064 C C . GLU C 1 382 ? -10.498 -91.583 -20.623 1.00 60.61 379 GLU C C 1
ATOM 11065 O O . GLU C 1 382 ? -9.526 -92.336 -20.666 1.00 59.72 379 GLU C O 1
ATOM 11071 N N . ARG C 1 383 ? -11.336 -91.543 -19.592 1.00 61.21 380 ARG C N 1
ATOM 11072 C CA . ARG C 1 383 ? -11.098 -92.338 -18.393 1.00 62.23 380 ARG C CA 1
ATOM 11073 C C . ARG C 1 383 ? -11.695 -93.741 -18.466 1.00 57.26 380 ARG C C 1
ATOM 11074 O O . ARG C 1 383 ? -12.898 -93.932 -18.299 1.00 55.22 380 ARG C O 1
ATOM 11082 N N . PHE C 1 384 ? -10.833 -94.716 -18.736 1.00 55.46 381 PHE C N 1
ATOM 11083 C CA . PHE C 1 384 ? -11.197 -96.125 -18.657 1.00 53.45 381 PHE C CA 1
ATOM 11084 C C . PHE C 1 384 ? -9.984 -96.938 -18.223 1.00 49.85 381 PHE C C 1
ATOM 11085 O O . PHE C 1 384 ? -8.881 -96.408 -18.123 1.00 46.01 381 PHE C O 1
ATOM 11093 N N . LYS C 1 385 ? -10.192 -98.226 -17.975 1.00 51.42 382 LYS C N 1
ATOM 11094 C CA . LYS C 1 385 ? -9.130 -99.087 -17.465 1.00 51.66 382 LYS C CA 1
ATOM 11095 C C . LYS C 1 385 ? -9.093 -100.430 -18.194 1.00 47.65 382 LYS C C 1
ATOM 11096 O O . LYS C 1 385 ? -10.095 -101.145 -18.255 1.00 45.82 382 LYS C O 1
ATOM 11102 N N . PHE C 1 386 ? -7.936 -100.760 -18.757 1.00 44.82 383 PHE C N 1
ATOM 11103 C CA . PHE C 1 386 ? -7.757 -102.032 -19.445 1.00 45.53 383 PHE C CA 1
ATOM 11104 C C . PHE C 1 386 ? -7.936 -103.209 -18.492 1.00 43.14 383 PHE C C 1
ATOM 11105 O O . PHE C 1 386 ? -7.647 -103.107 -17.302 1.00 40.21 383 PHE C O 1
ATOM 11113 N N . THR C 1 387 ? -8.410 -104.328 -19.028 1.00 43.80 384 THR C N 1
ATOM 11114 C CA . THR C 1 387 ? -8.707 -105.501 -18.216 1.00 47.59 384 THR C CA 1
ATOM 11115 C C . THR C 1 387 ? -7.801 -106.669 -18.583 1.00 48.61 384 THR C C 1
ATOM 11116 O O . THR C 1 387 ? -7.034 -106.594 -19.543 1.00 49.92 384 THR C O 1
ATOM 11120 N N . GLY C 1 388 ? -7.894 -107.750 -17.813 1.00 47.17 385 GLY C N 1
ATOM 11121 C CA . GLY C 1 388 ? -7.168 -108.965 -18.126 1.00 43.72 385 GLY C CA 1
ATOM 11122 C C . GLY C 1 388 ? -5.750 -109.024 -17.593 1.00 42.48 385 GLY C C 1
ATOM 11123 O O . GLY C 1 388 ? -5.107 -110.072 -17.661 1.00 44.71 385 GLY C O 1
ATOM 11124 N N . ILE C 1 389 ? -5.246 -107.907 -17.079 1.00 40.39 386 ILE C N 1
ATOM 11125 C CA . ILE C 1 389 ? -3.939 -107.906 -16.435 1.00 37.80 386 ILE C CA 1
ATOM 11126 C C . ILE C 1 389 ? -4.048 -108.733 -15.157 1.00 36.09 386 ILE C C 1
ATOM 11127 O O . ILE C 1 389 ? -4.751 -108.353 -14.223 1.00 36.51 386 ILE C O 1
ATOM 11132 N N . PRO C 1 390 ? -3.361 -109.882 -15.119 1.00 35.93 387 PRO C N 1
ATOM 11133 C CA . PRO C 1 390 ? -3.624 -110.881 -14.081 1.00 37.42 387 PRO C CA 1
ATOM 11134 C C . PRO C 1 390 ? -2.655 -110.902 -12.891 1.00 34.10 387 PRO C C 1
ATOM 11135 O O . PRO C 1 390 ? -1.500 -110.496 -12.993 1.00 30.15 387 PRO C O 1
ATOM 11139 N N . ASN C 1 391 ? -3.168 -111.378 -11.760 1.00 33.56 388 ASN C N 1
ATOM 11140 C CA . ASN C 1 391 ? -2.354 -111.866 -10.658 1.00 30.46 388 ASN C CA 1
ATOM 11141 C C . ASN C 1 391 ? -2.315 -113.385 -10.765 1.00 29.59 388 ASN C C 1
ATOM 11142 O O . ASN C 1 391 ? -3.311 -114.004 -11.144 1.00 27.20 388 ASN C O 1
ATOM 11147 N N . PHE C 1 392 ? -1.176 -113.982 -10.427 1.00 28.73 389 PHE C N 1
ATOM 11148 C CA . PHE C 1 392 ? -1.006 -115.432 -10.511 1.00 27.18 389 PHE C CA 1
ATOM 11149 C C . PHE C 1 392 ? -0.808 -116.051 -9.138 1.00 28.28 389 PHE C C 1
ATOM 11150 O O . PHE C 1 392 ? -0.191 -115.448 -8.264 1.00 26.61 389 PHE C O 1
ATOM 11158 N N . ALA C 1 393 ? -1.313 -117.268 -8.954 1.00 30.47 390 ALA C N 1
ATOM 11159 C CA . ALA C 1 393 ? -1.178 -117.955 -7.673 1.00 26.28 390 ALA C CA 1
ATOM 11160 C C . ALA C 1 393 ? 0.274 -118.007 -7.195 1.00 25.78 390 ALA C C 1
ATOM 11161 O O . ALA C 1 393 ? 1.154 -118.512 -7.893 1.00 22.45 390 ALA C O 1
ATOM 11163 N N . SER C 1 394 ? 0.516 -117.484 -6.000 1.00 26.57 391 SER C N 1
ATOM 11164 C CA . SER C 1 394 ? 1.836 -117.575 -5.397 1.00 26.60 391 SER C CA 1
ATOM 11165 C C . SER C 1 394 ? 2.244 -119.039 -5.227 1.00 26.48 391 SER C C 1
ATOM 11166 O O . SER C 1 394 ? 1.405 -119.899 -4.953 1.00 26.69 391 SER C O 1
ATOM 11169 N N . GLU C 1 395 ? 3.534 -119.311 -5.389 1.00 25.62 392 GLU C N 1
ATOM 11170 C CA . GLU C 1 395 ? 4.056 -120.671 -5.343 1.00 26.35 392 GLU C CA 1
ATOM 11171 C C . GLU C 1 395 ? 5.003 -120.852 -4.160 1.00 28.43 392 GLU C C 1
ATOM 11172 O O . GLU C 1 395 ? 5.294 -121.974 -3.753 1.00 30.38 392 GLU C O 1
ATOM 11178 N N . LEU C 1 396 ? 5.475 -119.737 -3.609 1.00 26.04 393 LEU C N 1
ATOM 11179 C CA . LEU C 1 396 ? 6.382 -119.751 -2.468 1.00 26.66 393 LEU C CA 1
ATOM 11180 C C . LEU C 1 396 ? 5.878 -118.772 -1.417 1.00 27.31 393 LEU C C 1
ATOM 11181 O O . LEU C 1 396 ? 5.368 -117.707 -1.753 1.00 28.61 393 LEU C O 1
ATOM 11186 N N . PHE C 1 397 ? 6.037 -119.127 -0.148 1.00 24.67 394 PHE C N 1
ATOM 11187 C CA . PHE C 1 397 ? 5.430 -118.367 0.934 1.00 23.63 394 PHE C CA 1
ATOM 11188 C C . PHE C 1 397 ? 6.379 -118.215 2.114 1.00 23.19 394 PHE C C 1
ATOM 11189 O O . PHE C 1 397 ? 7.100 -119.146 2.464 1.00 20.61 394 PHE C O 1
ATOM 11197 N N . ARG C 1 398 ? 6.373 -117.036 2.725 1.00 24.01 395 ARG C N 1
ATOM 11198 C CA . ARG C 1 398 ? 7.161 -116.789 3.927 1.00 26.08 395 ARG C CA 1
ATOM 11199 C C . ARG C 1 398 ? 6.473 -115.792 4.835 1.00 28.81 395 ARG C C 1
ATOM 11200 O O . ARG C 1 398 ? 5.824 -114.854 4.369 1.00 32.03 395 ARG C O 1
ATOM 11208 N N . LEU C 1 399 ? 6.605 -116.005 6.138 1.00 25.19 396 LEU C N 1
ATOM 11209 C CA . LEU C 1 399 ? 6.127 -115.028 7.093 1.00 25.57 396 LEU C CA 1
ATOM 11210 C C . LEU C 1 399 ? 7.121 -113.878 7.099 1.00 25.40 396 LEU C C 1
ATOM 11211 O O . LEU C 1 399 ? 8.330 -114.088 6.967 1.00 24.04 396 LEU C O 1
ATOM 11216 N N . VAL C 1 400 ? 6.617 -112.662 7.240 1.00 25.77 397 VAL C N 1
ATOM 11217 C CA . VAL C 1 400 ? 7.490 -111.497 7.289 1.00 26.91 397 VAL C CA 1
ATOM 11218 C C . VAL C 1 400 ? 7.201 -110.713 8.568 1.00 29.64 397 VAL C C 1
ATOM 11219 O O . VAL C 1 400 ? 6.043 -110.466 8.906 1.00 29.41 397 VAL C O 1
ATOM 11223 N N . ARG C 1 401 ? 8.259 -110.359 9.294 1.00 35.82 398 ARG C N 1
ATOM 11224 C CA . ARG C 1 401 ? 8.130 -109.604 10.543 1.00 41.73 398 ARG C CA 1
ATOM 11225 C C . ARG C 1 401 ? 9.350 -108.715 10.779 1.00 43.87 398 ARG C C 1
ATOM 11226 O O . ARG C 1 401 ? 10.280 -108.698 9.974 1.00 42.85 398 ARG C O 1
ATOM 11234 N N . LEU C 1 402 ? 9.339 -107.984 11.890 1.00 47.28 399 LEU C N 1
ATOM 11235 C CA . LEU C 1 402 ? 10.464 -107.137 12.278 1.00 52.10 399 LEU C CA 1
ATOM 11236 C C . LEU C 1 402 ? 11.025 -107.534 13.638 1.00 56.45 399 LEU C C 1
ATOM 11237 O O . LEU C 1 402 ? 10.300 -108.047 14.493 1.00 54.92 399 LEU C O 1
ATOM 11242 N N . LYS C 1 403 ? 12.317 -107.290 13.834 1.00 61.62 400 LYS C N 1
ATOM 11243 C CA . LYS C 1 403 ? 12.924 -107.432 15.151 1.00 68.26 400 LYS C CA 1
ATOM 11244 C C . LYS C 1 403 ? 12.792 -106.114 15.904 1.00 72.27 400 LYS C C 1
ATOM 11245 O O . LYS C 1 403 ? 12.982 -106.055 17.117 1.00 74.64 400 LYS C O 1
ATOM 11251 N N . ASP C 1 404 ? 12.467 -105.057 15.165 1.00 73.24 401 ASP C N 1
ATOM 11252 C CA . ASP C 1 404 ? 12.162 -103.758 15.750 1.00 74.45 401 ASP C CA 1
ATOM 11253 C C . ASP C 1 404 ? 10.681 -103.454 15.546 1.00 74.23 401 ASP C C 1
ATOM 11254 O O . ASP C 1 404 ? 10.291 -102.894 14.521 1.00 73.98 401 ASP C O 1
ATOM 11259 N N . PRO C 1 405 ? 9.850 -103.827 16.528 1.00 74.12 402 PRO C N 1
ATOM 11260 C CA . PRO C 1 405 ? 8.387 -103.748 16.432 1.00 74.62 402 PRO C CA 1
ATOM 11261 C C . PRO C 1 405 ? 7.847 -102.335 16.205 1.00 73.51 402 PRO C C 1
ATOM 11262 O O . PRO C 1 405 ? 6.671 -102.186 15.877 1.00 74.19 402 PRO C O 1
ATOM 11266 N N . LEU C 1 406 ? 8.688 -101.320 16.370 1.00 72.11 403 LEU C N 1
ATOM 11267 C CA . LEU C 1 406 ? 8.240 -99.936 16.238 1.00 70.59 403 LEU C CA 1
ATOM 11268 C C . LEU C 1 406 ? 8.190 -99.462 14.786 1.00 67.54 403 LEU C C 1
ATOM 11269 O O . LEU C 1 406 ? 7.923 -98.290 14.519 1.00 69.33 403 LEU C O 1
ATOM 11274 N N . LYS C 1 407 ? 8.442 -100.372 13.851 1.00 61.86 404 LYS C N 1
ATOM 11275 C CA . LYS C 1 407 ? 8.425 -100.028 12.432 1.00 58.43 404 LYS C CA 1
ATOM 11276 C C . LYS C 1 407 ? 7.294 -100.745 11.693 1.00 53.89 404 LYS C C 1
ATOM 11277 O O . LYS C 1 407 ? 7.291 -100.812 10.465 1.00 52.79 404 LYS C O 1
ATOM 11283 N N . GLN C 1 408 ? 6.339 -101.280 12.445 1.00 51.78 405 GLN C N 1
ATOM 11284 C CA . GLN C 1 408 ? 5.229 -102.023 11.858 1.00 53.73 405 GLN C CA 1
ATOM 11285 C C . GLN C 1 408 ? 4.534 -101.226 10.757 1.00 53.52 405 GLN C C 1
ATOM 11286 O O . GLN C 1 408 ? 4.241 -101.757 9.686 1.00 53.02 405 GLN C O 1
ATOM 11292 N N . LYS C 1 409 ? 4.275 -99.951 11.030 1.00 52.46 406 LYS C N 1
ATOM 11293 C CA . LYS C 1 409 ? 3.633 -99.069 10.062 1.00 52.49 406 LYS C CA 1
ATOM 11294 C C . LYS C 1 409 ? 4.442 -98.989 8.770 1.00 45.59 406 LYS C C 1
ATOM 11295 O O . LYS C 1 409 ? 3.896 -99.116 7.675 1.00 44.56 406 LYS C O 1
ATOM 11301 N N . ALA C 1 410 ? 5.747 -98.776 8.907 1.00 39.50 407 ALA C N 1
ATOM 11302 C CA . ALA C 1 410 ? 6.628 -98.682 7.750 1.00 36.43 407 ALA C CA 1
ATOM 11303 C C . ALA C 1 410 ? 6.644 -99.988 6.953 1.00 34.75 407 ALA C C 1
ATOM 11304 O O . ALA C 1 410 ? 6.547 -99.974 5.729 1.00 37.18 407 ALA C O 1
ATOM 11306 N N . LEU C 1 411 ? 6.763 -101.114 7.648 1.00 33.68 408 LEU C N 1
ATOM 11307 C CA . LEU C 1 411 ? 6.722 -102.411 6.982 1.00 33.34 408 LEU C CA 1
ATOM 11308 C C . LEU C 1 411 ? 5.483 -102.516 6.088 1.00 34.41 408 LEU C C 1
ATOM 11309 O O . LEU C 1 411 ? 5.597 -102.757 4.886 1.00 33.69 408 LEU C O 1
ATOM 11314 N N . LEU C 1 412 ? 4.307 -102.315 6.679 1.00 36.14 409 LEU C N 1
ATOM 11315 C CA . LEU C 1 412 ? 3.040 -102.382 5.946 1.00 37.18 409 LEU C CA 1
ATOM 11316 C C . LEU C 1 412 ? 2.966 -101.406 4.776 1.00 38.10 409 LEU C C 1
ATOM 11317 O O . LEU C 1 412 ? 2.546 -101.776 3.685 1.00 42.17 409 LEU C O 1
ATOM 11322 N N . LYS C 1 413 ? 3.353 -100.158 5.003 1.00 37.53 410 LYS C N 1
ATOM 11323 C CA . LYS C 1 413 ? 3.369 -99.184 3.923 1.00 41.52 410 LYS C CA 1
ATOM 11324 C C . LYS C 1 413 ? 4.314 -99.639 2.812 1.00 39.67 410 LYS C C 1
ATOM 11325 O O . LYS C 1 413 ? 3.994 -99.527 1.627 1.00 37.21 410 LYS C O 1
ATOM 11331 N N . GLY C 1 414 ? 5.476 -100.154 3.203 1.00 37.35 411 GLY C N 1
ATOM 11332 C CA . GLY C 1 414 ? 6.441 -100.654 2.244 1.00 34.46 411 GLY C CA 1
ATOM 11333 C C . GLY C 1 414 ? 5.897 -101.829 1.454 1.00 31.08 411 GLY C C 1
ATOM 11334 O O . GLY C 1 414 ? 5.964 -101.847 0.223 1.00 19.17 411 GLY C O 1
ATOM 11335 N N . LEU C 1 415 ? 5.347 -102.806 2.171 1.00 27.83 412 LEU C N 1
ATOM 11336 C CA . LEU C 1 415 ? 4.845 -104.031 1.562 1.00 26.38 412 LEU C CA 1
ATOM 11337 C C . LEU C 1 415 ? 3.647 -103.766 0.658 1.00 29.69 412 LEU C C 1
ATOM 11338 O O . LEU C 1 415 ? 3.533 -104.352 -0.419 1.00 30.81 412 LEU C O 1
ATOM 11343 N N . THR C 1 416 ? 2.753 -102.886 1.099 1.00 30.62 413 THR C N 1
ATOM 11344 C CA . THR C 1 416 ? 1.638 -102.447 0.266 1.00 33.88 413 THR C CA 1
ATOM 11345 C C . THR C 1 416 ? 2.140 -101.881 -1.060 1.00 33.08 413 THR C C 1
ATOM 11346 O O . THR C 1 416 ? 1.715 -102.310 -2.133 1.00 35.62 413 THR C O 1
ATOM 11350 N N . GLN C 1 417 ? 3.051 -100.918 -0.978 1.00 30.84 414 GLN C N 1
ATOM 11351 C CA . GLN C 1 417 ? 3.628 -100.316 -2.173 1.00 30.18 414 GLN C CA 1
ATOM 11352 C C . GLN C 1 417 ? 4.313 -101.376 -3.036 1.00 29.55 414 GLN C C 1
ATOM 11353 O O . GLN C 1 417 ? 4.141 -101.408 -4.253 1.00 29.19 414 GLN C O 1
ATOM 11359 N N . LEU C 1 418 ? 5.096 -102.240 -2.399 1.00 27.11 415 LEU C N 1
ATOM 11360 C CA . LEU C 1 418 ? 5.737 -103.335 -3.115 1.00 26.87 415 LEU C CA 1
ATOM 11361 C C . LEU C 1 418 ? 4.703 -104.192 -3.830 1.00 27.50 415 LEU C C 1
ATOM 11362 O O . LEU C 1 418 ? 4.897 -104.576 -4.983 1.00 27.70 415 LEU C O 1
ATOM 11367 N N . SER C 1 419 ? 3.598 -104.469 -3.145 1.00 29.36 416 SER C N 1
ATOM 11368 C CA . SER C 1 419 ? 2.522 -105.288 -3.698 1.00 29.04 416 SER C CA 1
ATOM 11369 C C . SER C 1 419 ? 1.897 -104.647 -4.932 1.00 29.51 416 SER C C 1
ATOM 11370 O O . SER C 1 419 ? 1.587 -105.323 -5.913 1.00 26.80 416 SER C O 1
ATOM 11373 N N . GLU C 1 420 ? 1.713 -103.334 -4.880 1.00 31.44 417 GLU C N 1
ATOM 11374 C CA . GLU C 1 420 ? 1.095 -102.620 -5.989 1.00 32.65 417 GLU C CA 1
ATOM 11375 C C . GLU C 1 420 ? 2.018 -102.563 -7.204 1.00 27.84 417 GLU C C 1
ATOM 11376 O O . GLU C 1 420 ? 1.556 -102.430 -8.337 1.00 27.58 417 GLU C O 1
ATOM 11382 N N . GLU C 1 421 ? 3.320 -102.686 -6.962 1.00 25.82 418 GLU C N 1
ATOM 11383 C CA . GLU C 1 421 ? 4.304 -102.723 -8.039 1.00 24.95 418 GLU C CA 1
ATOM 11384 C C . GLU C 1 421 ? 4.634 -104.154 -8.494 1.00 27.40 418 GLU C C 1
ATOM 11385 O O . GLU C 1 421 ? 5.573 -104.365 -9.255 1.00 27.78 418 GLU C O 1
ATOM 11391 N N . GLY C 1 422 ? 3.858 -105.128 -8.022 1.00 27.96 419 GLY C N 1
ATOM 11392 C CA . GLY C 1 422 ? 4.014 -106.511 -8.450 1.00 28.71 419 GLY C CA 1
ATOM 11393 C C . GLY C 1 422 ? 5.253 -107.238 -7.938 1.00 29.38 419 GLY C C 1
ATOM 11394 O O . GLY C 1 422 ? 5.611 -108.299 -8.447 1.00 31.00 419 GLY C O 1
ATOM 11395 N N . ALA C 1 423 ? 5.909 -106.680 -6.927 1.00 24.30 420 ALA C N 1
ATOM 11396 C CA . ALA C 1 423 ? 7.135 -107.269 -6.410 1.00 20.71 420 ALA C CA 1
ATOM 11397 C C . ALA C 1 423 ? 6.834 -108.470 -5.522 1.00 24.20 420 ALA C C 1
ATOM 11398 O O . ALA C 1 423 ? 7.672 -109.349 -5.349 1.00 20.81 420 ALA C O 1
ATOM 11400 N N . THR C 1 424 ? 5.631 -108.497 -4.961 1.00 25.87 421 THR C N 1
ATOM 11401 C CA . THR C 1 424 ? 5.222 -109.581 -4.082 1.00 24.42 421 THR C CA 1
ATOM 11402 C C . THR C 1 424 ? 3.712 -109.572 -3.957 1.00 25.11 421 THR C C 1
ATOM 11403 O O . THR C 1 424 ? 3.053 -108.587 -4.302 1.00 26.30 421 THR C O 1
ATOM 11407 N N . GLN C 1 425 ? 3.156 -110.671 -3.463 1.00 25.67 422 GLN C N 1
ATOM 11408 C CA . GLN C 1 425 ? 1.768 -110.656 -3.023 1.00 26.00 422 GLN C CA 1
ATOM 11409 C C . GLN C 1 425 ? 1.772 -110.623 -1.501 1.00 25.58 422 GLN C C 1
ATOM 11410 O O . GLN C 1 425 ? 2.735 -111.064 -0.870 1.00 30.95 422 GLN C O 1
ATOM 11416 N N . LEU C 1 426 ? 0.716 -110.076 -0.911 1.00 26.08 423 LEU C N 1
ATOM 11417 C CA . LEU C 1 426 ? 0.648 -109.929 0.542 1.00 27.02 423 LEU C CA 1
ATOM 11418 C C . LEU C 1 426 ? -0.627 -110.553 1.091 1.00 29.11 423 LEU C C 1
ATOM 11419 O O . LEU C 1 426 ? -1.710 -110.321 0.558 1.00 32.38 423 LEU C O 1
ATOM 11424 N N . PHE C 1 427 ? -0.495 -111.335 2.161 1.00 26.76 424 PHE C N 1
ATOM 11425 C CA . PHE C 1 427 ? -1.640 -112.036 2.743 1.00 25.48 424 PHE C CA 1
ATOM 11426 C C . PHE C 1 427 ? -1.784 -111.784 4.229 1.00 26.26 424 PHE C C 1
ATOM 11427 O O . PHE C 1 427 ? -0.811 -111.840 4.973 1.00 29.73 424 PHE C O 1
ATOM 11435 N N . ARG C 1 428 ? -3.014 -111.519 4.654 1.00 26.16 425 ARG C N 1
ATOM 11436 C CA . ARG C 1 428 ? -3.329 -111.318 6.061 1.00 27.52 425 ARG C CA 1
ATOM 11437 C C . ARG C 1 428 ? -4.262 -112.429 6.524 1.00 27.86 425 ARG C C 1
ATOM 11438 O O . ARG C 1 428 ? -5.453 -112.399 6.212 1.00 31.84 425 ARG C O 1
ATOM 11446 N N . PRO C 1 429 ? -3.728 -113.419 7.262 1.00 28.70 426 PRO C N 1
ATOM 11447 C CA . PRO C 1 429 ? -4.574 -114.516 7.756 1.00 30.69 426 PRO C CA 1
ATOM 11448 C C . PRO C 1 429 ? -5.677 -113.998 8.680 1.00 32.72 426 PRO C C 1
ATOM 11449 O O . PRO C 1 429 ? -5.457 -113.045 9.431 1.00 34.47 426 PRO C O 1
ATOM 11453 N N . LEU C 1 430 ? -6.846 -114.627 8.627 1.00 34.79 427 LEU C N 1
ATOM 11454 C CA . LEU C 1 430 ? -8.008 -114.171 9.391 1.00 40.01 427 LEU C CA 1
ATOM 11455 C C . LEU C 1 430 ? -7.868 -114.285 10.911 1.00 42.59 427 LEU C C 1
ATOM 11456 O O . LEU C 1 430 ? -8.484 -113.515 11.652 1.00 44.00 427 LEU C O 1
ATOM 11461 N N . ASP C 1 431 ? -7.072 -115.243 11.373 1.00 40.57 428 ASP C N 1
ATOM 11462 C CA . ASP C 1 431 ? -7.025 -115.556 12.798 1.00 45.39 428 ASP C CA 1
ATOM 11463 C C . ASP C 1 431 ? -5.795 -115.007 13.514 1.00 47.18 428 ASP C C 1
ATOM 11464 O O . ASP C 1 431 ? -5.519 -115.376 14.655 1.00 48.51 428 ASP C O 1
ATOM 11469 N N . SER C 1 432 ? -5.062 -114.123 12.848 1.00 45.84 429 SER C N 1
ATOM 11470 C CA . SER C 1 432 ? -3.882 -113.523 13.459 1.00 42.56 429 SER C CA 1
ATOM 11471 C C . SER C 1 432 ? -3.493 -112.207 12.795 1.00 41.78 429 SER C C 1
ATOM 11472 O O . SER C 1 432 ? -4.086 -111.799 11.795 1.00 39.91 429 SER C O 1
ATOM 11475 N N . ASN C 1 433 ? -2.487 -111.551 13.363 1.00 42.83 430 ASN C N 1
ATOM 11476 C CA . ASN C 1 433 ? -1.992 -110.288 12.838 1.00 43.81 430 ASN C CA 1
ATOM 11477 C C . ASN C 1 433 ? -0.753 -110.490 11.972 1.00 38.96 430 ASN C C 1
ATOM 11478 O O . ASN C 1 433 ? -0.051 -109.534 11.649 1.00 41.37 430 ASN C O 1
ATOM 11483 N N . GLU C 1 434 ? -0.489 -111.736 11.595 1.00 32.96 431 GLU C N 1
ATOM 11484 C CA . GLU C 1 434 ? 0.724 -112.062 10.847 1.00 33.92 431 GLU C CA 1
ATOM 11485 C C . GLU C 1 434 ? 0.662 -111.645 9.379 1.00 30.69 431 GLU C C 1
ATOM 11486 O O . GLU C 1 434 ? -0.412 -111.551 8.791 1.00 30.99 431 GLU C O 1
ATOM 11492 N N . LEU C 1 435 ? 1.828 -111.405 8.791 1.00 30.01 432 LEU C N 1
ATOM 11493 C CA . LEU C 1 435 ? 1.915 -111.062 7.378 1.00 31.01 432 LEU C CA 1
ATOM 11494 C C . LEU C 1 435 ? 2.688 -112.143 6.631 1.00 29.79 432 LEU C C 1
ATOM 11495 O O . LEU C 1 435 ? 3.813 -112.485 7.003 1.00 29.22 432 LEU C O 1
ATOM 11500 N N . ILE C 1 436 ? 2.070 -112.685 5.587 1.00 26.64 433 ILE C N 1
ATOM 11501 C CA . ILE C 1 436 ? 2.704 -113.702 4.758 1.00 23.39 433 ILE C CA 1
ATOM 11502 C C . ILE C 1 436 ? 2.943 -113.153 3.359 1.00 20.44 433 ILE C C 1
ATOM 11503 O O . ILE C 1 436 ? 2.066 -112.532 2.763 1.00 23.26 433 ILE C O 1
ATOM 11508 N N . LEU C 1 437 ? 4.146 -113.358 2.850 1.00 19.31 434 LEU C N 1
ATOM 11509 C CA . LEU C 1 437 ? 4.458 -112.961 1.489 1.00 25.61 434 LEU C CA 1
ATOM 11510 C C . LEU C 1 437 ? 4.339 -114.160 0.560 1.00 26.28 434 LEU C C 1
ATOM 11511 O O . LEU C 1 437 ? 4.756 -115.266 0.901 1.00 28.59 434 LEU C O 1
ATOM 11516 N N . GLY C 1 438 ? 3.753 -113.925 -0.608 1.00 25.41 435 GLY C N 1
ATOM 11517 C CA . GLY C 1 438 ? 3.648 -114.932 -1.641 1.00 25.21 435 GLY C CA 1
ATOM 11518 C C . GLY C 1 438 ? 4.468 -114.521 -2.847 1.00 25.34 435 GLY C C 1
ATOM 11519 O O . GLY C 1 438 ? 4.354 -113.400 -3.342 1.00 26.91 435 GLY C O 1
ATOM 11520 N N . ALA C 1 439 ? 5.317 -115.430 -3.309 1.00 21.91 436 ALA C N 1
ATOM 11521 C CA . ALA C 1 439 ? 6.153 -115.171 -4.464 1.00 21.94 436 ALA C CA 1
ATOM 11522 C C . ALA C 1 439 ? 5.963 -116.271 -5.490 1.00 23.48 436 ALA C C 1
ATOM 11523 O O . ALA C 1 439 ? 5.541 -117.373 -5.158 1.00 25.37 436 ALA C O 1
ATOM 11525 N N . VAL C 1 440 ? 6.266 -115.953 -6.741 1.00 25.18 437 VAL C N 1
ATOM 11526 C CA . VAL C 1 440 ? 6.291 -116.936 -7.807 1.00 25.41 437 VAL C CA 1
ATOM 11527 C C . VAL C 1 440 ? 7.723 -117.430 -7.939 1.00 26.73 437 VAL C C 1
ATOM 11528 O O . VAL C 1 440 ? 7.975 -118.631 -8.056 1.00 25.85 437 VAL C O 1
ATOM 11532 N N . GLY C 1 441 ? 8.664 -116.490 -7.892 1.00 24.27 438 GLY C N 1
ATOM 11533 C CA . GLY C 1 441 ? 10.076 -116.816 -7.970 1.00 17.78 438 GLY C CA 1
ATOM 11534 C C . GLY C 1 441 ? 10.829 -116.461 -6.704 1.00 18.21 438 GLY C C 1
ATOM 11535 O O . GLY C 1 441 ? 10.536 -115.454 -6.054 1.00 16.02 438 GLY C O 1
ATOM 11536 N N . LEU C 1 442 ? 11.815 -117.285 -6.358 1.00 18.18 439 LEU C N 1
ATOM 11537 C CA . LEU C 1 442 ? 12.592 -117.088 -5.135 1.00 22.03 439 LEU C CA 1
ATOM 11538 C C . LEU C 1 442 ? 13.230 -115.697 -5.059 1.00 23.87 439 LEU C C 1
ATOM 11539 O O . LEU C 1 442 ? 13.363 -115.116 -3.979 1.00 21.91 439 LEU C O 1
ATOM 11544 N N . LEU C 1 443 ? 13.620 -115.153 -6.205 1.00 23.90 440 LEU C N 1
ATOM 11545 C CA . LEU C 1 443 ? 14.272 -113.845 -6.214 1.00 24.41 440 LEU C CA 1
ATOM 11546 C C . LEU C 1 443 ? 13.419 -112.743 -5.574 1.00 22.98 440 LEU C C 1
ATOM 11547 O O . LEU C 1 443 ? 13.959 -111.813 -4.981 1.00 27.12 440 LEU C O 1
ATOM 11552 N N . GLN C 1 444 ? 12.097 -112.847 -5.690 1.00 21.85 441 GLN C N 1
ATOM 11553 C CA . GLN C 1 444 ? 11.202 -111.794 -5.204 1.00 23.39 441 GLN C CA 1
ATOM 11554 C C . GLN C 1 444 ? 11.421 -111.478 -3.724 1.00 23.73 441 GLN C C 1
ATOM 11555 O O . GLN C 1 444 ? 11.324 -110.325 -3.300 1.00 20.13 441 GLN C O 1
ATOM 11561 N N . PHE C 1 445 ? 11.713 -112.511 -2.943 1.00 24.93 442 PHE C N 1
ATOM 11562 C CA . PHE C 1 445 ? 12.011 -112.341 -1.524 1.00 27.42 442 PHE C CA 1
ATOM 11563 C C . PHE C 1 445 ? 13.242 -111.472 -1.288 1.00 27.77 442 PHE C C 1
ATOM 11564 O O . PHE C 1 445 ? 13.231 -110.592 -0.426 1.00 31.39 442 PHE C O 1
ATOM 11572 N N . ASP C 1 446 ? 14.304 -111.722 -2.047 1.00 24.59 443 ASP C N 1
ATOM 11573 C CA . ASP C 1 446 ? 15.517 -110.915 -1.926 1.00 29.13 443 ASP C CA 1
ATOM 11574 C C . ASP C 1 446 ? 15.242 -109.468 -2.315 1.00 24.97 443 ASP C C 1
ATOM 11575 O O . ASP C 1 446 ? 15.621 -108.540 -1.602 1.00 23.53 443 ASP C O 1
ATOM 11580 N N . VAL C 1 447 ? 14.574 -109.283 -3.448 1.00 27.91 444 VAL C N 1
ATOM 11581 C CA . VAL C 1 447 ? 14.246 -107.949 -3.932 1.00 28.15 444 VAL C CA 1
ATOM 11582 C C . VAL C 1 447 ? 13.400 -107.187 -2.919 1.00 29.52 444 VAL C C 1
ATOM 11583 O O . VAL C 1 447 ? 13.603 -105.991 -2.709 1.00 32.70 444 VAL C O 1
ATOM 11587 N N . VAL C 1 448 ? 12.448 -107.877 -2.298 1.00 26.17 445 VAL C N 1
ATOM 11588 C CA . VAL C 1 448 ? 11.575 -107.237 -1.321 1.00 28.56 445 VAL C CA 1
ATOM 11589 C C . VAL C 1 448 ? 12.346 -106.838 -0.061 1.00 30.09 445 VAL C C 1
ATOM 11590 O O . VAL C 1 448 ? 12.196 -105.722 0.436 1.00 32.33 445 VAL C O 1
ATOM 11594 N N . ALA C 1 449 ? 13.172 -107.746 0.448 1.00 27.45 446 ALA C N 1
ATOM 11595 C CA . ALA C 1 449 ? 13.973 -107.453 1.630 1.00 27.00 446 ALA C CA 1
ATOM 11596 C C . ALA C 1 449 ? 14.891 -106.260 1.381 1.00 29.11 446 ALA C C 1
ATOM 11597 O O . ALA C 1 449 ? 15.042 -105.387 2.239 1.00 28.43 446 ALA C O 1
ATOM 11599 N N . TYR C 1 450 ? 15.503 -106.226 0.204 1.00 26.83 447 TYR C N 1
ATOM 11600 C CA . TYR C 1 450 ? 16.401 -105.135 -0.123 1.00 30.59 447 TYR C CA 1
ATOM 11601 C C . TYR C 1 450 ? 15.656 -103.817 -0.295 1.00 30.33 447 TYR C C 1
ATOM 11602 O O . TYR C 1 450 ? 16.104 -102.783 0.189 1.00 30.96 447 TYR C O 1
ATOM 11611 N N . ARG C 1 451 ? 14.519 -103.860 -0.982 1.00 28.54 448 ARG C N 1
ATOM 11612 C CA . ARG C 1 451 ? 13.731 -102.659 -1.226 1.00 28.91 448 ARG C CA 1
ATOM 11613 C C . ARG C 1 451 ? 13.147 -102.080 0.058 1.00 26.95 448 ARG C C 1
ATOM 11614 O O . ARG C 1 451 ? 13.075 -100.862 0.219 1.00 26.01 448 ARG C O 1
ATOM 11622 N N . LEU C 1 452 ? 12.727 -102.949 0.970 1.00 26.84 449 LEU C N 1
ATOM 11623 C CA . LEU C 1 452 ? 12.227 -102.483 2.259 1.00 31.17 449 LEU C CA 1
ATOM 11624 C C . LEU C 1 452 ? 13.317 -101.710 3.002 1.00 37.21 449 LEU C C 1
ATOM 11625 O O . LEU C 1 452 ? 13.044 -100.717 3.681 1.00 36.76 449 LEU C O 1
ATOM 11630 N N . GLU C 1 453 ? 14.556 -102.171 2.854 1.00 40.77 450 GLU C N 1
ATOM 11631 C CA . GLU C 1 453 ? 15.707 -101.529 3.477 1.00 44.90 450 GLU C CA 1
ATOM 11632 C C . GLU C 1 453 ? 16.111 -100.233 2.776 1.00 44.94 450 GLU C C 1
ATOM 11633 O O . GLU C 1 453 ? 16.267 -99.192 3.416 1.00 46.91 450 GLU C O 1
ATOM 11639 N N . ASN C 1 454 ? 16.286 -100.305 1.461 1.00 42.07 451 ASN C N 1
ATOM 11640 C CA . ASN C 1 454 ? 16.777 -99.166 0.695 1.00 43.89 451 ASN C CA 1
ATOM 11641 C C . ASN C 1 454 ? 15.765 -98.027 0.601 1.00 45.28 451 ASN C C 1
ATOM 11642 O O . ASN C 1 454 ? 16.145 -96.857 0.588 1.00 47.85 451 ASN C O 1
ATOM 11647 N N . GLU C 1 455 ? 14.478 -98.364 0.552 1.00 41.97 452 GLU C N 1
ATOM 11648 C CA . GLU C 1 455 ? 13.447 -97.364 0.282 1.00 41.98 452 GLU C CA 1
ATOM 11649 C C . GLU C 1 455 ? 12.575 -97.021 1.487 1.00 38.90 452 GLU C C 1
ATOM 11650 O O . GLU C 1 455 ? 12.038 -95.914 1.577 1.00 34.49 452 GLU C O 1
ATOM 11656 N N . TYR C 1 456 ? 12.433 -97.964 2.412 1.00 38.71 453 TYR C N 1
ATOM 11657 C CA . TYR C 1 456 ? 11.577 -97.753 3.576 1.00 36.95 453 TYR C CA 1
ATOM 11658 C C . TYR C 1 456 ? 12.329 -97.882 4.893 1.00 36.59 453 TYR C C 1
ATOM 11659 O O . TYR C 1 456 ? 11.737 -97.804 5.969 1.00 36.27 453 TYR C O 1
ATOM 11668 N N . ASN C 1 457 ? 13.641 -98.060 4.794 1.00 38.30 454 ASN C N 1
ATOM 11669 C CA . ASN C 1 457 ? 14.496 -98.231 5.963 1.00 41.31 454 ASN C CA 1
ATOM 11670 C C . ASN C 1 457 ? 13.912 -99.176 7.004 1.00 39.56 454 ASN C C 1
ATOM 11671 O O . ASN C 1 457 ? 13.847 -98.848 8.188 1.00 37.17 454 ASN C O 1
ATOM 11676 N N . VAL C 1 458 ? 13.484 -100.350 6.555 1.00 38.31 455 VAL C N 1
ATOM 11677 C CA . VAL C 1 458 ? 13.012 -101.377 7.467 1.00 37.15 455 VAL C CA 1
ATOM 11678 C C . VAL C 1 458 ? 13.727 -102.693 7.176 1.00 36.33 455 VAL C C 1
ATOM 11679 O O . VAL C 1 458 ? 13.907 -103.070 6.020 1.00 34.86 455 VAL C O 1
ATOM 11683 N N . LYS C 1 459 ? 14.145 -103.379 8.234 1.00 39.42 456 LYS C N 1
ATOM 11684 C CA . LYS C 1 459 ? 14.861 -104.642 8.103 1.00 44.03 456 LYS C CA 1
ATOM 11685 C C . LYS C 1 459 ? 13.920 -105.793 8.397 1.00 43.59 456 LYS C C 1
ATOM 11686 O O . LYS C 1 459 ? 13.605 -106.060 9.556 1.00 44.60 456 LYS C O 1
ATOM 11692 N N . CYS C 1 460 ? 13.466 -106.477 7.352 1.00 40.66 457 CYS C N 1
ATOM 11693 C CA . CYS C 1 460 ? 12.507 -107.552 7.551 1.00 39.90 457 CYS C CA 1
ATOM 11694 C C . CYS C 1 460 ? 13.206 -108.877 7.819 1.00 37.92 457 CYS C C 1
ATOM 11695 O O . CYS C 1 460 ? 14.368 -109.075 7.458 1.00 36.57 457 CYS C O 1
ATOM 11698 N N . VAL C 1 461 ? 12.485 -109.776 8.472 1.00 36.46 458 VAL C N 1
ATOM 11699 C CA . VAL C 1 461 ? 12.995 -111.102 8.761 1.00 38.78 458 VAL C CA 1
ATOM 11700 C C . VAL C 1 461 ? 12.017 -112.127 8.205 1.00 34.45 458 VAL C C 1
ATOM 11701 O O . VAL C 1 461 ? 10.807 -111.955 8.316 1.00 33.67 458 VAL C O 1
ATOM 11705 N N . TYR C 1 462 ? 12.545 -113.182 7.597 1.00 33.46 459 TYR C N 1
ATOM 11706 C CA . TYR C 1 462 ? 11.710 -114.236 7.034 1.00 32.12 459 TYR C CA 1
ATOM 11707 C C . TYR C 1 462 ? 11.678 -115.469 7.924 1.00 34.56 459 TYR C C 1
ATOM 11708 O O . TYR C 1 462 ? 12.701 -115.871 8.479 1.00 37.76 459 TYR C O 1
ATOM 11717 N N . GLU C 1 463 ? 10.497 -116.062 8.051 1.00 35.60 460 GLU C N 1
ATOM 11718 C CA . GLU C 1 463 ? 10.341 -117.356 8.707 1.00 36.98 460 GLU C CA 1
ATOM 11719 C C . GLU C 1 463 ? 9.513 -118.271 7.815 1.00 32.97 460 GLU C C 1
ATOM 11720 O O . GLU C 1 463 ? 8.559 -117.828 7.167 1.00 28.61 460 GLU C O 1
ATOM 11726 N N . SER C 1 464 ? 9.877 -119.546 7.782 1.00 29.61 461 SER C N 1
ATOM 11727 C CA . SER C 1 464 ? 9.127 -120.521 7.001 1.00 28.37 461 SER C CA 1
ATOM 11728 C C . SER C 1 464 ? 7.698 -120.637 7.517 1.00 28.79 461 SER C C 1
ATOM 11729 O O . SER C 1 464 ? 7.442 -120.437 8.708 1.00 30.64 461 SER C O 1
ATOM 11732 N N . VAL C 1 465 ? 6.767 -120.956 6.620 1.00 26.39 462 VAL C N 1
ATOM 11733 C CA . VAL C 1 465 ? 5.380 -121.194 7.011 1.00 30.23 462 VAL C CA 1
ATOM 11734 C C . VAL C 1 465 ? 4.846 -122.467 6.372 1.00 32.92 462 VAL C C 1
ATOM 11735 O O . VAL C 1 465 ? 5.331 -122.897 5.326 1.00 33.95 462 VAL C O 1
ATOM 11739 N N . ASN C 1 466 ? 3.846 -123.067 7.011 1.00 33.62 463 ASN C N 1
ATOM 11740 C CA . ASN C 1 466 ? 3.217 -124.281 6.498 1.00 32.45 463 ASN C CA 1
ATOM 11741 C C . ASN C 1 466 ? 2.177 -123.954 5.428 1.00 30.70 463 ASN C C 1
ATOM 11742 O O . ASN C 1 466 ? 0.998 -124.264 5.580 1.00 28.05 463 ASN C O 1
ATOM 11747 N N . VAL C 1 467 ? 2.618 -123.303 4.356 1.00 29.10 464 VAL C N 1
ATOM 11748 C CA . VAL C 1 467 ? 1.753 -123.011 3.221 1.00 26.33 464 VAL C CA 1
ATOM 11749 C C . VAL C 1 467 ? 2.489 -123.360 1.935 1.00 27.00 464 VAL C C 1
ATOM 11750 O O . VAL C 1 467 ? 3.602 -122.888 1.706 1.00 25.31 464 VAL C O 1
ATOM 11754 N N . VAL C 1 468 ? 1.869 -124.172 1.087 1.00 27.26 465 VAL C N 1
ATOM 11755 C CA . VAL C 1 468 ? 2.536 -124.597 -0.139 1.00 27.89 465 VAL C CA 1
ATOM 11756 C C . VAL C 1 468 ? 1.886 -124.033 -1.406 1.00 25.63 465 VAL C C 1
ATOM 11757 O O . VAL C 1 468 ? 2.516 -123.986 -2.458 1.00 25.52 465 VAL C O 1
ATOM 11761 N N . THR C 1 469 ? 0.636 -123.597 -1.308 1.00 25.30 466 THR C N 1
ATOM 11762 C CA . THR C 1 469 ? -0.040 -123.050 -2.478 1.00 24.55 466 THR C CA 1
ATOM 11763 C C . THR C 1 469 ? -1.233 -122.182 -2.097 1.00 25.23 466 THR C C 1
ATOM 11764 O O . THR C 1 469 ? -1.669 -122.178 -0.945 1.00 26.91 466 THR C O 1
ATOM 11768 N N . ALA C 1 470 ? -1.760 -121.450 -3.073 1.00 25.12 467 ALA C N 1
ATOM 11769 C CA . ALA C 1 470 ? -2.831 -120.501 -2.824 1.00 23.95 467 ALA C CA 1
ATOM 11770 C C . ALA C 1 470 ? -3.843 -120.464 -3.962 1.00 24.39 467 ALA C C 1
ATOM 11771 O O . ALA C 1 470 ? -3.484 -120.567 -5.133 1.00 23.62 467 ALA C O 1
ATOM 11773 N N A ARG C 1 471 ? -5.112 -120.306 -3.604 0.49 23.92 468 ARG C N 1
ATOM 11774 N N B ARG C 1 471 ? -5.109 -120.304 -3.595 0.51 23.87 468 ARG C N 1
ATOM 11775 C CA A ARG C 1 471 ? -6.185 -120.172 -4.579 0.49 25.81 468 ARG C CA 1
ATOM 11776 C CA B ARG C 1 471 ? -6.193 -120.163 -4.553 0.51 25.82 468 ARG C CA 1
ATOM 11777 C C A ARG C 1 471 ? -7.129 -119.075 -4.108 0.49 26.40 468 ARG C C 1
ATOM 11778 C C B ARG C 1 471 ? -7.092 -119.030 -4.092 0.51 26.39 468 ARG C C 1
ATOM 11779 O O A ARG C 1 471 ? -7.412 -118.966 -2.916 0.49 26.90 468 ARG C O 1
ATOM 11780 O O B ARG C 1 471 ? -7.310 -118.855 -2.895 0.51 26.93 468 ARG C O 1
ATOM 11795 N N . TRP C 1 472 ? -7.616 -118.260 -5.035 1.00 25.38 469 TRP C N 1
ATOM 11796 C CA . TRP C 1 472 ? -8.590 -117.235 -4.689 1.00 27.85 469 TRP C CA 1
ATOM 11797 C C . TRP C 1 472 ? -9.968 -117.878 -4.541 1.00 33.73 469 TRP C C 1
ATOM 11798 O O . TRP C 1 472 ? -10.376 -118.693 -5.370 1.00 36.05 469 TRP C O 1
ATOM 11809 N N . VAL C 1 473 ? -10.659 -117.528 -3.460 1.00 33.56 470 VAL C N 1
ATOM 11810 C CA . VAL C 1 473 ? -11.962 -118.096 -3.150 1.00 36.30 470 VAL C CA 1
ATOM 11811 C C . VAL C 1 473 ? -13.071 -117.257 -3.760 1.00 43.17 470 VAL C C 1
ATOM 11812 O O . VAL C 1 473 ? -13.191 -116.070 -3.468 1.00 42.64 470 VAL C O 1
ATOM 11816 N N . ILE C 1 474 ? -13.880 -117.876 -4.611 1.00 49.55 471 ILE C N 1
ATOM 11817 C CA . ILE C 1 474 ? -15.032 -117.203 -5.195 1.00 53.16 471 ILE C CA 1
ATOM 11818 C C . ILE C 1 474 ? -16.296 -118.015 -4.946 1.00 55.39 471 ILE C C 1
ATOM 11819 O O . ILE C 1 474 ? -16.274 -119.240 -5.003 1.00 55.67 471 ILE C O 1
ATOM 11824 N N . CYS C 1 475 ? -17.392 -117.323 -4.661 1.00 60.14 472 CYS C N 1
ATOM 11825 C CA . CYS C 1 475 ? -18.672 -117.966 -4.387 1.00 64.05 472 CYS C CA 1
ATOM 11826 C C . CYS C 1 475 ? -19.728 -116.891 -4.156 1.00 68.38 472 CYS C C 1
ATOM 11827 O O . CYS C 1 475 ? -19.593 -116.062 -3.258 1.00 67.73 472 CYS C O 1
ATOM 11830 N N . ASP C 1 476 ? -20.773 -116.898 -4.974 1.00 75.60 473 ASP C N 1
ATOM 11831 C CA . ASP C 1 476 ? -21.813 -115.877 -4.882 1.00 82.84 473 ASP C CA 1
ATOM 11832 C C . ASP C 1 476 ? -22.883 -116.221 -3.847 1.00 86.55 473 ASP C C 1
ATOM 11833 O O . ASP C 1 476 ? -23.809 -115.441 -3.621 1.00 87.97 473 ASP C O 1
ATOM 11838 N N . ASP C 1 477 ? -22.747 -117.384 -3.217 1.00 87.28 474 ASP C N 1
ATOM 11839 C CA . ASP C 1 477 ? -23.700 -117.820 -2.202 1.00 88.44 474 ASP C CA 1
ATOM 11840 C C . ASP C 1 477 ? -23.250 -117.395 -0.808 1.00 88.88 474 ASP C C 1
ATOM 11841 O O . ASP C 1 477 ? -22.488 -118.100 -0.148 1.00 89.35 474 ASP C O 1
ATOM 11846 N N . LYS C 1 478 ? -23.735 -116.242 -0.362 1.00 89.43 475 LYS C N 1
ATOM 11847 C CA . LYS C 1 478 ? -23.331 -115.679 0.921 1.00 90.47 475 LYS C CA 1
ATOM 11848 C C . LYS C 1 478 ? -23.626 -116.619 2.090 1.00 89.20 475 LYS C C 1
ATOM 11849 O O . LYS C 1 478 ? -23.008 -116.518 3.151 1.00 88.24 475 LYS C O 1
ATOM 11855 N N . ALA C 1 479 ? -24.571 -117.532 1.889 1.00 88.75 476 ALA C N 1
ATOM 11856 C CA . ALA C 1 479 ? -24.943 -118.489 2.925 1.00 87.33 476 ALA C CA 1
ATOM 11857 C C . ALA C 1 479 ? -23.856 -119.542 3.105 1.00 84.26 476 ALA C C 1
ATOM 11858 O O . ALA C 1 479 ? -23.559 -119.964 4.224 1.00 84.35 476 ALA C O 1
ATOM 11860 N N . VAL C 1 480 ? -23.266 -119.963 1.993 1.00 81.50 477 VAL C N 1
ATOM 11861 C CA . VAL C 1 480 ? -22.193 -120.945 2.020 1.00 79.25 477 VAL C CA 1
ATOM 11862 C C . VAL C 1 480 ? -20.873 -120.280 2.395 1.00 75.63 477 VAL C C 1
ATOM 11863 O O . VAL C 1 480 ? -20.075 -120.837 3.150 1.00 73.99 477 VAL C O 1
ATOM 11867 N N . LEU C 1 481 ? -20.657 -119.081 1.867 1.00 73.87 478 LEU C N 1
ATOM 11868 C CA . LEU C 1 481 ? -19.402 -118.367 2.067 1.00 73.16 478 LEU C CA 1
ATOM 11869 C C . LEU C 1 481 ? -19.128 -118.063 3.538 1.00 72.41 478 LEU C C 1
ATOM 11870 O O . LEU C 1 481 ? -17.988 -118.162 3.994 1.00 70.22 478 LEU C O 1
ATOM 11875 N N . GLU C 1 482 ? -20.173 -117.698 4.277 1.00 73.70 479 GLU C N 1
ATOM 11876 C CA . GLU C 1 482 ? -20.026 -117.359 5.691 1.00 73.59 479 GLU C CA 1
ATOM 11877 C C . GLU C 1 482 ? -19.632 -118.574 6.534 1.00 71.22 479 GLU C C 1
ATOM 11878 O O . GLU C 1 482 ? -18.849 -118.457 7.479 1.00 70.02 479 GLU C O 1
ATOM 11884 N N . ARG C 1 483 ? -20.175 -119.738 6.189 1.00 69.84 480 ARG C N 1
ATOM 11885 C CA . ARG C 1 483 ? -19.862 -120.967 6.907 1.00 70.18 480 ARG C CA 1
ATOM 11886 C C . ARG C 1 483 ? -18.448 -121.421 6.573 1.00 63.80 480 ARG C C 1
ATOM 11887 O O . ARG C 1 483 ? -17.684 -121.813 7.455 1.00 61.33 480 ARG C O 1
ATOM 11895 N N . PHE C 1 484 ? -18.113 -121.360 5.289 1.00 60.42 481 PHE C N 1
ATOM 11896 C CA . PHE C 1 484 ? -16.753 -121.602 4.825 1.00 56.18 481 PHE C CA 1
ATOM 11897 C C . PHE C 1 484 ? -15.757 -120.780 5.641 1.00 53.58 481 PHE C C 1
ATOM 11898 O O . PHE C 1 484 ? -14.793 -121.319 6.188 1.00 51.18 481 PHE C O 1
ATOM 11906 N N . ASN C 1 485 ? -16.005 -119.476 5.723 1.00 52.66 482 ASN C N 1
ATOM 11907 C CA . ASN C 1 485 ? -15.158 -118.571 6.491 1.00 51.17 482 ASN C CA 1
ATOM 11908 C C . ASN C 1 485 ? -15.038 -118.967 7.956 1.00 51.94 482 ASN C C 1
ATOM 11909 O O . ASN C 1 485 ? -13.957 -118.892 8.534 1.00 52.20 482 ASN C O 1
ATOM 11914 N N . GLN C 1 486 ? -16.150 -119.380 8.556 1.00 53.78 483 GLN C N 1
ATOM 11915 C CA . GLN C 1 486 ? -16.146 -119.814 9.949 1.00 59.12 483 GLN C CA 1
ATOM 11916 C C . GLN C 1 486 ? -15.299 -121.064 10.128 1.00 60.65 483 GLN C C 1
ATOM 11917 O O . GLN C 1 486 ? -14.485 -121.152 11.049 1.00 63.23 483 GLN C O 1
ATOM 11923 N N . GLU C 1 487 ? -15.492 -122.027 9.235 1.00 57.55 484 GLU C N 1
ATOM 11924 C CA . GLU C 1 487 ? -14.876 -123.340 9.376 1.00 56.04 484 GLU C CA 1
ATOM 11925 C C . GLU C 1 487 ? -13.421 -123.384 8.926 1.00 47.92 484 GLU C C 1
ATOM 11926 O O . GLU C 1 487 ? -12.595 -124.054 9.540 1.00 42.13 484 GLU C O 1
ATOM 11932 N N . GLN C 1 488 ? -13.111 -122.671 7.851 1.00 48.56 485 GLN C N 1
ATOM 11933 C CA . GLN C 1 488 ? -11.776 -122.729 7.269 1.00 43.56 485 GLN C CA 1
ATOM 11934 C C . GLN C 1 488 ? -10.953 -121.472 7.531 1.00 40.92 485 GLN C C 1
ATOM 11935 O O . GLN C 1 488 ? -9.946 -121.239 6.858 1.00 38.92 485 GLN C O 1
ATOM 11941 N N . SER C 1 489 ? -11.371 -120.674 8.513 1.00 40.61 486 SER C N 1
ATOM 11942 C CA . SER C 1 489 ? -10.721 -119.389 8.784 1.00 42.46 486 SER C CA 1
ATOM 11943 C C . SER C 1 489 ? -9.219 -119.535 8.994 1.00 43.15 486 SER C C 1
ATOM 11944 O O . SER C 1 489 ? -8.453 -118.627 8.677 1.00 43.48 486 SER C O 1
ATOM 11947 N N . ARG C 1 490 ? -8.797 -120.682 9.519 1.00 42.08 487 ARG C N 1
ATOM 11948 C CA . ARG C 1 490 ? -7.382 -120.915 9.802 1.00 43.29 487 ARG C CA 1
ATOM 11949 C C . ARG C 1 490 ? -6.544 -121.011 8.523 1.00 36.48 487 ARG C C 1
ATOM 11950 O O . ARG C 1 490 ? -5.327 -120.836 8.549 1.00 31.41 487 ARG C O 1
ATOM 11958 N N . ASN C 1 491 ? -7.196 -121.290 7.403 1.00 33.58 488 ASN C N 1
ATOM 11959 C CA . ASN C 1 491 ? -6.486 -121.350 6.133 1.00 33.60 488 ASN C CA 1
ATOM 11960 C C . ASN C 1 491 ? -6.893 -120.219 5.191 1.00 29.38 488 ASN C C 1
ATOM 11961 O O . ASN C 1 491 ? -6.591 -120.241 3.998 1.00 27.81 488 ASN C O 1
ATOM 11966 N N . LEU C 1 492 ? -7.574 -119.222 5.738 1.00 28.50 489 LEU C N 1
ATOM 11967 C CA . LEU C 1 492 ? -8.051 -118.111 4.921 1.00 28.55 489 LEU C CA 1
ATOM 11968 C C . LEU C 1 492 ? -7.362 -116.786 5.252 1.00 30.83 489 LEU C C 1
ATOM 11969 O O . LEU C 1 492 ? -6.904 -116.568 6.376 1.00 30.80 489 LEU C O 1
ATOM 11974 N N . ALA C 1 493 ? -7.298 -115.912 4.253 1.00 30.58 490 ALA C N 1
ATOM 11975 C CA . ALA C 1 493 ? -6.656 -114.613 4.383 1.00 29.36 490 ALA C CA 1
ATOM 11976 C C . ALA C 1 493 ? -7.185 -113.665 3.313 1.00 30.48 490 ALA C C 1
ATOM 11977 O O . ALA C 1 493 ? -7.794 -114.099 2.337 1.00 31.22 490 ALA C O 1
ATOM 11979 N N . TYR C 1 494 ? -6.960 -112.370 3.503 1.00 31.36 491 TYR C N 1
ATOM 11980 C CA . TYR C 1 494 ? -7.193 -111.396 2.441 1.00 29.89 491 TYR C CA 1
ATOM 11981 C C . TYR C 1 494 ? -5.857 -110.929 1.876 1.00 29.83 491 TYR C C 1
ATOM 11982 O O . TYR C 1 494 ? -4.908 -110.685 2.628 1.00 28.92 491 TYR C O 1
ATOM 11991 N N . ASP C 1 495 ? -5.774 -110.836 0.552 1.00 29.45 492 ASP C N 1
ATOM 11992 C CA . ASP C 1 495 ? -4.540 -110.398 -0.085 1.00 28.29 492 ASP C CA 1
ATOM 11993 C C . ASP C 1 495 ? -4.501 -108.871 -0.244 1.00 28.98 492 ASP C C 1
ATOM 11994 O O . ASP C 1 495 ? -5.387 -108.169 0.239 1.00 27.95 492 ASP C O 1
ATOM 11999 N N . GLY C 1 496 ? -3.466 -108.365 -0.910 1.00 30.18 493 GLY C N 1
ATOM 12000 C CA . GLY C 1 496 ? -3.252 -106.931 -1.016 1.00 31.90 493 GLY C CA 1
ATOM 12001 C C . GLY C 1 496 ? -4.305 -106.174 -1.802 1.00 32.92 493 GLY C C 1
ATOM 12002 O O . GLY C 1 496 ? -4.261 -104.951 -1.885 1.00 35.83 493 GLY C O 1
ATOM 12003 N N . GLY C 1 497 ? -5.254 -106.898 -2.382 1.00 31.10 494 GLY C N 1
ATOM 12004 C CA . GLY C 1 497 ? -6.318 -106.278 -3.151 1.00 31.37 494 GLY C CA 1
ATOM 12005 C C . GLY C 1 497 ? -7.652 -106.438 -2.456 1.00 32.51 494 GLY C C 1
ATOM 12006 O O . GLY C 1 497 ? -8.694 -106.021 -2.965 1.00 36.30 494 GLY C O 1
ATOM 12007 N N . GLY C 1 498 ? -7.616 -107.051 -1.279 1.00 30.01 495 GLY C N 1
ATOM 12008 C CA . GLY C 1 498 ? -8.820 -107.296 -0.512 1.00 28.96 495 GLY C CA 1
ATOM 12009 C C . GLY C 1 498 ? -9.607 -108.487 -1.020 1.00 27.20 495 GLY C C 1
ATOM 12010 O O . GLY C 1 498 ? -10.815 -108.560 -0.828 1.00 27.78 495 GLY C O 1
ATOM 12011 N N . HIS C 1 499 ? -8.922 -109.425 -1.670 1.00 29.25 496 HIS C N 1
ATOM 12012 C CA . HIS C 1 499 ? -9.572 -110.631 -2.179 1.00 28.32 496 HIS C CA 1
ATOM 12013 C C . HIS C 1 499 ? -9.375 -111.815 -1.237 1.00 26.60 496 HIS C C 1
ATOM 12014 O O . HIS C 1 499 ? -8.254 -112.099 -0.804 1.00 25.02 496 HIS C O 1
ATOM 12021 N N . LEU C 1 500 ? -10.462 -112.512 -0.926 1.00 28.07 497 LEU C N 1
ATOM 12022 C CA . LEU C 1 500 ? -10.388 -113.706 -0.086 1.00 30.87 497 LEU C CA 1
ATOM 12023 C C . LEU C 1 500 ? -9.495 -114.770 -0.728 1.00 29.85 497 LEU C C 1
ATOM 12024 O O . LEU C 1 500 ? -9.648 -115.085 -1.906 1.00 32.27 497 LEU C O 1
ATOM 12029 N N . THR C 1 501 ? -8.564 -115.323 0.046 1.00 28.48 498 THR C N 1
ATOM 12030 C CA . THR C 1 501 ? -7.582 -116.265 -0.488 1.00 30.49 498 THR C CA 1
ATOM 12031 C C . THR C 1 501 ? -7.408 -117.503 0.403 1.00 30.95 498 THR C C 1
ATOM 12032 O O . THR C 1 501 ? -7.213 -117.382 1.613 1.00 31.36 498 THR C O 1
ATOM 12036 N N . TYR C 1 502 ? -7.462 -118.692 -0.193 1.00 29.67 499 TYR C N 1
ATOM 12037 C CA . TYR C 1 502 ? -7.205 -119.924 0.558 1.00 26.88 499 TYR C CA 1
ATOM 12038 C C . TYR C 1 502 ? -5.719 -120.254 0.530 1.00 26.75 499 TYR C C 1
ATOM 12039 O O . TYR C 1 502 ? -5.136 -120.407 -0.540 1.00 30.59 499 TYR C O 1
ATOM 12048 N N . LEU C 1 503 ? -5.105 -120.338 1.707 1.00 25.04 500 LEU C N 1
ATOM 12049 C CA . LEU C 1 503 ? -3.698 -120.708 1.813 1.00 23.50 500 LEU C CA 1
ATOM 12050 C C . LEU C 1 503 ? -3.588 -122.158 2.295 1.00 24.79 500 LEU C C 1
ATOM 12051 O O . LEU C 1 503 ? -3.787 -122.456 3.469 1.00 25.54 500 LEU C O 1
ATOM 12056 N N . ALA C 1 504 ? -3.285 -123.061 1.372 1.00 26.44 501 ALA C N 1
ATOM 12057 C CA . ALA C 1 504 ? -3.259 -124.488 1.682 1.00 25.62 501 ALA C CA 1
ATOM 12058 C C . ALA C 1 504 ? -1.966 -124.929 2.355 1.00 23.47 501 ALA C C 1
ATOM 12059 O O . ALA C 1 504 ? -0.879 -124.658 1.855 1.00 23.34 501 ALA C O 1
ATOM 12061 N N . PRO C 1 505 ? -2.085 -125.617 3.499 1.00 26.13 502 PRO C N 1
ATOM 12062 C CA . PRO C 1 505 ? -0.910 -126.193 4.154 1.00 27.55 502 PRO C CA 1
ATOM 12063 C C . PRO C 1 505 ? -0.335 -127.352 3.340 1.00 26.92 502 PRO C C 1
ATOM 12064 O O . PRO C 1 505 ? 0.829 -127.696 3.511 1.00 24.12 502 PRO C O 1
ATOM 12068 N N . SER C 1 506 ? -1.137 -127.932 2.452 1.00 30.46 503 SER C N 1
ATOM 12069 C CA . SER C 1 506 ? -0.666 -129.019 1.594 1.00 32.72 503 SER C CA 1
ATOM 12070 C C . SER C 1 506 ? -1.529 -129.169 0.343 1.00 35.65 503 SER C C 1
ATOM 12071 O O . SER C 1 506 ? -2.633 -128.620 0.268 1.00 35.77 503 SER C O 1
ATOM 12074 N N . ARG C 1 507 ? -1.017 -129.904 -0.641 1.00 35.69 504 ARG C N 1
ATOM 12075 C CA . ARG C 1 507 ? -1.768 -130.177 -1.862 1.00 38.65 504 ARG C CA 1
ATOM 12076 C C . ARG C 1 507 ? -3.007 -130.998 -1.549 1.00 39.52 504 ARG C C 1
ATOM 12077 O O . ARG C 1 507 ? -4.077 -130.756 -2.103 1.00 40.99 504 ARG C O 1
ATOM 12085 N N . VAL C 1 508 ? -2.857 -131.979 -0.666 1.00 40.72 505 VAL C N 1
ATOM 12086 C CA . VAL C 1 508 ? -3.966 -132.865 -0.340 1.00 42.14 505 VAL C CA 1
ATOM 12087 C C . VAL C 1 508 ? -5.046 -132.109 0.411 1.00 41.97 505 VAL C C 1
ATOM 12088 O O . VAL C 1 508 ? -6.236 -132.365 0.231 1.00 43.78 505 VAL C O 1
ATOM 12092 N N . ASN C 1 509 ? -4.623 -131.176 1.255 1.00 37.79 506 ASN C N 1
ATOM 12093 C CA . ASN C 1 509 ? -5.571 -130.351 1.985 1.00 34.73 506 ASN C CA 1
ATOM 12094 C C . ASN C 1 509 ? -6.428 -129.530 1.038 1.00 33.49 506 ASN C C 1
ATOM 12095 O O . ASN C 1 509 ? -7.619 -129.341 1.276 1.00 35.17 506 ASN C O 1
ATOM 12100 N N . LEU C 1 510 ? -5.816 -129.038 -0.035 1.00 34.41 507 LEU C N 1
ATOM 12101 C CA . LEU C 1 510 ? -6.535 -128.242 -1.027 1.00 34.56 507 LEU C CA 1
ATOM 12102 C C . LEU C 1 510 ? -7.501 -129.120 -1.821 1.00 36.99 507 LEU C C 1
ATOM 12103 O O . LEU C 1 510 ? -8.601 -128.693 -2.169 1.00 38.81 507 LEU C O 1
ATOM 12108 N N . GLU C 1 511 ? -7.086 -130.350 -2.101 1.00 37.62 508 GLU C N 1
ATOM 12109 C CA . GLU C 1 511 ? -7.922 -131.283 -2.851 1.00 41.92 508 GLU C CA 1
ATOM 12110 C C . GLU C 1 511 ? -9.161 -131.686 -2.062 1.00 45.89 508 GLU C C 1
ATOM 12111 O O . GLU C 1 511 ? -10.269 -131.701 -2.601 1.00 47.09 508 GLU C O 1
ATOM 12117 N N . ILE C 1 512 ? -8.971 -132.019 -0.789 1.00 46.43 509 ILE C N 1
ATOM 12118 C CA . ILE C 1 512 ? -10.095 -132.353 0.074 1.00 48.37 509 ILE C CA 1
ATOM 12119 C C . ILE C 1 512 ? -11.032 -131.158 0.200 1.00 51.31 509 ILE C C 1
ATOM 12120 O O . ILE C 1 512 ? -12.235 -131.273 -0.033 1.00 55.42 509 ILE C O 1
ATOM 12125 N N . THR C 1 513 ? -10.472 -130.009 0.568 1.00 50.46 510 THR C N 1
ATOM 12126 C CA . THR C 1 513 ? -11.264 -128.804 0.793 1.00 49.16 510 THR C CA 1
ATOM 12127 C C . THR C 1 513 ? -12.100 -128.457 -0.435 1.00 48.76 510 THR C C 1
ATOM 12128 O O . THR C 1 513 ? -13.255 -128.051 -0.313 1.00 48.00 510 THR C O 1
ATOM 12140 N N . GLU C 1 515 ? -13.205 -130.525 -2.552 1.00 61.02 512 GLU C N 1
ATOM 12141 C CA . GLU C 1 515 ? -14.214 -131.559 -2.731 1.00 64.91 512 GLU C CA 1
ATOM 12142 C C . GLU C 1 515 ? -15.369 -131.376 -1.753 1.00 62.64 512 GLU C C 1
ATOM 12143 O O . GLU C 1 515 ? -16.517 -131.675 -2.074 1.00 64.37 512 GLU C O 1
ATOM 12149 N N . LYS C 1 516 ? -15.064 -130.882 -0.558 1.00 60.48 513 LYS C N 1
ATOM 12150 C CA . LYS C 1 516 ? -16.094 -130.682 0.455 1.00 61.27 513 LYS C CA 1
ATOM 12151 C C . LYS C 1 516 ? -16.913 -129.424 0.172 1.00 59.76 513 LYS C C 1
ATOM 12152 O O . LYS C 1 516 ? -17.989 -129.235 0.736 1.00 61.31 513 LYS C O 1
ATOM 12158 N N . TRP C 1 517 ? -16.401 -128.573 -0.712 1.00 57.48 514 TRP C N 1
ATOM 12159 C CA . TRP C 1 517 ? -17.085 -127.336 -1.074 1.00 55.41 514 TRP C CA 1
ATOM 12160 C C . TRP C 1 517 ? -17.142 -127.157 -2.588 1.00 56.62 514 TRP C C 1
ATOM 12161 O O . TRP C 1 517 ? -16.542 -126.231 -3.130 1.00 55.14 514 TRP C O 1
ATOM 12172 N N . PRO C 1 518 ? -17.875 -128.046 -3.274 1.00 60.63 515 PRO C N 1
ATOM 12173 C CA . PRO C 1 518 ? -17.977 -128.046 -4.739 1.00 60.56 515 PRO C CA 1
ATOM 12174 C C . PRO C 1 518 ? -18.665 -126.793 -5.278 1.00 58.36 515 PRO C C 1
ATOM 12175 O O . PRO C 1 518 ? -18.571 -126.508 -6.471 1.00 55.73 515 PRO C O 1
ATOM 12179 N N . GLU C 1 519 ? -19.360 -126.061 -4.414 1.00 59.84 516 GLU C N 1
ATOM 12180 C CA . GLU C 1 519 ? -20.044 -124.847 -4.842 1.00 63.73 516 GLU C CA 1
ATOM 12181 C C . GLU C 1 519 ? -19.153 -123.621 -4.665 1.00 61.87 516 GLU C C 1
ATOM 12182 O O . GLU C 1 519 ? -19.612 -122.486 -4.785 1.00 65.65 516 GLU C O 1
ATOM 12188 N N . ILE C 1 520 ? -17.877 -123.859 -4.379 1.00 57.45 517 ILE C N 1
ATOM 12189 C CA . ILE C 1 520 ? -16.907 -122.778 -4.263 1.00 56.56 517 ILE C CA 1
ATOM 12190 C C . ILE C 1 520 ? -15.830 -122.908 -5.336 1.00 53.41 517 ILE C C 1
ATOM 12191 O O . ILE C 1 520 ? -15.282 -123.988 -5.549 1.00 54.45 517 ILE C O 1
ATOM 12196 N N . GLN C 1 521 ? -15.541 -121.803 -6.016 1.00 50.87 518 GLN C N 1
ATOM 12197 C CA . GLN C 1 521 ? -14.515 -121.786 -7.053 1.00 51.41 518 GLN C CA 1
ATOM 12198 C C . GLN C 1 521 ? -13.159 -121.371 -6.489 1.00 48.43 518 GLN C C 1
ATOM 12199 O O . GLN C 1 521 ? -13.024 -120.297 -5.902 1.00 49.85 518 GLN C O 1
ATOM 12205 N N . PHE C 1 522 ? -12.161 -122.229 -6.675 1.00 43.07 519 PHE C N 1
ATOM 12206 C CA . PHE C 1 522 ? -10.802 -121.943 -6.230 1.00 41.48 519 PHE C CA 1
ATOM 12207 C C . PHE C 1 522 ? -9.906 -121.693 -7.440 1.00 42.03 519 PHE C C 1
ATOM 12208 O O . PHE C 1 522 ? -9.383 -122.635 -8.039 1.00 44.59 519 PHE C O 1
ATOM 12216 N N . SER C 1 523 ? -9.731 -120.421 -7.788 1.00 38.21 520 SER C N 1
ATOM 12217 C CA . SER C 1 523 ? -9.030 -120.035 -9.012 1.00 37.64 520 SER C CA 1
ATOM 12218 C C . SER C 1 523 ? -7.536 -119.795 -8.803 1.00 35.97 520 SER C C 1
ATOM 12219 O O . SER C 1 523 ? -7.111 -119.371 -7.730 1.00 34.90 520 SER C O 1
ATOM 12222 N N . GLU C 1 524 ? -6.749 -120.065 -9.841 1.00 37.35 521 GLU C N 1
ATOM 12223 C CA . GLU C 1 524 ? -5.308 -119.839 -9.808 1.00 37.45 521 GLU C CA 1
ATOM 12224 C C . GLU C 1 524 ? -4.942 -118.464 -10.357 1.00 34.47 521 GLU C C 1
ATOM 12225 O O . GLU C 1 524 ? -3.769 -118.092 -10.382 1.00 34.49 521 GLU C O 1
ATOM 12231 N N . THR C 1 525 ? -5.942 -117.716 -10.807 1.00 30.49 522 THR C N 1
ATOM 12232 C CA . THR C 1 525 ? -5.705 -116.361 -11.284 1.00 29.59 522 THR C CA 1
ATOM 12233 C C . THR C 1 525 ? -6.856 -115.433 -10.935 1.00 29.75 522 THR C C 1
ATOM 12234 O O . THR C 1 525 ? -7.978 -115.872 -10.699 1.00 27.28 522 THR C O 1
ATOM 12238 N N . ARG C 1 526 ? -6.553 -114.142 -10.891 1.00 31.77 523 ARG C N 1
ATOM 12239 C CA . ARG C 1 526 ? -7.571 -113.113 -10.765 1.00 32.83 523 ARG C CA 1
ATOM 12240 C C . ARG C 1 526 ? -7.037 -111.861 -11.429 1.00 32.74 523 ARG C C 1
ATOM 12241 O O . ARG C 1 526 ? -5.833 -111.624 -11.436 1.00 35.62 523 ARG C O 1
ATOM 12249 N N . GLU C 1 527 ? -7.926 -111.066 -12.006 1.00 35.40 524 GLU C N 1
ATOM 12250 C CA . GLU C 1 527 ? -7.521 -109.776 -12.536 1.00 37.31 524 GLU C CA 1
ATOM 12251 C C . GLU C 1 527 ? -6.839 -108.979 -11.430 1.00 35.46 524 GLU C C 1
ATOM 12252 O O . GLU C 1 527 ? -7.313 -108.949 -10.296 1.00 31.91 524 GLU C O 1
ATOM 12258 N N . HIS C 1 528 ? -5.717 -108.347 -11.754 1.00 42.56 525 HIS C N 1
ATOM 12259 C CA . HIS C 1 528 ? -4.985 -107.558 -10.768 1.00 46.13 525 HIS C CA 1
ATOM 12260 C C . HIS C 1 528 ? -5.849 -106.436 -10.198 1.00 48.03 525 HIS C C 1
ATOM 12261 O O . HIS C 1 528 ? -6.654 -105.836 -10.909 1.00 48.92 525 HIS C O 1
ATOM 12269 N N . VAL D 1 6 ? -24.111 -99.259 -8.900 1.00 80.85 3 VAL D N 1
ATOM 12270 C CA . VAL D 1 6 ? -23.213 -99.146 -7.755 1.00 81.19 3 VAL D CA 1
ATOM 12271 C C . VAL D 1 6 ? -22.215 -98.003 -7.937 1.00 81.27 3 VAL D C 1
ATOM 12272 O O . VAL D 1 6 ? -21.864 -97.308 -6.981 1.00 80.21 3 VAL D O 1
ATOM 12276 N N . GLU D 1 7 ? -21.758 -97.818 -9.171 1.00 81.11 4 GLU D N 1
ATOM 12277 C CA . GLU D 1 7 ? -20.820 -96.747 -9.485 1.00 78.77 4 GLU D CA 1
ATOM 12278 C C . GLU D 1 7 ? -21.552 -95.420 -9.617 1.00 71.74 4 GLU D C 1
ATOM 12279 O O . GLU D 1 7 ? -21.109 -94.401 -9.087 1.00 69.77 4 GLU D O 1
ATOM 12285 N N . LYS D 1 8 ? -22.672 -95.442 -10.332 1.00 66.94 5 LYS D N 1
ATOM 12286 C CA . LYS D 1 8 ? -23.510 -94.262 -10.481 1.00 62.97 5 LYS D CA 1
ATOM 12287 C C . LYS D 1 8 ? -23.774 -93.611 -9.132 1.00 56.51 5 LYS D C 1
ATOM 12288 O O . LYS D 1 8 ? -23.721 -92.389 -9.001 1.00 54.23 5 LYS D O 1
ATOM 12294 N N . GLN D 1 9 ? -24.057 -94.439 -8.132 1.00 55.73 6 GLN D N 1
ATOM 12295 C CA . GLN D 1 9 ? -24.411 -93.951 -6.805 1.00 54.16 6 GLN D CA 1
ATOM 12296 C C . GLN D 1 9 ? -23.295 -93.124 -6.187 1.00 48.83 6 GLN D C 1
ATOM 12297 O O . GLN D 1 9 ? -23.558 -92.143 -5.494 1.00 46.53 6 GLN D O 1
ATOM 12303 N N . THR D 1 10 ? -22.053 -93.523 -6.438 1.00 46.77 7 THR D N 1
ATOM 12304 C CA . THR D 1 10 ? -20.908 -92.773 -5.932 1.00 46.42 7 THR D CA 1
ATOM 12305 C C . THR D 1 10 ? -20.694 -91.483 -6.732 1.00 41.80 7 THR D C 1
ATOM 12306 O O . THR D 1 10 ? -20.403 -90.435 -6.164 1.00 40.80 7 THR D O 1
ATOM 12310 N N . ALA D 1 11 ? -20.863 -91.561 -8.047 1.00 40.59 8 ALA D N 1
ATOM 12311 C CA . ALA D 1 11 ? -20.594 -90.428 -8.924 1.00 38.75 8 ALA D CA 1
ATOM 12312 C C . ALA D 1 11 ? -21.491 -89.222 -8.637 1.00 38.89 8 ALA D C 1
ATOM 12313 O O . ALA D 1 11 ? -21.073 -88.077 -8.802 1.00 40.24 8 ALA D O 1
ATOM 12323 N N . ARG D 1 13 ? -22.812 -88.371 -5.732 1.00 33.81 10 ARG D N 1
ATOM 12324 C CA . ARG D 1 13 ? -22.738 -87.848 -4.373 1.00 33.06 10 ARG D CA 1
ATOM 12325 C C . ARG D 1 13 ? -21.698 -86.742 -4.188 1.00 31.18 10 ARG D C 1
ATOM 12326 O O . ARG D 1 13 ? -20.658 -86.717 -4.849 1.00 30.84 10 ARG D O 1
ATOM 12334 N N . ARG D 1 14 ? -22.020 -85.810 -3.297 1.00 29.66 11 ARG D N 1
ATOM 12335 C CA . ARG D 1 14 ? -21.123 -84.719 -2.949 1.00 27.39 11 ARG D CA 1
ATOM 12336 C C . ARG D 1 14 ? -21.189 -84.518 -1.446 1.00 27.01 11 ARG D C 1
ATOM 12337 O O . ARG D 1 14 ? -22.178 -84.011 -0.917 1.00 29.53 11 ARG D O 1
ATOM 12345 N N . THR D 1 15 ? -20.134 -84.931 -0.758 1.00 25.05 12 THR D N 1
ATOM 12346 C CA . THR D 1 15 ? -20.091 -84.835 0.687 1.00 23.67 12 THR D CA 1
ATOM 12347 C C . THR D 1 15 ? -19.160 -83.696 1.079 1.00 24.28 12 THR D C 1
ATOM 12348 O O . THR D 1 15 ? -17.997 -83.667 0.674 1.00 23.00 12 THR D O 1
ATOM 12352 N N . PHE D 1 16 ? -19.676 -82.750 1.857 1.00 23.72 13 PHE D N 1
ATOM 12353 C CA . PHE D 1 16 ? -18.877 -81.596 2.244 1.00 20.77 13 PHE D CA 1
ATOM 12354 C C . PHE D 1 16 ? -19.293 -81.003 3.581 1.00 21.15 13 PHE D C 1
ATOM 12355 O O . PHE D 1 16 ? -20.233 -81.466 4.221 1.00 20.06 13 PHE D O 1
ATOM 12363 N N . ALA D 1 17 ? -18.556 -79.985 4.005 1.00 22.66 14 ALA D N 1
ATOM 12364 C CA . ALA D 1 17 ? -18.863 -79.278 5.232 1.00 23.23 14 ALA D CA 1
ATOM 12365 C C . ALA D 1 17 ? -18.573 -77.805 5.014 1.00 22.84 14 ALA D C 1
ATOM 12366 O O . ALA D 1 17 ? -17.775 -77.441 4.146 1.00 24.84 14 ALA D O 1
ATOM 12368 N N . ILE D 1 18 ? -19.236 -76.953 5.781 1.00 19.35 15 ILE D N 1
ATOM 12369 C CA . ILE D 1 18 ? -18.938 -75.529 5.739 1.00 18.83 15 ILE D CA 1
ATOM 12370 C C . ILE D 1 18 ? -17.942 -75.175 6.833 1.00 16.92 15 ILE D C 1
ATOM 12371 O O . ILE D 1 18 ? -18.139 -75.514 7.998 1.00 20.75 15 ILE D O 1
ATOM 12376 N N . ILE D 1 19 ? -16.842 -74.538 6.451 1.00 16.99 16 ILE D N 1
ATOM 12377 C CA . ILE D 1 19 ? -15.880 -74.072 7.439 1.00 17.05 16 ILE D CA 1
ATOM 12378 C C . ILE D 1 19 ? -15.915 -72.557 7.510 1.00 24.24 16 ILE D C 1
ATOM 12379 O O . ILE D 1 19 ? -15.939 -71.866 6.485 1.00 22.72 16 ILE D O 1
ATOM 12384 N N . SER D 1 20 ? -15.940 -72.047 8.733 1.00 24.24 17 SER D N 1
ATOM 12385 C CA . SER D 1 20 ? -16.208 -70.642 8.936 1.00 25.30 17 SER D CA 1
ATOM 12386 C C . SER D 1 20 ? -16.089 -70.258 10.395 1.00 25.94 17 SER D C 1
ATOM 12387 O O . SER D 1 20 ? -16.312 -71.078 11.292 1.00 23.05 17 SER D O 1
ATOM 12390 N N . HIS D 1 21 ? -15.739 -69.000 10.617 1.00 25.50 18 HIS D N 1
ATOM 12391 C CA . HIS D 1 21 ? -15.777 -68.425 11.945 1.00 23.92 18 HIS D CA 1
ATOM 12392 C C . HIS D 1 21 ? -17.223 -68.117 12.290 1.00 26.44 18 HIS D C 1
ATOM 12393 O O . HIS D 1 21 ? -18.008 -67.769 11.409 1.00 31.89 18 HIS D O 1
ATOM 12400 N N . PRO D 1 22 ? -17.583 -68.251 13.573 1.00 21.49 19 PRO D N 1
ATOM 12401 C CA . PRO D 1 22 ? -18.944 -67.955 14.029 1.00 22.99 19 PRO D CA 1
ATOM 12402 C C . PRO D 1 22 ? -19.469 -66.620 13.486 1.00 27.05 19 PRO D C 1
ATOM 12403 O O . PRO D 1 22 ? -18.703 -65.660 13.398 1.00 30.79 19 PRO D O 1
ATOM 12407 N N . ASP D 1 23 ? -20.755 -66.586 13.138 1.00 29.27 20 ASP D N 1
ATOM 12408 C CA . ASP D 1 23 ? -21.454 -65.388 12.660 1.00 32.36 20 ASP D CA 1
ATOM 12409 C C . ASP D 1 23 ? -21.136 -64.979 11.217 1.00 30.75 20 ASP D C 1
ATOM 12410 O O . ASP D 1 23 ? -21.640 -63.970 10.726 1.00 32.29 20 ASP D O 1
ATOM 12415 N N . ALA D 1 24 ? -20.316 -65.770 10.538 1.00 28.84 21 ALA D N 1
ATOM 12416 C CA . ALA D 1 24 ? -19.974 -65.492 9.147 1.00 26.33 21 ALA D CA 1
ATOM 12417 C C . ALA D 1 24 ? -21.160 -65.687 8.191 1.00 27.18 21 ALA D C 1
ATOM 12418 O O . ALA D 1 24 ? -21.228 -65.055 7.135 1.00 28.36 21 ALA D O 1
ATOM 12420 N N . GLY D 1 25 ? -22.087 -66.566 8.558 1.00 25.07 22 GLY D N 1
ATOM 12421 C CA . GLY D 1 25 ? -23.249 -66.833 7.728 1.00 24.52 22 GLY D CA 1
ATOM 12422 C C . GLY D 1 25 ? -23.418 -68.287 7.319 1.00 24.92 22 GLY D C 1
ATOM 12423 O O . GLY D 1 25 ? -24.011 -68.582 6.280 1.00 22.99 22 GLY D O 1
ATOM 12424 N N . LYS D 1 26 ? -22.902 -69.203 8.136 1.00 24.53 23 LYS D N 1
ATOM 12425 C CA . LYS D 1 26 ? -23.032 -70.626 7.850 1.00 24.16 23 LYS D CA 1
ATOM 12426 C C . LYS D 1 26 ? -24.489 -71.078 7.905 1.00 24.89 23 LYS D C 1
ATOM 12427 O O . LYS D 1 26 ? -24.975 -71.748 6.993 1.00 25.92 23 LYS D O 1
ATOM 12433 N N . THR D 1 27 ? -25.181 -70.720 8.981 1.00 24.70 24 THR D N 1
ATOM 12434 C CA . THR D 1 27 ? -26.580 -71.098 9.130 1.00 26.41 24 THR D CA 1
ATOM 12435 C C . THR D 1 27 ? -27.408 -70.525 7.983 1.00 27.45 24 THR D C 1
ATOM 12436 O O . THR D 1 27 ? -28.267 -71.205 7.425 1.00 26.32 24 THR D O 1
ATOM 12440 N N . THR D 1 28 ? -27.150 -69.265 7.642 1.00 29.45 25 THR D N 1
ATOM 12441 C CA . THR D 1 28 ? -27.895 -68.600 6.581 1.00 28.75 25 THR D CA 1
ATOM 12442 C C . THR D 1 28 ? -27.651 -69.267 5.228 1.00 29.17 25 THR D C 1
ATOM 12443 O O . THR D 1 28 ? -28.598 -69.600 4.511 1.00 29.86 25 THR D O 1
ATOM 12447 N N . LEU D 1 29 ? -26.381 -69.449 4.874 1.00 27.05 26 LEU D N 1
ATOM 12448 C CA . LEU D 1 29 ? -26.044 -70.109 3.619 1.00 28.80 26 LEU D CA 1
ATOM 12449 C C . LEU D 1 29 ? -26.625 -71.519 3.581 1.00 27.91 26 LEU D C 1
ATOM 12450 O O . LEU D 1 29 ? -27.183 -71.938 2.570 1.00 28.16 26 LEU D O 1
ATOM 12455 N N . THR D 1 30 ? -26.491 -72.242 4.689 1.00 27.95 27 THR D N 1
ATOM 12456 C CA . THR D 1 30 ? -27.064 -73.581 4.817 1.00 32.22 27 THR D CA 1
ATOM 12457 C C . THR D 1 30 ? -28.562 -73.594 4.502 1.00 34.10 27 THR D C 1
ATOM 12458 O O . THR D 1 30 ? -29.036 -74.438 3.743 1.00 33.10 27 THR D O 1
ATOM 12462 N N . GLU D 1 31 ? -29.301 -72.658 5.093 1.00 36.01 28 GLU D N 1
ATOM 12463 C CA . GLU D 1 31 ? -30.729 -72.506 4.816 1.00 37.09 28 GLU D CA 1
ATOM 12464 C C . GLU D 1 31 ? -31.000 -72.383 3.314 1.00 34.71 28 GLU D C 1
ATOM 12465 O O . GLU D 1 31 ? -31.863 -73.072 2.767 1.00 34.65 28 GLU D O 1
ATOM 12471 N N . LYS D 1 32 ? -30.255 -71.504 2.654 1.00 31.74 29 LYS D N 1
ATOM 12472 C CA . LYS D 1 32 ? -30.442 -71.266 1.229 1.00 32.51 29 LYS D CA 1
ATOM 12473 C C . LYS D 1 32 ? -30.109 -72.493 0.387 1.00 32.32 29 LYS D C 1
ATOM 12474 O O . LYS D 1 32 ? -30.770 -72.751 -0.614 1.00 32.53 29 LYS D O 1
ATOM 12480 N N . LEU D 1 33 ? -29.086 -73.244 0.789 1.00 30.78 30 LEU D N 1
ATOM 12481 C CA . LEU D 1 33 ? -28.709 -74.458 0.066 1.00 30.56 30 LEU D CA 1
ATOM 12482 C C . LEU D 1 33 ? -29.810 -75.510 0.170 1.00 28.76 30 LEU D C 1
ATOM 12483 O O . LEU D 1 33 ? -30.121 -76.189 -0.805 1.00 27.10 30 LEU D O 1
ATOM 12488 N N . LEU D 1 34 ? -30.401 -75.637 1.355 1.00 30.42 31 LEU D N 1
ATOM 12489 C CA . LEU D 1 34 ? -31.518 -76.555 1.552 1.00 35.24 31 LEU D CA 1
ATOM 12490 C C . LEU D 1 34 ? -32.702 -76.160 0.678 1.00 39.14 31 LEU D C 1
ATOM 12491 O O . LEU D 1 34 ? -33.400 -77.022 0.139 1.00 39.11 31 LEU D O 1
ATOM 12496 N N . LEU D 1 35 ? -32.925 -74.855 0.537 1.00 40.74 32 LEU D N 1
ATOM 12497 C CA . LEU D 1 35 ? -34.028 -74.361 -0.288 1.00 41.37 32 LEU D CA 1
ATOM 12498 C C . LEU D 1 35 ? -33.860 -74.781 -1.745 1.00 41.12 32 LEU D C 1
ATOM 12499 O O . LEU D 1 35 ? -34.822 -75.189 -2.394 1.00 42.35 32 LEU D O 1
ATOM 12504 N N . PHE D 1 36 ? -32.635 -74.680 -2.255 1.00 39.22 33 PHE D N 1
ATOM 12505 C CA . PHE D 1 36 ? -32.348 -75.096 -3.623 1.00 37.38 33 PHE D CA 1
ATOM 12506 C C . PHE D 1 36 ? -32.637 -76.578 -3.826 1.00 38.67 33 PHE D C 1
ATOM 12507 O O . PHE D 1 36 ? -32.983 -77.007 -4.924 1.00 38.22 33 PHE D O 1
ATOM 12515 N N . GLY D 1 37 ? -32.484 -77.355 -2.758 1.00 39.88 34 GLY D N 1
ATOM 12516 C CA . GLY D 1 37 ? -32.686 -78.790 -2.816 1.00 40.35 34 GLY D CA 1
ATOM 12517 C C . GLY D 1 37 ? -34.114 -79.180 -2.489 1.00 43.94 34 GLY D C 1
ATOM 12518 O O . GLY D 1 37 ? -34.475 -80.353 -2.560 1.00 43.51 34 GLY D O 1
ATOM 12519 N N . GLY D 1 38 ? -34.923 -78.191 -2.122 1.00 46.18 35 GLY D N 1
ATOM 12520 C CA . GLY D 1 38 ? -36.333 -78.409 -1.850 1.00 45.97 35 GLY D CA 1
ATOM 12521 C C . GLY D 1 38 ? -36.660 -78.744 -0.407 1.00 43.58 35 GLY D C 1
ATOM 12522 O O . GLY D 1 38 ? -37.814 -79.003 -0.075 1.00 45.33 35 GLY D O 1
ATOM 12523 N N . ALA D 1 39 ? -35.651 -78.740 0.457 1.00 41.00 36 ALA D N 1
ATOM 12524 C CA . ALA D 1 39 ? -35.856 -79.089 1.861 1.00 40.59 36 ALA D CA 1
ATOM 12525 C C . ALA D 1 39 ? -36.543 -77.962 2.631 1.00 42.22 36 ALA D C 1
ATOM 12526 O O . ALA D 1 39 ? -36.103 -77.579 3.717 1.00 42.37 36 ALA D O 1
ATOM 12528 N N . ILE D 1 40 ? -37.630 -77.446 2.066 1.00 44.26 37 ILE D N 1
ATOM 12529 C CA . ILE D 1 40 ? -38.330 -76.296 2.631 1.00 45.59 37 ILE D CA 1
ATOM 12530 C C . ILE D 1 40 ? -38.473 -76.373 4.145 1.00 47.21 37 ILE D C 1
ATOM 12531 O O . ILE D 1 40 ? -38.060 -75.459 4.859 1.00 45.23 37 ILE D O 1
ATOM 12536 N N . GLN D 1 41 ? -39.067 -77.461 4.626 1.00 50.19 38 GLN D N 1
ATOM 12537 C CA . GLN D 1 41 ? -39.264 -77.651 6.057 1.00 52.34 38 GLN D CA 1
ATOM 12538 C C . GLN D 1 41 ? -37.945 -77.517 6.804 1.00 47.25 38 GLN D C 1
ATOM 12539 O O . GLN D 1 41 ? -37.818 -76.678 7.696 1.00 46.17 38 GLN D O 1
ATOM 12545 N N . LEU D 1 42 ? -36.963 -78.336 6.432 1.00 42.42 39 LEU D N 1
ATOM 12546 C CA . LEU D 1 42 ? -35.673 -78.342 7.122 1.00 41.89 39 LEU D CA 1
ATOM 12547 C C . LEU D 1 42 ? -35.057 -76.945 7.203 1.00 40.95 39 LEU D C 1
ATOM 12548 O O . LEU D 1 42 ? -34.537 -76.550 8.248 1.00 37.12 39 LEU D O 1
ATOM 12553 N N . ALA D 1 43 ? -35.129 -76.203 6.101 1.00 41.33 40 ALA D N 1
ATOM 12554 C CA . ALA D 1 43 ? -34.586 -74.848 6.055 1.00 41.71 40 ALA D CA 1
ATOM 12555 C C . ALA D 1 43 ? -35.192 -73.974 7.146 1.00 42.70 40 ALA D C 1
ATOM 12556 O O . ALA D 1 43 ? -34.510 -73.131 7.722 1.00 44.06 40 ALA D O 1
ATOM 12558 N N . GLY D 1 44 ? -36.473 -74.187 7.428 1.00 46.16 41 GLY D N 1
ATOM 12559 C CA . GLY D 1 44 ? -37.172 -73.455 8.473 1.00 48.28 41 GLY D CA 1
ATOM 12560 C C . GLY D 1 44 ? -36.665 -73.713 9.882 1.00 50.12 41 GLY D C 1
ATOM 12561 O O . GLY D 1 44 ? -36.480 -72.774 10.659 1.00 51.37 41 GLY D O 1
ATOM 12562 N N . THR D 1 45 ? -36.447 -74.980 10.222 1.00 50.75 42 THR D N 1
ATOM 12563 C CA . THR D 1 45 ? -35.974 -75.327 11.556 1.00 54.34 42 THR D CA 1
ATOM 12564 C C . THR D 1 45 ? -34.586 -74.766 11.821 1.00 58.63 42 THR D C 1
ATOM 12565 O O . THR D 1 45 ? -34.352 -74.135 12.852 1.00 59.24 42 THR D O 1
ATOM 12569 N N . ILE D 1 46 ? -33.668 -75.002 10.888 1.00 62.70 43 ILE D N 1
ATOM 12570 C CA . ILE D 1 46 ? -32.293 -74.535 11.036 1.00 65.31 43 ILE D CA 1
ATOM 12571 C C . ILE D 1 46 ? -32.279 -73.125 11.615 1.00 67.93 43 ILE D C 1
ATOM 12572 O O . ILE D 1 46 ? -31.483 -72.816 12.502 1.00 68.80 43 ILE D O 1
ATOM 12577 N N . LYS D 1 47 ? -33.179 -72.285 11.115 1.00 70.68 44 LYS D N 1
ATOM 12578 C CA . LYS D 1 47 ? -33.457 -70.992 11.732 1.00 75.44 44 LYS D CA 1
ATOM 12579 C C . LYS D 1 47 ? -34.526 -70.228 10.960 1.00 76.65 44 LYS D C 1
ATOM 12580 O O . LYS D 1 47 ? -34.234 -69.580 9.957 1.00 77.11 44 LYS D O 1
ATOM 12586 N N . HIS D 1 54 ? -26.265 -68.237 22.900 1.00 67.96 51 HIS D N 1
ATOM 12587 C CA . HIS D 1 54 ? -26.330 -68.330 24.354 1.00 68.99 51 HIS D CA 1
ATOM 12588 C C . HIS D 1 54 ? -25.188 -69.182 24.912 1.00 65.02 51 HIS D C 1
ATOM 12589 O O . HIS D 1 54 ? -24.081 -69.182 24.371 1.00 64.86 51 HIS D O 1
ATOM 12596 N N . ALA D 1 55 ? -25.463 -69.916 25.986 1.00 59.61 52 ALA D N 1
ATOM 12597 C CA . ALA D 1 55 ? -24.413 -70.650 26.684 1.00 54.57 52 ALA D CA 1
ATOM 12598 C C . ALA D 1 55 ? -24.542 -72.171 26.567 1.00 49.10 52 ALA D C 1
ATOM 12599 O O . ALA D 1 55 ? -25.583 -72.690 26.159 1.00 45.59 52 ALA D O 1
ATOM 12601 N N . THR D 1 56 ? -23.471 -72.875 26.924 1.00 47.53 53 THR D N 1
ATOM 12602 C CA . THR D 1 56 ? -23.473 -74.333 26.901 1.00 48.41 53 THR D CA 1
ATOM 12603 C C . THR D 1 56 ? -24.482 -74.857 27.915 1.00 48.06 53 THR D C 1
ATOM 12604 O O . THR D 1 56 ? -25.126 -75.879 27.698 1.00 49.07 53 THR D O 1
ATOM 12608 N N . SER D 1 57 ? -24.613 -74.135 29.022 1.00 48.63 54 SER D N 1
ATOM 12609 C CA . SER D 1 57 ? -25.628 -74.425 30.027 1.00 52.60 54 SER D CA 1
ATOM 12610 C C . SER D 1 57 ? -27.021 -74.517 29.405 1.00 53.35 54 SER D C 1
ATOM 12611 O O . SER D 1 57 ? -27.831 -75.360 29.787 1.00 53.57 54 SER D O 1
ATOM 12614 N N . ASP D 1 58 ? -27.299 -73.643 28.445 1.00 53.10 55 ASP D N 1
ATOM 12615 C CA . ASP D 1 58 ? -28.593 -73.640 27.778 1.00 52.02 55 ASP D CA 1
ATOM 12616 C C . ASP D 1 58 ? -28.704 -74.775 26.770 1.00 48.26 55 ASP D C 1
ATOM 12617 O O . ASP D 1 58 ? -29.764 -75.383 26.619 1.00 48.14 55 ASP D O 1
ATOM 12622 N N . TRP D 1 59 ? -27.608 -75.053 26.074 1.00 45.60 56 TRP D N 1
ATOM 12623 C CA . TRP D 1 59 ? -27.607 -76.097 25.061 1.00 43.67 56 TRP D CA 1
ATOM 12624 C C . TRP D 1 59 ? -27.837 -77.452 25.717 1.00 43.33 56 TRP D C 1
ATOM 12625 O O . TRP D 1 59 ? -28.579 -78.287 25.197 1.00 40.74 56 TRP D O 1
ATOM 12644 N N . GLU D 1 61 ? -29.483 -78.039 28.459 1.00 49.41 58 GLU D N 1
ATOM 12645 C CA . GLU D 1 61 ? -30.897 -78.086 28.810 1.00 54.67 58 GLU D CA 1
ATOM 12646 C C . GLU D 1 61 ? -31.784 -78.510 27.639 1.00 51.93 58 GLU D C 1
ATOM 12647 O O . GLU D 1 61 ? -32.561 -79.456 27.763 1.00 50.44 58 GLU D O 1
ATOM 12653 N N . LEU D 1 62 ? -31.666 -77.817 26.508 1.00 50.20 59 LEU D N 1
ATOM 12654 C CA . LEU D 1 62 ? -32.446 -78.169 25.321 1.00 51.70 59 LEU D CA 1
ATOM 12655 C C . LEU D 1 62 ? -32.189 -79.604 24.871 1.00 53.74 59 LEU D C 1
ATOM 12656 O O . LEU D 1 62 ? -33.085 -80.269 24.350 1.00 52.98 59 LEU D O 1
ATOM 12661 N N . GLU D 1 63 ? -30.960 -80.071 25.069 1.00 55.40 60 GLU D N 1
ATOM 12662 C CA . GLU D 1 63 ? -30.583 -81.416 24.657 1.00 57.11 60 GLU D CA 1
ATOM 12663 C C . GLU D 1 63 ? -31.212 -82.458 25.574 1.00 58.23 60 GLU D C 1
ATOM 12664 O O . GLU D 1 63 ? -31.689 -83.494 25.113 1.00 56.71 60 GLU D O 1
ATOM 12670 N N . LYS D 1 64 ? -31.212 -82.178 26.873 1.00 63.24 61 LYS D N 1
ATOM 12671 C CA . LYS D 1 64 ? -31.864 -83.053 27.839 1.00 69.94 61 LYS D CA 1
ATOM 12672 C C . LYS D 1 64 ? -33.369 -83.070 27.609 1.00 75.93 61 LYS D C 1
ATOM 12673 O O . LYS D 1 64 ? -33.980 -84.135 27.506 1.00 77.32 61 LYS D O 1
ATOM 12679 N N . GLN D 1 65 ? -33.961 -81.881 27.536 1.00 80.64 62 GLN D N 1
ATOM 12680 C CA . GLN D 1 65 ? -35.399 -81.742 27.341 1.00 84.72 62 GLN D CA 1
ATOM 12681 C C . GLN D 1 65 ? -35.844 -82.408 26.048 1.00 84.87 62 GLN D C 1
ATOM 12682 O O . GLN D 1 65 ? -36.861 -83.095 26.010 1.00 84.76 62 GLN D O 1
ATOM 12688 N N . ARG D 1 66 ? -35.073 -82.198 24.988 1.00 86.16 63 ARG D N 1
ATOM 12689 C CA . ARG D 1 66 ? -35.433 -82.701 23.669 1.00 88.31 63 ARG D CA 1
ATOM 12690 C C . ARG D 1 66 ? -34.328 -83.546 23.050 1.00 89.74 63 ARG D C 1
ATOM 12691 O O . ARG D 1 66 ? -34.573 -84.665 22.599 1.00 91.50 63 ARG D O 1
ATOM 12699 N N . SER D 1 69 ? -28.962 -81.431 17.894 1.00 69.70 66 SER D N 1
ATOM 12700 C CA . SER D 1 69 ? -29.562 -82.755 17.992 1.00 68.29 66 SER D CA 1
ATOM 12701 C C . SER D 1 69 ? -29.004 -83.673 16.905 1.00 64.81 66 SER D C 1
ATOM 12702 O O . SER D 1 69 ? -28.344 -83.212 15.972 1.00 62.50 66 SER D O 1
ATOM 12705 N N . VAL D 1 70 ? -29.276 -84.969 17.023 1.00 62.40 67 VAL D N 1
ATOM 12706 C CA . VAL D 1 70 ? -28.649 -85.954 16.146 1.00 62.46 67 VAL D CA 1
ATOM 12707 C C . VAL D 1 70 ? -29.255 -86.033 14.747 1.00 63.64 67 VAL D C 1
ATOM 12708 O O . VAL D 1 70 ? -28.552 -86.336 13.782 1.00 65.02 67 VAL D O 1
ATOM 12712 N N . THR D 1 71 ? -30.551 -85.763 14.629 1.00 63.21 68 THR D N 1
ATOM 12713 C CA . THR D 1 71 ? -31.217 -85.887 13.335 1.00 63.01 68 THR D CA 1
ATOM 12714 C C . THR D 1 71 ? -30.708 -84.872 12.314 1.00 59.07 68 THR D C 1
ATOM 12715 O O . THR D 1 71 ? -30.857 -85.072 11.108 1.00 59.81 68 THR D O 1
ATOM 12719 N N . THR D 1 72 ? -30.097 -83.793 12.795 1.00 55.40 69 THR D N 1
ATOM 12720 C CA . THR D 1 72 ? -29.639 -82.724 11.908 1.00 52.09 69 THR D CA 1
ATOM 12721 C C . THR D 1 72 ? -28.115 -82.527 11.906 1.00 47.23 69 THR D C 1
ATOM 12722 O O . THR D 1 72 ? -27.614 -81.567 11.325 1.00 46.87 69 THR D O 1
ATOM 12726 N N . SER D 1 73 ? -27.389 -83.434 12.555 1.00 42.95 70 SER D N 1
ATOM 12727 C CA . SER D 1 73 ? -25.927 -83.417 12.518 1.00 40.38 70 SER D CA 1
ATOM 12728 C C . SER D 1 73 ? -25.431 -83.607 11.088 1.00 35.13 70 SER D C 1
ATOM 12729 O O . SER D 1 73 ? -24.359 -83.127 10.716 1.00 31.11 70 SER D O 1
ATOM 12732 N N . VAL D 1 74 ? -26.224 -84.323 10.296 1.00 30.49 71 VAL D N 1
ATOM 12733 C CA . VAL D 1 74 ? -25.964 -84.492 8.875 1.00 25.90 71 VAL D CA 1
ATOM 12734 C C . VAL D 1 74 ? -27.216 -84.110 8.106 1.00 25.29 71 VAL D C 1
ATOM 12735 O O . VAL D 1 74 ? -28.325 -84.467 8.502 1.00 23.30 71 VAL D O 1
ATOM 12747 N N . GLN D 1 76 ? -28.798 -84.360 4.322 1.00 32.20 73 GLN D N 1
ATOM 12748 C CA . GLN D 1 76 ? -28.734 -84.906 2.972 1.00 28.28 73 GLN D CA 1
ATOM 12749 C C . GLN D 1 76 ? -29.923 -84.408 2.152 1.00 29.81 73 GLN D C 1
ATOM 12750 O O . GLN D 1 76 ? -31.068 -84.501 2.589 1.00 30.44 73 GLN D O 1
ATOM 12756 N N . PHE D 1 77 ? -29.647 -83.866 0.972 1.00 29.94 74 PHE D N 1
ATOM 12757 C CA . PHE D 1 77 ? -30.702 -83.355 0.104 1.00 32.36 74 PHE D CA 1
ATOM 12758 C C . PHE D 1 77 ? -30.301 -83.465 -1.359 1.00 30.03 74 PHE D C 1
ATOM 12759 O O . PHE D 1 77 ? -29.120 -83.388 -1.696 1.00 28.42 74 PHE D O 1
ATOM 12767 N N . PRO D 1 78 ? -31.289 -83.646 -2.237 1.00 32.17 75 PRO D N 1
ATOM 12768 C CA . PRO D 1 78 ? -31.015 -83.750 -3.669 1.00 32.94 75 PRO D CA 1
ATOM 12769 C C . PRO D 1 78 ? -30.928 -82.367 -4.312 1.00 33.20 75 PRO D C 1
ATOM 12770 O O . PRO D 1 78 ? -31.549 -81.424 -3.832 1.00 33.16 75 PRO D O 1
ATOM 12774 N N . TYR D 1 79 ? -30.139 -82.250 -5.372 1.00 34.87 76 TYR D N 1
ATOM 12775 C CA . TYR D 1 79 ? -30.105 -81.034 -6.176 1.00 34.60 76 TYR D CA 1
ATOM 12776 C C . TYR D 1 79 ? -29.788 -81.406 -7.607 1.00 32.28 76 TYR D C 1
ATOM 12777 O O . TYR D 1 79 ? -28.691 -81.874 -7.906 1.00 30.69 76 TYR D O 1
ATOM 12786 N N . LYS D 1 80 ? -30.755 -81.191 -8.489 1.00 39.21 77 LYS D N 1
ATOM 12787 C CA . LYS D 1 80 ? -30.666 -81.692 -9.853 1.00 43.35 77 LYS D CA 1
ATOM 12788 C C . LYS D 1 80 ? -30.407 -83.195 -9.817 1.00 44.77 77 LYS D C 1
ATOM 12789 O O . LYS D 1 80 ? -31.177 -83.939 -9.210 1.00 47.17 77 LYS D O 1
ATOM 12795 N N . ASP D 1 81 ? -29.327 -83.647 -10.445 1.00 45.91 78 ASP D N 1
ATOM 12796 C CA . ASP D 1 81 ? -29.036 -85.081 -10.490 1.00 46.29 78 ASP D CA 1
ATOM 12797 C C . ASP D 1 81 ? -28.007 -85.508 -9.446 1.00 40.11 78 ASP D C 1
ATOM 12798 O O . ASP D 1 81 ? -27.388 -86.563 -9.577 1.00 39.29 78 ASP D O 1
ATOM 12803 N N . TYR D 1 82 ? -27.820 -84.692 -8.414 1.00 34.33 79 TYR D N 1
ATOM 12804 C CA . TYR D 1 82 ? -26.829 -85.001 -7.384 1.00 33.52 79 TYR D CA 1
ATOM 12805 C C . TYR D 1 82 ? -27.491 -85.251 -6.042 1.00 31.73 79 TYR D C 1
ATOM 12806 O O . TYR D 1 82 ? -28.611 -84.790 -5.792 1.00 29.55 79 TYR D O 1
ATOM 12815 N N . LEU D 1 83 ? -26.791 -85.984 -5.182 1.00 28.22 80 LEU D N 1
ATOM 12816 C CA . LEU D 1 83 ? -27.192 -86.094 -3.790 1.00 27.00 80 LEU D CA 1
ATOM 12817 C C . LEU D 1 83 ? -26.115 -85.449 -2.926 1.00 25.35 80 LEU D C 1
ATOM 12818 O O . LEU D 1 83 ? -24.947 -85.830 -2.968 1.00 23.29 80 LEU D O 1
ATOM 12823 N N . ILE D 1 84 ? -26.516 -84.466 -2.141 1.00 27.42 81 ILE D N 1
ATOM 12824 C CA . ILE D 1 84 ? -25.560 -83.710 -1.353 1.00 25.12 81 ILE D CA 1
ATOM 12825 C C . ILE D 1 84 ? -25.612 -84.108 0.108 1.00 25.26 81 ILE D C 1
ATOM 12826 O O . ILE D 1 84 ? -26.683 -84.134 0.717 1.00 28.08 81 ILE D O 1
ATOM 12831 N N . ASN D 1 85 ? -24.450 -84.426 0.668 1.00 24.28 82 ASN D N 1
ATOM 12832 C CA . ASN D 1 85 ? -24.344 -84.626 2.102 1.00 24.12 82 ASN D CA 1
ATOM 12833 C C . ASN D 1 85 ? -23.620 -83.452 2.744 1.00 21.42 82 ASN D C 1
ATOM 12834 O O . ASN D 1 85 ? -22.430 -83.247 2.515 1.00 21.48 82 ASN D O 1
ATOM 12839 N N . LEU D 1 86 ? -24.351 -82.686 3.545 1.00 20.90 83 LEU D N 1
ATOM 12840 C CA . LEU D 1 86 ? -23.779 -81.581 4.293 1.00 20.48 83 LEU D CA 1
ATOM 12841 C C . LEU D 1 86 ? -23.609 -81.981 5.751 1.00 22.97 83 LEU D C 1
ATOM 12842 O O . LEU D 1 86 ? -24.593 -82.158 6.471 1.00 26.32 83 LEU D O 1
ATOM 12847 N N . LEU D 1 87 ? -22.359 -82.136 6.180 1.00 20.46 84 LEU D N 1
ATOM 12848 C CA . LEU D 1 87 ? -22.074 -82.478 7.567 1.00 23.18 84 LEU D CA 1
ATOM 12849 C C . LEU D 1 87 ? -21.947 -81.200 8.385 1.00 25.86 84 LEU D C 1
ATOM 12850 O O . LEU D 1 87 ? -21.225 -80.278 7.995 1.00 26.77 84 LEU D O 1
ATOM 12855 N N . ASP D 1 88 ? -22.634 -81.142 9.522 1.00 24.63 85 ASP D N 1
ATOM 12856 C CA . ASP D 1 88 ? -22.599 -79.931 10.346 1.00 27.87 85 ASP D CA 1
ATOM 12857 C C . ASP D 1 88 ? -21.288 -79.785 11.126 1.00 26.59 85 ASP D C 1
ATOM 12858 O O . ASP D 1 88 ? -20.700 -80.767 11.581 1.00 27.57 85 ASP D O 1
ATOM 12863 N N . THR D 1 89 ? -20.838 -78.547 11.266 1.00 27.06 86 THR D N 1
ATOM 12864 C CA . THR D 1 89 ? -19.633 -78.242 12.024 1.00 25.99 86 THR D CA 1
ATOM 12865 C C . THR D 1 89 ? -19.968 -77.183 13.064 1.00 24.16 86 THR D C 1
ATOM 12866 O O . THR D 1 89 ? -19.705 -75.996 12.857 1.00 23.80 86 THR D O 1
ATOM 12870 N N . PRO D 1 90 ? -20.559 -77.612 14.188 1.00 25.66 87 PRO D N 1
ATOM 12871 C CA . PRO D 1 90 ? -21.021 -76.679 15.221 1.00 24.05 87 PRO D CA 1
ATOM 12872 C C . PRO D 1 90 ? -19.889 -75.766 15.658 1.00 22.51 87 PRO D C 1
ATOM 12873 O O . PRO D 1 90 ? -18.783 -76.244 15.934 1.00 18.94 87 PRO D O 1
ATOM 12877 N N . GLY D 1 91 ? -20.167 -74.466 15.691 1.00 20.18 88 GLY D N 1
ATOM 12878 C CA . GLY D 1 91 ? -19.166 -73.472 16.036 1.00 22.31 88 GLY D CA 1
ATOM 12879 C C . GLY D 1 91 ? -19.550 -72.586 17.208 1.00 22.24 88 GLY D C 1
ATOM 12880 O O . GLY D 1 91 ? -18.725 -71.827 17.715 1.00 23.51 88 GLY D O 1
ATOM 12881 N N . HIS D 1 92 ? -20.800 -72.672 17.646 1.00 25.56 89 HIS D N 1
ATOM 12882 C CA . HIS D 1 92 ? -21.242 -71.869 18.786 1.00 28.33 89 HIS D CA 1
ATOM 12883 C C . HIS D 1 92 ? -21.091 -72.619 20.122 1.00 27.66 89 HIS D C 1
ATOM 12884 O O . HIS D 1 92 ? -19.993 -73.061 20.458 1.00 28.76 89 HIS D O 1
ATOM 12891 N N . ALA D 1 93 ? -22.171 -72.745 20.884 1.00 27.09 90 ALA D N 1
ATOM 12892 C CA . ALA D 1 93 ? -22.085 -73.348 22.214 1.00 28.27 90 ALA D CA 1
ATOM 12893 C C . ALA D 1 93 ? -21.749 -74.843 22.157 1.00 26.45 90 ALA D C 1
ATOM 12894 O O . ALA D 1 93 ? -21.174 -75.400 23.093 1.00 23.98 90 ALA D O 1
ATOM 12896 N N . ASP D 1 94 ? -22.107 -75.479 21.046 1.00 26.05 91 ASP D N 1
ATOM 12897 C CA . ASP D 1 94 ? -21.907 -76.912 20.882 1.00 27.85 91 ASP D CA 1
ATOM 12898 C C . ASP D 1 94 ? -20.649 -77.251 20.084 1.00 25.55 91 ASP D C 1
ATOM 12899 O O . ASP D 1 94 ? -20.508 -78.354 19.562 1.00 25.41 91 ASP D O 1
ATOM 12904 N N . PHE D 1 95 ? -19.737 -76.290 20.012 1.00 21.90 92 PHE D N 1
ATOM 12905 C CA . PHE D 1 95 ? -18.423 -76.504 19.427 1.00 17.66 92 PHE D CA 1
ATOM 12906 C C . PHE D 1 95 ? -17.603 -77.440 20.313 1.00 23.58 92 PHE D C 1
ATOM 12907 O O . PHE D 1 95 ? -17.528 -77.250 21.527 1.00 24.95 92 PHE D O 1
ATOM 12915 N N . THR D 1 96 ? -17.007 -78.462 19.702 1.00 24.17 93 THR D N 1
ATOM 12916 C CA . THR D 1 96 ? -16.174 -79.424 20.416 1.00 23.55 93 THR D CA 1
ATOM 12917 C C . THR D 1 96 ? -15.138 -79.980 19.448 1.00 25.11 93 THR D C 1
ATOM 12918 O O . THR D 1 96 ? -15.062 -79.547 18.297 1.00 24.78 93 THR D O 1
ATOM 12922 N N . GLU D 1 97 ? -14.354 -80.948 19.909 1.00 24.63 94 GLU D N 1
ATOM 12923 C CA . GLU D 1 97 ? -13.372 -81.583 19.038 1.00 24.97 94 GLU D CA 1
ATOM 12924 C C . GLU D 1 97 ? -14.062 -82.284 17.872 1.00 20.37 94 GLU D C 1
ATOM 12925 O O . GLU D 1 97 ? -13.457 -82.493 16.827 1.00 20.36 94 GLU D O 1
ATOM 12931 N N . ASP D 1 98 ? -15.329 -82.639 18.055 1.00 22.13 95 ASP D N 1
ATOM 12932 C CA . ASP D 1 98 ? -16.105 -83.274 16.999 1.00 23.74 95 ASP D CA 1
ATOM 12933 C C . ASP D 1 98 ? -16.222 -82.348 15.786 1.00 24.22 95 ASP D C 1
ATOM 12934 O O . ASP D 1 98 ? -16.313 -82.805 14.644 1.00 19.35 95 ASP D O 1
ATOM 12939 N N . THR D 1 99 ? -16.238 -81.043 16.036 1.00 25.01 96 THR D N 1
ATOM 12940 C CA . THR D 1 99 ? -16.295 -80.077 14.946 1.00 21.17 96 THR D CA 1
ATOM 12941 C C . THR D 1 99 ? -15.076 -80.214 14.036 1.00 22.24 96 THR D C 1
ATOM 12942 O O . THR D 1 99 ? -15.198 -80.113 12.811 1.00 23.04 96 THR D O 1
ATOM 12946 N N . TYR D 1 100 ? -13.904 -80.440 14.631 1.00 19.71 97 TYR D N 1
ATOM 12947 C CA . TYR D 1 100 ? -12.690 -80.677 13.852 1.00 21.46 97 TYR D CA 1
ATOM 12948 C C . TYR D 1 100 ? -12.724 -82.031 13.154 1.00 21.74 97 TYR D C 1
ATOM 12949 O O . TYR D 1 100 ? -12.512 -82.120 11.947 1.00 22.60 97 TYR D O 1
ATOM 12958 N N . ARG D 1 101 ? -12.986 -83.084 13.926 1.00 22.17 98 ARG D N 1
ATOM 12959 C CA . ARG D 1 101 ? -12.900 -84.455 13.422 1.00 20.27 98 ARG D CA 1
ATOM 12960 C C . ARG D 1 101 ? -13.896 -84.728 12.286 1.00 19.81 98 ARG D C 1
ATOM 12961 O O . ARG D 1 101 ? -13.617 -85.506 11.373 1.00 19.49 98 ARG D O 1
ATOM 12969 N N . THR D 1 102 ? -15.041 -84.061 12.328 1.00 21.69 99 THR D N 1
ATOM 12970 C CA . THR D 1 102 ? -16.046 -84.201 11.278 1.00 23.25 99 THR D CA 1
ATOM 12971 C C . THR D 1 102 ? -15.461 -83.959 9.885 1.00 21.89 99 THR D C 1
ATOM 12972 O O . THR D 1 102 ? -15.870 -84.592 8.909 1.00 19.18 99 THR D O 1
ATOM 12976 N N . LEU D 1 103 ? -14.491 -83.055 9.798 1.00 19.80 100 LEU D N 1
ATOM 12977 C CA . LEU D 1 103 ? -13.883 -82.725 8.510 1.00 20.65 100 LEU D CA 1
ATOM 12978 C C . LEU D 1 103 ? -13.130 -83.901 7.880 1.00 23.11 100 LEU D C 1
ATOM 12979 O O . LEU D 1 103 ? -12.892 -83.907 6.674 1.00 23.03 100 LEU D O 1
ATOM 12984 N N . THR D 1 104 ? -12.768 -84.901 8.684 1.00 19.40 101 THR D N 1
ATOM 12985 C CA . THR D 1 104 ? -12.102 -86.084 8.144 1.00 21.50 101 THR D CA 1
ATOM 12986 C C . THR D 1 104 ? -13.069 -86.941 7.325 1.00 23.73 101 THR D C 1
ATOM 12987 O O . THR D 1 104 ? -12.649 -87.828 6.585 1.00 20.36 101 THR D O 1
ATOM 12991 N N . ALA D 1 105 ? -14.365 -86.659 7.449 1.00 21.16 102 ALA D N 1
ATOM 12992 C CA . ALA D 1 105 ? -15.374 -87.452 6.760 1.00 19.40 102 ALA D CA 1
ATOM 12993 C C . ALA D 1 105 ? -15.926 -86.774 5.510 1.00 20.16 102 ALA D C 1
ATOM 12994 O O . ALA D 1 105 ? -16.898 -87.252 4.926 1.00 21.92 102 ALA D O 1
ATOM 12996 N N . VAL D 1 106 ? -15.318 -85.665 5.102 1.00 21.41 103 VAL D N 1
ATOM 12997 C CA . VAL D 1 106 ? -15.770 -84.966 3.901 1.00 24.96 103 VAL D CA 1
ATOM 12998 C C . VAL D 1 106 ? -14.776 -85.126 2.769 1.00 23.39 103 VAL D C 1
ATOM 12999 O O . VAL D 1 106 ? -13.608 -85.430 2.998 1.00 23.07 103 VAL D O 1
ATOM 13003 N N . ASP D 1 107 ? -15.239 -84.915 1.544 1.00 23.61 104 ASP D N 1
ATOM 13004 C CA . ASP D 1 107 ? -14.353 -84.965 0.393 1.00 23.29 104 ASP D CA 1
ATOM 13005 C C . ASP D 1 107 ? -13.953 -83.565 -0.066 1.00 23.59 104 ASP D C 1
ATOM 13006 O O . ASP D 1 107 ? -12.993 -83.398 -0.820 1.00 25.05 104 ASP D O 1
ATOM 13011 N N . SER D 1 108 ? -14.682 -82.558 0.406 1.00 23.51 105 SER D N 1
ATOM 13012 C CA . SER D 1 108 ? -14.312 -81.169 0.153 1.00 20.62 105 SER D CA 1
ATOM 13013 C C . SER D 1 108 ? -14.995 -80.244 1.155 1.00 20.11 105 SER D C 1
ATOM 13014 O O . SER D 1 108 ? -15.866 -80.673 1.910 1.00 20.98 105 SER D O 1
ATOM 13017 N N . ALA D 1 109 ? -14.598 -78.977 1.158 1.00 21.90 106 ALA D N 1
ATOM 13018 C CA . ALA D 1 109 ? -15.134 -78.018 2.116 1.00 23.47 106 ALA D CA 1
ATOM 13019 C C . ALA D 1 109 ? -15.539 -76.703 1.453 1.00 23.96 106 ALA D C 1
ATOM 13020 O O . ALA D 1 109 ? -14.967 -76.298 0.447 1.00 23.59 106 ALA D O 1
ATOM 13022 N N . LEU D 1 110 ? -16.535 -76.045 2.031 1.00 25.10 107 LEU D N 1
ATOM 13023 C CA . LEU D 1 110 ? -16.941 -74.720 1.585 1.00 25.41 107 LEU D CA 1
ATOM 13024 C C . LEU D 1 110 ? -16.664 -73.698 2.686 1.00 25.63 107 LEU D C 1
ATOM 13025 O O . LEU D 1 110 ? -17.296 -73.711 3.744 1.00 25.72 107 LEU D O 1
ATOM 13038 N N . VAL D 1 112 ? -16.754 -70.096 4.322 1.00 25.20 109 VAL D N 1
ATOM 13039 C CA . VAL D 1 112 ? -17.540 -68.869 4.294 1.00 24.27 109 VAL D CA 1
ATOM 13040 C C . VAL D 1 112 ? -16.850 -67.782 5.109 1.00 24.44 109 VAL D C 1
ATOM 13041 O O . VAL D 1 112 ? -16.497 -67.990 6.278 1.00 23.46 109 VAL D O 1
ATOM 13045 N N . ILE D 1 113 ? -16.664 -66.623 4.486 1.00 22.54 110 ILE D N 1
ATOM 13046 C CA . ILE D 1 113 ? -15.954 -65.518 5.110 1.00 24.93 110 ILE D CA 1
ATOM 13047 C C . ILE D 1 113 ? -16.832 -64.275 5.181 1.00 26.75 110 ILE D C 1
ATOM 13048 O O . ILE D 1 113 ? -17.556 -63.960 4.239 1.00 28.97 110 ILE D O 1
ATOM 13053 N N . ASP D 1 114 ? -16.788 -63.586 6.316 1.00 24.53 111 ASP D N 1
ATOM 13054 C CA . ASP D 1 114 ? -17.487 -62.317 6.455 1.00 25.99 111 ASP D CA 1
ATOM 13055 C C . ASP D 1 114 ? -16.657 -61.259 5.741 1.00 26.23 111 ASP D C 1
ATOM 13056 O O . ASP D 1 114 ? -15.519 -60.994 6.125 1.00 28.18 111 ASP D O 1
ATOM 13061 N N . ALA D 1 115 ? -17.220 -60.677 4.684 1.00 25.72 112 ALA D N 1
ATOM 13062 C CA . ALA D 1 115 ? -16.500 -59.705 3.869 1.00 27.72 112 ALA D CA 1
ATOM 13063 C C . ALA D 1 115 ? -16.007 -58.537 4.709 1.00 30.42 112 ALA D C 1
ATOM 13064 O O . ALA D 1 115 ? -15.007 -57.902 4.377 1.00 28.31 112 ALA D O 1
ATOM 13066 N N . ALA D 1 116 ? -16.716 -58.263 5.799 1.00 33.08 113 ALA D N 1
ATOM 13067 C CA . ALA D 1 116 ? -16.334 -57.190 6.713 1.00 35.47 113 ALA D CA 1
ATOM 13068 C C . ALA D 1 116 ? -15.226 -57.599 7.681 1.00 37.93 113 ALA D C 1
ATOM 13069 O O . ALA D 1 116 ? -14.534 -56.744 8.230 1.00 38.98 113 ALA D O 1
ATOM 13071 N N . LYS D 1 117 ? -15.052 -58.907 7.867 1.00 37.64 114 LYS D N 1
ATOM 13072 C CA . LYS D 1 117 ? -14.124 -59.430 8.868 1.00 34.80 114 LYS D CA 1
ATOM 13073 C C . LYS D 1 117 ? -12.857 -60.022 8.256 1.00 32.55 114 LYS D C 1
ATOM 13074 O O . LYS D 1 117 ? -11.788 -59.976 8.866 1.00 33.03 114 LYS D O 1
ATOM 13080 N N . GLY D 1 118 ? -12.984 -60.590 7.059 1.00 28.45 115 GLY D N 1
ATOM 13081 C CA . GLY D 1 118 ? -11.891 -61.316 6.440 1.00 24.00 115 GLY D CA 1
ATOM 13082 C C . GLY D 1 118 ? -11.610 -62.621 7.164 1.00 23.43 115 GLY D C 1
ATOM 13083 O O . GLY D 1 118 ? -12.509 -63.232 7.741 1.00 21.04 115 GLY D O 1
ATOM 13084 N N . VAL D 1 119 ? -10.349 -63.036 7.146 1.00 27.63 116 VAL D N 1
ATOM 13085 C CA . VAL D 1 119 ? -9.922 -64.264 7.807 1.00 29.74 116 VAL D CA 1
ATOM 13086 C C . VAL D 1 119 ? -9.958 -64.117 9.334 1.00 30.48 116 VAL D C 1
ATOM 13087 O O . VAL D 1 119 ? -9.311 -63.235 9.890 1.00 28.65 116 VAL D O 1
ATOM 13091 N N . GLU D 1 120 ? -10.728 -64.976 10.003 1.00 30.48 117 GLU D N 1
ATOM 13092 C CA . GLU D 1 120 ? -10.865 -64.932 11.464 1.00 28.33 117 GLU D CA 1
ATOM 13093 C C . GLU D 1 120 ? -10.272 -66.195 12.114 1.00 25.93 117 GLU D C 1
ATOM 13094 O O . GLU D 1 120 ? -9.933 -67.146 11.412 1.00 25.57 117 GLU D O 1
ATOM 13100 N N . PRO D 1 121 ? -10.139 -66.207 13.455 1.00 22.85 118 PRO D N 1
ATOM 13101 C CA . PRO D 1 121 ? -9.476 -67.318 14.158 1.00 25.71 118 PRO D CA 1
ATOM 13102 C C . PRO D 1 121 ? -9.947 -68.730 13.785 1.00 26.72 118 PRO D C 1
ATOM 13103 O O . PRO D 1 121 ? -9.099 -69.566 13.487 1.00 28.49 118 PRO D O 1
ATOM 13107 N N . ARG D 1 122 ? -11.249 -69.000 13.817 1.00 25.00 119 ARG D N 1
ATOM 13108 C CA . ARG D 1 122 ? -11.753 -70.322 13.443 1.00 21.30 119 ARG D CA 1
ATOM 13109 C C . ARG D 1 122 ? -11.524 -70.621 11.955 1.00 25.45 119 ARG D C 1
ATOM 13110 O O . ARG D 1 122 ? -11.386 -71.781 11.564 1.00 22.11 119 ARG D O 1
ATOM 13118 N N . THR D 1 123 ? -11.499 -69.582 11.126 1.00 24.81 120 THR D N 1
ATOM 13119 C CA . THR D 1 123 ? -11.258 -69.793 9.702 1.00 26.28 120 THR D CA 1
ATOM 13120 C C . THR D 1 123 ? -9.913 -70.471 9.567 1.00 27.40 120 THR D C 1
ATOM 13121 O O . THR D 1 123 ? -9.762 -71.430 8.812 1.00 27.75 120 THR D O 1
ATOM 13125 N N . ILE D 1 124 ? -8.942 -69.970 10.327 1.00 25.01 121 ILE D N 1
ATOM 13126 C CA . ILE D 1 124 ? -7.586 -70.508 10.320 1.00 23.60 121 ILE D CA 1
ATOM 13127 C C . ILE D 1 124 ? -7.511 -71.946 10.845 1.00 23.42 121 ILE D C 1
ATOM 13128 O O . ILE D 1 124 ? -6.878 -72.800 10.226 1.00 23.89 121 ILE D O 1
ATOM 13133 N N . LYS D 1 125 ? -8.141 -72.208 11.988 1.00 24.17 122 LYS D N 1
ATOM 13134 C CA . LYS D 1 125 ? -8.108 -73.545 12.581 1.00 27.44 122 LYS D CA 1
ATOM 13135 C C . LYS D 1 125 ? -8.697 -74.586 11.629 1.00 24.00 122 LYS D C 1
ATOM 13136 O O . LYS D 1 125 ? -8.077 -75.613 11.359 1.00 22.25 122 LYS D O 1
ATOM 13142 N N . LEU D 1 126 ? -9.889 -74.304 11.115 1.00 21.15 123 LEU D N 1
ATOM 13143 C CA . LEU D 1 126 ? -10.605 -75.251 10.266 1.00 21.57 123 LEU D CA 1
ATOM 13144 C C . LEU D 1 126 ? -9.882 -75.526 8.940 1.00 21.11 123 LEU D C 1
ATOM 13145 O O . LEU D 1 126 ? -9.910 -76.654 8.434 1.00 20.64 123 LEU D O 1
ATOM 13158 N N . GLU D 1 128 ? -6.620 -75.409 8.786 1.00 24.86 125 GLU D N 1
ATOM 13159 C CA . GLU D 1 128 ? -5.533 -76.262 9.258 1.00 23.81 125 GLU D CA 1
ATOM 13160 C C . GLU D 1 128 ? -5.981 -77.720 9.313 1.00 21.97 125 GLU D C 1
ATOM 13161 O O . GLU D 1 128 ? -5.234 -78.621 8.934 1.00 22.54 125 GLU D O 1
ATOM 13167 N N . VAL D 1 129 ? -7.208 -77.944 9.779 1.00 20.28 126 VAL D N 1
ATOM 13168 C CA . VAL D 1 129 ? -7.761 -79.295 9.858 1.00 17.34 126 VAL D CA 1
ATOM 13169 C C . VAL D 1 129 ? -7.966 -79.885 8.469 1.00 19.68 126 VAL D C 1
ATOM 13170 O O . VAL D 1 129 ? -7.620 -81.040 8.217 1.00 21.05 126 VAL D O 1
ATOM 13174 N N . CYS D 1 130 ? -8.516 -79.080 7.568 1.00 21.08 127 CYS D N 1
ATOM 13175 C CA . CYS D 1 130 ? -8.725 -79.490 6.186 1.00 22.09 127 CYS D CA 1
ATOM 13176 C C . CYS D 1 130 ? -7.404 -79.801 5.485 1.00 25.60 127 CYS D C 1
ATOM 13177 O O . CYS D 1 130 ? -7.318 -80.726 4.681 1.00 25.95 127 CYS D O 1
ATOM 13180 N N . ARG D 1 131 ? -6.377 -79.019 5.796 1.00 29.81 128 ARG D N 1
ATOM 13181 C CA . ARG D 1 131 ? -5.059 -79.174 5.188 1.00 28.90 128 ARG D CA 1
ATOM 13182 C C . ARG D 1 131 ? -4.454 -80.556 5.485 1.00 27.49 128 ARG D C 1
ATOM 13183 O O . ARG D 1 131 ? -3.637 -81.059 4.715 1.00 27.99 128 ARG D O 1
ATOM 13191 N N . LEU D 1 132 ? -4.866 -81.170 6.592 1.00 22.60 129 LEU D N 1
ATOM 13192 C CA . LEU D 1 132 ? -4.422 -82.523 6.917 1.00 23.96 129 LEU D CA 1
ATOM 13193 C C . LEU D 1 132 ? -4.575 -83.466 5.730 1.00 27.18 129 LEU D C 1
ATOM 13194 O O . LEU D 1 132 ? -3.708 -84.298 5.473 1.00 29.07 129 LEU D O 1
ATOM 13199 N N . ARG D 1 133 ? -5.682 -83.328 5.007 1.00 25.01 130 ARG D N 1
ATOM 13200 C CA . ARG D 1 133 ? -5.968 -84.204 3.880 1.00 22.21 130 ARG D CA 1
ATOM 13201 C C . ARG D 1 133 ? -5.965 -83.438 2.567 1.00 23.86 130 ARG D C 1
ATOM 13202 O O . ARG D 1 133 ? -6.446 -83.939 1.553 1.00 26.92 130 ARG D O 1
ATOM 13210 N N . HIS D 1 134 ? -5.416 -82.225 2.593 1.00 23.76 131 HIS D N 1
ATOM 13211 C CA . HIS D 1 134 ? -5.429 -81.348 1.429 1.00 27.67 131 HIS D CA 1
ATOM 13212 C C . HIS D 1 134 ? -6.834 -81.287 0.852 1.00 27.73 131 HIS D C 1
ATOM 13213 O O . HIS D 1 134 ? -7.034 -81.443 -0.353 1.00 32.36 131 HIS D O 1
ATOM 13220 N N . THR D 1 135 ? -7.809 -81.080 1.726 1.00 23.46 132 THR D N 1
ATOM 13221 C CA . THR D 1 135 ? -9.198 -81.027 1.312 1.00 24.24 132 THR D CA 1
ATOM 13222 C C . THR D 1 135 ? -9.433 -79.860 0.358 1.00 24.77 132 THR D C 1
ATOM 13223 O O . THR D 1 135 ? -9.031 -78.730 0.633 1.00 22.63 132 THR D O 1
ATOM 13227 N N . PRO D 1 136 ? -10.050 -80.145 -0.796 1.00 24.81 133 PRO D N 1
ATOM 13228 C CA . PRO D 1 136 ? -10.417 -79.082 -1.736 1.00 24.25 133 PRO D CA 1
ATOM 13229 C C . PRO D 1 136 ? -11.340 -78.070 -1.070 1.00 20.67 133 PRO D C 1
ATOM 13230 O O . PRO D 1 136 ? -12.233 -78.456 -0.326 1.00 18.60 133 PRO D O 1
ATOM 13234 N N . ILE D 1 137 ? -11.111 -76.787 -1.333 1.00 23.75 134 ILE D N 1
ATOM 13235 C CA . ILE D 1 137 ? -11.873 -75.710 -0.707 1.00 22.41 134 ILE D CA 1
ATOM 13236 C C . ILE D 1 137 ? -12.529 -74.808 -1.751 1.00 23.83 134 ILE D C 1
ATOM 13237 O O . ILE D 1 137 ? -11.857 -74.291 -2.639 1.00 22.10 134 ILE D O 1
ATOM 13250 N N . THR D 1 139 ? -14.714 -71.176 -1.836 1.00 22.17 136 THR D N 1
ATOM 13251 C CA . THR D 1 139 ? -14.879 -70.042 -0.931 1.00 20.14 136 THR D CA 1
ATOM 13252 C C . THR D 1 139 ? -16.049 -69.133 -1.300 1.00 22.17 136 THR D C 1
ATOM 13253 O O . THR D 1 139 ? -16.196 -68.727 -2.457 1.00 19.30 136 THR D O 1
ATOM 13257 N N . PHE D 1 140 ? -16.871 -68.814 -0.303 1.00 19.70 137 PHE D N 1
ATOM 13258 C CA . PHE D 1 140 ? -17.957 -67.859 -0.468 1.00 20.34 137 PHE D CA 1
ATOM 13259 C C . PHE D 1 140 ? -17.731 -66.640 0.415 1.00 25.59 137 PHE D C 1
ATOM 13260 O O . PHE D 1 140 ? -17.711 -66.738 1.646 1.00 25.42 137 PHE D O 1
ATOM 13268 N N . ILE D 1 141 ? -17.542 -65.490 -0.219 1.00 23.44 138 ILE D N 1
ATOM 13269 C CA . ILE D 1 141 ? -17.397 -64.240 0.506 1.00 24.55 138 ILE D CA 1
ATOM 13270 C C . ILE D 1 141 ? -18.785 -63.657 0.724 1.00 26.24 138 ILE D C 1
ATOM 13271 O O . ILE D 1 141 ? -19.443 -63.222 -0.221 1.00 27.44 138 ILE D O 1
ATOM 13276 N N . ASN D 1 142 ? -19.228 -63.672 1.977 1.00 25.93 139 ASN D N 1
ATOM 13277 C CA . ASN D 1 142 ? -20.614 -63.358 2.312 1.00 26.12 139 ASN D CA 1
ATOM 13278 C C . ASN D 1 142 ? -20.813 -61.888 2.701 1.00 25.30 139 ASN D C 1
ATOM 13279 O O . ASN D 1 142 ? -19.843 -61.169 2.942 1.00 24.14 139 ASN D O 1
ATOM 13284 N N . LYS D 1 143 ? -22.071 -61.457 2.736 1.00 25.35 140 LYS D N 1
ATOM 13285 C CA . LYS D 1 143 ? -22.450 -60.119 3.214 1.00 30.54 140 LYS D CA 1
ATOM 13286 C C . LYS D 1 143 ? -22.030 -58.943 2.318 1.00 32.57 140 LYS D C 1
ATOM 13287 O O . LYS D 1 143 ? -21.613 -57.896 2.811 1.00 31.41 140 LYS D O 1
ATOM 13301 N N . ASP D 1 145 ? -23.982 -57.073 0.755 1.00 31.41 142 ASP D N 1
ATOM 13302 C CA . ASP D 1 145 ? -24.999 -56.032 0.886 1.00 31.63 142 ASP D CA 1
ATOM 13303 C C . ASP D 1 145 ? -24.634 -54.953 1.917 1.00 30.72 142 ASP D C 1
ATOM 13304 O O . ASP D 1 145 ? -25.297 -53.918 1.997 1.00 30.01 142 ASP D O 1
ATOM 13309 N N . ARG D 1 146 ? -23.591 -55.201 2.706 1.00 25.91 143 ARG D N 1
ATOM 13310 C CA . ARG D 1 146 ? -23.080 -54.209 3.647 1.00 30.72 143 ARG D CA 1
ATOM 13311 C C . ARG D 1 146 ? -21.653 -53.855 3.246 1.00 31.54 143 ARG D C 1
ATOM 13312 O O . ARG D 1 146 ? -21.029 -54.585 2.483 1.00 31.32 143 ARG D O 1
ATOM 13320 N N . ASP D 1 147 ? -21.135 -52.741 3.750 1.00 33.78 144 ASP D N 1
ATOM 13321 C CA . ASP D 1 147 ? -19.758 -52.357 3.452 1.00 38.46 144 ASP D CA 1
ATOM 13322 C C . ASP D 1 147 ? -18.822 -53.532 3.712 1.00 36.75 144 ASP D C 1
ATOM 13323 O O . ASP D 1 147 ? -19.095 -54.372 4.566 1.00 32.11 144 ASP D O 1
ATOM 13328 N N . THR D 1 148 ? -17.712 -53.591 2.989 1.00 37.81 145 THR D N 1
ATOM 13329 C CA . THR D 1 148 ? -16.785 -54.696 3.173 1.00 36.25 145 THR D CA 1
ATOM 13330 C C . THR D 1 148 ? -15.343 -54.207 3.184 1.00 36.59 145 THR D C 1
ATOM 13331 O O . THR D 1 148 ? -15.076 -53.017 2.985 1.00 34.89 145 THR D O 1
ATOM 13335 N N . ARG D 1 149 ? -14.417 -55.132 3.429 1.00 36.57 146 ARG D N 1
ATOM 13336 C CA . ARG D 1 149 ? -13.010 -54.886 3.154 1.00 34.88 146 ARG D CA 1
ATOM 13337 C C . ARG D 1 149 ? -12.841 -54.960 1.641 1.00 34.83 146 ARG D C 1
ATOM 13338 O O . ARG D 1 149 ? -13.642 -55.604 0.965 1.00 34.09 146 ARG D O 1
ATOM 13346 N N . PRO D 1 150 ? -11.811 -54.291 1.105 1.00 35.02 147 PRO D N 1
ATOM 13347 C CA . PRO D 1 150 ? -11.610 -54.339 -0.349 1.00 35.28 147 PRO D CA 1
ATOM 13348 C C . PRO D 1 150 ? -11.429 -55.776 -0.830 1.00 33.16 147 PRO D C 1
ATOM 13349 O O . PRO D 1 150 ? -10.795 -56.590 -0.157 1.00 31.86 147 PRO D O 1
ATOM 13353 N N . SER D 1 151 ? -11.997 -56.078 -1.990 1.00 30.59 148 SER D N 1
ATOM 13354 C CA . SER D 1 151 ? -11.999 -57.436 -2.511 1.00 32.90 148 SER D CA 1
ATOM 13355 C C . SER D 1 151 ? -10.582 -57.983 -2.707 1.00 34.51 148 SER D C 1
ATOM 13356 O O . SER D 1 151 ? -10.304 -59.137 -2.384 1.00 34.62 148 SER D O 1
ATOM 13359 N N . ILE D 1 152 ? -9.691 -57.151 -3.235 1.00 35.38 149 ILE D N 1
ATOM 13360 C CA . ILE D 1 152 ? -8.302 -57.543 -3.447 1.00 36.64 149 ILE D CA 1
ATOM 13361 C C . ILE D 1 152 ? -7.600 -57.815 -2.116 1.00 31.90 149 ILE D C 1
ATOM 13362 O O . ILE D 1 152 ? -6.737 -58.680 -2.024 1.00 31.80 149 ILE D O 1
ATOM 13367 N N . GLU D 1 153 ? -7.981 -57.065 -1.090 1.00 31.11 150 GLU D N 1
ATOM 13368 C CA . GLU D 1 153 ? -7.457 -57.264 0.254 1.00 33.63 150 GLU D CA 1
ATOM 13369 C C . GLU D 1 153 ? -7.887 -58.616 0.804 1.00 31.91 150 GLU D C 1
ATOM 13370 O O . GLU D 1 153 ? -7.068 -59.373 1.330 1.00 31.85 150 GLU D O 1
ATOM 13376 N N . LEU D 1 154 ? -9.180 -58.908 0.687 1.00 28.97 151 LEU D N 1
ATOM 13377 C CA . LEU D 1 154 ? -9.728 -60.175 1.170 1.00 28.43 151 LEU D CA 1
ATOM 13378 C C . LEU D 1 154 ? -8.982 -61.383 0.596 1.00 27.18 151 LEU D C 1
ATOM 13379 O O . LEU D 1 154 ? -8.673 -62.329 1.320 1.00 28.05 151 LEU D O 1
ATOM 13384 N N . LEU D 1 155 ? -8.679 -61.342 -0.695 1.00 26.86 152 LEU D N 1
ATOM 13385 C CA . LEU D 1 155 ? -8.016 -62.467 -1.346 1.00 31.95 152 LEU D CA 1
ATOM 13386 C C . LEU D 1 155 ? -6.556 -62.583 -0.928 1.00 34.48 152 LEU D C 1
ATOM 13387 O O . LEU D 1 155 ? -6.016 -63.686 -0.834 1.00 32.89 152 LEU D O 1
ATOM 13392 N N . ASP D 1 156 ? -5.917 -61.443 -0.687 1.00 32.50 153 ASP D N 1
ATOM 13393 C CA . ASP D 1 156 ? -4.521 -61.450 -0.272 1.00 33.14 153 ASP D CA 1
ATOM 13394 C C . ASP D 1 156 ? -4.375 -62.025 1.130 1.00 31.28 153 ASP D C 1
ATOM 13395 O O . ASP D 1 156 ? -3.409 -62.722 1.429 1.00 32.75 153 ASP D O 1
ATOM 13400 N N . GLU D 1 157 ? -5.338 -61.724 1.988 1.00 31.90 154 GLU D N 1
ATOM 13401 C CA . GLU D 1 157 ? -5.329 -62.257 3.333 1.00 33.19 154 GLU D CA 1
ATOM 13402 C C . GLU D 1 157 ? -5.529 -63.760 3.272 1.00 30.90 154 GLU D C 1
ATOM 13403 O O . GLU D 1 157 ? -4.916 -64.503 4.033 1.00 31.81 154 GLU D O 1
ATOM 13409 N N . ILE D 1 158 ? -6.382 -64.211 2.360 1.00 29.81 155 ILE D N 1
ATOM 13410 C CA . ILE D 1 158 ? -6.587 -65.643 2.195 1.00 26.20 155 ILE D CA 1
ATOM 13411 C C . ILE D 1 158 ? -5.316 -66.312 1.691 1.00 28.55 155 ILE D C 1
ATOM 13412 O O . ILE D 1 158 ? -4.887 -67.322 2.239 1.00 30.56 155 ILE D O 1
ATOM 13417 N N . GLU D 1 159 ? -4.701 -65.747 0.657 1.00 28.82 156 GLU D N 1
ATOM 13418 C CA . GLU D 1 159 ? -3.477 -66.333 0.124 1.00 33.66 156 GLU D CA 1
ATOM 13419 C C . GLU D 1 159 ? -2.332 -66.312 1.134 1.00 36.06 156 GLU D C 1
ATOM 13420 O O . GLU D 1 159 ? -1.588 -67.280 1.265 1.00 38.50 156 GLU D O 1
ATOM 13426 N N . SER D 1 160 ? -2.195 -65.207 1.852 1.00 35.89 157 SER D N 1
ATOM 13427 C CA . SER D 1 160 ? -1.062 -65.049 2.743 1.00 38.30 157 SER D CA 1
ATOM 13428 C C . SER D 1 160 ? -1.256 -65.821 4.042 1.00 40.03 157 SER D C 1
ATOM 13429 O O . SER D 1 160 ? -0.381 -66.568 4.471 1.00 45.12 157 SER D O 1
ATOM 13432 N N . ILE D 1 161 ? -2.411 -65.639 4.665 1.00 34.88 158 ILE D N 1
ATOM 13433 C CA . ILE D 1 161 ? -2.684 -66.287 5.935 1.00 34.98 158 ILE D CA 1
ATOM 13434 C C . ILE D 1 161 ? -3.069 -67.760 5.780 1.00 31.48 158 ILE D C 1
ATOM 13435 O O . ILE D 1 161 ? -2.571 -68.609 6.510 1.00 31.81 158 ILE D O 1
ATOM 13440 N N . LEU D 1 162 ? -3.948 -68.064 4.830 1.00 27.09 159 LEU D N 1
ATOM 13441 C CA . LEU D 1 162 ? -4.427 -69.433 4.674 1.00 26.34 159 LEU D CA 1
ATOM 13442 C C . LEU D 1 162 ? -3.576 -70.272 3.720 1.00 28.25 159 LEU D C 1
ATOM 13443 O O . LEU D 1 162 ? -3.853 -71.455 3.510 1.00 29.42 159 LEU D O 1
ATOM 13448 N N . ARG D 1 163 ? -2.544 -69.657 3.150 1.00 29.33 160 ARG D N 1
ATOM 13449 C CA . ARG D 1 163 ? -1.616 -70.362 2.274 1.00 31.80 160 ARG D CA 1
ATOM 13450 C C . ARG D 1 163 ? -2.336 -71.129 1.163 1.00 31.16 160 ARG D C 1
ATOM 13451 O O . ARG D 1 163 ? -2.127 -72.327 0.984 1.00 30.83 160 ARG D O 1
ATOM 13459 N N . ILE D 1 164 ? -3.185 -70.430 0.422 1.00 31.56 161 ILE D N 1
ATOM 13460 C CA . ILE D 1 164 ? -3.858 -71.026 -0.728 1.00 31.23 161 ILE D CA 1
ATOM 13461 C C . ILE D 1 164 ? -4.164 -69.978 -1.804 1.00 32.38 161 ILE D C 1
ATOM 13462 O O . ILE D 1 164 ? -4.557 -68.851 -1.501 1.00 36.44 161 ILE D O 1
ATOM 13467 N N . HIS D 1 165 ? -3.958 -70.350 -3.061 1.00 30.05 162 HIS D N 1
ATOM 13468 C CA . HIS D 1 165 ? -4.170 -69.429 -4.171 1.00 32.19 162 HIS D CA 1
ATOM 13469 C C . HIS D 1 165 ? -5.653 -69.147 -4.354 1.00 32.30 162 HIS D C 1
ATOM 13470 O O . HIS D 1 165 ? -6.478 -70.050 -4.267 1.00 28.99 162 HIS D O 1
ATOM 13477 N N . CYS D 1 166 ? -5.993 -67.888 -4.602 1.00 31.34 163 CYS D N 1
ATOM 13478 C CA . CYS D 1 166 ? -7.382 -67.521 -4.836 1.00 29.55 163 CYS D CA 1
ATOM 13479 C C . CYS D 1 166 ? -7.672 -67.424 -6.326 1.00 32.05 163 CYS D C 1
ATOM 13480 O O . CYS D 1 166 ? -6.939 -66.764 -7.065 1.00 32.38 163 CYS D O 1
ATOM 13483 N N . ALA D 1 167 ? -8.741 -68.090 -6.759 1.00 28.68 164 ALA D N 1
ATOM 13484 C CA . ALA D 1 167 ? -9.167 -68.060 -8.153 1.00 29.02 164 ALA D CA 1
ATOM 13485 C C . ALA D 1 167 ? -10.603 -67.546 -8.268 1.00 30.44 164 ALA D C 1
ATOM 13486 O O . ALA D 1 167 ? -11.553 -68.327 -8.223 1.00 29.04 164 ALA D O 1
ATOM 13488 N N . PRO D 1 168 ? -10.767 -66.220 -8.409 1.00 30.21 165 PRO D N 1
ATOM 13489 C CA . PRO D 1 168 ? -12.109 -65.643 -8.516 1.00 28.55 165 PRO D CA 1
ATOM 13490 C C . PRO D 1 168 ? -12.947 -66.282 -9.621 1.00 28.64 165 PRO D C 1
ATOM 13491 O O . PRO D 1 168 ? -12.467 -66.474 -10.735 1.00 25.76 165 PRO D O 1
ATOM 13495 N N . VAL D 1 169 ? -14.193 -66.615 -9.297 1.00 29.00 166 VAL D N 1
ATOM 13496 C CA . VAL D 1 169 ? -15.127 -67.162 -10.279 1.00 25.85 166 VAL D CA 1
ATOM 13497 C C . VAL D 1 169 ? -16.314 -66.217 -10.448 1.00 24.37 166 VAL D C 1
ATOM 13498 O O . VAL D 1 169 ? -16.804 -66.007 -11.556 1.00 24.56 166 VAL D O 1
ATOM 13502 N N . THR D 1 170 ? -16.775 -65.640 -9.346 1.00 24.13 167 THR D N 1
ATOM 13503 C CA . THR D 1 170 ? -17.684 -64.507 -9.437 1.00 19.56 167 THR D CA 1
ATOM 13504 C C . THR D 1 170 ? -17.010 -63.325 -8.766 1.00 20.79 167 THR D C 1
ATOM 13505 O O . THR D 1 170 ? -16.091 -63.499 -7.973 1.00 27.02 167 THR D O 1
ATOM 13509 N N . TRP D 1 171 ? -17.456 -62.121 -9.087 1.00 20.90 168 TRP D N 1
ATOM 13510 C CA . TRP D 1 171 ? -16.822 -60.919 -8.555 1.00 23.63 168 TRP D CA 1
ATOM 13511 C C . TRP D 1 171 ? -17.917 -59.917 -8.204 1.00 22.51 168 TRP D C 1
ATOM 13512 O O . TRP D 1 171 ? -18.948 -59.875 -8.863 1.00 22.49 168 TRP D O 1
ATOM 13523 N N . PRO D 1 172 ? -17.711 -59.124 -7.148 1.00 20.70 169 PRO D N 1
ATOM 13524 C CA . PRO D 1 172 ? -18.805 -58.243 -6.732 1.00 24.04 169 PRO D CA 1
ATOM 13525 C C . PRO D 1 172 ? -18.883 -56.972 -7.577 1.00 26.03 169 PRO D C 1
ATOM 13526 O O . PRO D 1 172 ? -17.868 -56.480 -8.071 1.00 24.78 169 PRO D O 1
ATOM 13530 N N . ILE D 1 173 ? -20.096 -56.464 -7.753 1.00 27.99 170 ILE D N 1
ATOM 13531 C CA . ILE D 1 173 ? -20.297 -55.174 -8.396 1.00 30.34 170 ILE D CA 1
ATOM 13532 C C . ILE D 1 173 ? -20.762 -54.165 -7.346 1.00 30.78 170 ILE D C 1
ATOM 13533 O O . ILE D 1 173 ? -21.914 -54.185 -6.911 1.00 30.78 17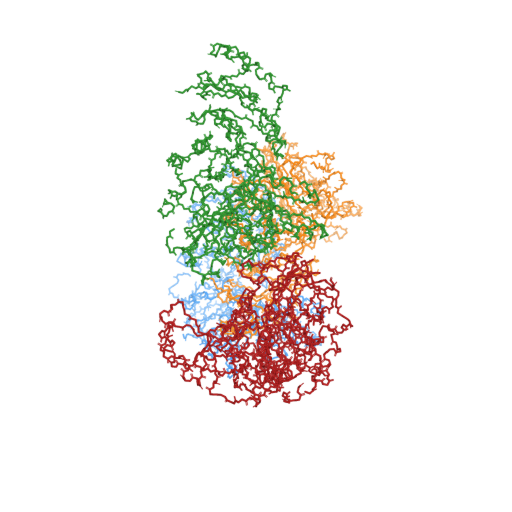0 ILE D O 1
ATOM 13538 N N . GLY D 1 174 ? -19.849 -53.291 -6.942 1.00 27.47 171 GLY D N 1
ATOM 13539 C CA . GLY D 1 174 ? -20.104 -52.360 -5.864 1.00 30.05 171 GLY D CA 1
ATOM 13540 C C . GLY D 1 174 ? -20.050 -53.086 -4.537 1.00 37.55 171 GLY D C 1
ATOM 13541 O O . GLY D 1 174 ? -19.595 -54.229 -4.458 1.00 36.50 171 GLY D O 1
ATOM 13550 N N . GLY D 1 176 ? -21.974 -52.903 -0.204 1.00 46.00 173 GLY D N 1
ATOM 13551 C CA . GLY D 1 176 ? -22.917 -52.290 0.708 1.00 47.77 173 GLY D CA 1
ATOM 13552 C C . GLY D 1 176 ? -24.053 -51.607 -0.022 1.00 49.80 173 GLY D C 1
ATOM 13553 O O . GLY D 1 176 ? -24.776 -52.234 -0.796 1.00 52.61 173 GLY D O 1
ATOM 13554 N N . LYS D 1 177 ? -24.192 -50.308 0.216 1.00 48.71 174 LYS D N 1
ATOM 13555 C CA . LYS D 1 177 ? -25.302 -49.529 -0.316 1.00 49.76 174 LYS D CA 1
ATOM 13556 C C . LYS D 1 177 ? -25.344 -49.562 -1.840 1.00 46.13 174 LYS D C 1
ATOM 13557 O O . LYS D 1 177 ? -26.417 -49.537 -2.439 1.00 46.14 174 LYS D O 1
ATOM 13563 N N . TYR D 1 178 ? -24.174 -49.623 -2.466 1.00 44.73 175 TYR D N 1
ATOM 13564 C CA . TYR D 1 178 ? -24.099 -49.630 -3.921 1.00 43.67 175 TYR D CA 1
ATOM 13565 C C . TYR D 1 178 ? -23.726 -51.004 -4.481 1.00 40.98 175 TYR D C 1
ATOM 13566 O O . TYR D 1 178 ? -23.065 -51.107 -5.515 1.00 36.26 175 TYR D O 1
ATOM 13575 N N . PHE D 1 179 ? -24.153 -52.055 -3.786 1.00 41.19 176 PHE D N 1
ATOM 13576 C CA . PHE D 1 179 ? -23.990 -53.418 -4.276 1.00 37.64 176 PHE D CA 1
ATOM 13577 C C . PHE D 1 179 ? -25.051 -53.704 -5.342 1.00 36.99 176 PHE D C 1
ATOM 13578 O O . PHE D 1 179 ? -26.251 -53.692 -5.062 1.00 37.58 176 PHE D O 1
ATOM 13586 N N . LYS D 1 180 ? -24.602 -53.962 -6.564 1.00 33.52 177 LYS D N 1
ATOM 13587 C CA . LYS D 1 180 ? -25.509 -54.101 -7.693 1.00 33.63 177 LYS D CA 1
ATOM 13588 C C . LYS D 1 180 ? -25.600 -55.532 -8.217 1.00 32.81 177 LYS D C 1
ATOM 13589 O O . LYS D 1 180 ? -26.455 -55.836 -9.047 1.00 35.28 177 LYS D O 1
ATOM 13595 N N . GLY D 1 181 ? -24.709 -56.402 -7.757 1.00 29.36 178 GLY D N 1
ATOM 13596 C CA . GLY D 1 181 ? -24.706 -57.783 -8.208 1.00 27.87 178 GLY D CA 1
ATOM 13597 C C . GLY D 1 181 ? -23.311 -58.362 -8.346 1.00 27.22 178 GLY D C 1
ATOM 13598 O O . GLY D 1 181 ? -22.377 -57.933 -7.669 1.00 28.20 178 GLY D O 1
ATOM 13599 N N . ILE D 1 182 ? -23.170 -59.344 -9.231 1.00 27.74 179 ILE D N 1
ATOM 13600 C CA . ILE D 1 182 ? -21.895 -60.026 -9.415 1.00 28.88 179 ILE D CA 1
ATOM 13601 C C . ILE D 1 182 ? -21.570 -60.296 -10.876 1.00 30.82 179 ILE D C 1
ATOM 13602 O O . ILE D 1 182 ? -22.462 -60.390 -11.729 1.00 28.29 179 ILE D O 1
ATOM 13607 N N . TYR D 1 183 ? -20.278 -60.438 -11.145 1.00 26.87 180 TYR D N 1
ATOM 13608 C CA . TYR D 1 183 ? -19.804 -60.820 -12.459 1.00 24.95 180 TYR D CA 1
ATOM 13609 C C . TYR D 1 183 ? -19.262 -62.242 -12.404 1.00 25.46 180 TYR D C 1
ATOM 13610 O O . TYR D 1 183 ? -18.434 -62.562 -11.553 1.00 26.28 180 TYR D O 1
ATOM 13619 N N . HIS D 1 184 ? -19.731 -63.089 -13.313 1.00 27.88 181 HIS D N 1
ATOM 13620 C CA . HIS D 1 184 ? -19.249 -64.462 -13.419 1.00 26.72 181 HIS D CA 1
ATOM 13621 C C . HIS D 1 184 ? -18.142 -64.485 -14.462 1.00 30.47 181 HIS D C 1
ATOM 13622 O O . HIS D 1 184 ? -18.414 -64.338 -15.656 1.00 31.17 181 HIS D O 1
ATOM 13629 N N . LEU D 1 185 ? -16.899 -64.652 -14.017 1.00 29.69 182 LEU D N 1
ATOM 13630 C CA . LEU D 1 185 ? -15.749 -64.589 -14.922 1.00 29.42 182 LEU D CA 1
ATOM 13631 C C . LEU D 1 185 ? -15.742 -65.670 -16.009 1.00 30.22 182 LEU D C 1
ATOM 13632 O O . LEU D 1 185 ? -15.196 -65.452 -17.085 1.00 28.84 182 LEU D O 1
ATOM 13637 N N . ILE D 1 186 ? -16.330 -66.829 -15.727 1.00 30.71 183 ILE D N 1
ATOM 13638 C CA . ILE D 1 186 ? -16.321 -67.927 -16.693 1.00 35.48 183 ILE D CA 1
ATOM 13639 C C . ILE D 1 186 ? -17.468 -67.817 -17.693 1.00 37.00 183 ILE D C 1
ATOM 13640 O O . ILE D 1 186 ? -17.325 -68.196 -18.856 1.00 40.60 183 ILE D O 1
ATOM 13645 N N . GLU D 1 187 ? -18.604 -67.299 -17.238 1.00 35.60 184 GLU D N 1
ATOM 13646 C CA . GLU D 1 187 ? -19.759 -67.111 -18.111 1.00 35.79 184 GLU D CA 1
ATOM 13647 C C . GLU D 1 187 ? -19.684 -65.780 -18.845 1.00 37.28 184 GLU D C 1
ATOM 13648 O O . GLU D 1 187 ? -20.354 -65.586 -19.863 1.00 37.57 184 GLU D O 1
ATOM 13654 N N . ASP D 1 188 ? -18.878 -64.863 -18.318 1.00 33.92 185 ASP D N 1
ATOM 13655 C CA . ASP D 1 188 ? -18.842 -63.502 -18.835 1.00 35.31 185 ASP D CA 1
ATOM 13656 C C . ASP D 1 188 ? -20.257 -62.941 -18.804 1.00 34.73 185 ASP D C 1
ATOM 13657 O O . ASP D 1 188 ? -20.709 -62.305 -19.755 1.00 36.82 185 ASP D O 1
ATOM 13662 N N . ALA D 1 189 ? -20.961 -63.195 -17.707 1.00 30.63 186 ALA D N 1
ATOM 13663 C CA . ALA D 1 189 ? -22.321 -62.696 -17.555 1.00 30.75 186 ALA D CA 1
ATOM 13664 C C . ALA D 1 189 ? -22.518 -61.980 -16.227 1.00 30.12 186 ALA D C 1
ATOM 13665 O O . ALA D 1 189 ? -21.888 -62.318 -15.221 1.00 29.35 186 ALA D O 1
ATOM 13667 N N . ILE D 1 190 ? -23.399 -60.990 -16.238 1.00 28.73 187 ILE D N 1
ATOM 13668 C CA . ILE D 1 190 ? -23.664 -60.182 -15.062 1.00 30.16 187 ILE D CA 1
ATOM 13669 C C . ILE D 1 190 ? -25.011 -60.537 -14.460 1.00 32.74 187 ILE D C 1
ATOM 13670 O O . ILE D 1 190 ? -26.024 -60.577 -15.160 1.00 36.82 187 ILE D O 1
ATOM 13675 N N . TYR D 1 191 ? -25.017 -60.790 -13.157 1.00 31.65 188 TYR D N 1
ATOM 13676 C CA . TYR D 1 191 ? -26.253 -61.047 -12.438 1.00 33.13 188 TYR D CA 1
ATOM 13677 C C . TYR D 1 191 ? -26.600 -59.871 -11.540 1.00 32.87 188 TYR D C 1
ATOM 13678 O O . TYR D 1 191 ? -25.874 -59.557 -10.593 1.00 31.83 188 TYR D O 1
ATOM 13687 N N . LEU D 1 192 ? -27.719 -59.227 -11.847 1.00 34.57 189 LEU D N 1
ATOM 13688 C CA . LEU D 1 192 ? -28.137 -58.033 -11.131 1.00 36.66 189 LEU D CA 1
ATOM 13689 C C . LEU D 1 192 ? -28.861 -58.348 -9.833 1.00 39.96 189 LEU D C 1
ATOM 13690 O O . LEU D 1 192 ? -29.843 -59.088 -9.811 1.00 40.85 189 LEU D O 1
ATOM 13695 N N . TYR D 1 193 ? -28.345 -57.769 -8.756 1.00 44.80 190 TYR D N 1
ATOM 13696 C CA . TYR D 1 193 ? -28.921 -57.877 -7.427 1.00 52.25 190 TYR D CA 1
ATOM 13697 C C . TYR D 1 193 ? -30.056 -56.875 -7.279 1.00 58.01 190 TYR D C 1
ATOM 13698 O O . TYR D 1 193 ? -29.843 -55.738 -6.862 1.00 58.86 190 TYR D O 1
ATOM 13707 N N . GLN D 1 194 ? -31.260 -57.299 -7.641 1.00 64.04 191 GLN D N 1
ATOM 13708 C CA . GLN D 1 194 ? -32.433 -56.440 -7.540 1.00 72.72 191 GLN D CA 1
ATOM 13709 C C . GLN D 1 194 ? -33.404 -56.982 -6.505 1.00 77.42 191 GLN D C 1
ATOM 13710 O O . GLN D 1 194 ? -34.380 -57.647 -6.854 1.00 76.46 191 GLN D O 1
ATOM 13716 N N . PRO D 1 195 ? -33.132 -56.702 -5.221 1.00 82.32 192 PRO D N 1
ATOM 13717 C CA . PRO D 1 195 ? -33.960 -57.193 -4.116 1.00 84.58 192 PRO D CA 1
ATOM 13718 C C . PRO D 1 195 ? -35.425 -56.824 -4.310 1.00 86.79 192 PRO D C 1
ATOM 13719 O O . PRO D 1 195 ? -35.773 -55.644 -4.297 1.00 87.96 192 PRO D O 1
ATOM 13723 N N . GLY D 1 196 ? -36.268 -57.833 -4.500 1.00 87.56 193 GLY D N 1
ATOM 13724 C CA . GLY D 1 196 ? -37.688 -57.613 -4.693 1.00 88.63 193 GLY D CA 1
ATOM 13725 C C . GLY D 1 196 ? -38.467 -57.818 -3.410 1.00 89.77 193 GLY D C 1
ATOM 13726 O O . GLY D 1 196 ? -39.620 -58.246 -3.435 1.00 90.85 193 GLY D O 1
ATOM 13727 N N . SER D 1 204 ? -33.544 -61.843 -10.953 1.00 67.91 201 SER D N 1
ATOM 13728 C CA . SER D 1 204 ? -32.352 -62.495 -11.480 1.00 65.82 201 SER D CA 1
ATOM 13729 C C . SER D 1 204 ? -32.079 -62.069 -12.918 1.00 61.21 201 SER D C 1
ATOM 13730 O O . SER D 1 204 ? -31.953 -62.911 -13.805 1.00 59.93 201 SER D O 1
ATOM 13733 N N . GLU D 1 205 ? -31.992 -60.761 -13.144 1.00 59.78 202 GLU D N 1
ATOM 13734 C CA . GLU D 1 205 ? -31.707 -60.238 -14.477 1.00 57.22 202 GLU D CA 1
ATOM 13735 C C . GLU D 1 205 ? -30.256 -60.504 -14.869 1.00 51.62 202 GLU D C 1
ATOM 13736 O O . GLU D 1 205 ? -29.328 -60.161 -14.133 1.00 47.35 202 GLU D O 1
ATOM 13742 N N . ARG D 1 206 ? -30.075 -61.124 -16.031 1.00 50.28 203 ARG D N 1
ATOM 13743 C CA . ARG D 1 206 ? -28.755 -61.501 -16.523 1.00 50.48 203 ARG D CA 1
ATOM 13744 C C . ARG D 1 206 ? -28.376 -60.717 -17.774 1.00 50.05 203 ARG D C 1
ATOM 13745 O O . ARG D 1 206 ? -29.140 -60.651 -18.737 1.00 51.54 203 ARG D O 1
ATOM 13753 N N . ILE D 1 207 ? -27.186 -60.129 -17.750 1.00 45.91 204 ILE D N 1
ATOM 13754 C CA . ILE D 1 207 ? -26.674 -59.384 -18.886 1.00 40.94 204 ILE D CA 1
ATOM 13755 C C . ILE D 1 207 ? -25.417 -60.056 -19.411 1.00 43.17 204 ILE D C 1
ATOM 13756 O O . ILE D 1 207 ? -24.480 -60.309 -18.654 1.00 42.43 204 ILE D O 1
ATOM 13761 N N . GLU D 1 208 ? -25.399 -60.351 -20.706 1.00 44.34 205 GLU D N 1
ATOM 13762 C CA . GLU D 1 208 ? -24.262 -61.040 -21.305 1.00 47.02 205 GLU D CA 1
ATOM 13763 C C . GLU D 1 208 ? -23.195 -60.062 -21.778 1.00 42.52 205 GLU D C 1
ATOM 13764 O O . GLU D 1 208 ? -23.502 -59.058 -22.414 1.00 42.28 205 GLU D O 1
ATOM 13770 N N . GLY D 1 209 ? -21.941 -60.363 -21.453 1.00 39.69 206 GLY D N 1
ATOM 13771 C CA . GLY D 1 209 ? -20.815 -59.541 -21.863 1.00 37.33 206 GLY D CA 1
ATOM 13772 C C . GLY D 1 209 ? -20.456 -58.455 -20.867 1.00 32.80 206 GLY D C 1
ATOM 13773 O O . GLY D 1 209 ? -21.304 -57.655 -20.483 1.00 32.47 206 GLY D O 1
ATOM 13774 N N . ILE D 1 210 ? -19.191 -58.426 -20.453 1.00 31.45 207 ILE D N 1
ATOM 13775 C CA . ILE D 1 210 ? -18.715 -57.435 -19.490 1.00 31.64 207 ILE D CA 1
ATOM 13776 C C . ILE D 1 210 ? -18.559 -56.064 -20.147 1.00 31.12 207 ILE D C 1
ATOM 13777 O O . ILE D 1 210 ? -18.532 -55.039 -19.468 1.00 28.64 207 ILE D O 1
ATOM 13782 N N . ASN D 1 211 ? -18.456 -56.054 -21.473 1.00 33.76 208 ASN D N 1
ATOM 13783 C CA . ASN D 1 211 ? -18.357 -54.802 -22.217 1.00 37.28 208 ASN D CA 1
ATOM 13784 C C . ASN D 1 211 ? -19.682 -54.386 -22.862 1.00 38.70 208 ASN D C 1
ATOM 13785 O O . ASN D 1 211 ? -19.738 -53.417 -23.618 1.00 39.83 208 ASN D O 1
ATOM 13790 N N . ASN D 1 212 ? -20.745 -55.120 -22.548 1.00 38.05 209 ASN D N 1
ATOM 13791 C CA . ASN D 1 212 ? -22.084 -54.801 -23.034 1.00 39.77 209 ASN D CA 1
ATOM 13792 C C . ASN D 1 212 ? -22.557 -53.423 -22.545 1.00 40.71 209 ASN D C 1
ATOM 13793 O O . ASN D 1 212 ? -22.570 -53.156 -21.340 1.00 36.44 209 ASN D O 1
ATOM 13798 N N . PRO D 1 213 ? -22.938 -52.543 -23.487 1.00 41.94 210 PRO D N 1
ATOM 13799 C CA . PRO D 1 213 ? -23.347 -51.159 -23.212 1.00 43.81 210 PRO D CA 1
ATOM 13800 C C . PRO D 1 213 ? -24.530 -51.041 -22.251 1.00 45.80 210 PRO D C 1
ATOM 13801 O O . PRO D 1 213 ? -24.668 -50.011 -21.585 1.00 44.21 210 PRO D O 1
ATOM 13805 N N . GLU D 1 214 ? -25.368 -52.070 -22.183 1.00 48.62 211 GLU D N 1
ATOM 13806 C CA . GLU D 1 214 ? -26.467 -52.089 -21.219 1.00 53.64 211 GLU D CA 1
ATOM 13807 C C . GLU D 1 214 ? -25.962 -51.991 -19.777 1.00 55.33 211 GLU D C 1
ATOM 13808 O O . GLU D 1 214 ? -26.666 -51.495 -18.898 1.00 56.22 211 GLU D O 1
ATOM 13814 N N . LEU D 1 215 ? -24.744 -52.468 -19.536 1.00 54.81 212 LEU D N 1
ATOM 13815 C CA . LEU D 1 215 ? -24.156 -52.395 -18.200 1.00 54.54 212 LEU D CA 1
ATOM 13816 C C . LEU D 1 215 ? -23.971 -50.951 -17.753 1.00 52.08 212 LEU D C 1
ATOM 13817 O O . LEU D 1 215 ? -24.355 -50.580 -16.645 1.00 51.27 212 LEU D O 1
ATOM 13822 N N . ASP D 1 216 ? -23.374 -50.140 -18.620 1.00 52.07 213 ASP D N 1
ATOM 13823 C CA . ASP D 1 216 ? -23.095 -48.746 -18.294 1.00 51.85 213 ASP D CA 1
ATOM 13824 C C . ASP D 1 216 ? -24.381 -47.947 -18.101 1.00 50.77 213 ASP D C 1
ATOM 13825 O O . ASP D 1 216 ? -24.416 -46.989 -17.330 1.00 50.78 213 ASP D O 1
ATOM 13830 N N . LYS D 1 217 ? -25.436 -48.350 -18.799 1.00 52.42 214 LYS D N 1
ATOM 13831 C CA . LYS D 1 217 ? -26.718 -47.667 -18.692 1.00 57.33 214 LYS D CA 1
ATOM 13832 C C . LYS D 1 217 ? -27.368 -47.923 -17.340 1.00 58.13 214 LYS D C 1
ATOM 13833 O O . LYS D 1 217 ? -28.016 -47.042 -16.774 1.00 58.76 214 LYS D O 1
ATOM 13839 N N . LYS D 1 218 ? -27.188 -49.134 -16.826 1.00 58.12 215 LYS D N 1
ATOM 13840 C CA . LYS D 1 218 ? -27.819 -49.534 -15.577 1.00 57.60 215 LYS D CA 1
ATOM 13841 C C . LYS D 1 218 ? -26.929 -49.322 -14.357 1.00 55.53 215 LYS D C 1
ATOM 13842 O O . LYS D 1 218 ? -27.421 -48.993 -13.280 1.00 57.15 215 LYS D O 1
ATOM 13848 N N . LEU D 1 219 ? -25.622 -49.501 -14.526 1.00 54.16 216 LEU D N 1
ATOM 13849 C CA . LEU D 1 219 ? -24.696 -49.452 -13.394 1.00 51.72 216 LEU D CA 1
ATOM 13850 C C . LEU D 1 219 ? -23.777 -48.233 -13.412 1.00 53.20 216 LEU D C 1
ATOM 13851 O O . LEU D 1 219 ? -23.031 -48.000 -12.458 1.00 51.12 216 LEU D O 1
ATOM 13856 N N . GLY D 1 220 ? -23.827 -47.468 -14.499 1.00 55.16 217 GLY D N 1
ATOM 13857 C CA . GLY D 1 220 ? -23.005 -46.278 -14.636 1.00 57.26 217 GLY D CA 1
ATOM 13858 C C . GLY D 1 220 ? -21.528 -46.518 -14.382 1.00 57.37 217 GLY D C 1
ATOM 13859 O O . GLY D 1 220 ? -20.898 -47.344 -15.046 1.00 58.06 217 GLY D O 1
ATOM 13860 N N . ASP D 1 221 ? -20.979 -45.795 -13.412 1.00 56.06 218 ASP D N 1
ATOM 13861 C CA . ASP D 1 221 ? -19.558 -45.876 -13.082 1.00 53.89 218 ASP D CA 1
ATOM 13862 C C . ASP D 1 221 ? -19.125 -47.238 -12.536 1.00 45.90 218 ASP D C 1
ATOM 13863 O O . ASP D 1 221 ? -17.966 -47.630 -12.684 1.00 42.66 218 ASP D O 1
ATOM 13868 N N . LEU D 1 222 ? -20.044 -47.954 -11.898 1.00 42.04 219 LEU D N 1
ATOM 13869 C CA . LEU D 1 222 ? -19.706 -49.263 -11.350 1.00 40.61 219 LEU D CA 1
ATOM 13870 C C . LEU D 1 222 ? -19.264 -50.221 -12.447 1.00 38.53 219 LEU D C 1
ATOM 13871 O O . LEU D 1 222 ? -18.496 -51.149 -12.197 1.00 36.96 219 LEU D O 1
ATOM 13876 N N . ALA D 1 223 ? -19.739 -49.987 -13.665 1.00 39.69 220 ALA D N 1
ATOM 13877 C CA . ALA D 1 223 ? -19.365 -50.831 -14.792 1.00 43.05 220 ALA D CA 1
ATOM 13878 C C . ALA D 1 223 ? -17.877 -50.708 -15.099 1.00 43.54 220 ALA D C 1
ATOM 13879 O O . ALA D 1 223 ? -17.200 -51.713 -15.319 1.00 42.85 220 ALA D O 1
ATOM 13881 N N . SER D 1 224 ? -17.372 -49.476 -15.103 1.00 43.24 221 SER D N 1
ATOM 13882 C CA . SER D 1 224 ? -15.966 -49.227 -15.412 1.00 44.08 221 SER D CA 1
ATOM 13883 C C . SER D 1 224 ? -15.049 -49.721 -14.294 1.00 40.53 221 SER D C 1
ATOM 13884 O O . SER D 1 224 ? -13.993 -50.293 -14.560 1.00 39.20 221 SER D O 1
ATOM 13887 N N . GLU D 1 225 ? -15.461 -49.502 -13.048 1.00 38.73 222 GLU D N 1
ATOM 13888 C CA . GLU D 1 225 ? -14.732 -50.018 -11.891 1.00 39.09 222 GLU D CA 1
ATOM 13889 C C . GLU D 1 225 ? -14.662 -51.545 -11.936 1.00 36.93 222 GLU D C 1
ATOM 13890 O O . GLU D 1 225 ? -13.646 -52.139 -11.572 1.00 37.76 222 GLU D O 1
ATOM 13896 N N . LEU D 1 226 ? -15.747 -52.175 -12.378 1.00 32.54 223 LEU D N 1
ATOM 13897 C CA . LEU D 1 226 ? -15.782 -53.626 -12.525 1.00 31.68 223 LEU D CA 1
ATOM 13898 C C . LEU D 1 226 ? -14.711 -54.096 -13.499 1.00 31.68 223 LEU D C 1
ATOM 13899 O O . LEU D 1 226 ? -13.908 -54.980 -13.181 1.00 29.19 223 LEU D O 1
ATOM 13904 N N . ARG D 1 227 ? -14.711 -53.499 -14.687 1.00 31.99 224 ARG D N 1
ATOM 13905 C CA . ARG D 1 227 ? -13.767 -53.854 -15.738 1.00 32.98 224 ARG D CA 1
ATOM 13906 C C . ARG D 1 227 ? -12.333 -53.601 -15.293 1.00 34.00 224 ARG D C 1
ATOM 13907 O O . ARG D 1 227 ? -11.421 -54.349 -15.641 1.00 34.80 224 ARG D O 1
ATOM 13915 N N . ASN D 1 228 ? -12.140 -52.535 -14.526 1.00 33.64 225 ASN D N 1
ATOM 13916 C CA . ASN D 1 228 ? -10.842 -52.242 -13.944 1.00 34.63 225 ASN D CA 1
ATOM 13917 C C . ASN D 1 228 ? -10.416 -53.363 -12.997 1.00 36.48 225 ASN D C 1
ATOM 13918 O O . ASN D 1 228 ? -9.320 -53.916 -13.120 1.00 34.52 225 ASN D O 1
ATOM 13923 N N . GLU D 1 229 ? -11.294 -53.702 -12.057 1.00 37.36 226 GLU D N 1
ATOM 13924 C CA . GLU D 1 229 ? -10.987 -54.720 -11.054 1.00 37.67 226 GLU D CA 1
ATOM 13925 C C . GLU D 1 229 ? -10.747 -56.096 -11.671 1.00 36.86 226 GLU D C 1
ATOM 13926 O O . GLU D 1 229 ? -9.889 -56.847 -11.207 1.00 36.49 226 GLU D O 1
ATOM 13932 N N . ILE D 1 230 ? -11.504 -56.425 -12.714 1.00 35.45 227 ILE D N 1
ATOM 13933 C CA . ILE D 1 230 ? -11.316 -57.694 -13.409 1.00 33.86 227 ILE D CA 1
ATOM 13934 C C . ILE D 1 230 ? -9.927 -57.744 -14.045 1.00 35.74 227 ILE D C 1
ATOM 13935 O O . ILE D 1 230 ? -9.259 -58.777 -14.004 1.00 34.52 227 ILE D O 1
ATOM 13940 N N . GLU D 1 231 ? -9.496 -56.622 -14.622 1.00 40.29 228 GLU D N 1
ATOM 13941 C CA . GLU D 1 231 ? -8.136 -56.500 -15.154 1.00 42.75 228 GLU D CA 1
ATOM 13942 C C . GLU D 1 231 ? -7.099 -56.730 -14.056 1.00 41.43 228 GLU D C 1
ATOM 13943 O O . GLU D 1 231 ? -6.129 -57.463 -14.251 1.00 40.98 228 GLU D O 1
ATOM 13949 N N . LEU D 1 232 ? -7.302 -56.098 -12.903 1.00 41.10 229 LEU D N 1
ATOM 13950 C CA . LEU D 1 232 ? -6.400 -56.286 -11.770 1.00 42.48 229 LEU D CA 1
ATOM 13951 C C . LEU D 1 232 ? -6.378 -57.746 -11.336 1.00 41.38 229 LEU D C 1
ATOM 13952 O O . LEU D 1 232 ? -5.314 -58.317 -11.085 1.00 40.84 229 LEU D O 1
ATOM 13957 N N . VAL D 1 233 ? -7.560 -58.345 -11.247 1.00 41.59 230 VAL D N 1
ATOM 13958 C CA . VAL D 1 233 ? -7.685 -59.742 -10.845 1.00 43.87 230 VAL D CA 1
ATOM 13959 C C . VAL D 1 233 ? -6.987 -60.677 -11.828 1.00 43.89 230 VAL D C 1
ATOM 13960 O O . VAL D 1 233 ? -6.240 -61.564 -11.427 1.00 42.02 230 VAL D O 1
ATOM 13964 N N . LYS D 1 234 ? -7.234 -60.479 -13.116 1.00 48.16 231 LYS D N 1
ATOM 13965 C CA . LYS D 1 234 ? -6.556 -61.272 -14.131 1.00 53.82 231 LYS D CA 1
ATOM 13966 C C . LYS D 1 234 ? -5.045 -61.258 -13.912 1.00 55.92 231 LYS D C 1
ATOM 13967 O O . LYS D 1 234 ? -4.403 -62.308 -13.877 1.00 57.85 231 LYS D O 1
ATOM 13973 N N . GLY D 1 235 ? -4.486 -60.062 -13.757 1.00 54.28 232 GLY D N 1
ATOM 13974 C CA . GLY D 1 235 ? -3.048 -59.899 -13.653 1.00 54.79 232 GLY D CA 1
ATOM 13975 C C . GLY D 1 235 ? -2.405 -60.484 -12.407 1.00 55.37 232 GLY D C 1
ATOM 13976 O O . GLY D 1 235 ? -1.349 -61.112 -12.490 1.00 56.00 232 GLY D O 1
ATOM 13977 N N . ALA D 1 236 ? -3.036 -60.283 -11.254 1.00 54.42 233 ALA D N 1
ATOM 13978 C CA . ALA D 1 236 ? -2.426 -60.652 -9.980 1.00 55.39 233 ALA D CA 1
ATOM 13979 C C . ALA D 1 236 ? -3.075 -61.860 -9.307 1.00 56.91 233 ALA D C 1
ATOM 13980 O O . ALA D 1 236 ? -2.800 -62.148 -8.142 1.00 57.12 233 ALA D O 1
ATOM 13982 N N . SER D 1 237 ? -3.930 -62.568 -10.035 1.00 52.00 234 SER D N 1
ATOM 13983 C CA . SER D 1 237 ? -4.636 -63.705 -9.458 1.00 53.95 234 SER D CA 1
ATOM 13984 C C . SER D 1 237 ? -4.601 -64.922 -10.383 1.00 53.49 234 SER D C 1
ATOM 13985 O O . SER D 1 237 ? -3.950 -64.900 -11.427 1.00 54.55 234 SER D O 1
ATOM 13988 N N . HIS D 1 238 ? -5.301 -65.982 -9.992 1.00 50.98 235 HIS D N 1
ATOM 13989 C CA . HIS D 1 238 ? -5.319 -67.215 -10.772 1.00 46.43 235 HIS D CA 1
ATOM 13990 C C . HIS D 1 238 ? -6.687 -67.474 -11.381 1.00 42.97 235 HIS D C 1
ATOM 13991 O O . HIS D 1 238 ? -7.709 -67.152 -10.778 1.00 43.84 235 HIS D O 1
ATOM 13998 N N . PRO D 1 239 ? -6.708 -68.062 -12.584 1.00 40.66 236 PRO D N 1
ATOM 13999 C CA . PRO D 1 239 ? -7.960 -68.547 -13.161 1.00 40.18 236 PRO D CA 1
ATOM 14000 C C . PRO D 1 239 ? -8.253 -69.916 -12.573 1.00 36.19 236 PRO D C 1
ATOM 14001 O O . PRO D 1 239 ? -7.317 -70.598 -12.157 1.00 35.38 236 PRO D O 1
ATOM 14005 N N . PHE D 1 240 ? -9.516 -70.320 -12.531 1.00 36.78 237 PHE D N 1
ATOM 14006 C CA . PHE D 1 240 ? -9.837 -71.625 -11.974 1.00 38.21 237 PHE D CA 1
ATOM 14007 C C . PHE D 1 240 ? -9.205 -72.742 -12.793 1.00 40.81 237 PHE D C 1
ATOM 14008 O O . PHE D 1 240 ? -9.248 -72.727 -14.022 1.00 46.19 237 PHE D O 1
ATOM 14016 N N . GLU D 1 241 ? -8.607 -73.699 -12.093 1.00 40.94 238 GLU D N 1
ATOM 14017 C CA . GLU D 1 241 ? -8.067 -74.907 -12.697 1.00 39.75 238 GLU D CA 1
ATOM 14018 C C . GLU D 1 241 ? -8.342 -76.043 -11.716 1.00 38.57 238 GLU D C 1
ATOM 14019 O O . GLU D 1 241 ? -7.958 -75.964 -10.546 1.00 34.11 238 GLU D O 1
ATOM 14025 N N . ARG D 1 242 ? -9.023 -77.087 -12.187 1.00 39.13 239 ARG D N 1
ATOM 14026 C CA . ARG D 1 242 ? -9.571 -78.101 -11.291 1.00 42.30 239 ARG D CA 1
ATOM 14027 C C . ARG D 1 242 ? -8.513 -78.991 -10.636 1.00 39.81 239 ARG D C 1
ATOM 14028 O O . ARG D 1 242 ? -8.673 -79.414 -9.493 1.00 39.08 239 ARG D O 1
ATOM 14036 N N . GLU D 1 243 ? -7.430 -79.268 -11.352 1.00 37.55 240 GLU D N 1
ATOM 14037 C CA . GLU D 1 243 ? -6.353 -80.062 -10.780 1.00 39.78 240 GLU D CA 1
ATOM 14038 C C . GLU D 1 243 ? -5.842 -79.415 -9.489 1.00 35.89 240 GLU D C 1
ATOM 14039 O O . GLU D 1 243 ? -5.620 -80.101 -8.496 1.00 37.23 240 GLU D O 1
ATOM 14045 N N . GLY D 1 244 ? -5.677 -78.094 -9.507 1.00 32.31 241 GLY D N 1
ATOM 14046 C CA . GLY D 1 244 ? -5.191 -77.356 -8.350 1.00 31.64 241 GLY D CA 1
ATOM 14047 C C . GLY D 1 244 ? -6.215 -77.274 -7.230 1.00 31.04 241 GLY D C 1
ATOM 14048 O O . GLY D 1 244 ? -5.889 -77.451 -6.056 1.00 28.73 241 GLY D O 1
ATOM 14049 N N . TYR D 1 245 ? -7.460 -76.993 -7.600 1.00 27.46 242 TYR D N 1
ATOM 14050 C CA . TYR D 1 245 ? -8.566 -77.043 -6.660 1.00 26.14 242 TYR D CA 1
ATOM 14051 C C . TYR D 1 245 ? -8.649 -78.408 -5.972 1.00 27.80 242 TYR D C 1
ATOM 14052 O O . TYR D 1 245 ? -8.783 -78.492 -4.747 1.00 27.04 242 TYR D O 1
ATOM 14061 N N . LEU D 1 246 ? -8.561 -79.471 -6.768 1.00 27.36 243 LEU D N 1
ATOM 14062 C CA . LEU D 1 246 ? -8.655 -80.832 -6.246 1.00 31.19 243 LEU D CA 1
ATOM 14063 C C . LEU D 1 246 ? -7.443 -81.211 -5.397 1.00 31.53 243 LEU D C 1
ATOM 14064 O O . LEU D 1 246 ? -7.539 -82.080 -4.531 1.00 32.48 243 LEU D O 1
ATOM 14069 N N . LYS D 1 247 ? -6.311 -80.558 -5.650 1.00 30.49 244 LYS D N 1
ATOM 14070 C CA . LYS D 1 247 ? -5.086 -80.803 -4.894 1.00 33.38 244 LYS D CA 1
ATOM 14071 C C . LYS D 1 247 ? -5.053 -79.988 -3.600 1.00 32.79 244 LYS D C 1
ATOM 14072 O O . LYS D 1 247 ? -4.211 -80.226 -2.732 1.00 33.30 244 LYS D O 1
ATOM 14078 N N . GLY D 1 248 ? -5.962 -79.022 -3.483 1.00 29.16 245 GLY D N 1
ATOM 14079 C CA . GLY D 1 248 ? -6.042 -78.185 -2.297 1.00 28.27 245 GLY D CA 1
ATOM 14080 C C . GLY D 1 248 ? -5.106 -76.988 -2.332 1.00 28.98 245 GLY D C 1
ATOM 14081 O O . GLY D 1 248 ? -4.776 -76.413 -1.290 1.00 27.00 245 GLY D O 1
ATOM 14082 N N . GLU D 1 249 ? -4.686 -76.608 -3.536 1.00 27.07 246 GLU D N 1
ATOM 14083 C CA . GLU D 1 249 ? -3.737 -75.515 -3.718 1.00 27.92 246 GLU D CA 1
ATOM 14084 C C . GLU D 1 249 ? -4.427 -74.254 -4.229 1.00 26.80 246 GLU D C 1
ATOM 14085 O O . GLU D 1 249 ? -3.856 -73.165 -4.220 1.00 25.85 246 GLU D O 1
ATOM 14091 N N . LEU D 1 250 ? -5.664 -74.414 -4.679 1.00 25.85 247 LEU D N 1
ATOM 14092 C CA . LEU D 1 250 ? -6.387 -73.323 -5.305 1.00 27.41 247 LEU D CA 1
ATOM 14093 C C . LEU D 1 250 ? -7.856 -73.373 -4.911 1.00 25.03 247 LEU D C 1
ATOM 14094 O O . LEU D 1 250 ? -8.480 -74.437 -4.938 1.00 26.59 247 LEU D O 1
ATOM 14099 N N . THR D 1 251 ? -8.408 -72.223 -4.545 1.00 20.81 248 THR D N 1
ATOM 14100 C CA . THR D 1 251 ? -9.811 -72.151 -4.165 1.00 22.22 248 THR D CA 1
ATOM 14101 C C . THR D 1 251 ? -10.595 -71.171 -5.031 1.00 23.81 248 THR D C 1
ATOM 14102 O O . THR D 1 251 ? -10.269 -69.987 -5.082 1.00 22.53 248 THR D O 1
ATOM 14106 N N . PRO D 1 252 ? -11.639 -71.666 -5.715 1.00 23.89 249 PRO D N 1
ATOM 14107 C CA . PRO D 1 252 ? -12.527 -70.770 -6.463 1.00 24.94 249 PRO D CA 1
ATOM 14108 C C . PRO D 1 252 ? -13.262 -69.834 -5.512 1.00 23.19 249 PRO D C 1
ATOM 14109 O O . PRO D 1 252 ? -13.799 -70.294 -4.507 1.00 23.60 249 PRO D O 1
ATOM 14113 N N . ILE D 1 253 ? -13.275 -68.540 -5.818 1.00 21.55 250 ILE D N 1
ATOM 14114 C CA . ILE D 1 253 ? -13.962 -67.572 -4.966 1.00 22.99 250 ILE D CA 1
ATOM 14115 C C . ILE D 1 253 ? -15.295 -67.131 -5.552 1.00 24.45 250 ILE D C 1
ATOM 14116 O O . ILE D 1 253 ? -15.395 -66.806 -6.737 1.00 29.90 250 ILE D O 1
ATOM 14121 N N . PHE D 1 254 ? -16.315 -67.127 -4.700 1.00 23.51 251 PHE D N 1
ATOM 14122 C CA . PHE D 1 254 ? -17.634 -66.618 -5.042 1.00 22.36 251 PHE D CA 1
ATOM 14123 C C . PHE D 1 254 ? -18.019 -65.528 -4.055 1.00 24.11 251 PHE D C 1
ATOM 14124 O O . PHE D 1 254 ? -17.660 -65.590 -2.876 1.00 21.64 251 PHE D O 1
ATOM 14132 N N . PHE D 1 255 ? -18.738 -64.525 -4.543 1.00 22.76 252 PHE D N 1
ATOM 14133 C CA . PHE D 1 255 ? -19.203 -63.431 -3.701 1.00 25.49 252 PHE D CA 1
ATOM 14134 C C . PHE D 1 255 ? -20.717 -63.403 -3.681 1.00 24.57 252 PHE D C 1
ATOM 14135 O O . PHE D 1 255 ? -21.366 -63.804 -4.647 1.00 25.03 252 PHE D O 1
ATOM 14143 N N . GLY D 1 256 ? -21.290 -62.905 -2.593 1.00 25.07 253 GLY D N 1
ATOM 14144 C CA . GLY D 1 256 ? -22.728 -62.728 -2.553 1.00 24.41 253 GLY D CA 1
ATOM 14145 C C . GLY D 1 256 ? -23.308 -62.279 -1.228 1.00 24.77 253 GLY D C 1
ATOM 14146 O O . GLY D 1 256 ? -22.606 -61.811 -0.327 1.00 24.02 253 GLY D O 1
ATOM 14147 N N . SER D 1 257 ? -24.621 -62.422 -1.133 1.00 24.13 254 SER D N 1
ATOM 14148 C CA . SER D 1 257 ? -25.366 -62.094 0.063 1.00 24.02 254 SER D CA 1
ATOM 14149 C C . SER D 1 257 ? -26.284 -63.269 0.346 1.00 23.03 254 SER D C 1
ATOM 14150 O O . SER D 1 257 ? -27.259 -63.482 -0.365 1.00 24.93 254 SER D O 1
ATOM 14153 N N . ALA D 1 258 ? -25.960 -64.039 1.379 1.00 26.99 255 ALA D N 1
ATOM 14154 C CA . ALA D 1 258 ? -26.707 -65.251 1.692 1.00 28.43 255 ALA D CA 1
ATOM 14155 C C . ALA D 1 258 ? -28.081 -64.940 2.256 1.00 28.93 255 ALA D C 1
ATOM 14156 O O . ALA D 1 258 ? -29.042 -65.670 2.013 1.00 28.22 255 ALA D O 1
ATOM 14158 N N . ILE D 1 259 ? -28.180 -63.854 3.011 1.00 29.50 256 ILE D N 1
ATOM 14159 C CA . ILE D 1 259 ? -29.461 -63.473 3.594 1.00 28.66 256 ILE D CA 1
ATOM 14160 C C . ILE D 1 259 ? -30.461 -63.106 2.494 1.00 27.33 256 ILE D C 1
ATOM 14161 O O . ILE D 1 259 ? -31.672 -63.300 2.638 1.00 28.54 256 ILE D O 1
ATOM 14166 N N . ASN D 1 260 ? -29.942 -62.593 1.384 1.00 26.36 257 ASN D N 1
ATOM 14167 C CA . ASN D 1 260 ? -30.774 -62.251 0.237 1.00 30.20 257 ASN D CA 1
ATOM 14168 C C . ASN D 1 260 ? -30.774 -63.356 -0.811 1.00 30.99 257 ASN D C 1
ATOM 14169 O O . ASN D 1 260 ? -31.299 -63.184 -1.911 1.00 30.67 257 ASN D O 1
ATOM 14174 N N . ASN D 1 261 ? -30.189 -64.496 -0.457 1.00 30.65 258 ASN D N 1
ATOM 14175 C CA . ASN D 1 261 ? -30.118 -65.635 -1.362 1.00 32.37 258 ASN D CA 1
ATOM 14176 C C . ASN D 1 261 ? -29.496 -65.228 -2.689 1.00 32.68 258 ASN D C 1
ATOM 14177 O O . ASN D 1 261 ? -29.879 -65.727 -3.747 1.00 33.81 258 ASN D O 1
ATOM 14182 N N . PHE D 1 262 ? -28.539 -64.310 -2.635 1.00 31.80 259 PHE D N 1
ATOM 14183 C CA . PHE D 1 262 ? -27.914 -63.835 -3.858 1.00 28.80 259 PHE D CA 1
ATOM 14184 C C . PHE D 1 262 ? -26.499 -64.376 -4.013 1.00 26.63 259 PHE D C 1
ATOM 14185 O O . PHE D 1 262 ? -25.704 -64.353 -3.073 1.00 26.02 259 PHE D O 1
ATOM 14193 N N . GLY D 1 263 ? -26.196 -64.870 -5.208 1.00 27.28 260 GLY D N 1
ATOM 14194 C CA . GLY D 1 263 ? -24.887 -65.427 -5.501 1.00 25.63 260 GLY D CA 1
ATOM 14195 C C . GLY D 1 263 ? -24.745 -66.862 -5.025 1.00 24.67 260 GLY D C 1
ATOM 14196 O O . GLY D 1 263 ? -23.724 -67.507 -5.266 1.00 27.01 260 GLY D O 1
ATOM 14197 N N . VAL D 1 264 ? -25.769 -67.365 -4.346 1.00 25.74 261 VAL D N 1
ATOM 14198 C CA . VAL D 1 264 ? -25.733 -68.724 -3.812 1.00 26.63 261 VAL D CA 1
ATOM 14199 C C . VAL D 1 264 ? -25.831 -69.760 -4.933 1.00 28.79 261 VAL D C 1
ATOM 14200 O O . VAL D 1 264 ? -25.112 -70.762 -4.931 1.00 28.17 261 VAL D O 1
ATOM 14204 N N . GLY D 1 265 ? -26.714 -69.499 -5.894 1.00 30.93 262 GLY D N 1
ATOM 14205 C CA . GLY D 1 265 ? -26.905 -70.370 -7.043 1.00 26.18 262 GLY D CA 1
ATOM 14206 C C . GLY D 1 265 ? -25.643 -70.633 -7.843 1.00 26.28 262 GLY D C 1
ATOM 14207 O O . GLY D 1 265 ? -25.351 -71.777 -8.191 1.00 32.56 262 GLY D O 1
ATOM 14208 N N . GLU D 1 266 ? -24.893 -69.580 -8.142 1.00 22.67 263 GLU D N 1
ATOM 14209 C CA . GLU D 1 266 ? -23.646 -69.720 -8.884 1.00 24.28 263 GLU D CA 1
ATOM 14210 C C . GLU D 1 266 ? -22.682 -70.654 -8.152 1.00 24.44 263 GLU D C 1
ATOM 14211 O O . GLU D 1 266 ? -22.069 -71.532 -8.753 1.00 24.28 263 GLU D O 1
ATOM 14217 N N . LEU D 1 267 ? -22.553 -70.442 -6.848 1.00 25.79 264 LEU D N 1
ATOM 14218 C CA . LEU D 1 267 ? -21.693 -71.258 -6.001 1.00 25.73 264 LEU D CA 1
ATOM 14219 C C . LEU D 1 267 ? -22.120 -72.718 -6.042 1.00 24.78 264 LEU D C 1
ATOM 14220 O O . LEU D 1 267 ? -21.302 -73.615 -6.243 1.00 24.75 264 LEU D O 1
ATOM 14225 N N . LEU D 1 268 ? -23.409 -72.943 -5.827 1.00 26.89 265 LEU D N 1
ATOM 14226 C CA . LEU D 1 268 ? -23.957 -74.287 -5.749 1.00 27.18 265 LEU D CA 1
ATOM 14227 C C . LEU D 1 268 ? -23.750 -75.058 -7.048 1.00 29.26 265 LEU D C 1
ATOM 14228 O O . LEU D 1 268 ? -23.389 -76.237 -7.028 1.00 28.64 265 LEU D O 1
ATOM 14233 N N . ASP D 1 269 ? -23.991 -74.392 -8.174 1.00 29.02 266 ASP D N 1
ATOM 14234 C CA . ASP D 1 269 ? -23.833 -75.030 -9.476 1.00 32.17 266 ASP D CA 1
ATOM 14235 C C . ASP D 1 269 ? -22.380 -75.381 -9.747 1.00 30.47 266 ASP D C 1
ATOM 14236 O O . ASP D 1 269 ? -22.085 -76.422 -10.333 1.00 29.89 266 ASP D O 1
ATOM 14241 N N . ALA D 1 270 ? -21.469 -74.512 -9.318 1.00 27.02 267 ALA D N 1
ATOM 14242 C CA . ALA D 1 270 ? -20.047 -74.798 -9.455 1.00 23.43 267 ALA D CA 1
ATOM 14243 C C . ALA D 1 270 ? -19.648 -75.913 -8.498 1.00 23.03 267 ALA D C 1
ATOM 14244 O O . ALA D 1 270 ? -18.826 -76.760 -8.838 1.00 24.51 267 ALA D O 1
ATOM 14246 N N . PHE D 1 271 ? -20.247 -75.914 -7.309 1.00 23.18 268 PHE D N 1
ATOM 14247 C CA . PHE D 1 271 ? -19.976 -76.942 -6.307 1.00 24.68 268 PHE D CA 1
ATOM 14248 C C . PHE D 1 271 ? -20.262 -78.352 -6.827 1.00 26.94 268 PHE D C 1
ATOM 14249 O O . PHE D 1 271 ? -19.353 -79.172 -6.942 1.00 28.63 268 PHE D O 1
ATOM 14257 N N . VAL D 1 272 ? -21.521 -78.639 -7.144 1.00 26.94 269 VAL D N 1
ATOM 14258 C CA . VAL D 1 272 ? -21.866 -79.978 -7.617 1.00 28.26 269 VAL D CA 1
ATOM 14259 C C . VAL D 1 272 ? -21.071 -80.369 -8.866 1.00 32.86 269 VAL D C 1
ATOM 14260 O O . VAL D 1 272 ? -20.803 -81.547 -9.097 1.00 35.67 269 VAL D O 1
ATOM 14264 N N . LYS D 1 273 ? -20.684 -79.378 -9.662 1.00 35.02 270 LYS D N 1
ATOM 14265 C CA . LYS D 1 273 ? -19.965 -79.639 -10.907 1.00 34.12 270 LYS D CA 1
ATOM 14266 C C . LYS D 1 273 ? -18.486 -79.956 -10.688 1.00 30.53 270 LYS D C 1
ATOM 14267 O O . LYS D 1 273 ? -17.939 -80.859 -11.323 1.00 31.18 270 LYS D O 1
ATOM 14273 N N . GLU D 1 274 ? -17.843 -79.210 -9.792 1.00 26.10 271 GLU D N 1
ATOM 14274 C CA . GLU D 1 274 ? -16.394 -79.309 -9.619 1.00 28.00 271 GLU D CA 1
ATOM 14275 C C . GLU D 1 274 ? -15.970 -80.096 -8.379 1.00 26.38 271 GLU D C 1
ATOM 14276 O O . GLU D 1 274 ? -14.929 -80.749 -8.379 1.00 26.36 271 GLU D O 1
ATOM 14282 N N . ALA D 1 275 ? -16.758 -80.013 -7.313 1.00 25.36 272 ALA D N 1
ATOM 14283 C CA . ALA D 1 275 ? -16.410 -80.706 -6.079 1.00 23.80 272 ALA D CA 1
ATOM 14284 C C . ALA D 1 275 ? -16.359 -82.222 -6.305 1.00 27.41 272 ALA D C 1
ATOM 14285 O O . ALA D 1 275 ? -17.161 -82.775 -7.059 1.00 29.52 272 ALA D O 1
ATOM 14287 N N . PRO D 1 276 ? -15.407 -82.897 -5.648 1.00 26.56 273 PRO D N 1
ATOM 14288 C CA . PRO D 1 276 ? -15.176 -84.322 -5.903 1.00 24.26 273 PRO D CA 1
ATOM 14289 C C . PRO D 1 276 ? -16.237 -85.235 -5.291 1.00 25.19 273 PRO D C 1
ATOM 14290 O O . PRO D 1 276 ? -16.798 -84.906 -4.243 1.00 26.46 273 PRO D O 1
ATOM 14294 N N . PRO D 1 277 ? -16.526 -86.365 -5.961 1.00 23.39 274 PRO D N 1
ATOM 14295 C CA . PRO D 1 277 ? -17.351 -87.425 -5.373 1.00 24.97 274 PRO D CA 1
ATOM 14296 C C . PRO D 1 277 ? -16.557 -88.132 -4.284 1.00 25.99 274 PRO D C 1
ATOM 14297 O O . PRO D 1 277 ? -15.367 -87.860 -4.136 1.00 29.78 274 PRO D O 1
ATOM 14301 N N . PRO D 1 278 ? -17.204 -89.024 -3.521 1.00 27.26 275 PRO D N 1
ATOM 14302 C CA . PRO D 1 278 ? -16.494 -89.732 -2.453 1.00 25.88 275 PRO D CA 1
ATOM 14303 C C . PRO D 1 278 ? -15.201 -90.351 -2.979 1.00 29.04 275 PRO D C 1
ATOM 14304 O O . PRO D 1 278 ? -15.202 -90.935 -4.064 1.00 27.98 275 PRO D O 1
ATOM 14308 N N . GLN D 1 279 ? -14.117 -90.211 -2.221 1.00 30.54 276 GLN D N 1
ATOM 14309 C CA . GLN D 1 279 ? -12.807 -90.692 -2.649 1.00 31.86 276 GLN D CA 1
ATOM 14310 C C . GLN D 1 279 ? -12.388 -91.901 -1.830 1.00 30.49 276 GLN D C 1
ATOM 14311 O O . GLN D 1 279 ? -12.949 -92.161 -0.769 1.00 27.36 276 GLN D O 1
ATOM 14317 N N . GLY D 1 280 ? -11.397 -92.636 -2.328 1.00 32.55 277 GLY D N 1
ATOM 14318 C CA . GLY D 1 280 ? -10.850 -93.769 -1.607 1.00 30.98 277 GLY D CA 1
ATOM 14319 C C . GLY D 1 280 ? -10.196 -93.310 -0.321 1.00 28.89 277 GLY D C 1
ATOM 14320 O O . GLY D 1 280 ? -9.794 -92.150 -0.210 1.00 27.27 277 GLY D O 1
ATOM 14321 N N . ARG D 1 281 ? -10.107 -94.204 0.660 1.00 27.04 278 ARG D N 1
ATOM 14322 C CA . ARG D 1 281 ? -9.384 -93.886 1.885 1.00 26.00 278 ARG D CA 1
ATOM 14323 C C . ARG D 1 281 ? -8.318 -94.926 2.216 1.00 26.30 278 ARG D C 1
ATOM 14324 O O . ARG D 1 281 ? -8.476 -96.118 1.922 1.00 26.94 278 ARG D O 1
ATOM 14332 N N . GLU D 1 282 ? -7.234 -94.462 2.826 1.00 25.74 279 GLU D N 1
ATOM 14333 C CA . GLU D 1 282 ? -6.136 -95.335 3.212 1.00 29.54 279 GLU D CA 1
ATOM 14334 C C . GLU D 1 282 ? -6.455 -96.091 4.496 1.00 28.65 279 GLU D C 1
ATOM 14335 O O . GLU D 1 282 ? -7.247 -95.635 5.321 1.00 26.78 279 GLU D O 1
ATOM 14341 N N . THR D 1 283 ? -5.833 -97.255 4.647 1.00 26.73 280 THR D N 1
ATOM 14342 C CA . THR D 1 283 ? -5.950 -98.049 5.858 1.00 27.98 280 THR D CA 1
ATOM 14343 C C . THR D 1 283 ? -4.551 -98.390 6.336 1.00 30.73 280 THR D C 1
ATOM 14344 O O . THR D 1 283 ? -3.563 -97.886 5.795 1.00 28.04 280 THR D O 1
ATOM 14348 N N . ASN D 1 284 ? -4.460 -99.255 7.341 1.00 31.07 281 ASN D N 1
ATOM 14349 C CA . ASN D 1 284 ? -3.157 -99.616 7.872 1.00 31.85 281 ASN D CA 1
ATOM 14350 C C . ASN D 1 284 ? -2.350 -100.443 6.876 1.00 35.14 281 ASN D C 1
ATOM 14351 O O . ASN D 1 284 ? -1.148 -100.642 7.060 1.00 36.92 281 ASN D O 1
ATOM 14356 N N . SER D 1 285 ? -3.011 -100.903 5.814 1.00 33.63 282 SER D N 1
ATOM 14357 C CA . SER D 1 285 ? -2.322 -101.572 4.714 1.00 30.82 282 SER D CA 1
ATOM 14358 C C . SER D 1 285 ? -2.752 -101.004 3.364 1.00 30.06 282 SER D C 1
ATOM 14359 O O . SER D 1 285 ? -2.187 -100.021 2.888 1.00 27.39 282 SER D O 1
ATOM 14362 N N . ARG D 1 286 ? -3.762 -101.616 2.754 1.00 30.58 283 ARG D N 1
ATOM 14363 C CA . ARG D 1 286 ? -4.158 -101.244 1.405 1.00 33.05 283 ARG D CA 1
ATOM 14364 C C . ARG D 1 286 ? -5.034 -99.997 1.359 1.00 34.57 283 ARG D C 1
ATOM 14365 O O . ARG D 1 286 ? -5.619 -99.581 2.364 1.00 28.56 283 ARG D O 1
ATOM 14373 N N . LEU D 1 287 ? -5.091 -99.400 0.174 1.00 35.54 284 LEU D N 1
ATOM 14374 C CA . LEU D 1 287 ? -6.028 -98.335 -0.130 1.00 33.05 284 LEU D CA 1
ATOM 14375 C C . LEU D 1 287 ? -7.387 -98.957 -0.437 1.00 32.93 284 LEU D C 1
ATOM 14376 O O . LEU D 1 287 ? -7.468 -99.969 -1.136 1.00 33.90 284 LEU D O 1
ATOM 14381 N N . VAL D 1 288 ? -8.449 -98.360 0.096 1.00 30.63 285 VAL D N 1
ATOM 14382 C CA . VAL D 1 288 ? -9.809 -98.830 -0.158 1.00 28.88 285 VAL D CA 1
ATOM 14383 C C . VAL D 1 288 ? -10.554 -97.858 -1.072 1.00 30.22 285 VAL D C 1
ATOM 14384 O O . VAL D 1 288 ? -10.610 -96.659 -0.801 1.00 30.34 285 VAL D O 1
ATOM 14388 N N . LYS D 1 289 ? -11.103 -98.381 -2.164 1.00 33.18 286 LYS D N 1
ATOM 14389 C CA . LYS D 1 289 ? -11.825 -97.569 -3.136 1.00 36.16 286 LYS D CA 1
ATOM 14390 C C . LYS D 1 289 ? -13.340 -97.684 -2.962 1.00 33.97 286 LYS D C 1
ATOM 14391 O O . LYS D 1 289 ? -13.857 -98.754 -2.642 1.00 28.59 286 LYS D O 1
ATOM 14397 N N . PRO D 1 290 ? -14.057 -96.569 -3.177 1.00 35.12 287 PRO D N 1
ATOM 14398 C CA . PRO D 1 290 ? -15.499 -96.514 -2.927 1.00 34.11 287 PRO D CA 1
ATOM 14399 C C . PRO D 1 290 ? -16.278 -97.489 -3.800 1.00 32.37 287 PRO D C 1
ATOM 14400 O O . PRO D 1 290 ? -17.273 -98.045 -3.341 1.00 30.97 287 PRO D O 1
ATOM 14404 N N . GLU D 1 291 ? -15.825 -97.705 -5.030 1.00 34.37 288 GLU D N 1
ATOM 14405 C CA . GLU D 1 291 ? -16.549 -98.565 -5.963 1.00 37.51 288 GLU D CA 1
ATOM 14406 C C . GLU D 1 291 ? -16.489 -100.058 -5.622 1.00 32.72 288 GLU D C 1
ATOM 14407 O O . GLU D 1 291 ? -17.210 -100.855 -6.220 1.00 29.81 288 GLU D O 1
ATOM 14413 N N . GLU D 1 292 ? -15.642 -100.439 -4.672 1.00 31.71 289 GLU D N 1
ATOM 14414 C CA . GLU D 1 292 ? -15.565 -101.841 -4.269 1.00 35.40 289 GLU D CA 1
ATOM 14415 C C . GLU D 1 292 ? -16.941 -102.350 -3.848 1.00 38.75 289 GLU D C 1
ATOM 14416 O O . GLU D 1 292 ? -17.744 -101.605 -3.289 1.00 37.00 289 GLU D O 1
ATOM 14422 N N . GLU D 1 293 ? -17.210 -103.620 -4.125 1.00 44.29 290 GLU D N 1
ATOM 14423 C CA . GLU D 1 293 ? -18.522 -104.199 -3.860 1.00 51.70 290 GLU D CA 1
ATOM 14424 C C . GLU D 1 293 ? -18.803 -104.353 -2.364 1.00 48.49 290 GLU D C 1
ATOM 14425 O O . GLU D 1 293 ? -19.950 -104.249 -1.929 1.00 49.13 290 GLU D O 1
ATOM 14431 N N . LYS D 1 294 ? -17.752 -104.593 -1.586 1.00 43.93 291 LYS D N 1
ATOM 14432 C CA . LYS D 1 294 ? -17.892 -104.829 -0.152 1.00 44.04 291 LYS D CA 1
ATOM 14433 C C . LYS D 1 294 ? -18.120 -103.550 0.647 1.00 38.65 291 LYS D C 1
ATOM 14434 O O . LYS D 1 294 ? -17.475 -102.532 0.404 1.00 37.34 291 LYS D O 1
ATOM 14440 N N . PHE D 1 295 ? -19.034 -103.620 1.610 1.00 34.43 292 PHE D N 1
ATOM 14441 C CA . PHE D 1 295 ? -19.286 -102.517 2.526 1.00 33.75 292 PHE D CA 1
ATOM 14442 C C . PHE D 1 295 ? -18.123 -102.298 3.494 1.00 35.82 292 PHE D C 1
ATOM 14443 O O . PHE D 1 295 ? -17.548 -103.255 4.021 1.00 37.03 292 PHE D O 1
ATOM 14451 N N . SER D 1 296 ? -17.779 -101.032 3.721 1.00 30.58 293 SER D N 1
ATOM 14452 C CA . SER D 1 296 ? -16.823 -100.666 4.761 1.00 30.63 293 SER D CA 1
ATOM 14453 C C . SER D 1 296 ? -17.005 -99.206 5.164 1.00 29.52 293 SER D C 1
ATOM 14454 O O . SER D 1 296 ? -17.527 -98.401 4.390 1.00 29.63 293 SER D O 1
ATOM 14457 N N . GLY D 1 297 ? -16.576 -98.869 6.377 1.00 27.60 294 GLY D N 1
ATOM 14458 C CA . GLY D 1 297 ? -16.672 -97.501 6.860 1.00 29.86 294 GLY D CA 1
ATOM 14459 C C . GLY D 1 297 ? -15.954 -97.281 8.176 1.00 29.64 294 GLY D C 1
ATOM 14460 O O . GLY D 1 297 ? -15.434 -98.226 8.772 1.00 29.86 294 GLY D O 1
ATOM 14461 N N . PHE D 1 298 ? -15.930 -96.031 8.633 1.00 29.86 295 PHE D N 1
ATOM 14462 C CA . PHE D 1 298 ? -15.269 -95.688 9.887 1.00 27.43 295 PHE D CA 1
ATOM 14463 C C . PHE D 1 298 ? -16.076 -94.692 10.723 1.00 29.92 295 PHE D C 1
ATOM 14464 O O . PHE D 1 298 ? -16.809 -93.855 10.190 1.00 31.02 295 PHE D O 1
ATOM 14472 N N . VAL D 1 299 ? -15.910 -94.784 12.038 1.00 28.65 296 VAL D N 1
ATOM 14473 C CA . VAL D 1 299 ? -16.612 -93.944 12.997 1.00 27.57 296 VAL D CA 1
ATOM 14474 C C . VAL D 1 299 ? -15.801 -92.685 13.307 1.00 28.50 296 VAL D C 1
ATOM 14475 O O . VAL D 1 299 ? -14.652 -92.777 13.741 1.00 29.48 296 VAL D O 1
ATOM 14479 N N . PHE D 1 300 ? -16.396 -91.512 13.088 1.00 27.89 297 PHE D N 1
ATOM 14480 C CA . PHE D 1 300 ? -15.678 -90.251 13.276 1.00 22.98 297 PHE D CA 1
ATOM 14481 C C . PHE D 1 300 ? -16.288 -89.362 14.365 1.00 27.47 297 PHE D C 1
ATOM 14482 O O . PHE D 1 300 ? -15.695 -88.360 14.759 1.00 30.02 297 PHE D O 1
ATOM 14490 N N . LYS D 1 301 ? -17.469 -89.728 14.850 1.00 29.88 298 LYS D N 1
ATOM 14491 C CA . LYS D 1 301 ? -18.161 -88.934 15.863 1.00 30.52 298 LYS D CA 1
ATOM 14492 C C . LYS D 1 301 ? -19.117 -89.800 16.679 1.00 27.69 298 LYS D C 1
ATOM 14493 O O . LYS D 1 301 ? -19.733 -90.719 16.144 1.00 25.19 298 LYS D O 1
ATOM 14499 N N . ILE D 1 302 ? -19.240 -89.501 17.969 1.00 27.09 299 ILE D N 1
ATOM 14500 C CA . ILE D 1 302 ? -20.188 -90.202 18.823 1.00 31.37 299 ILE D CA 1
ATOM 14501 C C . ILE D 1 302 ? -21.004 -89.243 19.686 1.00 34.19 299 ILE D C 1
ATOM 14502 O O . ILE D 1 302 ? -20.460 -88.317 20.289 1.00 34.05 299 ILE D O 1
ATOM 14507 N N . GLN D 1 303 ? -22.311 -89.477 19.747 1.00 35.35 300 GLN D N 1
ATOM 14508 C CA . GLN D 1 303 ? -23.186 -88.673 20.589 1.00 39.60 300 GLN D CA 1
ATOM 14509 C C . GLN D 1 303 ? -24.078 -89.545 21.463 1.00 38.67 300 GLN D C 1
ATOM 14510 O O . GLN D 1 303 ? -24.716 -90.480 20.982 1.00 38.92 300 GLN D O 1
ATOM 14516 N N . ALA D 1 304 ? -24.118 -89.233 22.752 1.00 40.31 301 ALA D N 1
ATOM 14517 C CA . ALA D 1 304 ? -24.886 -90.029 23.703 1.00 41.81 301 ALA D CA 1
ATOM 14518 C C . ALA D 1 304 ? -26.218 -89.377 24.057 1.00 43.25 301 ALA D C 1
ATOM 14519 O O . ALA D 1 304 ? -26.364 -88.160 23.984 1.00 43.35 301 ALA D O 1
ATOM 14521 N N . ASN D 1 305 ? -27.185 -90.205 24.432 1.00 46.65 302 ASN D N 1
ATOM 14522 C CA . ASN D 1 305 ? -28.474 -89.727 24.912 1.00 47.23 302 ASN D CA 1
ATOM 14523 C C . ASN D 1 305 ? -28.315 -89.067 26.280 1.00 48.81 302 ASN D C 1
ATOM 14524 O O . ASN D 1 305 ? -27.754 -89.660 27.204 1.00 47.74 302 ASN D O 1
ATOM 14537 N N . ASP D 1 307 ? -30.568 -88.533 28.290 1.00 56.44 304 ASP D N 1
ATOM 14538 C CA . ASP D 1 307 ? -31.645 -88.996 29.159 1.00 57.54 304 ASP D CA 1
ATOM 14539 C C . ASP D 1 307 ? -31.097 -89.684 30.404 1.00 60.29 304 ASP D C 1
ATOM 14540 O O . ASP D 1 307 ? -30.226 -90.550 30.308 1.00 62.66 304 ASP D O 1
ATOM 14545 N N . PRO D 1 308 ? -31.608 -89.296 31.582 1.00 58.88 305 PRO D N 1
ATOM 14546 C CA . PRO D 1 308 ? -31.210 -89.934 32.839 1.00 60.59 305 PRO D CA 1
ATOM 14547 C C . PRO D 1 308 ? -31.572 -91.416 32.858 1.00 60.60 305 PRO D C 1
ATOM 14548 O O . PRO D 1 308 ? -32.707 -91.779 32.562 1.00 61.97 305 PRO D O 1
ATOM 14552 N N . GLY D 1 309 ? -30.605 -92.261 33.194 1.00 61.03 306 GLY D N 1
ATOM 14553 C CA . GLY D 1 309 ? -30.839 -93.690 33.263 1.00 63.57 306 GLY D CA 1
ATOM 14554 C C . GLY D 1 309 ? -30.597 -94.414 31.952 1.00 65.52 306 GLY D C 1
ATOM 14555 O O . GLY D 1 309 ? -30.465 -95.638 31.931 1.00 64.39 306 GLY D O 1
ATOM 14556 N N . HIS D 1 310 ? -30.536 -93.665 30.856 1.00 68.54 307 HIS D N 1
ATOM 14557 C CA . HIS D 1 310 ? -30.330 -94.265 29.539 1.00 71.60 307 HIS D CA 1
ATOM 14558 C C . HIS D 1 310 ? -28.853 -94.337 29.150 1.00 71.00 307 HIS D C 1
ATOM 14559 O O . HIS D 1 310 ? -28.047 -93.504 29.567 1.00 70.22 307 HIS D O 1
ATOM 14566 N N . ARG D 1 311 ? -28.516 -95.341 28.343 1.00 70.61 308 ARG D N 1
ATOM 14567 C CA . ARG D 1 311 ? -27.141 -95.578 27.914 1.00 70.23 308 ARG D CA 1
ATOM 14568 C C . ARG D 1 311 ? -27.011 -95.496 26.392 1.00 64.71 308 ARG D C 1
ATOM 14569 O O . ARG D 1 311 ? -25.997 -95.906 25.825 1.00 59.65 308 ARG D O 1
ATOM 14577 N N . ASP D 1 312 ? -28.046 -94.969 25.743 1.00 63.72 309 ASP D N 1
ATOM 14578 C CA . ASP D 1 312 ? -28.105 -94.884 24.284 1.00 63.60 309 ASP D CA 1
ATOM 14579 C C . ASP D 1 312 ? -27.005 -94.008 23.690 1.00 56.97 309 ASP D C 1
ATOM 14580 O O . ASP D 1 312 ? -26.700 -92.938 24.215 1.00 56.71 309 ASP D O 1
ATOM 14585 N N . ARG D 1 313 ? -26.430 -94.469 22.581 1.00 50.95 310 ARG D N 1
ATOM 14586 C CA . ARG D 1 313 ? -25.396 -93.729 21.866 1.00 45.60 310 ARG D CA 1
ATOM 14587 C C . ARG D 1 313 ? -25.563 -93.913 20.365 1.00 40.83 310 ARG D C 1
ATOM 14588 O O . ARG D 1 313 ? -26.039 -94.952 19.909 1.00 38.57 310 ARG D O 1
ATOM 14596 N N . ILE D 1 314 ? -25.151 -92.912 19.597 1.00 37.27 311 ILE D N 1
ATOM 14597 C CA . ILE D 1 314 ? -25.149 -93.036 18.145 1.00 36.03 311 ILE D CA 1
ATOM 14598 C C . ILE D 1 314 ? -23.757 -92.801 17.578 1.00 32.85 311 ILE D C 1
ATOM 14599 O O . ILE D 1 314 ? -23.199 -91.714 17.702 1.00 33.88 311 ILE D O 1
ATOM 14604 N N . ALA D 1 315 ? -23.203 -93.834 16.958 1.00 31.20 312 ALA D N 1
ATOM 14605 C CA . ALA D 1 315 ? -21.875 -93.756 16.374 1.00 30.09 312 ALA D CA 1
ATOM 14606 C C . ALA D 1 315 ? -21.980 -93.372 14.906 1.00 28.61 312 ALA D C 1
ATOM 14607 O O . ALA D 1 315 ? -22.484 -94.137 14.094 1.00 26.11 312 ALA D O 1
ATOM 14609 N N . PHE D 1 316 ? -21.506 -92.176 14.579 1.00 30.03 313 PHE D N 1
ATOM 14610 C CA . PHE D 1 316 ? -21.572 -91.667 13.215 1.00 29.97 313 PHE D CA 1
ATOM 14611 C C . PHE D 1 316 ? -20.502 -92.309 12.348 1.00 27.10 313 PHE D C 1
ATOM 14612 O O . PHE D 1 316 ? -19.313 -92.162 12.611 1.00 25.80 313 PHE D O 1
ATOM 14620 N N . LEU D 1 317 ? -20.938 -93.018 11.311 1.00 28.23 314 LEU D N 1
ATOM 14621 C CA . LEU D 1 317 ? -20.034 -93.726 10.412 1.00 25.51 314 LEU D CA 1
ATOM 14622 C C . LEU D 1 317 ? -20.129 -93.187 8.999 1.00 26.06 314 LEU D C 1
ATOM 14623 O O . LEU D 1 317 ? -21.217 -93.058 8.451 1.00 27.34 314 LEU D O 1
ATOM 14628 N N . ARG D 1 318 ? -18.986 -92.874 8.403 1.00 26.69 315 ARG D N 1
ATOM 14629 C CA . ARG D 1 318 ? -18.958 -92.535 6.990 1.00 24.67 315 ARG D CA 1
ATOM 14630 C C . ARG D 1 318 ? -18.744 -93.801 6.178 1.00 24.65 315 ARG D C 1
ATOM 14631 O O . ARG D 1 318 ? -17.872 -94.600 6.502 1.00 25.78 315 ARG D O 1
ATOM 14639 N N . ILE D 1 319 ? -19.536 -93.989 5.128 1.00 26.07 316 ILE D N 1
ATOM 14640 C CA . ILE D 1 319 ? -19.385 -95.174 4.289 1.00 26.76 316 ILE D CA 1
ATOM 14641 C C . ILE D 1 319 ? -18.240 -94.990 3.291 1.00 30.86 316 ILE D C 1
ATOM 14642 O O . ILE D 1 319 ? -18.276 -94.093 2.451 1.00 31.60 316 ILE D O 1
ATOM 14647 N N . ALA D 1 320 ? -17.221 -95.840 3.397 1.00 31.32 317 ALA D N 1
ATOM 14648 C CA . ALA D 1 320 ? -16.041 -95.737 2.541 1.00 28.37 317 ALA D CA 1
ATOM 14649 C C . ALA D 1 320 ? -16.149 -96.580 1.270 1.00 28.78 317 ALA D C 1
ATOM 14650 O O . ALA D 1 320 ? -15.499 -96.290 0.264 1.00 26.88 317 ALA D O 1
ATOM 14652 N N . SER D 1 321 ? -16.967 -97.626 1.318 1.00 28.95 318 SER D N 1
ATOM 14653 C CA . SER D 1 321 ? -17.135 -98.492 0.162 1.00 29.78 318 SER D CA 1
ATOM 14654 C C . SER D 1 321 ? -18.400 -99.336 0.262 1.00 30.16 318 SER D C 1
ATOM 14655 O O . SER D 1 321 ? -19.046 -99.388 1.307 1.00 29.77 318 SER D O 1
ATOM 14658 N N . GLY D 1 322 ? -18.744 -99.991 -0.840 1.00 30.97 319 GLY D N 1
ATOM 14659 C CA . GLY D 1 322 ? -19.880 -100.888 -0.875 1.00 33.56 319 GLY D CA 1
ATOM 14660 C C . GLY D 1 322 ? -21.226 -100.220 -0.673 1.00 33.33 319 GLY D C 1
ATOM 14661 O O . GLY D 1 322 ? -21.440 -99.077 -1.066 1.00 33.16 319 GLY D O 1
ATOM 14662 N N . GLN D 1 323 ? -22.142 -100.952 -0.051 1.00 34.25 320 GLN D N 1
ATOM 14663 C CA . GLN D 1 323 ? -23.500 -100.476 0.147 1.00 34.79 320 GLN D CA 1
ATOM 14664 C C . GLN D 1 323 ? -23.956 -100.791 1.557 1.00 35.53 320 GLN D C 1
ATOM 14665 O O . GLN D 1 323 ? -23.766 -101.908 2.034 1.00 35.26 320 GLN D O 1
ATOM 14671 N N . TYR D 1 324 ? -24.554 -99.812 2.231 1.00 34.56 321 TYR D N 1
ATOM 14672 C CA . TYR D 1 324 ? -25.198 -100.090 3.506 1.00 33.65 321 TYR D CA 1
ATOM 14673 C C . TYR D 1 324 ? -26.581 -100.645 3.236 1.00 34.56 321 TYR D C 1
ATOM 14674 O O . TYR D 1 324 ? -27.322 -100.110 2.413 1.00 32.70 321 TYR D O 1
ATOM 14683 N N . GLN D 1 325 ? -26.926 -101.715 3.939 1.00 37.56 322 GLN D N 1
ATOM 14684 C CA . GLN D 1 325 ? -28.230 -102.334 3.782 1.00 45.02 322 GLN D CA 1
ATOM 14685 C C . GLN D 1 325 ? -28.822 -102.609 5.154 1.00 44.71 322 GLN D C 1
ATOM 14686 O O . GLN D 1 325 ? -28.185 -103.226 6.006 1.00 44.38 322 GLN D O 1
ATOM 14692 N N . LYS D 1 326 ? -30.043 -102.135 5.363 1.00 45.79 323 LYS D N 1
ATOM 14693 C CA . LYS D 1 326 ? -30.694 -102.247 6.658 1.00 49.24 323 LYS D CA 1
ATOM 14694 C C . LYS D 1 326 ? -30.820 -103.712 7.077 1.00 49.04 323 LYS D C 1
ATOM 14695 O O . LYS D 1 326 ? -31.355 -104.533 6.337 1.00 50.54 323 LYS D O 1
ATOM 14701 N N . GLY D 1 327 ? -30.313 -104.033 8.262 1.00 49.92 324 GLY D N 1
ATOM 14702 C CA . GLY D 1 327 ? -30.360 -105.389 8.779 1.00 50.77 324 GLY D CA 1
ATOM 14703 C C . GLY D 1 327 ? -29.181 -106.240 8.342 1.00 52.02 324 GLY D C 1
ATOM 14704 O O . GLY D 1 327 ? -29.179 -107.458 8.523 1.00 53.50 324 GLY D O 1
ATOM 14713 N N . LYS D 1 329 ? -25.356 -107.844 8.134 1.00 47.83 326 LYS D N 1
ATOM 14714 C CA . LYS D 1 329 ? -24.256 -108.263 8.990 1.00 48.43 326 LYS D CA 1
ATOM 14715 C C . LYS D 1 329 ? -23.025 -107.451 8.622 1.00 47.94 326 LYS D C 1
ATOM 14716 O O . LYS D 1 329 ? -22.754 -107.232 7.441 1.00 50.35 326 LYS D O 1
ATOM 14722 N N . ALA D 1 330 ? -22.282 -107.001 9.628 1.00 43.64 327 ALA D N 1
ATOM 14723 C CA . ALA D 1 330 ? -21.040 -106.275 9.393 1.00 41.86 327 ALA D CA 1
ATOM 14724 C C . ALA D 1 330 ? -19.961 -106.798 10.330 1.00 39.97 327 ALA D C 1
ATOM 14725 O O . ALA D 1 330 ? -20.265 -107.450 11.326 1.00 43.98 327 ALA D O 1
ATOM 14727 N N . TYR D 1 331 ? -18.702 -106.513 10.014 1.00 37.15 328 TYR D N 1
ATOM 14728 C CA . TYR D 1 331 ? -17.595 -106.976 10.846 1.00 38.18 328 TYR D CA 1
ATOM 14729 C C . TYR D 1 331 ? -16.988 -105.841 11.659 1.00 36.35 328 TYR D C 1
ATOM 14730 O O . TYR D 1 331 ? -16.492 -104.857 11.106 1.00 32.54 328 TYR D O 1
ATOM 14739 N N . HIS D 1 332 ? -17.037 -105.997 12.976 1.00 36.38 329 HIS D N 1
ATOM 14740 C CA . HIS D 1 332 ? -16.529 -105.002 13.903 1.00 37.89 329 HIS D CA 1
ATOM 14741 C C . HIS D 1 332 ? -15.061 -105.299 14.182 1.00 39.00 329 HIS D C 1
ATOM 14742 O O . HIS D 1 332 ? -14.718 -106.064 15.086 1.00 42.00 329 HIS D O 1
ATOM 14749 N N . VAL D 1 333 ? -14.203 -104.680 13.384 1.00 35.27 330 VAL D N 1
ATOM 14750 C CA . VAL D 1 333 ? -12.792 -105.023 13.328 1.00 35.08 330 VAL D CA 1
ATOM 14751 C C . VAL D 1 333 ? -12.077 -105.020 14.682 1.00 36.95 330 VAL D C 1
ATOM 14752 O O . VAL D 1 333 ? -11.354 -105.963 15.007 1.00 30.63 330 VAL D O 1
ATOM 14756 N N . ARG D 1 334 ? -12.274 -103.966 15.468 1.00 38.36 331 ARG D N 1
ATOM 14757 C CA . ARG D 1 334 ? -11.610 -103.872 16.760 1.00 40.47 331 ARG D CA 1
ATOM 14758 C C . ARG D 1 334 ? -12.025 -105.030 17.667 1.00 40.83 331 ARG D C 1
ATOM 14759 O O . ARG D 1 334 ? -11.188 -105.631 18.340 1.00 40.09 331 ARG D O 1
ATOM 14767 N N . LEU D 1 335 ? -13.314 -105.346 17.671 1.00 41.40 332 LEU D N 1
ATOM 14768 C CA . LEU D 1 335 ? -13.828 -106.434 18.497 1.00 44.49 332 LEU D CA 1
ATOM 14769 C C . LEU D 1 335 ? -13.700 -107.779 17.794 1.00 46.43 332 LEU D C 1
ATOM 14770 O O . LEU D 1 335 ? -14.074 -108.815 18.345 1.00 46.12 332 LEU D O 1
ATOM 14775 N N . LYS D 1 336 ? -13.162 -107.749 16.578 1.00 48.73 333 LYS D N 1
ATOM 14776 C CA . LYS D 1 336 ? -12.989 -108.947 15.760 1.00 50.00 333 LYS D CA 1
ATOM 14777 C C . LYS D 1 336 ? -14.165 -109.910 15.880 1.00 49.32 333 LYS D C 1
ATOM 14778 O O . LYS D 1 336 ? -13.994 -111.087 16.199 1.00 49.65 333 LYS D O 1
ATOM 14784 N N . LYS D 1 337 ? -15.364 -109.395 15.626 1.00 48.81 334 LYS D N 1
ATOM 14785 C CA . LYS D 1 337 ? -16.571 -110.214 15.644 1.00 48.09 334 LYS D CA 1
ATOM 14786 C C . LYS D 1 337 ? -17.637 -109.653 14.715 1.00 46.61 334 LYS D C 1
ATOM 14787 O O . LYS D 1 337 ? -17.496 -108.554 14.175 1.00 43.49 334 LYS D O 1
ATOM 14793 N N . GLU D 1 338 ? -18.709 -110.417 14.542 1.00 47.01 335 GLU D N 1
ATOM 14794 C CA . GLU D 1 338 ? -19.785 -110.038 13.640 1.00 49.82 335 GLU D CA 1
ATOM 14795 C C . GLU D 1 338 ? -20.926 -109.398 14.417 1.00 50.09 335 GLU D C 1
ATOM 14796 O O . GLU D 1 338 ? -21.325 -109.884 15.473 1.00 52.67 335 GLU D O 1
ATOM 14802 N N . ILE D 1 339 ? -21.441 -108.297 13.888 1.00 45.87 336 ILE D N 1
ATOM 14803 C CA . ILE D 1 339 ? -22.551 -107.604 14.508 1.00 45.66 336 ILE D CA 1
ATOM 14804 C C . ILE D 1 339 ? -23.629 -107.392 13.467 1.00 45.61 336 ILE D C 1
ATOM 14805 O O . ILE D 1 339 ? -23.439 -107.706 12.294 1.00 48.45 336 ILE D O 1
ATOM 14810 N N . GLN D 1 340 ? -24.763 -106.861 13.896 1.00 47.42 337 GLN D N 1
ATOM 14811 C CA . GLN D 1 340 ? -25.851 -106.573 12.978 1.00 49.44 337 GLN D CA 1
ATOM 14812 C C . GLN D 1 340 ? -26.218 -105.102 13.074 1.00 47.28 337 GLN D C 1
ATOM 14813 O O . GLN D 1 340 ? -26.257 -104.537 14.166 1.00 47.62 337 GLN D O 1
ATOM 14819 N N . ILE D 1 341 ? -26.464 -104.484 11.924 1.00 45.67 338 ILE D N 1
ATOM 14820 C CA . ILE D 1 341 ? -26.871 -103.083 11.868 1.00 44.04 338 ILE D CA 1
ATOM 14821 C C . ILE D 1 341 ? -28.324 -103.015 11.429 1.00 46.55 338 ILE D C 1
ATOM 14822 O O . ILE D 1 341 ? -28.620 -103.032 10.237 1.00 45.90 338 ILE D O 1
ATOM 14827 N N . ASN D 1 342 ? -29.230 -102.934 12.396 1.00 51.36 339 ASN D N 1
ATOM 14828 C CA . ASN D 1 342 ? -30.657 -103.084 12.117 1.00 54.31 339 ASN D CA 1
ATOM 14829 C C . ASN D 1 342 ? -31.383 -101.812 11.683 1.00 54.86 339 ASN D C 1
ATOM 14830 O O . ASN D 1 342 ? -32.188 -101.837 10.752 1.00 59.08 339 ASN D O 1
ATOM 14835 N N . ASN D 1 343 ? -31.107 -100.704 12.360 1.00 48.16 340 ASN D N 1
ATOM 14836 C CA . ASN D 1 343 ? -31.849 -99.478 12.103 1.00 43.24 340 ASN D CA 1
ATOM 14837 C C . ASN D 1 343 ? -30.960 -98.241 12.192 1.00 36.47 340 ASN D C 1
ATOM 14838 O O . ASN D 1 343 ? -31.205 -97.350 13.002 1.00 37.44 340 ASN D O 1
ATOM 14843 N N . ALA D 1 344 ? -29.930 -98.199 11.353 1.00 29.81 341 ALA D N 1
ATOM 14844 C CA . ALA D 1 344 ? -28.978 -97.093 11.353 1.00 35.74 341 ALA D CA 1
ATOM 14845 C C . ALA D 1 344 ? -29.653 -95.765 11.024 1.00 37.19 341 ALA D C 1
ATOM 14846 O O . ALA D 1 344 ? -30.477 -95.684 10.114 1.00 36.83 341 ALA D O 1
ATOM 14848 N N . LEU D 1 345 ? -29.296 -94.727 11.770 1.00 37.40 342 LEU D N 1
ATOM 14849 C CA . LEU D 1 345 ? -29.824 -93.390 11.526 1.00 36.80 342 LEU D CA 1
ATOM 14850 C C . LEU D 1 345 ? -29.384 -92.874 10.156 1.00 35.18 342 LEU D C 1
ATOM 14851 O O . LEU D 1 345 ? -28.193 -92.877 9.834 1.00 35.22 342 LEU D O 1
ATOM 14856 N N . THR D 1 346 ? -30.351 -92.446 9.348 1.00 31.57 343 THR D N 1
ATOM 14857 C CA . THR D 1 346 ? -30.053 -91.818 8.062 1.00 31.85 343 THR D CA 1
ATOM 14858 C C . THR D 1 346 ? -30.461 -90.341 8.093 1.00 31.75 343 THR D C 1
ATOM 14859 O O . THR D 1 346 ? -31.077 -89.889 9.058 1.00 34.14 343 THR D O 1
ATOM 14863 N N . PHE D 1 347 ? -30.131 -89.593 7.042 1.00 29.91 344 PHE D N 1
ATOM 14864 C CA . PHE D 1 347 ? -30.202 -88.134 7.128 1.00 29.58 344 PHE D CA 1
ATOM 14865 C C . PHE D 1 347 ? -30.822 -87.397 5.934 1.00 29.88 344 PHE D C 1
ATOM 14866 O O . PHE D 1 347 ? -30.571 -86.202 5.741 1.00 31.59 344 PHE D O 1
ATOM 14882 N N . ALA D 1 349 ? -33.313 -85.189 4.081 1.00 35.89 346 ALA D N 1
ATOM 14883 C CA . ALA D 1 349 ? -34.217 -84.135 4.539 1.00 40.45 346 ALA D CA 1
ATOM 14884 C C . ALA D 1 349 ? -35.670 -84.519 4.295 1.00 42.17 346 ALA D C 1
ATOM 14885 O O . ALA D 1 349 ? -36.000 -85.110 3.271 1.00 41.45 346 ALA D O 1
ATOM 14887 N N . GLY D 1 350 ? -36.535 -84.186 5.246 1.00 45.78 347 GLY D N 1
ATOM 14888 C CA . GLY D 1 350 ? -37.950 -84.489 5.129 1.00 49.67 347 GLY D CA 1
ATOM 14889 C C . GLY D 1 350 ? -38.291 -85.967 5.210 1.00 51.50 347 GLY D C 1
ATOM 14890 O O . GLY D 1 350 ? -39.440 -86.355 5.005 1.00 52.64 347 GLY D O 1
ATOM 14891 N N . LYS D 1 351 ? -37.297 -86.796 5.510 1.00 52.63 348 LYS D N 1
ATOM 14892 C CA . LYS D 1 351 ? -37.513 -88.236 5.603 1.00 56.20 348 LYS D CA 1
ATOM 14893 C C . LYS D 1 351 ? -38.459 -88.563 6.747 1.00 58.16 348 LYS D C 1
ATOM 14894 O O . LYS D 1 351 ? -38.588 -87.798 7.701 1.00 56.82 348 LYS D O 1
ATOM 14900 N N . ARG D 1 352 ? -39.112 -89.713 6.651 1.00 61.38 349 ARG D N 1
ATOM 14901 C CA . ARG D 1 352 ? -39.991 -90.167 7.716 1.00 65.44 349 ARG D CA 1
ATOM 14902 C C . ARG D 1 352 ? -39.265 -91.187 8.579 1.00 66.29 349 ARG D C 1
ATOM 14903 O O . ARG D 1 352 ? -39.318 -91.131 9.808 1.00 68.44 349 ARG D O 1
ATOM 14911 N N . GLU D 1 353 ? -38.575 -92.114 7.926 1.00 63.10 350 GLU D N 1
ATOM 14912 C CA . GLU D 1 353 ? -37.855 -93.160 8.632 1.00 61.30 350 GLU D CA 1
ATOM 14913 C C . GLU D 1 353 ? -36.459 -93.334 8.051 1.00 55.11 350 GLU D C 1
ATOM 14914 O O . GLU D 1 353 ? -36.119 -92.726 7.035 1.00 53.80 350 GLU D O 1
ATOM 14920 N N . ASN D 1 354 ? -35.653 -94.166 8.700 1.00 51.21 351 ASN D N 1
ATOM 14921 C CA . ASN D 1 354 ? -34.298 -94.428 8.236 1.00 47.00 351 ASN D CA 1
ATOM 14922 C C . ASN D 1 354 ? -34.289 -95.216 6.931 1.00 45.58 351 ASN D C 1
ATOM 14923 O O . ASN D 1 354 ? -34.972 -96.233 6.808 1.00 47.53 351 ASN D O 1
ATOM 14928 N N . ALA D 1 355 ? -33.514 -94.736 5.963 1.00 40.02 352 ALA D N 1
ATOM 14929 C CA . ALA D 1 355 ? -33.431 -95.374 4.655 1.00 36.68 352 ALA D CA 1
ATOM 14930 C C . ALA D 1 355 ? -32.984 -96.831 4.764 1.00 38.91 352 ALA D C 1
ATOM 14931 O O . ALA D 1 355 ? -32.227 -97.196 5.667 1.00 37.63 352 ALA D O 1
ATOM 14933 N N . GLU D 1 356 ? -33.461 -97.656 3.835 1.00 41.43 353 GLU D N 1
ATOM 14934 C CA . GLU D 1 356 ? -33.131 -99.077 3.823 1.00 42.71 353 GLU D CA 1
ATOM 14935 C C . GLU D 1 356 ? -31.723 -99.300 3.285 1.00 38.81 353 GLU D C 1
ATOM 14936 O O . GLU D 1 356 ? -31.152 -100.373 3.453 1.00 35.54 353 GLU D O 1
ATOM 14942 N N . GLU D 1 357 ? -31.162 -98.281 2.644 1.00 38.42 354 GLU D N 1
ATOM 14943 C CA . GLU D 1 357 ? -29.813 -98.389 2.095 1.00 38.71 354 GLU D CA 1
ATOM 14944 C C . GLU D 1 357 ? -29.081 -97.049 2.075 1.00 34.90 354 GLU D C 1
ATOM 14945 O O . GLU D 1 357 ? -29.683 -95.996 2.260 1.00 34.18 354 GLU D O 1
ATOM 14951 N N . ALA D 1 358 ? -27.775 -97.111 1.844 1.00 35.31 355 ALA D N 1
ATOM 14952 C CA . ALA D 1 358 ? -26.938 -95.924 1.736 1.00 33.55 355 ALA D CA 1
ATOM 14953 C C . ALA D 1 358 ? -25.657 -96.315 1.011 1.00 34.12 355 ALA D C 1
ATOM 14954 O O . ALA D 1 358 ? -25.335 -97.497 0.908 1.00 34.33 355 ALA D O 1
ATOM 14956 N N . TRP D 1 359 ? -24.928 -95.326 0.509 1.00 31.88 356 TRP D N 1
ATOM 14957 C CA . TRP D 1 359 ? -23.787 -95.593 -0.364 1.00 33.44 356 TRP D CA 1
ATOM 14958 C C . TRP D 1 359 ? -22.544 -94.802 0.055 1.00 31.54 356 TRP D C 1
ATOM 14959 O O . TRP D 1 359 ? -22.612 -93.984 0.970 1.00 31.29 356 TRP D O 1
ATOM 14970 N N . PRO D 1 360 ? -21.399 -95.062 -0.601 1.00 31.13 357 PRO D N 1
ATOM 14971 C CA . PRO D 1 360 ? -20.154 -94.367 -0.256 1.00 29.19 357 PRO D CA 1
ATOM 14972 C C . PRO D 1 360 ? -20.294 -92.846 -0.266 1.00 30.68 357 PRO D C 1
ATOM 14973 O O . PRO D 1 360 ? -20.860 -92.269 -1.197 1.00 29.76 357 PRO D O 1
ATOM 14977 N N . GLY D 1 361 ? -19.773 -92.207 0.776 1.00 27.84 358 GLY D N 1
ATOM 14978 C CA . GLY D 1 361 ? -19.922 -90.776 0.939 1.00 28.79 358 GLY D CA 1
ATOM 14979 C C . GLY D 1 361 ? -20.997 -90.440 1.952 1.00 27.34 358 GLY D C 1
ATOM 14980 O O . GLY D 1 361 ? -20.925 -89.412 2.621 1.00 27.84 358 GLY D O 1
ATOM 14981 N N . ASP D 1 362 ? -21.997 -91.309 2.069 1.00 23.91 359 ASP D N 1
ATOM 14982 C CA . ASP D 1 362 ? -23.089 -91.081 3.012 1.00 24.97 359 ASP D CA 1
ATOM 14983 C C . ASP D 1 362 ? -22.624 -91.323 4.437 1.00 23.17 359 ASP D C 1
ATOM 14984 O O . ASP D 1 362 ? -21.667 -92.062 4.672 1.00 26.33 359 ASP D O 1
ATOM 14989 N N . ILE D 1 363 ? -23.316 -90.701 5.386 1.00 24.46 360 ILE D N 1
ATOM 14990 C CA . ILE D 1 363 ? -23.118 -90.983 6.801 1.00 24.54 360 ILE D CA 1
ATOM 14991 C C . ILE D 1 363 ? -24.326 -91.749 7.320 1.00 28.23 360 ILE D C 1
ATOM 14992 O O . ILE D 1 363 ? -25.460 -91.471 6.924 1.00 31.82 360 ILE D O 1
ATOM 14997 N N . ILE D 1 364 ? -24.088 -92.721 8.193 1.00 27.52 361 ILE D N 1
ATOM 14998 C CA . ILE D 1 364 ? -25.175 -93.389 8.893 1.00 27.09 361 ILE D CA 1
ATOM 14999 C C . ILE D 1 364 ? -24.860 -93.403 10.379 1.00 22.55 361 ILE D C 1
ATOM 15000 O O . ILE D 1 364 ? -23.697 -93.333 10.764 1.00 22.51 361 ILE D O 1
ATOM 15005 N N . GLY D 1 365 ? -25.894 -93.489 11.211 1.00 23.83 362 GLY D N 1
ATOM 15006 C CA . GLY D 1 365 ? -25.716 -93.490 12.653 1.00 27.54 362 GLY D CA 1
ATOM 15007 C C . GLY D 1 365 ? -25.939 -94.862 13.271 1.00 32.66 362 GLY D C 1
ATOM 15008 O O . GLY D 1 365 ? -27.058 -95.372 13.275 1.00 35.40 362 GLY D O 1
ATOM 15009 N N . LEU D 1 366 ? -24.874 -95.456 13.801 1.00 33.90 363 LEU D N 1
ATOM 15010 C CA . LEU D 1 366 ? -24.947 -96.794 14.384 1.00 35.09 363 LEU D CA 1
ATOM 15011 C C . LEU D 1 366 ? -25.383 -96.779 15.847 1.00 35.91 363 LEU D C 1
ATOM 15012 O O . LEU D 1 366 ? -24.676 -96.265 16.712 1.00 31.00 363 LEU D O 1
ATOM 15017 N N . HIS D 1 367 ? -26.547 -97.364 16.114 1.00 38.44 364 HIS D N 1
ATOM 15018 C CA . HIS D 1 367 ? -27.055 -97.489 17.474 1.00 41.63 364 HIS D CA 1
ATOM 15019 C C . HIS D 1 367 ? -26.230 -98.481 18.281 1.00 42.96 364 HIS D C 1
ATOM 15020 O O . HIS D 1 367 ? -25.980 -99.598 17.833 1.00 45.58 364 HIS D O 1
ATOM 15027 N N . ASN D 1 368 ? -25.806 -98.067 19.471 1.00 40.61 365 ASN D N 1
ATOM 15028 C CA . ASN D 1 368 ? -25.081 -98.953 20.375 1.00 39.74 365 ASN D CA 1
ATOM 15029 C C . ASN D 1 368 ? -25.063 -98.420 21.805 1.00 39.95 365 ASN D C 1
ATOM 15030 O O . ASN D 1 368 ? -25.658 -97.383 22.100 1.00 39.51 365 ASN D O 1
ATOM 15035 N N . HIS D 1 369 ? -24.380 -99.134 22.691 1.00 39.92 366 HIS D N 1
ATOM 15036 C CA . HIS D 1 369 ? -24.337 -98.753 24.093 1.00 42.36 366 HIS D CA 1
ATOM 15037 C C . HIS D 1 369 ? -22.916 -98.787 24.659 1.00 41.87 366 HIS D C 1
ATOM 15038 O O . HIS D 1 369 ? -22.717 -99.077 25.839 1.00 43.68 366 HIS D O 1
ATOM 15045 N N . GLY D 1 370 ? -21.929 -98.495 23.817 1.00 40.81 367 GLY D N 1
ATOM 15046 C CA . GLY D 1 370 ? -20.554 -98.388 24.277 1.00 40.40 367 GLY D CA 1
ATOM 15047 C C . GLY D 1 370 ? -19.557 -99.330 23.620 1.00 40.60 367 GLY D C 1
ATOM 15048 O O . GLY D 1 370 ? -18.366 -99.297 23.934 1.00 41.08 367 GLY D O 1
ATOM 15049 N N . THR D 1 371 ? -20.035 -100.166 22.703 1.00 38.42 368 THR D N 1
ATOM 15050 C CA . THR D 1 371 ? -19.161 -101.102 22.004 1.00 40.22 368 THR D CA 1
ATOM 15051 C C . THR D 1 371 ? -18.547 -100.497 20.742 1.00 38.77 368 THR D C 1
ATOM 15052 O O . THR D 1 371 ? -17.773 -101.158 20.050 1.00 38.57 368 THR D O 1
ATOM 15056 N N . ILE D 1 372 ? -18.899 -99.252 20.435 1.00 37.62 369 ILE D N 1
ATOM 15057 C CA . ILE D 1 372 ? -18.335 -98.579 19.266 1.00 37.42 369 ILE D CA 1
ATOM 15058 C C . ILE D 1 372 ? -17.594 -97.304 19.656 1.00 35.22 369 ILE D C 1
ATOM 15059 O O . ILE D 1 372 ? -18.159 -96.425 20.303 1.00 38.48 369 ILE D O 1
ATOM 15064 N N . GLN D 1 373 ? -16.333 -97.208 19.249 1.00 31.69 370 GLN D N 1
ATOM 15065 C CA . GLN D 1 373 ? -15.484 -96.082 19.632 1.00 30.40 370 GLN D CA 1
ATOM 15066 C C . GLN D 1 373 ? -14.986 -95.305 18.419 1.00 29.12 370 GLN D C 1
ATOM 15067 O O . GLN D 1 373 ? -15.064 -95.791 17.289 1.00 28.77 370 GLN D O 1
ATOM 15073 N N . ILE D 1 374 ? -14.487 -94.093 18.655 1.00 27.02 371 ILE D N 1
ATOM 15074 C CA . ILE D 1 374 ? -13.919 -93.278 17.591 1.00 21.48 371 ILE D CA 1
ATOM 15075 C C . ILE D 1 374 ? -12.839 -94.070 16.868 1.00 25.72 371 ILE D C 1
ATOM 15076 O O . ILE D 1 374 ? -11.962 -94.652 17.499 1.00 26.78 371 ILE D O 1
ATOM 15081 N N . GLY D 1 375 ? -12.909 -94.092 15.541 1.00 26.33 372 GLY D N 1
ATOM 15082 C CA . GLY D 1 375 ? -11.911 -94.767 14.732 1.00 27.24 372 GLY D CA 1
ATOM 15083 C C . GLY D 1 375 ? -12.285 -96.185 14.347 1.00 31.15 372 GLY D C 1
ATOM 15084 O O . GLY D 1 375 ? -11.631 -96.796 13.505 1.00 32.31 372 GLY D O 1
ATOM 15085 N N . ASP D 1 376 ? -13.337 -96.715 14.964 1.00 33.08 373 ASP D N 1
ATOM 15086 C CA . ASP D 1 376 ? -13.759 -98.087 14.693 1.00 31.26 373 ASP D CA 1
ATOM 15087 C C . ASP D 1 376 ? -14.019 -98.311 13.216 1.00 30.86 373 ASP D C 1
ATOM 15088 O O . ASP D 1 376 ? -14.811 -97.594 12.595 1.00 29.16 373 ASP D O 1
ATOM 15093 N N . THR D 1 377 ? -13.347 -99.314 12.661 1.00 29.07 374 THR D N 1
ATOM 15094 C CA . THR D 1 377 ? -13.540 -99.685 11.269 1.00 30.72 374 THR D CA 1
ATOM 15095 C C . THR D 1 377 ? -14.515 -100.847 11.160 1.00 33.53 374 THR D C 1
ATOM 15096 O O . THR D 1 377 ? -14.404 -101.844 11.883 1.00 34.46 374 THR D O 1
ATOM 15100 N N . PHE D 1 378 ? -15.479 -100.708 10.259 1.00 33.49 375 PHE D N 1
ATOM 15101 C CA . PHE D 1 378 ? -16.432 -101.776 9.996 1.00 32.03 375 PHE D CA 1
ATOM 15102 C C . PHE D 1 378 ? -16.303 -102.249 8.556 1.00 32.73 375 PHE D C 1
ATOM 15103 O O . PHE D 1 378 ? -16.202 -101.441 7.632 1.00 28.11 375 PHE D O 1
ATOM 15111 N N . THR D 1 379 ? -16.283 -103.566 8.374 1.00 34.94 376 THR D N 1
ATOM 15112 C CA . THR D 1 379 ? -16.254 -104.149 7.042 1.00 33.76 376 THR D CA 1
ATOM 15113 C C . THR D 1 379 ? -17.282 -105.273 6.961 1.00 36.52 376 THR D C 1
ATOM 15114 O O . THR D 1 379 ? -18.206 -105.336 7.771 1.00 37.24 376 THR D O 1
ATOM 15118 N N . GLN D 1 380 ? -17.128 -106.147 5.972 1.00 34.51 377 GLN D N 1
ATOM 15119 C CA . GLN D 1 380 ? -17.974 -107.325 5.855 1.00 34.03 377 GLN D CA 1
ATOM 15120 C C . GLN D 1 380 ? -17.142 -108.588 6.068 1.00 34.61 377 GLN D C 1
ATOM 15121 O O . GLN D 1 380 ? -17.505 -109.671 5.623 1.00 38.07 377 GLN D O 1
ATOM 15127 N N . GLY D 1 381 ? -16.022 -108.437 6.764 1.00 32.56 378 GLY D N 1
ATOM 15128 C CA . GLY D 1 381 ? -15.175 -109.566 7.098 1.00 36.07 378 GLY D CA 1
ATOM 15129 C C . GLY D 1 381 ? -13.696 -109.241 7.067 1.00 37.03 378 GLY D C 1
ATOM 15130 O O . GLY D 1 381 ? -12.938 -109.685 7.936 1.00 38.65 378 GLY D O 1
ATOM 15131 N N . GLU D 1 382 ? -13.283 -108.465 6.066 1.00 32.36 379 GLU D N 1
ATOM 15132 C CA . GLU D 1 382 ? -11.877 -108.135 5.904 1.00 31.99 379 GLU D CA 1
ATOM 15133 C C . GLU D 1 382 ? -11.360 -107.409 7.134 1.00 34.14 379 GLU D C 1
ATOM 15134 O O . GLU D 1 382 ? -12.070 -106.621 7.752 1.00 35.57 379 GLU D O 1
ATOM 15140 N N . ARG D 1 383 ? -10.117 -107.699 7.492 1.00 35.79 380 ARG D N 1
ATOM 15141 C CA . ARG D 1 383 ? -9.510 -107.120 8.676 1.00 39.13 380 ARG D CA 1
ATOM 15142 C C . ARG D 1 383 ? -8.518 -106.024 8.302 1.00 40.22 380 ARG D C 1
ATOM 15143 O O . ARG D 1 383 ? -7.368 -106.298 7.955 1.00 45.40 380 ARG D O 1
ATOM 15151 N N . PHE D 1 384 ? -8.990 -104.783 8.354 1.00 35.19 381 PHE D N 1
ATOM 15152 C CA . PHE D 1 384 ? -8.137 -103.617 8.201 1.00 31.33 381 PHE D CA 1
ATOM 15153 C C . PHE D 1 384 ? -8.716 -102.462 9.004 1.00 32.40 381 PHE D C 1
ATOM 15154 O O . PHE D 1 384 ? -9.879 -102.496 9.401 1.00 34.61 381 PHE D O 1
ATOM 15162 N N . LYS D 1 385 ? -7.902 -101.444 9.245 1.00 33.60 382 LYS D N 1
ATOM 15163 C CA . LYS D 1 385 ? -8.351 -100.262 9.967 1.00 34.39 382 LYS D CA 1
ATOM 15164 C C . LYS D 1 385 ? -8.041 -99.007 9.162 1.00 31.37 382 LYS D C 1
ATOM 15165 O O . LYS D 1 385 ? -6.911 -98.817 8.715 1.00 32.70 382 LYS D O 1
ATOM 15171 N N . PHE D 1 386 ? -9.044 -98.157 8.961 1.00 27.80 383 PHE D N 1
ATOM 15172 C CA . PHE D 1 386 ? -8.826 -96.907 8.232 1.00 26.53 383 PHE D CA 1
ATOM 15173 C C . PHE D 1 386 ? -7.907 -95.978 9.020 1.00 27.07 383 PHE D C 1
ATOM 15174 O O . PHE D 1 386 ? -7.955 -95.934 10.250 1.00 27.21 383 PHE D O 1
ATOM 15182 N N . THR D 1 387 ? -7.073 -95.237 8.302 1.00 25.00 384 THR D N 1
ATOM 15183 C CA . THR D 1 387 ? -6.111 -94.344 8.928 1.00 23.48 384 THR D CA 1
ATOM 15184 C C . THR D 1 387 ? -6.547 -92.894 8.748 1.00 23.48 384 THR D C 1
ATOM 15185 O O . THR D 1 387 ? -7.582 -92.624 8.146 1.00 20.05 384 THR D O 1
ATOM 15189 N N . GLY D 1 388 ? -5.758 -91.970 9.286 1.00 23.90 385 GLY D N 1
ATOM 15190 C CA . GLY D 1 388 ? -5.999 -90.549 9.109 1.00 20.95 385 GLY D CA 1
ATOM 15191 C C . GLY D 1 388 ? -7.092 -89.954 9.980 1.00 20.47 385 GLY D C 1
ATOM 15192 O O . GLY D 1 388 ? -7.391 -88.773 9.869 1.00 20.24 385 GLY D O 1
ATOM 15193 N N . ILE D 1 389 ? -7.697 -90.761 10.843 1.00 24.37 386 ILE D N 1
ATOM 15194 C CA . ILE D 1 389 ? -8.693 -90.252 11.786 1.00 30.37 386 ILE D CA 1
ATOM 15195 C C . ILE D 1 389 ? -8.010 -89.613 12.997 1.00 28.22 386 ILE D C 1
ATOM 15196 O O . ILE D 1 389 ? -7.486 -90.316 13.852 1.00 22.82 386 ILE D O 1
ATOM 15201 N N . PRO D 1 390 ? -8.034 -88.272 13.080 1.00 27.60 387 PRO D N 1
ATOM 15202 C CA . PRO D 1 390 ? -7.162 -87.519 13.992 1.00 25.21 387 PRO D CA 1
ATOM 15203 C C . PRO D 1 390 ? -7.691 -87.217 15.397 1.00 24.08 387 PRO D C 1
ATOM 15204 O O . PRO D 1 390 ? -8.899 -87.136 15.619 1.00 21.77 387 PRO D O 1
ATOM 15208 N N . ASN D 1 391 ? -6.755 -87.066 16.335 1.00 25.47 388 ASN D N 1
ATOM 15209 C CA . ASN D 1 391 ? -6.967 -86.297 17.556 1.00 25.28 388 ASN D CA 1
ATOM 15210 C C . ASN D 1 391 ? -6.388 -84.912 17.279 1.00 26.17 388 ASN D C 1
ATOM 15211 O O . ASN D 1 391 ? -5.432 -84.786 16.510 1.00 25.47 388 ASN D O 1
ATOM 15216 N N . PHE D 1 392 ? -6.950 -83.884 17.906 1.00 23.08 389 PHE D N 1
ATOM 15217 C CA . PHE D 1 392 ? -6.467 -82.516 17.731 1.00 20.99 389 PHE D CA 1
ATOM 15218 C C . PHE D 1 392 ? -6.022 -81.947 19.068 1.00 21.11 389 PHE D C 1
ATOM 15219 O O . PHE D 1 392 ? -6.633 -82.232 20.089 1.00 19.47 389 PHE D O 1
ATOM 15227 N N . ALA D 1 393 ? -4.962 -81.144 19.061 1.00 23.69 390 ALA D N 1
ATOM 15228 C CA . ALA D 1 393 ? -4.432 -80.587 20.304 1.00 25.47 390 ALA D CA 1
ATOM 15229 C C . ALA D 1 393 ? -5.529 -79.931 21.139 1.00 25.82 390 ALA D C 1
ATOM 15230 O O . ALA D 1 393 ? -6.256 -79.071 20.656 1.00 25.33 390 ALA D O 1
ATOM 15232 N N . SER D 1 394 ? -5.650 -80.346 22.394 1.00 25.90 391 SER D N 1
ATOM 15233 C CA . SER D 1 394 ? -6.647 -79.759 23.277 1.00 26.15 391 SER D CA 1
ATOM 15234 C C . SER D 1 394 ? -6.368 -78.271 23.483 1.00 26.00 391 SER D C 1
ATOM 15235 O O . SER D 1 394 ? -5.217 -77.840 23.434 1.00 30.39 391 SER D O 1
ATOM 15238 N N . GLU D 1 395 ? -7.424 -77.495 23.705 1.00 19.25 392 GLU D N 1
ATOM 15239 C CA . GLU D 1 395 ? -7.303 -76.049 23.822 1.00 24.12 392 GLU D CA 1
ATOM 15240 C C . GLU D 1 395 ? -7.763 -75.583 25.202 1.00 27.14 392 GLU D C 1
ATOM 15241 O O . GLU D 1 395 ? -7.592 -74.425 25.576 1.00 30.11 392 GLU D O 1
ATOM 15247 N N . LEU D 1 396 ? -8.358 -76.506 25.946 1.00 26.55 393 LEU D N 1
ATOM 15248 C CA . LEU D 1 396 ? -8.856 -76.236 27.284 1.00 27.71 393 LEU D CA 1
ATOM 15249 C C . LEU D 1 396 ? -8.408 -77.379 28.183 1.00 27.37 393 LEU D C 1
ATOM 15250 O O . LEU D 1 396 ? -8.407 -78.531 27.760 1.00 27.51 393 LEU D O 1
ATOM 15255 N N . PHE D 1 397 ? -8.020 -77.067 29.415 1.00 28.81 394 PHE D N 1
ATOM 15256 C CA . PHE D 1 397 ? -7.472 -78.082 30.314 1.00 25.73 394 PHE D CA 1
ATOM 15257 C C . PHE D 1 397 ? -7.989 -77.922 31.727 1.00 31.01 394 PHE D C 1
ATOM 15258 O O . PHE D 1 397 ? -8.061 -76.807 32.252 1.00 34.30 394 PHE D O 1
ATOM 15266 N N . ARG D 1 398 ? -8.360 -79.037 32.344 1.00 28.21 395 ARG D N 1
ATOM 15267 C CA . ARG D 1 398 ? -8.811 -79.001 33.721 1.00 32.10 395 ARG D CA 1
ATOM 15268 C C . ARG D 1 398 ? -8.432 -80.266 34.477 1.00 35.50 395 ARG D C 1
ATOM 15269 O O . ARG D 1 398 ? -8.480 -81.371 33.934 1.00 35.28 395 ARG D O 1
ATOM 15277 N N . LEU D 1 399 ? -8.037 -80.080 35.731 1.00 32.61 396 LEU D N 1
ATOM 15278 C CA . LEU D 1 399 ? -7.842 -81.189 36.635 1.00 32.60 396 LEU D CA 1
ATOM 15279 C C . LEU D 1 399 ? -9.221 -81.721 37.001 1.00 29.71 396 LEU D C 1
ATOM 15280 O O . LEU D 1 399 ? -10.156 -80.953 37.235 1.00 26.60 396 LEU D O 1
ATOM 15285 N N . VAL D 1 400 ? -9.358 -83.038 37.017 1.00 29.86 397 VAL D N 1
ATOM 15286 C CA . VAL D 1 400 ? -10.612 -83.644 37.433 1.00 31.10 397 VAL D CA 1
ATOM 15287 C C . VAL D 1 400 ? -10.368 -84.578 38.616 1.00 34.78 397 VAL D C 1
ATOM 15288 O O . VAL D 1 400 ? -9.473 -85.423 38.583 1.00 35.09 397 VAL D O 1
ATOM 15292 N N . ARG D 1 401 ? -11.151 -84.395 39.672 1.00 40.14 398 ARG D N 1
ATOM 15293 C CA . ARG D 1 401 ? -11.027 -85.215 40.872 1.00 48.45 398 ARG D CA 1
ATOM 15294 C C . ARG D 1 401 ? -12.392 -85.397 41.525 1.00 49.73 398 ARG D C 1
ATOM 15295 O O . ARG D 1 401 ? -13.392 -84.860 41.049 1.00 46.14 398 ARG D O 1
ATOM 15303 N N . LEU D 1 402 ? -12.422 -86.154 42.617 1.00 54.79 399 LEU D N 1
ATOM 15304 C CA . LEU D 1 402 ? -13.645 -86.365 43.380 1.00 58.35 399 LEU D CA 1
ATOM 15305 C C . LEU D 1 402 ? -13.494 -85.794 44.783 1.00 64.72 399 LEU D C 1
ATOM 15306 O O . LEU D 1 402 ? -12.394 -85.765 45.333 1.00 64.90 399 LEU D O 1
ATOM 15311 N N . LYS D 1 403 ? -14.603 -85.336 45.356 1.00 71.70 400 LYS D N 1
ATOM 15312 C CA . LYS D 1 403 ? -14.632 -84.959 46.763 1.00 79.40 400 LYS D CA 1
ATOM 15313 C C . LYS D 1 403 ? -14.500 -86.222 47.604 1.00 81.48 400 LYS D C 1
ATOM 15314 O O . LYS D 1 403 ? -13.749 -86.260 48.579 1.00 82.87 400 LYS D O 1
ATOM 15320 N N . ASP D 1 404 ? -15.229 -87.260 47.206 1.00 82.16 401 ASP D N 1
ATOM 15321 C CA . ASP D 1 404 ? -15.145 -88.562 47.856 1.00 83.49 401 ASP D CA 1
ATOM 15322 C C . ASP D 1 404 ? -14.429 -89.571 46.960 1.00 80.18 401 ASP D C 1
ATOM 15323 O O . ASP D 1 404 ? -14.967 -89.989 45.934 1.00 81.50 401 ASP D O 1
ATOM 15328 N N . PRO D 1 405 ? -13.206 -89.966 47.350 1.00 74.28 402 PRO D N 1
ATOM 15329 C CA . PRO D 1 405 ? -12.376 -90.893 46.568 1.00 68.63 402 PRO D CA 1
ATOM 15330 C C . PRO D 1 405 ? -12.935 -92.313 46.536 1.00 61.57 402 PRO D C 1
ATOM 15331 O O . PRO D 1 405 ? -12.261 -93.235 46.082 1.00 59.45 402 PRO D O 1
ATOM 15335 N N . LEU D 1 406 ? -14.162 -92.477 47.009 1.00 59.80 403 LEU D N 1
ATOM 15336 C CA . LEU D 1 406 ? -14.801 -93.784 47.064 1.00 59.21 403 LEU D CA 1
ATOM 15337 C C . LEU D 1 406 ? -14.939 -94.451 45.698 1.00 58.64 403 LEU D C 1
ATOM 15338 O O . LEU D 1 406 ? -14.663 -95.643 45.548 1.00 56.81 403 LEU D O 1
ATOM 15343 N N . LYS D 1 407 ? -15.380 -93.682 44.708 1.00 58.43 404 LYS D N 1
ATOM 15344 C CA . LYS D 1 407 ? -15.658 -94.232 43.385 1.00 58.03 404 LYS D CA 1
ATOM 15345 C C . LYS D 1 407 ? -14.547 -93.927 42.384 1.00 56.37 404 LYS D C 1
ATOM 15346 O O . LYS D 1 407 ? -14.794 -93.864 41.180 1.00 57.43 404 LYS D O 1
ATOM 15352 N N . GLN D 1 408 ? -13.328 -93.743 42.883 1.00 54.97 405 GLN D N 1
ATOM 15353 C CA . GLN D 1 408 ? -12.188 -93.417 42.028 1.00 55.85 405 GLN D CA 1
ATOM 15354 C C . GLN D 1 408 ? -12.066 -94.391 40.859 1.00 54.80 405 GLN D C 1
ATOM 15355 O O . GLN D 1 408 ? -11.769 -93.990 39.733 1.00 52.93 405 GLN D O 1
ATOM 15361 N N . LYS D 1 409 ? -12.299 -95.670 41.135 1.00 53.61 406 LYS D N 1
ATOM 15362 C CA . LYS D 1 409 ? -12.282 -96.692 40.097 1.00 53.98 406 LYS D CA 1
ATOM 15363 C C . LYS D 1 409 ? -13.292 -96.358 39.002 1.00 49.74 406 LYS D C 1
ATOM 15364 O O . LYS D 1 409 ? -12.963 -96.358 37.815 1.00 46.46 406 LYS D O 1
ATOM 15370 N N . ALA D 1 410 ? -14.523 -96.070 39.411 1.00 46.74 407 ALA D N 1
ATOM 15371 C CA . ALA D 1 410 ? -15.590 -95.756 38.471 1.00 45.84 407 ALA D CA 1
ATOM 15372 C C . ALA D 1 410 ? -15.280 -94.491 37.667 1.00 44.92 407 ALA D C 1
ATOM 15373 O O . ALA D 1 410 ? -15.647 -94.382 36.498 1.00 45.05 407 ALA D O 1
ATOM 15375 N N . LEU D 1 411 ? -14.602 -93.538 38.298 1.00 42.49 408 LEU D N 1
ATOM 15376 C CA . LEU D 1 411 ? -14.205 -92.314 37.618 1.00 39.57 408 LEU D CA 1
ATOM 15377 C C . LEU D 1 411 ? -13.248 -92.629 36.481 1.00 38.64 408 LEU D C 1
ATOM 15378 O O . LEU D 1 411 ? -13.467 -92.219 35.344 1.00 35.83 408 LEU D O 1
ATOM 15383 N N . LEU D 1 412 ? -12.189 -93.369 36.795 1.00 39.90 409 LEU D N 1
ATOM 15384 C CA . LEU D 1 412 ? -11.171 -93.709 35.809 1.00 40.14 409 LEU D CA 1
ATOM 15385 C C . LEU D 1 412 ? -11.742 -94.546 34.661 1.00 37.95 409 LEU D C 1
ATOM 15386 O O . LEU D 1 412 ? -11.346 -94.383 33.504 1.00 36.58 409 LEU D O 1
ATOM 15391 N N . LYS D 1 413 ? -12.670 -95.438 34.994 1.00 36.16 410 LYS D N 1
ATOM 15392 C CA . LYS D 1 413 ? -13.366 -96.263 34.009 1.00 38.14 410 LYS D CA 1
ATOM 15393 C C . LYS D 1 413 ? -14.228 -95.415 33.066 1.00 35.71 410 LYS D C 1
ATOM 15394 O O . LYS D 1 413 ? -14.300 -95.681 31.863 1.00 32.56 410 LYS D O 1
ATOM 15400 N N . GLY D 1 414 ? -14.880 -94.399 33.621 1.00 33.08 411 GLY D N 1
ATOM 15401 C CA . GLY D 1 414 ? -15.686 -93.489 32.831 1.00 31.34 411 GLY D CA 1
ATOM 15402 C C . GLY D 1 414 ? -14.833 -92.617 31.927 1.00 31.85 411 GLY D C 1
ATOM 15403 O O . GLY D 1 414 ? -15.092 -92.514 30.729 1.00 31.63 411 GLY D O 1
ATOM 15404 N N . LEU D 1 415 ? -13.810 -91.990 32.501 1.00 33.33 412 LEU D N 1
ATOM 15405 C CA . LEU D 1 415 ? -12.939 -91.099 31.738 1.00 32.28 412 LEU D CA 1
ATOM 15406 C C . LEU D 1 415 ? -12.287 -91.841 30.588 1.00 31.52 412 LEU D C 1
ATOM 15407 O O . LEU D 1 415 ? -12.112 -91.287 29.504 1.00 28.78 412 LEU D O 1
ATOM 15412 N N . THR D 1 416 ? -11.926 -93.097 30.835 1.00 31.85 413 THR D N 1
ATOM 15413 C CA . THR D 1 416 ? -11.330 -93.935 29.807 1.00 32.33 413 THR D CA 1
ATOM 15414 C C . THR D 1 416 ? -12.329 -94.144 28.676 1.00 34.10 413 THR D C 1
ATOM 15415 O O . THR D 1 416 ? -12.006 -93.951 27.505 1.00 36.27 413 THR D O 1
ATOM 15419 N N . GLN D 1 417 ? -13.551 -94.523 29.036 1.00 37.06 414 GLN D N 1
ATOM 15420 C CA . GLN D 1 417 ? -14.609 -94.746 28.056 1.00 35.85 414 GLN D CA 1
ATOM 15421 C C . GLN D 1 417 ? -14.948 -93.476 27.277 1.00 33.31 414 GLN D C 1
ATOM 15422 O O . GLN D 1 417 ? -15.053 -93.502 26.053 1.00 30.24 414 GLN D O 1
ATOM 15428 N N . LEU D 1 418 ? -15.139 -92.376 27.999 1.00 30.72 415 LEU D N 1
ATOM 15429 C CA . LEU D 1 418 ? -15.437 -91.094 27.375 1.00 31.06 415 LEU D CA 1
ATOM 15430 C C . LEU D 1 418 ? -14.333 -90.684 26.408 1.00 31.71 415 LEU D C 1
ATOM 15431 O O . LEU D 1 418 ? -14.604 -90.166 25.321 1.00 32.51 415 LEU D O 1
ATOM 15436 N N . SER D 1 419 ? -13.088 -90.928 26.805 1.00 30.51 416 SER D N 1
ATOM 15437 C CA . SER D 1 419 ? -11.944 -90.583 25.972 1.00 28.56 416 SER D CA 1
ATOM 15438 C C . SER D 1 419 ? -11.943 -91.420 24.705 1.00 25.11 416 SER D C 1
ATOM 15439 O O . SER D 1 419 ? -11.587 -90.942 23.629 1.00 22.81 416 SER D O 1
ATOM 15442 N N . GLU D 1 420 ? -12.351 -92.675 24.832 1.00 27.44 417 GLU D N 1
ATOM 15443 C CA . GLU D 1 420 ? -12.426 -93.552 23.676 1.00 29.41 417 GLU D CA 1
ATOM 15444 C C . GLU D 1 420 ? -13.585 -93.168 22.765 1.00 27.93 417 GLU D C 1
ATOM 15445 O O . GLU D 1 420 ? -13.569 -93.471 21.575 1.00 28.74 417 GLU D O 1
ATOM 15451 N N . GLU D 1 421 ? -14.583 -92.489 23.320 1.00 28.94 418 GLU D N 1
ATOM 15452 C CA . GLU D 1 421 ? -15.718 -92.038 22.522 1.00 28.04 418 GLU D CA 1
ATOM 15453 C C . GLU D 1 421 ? -15.549 -90.589 22.078 1.00 27.09 418 GLU D C 1
ATOM 15454 O O . GLU D 1 421 ? -16.477 -89.976 21.551 1.00 25.23 418 GLU D O 1
ATOM 15460 N N . GLY D 1 422 ? -14.354 -90.053 22.303 1.00 27.81 419 GLY D N 1
ATOM 15461 C CA . GLY D 1 422 ? -14.005 -88.723 21.835 1.00 28.69 419 GLY D CA 1
ATOM 15462 C C . GLY D 1 422 ? -14.609 -87.571 22.614 1.00 29.83 419 GLY D C 1
ATOM 15463 O O . GLY D 1 422 ? -14.501 -86.420 22.198 1.00 32.32 419 GLY D O 1
ATOM 15464 N N . ALA D 1 423 ? -15.237 -87.870 23.747 1.00 27.83 420 ALA D N 1
ATOM 15465 C CA . ALA D 1 423 ? -15.910 -86.841 24.531 1.00 27.30 420 ALA D CA 1
ATOM 15466 C C . ALA D 1 423 ? -14.924 -85.931 25.257 1.00 25.14 420 ALA D C 1
ATOM 15467 O O . ALA D 1 423 ? -15.281 -84.844 25.712 1.00 25.76 420 ALA D O 1
ATOM 15469 N N . THR D 1 424 ? -13.680 -86.381 25.349 1.00 23.15 421 THR D N 1
ATOM 15470 C CA . THR D 1 424 ? -12.643 -85.649 26.049 1.00 20.78 421 THR D CA 1
ATOM 15471 C C . THR D 1 424 ? -11.310 -86.307 25.765 1.00 21.53 421 THR D C 1
ATOM 15472 O O . THR D 1 424 ? -11.258 -87.430 25.260 1.00 24.97 421 THR D O 1
ATOM 15476 N N . GLN D 1 425 ? -10.226 -85.608 26.076 1.00 20.66 422 GLN D N 1
ATOM 15477 C CA . GLN D 1 425 ? -8.915 -86.240 26.076 1.00 24.09 422 GLN D CA 1
ATOM 15478 C C . GLN D 1 425 ? -8.466 -86.379 27.522 1.00 25.03 422 GLN D C 1
ATOM 15479 O O . GLN D 1 425 ? -8.861 -85.592 28.381 1.00 26.26 422 GLN D O 1
ATOM 15485 N N . LEU D 1 426 ? -7.654 -87.390 27.788 1.00 26.02 423 LEU D N 1
ATOM 15486 C CA . LEU D 1 426 ? -7.207 -87.663 29.149 1.00 29.57 423 LEU D CA 1
ATOM 15487 C C . LEU D 1 426 ? -5.688 -87.687 29.209 1.00 29.26 423 LEU D C 1
ATOM 15488 O O . LEU D 1 426 ? -5.039 -88.361 28.410 1.00 32.71 423 LEU D O 1
ATOM 15493 N N . PHE D 1 427 ? -5.122 -86.942 30.152 1.00 25.69 424 PHE D N 1
ATOM 15494 C CA . PHE D 1 427 ? -3.677 -86.910 30.323 1.00 24.93 424 PHE D CA 1
ATOM 15495 C C . PHE D 1 427 ? -3.287 -87.342 31.728 1.00 25.75 424 PHE D C 1
ATOM 15496 O O . PHE D 1 427 ? -3.929 -86.967 32.711 1.00 24.25 424 PHE D O 1
ATOM 15504 N N . ARG D 1 428 ? -2.235 -88.148 31.811 1.00 27.20 425 ARG D N 1
ATOM 15505 C CA . ARG D 1 428 ? -1.673 -88.545 33.091 1.00 26.76 425 ARG D CA 1
ATOM 15506 C C . ARG D 1 428 ? -0.184 -88.235 33.073 1.00 23.64 425 ARG D C 1
ATOM 15507 O O . ARG D 1 428 ? 0.592 -88.924 32.407 1.00 20.67 425 ARG D O 1
ATOM 15515 N N . PRO D 1 429 ? 0.214 -87.168 33.782 1.00 24.48 426 PRO D N 1
ATOM 15516 C CA . PRO D 1 429 ? 1.608 -86.720 33.827 1.00 28.88 426 PRO D CA 1
ATOM 15517 C C . PRO D 1 429 ? 2.562 -87.854 34.188 1.00 29.24 426 PRO D C 1
ATOM 15518 O O . PRO D 1 429 ? 2.178 -88.804 34.866 1.00 28.94 426 PRO D O 1
ATOM 15522 N N . LEU D 1 430 ? 3.797 -87.757 33.715 1.00 31.68 427 LEU D N 1
ATOM 15523 C CA . LEU D 1 430 ? 4.767 -88.815 33.930 1.00 34.64 427 LEU D CA 1
ATOM 15524 C C . LEU D 1 430 ? 5.153 -88.925 35.403 1.00 39.44 427 LEU D C 1
ATOM 15525 O O . LEU D 1 430 ? 5.405 -90.023 35.907 1.00 38.70 427 LEU D O 1
ATOM 15530 N N . ASP D 1 431 ? 5.166 -87.782 36.086 1.00 39.10 428 ASP D N 1
ATOM 15531 C CA . ASP D 1 431 ? 5.769 -87.668 37.411 1.00 41.21 428 ASP D CA 1
ATOM 15532 C C . ASP D 1 431 ? 4.785 -87.637 38.580 1.00 43.24 428 ASP D C 1
ATOM 15533 O O . ASP D 1 431 ? 5.183 -87.850 39.726 1.00 46.85 428 ASP D O 1
ATOM 15538 N N . SER D 1 432 ? 3.513 -87.369 38.295 1.00 41.81 429 SER D N 1
ATOM 15539 C CA . SER D 1 432 ? 2.502 -87.200 39.338 1.00 41.84 429 SER D CA 1
ATOM 15540 C C . SER D 1 432 ? 1.331 -88.155 39.151 1.00 42.73 429 SER D C 1
ATOM 15541 O O . SER D 1 432 ? 1.352 -89.017 38.271 1.00 46.09 429 SER D O 1
ATOM 15544 N N . ASN D 1 433 ? 0.300 -87.981 39.972 1.00 38.91 430 ASN D N 1
ATOM 15545 C CA . ASN D 1 433 ? -0.847 -88.887 39.966 1.00 39.21 430 ASN D CA 1
ATOM 15546 C C . ASN D 1 433 ? -2.172 -88.237 39.563 1.00 37.99 430 ASN D C 1
ATOM 15547 O O . ASN D 1 433 ? -3.233 -88.844 39.702 1.00 38.97 430 ASN D O 1
ATOM 15552 N N . GLU D 1 434 ? -2.114 -87.011 39.055 1.00 36.36 431 GLU D N 1
ATOM 15553 C CA . GLU D 1 434 ? -3.334 -86.273 38.729 1.00 37.28 431 GLU D CA 1
ATOM 15554 C C . GLU D 1 434 ? -3.967 -86.724 37.411 1.00 28.29 431 GLU D C 1
ATOM 15555 O O . GLU D 1 434 ? -3.290 -87.233 36.525 1.00 27.81 431 GLU D O 1
ATOM 15561 N N . LEU D 1 435 ? -5.277 -86.546 37.301 1.00 26.89 432 LEU D N 1
ATOM 15562 C CA . LEU D 1 435 ? -5.980 -86.768 36.046 1.00 27.50 432 LEU D CA 1
ATOM 15563 C C . LEU D 1 435 ? -6.271 -85.405 35.428 1.00 28.22 432 LEU D C 1
ATOM 15564 O O . LEU D 1 435 ? -6.878 -84.550 36.071 1.00 28.72 432 LEU D O 1
ATOM 15569 N N . ILE D 1 436 ? -5.815 -85.197 34.195 1.00 28.63 433 ILE D N 1
ATOM 15570 C CA . ILE D 1 436 ? -6.035 -83.938 33.498 1.00 24.51 433 ILE D CA 1
ATOM 15571 C C . ILE D 1 436 ? -6.873 -84.150 32.251 1.00 25.84 433 ILE D C 1
ATOM 15572 O O . ILE D 1 436 ? -6.508 -84.942 31.383 1.00 26.85 433 ILE D O 1
ATOM 15577 N N . LEU D 1 437 ? -7.989 -83.437 32.155 1.00 23.82 434 LEU D N 1
ATOM 15578 C CA . LEU D 1 437 ? -8.833 -83.523 30.971 1.00 24.72 434 LEU D CA 1
ATOM 15579 C C . LEU D 1 437 ? -8.518 -82.412 29.973 1.00 27.57 434 LEU D C 1
ATOM 15580 O O . LEU D 1 437 ? -8.309 -81.260 30.352 1.00 29.95 434 LEU D O 1
ATOM 15585 N N . GLY D 1 438 ? -8.489 -82.769 28.693 1.00 27.21 435 GLY D N 1
ATOM 15586 C CA . GLY D 1 438 ? -8.288 -81.799 27.630 1.00 25.93 435 GLY D CA 1
ATOM 15587 C C . GLY D 1 438 ? -9.481 -81.730 26.696 1.00 23.61 435 GLY D C 1
ATOM 15588 O O . GLY D 1 438 ? -9.979 -82.758 26.230 1.00 20.20 435 GLY D O 1
ATOM 15589 N N . ALA D 1 439 ? -9.937 -80.512 26.415 1.00 22.12 436 ALA D N 1
ATOM 15590 C CA . ALA D 1 439 ? -11.087 -80.311 25.546 1.00 22.48 436 ALA D CA 1
ATOM 15591 C C . ALA D 1 439 ? -10.769 -79.310 24.444 1.00 25.18 436 ALA D C 1
ATOM 15592 O O . ALA D 1 439 ? -9.923 -78.433 24.618 1.00 25.99 436 ALA D O 1
ATOM 15594 N N . VAL D 1 440 ? -11.440 -79.452 23.306 1.00 24.51 437 VAL D N 1
ATOM 15595 C CA . VAL D 1 440 ? -11.360 -78.449 22.249 1.00 23.97 437 VAL D CA 1
ATOM 15596 C C . VAL D 1 440 ? -12.395 -77.355 22.509 1.00 25.92 437 VAL D C 1
ATOM 15597 O O . VAL D 1 440 ? -12.123 -76.171 22.319 1.00 26.11 437 VAL D O 1
ATOM 15601 N N . GLY D 1 441 ? -13.575 -77.764 22.970 1.00 26.28 438 GLY D N 1
ATOM 15602 C CA . GLY D 1 441 ? -14.643 -76.832 23.273 1.00 25.18 438 GLY D CA 1
ATOM 15603 C C . GLY D 1 441 ? -15.174 -76.936 24.691 1.00 29.94 438 GLY D C 1
ATOM 15604 O O . GLY D 1 441 ? -15.274 -78.029 25.261 1.00 28.46 438 GLY D O 1
ATOM 15605 N N . LEU D 1 442 ? -15.527 -75.780 25.250 1.00 28.84 439 LEU D N 1
ATOM 15606 C CA . LEU D 1 442 ? -16.056 -75.676 26.605 1.00 27.05 439 LEU D CA 1
ATOM 15607 C C . LEU D 1 442 ? -17.148 -76.710 26.921 1.00 27.75 439 LEU D C 1
ATOM 15608 O O . LEU D 1 442 ? -17.141 -77.320 27.988 1.00 25.68 439 LEU D O 1
ATOM 15613 N N . LEU D 1 443 ? -18.079 -76.905 25.992 1.00 27.15 440 LEU D N 1
ATOM 15614 C CA . LEU D 1 443 ? -19.191 -77.831 26.202 1.00 24.01 440 LEU D CA 1
ATOM 15615 C C . LEU D 1 443 ? -18.739 -79.213 26.675 1.00 25.01 440 LEU D C 1
ATOM 15616 O O . LEU D 1 443 ? -19.411 -79.840 27.492 1.00 25.57 440 LEU D O 1
ATOM 15621 N N . GLN D 1 444 ? -17.606 -79.681 26.160 1.00 24.83 441 GLN D N 1
ATOM 15622 C CA . GLN D 1 444 ? -17.143 -81.032 26.459 1.00 24.91 441 GLN D CA 1
ATOM 15623 C C . GLN D 1 444 ? -17.080 -81.301 27.964 1.00 27.24 441 GLN D C 1
ATOM 15624 O O . GLN D 1 444 ? -17.431 -82.387 28.418 1.00 29.20 441 GLN D O 1
ATOM 15630 N N . PHE D 1 445 ? -16.649 -80.307 28.733 1.00 27.29 442 PHE D N 1
ATOM 15631 C CA . PHE D 1 445 ? -16.571 -80.450 30.182 1.00 25.25 442 PHE D CA 1
ATOM 15632 C C . PHE D 1 445 ? -17.942 -80.710 30.803 1.00 31.61 442 PHE D C 1
ATOM 15633 O O . PHE D 1 445 ? -18.068 -81.512 31.732 1.00 33.29 442 PHE D O 1
ATOM 15641 N N . ASP D 1 446 ? -18.969 -80.044 30.280 1.00 34.51 443 ASP D N 1
ATOM 15642 C CA . ASP D 1 446 ? -20.336 -80.244 30.760 1.00 36.19 443 ASP D CA 1
ATOM 15643 C C . ASP D 1 446 ? -20.842 -81.646 30.425 1.00 32.54 443 ASP D C 1
ATOM 15644 O O . ASP D 1 446 ? -21.458 -82.306 31.256 1.00 31.24 443 ASP D O 1
ATOM 15649 N N . VAL D 1 447 ? -20.583 -82.095 29.202 1.00 30.25 444 VAL D N 1
ATOM 15650 C CA . VAL D 1 447 ? -21.002 -83.428 28.779 1.00 28.85 444 VAL D CA 1
ATOM 15651 C C . VAL D 1 447 ? -20.293 -84.527 29.590 1.00 27.56 444 VAL D C 1
ATOM 15652 O O . VAL D 1 447 ? -20.904 -85.525 29.965 1.00 24.48 444 VAL D O 1
ATOM 15656 N N . VAL D 1 448 ? -19.007 -84.330 29.863 1.00 25.82 445 VAL D N 1
ATOM 15657 C CA . VAL D 1 448 ? -18.236 -85.276 30.668 1.00 25.30 445 VAL D CA 1
ATOM 15658 C C . VAL D 1 448 ? -18.746 -85.346 32.109 1.00 28.83 445 VAL D C 1
ATOM 15659 O O . VAL D 1 448 ? -18.931 -86.430 32.657 1.00 29.76 445 VAL D O 1
ATOM 15663 N N . ALA D 1 449 ? -18.973 -84.185 32.715 1.00 31.37 446 ALA D N 1
ATOM 15664 C CA . ALA D 1 449 ? -19.520 -84.113 34.065 1.00 31.88 446 ALA D CA 1
ATOM 15665 C C . ALA D 1 449 ? -20.883 -84.799 34.140 1.00 32.08 446 ALA D C 1
ATOM 15666 O O . ALA D 1 449 ? -21.178 -85.521 35.091 1.00 28.57 446 ALA D O 1
ATOM 15668 N N . TYR D 1 450 ? -21.714 -84.570 33.129 1.00 31.58 447 TYR D N 1
ATOM 15669 C CA . TYR D 1 450 ? -23.053 -85.148 33.115 1.00 33.00 447 TYR D CA 1
ATOM 15670 C C . TYR D 1 450 ? -23.047 -86.650 32.804 1.00 35.47 447 TYR D C 1
ATOM 15671 O O . TYR D 1 450 ? -23.829 -87.415 33.378 1.00 36.65 447 TYR D O 1
ATOM 15680 N N . ARG D 1 451 ? -22.172 -87.067 31.895 1.00 32.88 448 ARG D N 1
ATOM 15681 C CA . ARG D 1 451 ? -22.093 -88.472 31.509 1.00 34.81 448 ARG D CA 1
ATOM 15682 C C . ARG D 1 451 ? -21.550 -89.360 32.633 1.00 36.23 448 ARG D C 1
ATOM 15683 O O . ARG D 1 451 ? -22.028 -90.474 32.837 1.00 33.19 448 ARG D O 1
ATOM 15691 N N . LEU D 1 452 ? -20.554 -88.855 33.357 1.00 36.06 449 LEU D N 1
ATOM 15692 C CA . LEU D 1 452 ? -19.980 -89.570 34.493 1.00 34.79 449 LEU D CA 1
ATOM 15693 C C . LEU D 1 452 ? -21.032 -89.845 35.557 1.00 37.45 449 LEU D C 1
ATOM 15694 O O . LEU D 1 452 ? -21.054 -90.919 36.158 1.00 37.40 449 LEU D O 1
ATOM 15699 N N . GLU D 1 453 ? -21.902 -88.869 35.790 1.00 38.76 450 GLU D N 1
ATOM 15700 C CA . GLU D 1 453 ? -22.919 -88.996 36.826 1.00 44.58 450 GLU D CA 1
ATOM 15701 C C . GLU D 1 453 ? -24.018 -89.965 36.403 1.00 43.34 450 GLU D C 1
ATOM 15702 O O . GLU D 1 453 ? -24.388 -90.874 37.150 1.00 42.10 450 GLU D O 1
ATOM 15708 N N . ASN D 1 454 ? -24.521 -89.777 35.191 1.00 42.62 451 ASN D N 1
ATOM 15709 C CA . ASN D 1 454 ? -25.661 -90.547 34.715 1.00 44.34 451 ASN D CA 1
ATOM 15710 C C . ASN D 1 454 ? -25.323 -91.982 34.308 1.00 44.88 451 ASN D C 1
ATOM 15711 O O . ASN D 1 454 ? -26.172 -92.868 34.381 1.00 47.70 451 ASN D O 1
ATOM 15716 N N . GLU D 1 455 ? -24.085 -92.210 33.886 1.00 41.78 452 GLU D N 1
ATOM 15717 C CA . GLU D 1 455 ? -23.683 -93.525 33.404 1.00 39.40 452 GLU D CA 1
ATOM 15718 C C . GLU D 1 455 ? -22.748 -94.248 34.370 1.00 39.25 452 GLU D C 1
ATOM 15719 O O . GLU D 1 455 ? -22.640 -95.473 34.330 1.00 40.41 452 GLU D O 1
ATOM 15725 N N . TYR D 1 456 ? -22.077 -93.495 35.236 1.00 38.42 453 TYR D N 1
ATOM 15726 C CA . TYR D 1 456 ? -21.114 -94.085 36.162 1.00 38.47 453 TYR D CA 1
ATOM 15727 C C . TYR D 1 456 ? -21.346 -93.623 37.597 1.00 40.32 453 TYR D C 1
ATOM 15728 O O . TYR D 1 456 ? -20.480 -93.774 38.455 1.00 40.21 453 TYR D O 1
ATOM 15737 N N . ASN D 1 457 ? -22.527 -93.070 37.846 1.00 41.90 454 ASN D N 1
ATOM 15738 C CA . ASN D 1 457 ? -22.897 -92.564 39.168 1.00 48.57 454 ASN D CA 1
ATOM 15739 C C . ASN D 1 457 ? -21.742 -91.906 39.919 1.00 46.13 454 ASN D C 1
ATOM 15740 O O . ASN D 1 457 ? -21.586 -92.088 41.129 1.00 43.79 454 ASN D O 1
ATOM 15745 N N . VAL D 1 458 ? -20.941 -91.136 39.192 1.00 44.91 455 VAL D N 1
ATOM 15746 C CA . VAL D 1 458 ? -19.792 -90.453 39.773 1.00 46.32 455 VAL D CA 1
ATOM 15747 C C . VAL D 1 458 ? -19.966 -88.944 39.648 1.00 44.84 455 VAL D C 1
ATOM 15748 O O . VAL D 1 458 ? -20.340 -88.448 38.590 1.00 43.05 455 VAL D O 1
ATOM 15752 N N . LYS D 1 459 ? -19.702 -88.220 40.730 1.00 45.16 456 LYS D N 1
ATOM 15753 C CA . LYS D 1 459 ? -19.807 -86.766 40.713 1.00 50.67 456 LYS D CA 1
ATOM 15754 C C . LYS D 1 459 ? -18.420 -86.138 40.733 1.00 48.41 456 LYS D C 1
ATOM 15755 O O . LYS D 1 459 ? -17.737 -86.157 41.755 1.00 48.43 456 LYS D O 1
ATOM 15761 N N . CYS D 1 460 ? -18.005 -85.583 39.600 1.00 45.79 457 CYS D N 1
ATOM 15762 C CA . CYS D 1 460 ? -16.657 -85.043 39.480 1.00 46.03 457 CYS D CA 1
ATOM 15763 C C . CYS D 1 460 ? -16.622 -83.554 39.775 1.00 45.69 457 CYS D C 1
ATOM 15764 O O . CYS D 1 460 ? -17.627 -82.858 39.641 1.00 47.23 457 CYS D O 1
ATOM 15767 N N . VAL D 1 461 ? -15.457 -83.076 40.191 1.00 44.43 458 VAL D N 1
ATOM 15768 C CA . VAL D 1 461 ? -15.229 -81.646 40.331 1.00 45.49 458 VAL D CA 1
ATOM 15769 C C . VAL D 1 461 ? -13.994 -81.259 39.535 1.00 41.43 458 VAL D C 1
ATOM 15770 O O . VAL D 1 461 ? -13.013 -82.007 39.485 1.00 37.52 458 VAL D O 1
ATOM 15774 N N . TYR D 1 462 ? -14.059 -80.092 38.904 1.00 38.78 459 TYR D N 1
ATOM 15775 C CA . TYR D 1 462 ? -12.983 -79.616 38.054 1.00 35.22 459 TYR D CA 1
ATOM 15776 C C . TYR D 1 462 ? -12.130 -78.608 38.806 1.00 35.25 459 TYR D C 1
ATOM 15777 O O . TYR D 1 462 ? -12.611 -77.922 39.707 1.00 35.19 459 TYR D O 1
ATOM 15786 N N . GLU D 1 463 ? -10.863 -78.519 38.422 1.00 33.74 460 GLU D N 1
ATOM 15787 C CA . GLU D 1 463 ? -9.977 -77.502 38.958 1.00 35.95 460 GLU D CA 1
ATOM 15788 C C . GLU D 1 463 ? -9.102 -76.940 37.851 1.00 34.61 460 GLU D C 1
ATOM 15789 O O . GLU D 1 463 ? -8.550 -77.685 37.044 1.00 30.78 460 GLU D O 1
ATOM 15795 N N . SER D 1 464 ? -8.985 -75.618 37.816 1.00 35.80 461 SER D N 1
ATOM 15796 C CA . SER D 1 464 ? -8.123 -74.964 36.850 1.00 36.03 461 SER D CA 1
ATOM 15797 C C . SER D 1 464 ? -6.702 -75.489 37.005 1.00 35.45 461 SER D C 1
ATOM 15798 O O . SER D 1 464 ? -6.274 -75.828 38.107 1.00 38.43 461 SER D O 1
ATOM 15801 N N . VAL D 1 465 ? -5.980 -75.566 35.894 1.00 32.35 462 VAL D N 1
ATOM 15802 C CA . VAL D 1 465 ? -4.608 -76.037 35.917 1.00 32.57 462 VAL D CA 1
ATOM 15803 C C . VAL D 1 465 ? -3.738 -75.101 35.089 1.00 35.63 462 VAL D C 1
ATOM 15804 O O . VAL D 1 465 ? -4.225 -74.441 34.174 1.00 33.34 462 VAL D O 1
ATOM 15808 N N . ASN D 1 466 ? -2.452 -75.040 35.420 1.00 36.21 463 ASN D N 1
ATOM 15809 C CA . ASN D 1 466 ? -1.519 -74.188 34.697 1.00 34.81 463 ASN D CA 1
ATOM 15810 C C . ASN D 1 466 ? -1.072 -74.831 33.384 1.00 28.70 463 ASN D C 1
ATOM 15811 O O . ASN D 1 466 ? 0.115 -75.083 33.175 1.00 27.14 463 ASN D O 1
ATOM 15816 N N . VAL D 1 467 ? -2.037 -75.103 32.509 1.00 28.05 464 VAL D N 1
ATOM 15817 C CA . VAL D 1 467 ? -1.763 -75.640 31.178 1.00 26.98 464 VAL D CA 1
ATOM 15818 C C . VAL D 1 467 ? -2.605 -74.913 30.128 1.00 26.79 464 VAL D C 1
ATOM 15819 O O . VAL D 1 467 ? -3.830 -74.840 30.248 1.00 29.13 464 VAL D O 1
ATOM 15823 N N . VAL D 1 468 ? -1.958 -74.381 29.096 1.00 25.72 465 VAL D N 1
ATOM 15824 C CA . VAL D 1 468 ? -2.685 -73.639 28.068 1.00 27.77 465 VAL D CA 1
ATOM 15825 C C . VAL D 1 468 ? -2.716 -74.343 26.716 1.00 27.07 465 VAL D C 1
ATOM 15826 O O . VAL D 1 468 ? -3.595 -74.075 25.907 1.00 32.95 465 VAL D O 1
ATOM 15830 N N . THR D 1 469 ? -1.765 -75.232 26.455 1.00 24.01 466 THR D N 1
ATOM 15831 C CA . THR D 1 469 ? -1.766 -75.934 25.174 1.00 24.97 466 THR D CA 1
ATOM 15832 C C . THR D 1 469 ? -1.020 -77.263 25.238 1.00 26.40 466 THR D C 1
ATOM 15833 O O . THR D 1 469 ? -0.286 -77.529 26.187 1.00 26.63 466 THR D O 1
ATOM 15837 N N . ALA D 1 470 ? -1.219 -78.099 24.226 1.00 26.47 467 ALA D N 1
ATOM 15838 C CA . ALA D 1 470 ? -0.600 -79.420 24.206 1.00 25.84 467 ALA D CA 1
ATOM 15839 C C . ALA D 1 470 ? -0.011 -79.745 22.843 1.00 25.52 467 ALA D C 1
ATOM 15840 O O . ALA D 1 470 ? -0.486 -79.255 21.818 1.00 22.35 467 ALA D O 1
ATOM 15842 N N . ARG D 1 471 ? 1.028 -80.575 22.853 1.00 22.79 468 ARG D N 1
ATOM 15843 C CA . ARG D 1 471 ? 1.661 -81.071 21.641 1.00 22.78 468 ARG D CA 1
ATOM 15844 C C . ARG D 1 471 ? 2.101 -82.502 21.874 1.00 24.21 468 ARG D C 1
ATOM 15845 O O . ARG D 1 471 ? 2.744 -82.799 22.882 1.00 22.63 468 ARG D O 1
ATOM 15853 N N . TRP D 1 472 ? 1.777 -83.389 20.943 1.00 25.11 469 TRP D N 1
ATOM 15854 C CA . TRP D 1 472 ? 2.320 -84.738 21.002 1.00 24.94 469 TRP D CA 1
ATOM 15855 C C . TRP D 1 472 ? 3.805 -84.719 20.652 1.00 23.50 469 TRP D C 1
ATOM 15856 O O . TRP D 1 472 ? 4.218 -84.048 19.709 1.00 20.36 469 TRP D O 1
ATOM 15867 N N . VAL D 1 473 ? 4.602 -85.458 21.420 1.00 19.56 470 VAL D N 1
ATOM 15868 C CA . VAL D 1 473 ? 6.044 -85.499 21.209 1.00 21.30 470 VAL D CA 1
ATOM 15869 C C . VAL D 1 473 ? 6.453 -86.731 20.417 1.00 26.93 470 VAL D C 1
ATOM 15870 O O . VAL D 1 473 ? 6.097 -87.851 20.771 1.00 28.55 470 VAL D O 1
ATOM 15874 N N . ILE D 1 474 ? 7.212 -86.525 19.347 1.00 32.18 471 ILE D N 1
ATOM 15875 C CA . ILE D 1 474 ? 7.701 -87.646 18.548 1.00 37.23 471 ILE D CA 1
ATOM 15876 C C . ILE D 1 474 ? 9.204 -87.566 18.285 1.00 36.20 471 ILE D C 1
ATOM 15877 O O . ILE D 1 474 ? 9.725 -86.531 17.872 1.00 36.71 471 ILE D O 1
ATOM 15882 N N . CYS D 1 475 ? 9.890 -88.676 18.541 1.00 38.46 472 CYS D N 1
ATOM 15883 C CA . CYS D 1 475 ? 11.336 -88.771 18.370 1.00 38.91 472 CYS D CA 1
ATOM 15884 C C . CYS D 1 475 ? 11.753 -90.243 18.367 1.00 41.92 472 CYS D C 1
ATOM 15885 O O . CYS D 1 475 ? 11.507 -90.968 19.334 1.00 41.22 472 CYS D O 1
ATOM 15888 N N . ASP D 1 476 ? 12.376 -90.681 17.277 1.00 45.86 473 ASP D N 1
ATOM 15889 C CA . ASP D 1 476 ? 12.736 -92.087 17.111 1.00 52.11 473 ASP D CA 1
ATOM 15890 C C . ASP D 1 476 ? 14.025 -92.442 17.849 1.00 52.61 473 ASP D C 1
ATOM 15891 O O . ASP D 1 476 ? 14.336 -93.618 18.046 1.00 53.69 473 ASP D O 1
ATOM 15896 N N . ASP D 1 477 ? 14.763 -91.411 18.249 1.00 50.84 474 ASP D N 1
ATOM 15897 C CA . ASP D 1 477 ? 16.014 -91.564 18.977 1.00 49.21 474 ASP D CA 1
ATOM 15898 C C . ASP D 1 477 ? 15.748 -91.637 20.481 1.00 51.34 474 ASP D C 1
ATOM 15899 O O . ASP D 1 477 ? 15.583 -90.614 21.145 1.00 51.91 474 ASP D O 1
ATOM 15904 N N . LYS D 1 478 ? 15.711 -92.851 21.018 1.00 52.76 475 LYS D N 1
ATOM 15905 C CA . LYS D 1 478 ? 15.397 -93.053 22.429 1.00 53.26 475 LYS D CA 1
ATOM 15906 C C . LYS D 1 478 ? 16.313 -92.258 23.367 1.00 50.15 475 LYS D C 1
ATOM 15907 O O . LYS D 1 478 ? 15.852 -91.713 24.366 1.00 48.48 475 LYS D O 1
ATOM 15913 N N . ALA D 1 479 ? 17.604 -92.195 23.049 1.00 49.64 476 ALA D N 1
ATOM 15914 C CA . ALA D 1 479 ? 18.558 -91.479 23.895 1.00 48.55 476 ALA D CA 1
ATOM 15915 C C . ALA D 1 479 ? 18.202 -89.999 24.004 1.00 47.45 476 ALA D C 1
ATOM 15916 O O . ALA D 1 479 ? 18.165 -89.433 25.100 1.00 47.12 476 ALA D O 1
ATOM 15918 N N . VAL D 1 480 ? 17.950 -89.377 22.857 1.00 45.34 477 VAL D N 1
ATOM 15919 C CA . VAL D 1 480 ? 17.513 -87.989 22.825 1.00 45.58 477 VAL D CA 1
ATOM 15920 C C . VAL D 1 480 ? 16.250 -87.806 23.660 1.00 41.77 477 VAL D C 1
ATOM 15921 O O . VAL D 1 480 ? 16.186 -86.927 24.522 1.00 41.50 477 VAL D O 1
ATOM 15925 N N . LEU D 1 481 ? 15.254 -88.652 23.410 1.00 38.49 478 LEU D N 1
ATOM 15926 C CA . LEU D 1 481 ? 13.988 -88.578 24.130 1.00 36.45 478 LEU D CA 1
ATOM 15927 C C . LEU D 1 481 ? 14.187 -88.694 25.636 1.00 39.98 478 LEU D C 1
ATOM 15928 O O . LEU D 1 481 ? 13.561 -87.967 26.407 1.00 40.33 478 LEU D O 1
ATOM 15933 N N . GLU D 1 482 ? 15.057 -89.614 26.050 1.00 39.33 479 GLU D N 1
ATOM 15934 C CA . GLU D 1 482 ? 15.370 -89.782 27.465 1.00 39.40 479 GLU D CA 1
ATOM 15935 C C . GLU D 1 482 ? 16.032 -88.526 28.019 1.00 34.71 479 GLU D C 1
ATOM 15936 O O . GLU D 1 482 ? 15.795 -88.146 29.163 1.00 34.87 479 GLU D O 1
ATOM 15942 N N . ARG D 1 483 ? 16.858 -87.883 27.199 1.00 35.05 480 ARG D N 1
ATOM 15943 C CA . ARG D 1 483 ? 17.498 -86.626 27.583 1.00 35.90 480 ARG D CA 1
ATOM 15944 C C . ARG D 1 483 ? 16.451 -85.528 27.710 1.00 35.26 480 ARG D C 1
ATOM 15945 O O . ARG D 1 483 ? 16.409 -84.798 28.702 1.00 34.69 480 ARG D O 1
ATOM 15953 N N . PHE D 1 484 ? 15.605 -85.423 26.692 1.00 33.72 481 PHE D N 1
ATOM 15954 C CA . PHE D 1 484 ? 14.423 -84.577 26.749 1.00 33.24 481 PHE D CA 1
ATOM 15955 C C . PHE D 1 484 ? 13.603 -84.813 28.023 1.00 32.44 481 PHE D C 1
ATOM 15956 O O . PHE D 1 484 ? 13.263 -83.865 28.732 1.00 31.60 481 PHE D O 1
ATOM 15964 N N . ASN D 1 485 ? 13.283 -86.074 28.314 1.00 33.60 482 ASN D N 1
ATOM 15965 C CA . ASN D 1 485 ? 12.439 -86.388 29.473 1.00 34.26 482 ASN D CA 1
ATOM 15966 C C . ASN D 1 485 ? 13.065 -85.987 30.804 1.00 38.14 482 ASN D C 1
ATOM 15967 O O . ASN D 1 485 ? 12.383 -85.471 31.688 1.00 38.95 482 ASN D O 1
ATOM 15972 N N . GLN D 1 486 ? 14.363 -86.227 30.948 1.00 40.85 483 GLN D N 1
ATOM 15973 C CA . GLN D 1 486 ? 15.050 -85.888 32.186 1.00 44.96 483 GLN D CA 1
ATOM 15974 C C . GLN D 1 486 ? 14.887 -84.417 32.529 1.00 43.87 483 GLN D C 1
ATOM 15975 O O . GLN D 1 486 ? 14.838 -84.047 33.699 1.00 45.10 483 GLN D O 1
ATOM 15981 N N . GLU D 1 487 ? 14.800 -83.576 31.505 1.00 41.94 484 GLU D N 1
ATOM 15982 C CA . GLU D 1 487 ? 14.673 -82.144 31.733 1.00 42.02 484 GLU D CA 1
ATOM 15983 C C . GLU D 1 487 ? 13.221 -81.680 31.780 1.00 39.34 484 GLU D C 1
ATOM 15984 O O . GLU D 1 487 ? 12.903 -80.730 32.491 1.00 42.65 484 GLU D O 1
ATOM 15990 N N . GLN D 1 488 ? 12.340 -82.347 31.034 1.00 35.70 485 GLN D N 1
ATOM 15991 C CA . GLN D 1 488 ? 10.979 -81.834 30.836 1.00 32.47 485 GLN D CA 1
ATOM 15992 C C . GLN D 1 488 ? 9.847 -82.699 31.391 1.00 32.21 485 GLN D C 1
ATOM 15993 O O . GLN D 1 488 ? 8.679 -82.331 31.257 1.00 28.43 485 GLN D O 1
ATOM 15999 N N . SER D 1 489 ? 10.181 -83.830 32.011 1.00 30.52 486 SER D N 1
ATOM 16000 C CA . SER D 1 489 ? 9.157 -84.771 32.472 1.00 31.59 486 SER D CA 1
ATOM 16001 C C . SER D 1 489 ? 8.058 -84.074 33.270 1.00 31.19 486 SER D C 1
ATOM 16002 O O . SER D 1 489 ? 6.898 -84.490 33.257 1.00 33.77 486 SER D O 1
ATOM 16005 N N . ARG D 1 490 ? 8.433 -83.007 33.961 1.00 32.32 487 ARG D N 1
ATOM 16006 C CA . ARG D 1 490 ? 7.485 -82.216 34.738 1.00 39.39 487 ARG D CA 1
ATOM 16007 C C . ARG D 1 490 ? 6.349 -81.661 33.870 1.00 35.83 487 ARG D C 1
ATOM 16008 O O . ARG D 1 490 ? 5.285 -81.307 34.378 1.00 32.52 487 ARG D O 1
ATOM 16016 N N . ASN D 1 491 ? 6.586 -81.586 32.563 1.00 32.32 488 ASN D N 1
ATOM 16017 C CA . ASN D 1 491 ? 5.595 -81.057 31.632 1.00 33.66 488 ASN D CA 1
ATOM 16018 C C . ASN D 1 491 ? 5.039 -82.118 30.697 1.00 31.48 488 ASN D C 1
ATOM 16019 O O . ASN D 1 491 ? 4.302 -81.805 29.763 1.00 30.00 488 ASN D O 1
ATOM 16024 N N . LEU D 1 492 ? 5.395 -83.370 30.954 1.00 30.32 489 LEU D N 1
ATOM 16025 C CA . LEU D 1 492 ? 5.046 -84.463 30.057 1.00 28.54 489 LEU D CA 1
ATOM 16026 C C . LEU D 1 492 ? 3.951 -85.355 30.633 1.00 29.19 489 LEU D C 1
ATOM 16027 O O . LEU D 1 492 ? 3.764 -85.446 31.856 1.00 29.58 489 LEU D O 1
ATOM 16032 N N . ALA D 1 493 ? 3.219 -86.005 29.739 1.00 25.23 490 ALA D N 1
ATOM 16033 C CA . ALA D 1 493 ? 2.132 -86.880 30.140 1.00 22.71 490 ALA D CA 1
ATOM 16034 C C . ALA D 1 493 ? 1.913 -87.954 29.092 1.00 24.76 490 ALA D C 1
ATOM 16035 O O . ALA D 1 493 ? 2.359 -87.823 27.945 1.00 23.49 490 ALA D O 1
ATOM 16037 N N . TYR D 1 494 ? 1.236 -89.025 29.487 1.00 25.42 491 TYR D N 1
ATOM 16038 C CA . TYR D 1 494 ? 0.705 -89.957 28.509 1.00 26.22 491 TYR D CA 1
ATOM 16039 C C . TYR D 1 494 ? -0.776 -89.658 28.360 1.00 25.15 491 TYR D C 1
ATOM 16040 O O . TYR D 1 494 ? -1.475 -89.460 29.357 1.00 23.50 491 TYR D O 1
ATOM 16049 N N . ASP D 1 495 ? -1.260 -89.621 27.124 1.00 22.31 492 ASP D N 1
ATOM 16050 C CA . ASP D 1 495 ? -2.687 -89.430 26.907 1.00 23.41 492 ASP D CA 1
ATOM 16051 C C . ASP D 1 495 ? -3.434 -90.758 26.979 1.00 28.09 492 ASP D C 1
ATOM 16052 O O . ASP D 1 495 ? -2.837 -91.804 27.250 1.00 29.73 492 ASP D O 1
ATOM 16057 N N . GLY D 1 496 ? -4.738 -90.708 26.733 1.00 27.98 493 GLY D N 1
ATOM 16058 C CA . GLY D 1 496 ? -5.586 -91.878 26.843 1.00 28.92 493 GLY D CA 1
ATOM 16059 C C . GLY D 1 496 ? -5.179 -93.032 25.949 1.00 33.30 493 GLY D C 1
ATOM 16060 O O . GLY D 1 496 ? -5.506 -94.185 26.237 1.00 35.96 493 GLY D O 1
ATOM 16061 N N . GLY D 1 497 ? -4.467 -92.733 24.866 1.00 29.87 494 GLY D N 1
ATOM 16062 C CA . GLY D 1 497 ? -4.039 -93.766 23.939 1.00 26.97 494 GLY D CA 1
ATOM 16063 C C . GLY D 1 497 ? -2.598 -94.198 24.130 1.00 28.78 494 GLY D C 1
ATOM 16064 O O . GLY D 1 497 ? -2.045 -94.918 23.302 1.00 34.00 494 GLY D O 1
ATOM 16065 N N . GLY D 1 498 ? -1.981 -93.753 25.217 1.00 26.44 495 GLY D N 1
ATOM 16066 C CA . GLY D 1 498 ? -0.598 -94.093 25.498 1.00 26.22 495 GLY D CA 1
ATOM 16067 C C . GLY D 1 498 ? 0.422 -93.231 24.771 1.00 24.63 495 GLY D C 1
ATOM 16068 O O . GLY D 1 498 ? 1.601 -93.573 24.724 1.00 22.24 495 GLY D O 1
ATOM 16069 N N . HIS D 1 499 ? -0.017 -92.109 24.206 1.00 25.33 496 HIS D N 1
ATOM 16070 C CA . HIS D 1 499 ? 0.902 -91.229 23.477 1.00 25.51 496 HIS D CA 1
ATOM 16071 C C . HIS D 1 499 ? 1.519 -90.135 24.353 1.00 21.74 496 HIS D C 1
ATOM 16072 O O . HIS D 1 499 ? 0.819 -89.458 25.114 1.00 23.86 496 HIS D O 1
ATOM 16079 N N . LEU D 1 500 ? 2.832 -89.966 24.227 1.00 21.46 497 LEU D N 1
ATOM 16080 C CA . LEU D 1 500 ? 3.568 -88.945 24.966 1.00 22.43 497 LEU D CA 1
ATOM 16081 C C . LEU D 1 500 ? 3.133 -87.540 24.562 1.00 23.28 497 LEU D C 1
ATOM 16082 O O . LEU D 1 500 ? 3.128 -87.204 23.383 1.00 26.70 497 LEU D O 1
ATOM 16087 N N . THR D 1 501 ? 2.795 -86.721 25.551 1.00 22.54 498 THR D N 1
ATOM 16088 C CA . THR D 1 501 ? 2.262 -85.390 25.305 1.00 23.41 498 THR D CA 1
ATOM 16089 C C . THR D 1 501 ? 2.937 -84.327 26.168 1.00 24.72 498 THR D C 1
ATOM 16090 O O . THR D 1 501 ? 3.072 -84.490 27.385 1.00 21.11 498 THR D O 1
ATOM 16094 N N . TYR D 1 502 ? 3.337 -83.229 25.533 1.00 22.88 499 TYR D N 1
ATOM 16095 C CA . TYR D 1 502 ? 3.865 -82.072 26.243 1.00 21.05 499 TYR D CA 1
ATOM 16096 C C . TYR D 1 502 ? 2.714 -81.126 26.608 1.00 21.31 499 TYR D C 1
ATOM 16097 O O . TYR D 1 502 ? 1.982 -80.658 25.728 1.00 18.89 499 TYR D O 1
ATOM 16106 N N . LEU D 1 503 ? 2.545 -80.864 27.903 1.00 19.41 500 LEU D N 1
ATOM 16107 C CA . LEU D 1 503 ? 1.534 -79.921 28.371 1.00 22.16 500 LEU D CA 1
ATOM 16108 C C . LEU D 1 503 ? 2.221 -78.606 28.742 1.00 25.27 500 LEU D C 1
ATOM 16109 O O . LEU D 1 503 ? 2.952 -78.534 29.734 1.00 24.96 500 LEU D O 1
ATOM 16114 N N . ALA D 1 504 ? 1.999 -77.574 27.933 1.00 21.42 501 ALA D N 1
ATOM 16115 C CA . ALA D 1 504 ? 2.682 -76.294 28.120 1.00 23.84 501 ALA D CA 1
ATOM 16116 C C . ALA D 1 504 ? 1.976 -75.385 29.117 1.00 27.88 501 ALA D C 1
ATOM 16117 O O . ALA D 1 504 ? 0.796 -75.080 28.962 1.00 29.95 501 ALA D O 1
ATOM 16119 N N . PRO D 1 505 ? 2.709 -74.943 30.148 1.00 31.62 502 PRO D N 1
ATOM 16120 C CA . PRO D 1 505 ? 2.162 -73.976 31.099 1.00 33.05 502 PRO D CA 1
ATOM 16121 C C . PRO D 1 505 ? 1.882 -72.642 30.421 1.00 32.90 502 PRO D C 1
ATOM 16122 O O . PRO D 1 505 ? 0.970 -71.931 30.843 1.00 34.21 502 PRO D O 1
ATOM 16126 N N . SER D 1 506 ? 2.650 -72.322 29.380 1.00 32.76 503 SER D N 1
ATOM 16127 C CA . SER D 1 506 ? 2.491 -71.068 28.648 1.00 31.53 503 SER D CA 1
ATOM 16128 C C . SER D 1 506 ? 2.946 -71.200 27.194 1.00 32.03 503 SER D C 1
ATOM 16129 O O . SER D 1 506 ? 3.637 -72.152 26.834 1.00 29.07 503 SER D O 1
ATOM 16132 N N . ARG D 1 507 ? 2.566 -70.233 26.360 1.00 32.13 504 ARG D N 1
ATOM 16133 C CA . ARG D 1 507 ? 2.998 -70.225 24.966 1.00 33.84 504 ARG D CA 1
ATOM 16134 C C . ARG D 1 507 ? 4.510 -70.057 24.866 1.00 32.07 504 ARG D C 1
ATOM 16135 O O . ARG D 1 507 ? 5.159 -70.669 24.020 1.00 31.63 504 ARG D O 1
ATOM 16143 N N . VAL D 1 508 ? 5.068 -69.216 25.728 1.00 34.59 505 VAL D N 1
ATOM 16144 C CA . VAL D 1 508 ? 6.497 -68.939 25.692 1.00 36.78 505 VAL D CA 1
ATOM 16145 C C . VAL D 1 508 ? 7.295 -70.178 26.066 1.00 34.50 505 VAL D C 1
ATOM 16146 O O . VAL D 1 508 ? 8.299 -70.491 25.434 1.00 36.11 505 VAL D O 1
ATOM 16150 N N . ASN D 1 509 ? 6.842 -70.870 27.104 1.00 34.54 506 ASN D N 1
ATOM 16151 C CA . ASN D 1 509 ? 7.464 -72.120 27.527 1.00 34.82 506 ASN D CA 1
ATOM 16152 C C . ASN D 1 509 ? 7.556 -73.120 26.374 1.00 31.74 506 ASN D C 1
ATOM 16153 O O . ASN D 1 509 ? 8.600 -73.738 26.163 1.00 29.63 506 ASN D O 1
ATOM 16158 N N . LEU D 1 510 ? 6.466 -73.259 25.622 1.00 27.90 507 LEU D N 1
ATOM 16159 C CA . LEU D 1 510 ? 6.422 -74.185 24.490 1.00 25.63 507 LEU D CA 1
ATOM 16160 C C . LEU D 1 510 ? 7.420 -73.790 23.402 1.00 29.52 507 LEU D C 1
ATOM 16161 O O . LEU D 1 510 ? 8.136 -74.636 22.869 1.00 32.55 507 LEU D O 1
ATOM 16166 N N . GLU D 1 511 ? 7.466 -72.500 23.082 1.00 29.46 508 GLU D N 1
ATOM 16167 C CA . GLU D 1 511 ? 8.407 -71.982 22.094 1.00 33.48 508 GLU D CA 1
ATOM 16168 C C . GLU D 1 511 ? 9.857 -72.206 22.516 1.00 32.80 508 GLU D C 1
ATOM 16169 O O . GLU D 1 511 ? 10.691 -72.620 21.712 1.00 35.25 508 GLU D O 1
ATOM 16175 N N . ILE D 1 512 ? 10.159 -71.926 23.778 1.00 33.53 509 ILE D N 1
ATOM 16176 C CA . ILE D 1 512 ? 11.511 -72.119 24.288 1.00 35.83 509 ILE D CA 1
ATOM 16177 C C . ILE D 1 512 ? 11.930 -73.593 24.247 1.00 36.54 509 ILE D C 1
ATOM 16178 O O . ILE D 1 512 ? 13.035 -73.929 23.806 1.00 37.40 509 ILE D O 1
ATOM 16183 N N . THR D 1 513 ? 11.044 -74.470 24.703 1.00 33.95 510 THR D N 1
ATOM 16184 C CA . THR D 1 513 ? 11.322 -75.902 24.702 1.00 34.17 510 THR D CA 1
ATOM 16185 C C . THR D 1 513 ? 11.499 -76.430 23.278 1.00 33.20 510 THR D C 1
ATOM 16186 O O . THR D 1 513 ? 12.389 -77.234 23.010 1.00 35.85 510 THR D O 1
ATOM 16198 N N . GLU D 1 515 ? 12.423 -74.714 20.600 1.00 39.29 512 GLU D N 1
ATOM 16199 C CA . GLU D 1 515 ? 13.650 -74.180 20.020 1.00 42.17 512 GLU D CA 1
ATOM 16200 C C . GLU D 1 515 ? 14.897 -74.872 20.568 1.00 38.46 512 GLU D C 1
ATOM 16201 O O . GLU D 1 515 ? 15.886 -75.043 19.857 1.00 36.10 512 GLU D O 1
ATOM 16207 N N . LYS D 1 516 ? 14.846 -75.272 21.834 1.00 36.42 513 LYS D N 1
ATOM 16208 C CA . LYS D 1 516 ? 15.974 -75.964 22.445 1.00 38.24 513 LYS D CA 1
ATOM 16209 C C . LYS D 1 516 ? 16.101 -77.400 21.943 1.00 39.12 513 LYS D C 1
ATOM 16210 O O . LYS D 1 516 ? 17.168 -78.007 22.043 1.00 41.30 513 LYS D O 1
ATOM 16216 N N . TRP D 1 517 ? 15.018 -77.941 21.394 1.00 35.59 514 TRP D N 1
ATOM 16217 C CA . TRP D 1 517 ? 15.004 -79.344 20.993 1.00 31.21 514 TRP D CA 1
ATOM 16218 C C . TRP D 1 517 ? 14.482 -79.567 19.574 1.00 30.81 514 TRP D C 1
ATOM 16219 O O . TRP D 1 517 ? 13.458 -80.223 19.381 1.00 30.35 514 TRP D O 1
ATOM 16230 N N . PRO D 1 518 ? 15.201 -79.044 18.571 1.00 34.84 515 PRO D N 1
ATOM 16231 C CA . PRO D 1 518 ? 14.744 -79.122 17.177 1.00 38.14 515 PRO D CA 1
ATOM 16232 C C . PRO D 1 518 ? 14.773 -80.547 16.605 1.00 41.04 515 PRO D C 1
ATOM 16233 O O . PRO D 1 518 ? 14.169 -80.790 15.559 1.00 42.32 515 PRO D O 1
ATOM 16237 N N . GLU D 1 519 ? 15.465 -81.465 17.275 1.00 41.59 516 GLU D N 1
ATOM 16238 C CA . GLU D 1 519 ? 15.463 -82.870 16.874 1.00 45.26 516 GLU D CA 1
ATOM 16239 C C . GLU D 1 519 ? 14.128 -83.522 17.201 1.00 41.68 516 GLU D C 1
ATOM 16240 O O . GLU D 1 519 ? 13.801 -84.591 16.683 1.00 41.39 516 GLU D O 1
ATOM 16246 N N . ILE D 1 520 ? 13.368 -82.878 18.076 1.00 38.66 517 ILE D N 1
ATOM 16247 C CA . ILE D 1 520 ? 12.098 -83.421 18.530 1.00 37.80 517 ILE D CA 1
ATOM 16248 C C . ILE D 1 520 ? 10.917 -82.806 17.790 1.00 36.28 517 ILE D C 1
ATOM 16249 O O . ILE D 1 520 ? 10.814 -81.588 17.668 1.00 38.61 517 ILE D O 1
ATOM 16254 N N . GLN D 1 521 ? 10.034 -83.661 17.291 1.00 35.54 518 GLN D N 1
ATOM 16255 C CA . GLN D 1 521 ? 8.836 -83.203 16.607 1.00 35.71 518 GLN D CA 1
ATOM 16256 C C . GLN D 1 521 ? 7.748 -82.912 17.624 1.00 30.08 518 GLN D C 1
ATOM 16257 O O . GLN D 1 521 ? 7.432 -83.762 18.455 1.00 29.34 518 GLN D O 1
ATOM 16263 N N . PHE D 1 522 ? 7.190 -81.707 17.566 1.00 25.92 519 PHE D N 1
ATOM 16264 C CA . PHE D 1 522 ? 6.040 -81.350 18.391 1.00 27.63 519 PHE D CA 1
ATOM 16265 C C . PHE D 1 522 ? 4.826 -81.185 17.497 1.00 30.22 519 PHE D C 1
ATOM 16266 O O . PHE D 1 522 ? 4.750 -80.241 16.712 1.00 32.83 519 PHE D O 1
ATOM 16274 N N . SER D 1 523 ? 3.871 -82.099 17.617 1.00 28.30 520 SER D N 1
ATOM 16275 C CA . SER D 1 523 ? 2.745 -82.115 16.695 1.00 27.79 520 SER D CA 1
ATOM 16276 C C . SER D 1 523 ? 1.435 -81.647 17.314 1.00 26.06 520 SER D C 1
ATOM 16277 O O . SER D 1 523 ? 1.159 -81.906 18.484 1.00 24.03 520 SER D O 1
ATOM 16280 N N . GLU D 1 524 ? 0.628 -80.963 16.506 1.00 26.46 521 GLU D N 1
ATOM 16281 C CA . GLU D 1 524 ? -0.694 -80.502 16.925 1.00 27.07 521 GLU D CA 1
ATOM 16282 C C . GLU D 1 524 ? -1.790 -81.512 16.621 1.00 19.80 521 GLU D C 1
ATOM 16283 O O . GLU D 1 524 ? -2.942 -81.306 16.980 1.00 20.40 521 GLU D O 1
ATOM 16289 N N . THR D 1 525 ? -1.444 -82.592 15.934 1.00 16.17 522 THR D N 1
ATOM 16290 C CA . THR D 1 525 ? -2.413 -83.643 15.683 1.00 16.87 522 THR D CA 1
ATOM 16291 C C . THR D 1 525 ? -1.736 -84.995 15.791 1.00 21.38 522 THR D C 1
ATOM 16292 O O . THR D 1 525 ? -0.513 -85.094 15.715 1.00 22.23 522 THR D O 1
ATOM 16296 N N . ARG D 1 526 ? -2.536 -86.037 15.971 1.00 20.84 523 ARG D N 1
ATOM 16297 C CA . ARG D 1 526 ? -2.024 -87.386 15.853 1.00 25.63 523 ARG D CA 1
ATOM 16298 C C . ARG D 1 526 ? -3.117 -88.298 15.349 1.00 25.90 523 ARG D C 1
ATOM 16299 O O . ARG D 1 526 ? -4.303 -87.989 15.468 1.00 25.44 523 ARG D O 1
ATOM 16307 N N . GLU D 1 527 ? -2.706 -89.414 14.762 1.00 27.01 524 GLU D N 1
ATOM 16308 C CA . GLU D 1 527 ? -3.629 -90.474 14.403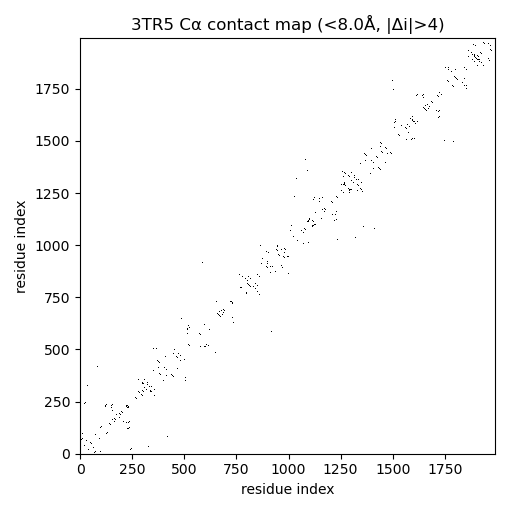 1.00 32.83 524 GLU D CA 1
ATOM 16309 C C . GLU D 1 527 ? -4.299 -90.978 15.671 1.00 31.01 524 GLU D C 1
ATOM 16310 O O . GLU D 1 527 ? -3.620 -91.365 16.620 1.00 31.75 524 GLU D O 1
ATOM 16316 N N . HIS D 1 528 ? -5.627 -90.969 15.695 1.00 29.78 525 HIS D N 1
ATOM 16317 C CA . HIS D 1 528 ? -6.360 -91.383 16.889 1.00 31.00 525 HIS D CA 1
ATOM 16318 C C . HIS D 1 528 ? -5.971 -92.792 17.340 1.00 35.01 525 HIS D C 1
ATOM 16319 O O . HIS D 1 528 ? -5.770 -93.684 16.514 1.00 34.96 525 HIS D O 1
#